Protein AF-0000000080147528 (afdb_homodimer)

pLDDT: mean 87.54, std 15.05, range [20.11, 98.21]

InterPro domains:
  IPR015813 Pyruvate/Phosphoenolpyruvate kinase-like domain superfamily [SSF51621] (19-966)
  IPR018129 Phosphoenolpyruvate carboxylase, Lys active site [PS00781] (150-161)
  IPR021135 Phosphoenolpyruvate carboxylase [PF00311] (18-966)
  IPR021135 Phosphoenolpyruvate carboxylase [PR00150] (149-162)
  IPR021135 Phosphoenolpyruvate carboxylase [PR00150] (202-218)
  IPR021135 Phosphoenolpyruvate carboxylase [PR00150] (261-276)
  IPR021135 Phosphoenolpyruvate carboxylase [PR00150] (622-642)
  IPR021135 Phosphoenolpyruvate carboxylase [PR00150] (664-693)
  IPR021135 Phosphoenolpyruvate carboxylase [PR00150] (797-823)
  IPR021135 Phosphoenolpyruvate carboxylase [PTHR30523] (3-966)
  IPR022805 Phosphoenolpyruvate carboxylase, bacterial/plant-type [MF_00595] (9-966)
  IPR033129 Phosphoenolpyruvate carboxylase, His active site [PS00393] (624-636)

Nearest PDB structures (foldseek):
  8ojf-assembly1_B-2  TM=9.393E-01  e=1.093E-69  Arabidopsis thaliana
  8qx3-assembly1_B  TM=9.311E-01  e=1.811E-69  Arabidopsis thaliana
  8oje-assembly1_A  TM=9.193E-01  e=1.277E-70  Arabidopsis thaliana
  8cj5-assembly1_A-2  TM=9.246E-01  e=1.293E-69  Arabidopsis thaliana
  8oje-assembly2_H-2  TM=9.179E-01  e=3.979E-70  Arabidopsis thaliana

Organism: Aquilegia coerulea (NCBI:txid218851)

Foldseek 3Di:
DFLADPPFFDPDDCVQLVVQLVLLVVLLLVLCCVPPNDVLSVVLVVLLVLLLVLLVCVVVVNNVVSVVSLVVSLVVLLPDDLVSLLLSLQSLLLSLQSSVLSVLLSVLVCCVPDPDDPLFLLNLLVVCVVVPDALVNLQVLLLLFEEEAEEELPLWDLFDPVLLVLSVVLSVLVVVVPDPPDDPVRVVVSSVVSSVSSSVNSPDDGFDPAFDALLRSLVVVLVLCVFAVLPQQLVLQVSNQVSSCVNNVGGHDLLRDNYAYAYARLFECALFPRNFLLSNLLSQLVLLLVLLVVLLVLLVVVLVLQQDQQWDVVLVVVLVVLLVVVVVVVVVVVVVPPPDDPPDDDDDDDPPDPPPVVVVVVVVVVVPVVDPNQDNDPRHSSSSSLSVLLSQQSVVQSVQSVCVSVVHDDPDDPVSHDDWLVVSLVSLVSRLVGCVVSPNNVSSVPSSSSSSNQCSRCPSRHHAHEHEYALVLLQVLVQLLCVVVVNDGSVPDDQVVLVVVLLVLLPDPDASHDDVDDDDPSSVRVLSNLLSCQQVECRRHAAYEYEPDQALSSQSSVVNSNSNSQVVVCVVVVHGGPYAGHAYEYEQEALNSLQCVLVRLLVNCVDVVNQVCCCVGVVLEHEYEYWQLRHLLQQFNLLSLLSNQVSLVSNQVSSVVNPGHYEYEYEAESAVSRVHRHPLLSLLLHAQPSLQSYYHYYYYDLRCCSQSVHNSSVSVNVSSNSSSSSCCNSPNFDDDPDPVLVVLSVQLSVQLRVQVCCQQPVPPCNLVLLVQLWCLVLVQSSSSHSRDQFSDPDSHSSRGGRLSVQLRCLLQLNSCSHQRSNLRSLVVSVVVPCLVVLLVCLVRNSNSVSSLLSSLLSLLSHDLVSSLLSLVQGPDPVCSVSVVVSSVSSVSSLVSSCSSPVDPDRSPSRVVSNVLLSVSSSSLSSLSSSLSSLVSVCVVPVPDVSSSSSNSSSSSSSCSNSSTSD/DFLADPPFFDPDDCVQLVVQLVLLVVLLLVLCCVPPNDVLSVVLVVLLVLLLVLLVCVVVVNNVVSVVSLVVSLVVLLPDDLVSLLLSLQSLLLSLQSSVLSVLLSVLVCCVPDPDDPLFLLNLLVVCVVVPDALVNLQVLLLLFEEEAEEELPLWDLFDPVLLVLSVVLSVLVVVVPDPPDDPVRVVVSSVVSSVSSSVNSPDDGFDPAFDALLRSLVVVLVLCVFAVLPQQLVLQVSNQVSSCVNNVGGHDLLRDNYAYAYARLFECALFPRNFLLSNLLSQLVLLLVLLVVLLVLLVVVLVLQQDQQWDVVLVVVLVVLLVVVVVVVVVVVVVPPPDDPPDDDDDDDPPDPPPVVVVVVVVVVVPVVDPDQDNDPRHSSSSSLSVLLSQQSVVQSVQSVCVSVVHDDPDDPVSHDDWLVVSLVSLVSRQVGCVVSPNNVSSVPSSSSSSNQCSRCPSRHHAHEHEYALVLLQVLVQLLCVVVVNDGSVPDDQVVLVVVLLVLLPDPDASHDDVDDDDPSSVRVLSNLLSCQQSECRRHAAYEYEPDQALSSQSSVVNSNSNSQVVVCVVVVHGGPYAGHAYEYEQEALNSLQCVLVRLLVNCVDVVNQVCCCVGVVLEHEYEYWQLRHLLQQFNLLSLLSNQVSLVSNQVSSVVNPGHYEYEYEAESAVSRVHRHPLLSLLLHAQPSQQSYYHYYYYDLRCCSQSVHNSSVSVNVSSNSSSSSCCNSPNFDDDPDPVLVVLSVQLSVQLRVQVCCQQPVPPCNLVLLVQLWCLVLVQSSSSHSRDQFSDPDSHSSRGGSLSVQLRCLLQLNSCSHQRSNLRSLVVSVVVPCLVVLLVCLVRNSNSVSSLLSSLLSLLSHDLVSSLLSLVQGPDPVCSVSVVVSSVSSVSSLVSSCSSPVDPDRSPSRVVSSVLLSVSSSSLSSLSSSLSSLVSVCVVPVPDVSSSSSNSSSSSSSCSNSSTSD

Structure (mmCIF, N/CA/C/O backbone):
data_AF-0000000080147528-model_v1
#
loop_
_entity.id
_entity.type
_entity.pdbx_description
1 polymer 'phosphoenolpyruvate carboxylase'
#
loop_
_atom_site.group_PDB
_atom_site.id
_atom_site.type_symbol
_atom_site.label_atom_id
_atom_site.label_alt_id
_atom_site.label_comp_id
_atom_site.label_asym_id
_atom_site.label_entity_id
_atom_site.label_seq_id
_atom_site.pdbx_PDB_ins_code
_atom_site.Cartn_x
_atom_site.Cartn_y
_atom_site.Cartn_z
_atom_site.occupancy
_atom_site.B_iso_or_equiv
_atom_site.auth_seq_id
_atom_site.auth_comp_id
_atom_site.auth_asym_id
_atom_site.auth_atom_id
_atom_site.pdbx_PDB_model_num
ATOM 1 N N . MET A 1 1 ? -4.901 -30.484 2.835 1 30.9 1 MET A N 1
ATOM 2 C CA . MET A 1 1 ? -3.524 -30.435 3.317 1 30.9 1 MET A CA 1
ATOM 3 C C . MET A 1 1 ? -2.538 -30.539 2.158 1 30.9 1 MET A C 1
ATOM 5 O O . MET A 1 1 ? -2.681 -31.403 1.292 1 30.9 1 MET A O 1
ATOM 9 N N . THR A 1 2 ? -2.082 -29.474 1.789 1 41.38 2 THR A N 1
ATOM 10 C CA . THR A 1 2 ? -1.388 -29.475 0.505 1 41.38 2 THR A CA 1
ATOM 11 C C . THR A 1 2 ? -0.15 -30.365 0.56 1 41.38 2 THR A C 1
ATOM 13 O O . THR A 1 2 ? 0.614 -30.316 1.527 1 41.38 2 THR A O 1
ATOM 16 N N . ASP A 1 3 ? -0.229 -31.432 0.006 1 42.44 3 ASP A N 1
ATOM 17 C CA . ASP A 1 3 ? 0.805 -32.446 -0.178 1 42.44 3 ASP A CA 1
ATOM 18 C C . ASP A 1 3 ? 2.171 -31.802 -0.402 1 42.44 3 ASP A C 1
ATOM 20 O O . ASP A 1 3 ? 3.162 -32.499 -0.626 1 42.44 3 ASP A O 1
ATOM 24 N N . THR A 1 4 ? 2.175 -30.526 -0.415 1 42.42 4 THR A N 1
ATOM 25 C CA . THR A 1 4 ? 3.385 -29.893 -0.927 1 42.42 4 THR A CA 1
ATOM 26 C C . THR A 1 4 ? 4.251 -29.374 0.217 1 42.42 4 THR A C 1
ATOM 28 O O . THR A 1 4 ? 5.247 -28.687 -0.013 1 42.42 4 THR A O 1
ATOM 31 N N . THR A 1 5 ? 3.776 -29.625 1.54 1 49.53 5 THR A N 1
ATOM 32 C CA . THR A 1 5 ? 4.523 -28.859 2.532 1 49.53 5 THR A CA 1
ATOM 33 C C . THR A 1 5 ? 5.767 -29.621 2.98 1 49.53 5 THR A C 1
ATOM 35 O O . THR A 1 5 ? 5.689 -30.805 3.313 1 49.53 5 THR A O 1
ATOM 38 N N . ASP A 1 6 ? 6.814 -29.146 2.732 1 47.8 6 ASP A N 1
ATOM 39 C CA . ASP A 1 6 ? 8.144 -29.639 3.076 1 47.8 6 ASP A CA 1
ATOM 40 C C . ASP A 1 6 ? 8.31 -29.764 4.589 1 47.8 6 ASP A C 1
ATOM 42 O O . ASP A 1 6 ? 9.312 -30.299 5.067 1 47.8 6 ASP A O 1
ATOM 46 N N . ASP A 1 7 ? 7.317 -29.273 5.506 1 47.98 7 ASP A N 1
ATOM 47 C CA . ASP A 1 7 ? 7.562 -29.291 6.945 1 47.98 7 ASP A CA 1
ATOM 48 C C . ASP A 1 7 ? 6.974 -30.546 7.586 1 47.98 7 ASP A C 1
ATOM 50 O O . ASP A 1 7 ? 5.932 -30.485 8.242 1 47.98 7 ASP A O 1
ATOM 54 N N . ILE A 1 8 ? 7.141 -31.777 7.248 1 42.49 8 ILE A N 1
ATOM 55 C CA . ILE A 1 8 ? 6.582 -33.064 7.647 1 42.49 8 ILE A CA 1
ATOM 56 C C . ILE A 1 8 ? 6.726 -33.244 9.156 1 42.49 8 ILE A C 1
ATOM 58 O O . ILE A 1 8 ? 5.797 -33.702 9.824 1 42.49 8 ILE A O 1
ATOM 62 N N . ALA A 1 9 ? 7.916 -33.252 9.867 1 43.96 9 ALA A N 1
ATOM 63 C CA . ALA A 1 9 ? 8.252 -33.932 11.115 1 43.96 9 ALA A CA 1
ATOM 64 C C . ALA A 1 9 ? 7.952 -33.046 12.32 1 43.96 9 ALA A C 1
ATOM 66 O O . ALA A 1 9 ? 8.142 -33.46 13.466 1 43.96 9 ALA A O 1
ATOM 67 N N . GLU A 1 10 ? 7.55 -31.77 12.244 1 47.94 10 GLU A N 1
ATOM 68 C CA . GLU A 1 10 ? 7.737 -31.101 13.528 1 47.94 10 GLU A CA 1
ATOM 69 C C . GLU A 1 10 ? 6.432 -31.049 14.318 1 47.94 10 GLU A C 1
ATOM 71 O O . GLU A 1 10 ? 5.356 -30.885 13.739 1 47.94 10 GLU A O 1
ATOM 76 N N . GLU A 1 11 ? 6.436 -31.607 15.649 1 48.92 11 GLU A N 1
ATOM 77 C CA . GLU A 1 11 ? 5.378 -31.647 16.654 1 48.92 11 GLU A CA 1
ATOM 78 C C . GLU A 1 11 ? 4.724 -30.279 16.821 1 48.92 11 GLU A C 1
ATOM 80 O O . GLU A 1 11 ? 5.353 -29.339 17.312 1 48.92 11 GLU A O 1
ATOM 85 N N . ILE A 1 12 ? 3.958 -29.693 16.038 1 53.7 12 ILE A N 1
ATOM 86 C CA . ILE A 1 12 ? 3.441 -28.329 16.027 1 53.7 12 ILE A CA 1
ATOM 87 C C . ILE A 1 12 ? 2.235 -28.226 16.958 1 53.7 12 ILE A C 1
ATOM 89 O O . ILE A 1 12 ? 1.34 -29.074 16.921 1 53.7 12 ILE A O 1
ATOM 93 N N . SER A 1 13 ? 2.371 -27.581 18.014 1 66.64 13 SER A N 1
ATOM 94 C CA . SER A 1 13 ? 1.197 -27.173 18.779 1 66.64 13 SER A CA 1
ATOM 95 C C . SER A 1 13 ? 0.09 -26.663 17.863 1 66.64 13 SER A C 1
ATOM 97 O O . SER A 1 13 ? 0.311 -25.753 17.061 1 66.64 13 SER A O 1
ATOM 99 N N . PHE A 1 14 ? -1.038 -27.451 17.773 1 80.38 14 PHE A N 1
ATOM 100 C CA . PHE A 1 14 ? -2.148 -27.184 16.866 1 80.38 14 PHE A CA 1
ATOM 101 C C . PHE A 1 14 ? -3.171 -26.262 17.52 1 80.38 14 PHE A C 1
ATOM 103 O O . PHE A 1 14 ? -4.256 -26.046 16.976 1 80.38 14 PHE A O 1
ATOM 110 N N . GLN A 1 15 ? -2.74 -25.699 18.675 1 83.02 15 GLN A N 1
ATOM 111 C CA . GLN A 1 15 ? -3.733 -24.904 19.39 1 83.02 15 GLN A CA 1
ATOM 112 C C . GLN A 1 15 ? -4.093 -23.643 18.611 1 83.02 15 GLN A C 1
ATOM 114 O O . GLN A 1 15 ? -5.272 -23.31 18.469 1 83.02 15 GLN A O 1
ATOM 119 N N . SER A 1 16 ? -3.099 -23.001 18.185 1 86.52 16 SER A N 1
ATOM 120 C CA . SER A 1 16 ? -3.35 -21.762 17.457 1 86.52 16 SER A CA 1
ATOM 121 C C . SER A 1 16 ? -4.137 -22.022 16.177 1 86.52 16 SER A C 1
ATOM 123 O O . SER A 1 16 ? -4.968 -21.205 15.776 1 86.52 16 SER A O 1
ATOM 125 N N . PHE A 1 17 ? -3.873 -23.169 15.579 1 89.77 17 PHE A N 1
ATOM 126 C CA . PHE A 1 17 ? -4.617 -23.568 14.39 1 89.77 17 PHE A CA 1
ATOM 127 C C . PHE A 1 17 ? -6.084 -23.807 14.724 1 89.77 17 PHE A C 1
ATOM 129 O O . PHE A 1 17 ? -6.973 -23.309 14.031 1 89.77 17 PHE A O 1
ATOM 136 N N . GLU A 1 18 ? -6.308 -24.47 15.779 1 91.75 18 GLU A N 1
ATOM 137 C CA . GLU A 1 18 ? -7.667 -24.783 16.211 1 91.75 18 GLU A CA 1
ATOM 138 C C . GLU A 1 18 ? -8.423 -23.519 16.612 1 91.75 18 GLU A C 1
ATOM 140 O O . GLU A 1 18 ? -9.625 -23.403 16.364 1 91.75 18 GLU A O 1
ATOM 145 N N . ASP A 1 19 ? -7.705 -22.605 17.184 1 92.48 19 ASP A N 1
ATOM 146 C CA . ASP A 1 19 ? -8.325 -21.343 17.575 1 92.48 19 ASP A CA 1
ATOM 147 C C . ASP A 1 19 ? -8.783 -20.554 16.351 1 92.48 19 ASP A C 1
ATOM 149 O O . ASP A 1 19 ? -9.867 -19.966 16.355 1 92.48 19 ASP A O 1
ATOM 153 N N . ASP A 1 20 ? -7.945 -20.548 15.36 1 93.82 20 ASP A N 1
ATOM 154 C CA . ASP A 1 20 ? -8.311 -19.865 14.124 1 93.82 20 ASP A CA 1
ATOM 155 C C . ASP A 1 20 ? -9.516 -20.531 13.464 1 93.82 20 ASP A C 1
ATOM 157 O O . ASP A 1 20 ? -10.407 -19.849 12.953 1 93.82 20 ASP A O 1
ATOM 161 N N . CYS A 1 21 ? -9.564 -21.888 13.46 1 94.44 21 CYS A N 1
ATOM 162 C CA . CYS A 1 21 ? -10.683 -22.626 12.886 1 94.44 21 CYS A CA 1
ATOM 163 C C . CYS A 1 21 ? -11.973 -22.341 13.647 1 94.44 21 CYS A C 1
ATOM 165 O O . CYS A 1 21 ? -13.033 -22.181 13.041 1 94.44 21 CYS A O 1
ATOM 167 N N . ARG A 1 22 ? -11.853 -22.272 14.939 1 94.18 22 ARG A N 1
ATOM 168 C CA . ARG A 1 22 ? -13.021 -21.997 15.77 1 94.18 22 ARG A CA 1
ATOM 169 C C . ARG A 1 22 ? -13.561 -20.595 15.51 1 94.18 22 ARG A C 1
ATOM 171 O O . ARG A 1 22 ? -14.775 -20.395 15.433 1 94.18 22 ARG A O 1
ATOM 178 N N . LEU A 1 23 ? -12.656 -19.68 15.441 1 95.75 23 LEU A N 1
ATOM 179 C CA . LEU A 1 23 ? -13.057 -18.3 15.191 1 95.75 23 LEU A CA 1
ATOM 180 C C . LEU A 1 23 ? -13.763 -18.174 13.845 1 95.75 23 LEU A C 1
ATOM 182 O O . LEU A 1 23 ? -14.869 -17.635 13.768 1 95.75 23 LEU A O 1
ATOM 186 N N . LEU A 1 24 ? -13.146 -18.67 12.771 1 96.45 24 LEU A N 1
ATOM 187 C CA . LEU A 1 24 ? -13.714 -18.572 11.431 1 96.45 24 LEU A CA 1
ATOM 188 C C . LEU A 1 24 ? -15.002 -19.381 11.326 1 96.45 24 LEU A C 1
ATOM 190 O O . LEU A 1 24 ? -15.96 -18.95 10.679 1 96.45 24 LEU A O 1
ATOM 194 N N . GLY A 1 25 ? -15.015 -20.578 11.993 1 95.3 25 GLY A N 1
ATOM 195 C CA . GLY A 1 25 ? -16.211 -21.405 12.013 1 95.3 25 GLY A CA 1
ATOM 196 C C . GLY A 1 25 ? -17.387 -20.737 12.701 1 95.3 25 GLY A C 1
ATOM 197 O O . GLY A 1 25 ? -18.52 -20.819 12.223 1 95.3 25 GLY A O 1
ATOM 198 N N . SER A 1 26 ? -17.069 -20.083 13.774 1 95.42 26 SER A N 1
ATOM 199 C CA . SER A 1 26 ? -18.114 -19.373 14.503 1 95.42 26 SER A CA 1
ATOM 200 C C . SER A 1 26 ? -18.684 -18.226 13.676 1 95.42 26 SER A C 1
ATOM 202 O O . SER A 1 26 ? -19.897 -18.003 13.666 1 95.42 26 SER A O 1
ATOM 204 N N . LEU A 1 27 ? -17.842 -17.536 13.045 1 95.77 27 LEU A N 1
ATOM 205 C CA . LEU A 1 27 ? -18.283 -16.422 12.212 1 95.77 27 LEU A CA 1
ATOM 206 C C . LEU A 1 27 ? -19.108 -16.921 11.03 1 95.77 27 LEU A C 1
ATOM 208 O O . LEU A 1 27 ? -20.093 -16.288 10.644 1 95.77 27 LEU A O 1
ATOM 212 N N . LEU A 1 28 ? -18.704 -18.007 10.405 1 96.37 28 LEU A N 1
ATOM 213 C CA . LEU A 1 28 ? -19.485 -18.59 9.319 1 96.37 28 LEU A CA 1
ATOM 214 C C . LEU A 1 28 ? -20.861 -19.025 9.812 1 96.37 28 LEU A C 1
ATOM 216 O O . LEU A 1 28 ? -21.865 -18.816 9.127 1 96.37 28 LEU A O 1
ATOM 220 N N . ASN A 1 29 ? -20.914 -19.648 11.004 1 95.18 29 ASN A N 1
ATOM 221 C CA . ASN A 1 29 ? -22.192 -20.043 11.588 1 95.18 29 ASN A CA 1
ATOM 222 C C . ASN A 1 29 ? -23.111 -18.842 11.79 1 95.18 29 ASN A C 1
ATOM 224 O O . ASN A 1 29 ? -24.318 -18.932 11.558 1 95.18 29 ASN A O 1
ATOM 228 N N . ASP A 1 30 ? -22.525 -17.78 12.206 1 93.72 30 ASP A N 1
ATOM 229 C CA . ASP A 1 30 ? -23.3 -16.557 12.396 1 93.72 30 ASP A CA 1
ATOM 230 C C . ASP A 1 30 ? -23.888 -16.069 11.074 1 93.72 30 ASP A C 1
ATOM 232 O O . ASP A 1 30 ? -25.038 -15.628 11.026 1 93.72 30 ASP A O 1
ATOM 236 N N . VAL A 1 31 ? -23.108 -16.151 10.056 1 92.97 31 VAL A N 1
ATOM 237 C CA . VAL A 1 31 ? -23.56 -15.727 8.735 1 92.97 31 VAL A CA 1
ATOM 238 C C . VAL A 1 31 ? -24.678 -16.648 8.251 1 92.97 31 VAL A C 1
ATOM 240 O O . VAL A 1 31 ? -25.69 -16.182 7.723 1 92.97 31 VAL A O 1
ATOM 243 N N . LEU A 1 32 ? -24.513 -17.939 8.414 1 94.38 32 LEU A N 1
ATOM 244 C CA . LEU A 1 32 ? -25.513 -18.909 7.983 1 94.38 32 LEU A CA 1
ATOM 245 C C . LEU A 1 32 ? -26.811 -18.737 8.765 1 94.38 32 LEU A C 1
ATOM 247 O O . LEU A 1 32 ? -27.901 -18.868 8.203 1 94.38 32 LEU A O 1
ATOM 251 N N . GLN A 1 33 ? -26.648 -18.437 10.008 1 93.77 33 GLN A N 1
ATOM 252 C CA . GLN A 1 33 ? -27.83 -18.199 10.831 1 93.77 33 GLN A CA 1
ATOM 253 C C . GLN A 1 33 ? -28.621 -16.998 10.322 1 93.77 33 GLN A C 1
ATOM 255 O O . GLN A 1 33 ? -29.851 -17.043 10.251 1 93.77 33 GLN A O 1
ATOM 260 N N . ARG A 1 34 ? -27.99 -15.994 9.948 1 89.07 34 ARG A N 1
ATOM 261 C CA . ARG A 1 34 ? -28.624 -14.767 9.476 1 89.07 34 ARG A CA 1
ATOM 262 C C . ARG A 1 34 ? -29.213 -14.956 8.082 1 89.07 34 ARG A C 1
ATOM 264 O O . ARG A 1 34 ? -30.296 -14.448 7.786 1 89.07 34 ARG A O 1
ATOM 271 N N . GLU A 1 35 ? -28.505 -15.724 7.245 1 87.47 35 GLU A N 1
ATOM 272 C CA . GLU A 1 35 ? -28.862 -15.809 5.832 1 87.47 35 GLU A CA 1
ATOM 273 C C . GLU A 1 35 ? -29.861 -16.934 5.581 1 87.47 35 GLU A C 1
ATOM 275 O O . GLU A 1 35 ? -30.701 -16.837 4.683 1 87.47 35 GLU A O 1
ATOM 280 N N . VAL A 1 36 ? -29.726 -18.072 6.315 1 89.93 36 VAL A N 1
ATOM 281 C CA . VAL A 1 36 ? -30.52 -19.248 5.976 1 89.93 36 VAL A CA 1
ATOM 282 C C . VAL A 1 36 ? -31.435 -19.608 7.145 1 89.93 36 VAL A C 1
ATOM 284 O O . VAL A 1 36 ? -32.478 -20.238 6.955 1 89.93 36 VAL A O 1
ATOM 287 N N . GLY A 1 37 ? -31.054 -19.323 8.444 1 90.95 37 GLY A N 1
ATOM 288 C CA . GLY A 1 37 ? -31.929 -19.55 9.584 1 90.95 37 GLY A CA 1
ATOM 289 C C . GLY A 1 37 ? -31.382 -20.576 10.56 1 90.95 37 GLY A C 1
ATOM 290 O O . GLY A 1 37 ? -30.442 -21.305 10.239 1 90.95 37 GLY A O 1
ATOM 291 N N . ASP A 1 38 ? -31.943 -20.767 11.68 1 91.57 38 ASP A N 1
ATOM 292 C CA . ASP A 1 38 ? -31.484 -21.611 12.779 1 91.57 38 ASP A CA 1
ATOM 293 C C . ASP A 1 38 ? -31.691 -23.09 12.46 1 91.57 38 ASP A C 1
ATOM 295 O O . ASP A 1 38 ? -30.882 -23.934 12.851 1 91.57 38 ASP A O 1
ATOM 299 N N . GLN A 1 39 ? -32.739 -23.326 11.852 1 92.34 39 GLN A N 1
ATOM 300 C CA . GLN A 1 39 ? -33.038 -24.714 11.517 1 92.34 39 GLN A CA 1
ATOM 301 C C . GLN A 1 39 ? -31.968 -25.302 10.602 1 92.34 39 GLN A C 1
ATOM 303 O O . GLN A 1 39 ? -31.618 -26.478 10.722 1 92.34 39 GLN A O 1
ATOM 308 N N . PHE A 1 40 ? -31.52 -24.533 9.817 1 92.87 40 PHE A N 1
ATOM 309 C CA . PHE A 1 40 ? -30.487 -24.98 8.89 1 92.87 40 PHE A CA 1
ATOM 310 C C . PHE A 1 40 ? -29.183 -25.262 9.627 1 92.87 40 PHE A C 1
ATOM 312 O O . PHE A 1 40 ? -28.495 -26.24 9.328 1 92.87 40 PHE A O 1
ATOM 319 N N . ILE A 1 41 ? -28.84 -24.494 10.567 1 93.38 41 ILE A N 1
ATOM 320 C CA . ILE A 1 41 ? -27.613 -24.686 11.331 1 93.38 41 ILE A CA 1
ATOM 321 C C . ILE A 1 41 ? -27.683 -26.005 12.097 1 93.38 41 ILE A C 1
ATOM 323 O O . ILE A 1 41 ? -26.689 -26.728 12.194 1 93.38 41 ILE A O 1
ATOM 327 N N . GLN A 1 42 ? -28.82 -26.203 12.585 1 93.1 42 GLN A N 1
ATOM 328 C CA . GLN A 1 42 ? -29.004 -27.456 13.309 1 93.1 42 GLN A CA 1
ATOM 329 C C . GLN A 1 42 ? -28.828 -28.657 12.383 1 93.1 42 GLN A C 1
ATOM 331 O O . GLN A 1 42 ? -28.26 -29.676 12.78 1 93.1 42 GLN A O 1
ATOM 336 N N . THR A 1 43 ? -29.322 -28.478 11.247 1 94.34 43 THR A N 1
ATOM 337 C CA . THR A 1 43 ? -29.176 -29.539 10.257 1 94.34 43 THR A CA 1
ATOM 338 C C . THR A 1 43 ? -27.703 -29.785 9.941 1 94.34 43 THR A C 1
ATOM 340 O O . THR A 1 43 ? -27.261 -30.934 9.876 1 94.34 43 THR A O 1
ATOM 343 N N . ILE A 1 44 ? -26.968 -28.766 9.761 1 94.8 44 ILE A N 1
ATOM 344 C CA . ILE A 1 44 ? -25.547 -28.865 9.447 1 94.8 44 ILE A CA 1
ATOM 345 C C . ILE A 1 44 ? -24.802 -29.499 10.619 1 94.8 44 ILE A C 1
ATOM 347 O O . ILE A 1 44 ? -23.954 -30.373 10.424 1 94.8 44 ILE A O 1
ATOM 351 N N . GLU A 1 45 ? -25.145 -29.089 11.846 1 94.45 45 GLU A N 1
ATOM 352 C CA . GLU A 1 45 ? -24.475 -29.608 13.034 1 94.45 45 GLU A CA 1
ATOM 353 C C . GLU A 1 45 ? -24.791 -31.086 13.244 1 94.45 45 GLU A C 1
ATOM 355 O O . GLU A 1 45 ? -23.931 -31.855 13.677 1 94.45 45 GLU A O 1
ATOM 360 N N . ARG A 1 46 ? -25.961 -31.377 12.988 1 95.2 46 ARG A N 1
ATOM 361 C CA . ARG A 1 46 ? -26.355 -32.777 13.115 1 95.2 46 ARG A CA 1
ATOM 362 C C . ARG A 1 46 ? -25.572 -33.655 12.145 1 95.2 46 ARG A C 1
ATOM 364 O O . ARG A 1 46 ? -25.047 -34.701 12.533 1 95.2 46 ARG A O 1
ATOM 371 N N . LYS A 1 47 ? -25.536 -33.241 10.913 1 96.5 47 LYS A N 1
ATOM 372 C CA . LYS A 1 47 ? -24.796 -34.003 9.911 1 96.5 47 LYS A CA 1
ATOM 373 C C . LYS A 1 47 ? -23.312 -34.071 10.258 1 96.5 47 LYS A C 1
ATOM 375 O O . LYS A 1 47 ? -22.676 -35.113 10.085 1 96.5 47 LYS A O 1
ATOM 380 N N . ARG A 1 48 ? -22.76 -32.964 10.709 1 95.91 48 ARG A N 1
ATOM 381 C CA . ARG A 1 48 ? -21.359 -32.919 11.115 1 95.91 48 ARG A CA 1
ATOM 382 C C . ARG A 1 48 ? -21.09 -33.888 12.261 1 95.91 48 ARG A C 1
ATOM 384 O O . ARG A 1 48 ? -20.099 -34.622 12.241 1 95.91 48 ARG A O 1
ATOM 391 N N . ILE A 1 49 ? -21.976 -33.944 13.271 1 95.27 49 ILE A N 1
ATOM 392 C CA . ILE A 1 49 ? -21.811 -34.785 14.452 1 95.27 49 ILE A CA 1
ATOM 393 C C . ILE A 1 49 ? -21.92 -36.256 14.057 1 95.27 49 ILE A C 1
ATOM 395 O O . ILE A 1 49 ? -21.174 -37.098 14.564 1 95.27 49 ILE A O 1
ATOM 399 N N . LEU A 1 50 ? -22.845 -36.56 13.187 1 96 50 LEU A N 1
ATOM 400 C CA . LEU A 1 50 ? -22.979 -37.931 12.707 1 96 50 LEU A CA 1
ATOM 401 C C . LEU A 1 50 ? -21.7 -38.391 12.015 1 96 50 LEU A C 1
ATOM 403 O O . LEU A 1 50 ? -21.217 -39.498 12.268 1 96 50 LEU A O 1
ATOM 407 N N . ALA A 1 51 ? -21.198 -37.522 11.197 1 96.05 51 ALA A N 1
ATOM 408 C CA . ALA A 1 51 ? -19.969 -37.847 10.478 1 96.05 51 ALA A CA 1
ATOM 409 C C . ALA A 1 51 ? -18.79 -37.98 11.438 1 96.05 51 ALA A C 1
ATOM 411 O O . ALA A 1 51 ? -17.984 -38.905 11.316 1 96.05 51 ALA A O 1
ATOM 412 N N . GLN A 1 52 ? -18.662 -37.067 12.369 1 95.13 52 GLN A N 1
ATOM 413 C CA . GLN A 1 52 ? -17.584 -37.091 13.352 1 95.13 52 GLN A CA 1
ATOM 414 C C . GLN A 1 52 ? -17.649 -38.352 14.209 1 95.13 52 GLN A C 1
ATOM 416 O O . GLN A 1 52 ? -16.621 -38.97 14.493 1 95.13 52 GLN A O 1
ATOM 421 N N . SER A 1 53 ? -18.839 -38.7 14.568 1 95.32 53 SER A N 1
ATOM 422 C CA . SER A 1 53 ? -19.033 -39.89 15.39 1 95.32 53 SER A CA 1
ATOM 423 C C . SER A 1 53 ? -18.667 -41.157 14.624 1 95.32 53 SER A C 1
ATOM 425 O O . SER A 1 53 ? -18.062 -42.074 15.184 1 95.32 53 SER A O 1
ATOM 427 N N . ALA A 1 54 ? -19.028 -41.161 13.422 1 95.23 54 ALA A N 1
ATOM 428 C CA . ALA A 1 54 ? -18.664 -42.305 12.59 1 95.23 54 ALA A CA 1
ATOM 429 C C . ALA A 1 54 ? -17.148 -42.441 12.478 1 95.23 54 ALA A C 1
ATOM 431 O O . ALA A 1 54 ? -16.61 -43.547 12.571 1 95.23 54 ALA A O 1
ATOM 432 N N . CYS A 1 55 ? -16.482 -41.354 12.285 1 92.81 55 CYS A N 1
ATOM 433 C CA . CYS A 1 55 ? -15.028 -41.349 12.178 1 92.81 55 CYS A CA 1
ATOM 434 C C . CYS A 1 55 ? -14.383 -41.8 13.483 1 92.81 55 CYS A C 1
ATOM 436 O O . CYS A 1 55 ? -13.438 -42.591 13.472 1 92.81 55 CYS A O 1
ATOM 438 N N . ASN A 1 56 ? -14.934 -41.317 14.581 1 92.04 56 ASN A N 1
ATOM 439 C CA . ASN A 1 56 ? -14.398 -41.676 15.889 1 92.04 56 ASN A CA 1
ATOM 440 C C . ASN A 1 56 ? -14.574 -43.164 16.179 1 92.04 56 ASN A C 1
ATOM 442 O O . ASN A 1 56 ? -13.675 -43.806 16.725 1 92.04 56 ASN A O 1
ATOM 446 N N . MET A 1 57 ? -15.693 -43.702 15.825 1 93.86 57 MET A N 1
ATOM 447 C CA . MET A 1 57 ? -15.976 -45.117 16.047 1 93.86 57 MET A CA 1
ATOM 448 C C . MET A 1 57 ? -15.055 -45.995 15.205 1 93.86 57 MET A C 1
ATOM 450 O O . MET A 1 57 ? -14.576 -47.028 15.674 1 93.86 57 MET A O 1
ATOM 454 N N . ARG A 1 58 ? -14.774 -45.561 14.041 1 90.17 58 ARG A N 1
ATOM 455 C CA . ARG A 1 58 ? -13.883 -46.321 13.171 1 90.17 58 ARG A CA 1
ATOM 456 C C . ARG A 1 58 ? -12.45 -46.289 13.692 1 90.17 58 ARG A C 1
ATOM 458 O O . ARG A 1 58 ? -11.739 -47.294 13.631 1 90.17 58 ARG A O 1
ATOM 465 N N . MET A 1 59 ? -12.023 -45.158 14.14 1 85.8 59 MET A N 1
ATOM 466 C CA . MET A 1 59 ? -10.677 -45.009 14.687 1 85.8 59 MET A CA 1
ATOM 467 C C . MET A 1 59 ? -10.497 -45.872 15.931 1 85.8 59 MET A C 1
ATOM 469 O O . MET A 1 59 ? -9.399 -46.361 16.199 1 85.8 59 MET A O 1
ATOM 473 N N . ALA A 1 60 ? -11.663 -46.072 16.63 1 89.1 60 ALA A N 1
ATOM 474 C CA . ALA A 1 60 ? -11.631 -46.889 17.841 1 89.1 60 ALA A CA 1
ATOM 475 C C . ALA A 1 60 ? -11.781 -48.371 17.507 1 89.1 60 ALA A C 1
ATOM 477 O O . ALA A 1 60 ? -11.736 -49.222 18.398 1 89.1 60 ALA A O 1
ATOM 478 N N . GLY A 1 61 ? -11.999 -48.714 16.253 1 87.73 61 GLY A N 1
ATOM 479 C CA . GLY A 1 61 ? -12.076 -50.1 15.819 1 87.73 61 GLY A CA 1
ATOM 480 C C . GLY A 1 61 ? -13.478 -50.673 15.897 1 87.73 61 GLY A C 1
ATOM 481 O O . GLY A 1 61 ? -13.664 -51.888 15.799 1 87.73 61 GLY A O 1
ATOM 482 N N . ILE A 1 62 ? -14.478 -49.811 16.088 1 93.68 62 ILE A N 1
ATOM 483 C CA . ILE A 1 62 ? -15.868 -50.246 16.172 1 93.68 62 ILE A CA 1
ATOM 484 C C . ILE A 1 62 ? -16.549 -50.061 14.818 1 93.68 62 ILE A C 1
ATOM 486 O O . ILE A 1 62 ? -17.39 -49.173 14.655 1 93.68 62 ILE A O 1
ATOM 490 N N . GLU A 1 63 ? -16.327 -50.917 13.921 1 92.16 63 GLU A N 1
ATOM 491 C CA . GLU A 1 63 ? -16.689 -50.778 12.513 1 92.16 63 GLU A CA 1
ATOM 492 C C . GLU A 1 63 ? -18.198 -50.882 12.318 1 92.16 63 GLU A C 1
ATOM 494 O O . GLU A 1 63 ? -18.771 -50.183 11.479 1 92.16 63 GLU A O 1
ATOM 499 N N . ASP A 1 64 ? -18.884 -51.738 13.011 1 93.15 64 ASP A N 1
ATOM 500 C CA . ASP A 1 64 ? -20.314 -51.961 12.826 1 93.15 64 ASP A CA 1
ATOM 501 C C . ASP A 1 64 ? -21.115 -50.708 13.176 1 93.15 64 ASP A C 1
ATOM 503 O O . ASP A 1 64 ? -22.034 -50.329 12.448 1 93.15 64 ASP A O 1
ATOM 507 N N . THR A 1 65 ? -20.708 -50.109 14.293 1 93.86 65 THR A N 1
ATOM 508 C CA . THR A 1 65 ? -21.39 -48.889 14.71 1 93.86 65 THR A CA 1
ATOM 509 C C . THR A 1 65 ? -21.094 -47.746 13.744 1 93.86 65 THR A C 1
ATOM 511 O O . THR A 1 65 ? -21.96 -46.91 13.478 1 93.86 65 THR A O 1
ATOM 514 N N . ALA A 1 66 ? -19.855 -47.645 13.317 1 95.63 66 ALA A N 1
ATOM 515 C CA . ALA A 1 66 ? -19.49 -46.625 12.336 1 95.63 66 ALA A CA 1
ATOM 516 C C . ALA A 1 66 ? -20.339 -46.749 11.074 1 95.63 66 ALA A C 1
ATOM 518 O O . ALA A 1 66 ? -20.822 -45.746 10.543 1 95.63 66 ALA A O 1
ATOM 519 N N . GLU A 1 67 ? -20.55 -47.915 10.624 1 94.24 67 GLU A N 1
ATOM 520 C CA . GLU A 1 67 ? -21.339 -48.159 9.42 1 94.24 67 GLU A CA 1
ATOM 521 C C . GLU A 1 67 ? -22.798 -47.761 9.626 1 94.24 67 GLU A C 1
ATOM 523 O O . GLU A 1 67 ? -23.444 -47.256 8.706 1 94.24 67 GLU A O 1
ATOM 528 N N . LEU A 1 68 ? -23.292 -48.064 10.816 1 95.05 68 LEU A N 1
ATOM 529 C CA . LEU A 1 68 ? -24.67 -47.705 11.133 1 95.05 68 LEU A CA 1
ATOM 530 C C . LEU A 1 68 ? -24.862 -46.193 11.087 1 95.05 68 LEU A C 1
ATOM 532 O O . LEU A 1 68 ? -25.86 -45.706 10.551 1 95.05 68 LEU A O 1
ATOM 536 N N . LEU A 1 69 ? -23.958 -45.523 11.662 1 95.69 69 LEU A N 1
ATOM 537 C CA . LEU A 1 69 ? -24.025 -44.066 11.688 1 95.69 69 LEU A CA 1
ATOM 538 C C . LEU A 1 69 ? -23.915 -43.492 10.28 1 95.69 69 LEU A C 1
ATOM 540 O O . LEU A 1 69 ? -24.588 -42.512 9.951 1 95.69 69 LEU A O 1
ATOM 544 N N . GLU A 1 70 ? -23.087 -44.04 9.453 1 94.9 70 GLU A N 1
ATOM 545 C CA . GLU A 1 70 ? -22.926 -43.592 8.073 1 94.9 70 GLU A CA 1
ATOM 546 C C . GLU A 1 70 ? -24.191 -43.849 7.259 1 94.9 70 GLU A C 1
ATOM 548 O O . GLU A 1 70 ? -24.572 -43.031 6.419 1 94.9 70 GLU A O 1
ATOM 553 N N . LYS A 1 71 ? -24.834 -44.953 7.481 1 94.22 71 LYS A N 1
ATOM 554 C CA . LYS A 1 71 ? -26.096 -45.25 6.81 1 94.22 71 LYS A CA 1
ATOM 555 C C . LYS A 1 71 ? -27.183 -44.26 7.22 1 94.22 71 LYS A C 1
ATOM 557 O O . LYS A 1 71 ? -28.012 -43.865 6.397 1 94.22 71 LYS A O 1
ATOM 562 N N . GLN A 1 72 ? -27.1 -43.976 8.502 1 95.43 72 GLN A N 1
ATOM 563 C CA . GLN A 1 72 ? -28.043 -42.97 8.98 1 95.43 72 GLN A CA 1
ATOM 564 C C . GLN A 1 72 ? -27.805 -41.626 8.299 1 95.43 72 GLN A C 1
ATOM 566 O O . GLN A 1 72 ? -28.755 -40.952 7.894 1 95.43 72 GLN A O 1
ATOM 571 N N . LEU A 1 73 ? -26.584 -41.228 8.248 1 96.17 73 LEU A N 1
ATOM 572 C CA . LEU A 1 73 ? -26.228 -39.987 7.57 1 96.17 73 LEU A CA 1
ATOM 573 C C . LEU A 1 73 ? -26.684 -40.012 6.116 1 96.17 73 LEU A C 1
ATOM 575 O O . LEU A 1 73 ? -27.272 -39.043 5.629 1 96.17 73 LEU A O 1
ATOM 579 N N . ALA A 1 74 ? -26.462 -41.087 5.415 1 94.97 74 ALA A N 1
ATOM 580 C CA . ALA A 1 74 ? -26.85 -41.236 4.014 1 94.97 74 ALA A CA 1
ATOM 581 C C . ALA A 1 74 ? -28.365 -41.147 3.853 1 94.97 74 ALA A C 1
ATOM 583 O O . ALA A 1 74 ? -28.859 -40.543 2.898 1 94.97 74 ALA A O 1
ATOM 584 N N . SER A 1 75 ? -29.038 -41.775 4.769 1 94.66 75 SER A N 1
ATOM 585 C CA . SER A 1 75 ? -30.496 -41.759 4.727 1 94.66 75 SER A CA 1
ATOM 586 C C . SER A 1 75 ? -31.04 -40.346 4.911 1 94.66 75 SER A C 1
ATOM 588 O O . SER A 1 75 ? -31.98 -39.943 4.224 1 94.66 75 SER A O 1
ATOM 590 N N . GLU A 1 76 ? -30.431 -39.66 5.743 1 94.37 76 GLU A N 1
ATOM 591 C CA . GLU A 1 76 ? -30.86 -38.286 5.984 1 94.37 76 GLU A CA 1
ATOM 592 C C . GLU A 1 76 ? -30.575 -37.398 4.776 1 94.37 76 GLU A C 1
ATOM 594 O O . GLU A 1 76 ? -31.355 -36.496 4.464 1 94.37 76 GLU A O 1
ATOM 599 N N . MET A 1 77 ? -29.519 -37.628 4.159 1 93.96 77 MET A N 1
ATOM 600 C CA . MET A 1 77 ? -29.161 -36.848 2.978 1 93.96 77 MET A CA 1
ATOM 601 C C . MET A 1 77 ? -30.122 -37.131 1.828 1 93.96 77 MET A C 1
ATOM 603 O O . MET A 1 77 ? -30.442 -36.234 1.045 1 93.96 77 MET A O 1
ATOM 607 N N . SER A 1 78 ? -30.595 -38.321 1.76 1 93.18 78 SER A N 1
ATOM 608 C CA . SER A 1 78 ? -31.473 -38.73 0.669 1 93.18 78 SER A CA 1
ATOM 609 C C . SER A 1 78 ? -32.85 -38.087 0.798 1 93.18 78 SER A C 1
ATOM 611 O O . SER A 1 78 ? -33.571 -37.948 -0.192 1 93.18 78 SER A O 1
ATOM 613 N N . LYS A 1 79 ? -33.138 -37.682 1.935 1 93.55 79 LYS A N 1
ATOM 614 C CA . LYS A 1 79 ? -34.461 -37.114 2.183 1 93.55 79 LYS A CA 1
ATOM 615 C C . LYS A 1 79 ? -34.459 -35.603 1.973 1 93.55 79 LYS A C 1
ATOM 617 O O . LYS A 1 79 ? -35.517 -34.97 1.97 1 93.55 79 LYS A O 1
ATOM 622 N N . MET A 1 80 ? -33.409 -35.084 1.635 1 94.12 80 MET A N 1
ATOM 623 C CA . MET A 1 80 ? -33.303 -33.634 1.507 1 94.12 80 MET A CA 1
ATOM 624 C C . MET A 1 80 ? -33.852 -33.164 0.164 1 94.12 80 MET A C 1
ATOM 626 O O . MET A 1 80 ? -33.701 -33.851 -0.848 1 94.12 80 MET A O 1
ATOM 630 N N . THR A 1 81 ? -34.44 -31.965 0.205 1 93.98 81 THR A N 1
ATOM 631 C CA . THR A 1 81 ? -34.838 -31.319 -1.041 1 93.98 81 THR A CA 1
ATOM 632 C C . THR A 1 81 ? -33.62 -30.781 -1.785 1 93.98 81 THR A C 1
ATOM 634 O O . THR A 1 81 ? -32.529 -30.692 -1.218 1 93.98 81 THR A O 1
ATOM 637 N N . LEU A 1 82 ? -33.802 -30.541 -2.987 1 93.39 82 LEU A N 1
ATOM 638 C CA . LEU A 1 82 ? -32.71 -30.029 -3.806 1 93.39 82 LEU A CA 1
ATOM 639 C C . LEU A 1 82 ? -32.171 -28.72 -3.237 1 93.39 82 LEU A C 1
ATOM 641 O O . LEU A 1 82 ? -30.957 -28.503 -3.21 1 93.39 82 LEU A O 1
ATOM 645 N N . GLN A 1 83 ? -33.035 -27.887 -2.799 1 92.24 83 GLN A N 1
ATOM 646 C CA . GLN A 1 83 ? -32.624 -26.602 -2.244 1 92.24 83 GLN A CA 1
ATOM 647 C C . GLN A 1 83 ? -31.826 -26.788 -0.957 1 92.24 83 GLN A C 1
ATOM 649 O O . GLN A 1 83 ? -30.837 -26.089 -0.727 1 92.24 83 GLN A O 1
ATOM 654 N N . GLU A 1 84 ? -32.229 -27.705 -0.154 1 93.02 84 GLU A N 1
ATOM 655 C CA . GLU A 1 84 ? -31.501 -28 1.076 1 93.02 84 GLU A CA 1
ATOM 656 C C . GLU A 1 84 ? -30.126 -28.589 0.776 1 93.02 84 GLU A C 1
ATOM 658 O O . GLU A 1 84 ? -29.134 -28.217 1.406 1 93.02 84 GLU A O 1
ATOM 663 N N . ALA A 1 85 ? -30.162 -29.471 -0.189 1 94.25 85 ALA A N 1
ATOM 664 C CA . ALA A 1 85 ? -28.909 -30.121 -0.566 1 94.25 85 ALA A CA 1
ATOM 665 C C . ALA A 1 85 ? -27.894 -29.102 -1.075 1 94.25 85 ALA A C 1
ATOM 667 O O . ALA A 1 85 ? -26.708 -29.182 -0.747 1 94.25 85 ALA A O 1
ATOM 668 N N . LEU A 1 86 ? -28.401 -28.227 -1.847 1 94.28 86 LEU A N 1
ATOM 669 C CA . LEU A 1 86 ? -27.546 -27.182 -2.4 1 94.28 86 LEU A CA 1
ATOM 670 C C . LEU A 1 86 ? -26.96 -26.316 -1.291 1 94.28 86 LEU A C 1
ATOM 672 O O . LEU A 1 86 ? -25.756 -26.047 -1.278 1 94.28 86 LEU A O 1
ATOM 676 N N . THR A 1 87 ? -27.712 -25.928 -0.399 1 94.63 87 THR A N 1
ATOM 677 C CA . THR A 1 87 ? -27.288 -25.038 0.675 1 94.63 87 THR A CA 1
ATOM 678 C C . THR A 1 87 ? -26.325 -25.751 1.62 1 94.63 87 THR A C 1
ATOM 680 O O . THR A 1 87 ? -25.351 -25.157 2.087 1 94.63 87 THR A O 1
ATOM 683 N N . VAL A 1 88 ? -26.613 -27 1.897 1 95.32 88 VAL A N 1
ATOM 684 C CA . VAL A 1 88 ? -25.746 -27.791 2.765 1 95.32 88 VAL A CA 1
ATOM 685 C C . VAL A 1 88 ? -24.389 -27.994 2.095 1 95.32 88 VAL A C 1
ATOM 687 O O . VAL A 1 88 ? -23.347 -27.894 2.747 1 95.32 88 VAL A O 1
ATOM 690 N N . ALA A 1 89 ? -24.421 -28.269 0.794 1 95.37 89 ALA A N 1
ATOM 691 C CA . ALA A 1 89 ? -23.179 -28.432 0.044 1 95.37 89 ALA A CA 1
ATOM 692 C C . ALA A 1 89 ? -22.332 -27.164 0.103 1 95.37 89 ALA A C 1
ATOM 694 O O . ALA A 1 89 ? -21.115 -27.231 0.298 1 95.37 89 ALA A O 1
ATOM 695 N N . ARG A 1 90 ? -22.921 -26.092 -0.036 1 95.32 90 ARG A N 1
ATOM 696 C CA . ARG A 1 90 ? -22.224 -24.811 0.006 1 95.32 90 ARG A CA 1
ATOM 697 C C . ARG A 1 90 ? -21.608 -24.567 1.38 1 95.32 90 ARG A C 1
ATOM 699 O O . ARG A 1 90 ? -20.459 -24.133 1.483 1 95.32 90 ARG A O 1
ATOM 706 N N . ALA A 1 91 ? -22.359 -24.847 2.381 1 96.33 91 ALA A N 1
ATOM 707 C CA . ALA A 1 91 ? -21.892 -24.608 3.744 1 96.33 91 ALA A CA 1
ATOM 708 C C . ALA A 1 91 ? -20.646 -25.434 4.05 1 96.33 91 ALA A C 1
ATOM 710 O O . ALA A 1 91 ? -19.639 -24.899 4.52 1 96.33 91 ALA A O 1
ATOM 711 N N . PHE A 1 92 ? -20.767 -26.723 3.791 1 96.39 92 PHE A N 1
ATOM 712 C CA . PHE A 1 92 ? -19.629 -27.59 4.073 1 96.39 92 PHE A CA 1
ATOM 713 C C . PHE A 1 92 ? -18.432 -27.211 3.209 1 96.39 92 PHE A C 1
ATOM 715 O O . PHE A 1 92 ? -17.285 -27.313 3.649 1 96.39 92 PHE A O 1
ATOM 722 N N . SER A 1 93 ? -18.661 -26.828 1.963 1 94.87 93 SER A N 1
ATOM 723 C CA . SER A 1 93 ? -17.584 -26.368 1.092 1 94.87 93 SER A CA 1
ATOM 724 C C . SER A 1 93 ? -16.865 -25.164 1.691 1 94.87 93 SER A C 1
ATOM 726 O O . SER A 1 93 ? -15.633 -25.113 1.701 1 94.87 93 SER A O 1
ATOM 728 N N . HIS A 1 94 ? -17.569 -24.218 2.182 1 95.18 94 HIS A N 1
ATOM 729 C CA . HIS A 1 94 ? -16.98 -23.016 2.761 1 95.18 94 HIS A CA 1
ATOM 730 C C . HIS A 1 94 ? -16.249 -23.333 4.062 1 95.18 94 HIS A C 1
ATOM 732 O O . HIS A 1 94 ? -15.22 -22.724 4.365 1 95.18 94 HIS A O 1
ATOM 738 N N . TYR A 1 95 ? -16.814 -24.299 4.883 1 95.57 95 TYR A N 1
ATOM 739 C CA . TYR A 1 95 ? -16.095 -24.726 6.078 1 95.57 95 TYR A CA 1
ATOM 740 C C . TYR A 1 95 ? -14.712 -25.259 5.721 1 95.57 95 TYR A C 1
ATOM 742 O O . TYR A 1 95 ? -13.723 -24.921 6.374 1 95.57 95 TYR A O 1
ATOM 750 N N . LEU A 1 96 ? -14.708 -26.039 4.701 1 94.85 96 LEU A N 1
ATOM 751 C CA . LEU A 1 96 ? -13.445 -26.638 4.285 1 94.85 96 LEU A CA 1
ATOM 752 C C . LEU A 1 96 ? -12.489 -25.576 3.751 1 94.85 96 LEU A C 1
ATOM 754 O O . LEU A 1 96 ? -11.284 -25.634 4.005 1 94.85 96 LEU A O 1
ATOM 758 N N . THR A 1 97 ? -12.974 -24.651 3.054 1 92.9 97 THR A N 1
ATOM 759 C CA . THR A 1 97 ? -12.154 -23.573 2.512 1 92.9 97 THR A CA 1
ATOM 760 C C . THR A 1 97 ? -11.548 -22.737 3.637 1 92.9 97 THR A C 1
ATOM 762 O O . THR A 1 97 ? -10.36 -22.41 3.603 1 92.9 97 THR A O 1
ATOM 765 N N . ILE A 1 98 ? -12.338 -22.368 4.605 1 94.42 98 ILE A N 1
ATOM 766 C CA . ILE A 1 98 ? -11.871 -21.528 5.703 1 94.42 98 ILE A CA 1
ATOM 767 C C . ILE A 1 98 ? -10.842 -22.291 6.534 1 94.42 98 ILE A C 1
ATOM 769 O O . ILE A 1 98 ? -9.886 -21.701 7.044 1 94.42 98 ILE A O 1
ATOM 773 N N . MET A 1 99 ? -11.037 -23.582 6.649 1 92.77 99 MET A N 1
ATOM 774 C CA . MET A 1 99 ? -10.036 -24.403 7.323 1 92.77 99 MET A CA 1
ATOM 775 C C . MET A 1 99 ? -8.712 -24.377 6.566 1 92.77 99 MET A C 1
ATOM 777 O O . MET A 1 99 ? -7.642 -24.355 7.178 1 92.77 99 MET A O 1
ATOM 781 N N . GLY A 1 100 ? -8.854 -24.415 5.253 1 91.36 100 GLY A N 1
ATOM 782 C CA . GLY A 1 100 ? -7.658 -24.304 4.433 1 91.36 100 GLY A CA 1
ATOM 783 C C . GLY A 1 100 ? -6.914 -22.998 4.635 1 91.36 100 GLY A C 1
ATOM 784 O O . GLY A 1 100 ? -5.682 -22.978 4.669 1 91.36 100 GLY A O 1
ATOM 785 N N . ILE A 1 101 ? -7.587 -21.902 4.811 1 92.61 101 ILE A N 1
ATOM 786 C CA . ILE A 1 101 ? -6.989 -20.592 5.046 1 92.61 101 ILE A CA 1
ATOM 787 C C . ILE A 1 101 ? -6.29 -20.58 6.404 1 92.61 101 ILE A C 1
ATOM 789 O O . ILE A 1 101 ? -5.169 -20.081 6.528 1 92.61 101 ILE A O 1
ATOM 793 N N . ALA A 1 102 ? -6.953 -21.126 7.403 1 93.3 102 ALA A N 1
ATOM 794 C CA . ALA A 1 102 ? -6.375 -21.209 8.742 1 93.3 102 ALA A CA 1
ATOM 795 C C . ALA A 1 102 ? -5.091 -22.033 8.736 1 93.3 102 ALA A C 1
ATOM 797 O O . ALA A 1 102 ? -4.135 -21.709 9.445 1 93.3 102 ALA A O 1
ATOM 798 N N . GLU A 1 103 ? -5.137 -23.076 7.971 1 90.4 103 GLU A N 1
ATOM 799 C CA . GLU A 1 103 ? -3.959 -23.931 7.86 1 90.4 103 GLU A CA 1
ATOM 800 C C . GLU A 1 103 ? -2.785 -23.176 7.244 1 90.4 103 GLU A C 1
ATOM 802 O O . GLU A 1 103 ? -1.659 -23.257 7.739 1 90.4 103 GLU A O 1
ATOM 807 N N . THR A 1 104 ? -3.006 -22.53 6.177 1 87.72 104 THR A N 1
ATOM 808 C CA . THR A 1 104 ? -1.967 -21.747 5.518 1 87.72 104 THR A CA 1
ATOM 809 C C . THR A 1 104 ? -1.405 -20.69 6.464 1 87.72 104 THR A C 1
ATOM 811 O O . THR A 1 104 ? -0.191 -20.482 6.52 1 87.72 104 THR A O 1
ATOM 814 N N . HIS A 1 105 ? -2.282 -20.021 7.183 1 89.37 105 HIS A N 1
ATOM 815 C CA . HIS A 1 105 ? -1.846 -19.015 8.145 1 89.37 105 HIS A CA 1
ATOM 816 C C . HIS A 1 105 ? -1.001 -19.639 9.251 1 89.37 105 HIS A C 1
ATOM 818 O O . HIS A 1 105 ? -0.031 -19.035 9.712 1 89.37 105 HIS A O 1
ATOM 824 N N . HIS A 1 106 ? -1.388 -20.757 9.676 1 88.27 106 HIS A N 1
ATOM 825 C CA . HIS A 1 106 ? -0.644 -21.457 10.717 1 88.27 106 HIS A CA 1
ATOM 826 C C . HIS A 1 106 ? 0.774 -21.781 10.258 1 88.27 106 HIS A C 1
ATOM 828 O O . HIS A 1 106 ? 1.723 -21.676 11.038 1 88.27 106 HIS A O 1
ATOM 834 N N . ARG A 1 107 ? 0.9 -22.14 9.049 1 83.57 107 ARG A N 1
ATOM 835 C CA . ARG A 1 107 ? 2.212 -22.444 8.486 1 83.57 107 ARG A CA 1
ATOM 836 C C . ARG A 1 107 ? 3.092 -21.2 8.446 1 83.57 107 ARG A C 1
ATOM 838 O O . ARG A 1 107 ? 4.286 -21.268 8.748 1 83.57 107 ARG A O 1
ATOM 845 N N . VAL A 1 108 ? 2.541 -20.161 8.095 1 84.2 108 VAL A N 1
ATOM 846 C CA . VAL A 1 108 ? 3.268 -18.897 8.04 1 84.2 108 VAL A CA 1
ATOM 847 C C . VA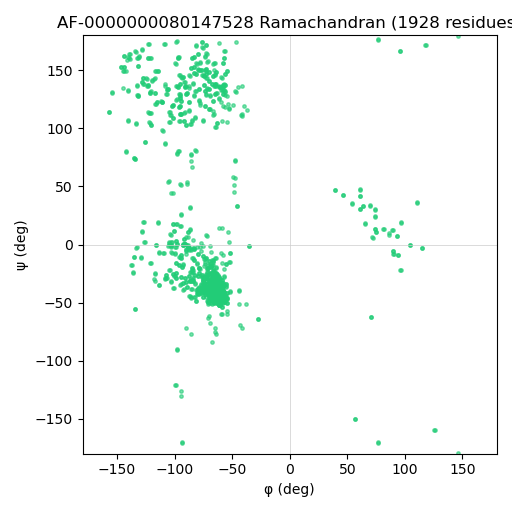L A 1 108 ? 3.71 -18.494 9.445 1 84.2 108 VAL A C 1
ATOM 849 O O . VAL A 1 108 ? 4.849 -18.064 9.644 1 84.2 108 VAL A O 1
ATOM 852 N N . ARG A 1 109 ? 2.819 -18.594 10.372 1 83.6 109 ARG A N 1
ATOM 853 C CA . ARG A 1 109 ? 3.099 -18.26 11.765 1 83.6 109 ARG A CA 1
ATOM 854 C C . ARG A 1 109 ? 4.227 -19.124 12.319 1 83.6 109 ARG A C 1
ATOM 856 O O . ARG A 1 109 ? 5.115 -18.625 13.014 1 83.6 109 ARG A O 1
ATOM 863 N N . LYS A 1 110 ? 4.229 -20.341 12.006 1 80.2 110 LYS A N 1
ATOM 864 C CA . LYS A 1 110 ? 5.248 -21.268 12.489 1 80.2 110 LYS A CA 1
ATOM 865 C C . LYS A 1 110 ? 6.619 -20.928 11.913 1 80.2 110 LYS A C 1
ATOM 867 O O . LYS A 1 110 ? 7.627 -20.981 12.621 1 80.2 110 LYS A O 1
ATOM 872 N N . ALA A 1 111 ? 6.633 -20.66 10.696 1 76.4 111 ALA A N 1
ATOM 873 C CA . ALA A 1 111 ? 7.887 -20.292 10.044 1 76.4 111 ALA A CA 1
ATOM 874 C C . ALA A 1 111 ? 8.474 -19.025 10.659 1 76.4 111 ALA A C 1
ATOM 876 O O . ALA A 1 111 ? 9.695 -18.887 10.762 1 76.4 111 ALA A O 1
ATOM 877 N N . ARG A 1 112 ? 7.674 -18.178 11.079 1 75.43 112 ARG A N 1
ATOM 878 C CA . ARG A 1 112 ? 8.102 -16.903 11.645 1 75.43 112 ARG A CA 1
ATOM 879 C C . ARG A 1 112 ? 8.648 -17.087 13.057 1 75.43 112 ARG A C 1
ATOM 881 O O . ARG A 1 112 ? 9.596 -16.406 13.456 1 75.43 112 ARG A O 1
ATOM 888 N N . ASN A 1 113 ? 8.048 -17.954 13.821 1 71.2 113 ASN A N 1
ATOM 889 C CA . ASN A 1 113 ? 8.376 -18.106 15.234 1 71.2 113 ASN A CA 1
ATOM 890 C C . ASN A 1 113 ? 9.503 -19.114 15.443 1 71.2 113 ASN A C 1
ATOM 892 O O . ASN A 1 113 ? 9.994 -19.28 16.561 1 71.2 113 ASN A O 1
ATOM 896 N N . ALA A 1 114 ? 9.907 -19.677 14.294 1 70.67 114 ALA A N 1
ATOM 897 C CA . ALA A 1 114 ? 10.949 -20.686 14.46 1 70.67 114 ALA A CA 1
ATOM 898 C C . ALA A 1 114 ? 12.316 -20.037 14.657 1 70.67 114 ALA A C 1
ATOM 900 O O . ALA A 1 114 ? 12.687 -19.12 13.921 1 70.67 114 ALA A O 1
ATOM 901 N N . ALA A 1 115 ? 12.97 -20.373 15.758 1 62.38 115 ALA A N 1
ATOM 902 C CA . ALA A 1 115 ? 14.317 -19.887 16.045 1 62.38 115 ALA A CA 1
ATOM 903 C C . ALA A 1 115 ? 15.305 -20.341 14.974 1 62.38 115 ALA A C 1
ATOM 905 O O . ALA A 1 115 ? 16.162 -19.567 14.543 1 62.38 115 ALA A O 1
ATOM 906 N N . HIS A 1 116 ? 15.127 -21.703 14.634 1 72.6 116 HIS A N 1
ATOM 907 C CA . HIS A 1 116 ? 15.916 -22.308 13.568 1 72.6 116 HIS A CA 1
ATOM 908 C C . HIS A 1 116 ? 15.019 -22.898 12.485 1 72.6 116 HIS A C 1
ATOM 910 O O . HIS A 1 116 ? 14.249 -23.824 12.748 1 72.6 116 HIS A O 1
ATOM 916 N N . LEU A 1 117 ? 15.118 -22.284 11.366 1 77.64 117 LEU A N 1
ATOM 917 C CA . LEU A 1 117 ? 14.277 -22.747 10.267 1 77.64 117 LEU A CA 1
ATOM 918 C C . LEU A 1 117 ? 15 -23.802 9.437 1 77.64 117 LEU A C 1
ATOM 920 O O . LEU A 1 117 ? 15.997 -23.503 8.776 1 77.64 117 LEU A O 1
ATOM 924 N N . SER A 1 118 ? 14.475 -24.965 9.491 1 82.51 118 SER A N 1
ATOM 925 C CA . SER A 1 118 ? 15.067 -26.065 8.737 1 82.51 118 SER A CA 1
ATOM 926 C C . SER A 1 118 ? 14.971 -25.821 7.235 1 82.51 118 SER A C 1
ATOM 928 O O . SER A 1 118 ? 13.968 -25.294 6.75 1 82.51 118 SER A O 1
ATOM 930 N N . LYS A 1 119 ? 16.14 -26.15 6.446 1 87.9 119 LYS A N 1
ATOM 931 C CA . LYS A 1 119 ? 16.217 -26.087 4.99 1 87.9 119 LYS A CA 1
ATOM 932 C C . LYS A 1 119 ? 16.298 -24.642 4.506 1 87.9 119 LYS A C 1
ATOM 934 O O . LYS A 1 119 ? 16.028 -24.357 3.337 1 87.9 119 LYS A O 1
ATOM 939 N N . SER A 1 120 ? 16.56 -23.77 5.432 1 89.6 120 SER A N 1
ATOM 940 C CA . SER A 1 120 ? 16.86 -22.401 5.024 1 89.6 120 SER A CA 1
ATOM 941 C C . SER A 1 120 ? 18.242 -22.305 4.386 1 89.6 120 SER A C 1
ATOM 943 O O . SER A 1 120 ? 19.041 -23.239 4.478 1 89.6 120 SER A O 1
ATOM 945 N N . CYS A 1 121 ? 18.506 -21.247 3.717 1 93.13 121 CYS A N 1
ATOM 946 C CA . CYS A 1 121 ? 19.822 -21.063 3.116 1 93.13 121 CYS A CA 1
ATOM 947 C C . CYS A 1 121 ? 20.915 -21.087 4.178 1 93.13 121 CYS A C 1
ATOM 949 O O . CYS A 1 121 ? 21.96 -21.711 3.986 1 93.13 121 CYS A O 1
ATOM 951 N N . ASP A 1 122 ? 20.619 -20.466 5.301 1 91.09 122 ASP A N 1
ATOM 952 C CA . ASP A 1 122 ? 21.592 -20.444 6.389 1 91.09 122 ASP A CA 1
ATOM 953 C C . ASP A 1 122 ? 21.863 -21.853 6.912 1 91.09 122 ASP A C 1
ATOM 955 O O . ASP A 1 122 ? 23.016 -22.226 7.138 1 91.09 122 ASP A O 1
ATOM 959 N N . ASP A 1 123 ? 20.82 -22.596 7.092 1 91.66 123 ASP A N 1
ATOM 960 C CA . ASP A 1 123 ? 20.905 -23.957 7.611 1 91.66 123 ASP A CA 1
ATOM 961 C C . ASP A 1 123 ? 21.694 -24.859 6.664 1 91.66 123 ASP A C 1
ATOM 963 O O . ASP A 1 123 ? 22.643 -25.525 7.081 1 91.66 123 ASP A O 1
ATOM 967 N N . ILE A 1 124 ? 21.378 -24.858 5.404 1 94.39 124 ILE A N 1
ATOM 968 C CA . ILE A 1 124 ? 21.956 -25.783 4.434 1 94.39 124 ILE A CA 1
ATOM 969 C C . ILE A 1 124 ? 23.396 -25.379 4.13 1 94.39 124 ILE A C 1
ATOM 971 O O . ILE A 1 124 ? 24.265 -26.237 3.958 1 94.39 124 ILE A O 1
ATOM 975 N N . PHE A 1 125 ? 23.692 -24.076 3.995 1 96.5 125 PHE A N 1
ATOM 976 C CA . PHE A 1 125 ? 25.061 -23.627 3.77 1 96.5 125 PHE A CA 1
ATOM 977 C C . PHE A 1 125 ? 25.972 -24.078 4.906 1 96.5 125 PHE A C 1
ATOM 979 O O . PHE A 1 125 ? 27.089 -24.541 4.666 1 96.5 125 PHE A O 1
ATOM 986 N N . ASN A 1 126 ? 25.461 -23.949 6.077 1 94.44 126 ASN A N 1
ATOM 987 C CA . ASN A 1 126 ? 26.218 -24.388 7.245 1 94.44 126 ASN A CA 1
ATOM 988 C C . ASN A 1 126 ? 26.479 -25.891 7.211 1 94.44 126 ASN A C 1
ATOM 990 O O . ASN A 1 126 ? 27.597 -26.337 7.473 1 94.44 126 ASN A O 1
ATOM 994 N N . GLN A 1 127 ? 25.46 -26.643 6.932 1 94.21 127 GLN A N 1
ATOM 995 C CA . GLN A 1 127 ? 25.583 -28.095 6.861 1 94.21 127 GLN A CA 1
ATOM 996 C C . GLN A 1 127 ? 26.599 -28.509 5.8 1 94.21 127 GLN A C 1
ATOM 998 O O . GLN A 1 127 ? 27.37 -29.449 6.004 1 94.21 127 GLN A O 1
ATOM 1003 N N . LEU A 1 128 ? 26.605 -27.835 4.677 1 96.22 128 LEU A N 1
ATOM 1004 C CA . LEU A 1 128 ? 27.506 -28.162 3.577 1 96.22 128 LEU A CA 1
ATOM 1005 C C . LEU A 1 128 ? 28.952 -27.851 3.948 1 96.22 128 LEU A C 1
ATOM 1007 O O . LEU A 1 128 ? 29.854 -28.642 3.663 1 96.22 128 LEU A O 1
ATOM 1011 N N . ILE A 1 129 ? 29.147 -26.755 4.566 1 95.9 129 ILE A N 1
ATOM 1012 C CA . ILE A 1 129 ? 30.492 -26.371 4.984 1 95.9 129 ILE A CA 1
ATOM 1013 C C . ILE A 1 129 ? 30.995 -27.337 6.054 1 95.9 129 ILE A C 1
ATOM 1015 O O . ILE A 1 129 ? 32.134 -27.805 5.991 1 95.9 129 ILE A O 1
ATOM 1019 N N . GLN A 1 130 ? 30.139 -27.682 6.986 1 94.5 130 GLN A N 1
ATOM 1020 C CA . GLN A 1 130 ? 30.499 -28.637 8.028 1 94.5 130 GLN A CA 1
ATOM 1021 C C . GLN A 1 130 ? 30.746 -30.024 7.442 1 94.5 130 GLN A C 1
ATOM 1023 O O . GLN A 1 130 ? 31.505 -30.816 8.005 1 94.5 130 GLN A O 1
ATOM 1028 N N . GLY A 1 131 ? 30.09 -30.256 6.366 1 93.63 131 GLY A N 1
ATOM 1029 C CA . GLY A 1 131 ? 30.232 -31.549 5.716 1 93.63 131 GLY A CA 1
ATOM 1030 C C . GLY A 1 131 ? 31.448 -31.633 4.813 1 93.63 131 GLY A C 1
ATOM 1031 O O . GLY A 1 131 ? 31.67 -32.652 4.156 1 93.63 131 GLY A O 1
ATOM 1032 N N . GLY A 1 132 ? 32.199 -30.514 4.656 1 93.72 132 GLY A N 1
ATOM 1033 C CA . GLY A 1 132 ? 33.463 -30.61 3.944 1 93.72 132 GLY A CA 1
ATOM 1034 C C . GLY A 1 132 ? 33.479 -29.822 2.647 1 93.72 132 GLY A C 1
ATOM 1035 O O . GLY A 1 132 ? 34.493 -29.787 1.948 1 93.72 132 GLY A O 1
ATOM 1036 N N . VAL A 1 133 ? 32.426 -29.22 2.267 1 96.48 133 VAL A N 1
ATOM 1037 C CA . VAL A 1 133 ? 32.407 -28.395 1.064 1 96.48 133 VAL A CA 1
ATOM 1038 C C . VAL A 1 133 ? 33.152 -27.088 1.322 1 96.48 133 VAL A C 1
ATOM 1040 O O . VAL A 1 133 ? 32.917 -26.421 2.332 1 96.48 133 VAL A O 1
ATOM 1043 N N . SER A 1 134 ? 33.967 -26.747 0.482 1 96.71 134 SER A N 1
ATOM 1044 C CA . SER A 1 134 ? 34.72 -25.508 0.645 1 96.71 134 SER A CA 1
ATOM 1045 C C . SER A 1 134 ? 33.838 -24.288 0.401 1 96.71 134 SER A C 1
ATOM 1047 O O . SER A 1 134 ? 32.924 -24.332 -0.425 1 96.71 134 SER A O 1
ATOM 1049 N N . PRO A 1 135 ? 34.088 -23.236 1.087 1 96.66 135 PRO A N 1
ATOM 1050 C CA . PRO A 1 135 ? 33.327 -22.004 0.869 1 96.66 135 PRO A CA 1
ATOM 1051 C C . PRO A 1 135 ? 33.37 -21.533 -0.582 1 96.66 135 PRO A C 1
ATOM 1053 O O . PRO A 1 135 ? 32.385 -20.99 -1.089 1 96.66 135 PRO A O 1
ATOM 1056 N N . GLU A 1 136 ? 34.412 -21.748 -1.201 1 96.99 136 GLU A N 1
ATOM 1057 C CA . GLU A 1 136 ? 34.556 -21.342 -2.596 1 96.99 136 GLU A CA 1
ATOM 1058 C C . GLU A 1 136 ? 33.642 -22.158 -3.505 1 96.99 136 GLU A C 1
ATOM 1060 O O . GLU A 1 136 ? 32.997 -21.608 -4.4 1 96.99 136 GLU A O 1
ATOM 1065 N N . ASP A 1 137 ? 33.66 -23.444 -3.231 1 96.49 137 ASP A N 1
ATOM 1066 C CA . ASP A 1 137 ? 32.795 -24.312 -4.025 1 96.49 137 ASP A CA 1
ATOM 1067 C C . ASP A 1 137 ? 31.323 -23.974 -3.8 1 96.49 137 ASP A C 1
ATOM 1069 O O . ASP A 1 137 ? 30.527 -23.984 -4.742 1 96.49 137 ASP A O 1
ATOM 1073 N N . LEU A 1 138 ? 31.065 -23.764 -2.555 1 97.27 138 LEU A N 1
ATOM 1074 C CA . LEU A 1 138 ? 29.698 -23.382 -2.218 1 97.27 138 LEU A CA 1
ATOM 1075 C C . LEU A 1 138 ? 29.3 -22.097 -2.935 1 97.27 138 LEU A C 1
ATOM 1077 O O . LEU A 1 138 ? 28.241 -22.033 -3.562 1 97.27 138 LEU A O 1
ATOM 1081 N N . TYR A 1 139 ? 30.154 -21.11 -2.89 1 97.51 139 TYR A N 1
ATOM 1082 C CA . TYR A 1 139 ? 29.899 -19.813 -3.505 1 97.51 139 TYR A CA 1
ATOM 1083 C C . TYR A 1 139 ? 29.704 -19.952 -5.01 1 97.51 139 TYR A C 1
ATOM 1085 O O . TYR A 1 139 ? 28.731 -19.436 -5.566 1 97.51 139 TYR A O 1
ATOM 1093 N N . ASN A 1 140 ? 30.53 -20.663 -5.609 1 96.98 140 ASN A N 1
ATOM 1094 C CA . ASN A 1 140 ? 30.498 -20.821 -7.059 1 96.98 140 ASN A CA 1
ATOM 1095 C C . ASN A 1 140 ? 29.257 -21.584 -7.513 1 96.98 140 ASN A C 1
ATOM 1097 O O . ASN A 1 140 ? 28.663 -21.256 -8.541 1 96.98 140 ASN A O 1
ATOM 1101 N N . THR A 1 141 ? 28.891 -22.571 -6.768 1 96.68 141 THR A N 1
ATOM 1102 C CA . THR A 1 141 ? 27.737 -23.383 -7.138 1 96.68 141 THR A CA 1
ATOM 1103 C C . THR A 1 141 ? 26.449 -22.572 -7.028 1 96.68 141 THR A C 1
ATOM 1105 O O . THR A 1 141 ? 25.565 -22.683 -7.88 1 96.68 141 THR A O 1
ATOM 1108 N N . VAL A 1 142 ? 26.381 -21.787 -5.97 1 96.89 142 VAL A N 1
ATOM 1109 C CA . VAL A 1 142 ? 25.19 -20.964 -5.786 1 96.89 142 VAL A CA 1
ATOM 1110 C C . VAL A 1 142 ? 25.091 -19.939 -6.914 1 96.89 142 VAL A C 1
ATOM 1112 O O . VAL A 1 142 ? 24.009 -19.712 -7.46 1 96.89 142 VAL A O 1
ATOM 1115 N N . CYS A 1 143 ? 26.173 -19.359 -7.305 1 96.35 143 CYS A N 1
ATOM 1116 C CA . CYS A 1 143 ? 26.198 -18.301 -8.308 1 96.35 143 CYS A CA 1
ATOM 1117 C C . CYS A 1 143 ? 25.904 -18.858 -9.696 1 96.35 143 CYS A C 1
ATOM 1119 O O . CYS A 1 143 ? 25.399 -18.143 -10.563 1 96.35 143 CYS A O 1
ATOM 1121 N N . LYS A 1 144 ? 26.142 -20.127 -9.882 1 94.95 144 LYS A N 1
ATOM 1122 C CA . LYS A 1 144 ? 25.963 -20.734 -11.198 1 94.95 144 LYS A CA 1
ATOM 1123 C C . LYS A 1 144 ? 24.63 -21.472 -11.285 1 94.95 144 LYS A C 1
ATOM 1125 O O . LYS A 1 144 ? 24.222 -21.901 -12.367 1 94.95 144 LYS A O 1
ATOM 1130 N N . GLN A 1 145 ? 23.964 -21.572 -10.177 1 96.15 145 GLN A N 1
ATOM 1131 C CA . GLN A 1 145 ? 22.697 -22.295 -10.131 1 96.15 145 GLN A CA 1
ATOM 1132 C C . GLN A 1 145 ? 21.633 -21.594 -10.971 1 96.15 145 GLN A C 1
ATOM 1134 O O . GLN A 1 145 ? 21.534 -20.365 -10.957 1 96.15 145 GLN A O 1
ATOM 1139 N N . GLU A 1 146 ? 20.89 -22.399 -11.734 1 94.78 146 GLU A N 1
ATOM 1140 C CA . GLU A 1 146 ? 19.787 -21.874 -12.533 1 94.78 146 GLU A CA 1
ATOM 1141 C C . GLU A 1 146 ? 18.535 -22.733 -12.377 1 94.78 146 GLU A C 1
ATOM 1143 O O . GLU A 1 146 ? 18.402 -23.771 -13.028 1 94.78 146 GLU A O 1
ATOM 1148 N N . VAL A 1 147 ? 17.603 -22.234 -11.631 1 96.55 147 VAL A N 1
ATOM 1149 C CA . VAL A 1 147 ? 16.319 -22.903 -11.447 1 96.55 147 VAL A CA 1
ATOM 1150 C C . VAL A 1 147 ? 15.213 -22.091 -12.117 1 96.55 147 VAL A C 1
ATOM 1152 O O . VAL A 1 147 ? 15.083 -20.889 -11.875 1 96.55 147 VAL A O 1
ATOM 1155 N N . GLU A 1 148 ? 14.515 -22.699 -12.988 1 96.68 148 GLU A N 1
ATOM 1156 C CA . GLU A 1 148 ? 13.412 -22.006 -13.647 1 96.68 148 GLU A CA 1
ATOM 1157 C C . GLU A 1 148 ? 12.07 -22.638 -13.289 1 96.68 148 GLU A C 1
ATOM 1159 O O . GLU A 1 148 ? 11.864 -23.834 -13.504 1 96.68 148 GLU A O 1
ATOM 1164 N N . ILE A 1 149 ? 11.187 -21.905 -12.756 1 96.06 149 ILE A N 1
ATOM 1165 C CA . ILE A 1 149 ? 9.846 -22.352 -12.394 1 96.06 149 ILE A CA 1
ATOM 1166 C C . ILE A 1 149 ? 8.843 -21.875 -13.442 1 96.06 149 ILE A C 1
ATOM 1168 O O . ILE A 1 149 ? 8.68 -20.671 -13.652 1 96.06 149 ILE A O 1
ATOM 1172 N N . VAL A 1 150 ? 8.178 -22.748 -14.059 1 95.68 150 VAL A N 1
ATOM 1173 C CA . VAL A 1 150 ? 7.24 -22.41 -15.124 1 95.68 150 VAL A CA 1
ATOM 1174 C C . VAL A 1 150 ? 5.81 -22.477 -14.594 1 95.68 150 VAL A C 1
ATOM 1176 O O . VAL A 1 150 ? 5.341 -23.543 -14.188 1 95.68 150 VAL A O 1
ATOM 1179 N N . LEU A 1 151 ? 5.13 -21.415 -14.638 1 93.19 151 LEU A N 1
ATOM 1180 C CA . LEU A 1 151 ? 3.751 -21.358 -14.166 1 93.19 151 LEU A CA 1
ATOM 1181 C C . LEU A 1 151 ? 2.781 -21.753 -15.273 1 93.19 151 LEU A C 1
ATOM 1183 O O . LEU A 1 151 ? 2.909 -21.294 -16.41 1 93.19 151 LEU A O 1
ATOM 1187 N N . THR A 1 152 ? 1.854 -22.521 -14.945 1 88.24 152 THR A N 1
ATOM 1188 C CA . THR A 1 152 ? 0.877 -22.975 -15.928 1 88.24 152 THR A CA 1
ATOM 1189 C C . THR A 1 152 ? -0.543 -22.658 -15.466 1 88.24 152 THR A C 1
ATOM 1191 O O . THR A 1 152 ? -0.774 -22.406 -14.282 1 88.24 152 THR A O 1
ATOM 1194 N N . ALA A 1 153 ? -1.491 -22.273 -16.391 1 72.74 153 ALA A N 1
ATOM 1195 C CA . ALA A 1 153 ? -2.883 -21.968 -16.072 1 72.74 153 ALA A CA 1
ATOM 1196 C C . ALA A 1 153 ? -3.644 -23.229 -15.672 1 72.74 153 ALA A C 1
ATOM 1198 O O . ALA A 1 153 ? -4.741 -23.149 -15.114 1 72.74 153 ALA A O 1
ATOM 1199 N N . HIS A 1 154 ? -3.136 -24.321 -15.658 1 59.33 154 HIS A N 1
ATOM 1200 C CA . HIS A 1 154 ? -3.869 -25.576 -15.781 1 59.33 154 HIS A CA 1
ATOM 1201 C C . HIS A 1 154 ? -5.111 -25.577 -14.896 1 59.33 154 HIS A C 1
ATOM 1203 O O . HIS A 1 154 ? -5.134 -24.924 -13.85 1 59.33 154 HIS A O 1
ATOM 1209 N N . PRO A 1 155 ? -6.246 -26.062 -15.48 1 60.95 155 PRO A N 1
ATOM 1210 C CA . PRO A 1 155 ? -7.626 -26.158 -14.999 1 60.95 155 PRO A CA 1
ATOM 1211 C C . PRO A 1 155 ? -7.718 -26.706 -13.576 1 60.95 155 PRO A C 1
ATOM 1213 O O . PRO A 1 155 ? -8.636 -27.469 -13.263 1 60.95 155 PRO A O 1
ATOM 1216 N N . THR A 1 156 ? -6.682 -26.321 -12.887 1 62.44 156 THR A N 1
ATOM 1217 C CA . THR A 1 156 ? -6.74 -26.942 -11.568 1 62.44 156 THR A CA 1
ATOM 1218 C C . THR A 1 156 ? -7.14 -25.92 -10.507 1 62.44 156 THR A C 1
ATOM 1220 O O . THR A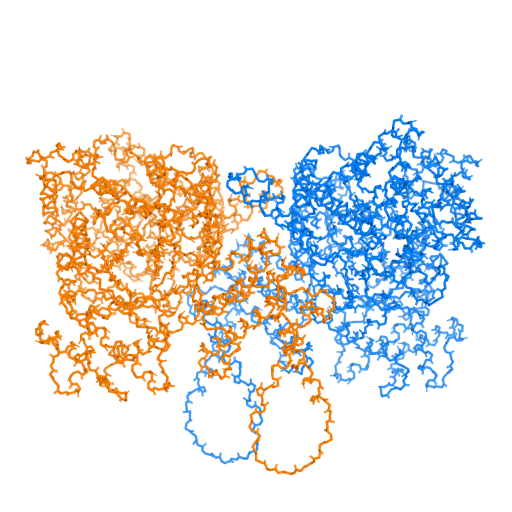 1 156 ? -7.382 -26.279 -9.353 1 62.44 156 THR A O 1
ATOM 1223 N N . GLN A 1 157 ? -7.301 -24.76 -11.008 1 68.72 157 GLN A N 1
ATOM 1224 C CA . GLN A 1 157 ? -7.766 -23.785 -10.028 1 68.72 157 GLN A CA 1
ATOM 1225 C C . GLN A 1 157 ? -9.289 -23.705 -10.011 1 68.72 157 GLN A C 1
ATOM 1227 O O . GLN A 1 157 ? -9.893 -23.073 -10.88 1 68.72 157 GLN A O 1
ATOM 1232 N N . ILE A 1 158 ? -9.824 -24.235 -9.021 1 72.23 158 ILE A N 1
ATOM 1233 C CA . ILE A 1 158 ? -11.275 -24.381 -8.975 1 72.23 158 ILE A CA 1
ATOM 1234 C C . ILE A 1 158 ? -11.909 -23.077 -8.495 1 72.23 158 ILE A C 1
ATOM 1236 O O . ILE A 1 158 ? -13.044 -22.76 -8.86 1 72.23 158 ILE A O 1
ATOM 1240 N N . ASN A 1 159 ? -11.102 -22.372 -7.74 1 77.49 159 ASN A N 1
ATOM 1241 C CA . ASN A 1 159 ? -11.685 -21.157 -7.181 1 77.49 159 ASN A CA 1
ATOM 1242 C C . ASN A 1 159 ? -11.617 -19.997 -8.17 1 77.49 159 ASN A C 1
ATOM 1244 O O . ASN A 1 159 ? -10.618 -19.833 -8.874 1 77.49 159 ASN A O 1
ATOM 1248 N N . ARG A 1 160 ? -12.638 -19.323 -8.187 1 81.54 160 ARG A N 1
ATOM 1249 C CA . ARG A 1 160 ? -12.668 -18.088 -8.963 1 81.54 160 ARG A CA 1
ATOM 1250 C C . ARG A 1 160 ? -11.705 -17.056 -8.387 1 81.54 160 ARG A C 1
ATOM 1252 O O . ARG A 1 160 ? -11.393 -17.087 -7.195 1 81.54 160 ARG A O 1
ATOM 1259 N N . ARG A 1 161 ? -11.33 -16.19 -9.252 1 79.03 161 ARG A N 1
ATOM 1260 C CA . ARG A 1 161 ? -10.402 -15.141 -8.843 1 79.03 161 ARG A CA 1
ATOM 1261 C C . ARG A 1 161 ? -10.993 -14.293 -7.721 1 79.03 161 ARG A C 1
ATOM 1263 O O . ARG A 1 161 ? -10.284 -13.9 -6.793 1 79.03 161 ARG A O 1
ATOM 1270 N N . THR A 1 162 ? -12.268 -14.053 -7.844 1 84.27 162 THR A N 1
ATOM 1271 C CA . THR A 1 162 ? -12.957 -13.232 -6.855 1 84.27 162 THR A CA 1
ATOM 1272 C C . THR A 1 162 ? -12.878 -13.872 -5.471 1 84.27 162 THR A C 1
ATOM 1274 O O . THR A 1 162 ? -12.627 -13.186 -4.478 1 84.27 162 THR A O 1
ATOM 1277 N N . LEU A 1 163 ? -13.067 -15.137 -5.401 1 88.15 163 LEU A N 1
ATOM 1278 C CA . LEU A 1 163 ? -13.017 -15.843 -4.126 1 88.15 163 LEU A CA 1
ATOM 1279 C C . LEU A 1 163 ? -11.589 -15.908 -3.595 1 88.15 163 LEU A C 1
ATOM 1281 O O . LEU A 1 163 ? -11.366 -15.803 -2.387 1 88.15 163 LEU A O 1
ATOM 1285 N N . GLN A 1 164 ? -10.678 -16.087 -4.519 1 83.58 164 GLN A N 1
ATOM 1286 C CA . GLN A 1 164 ? -9.278 -16.117 -4.109 1 83.58 164 GLN A CA 1
ATOM 1287 C C . GLN A 1 164 ? -8.877 -14.813 -3.426 1 83.58 164 GLN A C 1
ATOM 1289 O O . GLN A 1 164 ? -8.142 -14.824 -2.436 1 83.58 164 GLN A O 1
ATOM 1294 N N . PHE A 1 165 ? -9.354 -13.802 -3.988 1 83.96 165 PHE A N 1
ATOM 1295 C CA . PHE A 1 165 ? -9.066 -12.493 -3.415 1 83.96 165 PHE A CA 1
ATOM 1296 C C . PHE A 1 165 ? -9.605 -12.394 -1.993 1 83.96 165 PHE A C 1
ATOM 1298 O O . PHE A 1 165 ? -8.936 -11.862 -1.105 1 83.96 165 PHE A O 1
ATOM 1305 N N . LYS A 1 166 ? -10.757 -12.796 -1.827 1 91.25 166 LYS A N 1
ATOM 1306 C CA . LYS A 1 166 ? -11.384 -12.731 -0.51 1 91.25 166 LYS A CA 1
ATOM 1307 C C . LYS A 1 166 ? -10.68 -13.653 0.481 1 91.25 166 LYS A C 1
ATOM 1309 O O . LYS A 1 166 ? -10.613 -13.355 1.675 1 91.25 166 LYS A O 1
ATOM 1314 N N . HIS A 1 167 ? -10.203 -14.805 -0.01 1 90.95 167 HIS A N 1
ATOM 1315 C CA . HIS A 1 167 ? -9.447 -15.721 0.837 1 90.95 167 HIS A CA 1
ATOM 1316 C C . HIS A 1 167 ? -8.158 -15.076 1.334 1 90.95 167 HIS A C 1
ATOM 1318 O O . HIS A 1 167 ? -7.803 -15.211 2.507 1 90.95 167 HIS A O 1
ATOM 1324 N N . VAL A 1 168 ? -7.536 -14.429 0.45 1 87.97 168 VAL A N 1
ATOM 1325 C CA . VAL A 1 168 ? -6.291 -13.754 0.799 1 87.97 168 VAL A CA 1
ATOM 1326 C C . VAL A 1 168 ? -6.564 -12.671 1.84 1 87.97 168 VAL A C 1
ATOM 1328 O O . VAL A 1 168 ? -5.769 -12.471 2.761 1 87.97 168 VAL A O 1
ATOM 1331 N N . ARG A 1 169 ? -7.628 -12.002 1.71 1 90.96 169 ARG A N 1
ATOM 1332 C CA . ARG A 1 169 ? -7.997 -10.958 2.661 1 90.96 169 ARG A CA 1
ATOM 1333 C C . ARG A 1 169 ? -8.234 -11.541 4.05 1 90.96 169 ARG A C 1
ATOM 1335 O O . ARG A 1 169 ? -7.854 -10.937 5.055 1 90.96 169 ARG A O 1
ATOM 1342 N N . ILE A 1 170 ? -8.882 -12.634 4.11 1 94.65 170 ILE A N 1
ATOM 1343 C CA . ILE A 1 170 ? -9.107 -13.299 5.389 1 94.65 170 ILE A CA 1
ATOM 1344 C C . ILE A 1 170 ? -7.768 -13.678 6.016 1 94.65 170 ILE A C 1
ATOM 1346 O O . ILE A 1 170 ? -7.566 -13.5 7.22 1 94.65 170 ILE A O 1
ATOM 1350 N N . ALA A 1 171 ? -6.898 -14.176 5.161 1 91.95 171 ALA A N 1
ATOM 1351 C CA . ALA A 1 171 ? -5.571 -14.535 5.655 1 91.95 171 ALA A CA 1
ATOM 1352 C C . ALA A 1 171 ? -4.851 -13.318 6.23 1 91.95 171 ALA A C 1
ATOM 1354 O O . ALA A 1 171 ? -4.195 -13.411 7.27 1 91.95 171 ALA A O 1
ATOM 1355 N N . GLN A 1 172 ? -4.987 -12.235 5.633 1 89.77 172 GLN A N 1
ATOM 1356 C CA . GLN A 1 172 ? -4.365 -10.998 6.093 1 89.77 172 GLN A CA 1
ATOM 1357 C C . GLN A 1 172 ? -4.96 -10.544 7.422 1 89.77 172 GLN A C 1
ATOM 1359 O O . GLN A 1 172 ? -4.24 -10.061 8.298 1 89.77 172 GLN A O 1
ATOM 1364 N N . LEU A 1 173 ? -6.243 -10.62 7.534 1 93.85 173 LEU A N 1
ATOM 1365 C CA . LEU A 1 173 ? -6.924 -10.219 8.761 1 93.85 173 LEU A CA 1
ATOM 1366 C C . LEU A 1 173 ? -6.529 -11.125 9.923 1 93.85 173 LEU A C 1
ATOM 1368 O O . LEU A 1 173 ? -6.434 -10.67 11.065 1 93.85 173 LEU A O 1
ATOM 1372 N N . LEU A 1 174 ? -6.285 -12.413 9.591 1 93.03 174 LEU A N 1
ATOM 1373 C CA . LEU A 1 174 ? -5.807 -13.324 10.625 1 93.03 174 LEU A CA 1
ATOM 1374 C C . LEU A 1 174 ? -4.41 -12.93 11.093 1 93.03 174 LEU A C 1
ATOM 1376 O O . LEU A 1 174 ? -4.104 -13.013 12.284 1 93.03 174 LEU A O 1
ATOM 1380 N N . GLU A 1 175 ? -3.633 -12.548 10.181 1 88.17 175 GLU A N 1
ATOM 1381 C CA . GLU A 1 175 ? -2.298 -12.07 10.531 1 88.17 175 GLU A CA 1
ATOM 1382 C C . GLU A 1 175 ? -2.371 -10.838 11.428 1 88.17 175 GLU A C 1
ATOM 1384 O O . GLU A 1 175 ? -1.607 -10.716 12.388 1 88.17 175 GLU A O 1
ATOM 1389 N N . TYR A 1 176 ? -3.266 -9.983 11.088 1 86.88 176 TYR A N 1
ATOM 1390 C CA . TYR A 1 176 ? -3.477 -8.782 11.888 1 86.88 176 TYR A CA 1
ATOM 1391 C C . TYR A 1 176 ? -3.986 -9.137 13.28 1 86.88 176 TYR A C 1
ATOM 1393 O O . TYR A 1 176 ? -3.608 -8.501 14.267 1 86.88 176 TYR A O 1
ATOM 1401 N N . ASN A 1 177 ? -4.788 -10.12 13.32 1 88.7 177 ASN A N 1
ATOM 1402 C CA . ASN A 1 177 ? -5.367 -10.562 14.585 1 88.7 177 ASN A CA 1
ATOM 1403 C C . ASN A 1 177 ? -4.303 -11.131 15.519 1 88.7 177 ASN A C 1
ATOM 1405 O O . ASN A 1 177 ? -4.504 -11.188 16.734 1 88.7 177 ASN A O 1
ATOM 1409 N N . ASP A 1 178 ? -3.222 -11.533 14.952 1 84.68 178 ASP A N 1
ATOM 1410 C CA . ASP A 1 178 ? -2.132 -12.106 15.737 1 84.68 178 ASP A CA 1
ATOM 1411 C C . ASP A 1 178 ? -1.372 -11.02 16.495 1 84.68 178 ASP A C 1
ATOM 1413 O O . ASP A 1 178 ? -0.609 -11.317 17.416 1 84.68 178 ASP A O 1
ATOM 1417 N N . ARG A 1 179 ? -1.65 -9.771 16.183 1 79 179 ARG A N 1
ATOM 1418 C CA . ARG A 1 179 ? -0.924 -8.681 16.827 1 79 179 ARG A CA 1
ATOM 1419 C C . ARG A 1 179 ? -1.365 -8.51 18.277 1 79 179 ARG A C 1
ATOM 1421 O O . ARG A 1 179 ? -2.556 -8.355 18.555 1 79 179 ARG A O 1
ATOM 1428 N N . PRO A 1 180 ? -0.448 -8.484 19.09 1 73.57 180 PRO A N 1
ATOM 1429 C CA . PRO A 1 180 ? -0.812 -8.351 20.502 1 73.57 180 PRO A CA 1
ATOM 1430 C C . PRO A 1 180 ? -1.123 -6.91 20.898 1 73.57 180 PRO A C 1
ATOM 1432 O O . PRO A 1 180 ? -1.75 -6.672 21.934 1 73.57 180 PRO A O 1
ATOM 1435 N N . ASP A 1 181 ? -0.765 -5.898 20.147 1 72.78 181 ASP A N 1
ATOM 1436 C CA . ASP A 1 181 ? -0.856 -4.488 20.51 1 72.78 181 ASP A CA 1
ATOM 1437 C C . ASP A 1 181 ? -2.151 -3.869 19.989 1 72.78 181 ASP A C 1
ATOM 1439 O O . ASP A 1 181 ? -2.281 -2.645 19.929 1 72.78 181 ASP A O 1
ATOM 1443 N N . LEU A 1 182 ? -3.128 -4.674 19.605 1 78.14 182 LEU A N 1
ATOM 1444 C CA . LEU A 1 182 ? -4.397 -4.122 19.143 1 78.14 182 LEU A CA 1
ATOM 1445 C C . LEU A 1 182 ? -5.294 -3.761 20.321 1 78.14 182 LEU A C 1
ATOM 1447 O O . LEU A 1 182 ? -5.431 -4.542 21.265 1 78.14 182 LEU A O 1
ATOM 1451 N N . ASN A 1 183 ? -5.846 -2.585 20.293 1 77.8 183 ASN A N 1
ATOM 1452 C CA . ASN A 1 183 ? -6.814 -2.207 21.318 1 77.8 183 ASN A CA 1
ATOM 1453 C C . ASN A 1 183 ? -8.167 -2.873 21.085 1 77.8 183 ASN A C 1
ATOM 1455 O O . ASN A 1 183 ? -8.365 -3.547 20.072 1 77.8 183 ASN A O 1
ATOM 1459 N N . HIS A 1 184 ? -9.037 -2.792 22.019 1 79.4 184 HIS A N 1
ATOM 1460 C CA . HIS A 1 184 ? -10.329 -3.467 21.982 1 79.4 184 HIS A CA 1
ATOM 1461 C C . HIS A 1 184 ? -11.161 -2.999 20.793 1 79.4 184 HIS A C 1
ATOM 1463 O O . HIS A 1 184 ? -11.798 -3.811 20.118 1 79.4 184 HIS A O 1
ATOM 1469 N N . GLU A 1 185 ? -11.069 -1.722 20.532 1 79.34 185 GLU A N 1
ATOM 1470 C CA . GLU A 1 185 ? -11.861 -1.175 19.434 1 79.34 185 GLU A CA 1
ATOM 1471 C C . GLU A 1 185 ? -11.357 -1.679 18.085 1 79.34 185 GLU A C 1
ATOM 1473 O O . GLU A 1 185 ? -12.152 -1.993 17.197 1 79.34 185 GLU A O 1
ATOM 1478 N N . ASP A 1 186 ? -10.084 -1.776 18.021 1 82.47 186 ASP A N 1
ATOM 1479 C CA . ASP A 1 186 ? -9.495 -2.251 16.772 1 82.47 186 ASP A CA 1
ATOM 1480 C C . ASP A 1 186 ? -9.806 -3.728 16.545 1 82.47 186 ASP A C 1
ATOM 1482 O O . ASP A 1 186 ? -10 -4.16 15.406 1 82.47 186 ASP A O 1
ATOM 1486 N N . ARG A 1 187 ? -9.889 -4.458 17.593 1 86.5 187 ARG A N 1
ATOM 1487 C CA . ARG A 1 187 ? -10.203 -5.879 17.494 1 86.5 187 ARG A CA 1
ATOM 1488 C C . ARG A 1 187 ? -11.653 -6.091 17.07 1 86.5 187 ARG A C 1
ATOM 1490 O O . ARG A 1 187 ? -11.951 -7.003 16.296 1 86.5 187 ARG A O 1
ATOM 1497 N N . GLU A 1 188 ? -12.43 -5.257 17.637 1 86.02 188 GLU A N 1
ATOM 1498 C CA . GLU A 1 188 ? -13.836 -5.348 17.254 1 86.02 188 GLU A CA 1
ATOM 1499 C C . GLU A 1 188 ? -14.026 -5.028 15.774 1 86.02 188 GLU A C 1
ATOM 1501 O O . GLU A 1 188 ? -14.801 -5.693 15.084 1 86.02 188 GLU A O 1
ATOM 1506 N N . MET A 1 189 ? -13.328 -4.1 15.395 1 86.54 189 MET A N 1
ATOM 1507 C CA . MET A 1 189 ? -13.406 -3.719 13.987 1 86.54 189 MET A CA 1
ATOM 1508 C C . MET A 1 189 ? -12.85 -4.823 13.093 1 86.54 189 MET A C 1
ATOM 1510 O O . MET A 1 189 ? -13.358 -5.052 11.994 1 86.54 189 MET A O 1
ATOM 1514 N N . LEU A 1 190 ? -11.837 -5.476 13.579 1 90.75 190 LEU A N 1
ATOM 1515 C CA . LEU A 1 190 ? -11.234 -6.588 12.853 1 90.75 190 LEU A CA 1
ATOM 1516 C C . LEU A 1 190 ? -12.224 -7.738 12.698 1 90.75 190 LEU A C 1
ATOM 1518 O O . LEU A 1 190 ? -12.327 -8.333 11.623 1 90.75 190 LEU A O 1
ATOM 1522 N N . ILE A 1 191 ? -12.916 -8.025 13.736 1 91.98 191 ILE A N 1
ATOM 1523 C CA . ILE A 1 191 ? -13.887 -9.113 13.717 1 91.98 191 ILE A CA 1
ATOM 1524 C C . ILE A 1 191 ? -15.027 -8.771 12.761 1 91.98 191 ILE A C 1
ATOM 1526 O O . ILE A 1 191 ? -15.528 -9.641 12.045 1 91.98 191 ILE A O 1
ATOM 1530 N N . GLU A 1 192 ? -15.314 -7.512 12.715 1 90.62 192 GLU A N 1
ATOM 1531 C CA . GLU A 1 192 ? -16.336 -7.061 11.776 1 90.62 192 GLU A CA 1
ATOM 1532 C C . GLU A 1 192 ? -15.87 -7.225 10.332 1 90.62 192 GLU A C 1
ATOM 1534 O O . GLU A 1 192 ? -16.656 -7.598 9.459 1 90.62 192 GLU A O 1
ATOM 1539 N N . ASP A 1 193 ? -14.683 -6.986 10.167 1 92.27 193 ASP A N 1
ATOM 1540 C CA . ASP A 1 193 ? -14.122 -7.141 8.828 1 92.27 193 ASP A CA 1
ATOM 1541 C C . ASP A 1 193 ? -14.11 -8.608 8.404 1 92.27 193 ASP A C 1
ATOM 1543 O O . ASP A 1 193 ? -14.384 -8.927 7.246 1 92.27 193 ASP A O 1
ATOM 1547 N N . LEU A 1 194 ? -13.779 -9.458 9.327 1 95.03 194 LEU A N 1
ATOM 1548 C CA . LEU A 1 194 ? -13.791 -10.89 9.05 1 95.03 194 LEU A CA 1
ATOM 1549 C C . LEU A 1 194 ? -15.2 -11.366 8.713 1 95.03 194 LEU A C 1
ATOM 1551 O O . LEU A 1 194 ? -15.391 -12.126 7.761 1 95.03 194 LEU A O 1
ATOM 1555 N N . ALA A 1 195 ? -16.115 -10.903 9.523 1 94.12 195 ALA A N 1
ATOM 1556 C CA . ALA A 1 195 ? -17.509 -11.265 9.28 1 94.12 195 ALA A CA 1
ATOM 1557 C C . ALA A 1 195 ? -17.97 -10.781 7.908 1 94.12 195 ALA A C 1
ATOM 1559 O O . ALA A 1 195 ? -18.714 -11.479 7.214 1 94.12 195 ALA A O 1
ATOM 1560 N N . ARG A 1 196 ? -17.515 -9.659 7.573 1 92.76 196 ARG A N 1
ATOM 1561 C CA . ARG A 1 196 ? -17.864 -9.08 6.28 1 92.76 196 ARG A CA 1
ATOM 1562 C C . ARG A 1 196 ? -17.311 -9.922 5.135 1 92.76 196 ARG A C 1
ATOM 1564 O O . ARG A 1 196 ? -18.015 -10.191 4.16 1 92.76 196 ARG A O 1
ATOM 1571 N N . GLU A 1 197 ? -16.078 -10.306 5.242 1 93.54 197 GLU A N 1
ATOM 1572 C CA . GLU A 1 197 ? -15.458 -11.107 4.191 1 93.54 197 GLU A CA 1
ATOM 1573 C C . GLU A 1 197 ? -16.137 -12.468 4.062 1 93.54 197 GLU A C 1
ATOM 1575 O O . GLU A 1 197 ? -16.323 -12.972 2.952 1 93.54 197 GLU A O 1
ATOM 1580 N N . ILE A 1 198 ? -16.493 -13.036 5.171 1 95.16 198 ILE A N 1
ATOM 1581 C CA . ILE A 1 198 ? -17.14 -14.344 5.153 1 95.16 198 ILE A CA 1
ATOM 1582 C C . ILE A 1 198 ? -18.543 -14.217 4.565 1 95.16 198 ILE A C 1
ATOM 1584 O O . ILE A 1 198 ? -18.996 -15.097 3.829 1 95.16 198 ILE A O 1
ATOM 1588 N N . THR A 1 199 ? -19.187 -13.127 4.886 1 93.4 199 THR A N 1
ATOM 1589 C CA . THR A 1 199 ? -20.494 -12.869 4.291 1 93.4 199 THR A CA 1
ATOM 1590 C C . THR A 1 199 ? -20.378 -12.717 2.777 1 93.4 199 THR A C 1
ATOM 1592 O O . THR A 1 199 ? -21.208 -13.238 2.03 1 93.4 199 THR A O 1
ATOM 1595 N N . ALA A 1 200 ? -19.343 -12.045 2.43 1 91.77 200 ALA A N 1
ATOM 1596 C CA . ALA A 1 200 ? -19.115 -11.839 1.003 1 91.77 200 ALA A CA 1
ATOM 1597 C C . ALA A 1 200 ? -18.861 -13.164 0.291 1 91.77 200 ALA A C 1
ATOM 1599 O O . ALA A 1 200 ? -19.316 -13.368 -0.837 1 91.77 200 ALA A O 1
ATOM 1600 N N . ILE A 1 201 ? -18.142 -14.027 0.879 1 92.61 201 ILE A N 1
ATOM 1601 C CA . ILE A 1 201 ? -17.862 -15.336 0.3 1 92.61 201 ILE A CA 1
ATOM 1602 C C . ILE A 1 201 ? -19.163 -16.117 0.134 1 92.61 201 ILE A C 1
ATOM 1604 O O . ILE A 1 201 ? -19.397 -16.733 -0.908 1 92.61 201 ILE A O 1
ATOM 1608 N N . TRP A 1 202 ? -20.003 -16.069 1.119 1 92.76 202 TRP A N 1
ATOM 1609 C CA . TRP A 1 202 ? -21.262 -16.806 1.083 1 92.76 202 TRP A CA 1
ATOM 1610 C C . TRP A 1 202 ? -22.175 -16.27 -0.015 1 92.76 202 TRP A C 1
ATOM 1612 O O . TRP A 1 202 ? -22.87 -17.039 -0.682 1 92.76 202 TRP A O 1
ATOM 1622 N N . GLN A 1 203 ? -22.102 -15.004 -0.224 1 90.73 203 GLN A N 1
ATOM 1623 C CA . GLN A 1 203 ? -23.043 -14.377 -1.147 1 90.73 203 GLN A CA 1
ATOM 1624 C C . GLN A 1 203 ? -22.468 -14.313 -2.559 1 90.73 203 GLN A C 1
ATOM 1626 O O . GLN A 1 203 ? -23.103 -13.776 -3.469 1 90.73 203 GLN A O 1
ATOM 1631 N N . THR A 1 204 ? -21.309 -14.774 -2.74 1 88.78 204 THR A N 1
ATOM 1632 C CA . THR A 1 204 ? -20.687 -14.807 -4.059 1 88.78 204 THR A CA 1
ATOM 1633 C C . THR A 1 204 ? -20.905 -16.162 -4.726 1 88.78 204 THR A C 1
ATOM 1635 O O . THR A 1 204 ? -20.809 -17.203 -4.074 1 88.78 204 THR A O 1
ATOM 1638 N N . ASP A 1 205 ? -21.196 -16.024 -5.956 1 85.34 205 ASP A N 1
ATOM 1639 C CA . ASP A 1 205 ? -21.332 -17.255 -6.728 1 85.34 205 ASP A CA 1
ATOM 1640 C C . ASP A 1 205 ? -19.99 -17.973 -6.857 1 85.34 205 ASP A C 1
ATOM 1642 O O . ASP A 1 205 ? -19.014 -17.394 -7.339 1 85.34 205 ASP A O 1
ATOM 1646 N N . GLU A 1 206 ? -19.997 -19.199 -6.423 1 85.46 206 GLU A N 1
ATOM 1647 C CA . GLU A 1 206 ? -18.738 -19.937 -6.399 1 85.46 206 GLU A CA 1
ATOM 1648 C C . GLU A 1 206 ? -18.45 -20.582 -7.752 1 85.46 206 GLU A C 1
ATOM 1650 O O . GLU A 1 206 ? -17.31 -20.952 -8.039 1 85.46 206 GLU A O 1
ATOM 1655 N N . LEU A 1 207 ? -19.513 -20.745 -8.542 1 86.18 207 LEU A N 1
ATOM 1656 C CA . LEU A 1 207 ? -19.344 -21.459 -9.803 1 86.18 207 LEU A CA 1
ATOM 1657 C C . LEU A 1 207 ? -19.01 -20.493 -10.934 1 86.18 207 LEU A C 1
ATOM 1659 O O . LEU A 1 207 ? -19.548 -19.385 -10.989 1 86.18 207 LEU A O 1
ATOM 1663 N N . ARG A 1 208 ? -18.063 -20.891 -11.711 1 82.14 208 ARG A N 1
ATOM 1664 C CA . ARG A 1 208 ? -17.77 -20.142 -12.929 1 82.14 208 ARG A CA 1
ATOM 1665 C C . ARG A 1 208 ? -18.84 -20.382 -13.989 1 82.14 208 ARG A C 1
ATOM 1667 O O . ARG A 1 208 ? -19.048 -21.516 -14.424 1 82.14 208 ARG A O 1
ATOM 1674 N N . ARG A 1 209 ? -19.451 -19.372 -14.35 1 80.01 209 ARG A N 1
ATOM 1675 C CA . ARG A 1 209 ? -20.556 -19.506 -15.293 1 80.01 209 ARG A CA 1
ATOM 1676 C C . ARG A 1 209 ? -20.053 -19.485 -16.732 1 80.01 209 ARG A C 1
ATOM 1678 O O . ARG A 1 209 ? -20.733 -19.967 -17.64 1 80.01 209 ARG A O 1
ATOM 1685 N N . GLN A 1 210 ? -18.864 -18.873 -16.851 1 79.71 210 GLN A N 1
ATOM 1686 C CA . GLN A 1 210 ? -18.284 -18.813 -18.188 1 79.71 210 GLN A CA 1
ATOM 1687 C C . GLN A 1 210 ? -16.855 -19.35 -18.193 1 79.71 210 GLN A C 1
ATOM 1689 O O . GLN A 1 210 ? -16.103 -19.135 -17.24 1 79.71 210 GLN A O 1
ATOM 1694 N N . LYS A 1 211 ? -16.575 -20.012 -19.283 1 80.97 211 LYS A N 1
ATOM 1695 C CA . LYS A 1 211 ? -15.213 -20.514 -19.439 1 80.97 211 LYS A CA 1
ATOM 1696 C C . LYS A 1 211 ? -14.22 -19.368 -19.608 1 80.97 211 LYS A C 1
ATOM 1698 O O . LYS A 1 211 ? -14.491 -18.406 -20.329 1 80.97 211 LYS A O 1
ATOM 1703 N N . PRO A 1 212 ? -13.121 -19.42 -19.005 1 82.77 212 PRO A N 1
ATOM 1704 C CA . PRO A 1 212 ? -12.106 -18.382 -19.199 1 82.77 212 PRO A CA 1
ATOM 1705 C C . PRO A 1 212 ? -11.419 -18.475 -20.559 1 82.77 212 PRO A C 1
ATOM 1707 O O . PRO A 1 212 ? -11.273 -19.57 -21.108 1 82.77 212 PRO A O 1
ATOM 1710 N N . THR A 1 213 ? -11.019 -17.355 -21.035 1 85.82 213 THR A N 1
ATOM 1711 C CA . THR A 1 213 ? -10.193 -17.323 -22.237 1 85.82 213 THR A CA 1
ATOM 1712 C C . THR A 1 213 ? -8.72 -17.514 -21.887 1 85.82 213 THR A C 1
ATOM 1714 O O . THR A 1 213 ? -8.331 -17.384 -20.724 1 85.82 213 THR A O 1
ATOM 1717 N N . PRO A 1 214 ? -7.933 -17.886 -22.838 1 88.32 214 PRO A N 1
ATOM 1718 C CA . PRO A 1 214 ? -6.498 -18.003 -22.567 1 88.32 214 PRO A CA 1
ATOM 1719 C C . PRO A 1 214 ? -5.888 -16.705 -22.043 1 88.32 214 PRO A C 1
ATOM 1721 O O . PRO A 1 214 ? -4.972 -16.738 -21.217 1 88.32 214 PRO A O 1
ATOM 1724 N N . VAL A 1 215 ? -6.377 -15.603 -22.514 1 87.76 215 VAL A N 1
ATOM 1725 C CA . VAL A 1 215 ? -5.877 -14.31 -22.057 1 87.76 215 VAL A CA 1
ATOM 1726 C C . VAL A 1 215 ? -6.235 -14.109 -20.586 1 87.76 215 VAL A C 1
ATOM 1728 O O . VAL A 1 215 ? -5.443 -13.558 -19.818 1 87.76 215 VAL A O 1
ATOM 1731 N N . ASP A 1 216 ? -7.383 -14.55 -20.178 1 83.96 216 ASP A N 1
ATOM 1732 C CA . ASP A 1 216 ? -7.796 -14.461 -18.781 1 83.96 216 ASP A CA 1
ATOM 1733 C C . ASP A 1 216 ? -6.872 -15.28 -17.882 1 83.96 216 ASP A C 1
ATOM 1735 O O . ASP A 1 216 ? -6.531 -14.85 -16.778 1 83.96 216 ASP A O 1
ATOM 1739 N N . GLU A 1 217 ? -6.569 -16.419 -18.403 1 85.56 217 GLU A N 1
ATOM 1740 C CA . GLU A 1 217 ? -5.664 -17.282 -17.649 1 85.56 217 GLU A CA 1
ATOM 1741 C C . GLU A 1 217 ? -4.299 -16.626 -17.468 1 85.56 217 GLU A C 1
ATOM 1743 O O . GLU A 1 217 ? -3.716 -16.684 -16.383 1 85.56 217 GLU A O 1
ATOM 1748 N N . ALA A 1 218 ? -3.866 -16.058 -18.556 1 89.21 218 ALA A N 1
ATOM 1749 C CA . ALA A 1 218 ? -2.571 -15.385 -18.513 1 89.21 218 ALA A CA 1
ATOM 1750 C C . ALA A 1 218 ? -2.59 -14.22 -17.527 1 89.21 218 ALA A C 1
ATOM 1752 O O . ALA A 1 218 ? -1.632 -14.016 -16.778 1 89.21 218 ALA A O 1
ATOM 1753 N N . ARG A 1 219 ? -3.624 -13.528 -17.511 1 85.44 219 ARG A N 1
ATOM 1754 C CA . ARG A 1 219 ? -3.757 -12.396 -16.598 1 85.44 219 ARG A CA 1
ATOM 1755 C C . ARG A 1 219 ? -3.695 -12.855 -15.145 1 85.44 219 ARG A C 1
ATOM 1757 O O . ARG A 1 219 ? -3.079 -12.194 -14.306 1 85.44 219 ARG A O 1
ATOM 1764 N N . SER A 1 220 ? -4.339 -13.882 -14.899 1 82.05 220 SER A N 1
ATOM 1765 C CA . SER A 1 220 ? -4.331 -14.428 -13.545 1 82.05 220 SER A CA 1
ATOM 1766 C C . SER A 1 220 ? -2.923 -14.826 -13.117 1 82.05 220 SER A C 1
ATOM 1768 O O . SER A 1 220 ? -2.55 -14.656 -11.954 1 82.05 220 SER A O 1
ATOM 1770 N N . GLY A 1 221 ? -2.236 -15.409 -14.046 1 84.99 221 GLY A N 1
ATOM 1771 C CA . GLY A 1 221 ? -0.865 -15.796 -13.756 1 84.99 221 GLY A CA 1
ATOM 1772 C C . GLY A 1 221 ? 0.051 -14.611 -13.516 1 84.99 221 GLY A C 1
ATOM 1773 O O . GLY A 1 221 ? 0.909 -14.652 -12.631 1 84.99 221 GLY A O 1
ATOM 1774 N N . LEU A 1 222 ? -0.154 -13.594 -14.301 1 87.49 222 LEU A N 1
ATOM 1775 C CA . LEU A 1 222 ? 0.667 -12.396 -14.161 1 87.49 222 LEU A CA 1
ATOM 1776 C C . LEU A 1 222 ? 0.382 -11.693 -12.838 1 87.49 222 LEU A C 1
ATOM 1778 O O . LEU A 1 222 ? 1.271 -11.062 -12.262 1 87.49 222 LEU A O 1
ATOM 1782 N N . HIS A 1 223 ? -0.759 -11.838 -12.359 1 83.86 223 HIS A N 1
ATOM 1783 C CA . HIS A 1 223 ? -1.15 -11.176 -11.12 1 83.86 223 HIS A CA 1
ATOM 1784 C C . HIS A 1 223 ? -0.432 -11.785 -9.92 1 83.86 223 HIS A C 1
ATOM 1786 O O . HIS A 1 223 ? -0.286 -11.134 -8.883 1 83.86 223 HIS A O 1
ATOM 1792 N N . ILE A 1 224 ? -0.017 -13.019 -10.014 1 88.55 224 ILE A N 1
ATOM 1793 C CA . ILE A 1 224 ? 0.737 -13.66 -8.942 1 88.55 224 ILE A CA 1
ATOM 1794 C C . ILE A 1 224 ? 2.065 -12.933 -8.74 1 88.55 224 ILE A C 1
ATOM 1796 O O . ILE A 1 224 ? 2.548 -12.813 -7.611 1 88.55 224 ILE A O 1
ATOM 1800 N N . VAL A 1 225 ? 2.625 -12.438 -9.851 1 91.87 225 VAL A N 1
ATOM 1801 C CA . VAL A 1 225 ? 3.873 -11.688 -9.759 1 91.87 225 VAL A CA 1
ATOM 1802 C C . VAL A 1 225 ? 3.632 -10.37 -9.027 1 91.87 225 VAL A C 1
ATOM 1804 O O . VAL A 1 225 ? 4.392 -10.004 -8.128 1 91.87 225 VAL A O 1
ATOM 1807 N N . GLU A 1 226 ? 2.603 -9.795 -9.41 1 88.23 226 GLU A N 1
ATOM 1808 C CA . GLU A 1 226 ? 2.297 -8.493 -8.824 1 88.23 226 GLU A CA 1
ATOM 1809 C C . GLU A 1 226 ? 2.002 -8.615 -7.331 1 88.23 226 GLU A C 1
ATOM 1811 O O . GLU A 1 226 ? 2.494 -7.819 -6.529 1 88.23 226 GLU A O 1
ATOM 1816 N N . GLN A 1 227 ? 1.328 -9.587 -6.968 1 85.82 227 GLN A N 1
ATOM 1817 C CA . GLN A 1 227 ? 0.811 -9.697 -5.608 1 85.82 227 GLN A CA 1
ATOM 1818 C C . GLN A 1 227 ? 1.858 -10.285 -4.667 1 85.82 227 GLN A C 1
ATOM 1820 O O . GLN A 1 227 ? 1.843 -10.013 -3.465 1 85.82 227 GLN A O 1
ATOM 1825 N N . SER A 1 228 ? 2.695 -11.126 -5.218 1 92.3 228 SER A N 1
ATOM 1826 C CA . SER A 1 228 ? 3.524 -11.893 -4.294 1 92.3 228 SER A CA 1
ATOM 1827 C C . SER A 1 228 ? 4.981 -11.913 -4.743 1 92.3 228 SER A C 1
ATOM 1829 O O . SER A 1 228 ? 5.851 -11.35 -4.074 1 92.3 228 SER A O 1
ATOM 1831 N N . LEU A 1 229 ? 5.286 -12.331 -5.913 1 96.01 229 LEU A N 1
ATOM 1832 C CA . LEU A 1 229 ? 6.65 -12.617 -6.343 1 96.01 229 LEU A CA 1
ATOM 1833 C C . LEU A 1 229 ? 7.464 -11.333 -6.459 1 96.01 229 LEU A C 1
ATOM 1835 O O . LEU A 1 229 ? 8.678 -11.34 -6.241 1 96.01 229 LEU A O 1
ATOM 1839 N N . TRP A 1 230 ? 6.782 -10.248 -6.798 1 96.26 230 TRP A N 1
ATOM 1840 C CA . TRP A 1 230 ? 7.465 -8.967 -6.939 1 96.26 230 TRP A CA 1
ATOM 1841 C C . TRP A 1 230 ? 8.147 -8.568 -5.634 1 96.26 230 TRP A C 1
ATOM 1843 O O . TRP A 1 230 ? 9.246 -8.007 -5.647 1 96.26 230 TRP A O 1
ATOM 1853 N N . LYS A 1 231 ? 7.587 -8.894 -4.572 1 94.19 231 LYS A N 1
ATOM 1854 C CA . LYS A 1 231 ? 8.139 -8.585 -3.256 1 94.19 231 LYS A CA 1
ATOM 1855 C C . LYS A 1 231 ? 9.001 -9.733 -2.737 1 94.19 231 LYS A C 1
ATOM 1857 O O . LYS A 1 231 ? 9.993 -9.506 -2.041 1 94.19 231 LYS A O 1
ATOM 1862 N N . ALA A 1 232 ? 8.685 -10.888 -3.045 1 95.87 232 ALA A N 1
ATOM 1863 C CA . ALA A 1 232 ? 9.33 -12.077 -2.493 1 95.87 232 ALA A CA 1
ATOM 1864 C C . ALA A 1 232 ? 10.74 -12.245 -3.051 1 95.87 232 ALA A C 1
ATOM 1866 O O . ALA A 1 232 ? 11.65 -12.672 -2.337 1 95.87 232 ALA A O 1
ATOM 1867 N N . VAL A 1 233 ? 10.98 -11.877 -4.287 1 97.07 233 VAL A N 1
ATOM 1868 C CA . VAL A 1 233 ? 12.234 -12.183 -4.966 1 97.07 233 VAL A CA 1
ATOM 1869 C C . VAL A 1 233 ? 13.375 -11.396 -4.324 1 97.07 233 VAL A C 1
ATOM 1871 O O . VAL A 1 233 ? 14.4 -11.971 -3.951 1 97.07 233 VAL A O 1
ATOM 1874 N N . PRO A 1 234 ? 13.187 -10.075 -4.171 1 95.72 234 PRO A N 1
ATOM 1875 C CA . PRO A 1 234 ? 14.285 -9.36 -3.516 1 95.72 234 PRO A CA 1
ATOM 1876 C C . PRO A 1 234 ? 14.521 -9.829 -2.082 1 95.72 234 PRO A C 1
ATOM 1878 O O . PRO A 1 234 ? 15.669 -9.908 -1.636 1 95.72 234 PRO A O 1
ATOM 1881 N N . HIS A 1 235 ? 13.51 -10.116 -1.376 1 93.25 235 HIS A N 1
ATOM 1882 C CA . HIS A 1 235 ? 13.642 -10.605 -0.008 1 93.25 235 HIS A CA 1
ATOM 1883 C C . HIS A 1 235 ? 14.386 -11.935 0.032 1 93.25 235 HIS A C 1
ATOM 1885 O O . HIS A 1 235 ? 15.266 -12.133 0.873 1 93.25 235 HIS A O 1
ATOM 1891 N N . TYR A 1 236 ? 13.991 -12.761 -0.827 1 94.8 236 TYR A N 1
ATOM 1892 C CA . TYR A 1 236 ? 14.638 -14.06 -0.972 1 94.8 236 TYR A CA 1
ATOM 1893 C C . TYR A 1 236 ? 16.11 -13.9 -1.331 1 94.8 236 TYR A C 1
ATOM 1895 O O . TYR A 1 236 ? 16.975 -14.541 -0.73 1 94.8 236 TYR A O 1
ATOM 1903 N N . LEU A 1 237 ? 16.439 -13.091 -2.246 1 96.77 237 LEU A N 1
ATOM 1904 C CA . LEU A 1 237 ? 17.817 -12.918 -2.693 1 96.77 237 LEU A CA 1
ATOM 1905 C C . LEU A 1 237 ? 18.669 -12.288 -1.596 1 96.77 237 LEU A C 1
ATOM 1907 O O . LEU A 1 237 ? 19.86 -12.587 -1.481 1 96.77 237 LEU A O 1
ATOM 1911 N N . ARG A 1 238 ? 18.089 -11.429 -0.826 1 92.93 238 ARG A N 1
ATOM 1912 C CA . ARG A 1 238 ? 18.798 -10.871 0.321 1 92.93 238 ARG A CA 1
ATOM 1913 C C . ARG A 1 238 ? 19.159 -11.962 1.324 1 92.93 238 ARG A C 1
ATOM 1915 O O . ARG A 1 238 ? 20.253 -11.952 1.892 1 92.93 238 ARG A O 1
ATOM 1922 N N . ARG A 1 239 ? 18.25 -12.85 1.554 1 91.74 239 ARG A N 1
ATOM 1923 C CA . ARG A 1 239 ? 18.502 -13.957 2.471 1 91.74 239 ARG A CA 1
ATOM 1924 C C . ARG A 1 239 ? 19.645 -14.834 1.97 1 91.74 239 ARG A C 1
ATOM 1926 O O . ARG A 1 239 ? 20.507 -15.245 2.749 1 91.74 239 ARG A O 1
ATOM 1933 N N . VAL A 1 240 ? 19.589 -15.081 0.689 1 95.74 240 VAL A N 1
ATOM 1934 C CA . VAL A 1 240 ? 20.651 -15.884 0.091 1 95.74 240 VAL A CA 1
ATOM 1935 C C . VAL A 1 240 ? 21.986 -15.153 0.22 1 95.74 240 VAL A C 1
ATOM 1937 O O . VAL A 1 240 ? 22.997 -15.755 0.591 1 95.74 240 VAL A O 1
ATOM 1940 N N . SER A 1 241 ? 21.971 -13.889 -0.141 1 94.97 241 SER A N 1
ATOM 1941 C CA . SER A 1 241 ? 23.185 -13.08 -0.104 1 94.97 241 SER A CA 1
ATOM 1942 C C . SER A 1 241 ? 23.759 -13.008 1.307 1 94.97 241 SER A C 1
ATOM 1944 O O . SER A 1 241 ? 24.969 -13.146 1.498 1 94.97 241 SER A O 1
ATOM 1946 N N . ASN A 1 242 ? 22.911 -12.757 2.298 1 91.44 242 ASN A N 1
ATOM 1947 C CA . ASN A 1 242 ? 23.351 -12.656 3.685 1 91.44 242 ASN A CA 1
ATOM 1948 C C . ASN A 1 242 ? 23.934 -13.975 4.186 1 91.44 242 ASN A C 1
ATOM 1950 O O . ASN A 1 242 ? 24.954 -13.986 4.876 1 91.44 242 ASN A O 1
ATOM 1954 N N . ALA A 1 243 ? 23.265 -15.033 3.882 1 93.57 243 ALA A N 1
ATOM 1955 C CA . ALA A 1 243 ? 23.764 -16.347 4.28 1 93.57 243 ALA A CA 1
ATOM 1956 C C . ALA A 1 243 ? 25.097 -16.656 3.604 1 93.57 243 ALA A C 1
ATOM 1958 O O . ALA A 1 243 ? 25.999 -17.221 4.226 1 93.57 243 ALA A O 1
ATOM 1959 N N . LEU A 1 244 ? 25.166 -16.323 2.309 1 96.06 244 LEU A N 1
ATOM 1960 C CA . LEU A 1 244 ? 26.403 -16.548 1.569 1 96.06 244 LEU A CA 1
ATOM 1961 C C . LEU A 1 244 ? 27.555 -15.758 2.181 1 96.06 244 LEU A C 1
ATOM 1963 O O . LEU A 1 244 ? 28.665 -16.276 2.318 1 96.06 244 LEU A O 1
ATOM 1967 N N . LYS A 1 245 ? 27.292 -14.511 2.466 1 94.02 245 LYS A N 1
ATOM 1968 C CA . LYS A 1 245 ? 28.301 -13.657 3.086 1 94.02 245 LYS A CA 1
ATOM 1969 C C . LYS A 1 245 ? 28.743 -14.218 4.435 1 94.02 245 LYS A C 1
ATOM 1971 O O . LYS A 1 245 ? 29.934 -14.223 4.751 1 94.02 245 LYS A O 1
ATOM 1976 N N . LYS A 1 246 ? 27.821 -14.633 5.229 1 92.78 246 LYS A N 1
ATOM 1977 C CA . LYS A 1 246 ? 28.085 -15.185 6.554 1 92.78 246 LYS A CA 1
ATOM 1978 C C . LYS A 1 246 ? 28.992 -16.41 6.469 1 92.78 246 LYS A C 1
ATOM 1980 O O . LYS A 1 246 ? 29.921 -16.557 7.265 1 92.78 246 LYS A O 1
ATOM 1985 N N . HIS A 1 247 ? 28.828 -17.228 5.461 1 95.49 247 HIS A N 1
ATOM 1986 C CA . HIS A 1 247 ? 29.497 -18.523 5.447 1 95.49 247 HIS A CA 1
ATOM 1987 C C . HIS A 1 247 ? 30.684 -18.52 4.489 1 95.49 247 HIS A C 1
ATOM 1989 O O . HIS A 1 247 ? 31.574 -19.367 4.594 1 95.49 247 HIS A O 1
ATOM 1995 N N . THR A 1 248 ? 30.708 -17.631 3.529 1 96.27 248 THR A N 1
ATOM 1996 C CA . THR A 1 248 ? 31.784 -17.643 2.543 1 96.27 248 THR A CA 1
ATOM 1997 C C . THR A 1 248 ? 32.541 -16.318 2.554 1 96.27 248 THR A C 1
ATOM 1999 O O . THR A 1 248 ? 33.618 -16.207 1.965 1 96.27 248 THR A O 1
ATOM 2002 N N . GLY A 1 249 ? 31.988 -15.29 3.146 1 94.46 249 GLY A N 1
ATOM 2003 C CA . GLY A 1 249 ? 32.624 -13.984 3.218 1 94.46 249 GLY A CA 1
ATOM 2004 C C . GLY A 1 249 ? 32.282 -13.088 2.043 1 94.46 249 GLY A C 1
ATOM 2005 O O . GLY A 1 249 ? 32.667 -11.918 2.015 1 94.46 249 GLY A O 1
ATOM 2006 N N . ARG A 1 250 ? 31.568 -13.665 1.084 1 94.48 250 ARG A N 1
ATOM 2007 C CA . ARG A 1 250 ? 31.21 -12.883 -0.095 1 94.48 250 ARG A CA 1
ATOM 2008 C C . ARG A 1 250 ? 29.7 -12.863 -0.302 1 94.48 250 ARG A C 1
ATOM 2010 O O . ARG A 1 250 ? 29.034 -13.89 -0.152 1 94.48 250 ARG A O 1
ATOM 2017 N N . PRO A 1 251 ? 29.113 -11.762 -0.636 1 94.72 251 PRO A N 1
ATOM 2018 C CA . PRO A 1 251 ? 27.681 -11.693 -0.936 1 94.72 251 PRO A CA 1
ATOM 2019 C C . PRO A 1 251 ? 27.35 -12.173 -2.347 1 94.72 251 PRO A C 1
ATOM 2021 O O . PRO A 1 251 ? 28.25 -12.331 -3.176 1 94.72 251 PRO A O 1
ATOM 2024 N N . LEU A 1 252 ? 26.175 -12.427 -2.546 1 96.42 252 LEU A N 1
ATOM 2025 C CA . LEU A 1 252 ? 25.7 -12.799 -3.874 1 96.42 252 LEU A CA 1
ATOM 2026 C C . LEU A 1 252 ? 25.886 -11.65 -4.86 1 96.42 252 LEU A C 1
ATOM 2028 O O . LEU A 1 252 ? 25.528 -10.508 -4.563 1 96.42 252 LEU A O 1
ATOM 2032 N N . PRO A 1 253 ? 26.484 -11.965 -5.994 1 96.2 253 PRO A N 1
ATOM 2033 C CA . PRO A 1 253 ? 26.614 -10.886 -6.976 1 96.2 253 PRO A CA 1
ATOM 2034 C C . PRO A 1 253 ? 25.278 -10.225 -7.306 1 96.2 253 PRO A C 1
ATOM 2036 O O . PRO A 1 253 ? 24.246 -10.899 -7.354 1 96.2 253 PRO A O 1
ATOM 2039 N N . LEU A 1 254 ? 25.291 -9.045 -7.604 1 94.83 254 LEU A N 1
ATOM 2040 C CA . LEU A 1 254 ? 24.114 -8.19 -7.713 1 94.83 254 LEU A CA 1
ATOM 2041 C C . LEU A 1 254 ? 23.191 -8.674 -8.826 1 94.83 254 LEU A C 1
ATOM 2043 O O . LEU A 1 254 ? 21.967 -8.585 -8.707 1 94.83 254 LEU A O 1
ATOM 2047 N N . THR A 1 255 ? 23.665 -9.162 -9.929 1 94.68 255 THR A N 1
ATOM 2048 C CA . THR A 1 255 ? 22.845 -9.523 -11.08 1 94.68 255 THR A CA 1
ATOM 2049 C C . THR A 1 255 ? 22.662 -11.036 -11.161 1 94.68 255 THR A C 1
ATOM 2051 O O . THR A 1 255 ? 22.182 -11.555 -12.171 1 94.68 255 THR A O 1
ATOM 2054 N N . CYS A 1 256 ? 23.114 -11.724 -10.096 1 95.71 256 CYS A N 1
ATOM 2055 C CA . CYS A 1 256 ? 22.965 -13.175 -10.065 1 95.71 256 CYS A CA 1
ATOM 2056 C C . CYS A 1 256 ? 21.503 -13.569 -9.889 1 95.71 256 CYS A C 1
ATOM 2058 O O . CYS A 1 256 ? 20.793 -12.986 -9.067 1 95.71 256 CYS A O 1
ATOM 2060 N N . THR A 1 257 ? 21.06 -14.543 -10.707 1 94.7 257 THR A N 1
ATOM 2061 C CA . THR A 1 257 ? 19.676 -14.999 -10.644 1 94.7 257 THR A CA 1
ATOM 2062 C C . THR A 1 257 ? 19.613 -16.512 -10.451 1 94.7 257 THR A C 1
ATOM 2064 O O . THR A 1 257 ? 19.475 -17.261 -11.42 1 94.7 257 THR A O 1
ATOM 2067 N N . PRO A 1 258 ? 19.628 -16.945 -9.219 1 96.01 258 PRO A N 1
ATOM 2068 C CA . PRO A 1 258 ? 19.552 -18.388 -8.981 1 96.01 258 PRO A CA 1
ATOM 2069 C C . PRO A 1 258 ? 18.209 -18.985 -9.397 1 96.01 258 PRO A C 1
ATOM 2071 O O . PRO A 1 258 ? 18.123 -20.182 -9.681 1 96.01 258 PRO A O 1
ATOM 2074 N N . ILE A 1 259 ? 17.159 -18.151 -9.446 1 96.46 259 ILE A N 1
ATOM 2075 C CA . ILE A 1 259 ? 15.83 -18.615 -9.827 1 96.46 259 ILE A CA 1
ATOM 2076 C C . ILE A 1 259 ? 15.228 -17.666 -10.861 1 96.46 259 ILE A C 1
ATOM 2078 O O . ILE A 1 259 ? 15.381 -16.447 -10.756 1 96.46 259 ILE A O 1
ATOM 2082 N N . LYS A 1 260 ? 14.64 -18.227 -11.84 1 95.29 260 LYS A N 1
ATOM 2083 C CA . LYS A 1 260 ? 13.904 -17.496 -12.869 1 95.29 260 LYS A CA 1
ATOM 2084 C C . LYS A 1 260 ? 12.5 -18.066 -13.049 1 95.29 260 LYS A C 1
ATOM 2086 O O . LYS A 1 260 ? 12.195 -19.15 -12.548 1 95.29 260 LYS A O 1
ATOM 2091 N N . PHE A 1 261 ? 11.65 -17.316 -13.785 1 95.8 261 PHE A N 1
ATOM 2092 C CA . PHE A 1 261 ? 10.263 -17.739 -13.942 1 95.8 261 PHE A CA 1
ATOM 2093 C C . PHE A 1 261 ? 9.877 -17.792 -15.415 1 95.8 261 PHE A C 1
ATOM 2095 O O . PHE A 1 261 ? 10.316 -16.957 -16.208 1 95.8 261 PHE A O 1
ATOM 2102 N N . GLY A 1 262 ? 9.165 -18.788 -15.812 1 95.32 262 GLY A N 1
ATOM 2103 C CA . GLY A 1 262 ? 8.536 -18.92 -17.116 1 95.32 262 GLY A CA 1
ATOM 2104 C C . GLY A 1 262 ? 7.035 -19.127 -17.036 1 95.32 262 GLY A C 1
ATOM 2105 O O . GLY A 1 262 ? 6.474 -19.226 -15.942 1 95.32 262 GLY A O 1
ATOM 2106 N N . SER A 1 263 ? 6.362 -19.11 -18.166 1 94.79 263 SER A N 1
ATOM 2107 C CA . SER A 1 263 ? 4.916 -19.307 -18.199 1 94.79 263 SER A CA 1
ATOM 2108 C C . SER A 1 263 ? 4.494 -20.089 -19.439 1 94.79 263 SER A C 1
ATOM 2110 O O . SER A 1 263 ? 5.165 -20.035 -20.472 1 94.79 263 SER A O 1
ATOM 2112 N N . TRP A 1 264 ? 3.397 -20.761 -19.281 1 94.23 264 TRP A N 1
ATOM 2113 C CA . TRP A 1 264 ? 2.769 -21.436 -20.412 1 94.23 264 TRP A CA 1
ATOM 2114 C C . TRP A 1 264 ? 1.468 -20.745 -20.804 1 94.23 264 TRP A C 1
ATOM 2116 O O . TRP A 1 264 ? 0.897 -21.035 -21.858 1 94.23 264 TRP A O 1
ATOM 2126 N N . MET A 1 265 ? 1.053 -19.847 -20.079 1 92.26 265 MET A N 1
ATOM 2127 C CA . MET A 1 265 ? -0.266 -19.25 -20.267 1 92.26 265 MET A CA 1
ATOM 2128 C C . MET A 1 265 ? -0.27 -18.304 -21.463 1 92.26 265 MET A C 1
ATOM 2130 O O . MET A 1 265 ? 0.186 -17.164 -21.359 1 92.26 265 MET A O 1
ATOM 2134 N N . GLY A 1 266 ? -0.87 -18.755 -22.442 1 92.67 266 GLY A N 1
ATOM 2135 C CA . GLY A 1 266 ? -0.875 -18.025 -23.699 1 92.67 266 GLY A CA 1
ATOM 2136 C C . GLY A 1 266 ? 0.047 -18.626 -24.743 1 92.67 266 GLY A C 1
ATOM 2137 O O . GLY A 1 266 ? 0.125 -18.13 -25.869 1 92.67 266 GLY A O 1
ATOM 2138 N N . GLY A 1 267 ? 0.726 -19.713 -24.388 1 95.13 267 GLY A N 1
ATOM 2139 C CA . GLY A 1 267 ? 1.642 -20.359 -25.315 1 95.13 267 GLY A CA 1
ATOM 2140 C C . GLY A 1 267 ? 1.399 -21.85 -25.452 1 95.13 267 GLY A C 1
ATOM 2141 O O . GLY A 1 267 ? 1.9 -22.483 -26.384 1 95.13 267 GLY A O 1
ATOM 2142 N N . ASP A 1 268 ? 0.625 -22.391 -24.625 1 92.84 268 ASP A N 1
ATOM 2143 C CA . ASP A 1 268 ? 0.346 -23.823 -24.634 1 92.84 268 ASP A CA 1
ATOM 2144 C C . ASP A 1 268 ? -0.795 -24.155 -25.592 1 92.84 268 ASP A C 1
ATOM 2146 O O . ASP A 1 268 ? -1.968 -24.006 -25.243 1 92.84 268 ASP A O 1
ATOM 2150 N N . ARG A 1 269 ? -0.508 -24.664 -26.688 1 92.58 269 ARG A N 1
ATOM 2151 C CA . ARG A 1 269 ? -1.495 -24.948 -27.724 1 92.58 269 ARG A CA 1
ATOM 2152 C C . ARG A 1 269 ? -1.79 -26.442 -27.804 1 92.58 269 ARG A C 1
ATOM 2154 O O . ARG A 1 269 ? -2.626 -26.873 -28.601 1 92.58 269 ARG A O 1
ATOM 2161 N N . ASP A 1 270 ? -1.236 -27.182 -27.016 1 87.81 270 ASP A N 1
ATOM 2162 C CA . ASP A 1 270 ? -1.447 -28.625 -27.072 1 87.81 270 ASP A CA 1
ATOM 2163 C C . ASP A 1 270 ? -2.899 -28.981 -26.763 1 87.81 270 ASP A C 1
ATOM 2165 O O . ASP A 1 270 ? -3.3 -29.021 -25.598 1 87.81 270 ASP A O 1
ATOM 2169 N N . GLY A 1 271 ? -3.576 -29.24 -27.806 1 79.8 271 GLY A N 1
ATOM 2170 C CA . GLY A 1 271 ? -4.971 -29.627 -27.665 1 79.8 271 GLY A CA 1
ATOM 2171 C C . GLY A 1 271 ? -5.883 -28.462 -27.33 1 79.8 271 GLY A C 1
ATOM 2172 O O . GLY A 1 271 ? -7.006 -28.66 -26.863 1 79.8 271 GLY A O 1
ATOM 2173 N N . ASN A 1 272 ? -5.375 -27.289 -27.427 1 87.05 272 ASN A N 1
ATOM 2174 C CA . ASN A 1 272 ? -6.176 -26.103 -27.143 1 87.05 272 ASN A CA 1
ATOM 2175 C C . ASN A 1 272 ? -6.264 -25.182 -28.357 1 87.05 272 ASN A C 1
ATOM 2177 O O . ASN A 1 272 ? -5.371 -24.366 -28.588 1 87.05 272 ASN A O 1
ATOM 2181 N N . PRO A 1 273 ? -7.326 -25.174 -29.05 1 88.47 273 PRO A N 1
ATOM 2182 C CA . PRO A 1 273 ? -7.455 -24.36 -30.261 1 88.47 273 PRO A CA 1
ATOM 2183 C C . PRO A 1 273 ? -7.597 -22.87 -29.957 1 88.47 273 PRO A C 1
ATOM 2185 O O . PRO A 1 273 ? -7.465 -22.038 -30.858 1 88.47 273 PRO A O 1
ATOM 2188 N N . ASN A 1 274 ? -7.812 -22.572 -28.731 1 89.5 274 ASN A N 1
ATOM 2189 C CA . ASN A 1 274 ? -8.051 -21.182 -28.36 1 89.5 274 ASN A CA 1
ATOM 2190 C C . ASN A 1 274 ? -6.742 -20.417 -28.182 1 89.5 274 ASN A C 1
ATOM 2192 O O . ASN A 1 274 ? -6.745 -19.188 -28.084 1 89.5 274 ASN A O 1
ATOM 2196 N N . VAL A 1 275 ? -5.693 -21.127 -28.122 1 94.11 275 VAL A N 1
ATOM 2197 C CA . VAL A 1 275 ? -4.396 -20.461 -28.069 1 94.11 275 VAL A CA 1
ATOM 2198 C C . VAL A 1 275 ? -3.862 -20.255 -29.485 1 94.11 275 VAL A C 1
ATOM 2200 O O . VAL A 1 275 ? -3.321 -21.182 -30.092 1 94.11 275 VAL A O 1
ATOM 2203 N N . THR A 1 276 ? -4.021 -19.005 -29.887 1 95.45 276 THR A N 1
ATOM 2204 C CA . THR A 1 276 ? -3.639 -18.658 -31.251 1 95.45 276 THR A CA 1
ATOM 2205 C C . THR A 1 276 ? -2.366 -17.816 -31.259 1 95.45 276 THR A C 1
ATOM 2207 O O . THR A 1 276 ? -1.88 -17.406 -30.203 1 95.45 276 THR A O 1
ATOM 2210 N N . ALA A 1 277 ? -1.886 -17.604 -32.457 1 96.18 277 ALA A N 1
ATOM 2211 C CA . ALA A 1 277 ? -0.717 -16.744 -32.621 1 96.18 277 ALA A CA 1
ATOM 2212 C C . ALA A 1 277 ? -0.987 -15.342 -32.08 1 96.18 277 ALA A C 1
ATOM 2214 O O . ALA A 1 277 ? -0.117 -14.734 -31.453 1 96.18 277 ALA A O 1
ATOM 2215 N N . LYS A 1 278 ? -2.142 -14.876 -32.295 1 94.18 278 LYS A N 1
ATOM 2216 C CA . LYS A 1 278 ? -2.527 -13.555 -31.806 1 94.18 278 LYS A CA 1
ATOM 2217 C C . LYS A 1 278 ? -2.528 -13.512 -30.281 1 94.18 278 LYS A C 1
ATOM 2219 O O . LYS A 1 278 ? -2.046 -12.549 -29.681 1 94.18 278 LYS A O 1
ATOM 2224 N N . VAL A 1 279 ? -3.096 -14.564 -29.664 1 94.03 279 VAL A N 1
ATOM 2225 C CA . VAL A 1 279 ? -3.139 -14.641 -28.208 1 94.03 279 VAL A CA 1
ATOM 2226 C C . VAL A 1 279 ? -1.719 -14.62 -27.647 1 94.03 279 VAL A C 1
ATOM 2228 O O . VAL A 1 279 ? -1.441 -13.922 -26.669 1 94.03 279 VAL A O 1
ATOM 2231 N N . THR A 1 280 ? -0.89 -15.35 -28.257 1 96.2 280 THR A N 1
ATOM 2232 C CA . THR A 1 280 ? 0.5 -15.414 -27.82 1 96.2 280 THR A CA 1
ATOM 2233 C C . THR A 1 280 ? 1.156 -14.039 -27.9 1 96.2 280 THR A C 1
ATOM 2235 O O . THR A 1 280 ? 1.854 -13.623 -26.973 1 96.2 280 THR A O 1
ATOM 2238 N N . ARG A 1 281 ? 0.942 -13.366 -28.939 1 94.85 281 ARG A N 1
ATOM 2239 C CA . ARG A 1 281 ? 1.489 -12.025 -29.119 1 94.85 281 ARG A CA 1
ATOM 2240 C C . ARG A 1 281 ? 0.944 -11.066 -28.066 1 94.85 281 ARG A C 1
ATOM 2242 O O . ARG A 1 281 ? 1.706 -10.334 -27.431 1 94.85 281 ARG A O 1
ATOM 2249 N N . ASP A 1 282 ? -0.279 -11.101 -27.887 1 92.83 282 ASP A N 1
ATOM 2250 C CA . ASP A 1 282 ? -0.941 -10.199 -26.95 1 92.83 282 ASP A CA 1
ATOM 2251 C C . ASP A 1 282 ? -0.472 -10.453 -25.519 1 92.83 282 ASP A C 1
ATOM 2253 O O . ASP A 1 282 ? -0.219 -9.509 -24.767 1 92.83 282 ASP A O 1
ATOM 2257 N N . VAL A 1 283 ? -0.411 -11.706 -25.126 1 93.82 283 VAL A N 1
ATOM 2258 C CA . VAL A 1 283 ? -0.013 -12.059 -23.767 1 93.82 283 VAL A CA 1
ATOM 2259 C C . VAL A 1 283 ? 1.434 -11.635 -23.525 1 93.82 283 VAL A C 1
ATOM 2261 O O . VAL A 1 283 ? 1.771 -11.142 -22.446 1 93.82 283 VAL A O 1
ATOM 2264 N N . SER A 1 284 ? 2.253 -11.807 -24.495 1 94.79 284 SER A N 1
ATOM 2265 C CA . SER A 1 284 ? 3.652 -11.413 -24.371 1 94.79 284 SER A CA 1
ATOM 2266 C C . SER A 1 284 ? 3.788 -9.904 -24.194 1 94.79 284 SER A C 1
ATOM 2268 O O . SER A 1 284 ? 4.541 -9.44 -23.336 1 94.79 284 SER A O 1
ATOM 2270 N N . LEU A 1 285 ? 3.07 -9.156 -24.995 1 93.34 285 LEU A N 1
ATOM 2271 C CA . LEU A 1 285 ? 3.122 -7.7 -24.914 1 93.34 285 LEU A CA 1
ATOM 2272 C C . LEU A 1 285 ? 2.534 -7.207 -23.596 1 93.34 285 LEU A C 1
ATOM 2274 O O . LEU A 1 285 ? 3.039 -6.25 -23.005 1 93.34 285 LEU A O 1
ATOM 2278 N N . LEU A 1 286 ? 1.533 -7.841 -23.2 1 92.93 286 LEU A N 1
ATOM 2279 C CA . LEU A 1 286 ? 0.921 -7.492 -21.923 1 92.93 286 LEU A CA 1
ATOM 2280 C C . LEU A 1 286 ? 1.894 -7.724 -20.772 1 92.93 286 LEU A C 1
ATOM 2282 O O . LEU A 1 286 ? 1.966 -6.918 -19.842 1 92.93 286 LEU A O 1
ATOM 2286 N N . SER A 1 287 ? 2.563 -8.828 -20.804 1 93.62 287 SER A N 1
ATOM 2287 C CA . SER A 1 287 ? 3.559 -9.143 -19.785 1 93.62 287 SER A CA 1
ATOM 2288 C C . SER A 1 287 ? 4.659 -8.088 -19.743 1 93.62 287 SER A C 1
ATOM 2290 O O . SER A 1 287 ? 5.117 -7.703 -18.664 1 93.62 287 SER A O 1
ATOM 2292 N N . ARG A 1 288 ? 5.061 -7.605 -20.856 1 94.57 288 ARG A N 1
ATOM 2293 C CA . ARG A 1 288 ? 6.067 -6.551 -20.938 1 94.57 288 ARG A CA 1
ATOM 2294 C C . ARG A 1 288 ? 5.539 -5.243 -20.357 1 94.57 288 ARG A C 1
ATOM 2296 O O . ARG A 1 288 ? 6.253 -4.548 -19.631 1 94.57 288 ARG A O 1
ATOM 2303 N N . TRP A 1 289 ? 4.364 -4.963 -20.791 1 93.9 289 TRP A N 1
ATOM 2304 C CA . TRP A 1 289 ? 3.725 -3.75 -20.29 1 93.9 289 TRP A CA 1
ATOM 2305 C C . TRP A 1 289 ? 3.686 -3.744 -18.766 1 93.9 289 TRP A C 1
ATOM 2307 O O . TRP A 1 289 ? 3.99 -2.729 -18.135 1 93.9 289 TRP A O 1
ATOM 2317 N N . MET A 1 290 ? 3.315 -4.817 -18.137 1 93.83 290 MET A N 1
ATOM 2318 C CA . MET A 1 290 ? 3.218 -4.926 -16.684 1 93.83 290 MET A CA 1
ATOM 2319 C C . MET A 1 290 ? 4.588 -4.769 -16.034 1 93.83 290 MET A C 1
ATOM 2321 O O . MET A 1 290 ? 4.718 -4.112 -14.999 1 93.83 290 MET A O 1
ATOM 2325 N N . ALA A 1 291 ? 5.54 -5.353 -16.63 1 95.52 291 ALA A N 1
ATOM 2326 C CA . ALA A 1 291 ? 6.897 -5.224 -16.105 1 95.52 291 ALA A CA 1
ATOM 2327 C C . ALA A 1 291 ? 7.331 -3.762 -16.059 1 95.52 291 ALA A C 1
ATOM 2329 O O . ALA A 1 291 ? 7.871 -3.3 -15.051 1 95.52 291 ALA A O 1
ATOM 2330 N N . ILE A 1 292 ? 7.067 -3.063 -17.13 1 96.52 292 ILE A N 1
ATOM 2331 C CA . ILE A 1 292 ? 7.473 -1.666 -17.243 1 96.52 292 ILE A CA 1
ATOM 2332 C C . ILE A 1 292 ? 6.726 -0.826 -16.211 1 96.52 292 ILE A C 1
ATOM 2334 O O . ILE A 1 292 ? 7.306 0.07 -15.592 1 96.52 292 ILE A O 1
ATOM 2338 N N . ASP A 1 293 ? 5.52 -1.152 -16.058 1 94.01 293 ASP A N 1
ATOM 2339 C CA . ASP A 1 293 ? 4.719 -0.442 -15.066 1 94.01 293 ASP A CA 1
ATOM 2340 C C . ASP A 1 293 ? 5.306 -0.605 -13.666 1 94.01 293 ASP A C 1
ATOM 2342 O O . ASP A 1 293 ? 5.336 0.348 -12.884 1 94.01 293 ASP A O 1
ATOM 2346 N N . PHE A 1 294 ? 5.73 -1.789 -13.342 1 95.77 294 PHE A N 1
ATOM 2347 C CA . PHE A 1 294 ? 6.349 -2.041 -12.046 1 95.77 294 PHE A CA 1
ATOM 2348 C C . PHE A 1 294 ? 7.65 -1.261 -11.906 1 95.77 294 PHE A C 1
ATOM 2350 O O . PHE A 1 294 ? 7.93 -0.695 -10.847 1 95.77 294 PHE A O 1
ATOM 2357 N N . TYR A 1 295 ? 8.402 -1.18 -12.945 1 97.65 295 TYR A N 1
ATOM 2358 C CA . TYR A 1 295 ? 9.682 -0.482 -12.903 1 97.65 295 TYR A CA 1
ATOM 2359 C C . TYR A 1 295 ? 9.48 1.019 -12.729 1 97.65 295 TYR A C 1
ATOM 2361 O O . TYR A 1 295 ? 10.276 1.686 -12.065 1 97.65 295 TYR A O 1
ATOM 2369 N N . ILE A 1 296 ? 8.47 1.538 -13.352 1 96.15 296 ILE A N 1
ATOM 2370 C CA . ILE A 1 296 ? 8.172 2.961 -13.223 1 96.15 296 ILE A CA 1
ATOM 2371 C C . ILE A 1 296 ? 7.915 3.303 -11.757 1 96.15 296 ILE A C 1
ATOM 2373 O O . ILE A 1 296 ? 8.447 4.288 -11.241 1 96.15 296 ILE A O 1
ATOM 2377 N N . LYS A 1 297 ? 7.169 2.52 -11.104 1 93.44 297 LYS A N 1
ATOM 2378 C CA . LYS A 1 297 ? 6.845 2.749 -9.699 1 93.44 297 LYS A CA 1
ATOM 2379 C C . LYS A 1 297 ? 8.098 2.697 -8.83 1 93.44 297 LYS A C 1
ATOM 2381 O O . LYS A 1 297 ? 8.268 3.518 -7.926 1 93.44 297 LYS A O 1
ATOM 2386 N N . GLU A 1 298 ? 8.905 1.769 -9.085 1 95.62 298 GLU A N 1
ATOM 2387 C CA . GLU A 1 298 ? 10.132 1.628 -8.308 1 95.62 298 GLU A CA 1
ATOM 2388 C C . GLU A 1 298 ? 11.084 2.793 -8.562 1 95.62 298 GLU A C 1
ATOM 2390 O O . GLU A 1 298 ? 11.745 3.274 -7.639 1 95.62 298 GLU A O 1
ATOM 2395 N N . ALA A 1 299 ? 11.208 3.181 -9.817 1 95.62 299 ALA A N 1
ATOM 2396 C CA . ALA A 1 299 ? 12.072 4.308 -10.16 1 95.62 299 ALA A CA 1
ATOM 2397 C C . ALA A 1 299 ? 11.599 5.589 -9.479 1 95.62 299 ALA A C 1
ATOM 2399 O O . ALA A 1 299 ? 12.414 6.401 -9.035 1 95.62 299 ALA A O 1
ATOM 2400 N N . ASP A 1 300 ? 10.354 5.731 -9.415 1 90.22 300 ASP A N 1
ATOM 2401 C CA . ASP A 1 300 ? 9.77 6.901 -8.767 1 90.22 300 ASP A CA 1
ATOM 2402 C C . ASP A 1 300 ? 10.104 6.928 -7.278 1 90.22 300 ASP A C 1
ATOM 2404 O O . ASP A 1 300 ? 10.466 7.975 -6.737 1 90.22 300 ASP A O 1
ATOM 2408 N N . SER A 1 301 ? 10.017 5.858 -6.622 1 89.39 301 SER A N 1
ATOM 2409 C CA . SER A 1 301 ? 10.345 5.762 -5.204 1 89.39 301 SER A CA 1
ATOM 2410 C C . SER A 1 301 ? 11.831 6.003 -4.962 1 89.39 301 SER A C 1
ATOM 2412 O O . SER A 1 301 ? 12.207 6.675 -3.999 1 89.39 301 SER A O 1
ATOM 2414 N N . LEU A 1 302 ? 12.596 5.504 -5.829 1 93.41 302 LEU A N 1
ATOM 2415 C CA . LEU A 1 302 ? 14.042 5.632 -5.685 1 93.41 302 LEU A CA 1
ATOM 2416 C C . LEU A 1 302 ? 14.476 7.086 -5.839 1 93.41 302 LEU A C 1
ATOM 2418 O O . LEU A 1 302 ? 15.44 7.521 -5.204 1 93.41 302 LEU A O 1
ATOM 2422 N N . ARG A 1 303 ? 13.818 7.787 -6.668 1 88.24 303 ARG A N 1
ATOM 2423 C CA . ARG A 1 303 ? 14.123 9.199 -6.879 1 88.24 303 ARG A CA 1
ATOM 2424 C C . ARG A 1 303 ? 13.983 9.988 -5.582 1 88.24 303 ARG A C 1
ATOM 2426 O O . ARG A 1 303 ? 14.74 10.93 -5.337 1 88.24 303 ARG A O 1
ATOM 2433 N N . PHE A 1 304 ? 13.111 9.544 -4.749 1 80.28 304 PHE A N 1
ATOM 2434 C CA . PHE A 1 304 ? 12.878 10.233 -3.485 1 80.28 304 PHE A CA 1
ATOM 2435 C C . PHE A 1 304 ? 13.845 9.742 -2.415 1 80.28 304 PHE A C 1
ATOM 2437 O O . PHE A 1 304 ? 14.235 10.502 -1.526 1 80.28 304 PHE A O 1
ATOM 2444 N N . GLU A 1 305 ? 14.18 8.552 -2.568 1 87.76 305 GLU A N 1
ATOM 2445 C CA . GLU A 1 305 ? 15.027 7.943 -1.546 1 87.76 305 GLU A CA 1
ATOM 2446 C C . GLU A 1 305 ? 16.485 8.358 -1.719 1 87.76 305 GLU A C 1
ATOM 2448 O O . GLU A 1 305 ? 17.199 8.561 -0.735 1 87.76 305 GLU A O 1
ATOM 2453 N N . LEU A 1 306 ? 16.899 8.475 -2.975 1 91.26 306 LEU A N 1
ATOM 2454 C CA . LEU A 1 306 ? 18.3 8.796 -3.226 1 91.26 306 LEU A CA 1
ATOM 2455 C C . LEU A 1 306 ? 18.478 10.29 -3.474 1 91.26 306 LEU A C 1
ATOM 2457 O O . LEU A 1 306 ? 18.695 10.714 -4.612 1 91.26 306 LEU A O 1
ATOM 2461 N N . SER A 1 307 ? 18.517 11.053 -2.484 1 86.77 307 SER A N 1
ATOM 2462 C CA . SER A 1 307 ? 18.574 12.509 -2.553 1 86.77 307 SER A CA 1
ATOM 2463 C C . SER A 1 307 ? 19.992 13.019 -2.318 1 86.77 307 SER A C 1
ATOM 2465 O O . SER A 1 307 ? 20.203 14.218 -2.128 1 86.77 307 SER A O 1
ATOM 2467 N N . MET A 1 308 ? 21.001 12.131 -2.454 1 86.82 308 MET A N 1
ATOM 2468 C CA . MET A 1 308 ? 22.381 12.505 -2.16 1 86.82 308 MET A CA 1
ATOM 2469 C C . MET A 1 308 ? 22.971 13.341 -3.29 1 86.82 308 MET A C 1
ATOM 2471 O O . MET A 1 308 ? 22.642 13.133 -4.459 1 86.82 308 MET A O 1
ATOM 2475 N N . ASN A 1 309 ? 23.878 14.2 -2.895 1 83.42 309 ASN A N 1
ATOM 2476 C CA . ASN A 1 309 ? 24.513 15.066 -3.883 1 83.42 309 ASN A CA 1
ATOM 2477 C C . ASN A 1 309 ? 25.899 14.555 -4.267 1 83.42 309 ASN A C 1
ATOM 2479 O O . ASN A 1 309 ? 26.422 14.903 -5.327 1 83.42 309 ASN A O 1
ATOM 2483 N N . ARG A 1 310 ? 26.543 13.793 -3.367 1 86.95 310 ARG A N 1
ATOM 2484 C CA . ARG A 1 310 ? 27.885 13.293 -3.648 1 86.95 310 ARG A CA 1
ATOM 2485 C C . ARG A 1 310 ? 27.836 12.096 -4.591 1 86.95 310 ARG A C 1
ATOM 2487 O O . ARG A 1 310 ? 27.129 11.121 -4.33 1 86.95 310 ARG A O 1
ATOM 2494 N N . CYS A 1 311 ? 28.447 12.239 -5.688 1 91.35 311 CYS A N 1
ATOM 2495 C CA . CYS A 1 311 ? 28.493 11.151 -6.658 1 91.35 311 CYS A CA 1
ATOM 2496 C C . CYS A 1 311 ? 29.849 11.095 -7.352 1 91.35 311 CYS A C 1
ATOM 2498 O O . CYS A 1 311 ? 30.675 11.992 -7.181 1 91.35 311 CYS A O 1
ATOM 2500 N N . ASN A 1 312 ? 30.282 9.879 -7.742 1 93.51 312 ASN A N 1
ATOM 2501 C CA . ASN A 1 312 ? 31.543 9.761 -8.466 1 93.51 312 ASN A CA 1
ATOM 2502 C C . ASN A 1 312 ? 31.5 10.514 -9.793 1 93.51 312 ASN A C 1
ATOM 2504 O O . ASN A 1 312 ? 30.466 11.076 -10.16 1 93.51 312 ASN A O 1
ATOM 2508 N N . ASP A 1 313 ? 32.416 10.81 -10.754 1 93.14 313 ASP A N 1
ATOM 2509 C CA . ASP A 1 313 ? 32.552 11.637 -11.948 1 93.14 313 ASP A CA 1
ATOM 2510 C C . ASP A 1 313 ? 31.675 11.112 -13.083 1 93.14 313 ASP A C 1
ATOM 2512 O O . ASP A 1 313 ? 31.055 11.893 -13.808 1 93.14 313 ASP A O 1
ATOM 2516 N N . LYS A 1 314 ? 31.669 9.876 -13.171 1 94.42 314 LYS A N 1
ATOM 2517 C CA . LYS A 1 314 ? 30.908 9.269 -14.258 1 94.42 314 LYS A CA 1
ATOM 2518 C C . LYS A 1 314 ? 29.427 9.625 -14.159 1 94.42 314 LYS A C 1
ATOM 2520 O O . LYS A 1 314 ? 28.802 9.983 -15.159 1 94.42 314 LYS A O 1
ATOM 2525 N N . LEU A 1 315 ? 28.858 9.495 -13.004 1 94.72 315 LEU A N 1
ATOM 2526 C CA . LEU A 1 315 ? 27.447 9.804 -12.798 1 94.72 315 LEU A CA 1
ATOM 2527 C C . LEU A 1 315 ? 27.193 11.301 -12.939 1 94.72 315 LEU A C 1
ATOM 2529 O O . LEU A 1 315 ? 26.151 11.713 -13.454 1 94.72 315 LEU A O 1
ATOM 2533 N N . SER A 1 316 ? 28.192 12.091 -12.405 1 92.75 316 SER A N 1
ATOM 2534 C CA . SER A 1 316 ? 28.067 13.538 -12.539 1 92.75 316 SER A CA 1
ATOM 2535 C C . SER A 1 316 ? 27.992 13.953 -14.005 1 92.75 316 SER A C 1
ATOM 2537 O O . SER A 1 316 ? 27.177 14.8 -14.376 1 92.75 316 SER A O 1
ATOM 2539 N N . ARG A 1 317 ? 28.757 13.352 -14.832 1 92.88 317 ARG A N 1
ATOM 2540 C CA . ARG A 1 317 ? 28.762 13.645 -16.261 1 92.88 317 ARG A CA 1
ATOM 2541 C C . ARG A 1 317 ? 27.433 13.26 -16.904 1 92.88 317 ARG A C 1
ATOM 2543 O O . ARG A 1 317 ? 26.89 14.011 -17.717 1 92.88 317 ARG A O 1
ATOM 2550 N N . LEU A 1 318 ? 26.987 12.093 -16.534 1 94.1 318 LEU A N 1
ATOM 2551 C CA . LEU A 1 318 ? 25.716 11.635 -17.084 1 94.1 318 LEU A CA 1
ATOM 2552 C C . LEU A 1 318 ? 24.584 12.58 -16.694 1 94.1 318 LEU A C 1
ATOM 2554 O O . LEU A 1 318 ? 23.723 12.897 -17.518 1 94.1 318 LEU A O 1
ATOM 2558 N N . ALA A 1 319 ? 24.547 12.974 -15.464 1 92.69 319 ALA A N 1
ATOM 2559 C CA . ALA A 1 319 ? 23.516 13.885 -14.975 1 92.69 319 ALA A CA 1
ATOM 2560 C C . ALA A 1 319 ? 23.545 15.207 -15.738 1 92.69 319 ALA A C 1
ATOM 2562 O O . ALA A 1 319 ? 22.495 15.75 -16.09 1 92.69 319 ALA A O 1
ATOM 2563 N N . HIS A 1 320 ? 24.702 15.659 -15.995 1 90.13 320 HIS A N 1
ATOM 2564 C CA . HIS A 1 320 ? 24.84 16.913 -16.729 1 90.13 320 HIS A CA 1
ATOM 2565 C C . HIS A 1 320 ? 24.403 16.752 -18.181 1 90.13 320 HIS A C 1
ATOM 2567 O O . HIS A 1 320 ? 23.809 17.665 -18.759 1 90.13 320 HIS A O 1
ATOM 2573 N N . GLU A 1 321 ? 24.718 15.632 -18.684 1 91.13 321 GLU A N 1
ATOM 2574 C CA . GLU A 1 321 ? 24.291 15.354 -20.052 1 91.13 321 GLU A CA 1
ATOM 2575 C C . GLU A 1 321 ? 22.769 15.326 -20.159 1 91.13 321 GLU A C 1
ATOM 2577 O O . GLU A 1 321 ? 22.2 15.833 -21.129 1 91.13 321 GLU A O 1
ATOM 2582 N N . ILE A 1 322 ? 22.144 14.765 -19.197 1 90.5 322 ILE A N 1
ATOM 2583 C CA . ILE A 1 322 ? 20.688 14.666 -19.171 1 90.5 322 ILE A CA 1
ATOM 2584 C C . ILE A 1 322 ? 20.078 16.06 -19.043 1 90.5 322 ILE A C 1
ATOM 2586 O O . ILE A 1 322 ? 19.106 16.384 -19.728 1 90.5 322 ILE A O 1
ATOM 2590 N N . LEU A 1 323 ? 20.664 16.851 -18.182 1 85.95 323 LEU A N 1
ATOM 2591 C CA . LEU A 1 323 ? 20.156 18.2 -17.958 1 85.95 323 LEU A CA 1
ATOM 2592 C C . LEU A 1 323 ? 20.317 19.057 -19.209 1 85.95 323 LEU A C 1
ATOM 2594 O O . LEU A 1 323 ? 19.446 19.869 -19.527 1 85.95 323 LEU A O 1
ATOM 2598 N N . HIS A 1 324 ? 21.29 18.961 -19.92 1 80.86 324 HIS A N 1
ATOM 2599 C CA . HIS A 1 324 ? 21.542 19.721 -21.139 1 80.86 324 HIS A CA 1
ATOM 2600 C C . HIS A 1 324 ? 20.548 19.352 -22.234 1 80.86 324 HIS A C 1
ATOM 2602 O O . HIS A 1 324 ? 20.073 20.222 -22.967 1 80.86 324 HIS A O 1
ATOM 2608 N N . LYS A 1 325 ? 20.336 18.157 -22.26 1 77.29 325 LYS A N 1
ATOM 2609 C CA . LYS A 1 325 ? 19.386 17.69 -23.265 1 77.29 325 LYS A CA 1
ATOM 2610 C C . LYS A 1 325 ? 17.984 18.224 -22.986 1 77.29 325 LYS A C 1
ATOM 2612 O O . LYS A 1 325 ? 17.244 18.556 -23.915 1 77.29 325 LYS A O 1
ATOM 2617 N N . GLU A 1 326 ? 17.612 18.311 -21.669 1 70.69 326 GLU A N 1
ATOM 2618 C CA . GLU A 1 326 ? 16.297 18.807 -21.273 1 70.69 326 GLU A CA 1
ATOM 2619 C C . GLU A 1 326 ? 16.173 20.307 -21.524 1 70.69 326 GLU A C 1
ATOM 2621 O O . GLU A 1 326 ? 15.12 20.786 -21.947 1 70.69 326 GLU A O 1
ATOM 2626 N N . THR A 1 327 ? 17.236 21.08 -21.148 1 61.41 327 THR A N 1
ATOM 2627 C CA . THR A 1 327 ? 17.257 22.522 -21.365 1 61.41 327 THR A CA 1
ATOM 2628 C C . THR A 1 327 ? 17.191 22.846 -22.855 1 61.41 327 THR A C 1
ATOM 2630 O O . THR A 1 327 ? 16.53 23.806 -23.258 1 61.41 327 THR A O 1
ATOM 2633 N N . THR A 1 328 ? 17.833 22.109 -23.578 1 56.92 328 THR A N 1
ATOM 2634 C CA . THR A 1 328 ? 17.85 22.337 -25.018 1 56.92 328 THR A CA 1
ATOM 2635 C C . THR A 1 328 ? 16.476 22.066 -25.625 1 56.92 328 THR A C 1
ATOM 2637 O O . THR A 1 328 ? 16.036 22.784 -26.525 1 56.92 328 THR A O 1
ATOM 2640 N N . THR A 1 329 ? 15.789 21.146 -25.014 1 55.29 329 THR A N 1
ATOM 2641 C CA . THR A 1 329 ? 14.459 20.807 -25.506 1 55.29 329 THR A CA 1
ATOM 2642 C C . THR A 1 329 ? 13.437 21.852 -25.066 1 55.29 329 THR A C 1
ATOM 2644 O O . THR A 1 329 ? 12.51 22.174 -25.812 1 55.29 329 THR A O 1
ATOM 2647 N N . GLU A 1 330 ? 13.509 22.365 -23.786 1 51.67 330 GLU A N 1
ATOM 2648 C CA . GLU A 1 330 ? 12.629 23.41 -23.274 1 51.67 330 GLU A CA 1
ATOM 2649 C C . GLU A 1 330 ? 12.839 24.724 -24.021 1 51.67 330 GLU A C 1
ATOM 2651 O O . GLU A 1 330 ? 11.876 25.426 -24.337 1 51.67 330 GLU A O 1
ATOM 2656 N N . ASN A 1 331 ? 14.127 25.116 -24.205 1 46.09 331 ASN A N 1
ATOM 2657 C CA . ASN A 1 331 ? 14.441 26.32 -24.967 1 46.09 331 ASN A CA 1
ATOM 2658 C C . ASN A 1 331 ? 13.945 26.218 -26.407 1 46.09 331 ASN A C 1
ATOM 2660 O O . ASN A 1 331 ? 13.514 27.214 -26.991 1 46.09 331 ASN A O 1
ATOM 2664 N N . TRP A 1 332 ? 14.019 25.161 -26.858 1 41.87 332 TRP A N 1
ATOM 2665 C CA . TRP A 1 332 ? 13.487 24.997 -28.206 1 41.87 332 TRP A CA 1
ATOM 2666 C C . TRP A 1 332 ? 11.973 25.18 -28.22 1 41.87 332 TRP A C 1
ATOM 2668 O O . TRP A 1 332 ? 11.424 25.788 -29.142 1 41.87 332 TRP A O 1
ATOM 2678 N N . HIS A 1 333 ? 11.366 24.842 -27.147 1 39.59 333 HIS A N 1
ATOM 2679 C CA . HIS A 1 333 ? 9.918 24.99 -27.061 1 39.59 333 HIS A CA 1
ATOM 2680 C C . HIS A 1 333 ? 9.528 26.435 -26.77 1 39.59 333 HIS A C 1
ATOM 2682 O O . HIS A 1 333 ? 8.498 26.914 -27.25 1 39.59 333 HIS A O 1
ATOM 2688 N N . GLU A 1 334 ? 10.245 27.179 -25.946 1 40.26 334 GLU A N 1
ATOM 2689 C CA . GLU A 1 334 ? 9.973 28.595 -25.722 1 40.26 334 GLU A CA 1
ATOM 2690 C C . GLU A 1 334 ? 10.268 29.418 -26.972 1 40.26 334 GLU A C 1
ATOM 2692 O O . GLU A 1 334 ? 9.579 30.402 -27.252 1 40.26 334 GLU A O 1
ATOM 2697 N N . SER A 1 335 ? 11.312 29.17 -27.726 1 36.68 335 SER A N 1
ATOM 2698 C CA . SER A 1 335 ? 11.61 29.951 -28.922 1 36.68 335 SER A CA 1
ATOM 2699 C C . SER A 1 335 ? 10.537 29.761 -29.989 1 36.68 335 SER A C 1
ATOM 2701 O O . SER A 1 335 ? 10.382 30.602 -30.877 1 36.68 335 SER A O 1
ATOM 2703 N N . TRP A 1 336 ? 10.029 28.652 -30.042 1 34.04 336 TRP A N 1
ATOM 2704 C CA . TRP A 1 336 ? 9.05 28.49 -31.111 1 34.04 336 TRP A CA 1
ATOM 2705 C C . TRP A 1 336 ? 7.771 29.26 -30.8 1 34.04 336 TRP A C 1
ATOM 2707 O O . TRP A 1 336 ? 6.951 29.5 -31.689 1 34.04 336 TRP A O 1
ATOM 2717 N N . ASN A 1 337 ? 7.518 29.432 -29.485 1 32.63 337 ASN A N 1
ATOM 2718 C CA . ASN A 1 337 ? 6.279 30.164 -29.245 1 32.63 337 ASN A CA 1
ATOM 2719 C C . ASN A 1 337 ? 6.459 31.662 -29.477 1 32.63 337 ASN A C 1
ATOM 2721 O O . ASN A 1 337 ? 5.664 32.469 -28.992 1 32.63 337 ASN A O 1
ATOM 2725 N N . GLN A 1 338 ? 7.736 32.097 -29.749 1 28.98 338 GLN A N 1
ATOM 2726 C CA . GLN A 1 338 ? 7.687 33.496 -30.159 1 28.98 338 GLN A CA 1
ATOM 2727 C C . GLN A 1 338 ? 6.967 33.654 -31.495 1 28.98 338 GLN A C 1
ATOM 2729 O O . GLN A 1 338 ? 7.252 32.928 -32.449 1 28.98 338 GLN A O 1
ATOM 2734 N N . PRO A 1 339 ? 5.851 34.321 -31.454 1 31.08 339 PRO A N 1
ATOM 2735 C CA . PRO A 1 339 ? 5.069 34.603 -32.66 1 31.08 339 PRO A CA 1
ATOM 2736 C C . PRO A 1 339 ? 5.923 35.142 -33.805 1 31.08 339 PRO A C 1
ATOM 2738 O O . PRO A 1 339 ? 6.501 36.226 -33.692 1 31.08 339 PRO A O 1
ATOM 2741 N N . SER A 1 340 ? 6.996 34.416 -34.279 1 27.39 340 SER A N 1
ATOM 2742 C CA . SER A 1 340 ? 7.494 35.052 -35.495 1 27.39 340 SER A CA 1
ATOM 2743 C C . SER A 1 340 ? 6.351 35.404 -36.442 1 27.39 340 SER A C 1
ATOM 2745 O O . SER A 1 340 ? 5.316 34.735 -36.449 1 27.39 340 SER A O 1
ATOM 2747 N N . GLN A 1 341 ? 6.393 36.667 -36.917 1 26 341 GLN A N 1
ATOM 2748 C CA . GLN A 1 341 ? 5.604 37.308 -37.964 1 26 341 GLN A CA 1
ATOM 2749 C C . GLN A 1 341 ? 5.369 36.359 -39.135 1 26 341 GLN A C 1
ATOM 2751 O O . GLN A 1 341 ? 6.28 35.641 -39.552 1 26 341 GLN A O 1
ATOM 2756 N N . PRO A 1 342 ? 4.073 36.082 -39.378 1 26.24 342 PRO A N 1
ATOM 2757 C CA . PRO A 1 342 ? 3.538 35.25 -40.458 1 26.24 342 PRO A CA 1
ATOM 2758 C C . PRO A 1 342 ? 4.122 35.608 -41.823 1 26.24 342 PRO A C 1
ATOM 2760 O O . PRO A 1 342 ? 3.873 36.701 -42.338 1 26.24 342 PRO A O 1
ATOM 2763 N N . GLN A 1 343 ? 5.49 35.836 -42.058 1 24.16 343 GLN A N 1
ATOM 2764 C CA . GLN A 1 343 ? 5.541 36.082 -43.495 1 24.16 343 GLN A CA 1
ATOM 2765 C C . GLN A 1 343 ? 4.884 34.945 -44.273 1 24.16 343 GLN A C 1
ATOM 2767 O O . GLN A 1 343 ? 5.057 33.773 -43.933 1 24.16 343 GLN A O 1
ATOM 2772 N N . PHE A 1 344 ? 3.843 35.294 -45.062 1 21.14 344 PHE A N 1
ATOM 2773 C CA . PHE A 1 344 ? 2.815 34.679 -45.892 1 21.14 344 PHE A CA 1
ATOM 2774 C C . PHE A 1 344 ? 3.435 33.72 -46.901 1 21.14 344 PHE A C 1
ATOM 2776 O O . PHE A 1 344 ? 2.721 33.044 -47.644 1 21.14 344 PHE A O 1
ATOM 2783 N N . PRO A 1 345 ? 4.739 33.359 -47.081 1 25.11 345 PRO A N 1
ATOM 2784 C CA . PRO A 1 345 ? 4.659 32.873 -48.46 1 25.11 345 PRO A CA 1
ATOM 2785 C C . PRO A 1 345 ? 3.757 31.649 -48.603 1 25.11 345 PRO A C 1
ATOM 2787 O O . PRO A 1 345 ? 3.553 30.912 -47.635 1 25.11 345 PRO A O 1
ATOM 2790 N N . PHE A 1 346 ? 2.884 31.498 -49.638 1 20.17 346 PHE A N 1
ATOM 2791 C CA . PHE A 1 346 ? 1.807 30.71 -50.225 1 20.17 346 PHE A CA 1
ATOM 2792 C C . PHE A 1 346 ? 2.204 29.242 -50.326 1 20.17 346 PHE A C 1
ATOM 2794 O O . PHE A 1 346 ? 1.447 28.424 -50.854 1 20.17 346 PHE A O 1
ATOM 2801 N N . ALA A 1 347 ? 3.436 28.849 -50.206 1 21.63 347 ALA A N 1
ATOM 2802 C CA . ALA A 1 347 ? 3.515 27.631 -51.007 1 21.63 347 ALA A CA 1
ATOM 2803 C C . ALA A 1 347 ? 2.65 26.525 -50.41 1 21.63 347 ALA A C 1
ATOM 2805 O O . ALA A 1 347 ? 2.474 26.456 -49.191 1 21.63 347 ALA A O 1
ATOM 2806 N N . SER A 1 348 ? 2.06 25.548 -51.135 1 22.02 348 SER A N 1
ATOM 2807 C CA . SER A 1 348 ? 0.985 24.571 -51.279 1 22.02 348 SER A CA 1
ATOM 2808 C C . SER A 1 348 ? 1.055 23.508 -50.188 1 22.02 348 SER A C 1
ATOM 2810 O O . SER A 1 348 ? 0.05 23.209 -49.539 1 22.02 348 SER A O 1
ATOM 2812 N N . GLY A 1 349 ? 1.97 22.51 -50.252 1 20.62 349 GLY A N 1
ATOM 2813 C CA . GLY A 1 349 ? 1.567 21.113 -50.204 1 20.62 349 GLY A CA 1
ATOM 2814 C C . GLY A 1 349 ? 1.421 20.583 -48.79 1 20.62 349 GLY A C 1
ATOM 2815 O O . GLY A 1 349 ? 0.414 19.955 -48.458 1 20.62 349 GLY A O 1
ATOM 2816 N N . ILE A 1 350 ? 2.597 20.267 -48.07 1 23.16 350 ILE A N 1
ATOM 2817 C CA . ILE A 1 350 ? 2.664 19.053 -47.265 1 23.16 350 ILE A CA 1
ATOM 2818 C C . ILE A 1 350 ? 2.077 19.317 -45.881 1 23.16 350 ILE A C 1
ATOM 2820 O O . ILE A 1 350 ? 2.645 20.078 -45.094 1 23.16 350 ILE A O 1
ATOM 2824 N N . THR A 1 351 ? 0.841 19.582 -45.661 1 24.3 351 THR A N 1
ATOM 2825 C CA . THR A 1 351 ? 0.009 19.891 -44.503 1 24.3 351 THR A CA 1
ATOM 2826 C C . THR A 1 351 ? 0.104 18.784 -43.458 1 24.3 351 THR A C 1
ATOM 2828 O O . THR A 1 351 ? -0.504 18.877 -42.389 1 24.3 351 THR A O 1
ATOM 2831 N N . GLN A 1 352 ? 0.517 17.513 -43.808 1 23.51 352 GLN A N 1
ATOM 2832 C CA . GLN A 1 352 ? -0.091 16.459 -43.003 1 23.51 352 GLN A CA 1
ATOM 2833 C C . GLN A 1 352 ? 0.486 16.444 -41.59 1 23.51 352 GLN A C 1
ATOM 2835 O O . GLN A 1 352 ? -0.064 15.797 -40.696 1 23.51 352 GLN A O 1
ATOM 2840 N N . ARG A 1 353 ? 1.779 16.538 -41.346 1 24.06 353 ARG A N 1
ATOM 2841 C CA . ARG A 1 353 ? 2.429 15.883 -40.216 1 24.06 353 ARG A CA 1
ATOM 2842 C C . ARG A 1 353 ? 2.231 16.683 -38.932 1 24.06 353 ARG A C 1
ATOM 2844 O O . ARG A 1 353 ? 2.868 16.402 -37.915 1 24.06 353 ARG A O 1
ATOM 2851 N N . LYS A 1 354 ? 1.633 17.772 -38.885 1 28.4 354 LYS A N 1
ATOM 2852 C CA . LYS A 1 354 ? 1.808 18.644 -37.727 1 28.4 354 LYS A CA 1
ATOM 2853 C C . LYS A 1 354 ? 1.057 18.103 -36.513 1 28.4 354 LYS A C 1
ATOM 2855 O O . LYS A 1 354 ? 1.056 18.725 -35.45 1 28.4 354 LYS A O 1
ATOM 2860 N N . THR A 1 355 ? 0.163 17.268 -36.788 1 28.64 355 THR A N 1
ATOM 2861 C CA . THR A 1 355 ? -0.771 17.047 -35.689 1 28.64 355 THR A CA 1
ATOM 2862 C C . THR A 1 355 ? -0.087 16.315 -34.537 1 28.64 355 THR A C 1
ATOM 2864 O O . THR A 1 355 ? -0.531 16.4 -33.39 1 28.64 355 THR A O 1
ATOM 2867 N N . ILE A 1 356 ? 0.891 15.445 -34.816 1 29.68 356 ILE A N 1
ATOM 2868 C CA . ILE A 1 356 ? 1.339 14.545 -33.759 1 29.68 356 ILE A CA 1
ATOM 2869 C C . ILE A 1 356 ? 2.197 15.314 -32.756 1 29.68 356 ILE A C 1
ATOM 2871 O O . ILE A 1 356 ? 2.232 14.974 -31.571 1 29.68 356 ILE A O 1
ATOM 2875 N N . SER A 1 357 ? 2.902 16.333 -33.192 1 30.46 357 SER A N 1
ATOM 2876 C CA . SER A 1 357 ? 3.912 16.96 -32.345 1 30.46 357 SER A CA 1
ATOM 2877 C C . SER A 1 357 ? 3.268 17.772 -31.226 1 30.46 357 SER A C 1
ATOM 2879 O O . SER A 1 357 ? 3.903 18.043 -30.205 1 30.46 357 SER A O 1
ATOM 2881 N N . GLU A 1 358 ? 2.069 18.274 -31.444 1 31.72 358 GLU A N 1
ATOM 2882 C CA . GLU A 1 358 ? 1.448 19.186 -30.487 1 31.72 358 GLU A CA 1
ATOM 2883 C C . GLU A 1 358 ? 1.002 18.446 -29.229 1 31.72 358 GLU A C 1
ATOM 2885 O O . GLU A 1 358 ? 0.883 19.047 -28.159 1 31.72 358 GLU A O 1
ATOM 2890 N N . SER A 1 359 ? 0.623 17.192 -29.388 1 33.03 359 SER A N 1
ATOM 2891 C CA . SER A 1 359 ? 0.1 16.462 -28.238 1 33.03 359 SER A CA 1
ATOM 2892 C C . SER A 1 359 ? 1.187 16.218 -27.197 1 33.03 359 SER A C 1
ATOM 2894 O O . SER A 1 359 ? 0.889 15.911 -26.041 1 33.03 359 SER A O 1
ATOM 2896 N N . GLN A 1 360 ? 2.421 16.177 -27.598 1 32.85 360 GLN A N 1
ATOM 2897 C CA . GLN A 1 360 ? 3.526 15.852 -26.703 1 32.85 360 GLN A CA 1
ATOM 2898 C C . GLN A 1 360 ? 3.844 17.02 -25.774 1 32.85 360 GLN A C 1
ATOM 2900 O O . GLN A 1 360 ? 4.347 16.82 -24.666 1 32.85 360 GLN A O 1
ATOM 2905 N N . ILE A 1 361 ? 3.613 18.271 -26.126 1 33.65 361 ILE A N 1
ATOM 2906 C CA . ILE A 1 361 ? 4.028 19.482 -25.427 1 33.65 361 ILE A CA 1
ATOM 2907 C C . ILE A 1 361 ? 3.16 19.686 -24.188 1 33.65 361 ILE A C 1
ATOM 2909 O O . ILE A 1 361 ? 3.66 20.065 -23.126 1 33.65 361 ILE A O 1
ATOM 2913 N N . GLY A 1 362 ? 1.856 19.357 -24.245 1 35.85 362 GLY A N 1
ATOM 2914 C CA . GLY A 1 362 ? 0.882 19.534 -23.179 1 35.85 362 GLY A CA 1
ATOM 2915 C C . GLY A 1 362 ? 1.136 18.633 -21.984 1 35.85 362 GLY A C 1
ATOM 2916 O O . GLY A 1 362 ? 0.81 18.991 -20.851 1 35.85 362 GLY A O 1
ATOM 2917 N N . GLN A 1 363 ? 1.524 17.374 -22.189 1 40.42 363 GLN A N 1
ATOM 2918 C CA . GLN A 1 363 ? 1.742 16.347 -21.176 1 40.42 363 GLN A CA 1
ATOM 2919 C C . GLN A 1 363 ? 2.847 16.757 -20.206 1 40.42 363 GLN A C 1
ATOM 2921 O O . GLN A 1 363 ? 2.774 16.459 -19.012 1 40.42 363 GLN A O 1
ATOM 2926 N N . SER A 1 364 ? 3.774 17.58 -20.684 1 42.2 364 SER A N 1
ATOM 2927 C CA . SER A 1 364 ? 4.933 17.961 -19.883 1 42.2 364 SER A CA 1
ATOM 2928 C C . SER A 1 364 ? 4.543 18.935 -18.776 1 42.2 364 SER A C 1
ATOM 2930 O O . SER A 1 364 ? 5.048 18.843 -17.655 1 42.2 364 SER A O 1
ATOM 2932 N N . ASN A 1 365 ? 3.401 19.7 -19.028 1 46.9 365 ASN A N 1
ATOM 2933 C CA . ASN A 1 365 ? 3.094 20.733 -18.045 1 46.9 365 ASN A CA 1
ATOM 2934 C C . ASN A 1 365 ? 2.352 20.158 -16.841 1 46.9 365 ASN A C 1
ATOM 2936 O O . ASN A 1 365 ? 2.613 20.548 -15.702 1 46.9 365 ASN A O 1
ATOM 2940 N N . PHE A 1 366 ? 1.548 19.153 -17.204 1 49.24 366 PHE A N 1
ATOM 2941 C CA . PHE A 1 366 ? 0.789 18.538 -16.122 1 49.24 366 PHE A CA 1
ATOM 2942 C C . PHE A 1 366 ? 1.713 17.786 -15.172 1 49.24 366 PHE A C 1
ATOM 2944 O O . PHE A 1 366 ? 1.579 17.896 -13.951 1 49.24 366 PHE A O 1
ATOM 2951 N N . HIS A 1 367 ? 2.627 17.16 -15.7 1 52.96 367 HIS A N 1
ATOM 2952 C CA . HIS A 1 367 ? 3.533 16.383 -14.863 1 52.96 367 HIS A CA 1
ATOM 2953 C C . HIS A 1 367 ? 4.412 17.291 -14.01 1 52.96 367 HIS A C 1
ATOM 2955 O O . HIS A 1 367 ? 4.751 16.947 -12.875 1 52.96 367 HIS A O 1
ATOM 2961 N N . LYS A 1 368 ? 4.571 18.515 -14.547 1 55.39 368 LYS A N 1
ATOM 2962 C CA . LYS A 1 368 ? 5.376 19.471 -13.792 1 55.39 368 LYS A CA 1
ATOM 2963 C C . LYS A 1 368 ? 4.627 19.966 -12.558 1 55.39 368 LYS A C 1
ATOM 2965 O O . LYS A 1 368 ? 5.245 20.318 -11.551 1 55.39 368 LYS A O 1
ATOM 2970 N N . LEU A 1 369 ? 3.386 19.912 -12.798 1 55.74 369 LEU A N 1
ATOM 2971 C CA . LEU A 1 369 ? 2.563 20.377 -11.687 1 55.74 369 LEU A CA 1
ATOM 2972 C C . LEU A 1 369 ? 2.495 19.326 -10.584 1 55.74 369 LEU A C 1
ATOM 2974 O O . LEU A 1 369 ? 2.332 19.662 -9.409 1 55.74 369 LEU A O 1
ATOM 2978 N N . LEU A 1 370 ? 2.635 18.103 -11.045 1 51.79 370 LEU A N 1
ATOM 2979 C CA . LEU A 1 370 ? 2.478 17.016 -10.085 1 51.79 370 LEU A CA 1
ATOM 2980 C C . LEU A 1 370 ? 3.8 16.711 -9.389 1 51.79 370 LEU A C 1
ATOM 2982 O O . LEU A 1 370 ? 3.813 16.17 -8.281 1 51.79 370 LEU A O 1
ATOM 2986 N N . GLU A 1 371 ? 4.896 17.055 -10.183 1 58.34 371 GLU A N 1
ATOM 2987 C CA . GLU A 1 371 ? 6.209 16.691 -9.66 1 58.34 371 GLU A CA 1
ATOM 2988 C C . GLU A 1 371 ? 6.978 17.924 -9.193 1 58.34 371 GLU A C 1
ATOM 2990 O O . GLU A 1 371 ? 6.803 19.015 -9.739 1 58.34 371 GLU A O 1
ATOM 2995 N N . PRO A 1 372 ? 7.607 17.862 -8.075 1 52.44 372 PRO A N 1
ATOM 2996 C CA . PRO A 1 372 ? 8.401 19.011 -7.636 1 52.44 372 PRO A CA 1
ATOM 2997 C C . PRO A 1 372 ? 9.404 19.474 -8.69 1 52.44 372 PRO A C 1
ATOM 2999 O O . PRO A 1 372 ? 9.903 18.66 -9.472 1 52.44 372 PRO A O 1
ATOM 3002 N N . SER A 1 373 ? 9.025 21.011 -9.129 1 50.22 373 SER A N 1
ATOM 3003 C CA . SER A 1 373 ? 9.946 21.605 -10.093 1 50.22 373 SER A CA 1
ATOM 3004 C C . SER A 1 373 ? 11.385 21.184 -9.814 1 50.22 373 SER A C 1
ATOM 3006 O O . SER A 1 373 ? 11.825 21.185 -8.662 1 50.22 373 SER A O 1
ATOM 3008 N N . LEU A 1 374 ? 12.549 20.284 -10.638 1 48.65 374 LEU A N 1
ATOM 3009 C CA . LEU A 1 374 ? 13.957 19.922 -10.511 1 48.65 374 LEU A CA 1
ATOM 3010 C C . LEU A 1 374 ? 14.827 21.166 -10.368 1 48.65 374 LEU A C 1
ATOM 3012 O O . LEU A 1 374 ? 14.599 22.17 -11.047 1 48.65 374 LEU A O 1
ATOM 3016 N N . PRO A 1 375 ? 15.743 21.317 -9.336 1 45.32 375 PRO A N 1
ATOM 3017 C CA . PRO A 1 375 ? 16.616 22.476 -9.136 1 45.32 375 PRO A CA 1
ATOM 3018 C C . PRO A 1 375 ? 17.541 22.729 -10.325 1 45.32 375 PRO A C 1
ATOM 3020 O O . PRO A 1 375 ? 18.066 21.782 -10.916 1 45.32 375 PRO A O 1
ATOM 3023 N N . GLN A 1 376 ? 17.454 23.667 -11.198 1 42.13 376 GLN A N 1
ATOM 3024 C CA . GLN A 1 376 ? 18.314 24.006 -12.327 1 42.13 376 GLN A CA 1
ATOM 3025 C C . GLN A 1 376 ? 19.788 23.932 -11.937 1 42.13 376 GLN A C 1
ATOM 3027 O O . GLN A 1 376 ? 20.631 23.544 -12.748 1 42.13 376 GLN A O 1
ATOM 3032 N N . PHE A 1 377 ? 20.426 24.929 -10.988 1 41.76 377 PHE A N 1
ATOM 3033 C CA . PHE A 1 377 ? 21.86 25.175 -10.897 1 41.76 377 PHE A CA 1
ATOM 3034 C C . PHE A 1 377 ? 22.486 24.33 -9.795 1 41.76 377 PHE A C 1
ATOM 3036 O O . PHE A 1 377 ? 21.8 23.535 -9.149 1 41.76 377 PHE A O 1
ATOM 3043 N N . PRO A 1 378 ? 23.4 24.909 -8.726 1 41.81 378 PRO A N 1
ATOM 3044 C CA . PRO A 1 378 ? 24.34 24.501 -7.68 1 41.81 378 PRO A CA 1
ATOM 3045 C C . PRO A 1 378 ? 23.664 23.734 -6.545 1 41.81 378 PRO A C 1
ATOM 3047 O O . PRO A 1 378 ? 22.631 24.17 -6.03 1 41.81 378 PRO A O 1
ATOM 3050 N N . GLY A 1 379 ? 23.956 22.165 -6.283 1 53.76 379 GLY A N 1
ATOM 3051 C CA . GLY A 1 379 ? 23.418 21.212 -5.325 1 53.76 379 GLY A CA 1
ATOM 3052 C C . GLY A 1 379 ? 22.546 20.149 -5.967 1 53.76 379 GLY A C 1
ATOM 3053 O O . GLY A 1 379 ? 21.533 19.741 -5.395 1 53.76 379 GLY A O 1
ATOM 3054 N N . ILE A 1 380 ? 22.894 19.787 -7.036 1 63.15 380 ILE A N 1
ATOM 3055 C CA . ILE A 1 380 ? 22.3 18.827 -7.96 1 63.15 380 ILE A CA 1
ATOM 3056 C C . ILE A 1 380 ? 22.173 17.466 -7.279 1 63.15 380 ILE A C 1
ATOM 3058 O O . ILE A 1 380 ? 23.123 16.984 -6.658 1 63.15 380 ILE A O 1
ATOM 3062 N N . ALA A 1 381 ? 21.051 16.996 -7.152 1 82.43 381 ALA A N 1
ATOM 3063 C CA . ALA A 1 381 ? 20.818 15.609 -6.76 1 82.43 381 ALA A CA 1
ATOM 3064 C C . ALA A 1 381 ? 20.951 14.671 -7.956 1 82.43 381 ALA A C 1
ATOM 3066 O O . ALA A 1 381 ? 19.955 14.327 -8.597 1 82.43 381 ALA A O 1
ATOM 3067 N N . PRO A 1 382 ? 22.296 14.331 -8.306 1 91.17 382 PRO A N 1
ATOM 3068 C CA . PRO A 1 382 ? 22.573 13.589 -9.538 1 91.17 382 PRO A CA 1
ATOM 3069 C C . PRO A 1 382 ? 21.743 12.313 -9.658 1 91.17 382 PRO A C 1
ATOM 3071 O O . PRO A 1 382 ? 21.269 11.981 -10.747 1 91.17 382 PRO A O 1
ATOM 3074 N N . TYR A 1 383 ? 21.571 11.594 -8.585 1 93.87 383 TYR A N 1
ATOM 3075 C CA . TYR A 1 383 ? 20.82 10.344 -8.622 1 93.87 383 TYR A CA 1
ATOM 3076 C C . TYR A 1 383 ? 19.369 10.592 -9.016 1 93.87 383 TYR A C 1
ATOM 3078 O O . TYR A 1 383 ? 18.788 9.822 -9.785 1 93.87 383 TYR A O 1
ATOM 3086 N N . ARG A 1 384 ? 18.77 11.726 -8.543 1 90.52 384 ARG A N 1
ATOM 3087 C CA . ARG A 1 384 ? 17.393 12.076 -8.875 1 90.52 384 ARG A CA 1
ATOM 3088 C C . ARG A 1 384 ? 17.249 12.384 -10.362 1 90.52 384 ARG A C 1
ATOM 3090 O O . ARG A 1 384 ? 16.217 12.085 -10.967 1 90.52 384 ARG A O 1
ATOM 3097 N N . ILE A 1 385 ? 18.246 12.98 -10.867 1 92.26 385 ILE A N 1
ATOM 3098 C CA . ILE A 1 385 ? 18.216 13.364 -12.274 1 92.26 385 ILE A CA 1
ATOM 3099 C C . ILE A 1 385 ? 18.291 12.117 -13.151 1 92.26 385 ILE A C 1
ATOM 3101 O O . ILE A 1 385 ? 17.496 11.955 -14.079 1 92.26 385 ILE A O 1
ATOM 3105 N N . VAL A 1 386 ? 19.196 11.265 -12.797 1 95.05 386 VAL A N 1
ATOM 3106 C CA . VAL A 1 386 ? 19.388 10.059 -13.596 1 95.05 386 VAL A CA 1
ATOM 3107 C C . VAL A 1 386 ? 18.155 9.165 -13.488 1 95.05 386 VAL A C 1
ATOM 3109 O O . VAL A 1 386 ? 17.658 8.658 -14.497 1 95.05 386 VAL A O 1
ATOM 3112 N N . LEU A 1 387 ? 17.662 8.947 -12.299 1 95.62 387 LEU A N 1
ATOM 3113 C CA . LEU A 1 387 ? 16.497 8.094 -12.089 1 95.62 387 LEU A CA 1
ATOM 3114 C C . LEU A 1 387 ? 15.244 8.73 -12.68 1 95.62 387 LEU A C 1
ATOM 3116 O O . LEU A 1 387 ? 14.322 8.024 -13.096 1 95.62 387 LEU A O 1
ATOM 3120 N N . GLY A 1 388 ? 15.244 10.065 -12.71 1 92.92 388 GLY A N 1
ATOM 3121 C CA . GLY A 1 388 ? 14.161 10.746 -13.402 1 92.92 388 GLY A CA 1
ATOM 3122 C C . GLY A 1 388 ? 14.139 10.47 -14.894 1 92.92 388 GLY A C 1
ATOM 3123 O O . GLY A 1 388 ? 13.071 10.283 -15.481 1 92.92 388 GLY A O 1
ATOM 3124 N N . ASN A 1 389 ? 15.284 10.456 -15.422 1 93.84 389 ASN A N 1
ATOM 3125 C CA . ASN A 1 389 ? 15.409 10.129 -16.839 1 93.84 389 ASN A CA 1
ATOM 3126 C C . ASN A 1 389 ? 14.989 8.689 -17.121 1 93.84 389 ASN A C 1
ATOM 3128 O O . ASN A 1 389 ? 14.368 8.409 -18.148 1 93.84 389 ASN A O 1
ATOM 3132 N N . VAL A 1 390 ? 15.39 7.797 -16.267 1 96.03 390 VAL A N 1
ATOM 3133 C CA . VAL A 1 390 ? 15.002 6.397 -16.395 1 96.03 390 VAL A CA 1
ATOM 3134 C C . VAL A 1 390 ? 13.48 6.277 -16.356 1 96.03 390 VAL A C 1
ATOM 3136 O O . VAL A 1 390 ? 12.887 5.56 -17.164 1 96.03 390 VAL A O 1
ATOM 3139 N N . LYS A 1 391 ? 12.869 6.921 -15.431 1 94.69 391 LYS A N 1
ATOM 3140 C CA . LYS A 1 391 ? 11.416 6.89 -15.299 1 94.69 391 LYS A CA 1
ATOM 3141 C C . LYS A 1 391 ? 10.737 7.411 -16.562 1 94.69 391 LYS A C 1
ATOM 3143 O O . LYS A 1 391 ? 9.769 6.819 -17.042 1 94.69 391 LYS A O 1
ATOM 3148 N N . GLU A 1 392 ? 11.227 8.453 -17.134 1 91.84 392 GLU A N 1
ATOM 3149 C CA . GLU A 1 392 ? 10.649 9.038 -18.34 1 91.84 392 GLU A CA 1
ATOM 3150 C C . GLU A 1 392 ? 10.749 8.079 -19.522 1 91.84 392 GLU A C 1
ATOM 3152 O O . GLU A 1 392 ? 9.795 7.926 -20.287 1 91.84 392 GLU A O 1
ATOM 3157 N N . LYS A 1 393 ? 11.882 7.549 -19.62 1 94.19 393 LYS A N 1
ATOM 3158 C CA . LYS A 1 393 ? 12.081 6.591 -20.704 1 94.19 393 LYS A CA 1
ATOM 3159 C C . LYS A 1 393 ? 11.175 5.375 -20.537 1 94.19 393 LYS A C 1
ATOM 3161 O O . LYS A 1 393 ? 10.682 4.821 -21.522 1 94.19 393 LYS A O 1
ATOM 3166 N N . LEU A 1 394 ? 11.034 4.905 -19.358 1 96.23 394 LEU A N 1
ATOM 3167 C CA . LEU A 1 394 ? 10.118 3.803 -19.079 1 96.23 394 LEU A CA 1
ATOM 3168 C C . LEU A 1 394 ? 8.684 4.188 -19.423 1 96.23 394 LEU A C 1
ATOM 3170 O O . LEU A 1 394 ? 7.925 3.369 -19.947 1 96.23 394 LEU A O 1
ATOM 3174 N N . MET A 1 395 ? 8.344 5.395 -19.174 1 92.36 395 MET A N 1
ATOM 3175 C CA . MET A 1 395 ? 7.002 5.865 -19.507 1 92.36 395 MET A CA 1
ATOM 3176 C C . MET A 1 395 ? 6.785 5.866 -21.017 1 92.36 395 MET A C 1
ATOM 3178 O O . MET A 1 395 ? 5.709 5.5 -21.493 1 92.36 395 MET A O 1
ATOM 3182 N N . LYS A 1 396 ? 7.752 6.274 -21.698 1 92.36 396 LYS A N 1
ATOM 3183 C CA . LYS A 1 396 ? 7.676 6.237 -23.155 1 92.36 396 LYS A CA 1
ATOM 3184 C C . LYS A 1 396 ? 7.584 4.801 -23.664 1 92.36 396 LYS A C 1
ATOM 3186 O O . LYS A 1 396 ? 6.859 4.522 -24.621 1 92.36 396 LYS A O 1
ATOM 3191 N N . THR A 1 397 ? 8.34 3.955 -23.024 1 94.05 397 THR A N 1
ATOM 3192 C CA . THR A 1 397 ? 8.28 2.541 -23.377 1 94.05 397 THR A CA 1
ATOM 3193 C C . THR A 1 397 ? 6.877 1.986 -23.153 1 94.05 397 THR A C 1
ATOM 3195 O O . THR A 1 397 ? 6.362 1.233 -23.982 1 94.05 397 THR A O 1
ATOM 3198 N N . ARG A 1 398 ? 6.298 2.267 -22.032 1 92.51 398 ARG A N 1
ATOM 3199 C CA . ARG A 1 398 ? 4.952 1.809 -21.708 1 92.51 398 ARG A CA 1
ATOM 3200 C C . ARG A 1 398 ? 3.943 2.294 -22.743 1 92.51 398 ARG A C 1
ATOM 3202 O O . ARG A 1 398 ? 3.071 1.536 -23.171 1 92.51 398 ARG A O 1
ATOM 3209 N N . ARG A 1 399 ? 4.053 3.524 -23.192 1 87.35 399 ARG A N 1
ATOM 3210 C CA . ARG A 1 399 ? 3.154 4.094 -24.191 1 87.35 399 ARG A CA 1
ATOM 3211 C C . ARG A 1 399 ? 3.289 3.369 -25.526 1 87.35 399 ARG A C 1
ATOM 3213 O O . ARG A 1 399 ? 2.292 3.12 -26.206 1 87.35 399 ARG A O 1
ATOM 3220 N N . ARG A 1 400 ? 4.422 3.103 -25.842 1 90.33 400 ARG A N 1
ATOM 3221 C CA . ARG A 1 400 ? 4.664 2.355 -27.071 1 90.33 400 ARG A CA 1
ATOM 3222 C C . ARG A 1 400 ? 3.968 0.999 -27.033 1 90.33 400 ARG A C 1
ATOM 3224 O O . ARG A 1 400 ? 3.343 0.589 -28.014 1 90.33 400 ARG A O 1
ATOM 3231 N N . LEU A 1 401 ? 4.106 0.282 -25.994 1 91.36 401 LEU A N 1
ATOM 3232 C CA . LEU A 1 401 ? 3.498 -1.036 -25.847 1 91.36 401 LEU A CA 1
ATOM 3233 C C . LEU A 1 401 ? 1.977 -0.942 -25.905 1 91.36 401 LEU A C 1
ATOM 3235 O O . LEU A 1 401 ? 1.314 -1.844 -26.422 1 91.36 401 LEU A O 1
ATOM 3239 N N . GLU A 1 402 ? 1.458 0.156 -25.361 1 86.65 402 GLU A N 1
ATOM 3240 C CA . GLU A 1 402 ? 0.016 0.371 -25.445 1 86.65 402 GLU A CA 1
ATOM 3241 C C . GLU A 1 402 ? -0.436 0.522 -26.895 1 86.65 402 GLU A C 1
ATOM 3243 O O . GLU A 1 402 ? -1.456 -0.043 -27.294 1 86.65 402 GLU A O 1
ATOM 3248 N N . LEU A 1 403 ? 0.323 1.215 -27.649 1 85.6 403 LEU A N 1
ATOM 3249 C CA . LEU A 1 403 ? 0.009 1.399 -29.061 1 85.6 403 LEU A CA 1
ATOM 3250 C C . LEU A 1 403 ? 0.098 0.076 -29.814 1 85.6 403 LEU A C 1
ATOM 3252 O O . LEU A 1 403 ? -0.752 -0.222 -30.657 1 85.6 403 LEU A O 1
ATOM 3256 N N . LEU A 1 404 ? 1.073 -0.689 -29.453 1 87.18 404 LEU A N 1
ATOM 3257 C CA . LEU A 1 404 ? 1.244 -1.984 -30.102 1 87.18 404 LEU A CA 1
ATOM 3258 C C . LEU A 1 404 ? 0.083 -2.916 -29.771 1 87.18 404 LEU A C 1
ATOM 3260 O O . LEU A 1 404 ? -0.37 -3.678 -30.628 1 87.18 404 LEU A O 1
ATOM 3264 N N . LEU A 1 405 ? -0.329 -2.924 -28.557 1 87.21 405 LEU A N 1
ATOM 3265 C CA . LEU A 1 405 ? -1.44 -3.761 -28.117 1 87.21 405 LEU A CA 1
ATOM 3266 C C . LEU A 1 405 ? -2.739 -3.344 -28.798 1 87.21 405 LEU A C 1
ATOM 3268 O O . LEU A 1 405 ? -3.651 -4.158 -28.958 1 87.21 405 LEU A O 1
ATOM 3272 N N . GLU A 1 406 ? -2.714 -2.048 -29.191 1 80.67 406 GLU A N 1
ATOM 3273 C CA . GLU A 1 406 ? -3.88 -1.545 -29.911 1 80.67 406 GLU A CA 1
ATOM 3274 C C . GLU A 1 406 ? -3.709 -1.704 -31.419 1 80.67 406 GLU A C 1
ATOM 3276 O O . GLU A 1 406 ? -4.545 -1.238 -32.196 1 80.67 406 GLU A O 1
ATOM 3281 N N . ASP A 1 407 ? -2.647 -2.333 -31.815 1 80.22 407 ASP A N 1
ATOM 3282 C CA . ASP A 1 407 ? -2.338 -2.605 -33.216 1 80.22 407 ASP A CA 1
ATOM 3283 C C . ASP A 1 407 ? -2.131 -1.307 -33.994 1 80.22 407 ASP A C 1
ATOM 3285 O O . ASP A 1 407 ? -2.615 -1.168 -35.119 1 80.22 407 ASP A O 1
ATOM 3289 N N . HIS A 1 408 ? -1.567 -0.287 -33.254 1 75.75 408 HIS A N 1
ATOM 3290 C CA . HIS A 1 408 ? -1.202 0.957 -33.92 1 75.75 408 HIS A CA 1
ATOM 3291 C C . HIS A 1 408 ? 0.271 0.958 -34.316 1 75.75 408 HIS A C 1
ATOM 3293 O O . HIS A 1 408 ? 1.1 0.34 -33.643 1 75.75 408 HIS A O 1
ATOM 3299 N N . PRO A 1 409 ? 0.462 1.627 -35.471 1 73.64 409 PRO A N 1
ATOM 3300 C CA . PRO A 1 409 ? 1.877 1.739 -35.829 1 73.64 409 PRO A CA 1
ATOM 3301 C C . PRO A 1 409 ? 2.652 2.664 -34.893 1 73.64 409 PRO A C 1
ATOM 3303 O O . PRO A 1 409 ? 2.101 3.652 -34.401 1 73.64 409 PRO A O 1
ATOM 3306 N N . CYS A 1 410 ? 3.693 2.24 -34.37 1 68.39 410 CYS A N 1
ATOM 3307 C CA . CYS A 1 410 ? 4.483 3.04 -33.441 1 68.39 410 CYS A CA 1
ATOM 3308 C C . CYS A 1 410 ? 5.811 3.448 -34.065 1 68.39 410 CYS A C 1
ATOM 3310 O O . CYS A 1 410 ? 6.629 2.593 -34.411 1 68.39 410 CYS A O 1
ATOM 3312 N N . ASP A 1 411 ? 5.949 4.707 -34.633 1 59.65 411 ASP A N 1
ATOM 3313 C CA . ASP A 1 411 ? 7.205 5.203 -35.187 1 59.65 411 ASP A CA 1
ATOM 3314 C C . ASP A 1 411 ? 8.04 5.902 -34.116 1 59.65 411 ASP A C 1
ATOM 3316 O O . ASP A 1 411 ? 8.012 7.129 -34.002 1 59.65 411 ASP A O 1
ATOM 3320 N N . ASN A 1 412 ? 8.29 5.268 -33.067 1 61.26 412 ASN A N 1
ATOM 3321 C CA . ASN A 1 412 ? 9.096 5.981 -32.082 1 61.26 412 ASN A CA 1
ATOM 3322 C C . ASN A 1 412 ? 10.589 5.79 -32.335 1 61.26 412 ASN A C 1
ATOM 3324 O O . ASN A 1 412 ? 11.001 4.781 -32.909 1 61.26 412 ASN A O 1
ATOM 3328 N N . ASP A 1 413 ? 11.326 6.814 -32.05 1 65.42 413 ASP A N 1
ATOM 3329 C CA . ASP A 1 413 ? 12.784 6.761 -32.087 1 65.42 413 ASP A CA 1
ATOM 3330 C C . ASP A 1 413 ? 13.322 5.746 -31.08 1 65.42 413 ASP A C 1
ATOM 3332 O O . ASP A 1 413 ? 12.879 5.708 -29.931 1 65.42 413 ASP A O 1
ATOM 3336 N N . SER A 1 414 ? 14.109 4.838 -31.551 1 68.15 414 SER A N 1
ATOM 3337 C CA . SER A 1 414 ? 14.65 3.72 -30.784 1 68.15 414 SER A CA 1
ATOM 3338 C C . SER A 1 414 ? 15.384 4.207 -29.539 1 68.15 414 SER A C 1
ATOM 3340 O O . SER A 1 414 ? 15.555 3.454 -28.579 1 68.15 414 SER A O 1
ATOM 3342 N N . TRP A 1 415 ? 15.683 5.426 -29.547 1 71.11 415 TRP A N 1
ATOM 3343 C CA . TRP A 1 415 ? 16.483 5.912 -28.427 1 71.11 415 TRP A CA 1
ATOM 3344 C C . TRP A 1 415 ? 15.59 6.394 -27.288 1 71.11 415 TRP A C 1
ATOM 3346 O O . TRP A 1 415 ? 16.059 6.596 -26.166 1 71.11 415 TRP A O 1
ATOM 3356 N N . ASP A 1 416 ? 14.386 6.36 -27.563 1 82.21 416 ASP A N 1
ATOM 3357 C CA . ASP A 1 416 ? 13.501 7.003 -26.595 1 82.21 416 ASP A CA 1
ATOM 3358 C C . ASP A 1 416 ? 12.875 5.974 -25.657 1 82.21 416 ASP A C 1
ATOM 3360 O O . ASP A 1 416 ? 12.167 6.336 -24.714 1 82.21 416 ASP A O 1
ATOM 3364 N N . TYR A 1 417 ? 13.202 4.672 -25.911 1 89.17 417 TYR A N 1
ATOM 3365 C CA . TYR A 1 417 ? 12.57 3.671 -25.06 1 89.17 417 TYR A CA 1
ATOM 3366 C C . TYR A 1 417 ? 13.526 2.521 -24.768 1 89.17 417 TYR A C 1
ATOM 3368 O O . TYR A 1 417 ? 14.589 2.418 -25.384 1 89.17 417 TYR A O 1
ATOM 3376 N N . TYR A 1 418 ? 13.252 1.741 -23.763 1 92.39 418 TYR A N 1
ATOM 3377 C CA . TYR A 1 418 ? 14.052 0.569 -23.426 1 92.39 418 TYR A CA 1
ATOM 3378 C C . TYR A 1 418 ? 13.53 -0.672 -24.14 1 92.39 418 TYR A C 1
ATOM 3380 O O . TYR A 1 418 ? 12.328 -0.948 -24.118 1 92.39 418 TYR A O 1
ATOM 3388 N N . GLU A 1 419 ? 14.478 -1.438 -24.671 1 87.72 419 GLU A N 1
ATOM 3389 C CA . GLU A 1 419 ? 14.102 -2.672 -25.355 1 87.72 419 GLU A CA 1
ATOM 3390 C C . GLU A 1 419 ? 14.618 -3.897 -24.606 1 87.72 419 GLU A C 1
ATOM 3392 O O . GLU A 1 419 ? 14.02 -4.972 -24.677 1 87.72 419 GLU A O 1
ATOM 3397 N N . THR A 1 420 ? 15.781 -3.716 -24.028 1 90.58 420 THR A N 1
ATOM 3398 C CA . THR A 1 420 ? 16.419 -4.85 -23.369 1 90.58 420 THR A CA 1
ATOM 3399 C C . THR A 1 420 ? 16.654 -4.554 -21.89 1 90.58 420 THR A C 1
ATOM 3401 O O . THR A 1 420 ? 16.675 -3.392 -21.48 1 90.58 420 THR A O 1
ATOM 3404 N N . SER A 1 421 ? 16.845 -5.61 -21.146 1 93.37 421 SER A N 1
ATOM 3405 C CA . SER A 1 421 ? 17.115 -5.468 -19.719 1 93.37 421 SER A CA 1
ATOM 3406 C C . SER A 1 421 ? 18.445 -4.763 -19.475 1 93.37 421 SER A C 1
ATOM 3408 O O . SER A 1 421 ? 18.59 -4.019 -18.502 1 93.37 421 SER A O 1
ATOM 3410 N N . ASP A 1 422 ? 19.386 -4.976 -20.347 1 93.77 422 ASP A N 1
ATOM 3411 C CA . ASP A 1 422 ? 20.714 -4.391 -20.193 1 93.77 422 ASP A CA 1
ATOM 3412 C C . ASP A 1 422 ? 20.657 -2.868 -20.278 1 93.77 422 ASP A C 1
ATOM 3414 O O . ASP A 1 422 ? 21.372 -2.173 -19.552 1 93.77 422 ASP A O 1
ATOM 3418 N N . GLN A 1 423 ? 19.833 -2.414 -21.156 1 94.9 423 GLN A N 1
ATOM 3419 C CA . GLN A 1 423 ? 19.675 -0.971 -21.304 1 94.9 423 GLN A CA 1
ATOM 3420 C C . GLN A 1 423 ? 19.144 -0.34 -20.02 1 94.9 423 GLN A C 1
ATOM 3422 O O . GLN A 1 423 ? 19.528 0.776 -19.665 1 94.9 423 GLN A O 1
ATOM 3427 N N . LEU A 1 424 ? 18.261 -0.997 -19.412 1 96.06 424 LEU A N 1
ATOM 3428 C CA . LEU A 1 424 ? 17.693 -0.505 -18.161 1 96.06 424 LEU A CA 1
ATOM 3429 C C . LEU A 1 424 ? 18.679 -0.679 -17.011 1 96.06 424 LEU A C 1
ATOM 3431 O O . LEU A 1 424 ? 18.743 0.161 -16.11 1 96.06 424 LEU A O 1
ATOM 3435 N N . LEU A 1 425 ? 19.488 -1.77 -17.042 1 97.35 425 LEU A N 1
ATOM 3436 C CA . LEU A 1 425 ? 20.424 -2.074 -15.964 1 97.35 425 LEU A CA 1
ATOM 3437 C C . LEU A 1 425 ? 21.591 -1.092 -15.964 1 97.35 425 LEU A C 1
ATOM 3439 O O . LEU A 1 425 ? 22.145 -0.78 -14.907 1 97.35 425 LEU A O 1
ATOM 3443 N N . GLU A 1 426 ? 21.913 -0.574 -17.097 1 96.63 426 GLU A N 1
ATOM 3444 C CA . GLU A 1 426 ? 23.11 0.251 -17.23 1 96.63 426 GLU A CA 1
ATOM 3445 C C . GLU A 1 426 ? 23.047 1.467 -16.309 1 96.63 426 GLU A C 1
ATOM 3447 O O . GLU A 1 426 ? 23.916 1.65 -15.455 1 96.63 426 GLU A O 1
ATOM 3452 N N . PRO A 1 427 ? 22.032 2.319 -16.474 1 96.56 427 PRO A N 1
ATOM 3453 C CA . PRO A 1 427 ? 21.981 3.47 -15.571 1 96.56 427 PRO A CA 1
ATOM 3454 C C . PRO A 1 427 ? 21.823 3.065 -14.107 1 96.56 427 PRO A C 1
ATOM 3456 O O . PRO A 1 427 ? 22.333 3.748 -13.215 1 96.56 427 PRO A O 1
ATOM 3459 N N . LEU A 1 428 ? 21.153 2.008 -13.773 1 97.53 428 LEU A N 1
ATOM 3460 C CA . LEU A 1 428 ? 20.965 1.556 -12.399 1 97.53 428 LEU A CA 1
ATOM 3461 C C . LEU A 1 428 ? 22.289 1.113 -11.786 1 97.53 428 LEU A C 1
ATOM 3463 O O . LEU A 1 428 ? 22.58 1.43 -10.63 1 97.53 428 LEU A O 1
ATOM 3467 N N . LEU A 1 429 ? 23.049 0.408 -12.61 1 97.6 429 LEU A N 1
ATOM 3468 C CA . LEU A 1 429 ? 24.35 -0.05 -12.134 1 97.6 429 LEU A CA 1
ATOM 3469 C C . LEU A 1 429 ? 25.304 1.125 -11.949 1 97.6 429 LEU A C 1
ATOM 3471 O O . LEU A 1 429 ? 26.144 1.112 -11.046 1 97.6 429 LEU A O 1
ATOM 3475 N N . LEU A 1 430 ? 25.16 2.11 -12.809 1 97.35 430 LEU A N 1
ATOM 3476 C CA . LEU A 1 430 ? 25.967 3.315 -12.649 1 97.35 430 LEU A CA 1
ATOM 3477 C C . LEU A 1 430 ? 25.668 3.996 -11.317 1 97.35 430 LEU A C 1
ATOM 3479 O O . LEU A 1 430 ? 26.582 4.47 -10.639 1 97.35 430 LEU A O 1
ATOM 3483 N N . CYS A 1 431 ? 24.443 4.114 -10.975 1 96.75 431 CYS A N 1
ATOM 3484 C CA . CYS A 1 431 ? 24.057 4.68 -9.688 1 96.75 431 CYS A CA 1
ATOM 3485 C C . CYS A 1 431 ? 24.613 3.849 -8.538 1 96.75 431 CYS A C 1
ATOM 3487 O O . CYS A 1 431 ? 25.126 4.397 -7.561 1 96.75 431 CYS A O 1
ATOM 3489 N N . TYR A 1 432 ? 24.516 2.533 -8.66 1 97.07 432 TYR A N 1
ATOM 3490 C CA . TYR A 1 432 ? 24.985 1.616 -7.627 1 97.07 432 TYR A CA 1
ATOM 3491 C C . TYR A 1 432 ? 26.485 1.767 -7.404 1 97.07 432 TYR A C 1
ATOM 3493 O O . TYR A 1 432 ? 26.942 1.88 -6.264 1 97.07 432 TYR A O 1
ATOM 3501 N N . GLU A 1 433 ? 27.24 1.827 -8.449 1 96.37 433 GLU A N 1
ATOM 3502 C CA . GLU A 1 433 ? 28.692 1.961 -8.374 1 96.37 433 GLU A CA 1
ATOM 3503 C C . GLU A 1 433 ? 29.092 3.314 -7.793 1 96.37 433 GLU A C 1
ATOM 3505 O O . GLU A 1 433 ? 30.036 3.402 -7.004 1 96.37 433 GLU A O 1
ATOM 3510 N N . SER A 1 434 ? 28.38 4.325 -8.185 1 96.09 434 SER A N 1
ATOM 3511 C CA . SER A 1 434 ? 28.655 5.664 -7.673 1 96.09 434 SER A CA 1
ATOM 3512 C C . SER A 1 434 ? 28.43 5.737 -6.166 1 96.09 434 SER A C 1
ATOM 3514 O O . SER A 1 434 ? 29.244 6.308 -5.439 1 96.09 434 SER A O 1
ATOM 3516 N N . LEU A 1 435 ? 27.385 5.178 -5.694 1 94.52 435 LEU A N 1
ATOM 3517 C CA . LEU A 1 435 ? 27.078 5.201 -4.268 1 94.52 435 LEU A CA 1
ATOM 3518 C C . LEU A 1 435 ? 28.148 4.465 -3.47 1 94.52 435 LEU A C 1
ATOM 3520 O O . LEU A 1 435 ? 28.563 4.929 -2.405 1 94.52 435 LEU A O 1
ATOM 3524 N N . HIS A 1 436 ? 28.653 3.367 -3.952 1 93.18 436 HIS A N 1
ATOM 3525 C CA . HIS A 1 436 ? 29.696 2.616 -3.262 1 93.18 436 HIS A CA 1
ATOM 3526 C C . HIS A 1 436 ? 31.02 3.372 -3.278 1 93.18 436 HIS A C 1
ATOM 3528 O O . HIS A 1 436 ? 31.735 3.402 -2.274 1 93.18 436 HIS A O 1
ATOM 3534 N N . SER A 1 437 ? 31.479 3.597 -3.984 1 92.8 437 SER A N 1
ATOM 3535 C CA . SER A 1 437 ? 32.744 4.311 -4.122 1 92.8 437 SER A CA 1
ATOM 3536 C C . SER A 1 437 ? 32.792 5.532 -3.21 1 92.8 437 SER A C 1
ATOM 3538 O O . SER A 1 437 ? 33.871 5.961 -2.794 1 92.8 437 SER A O 1
ATOM 3540 N N . CYS A 1 438 ? 31.526 6.497 -3.333 1 89.29 438 CYS A N 1
ATOM 3541 C CA . CYS A 1 438 ? 31.454 7.704 -2.517 1 89.29 438 CYS A CA 1
ATOM 3542 C C . CYS A 1 438 ? 31.195 7.36 -1.056 1 89.29 438 CYS A C 1
ATOM 3544 O O . CYS A 1 438 ? 30.835 8.232 -0.263 1 89.29 438 CYS A O 1
ATOM 3546 N N . GLY A 1 439 ? 31.239 6.046 -0.777 1 84.13 439 GLY A N 1
ATOM 3547 C CA . GLY A 1 439 ? 31.117 5.63 0.611 1 84.13 439 GLY A CA 1
ATOM 3548 C C . GLY A 1 439 ? 29.678 5.473 1.064 1 84.13 439 GLY A C 1
ATOM 3549 O O . GLY A 1 439 ? 29.405 5.377 2.262 1 84.13 439 GLY A O 1
ATOM 3550 N N . SER A 1 440 ? 28.727 5.521 0.153 1 88.73 440 SER A N 1
ATOM 3551 C CA . SER A 1 440 ? 27.31 5.366 0.466 1 88.73 440 SER A CA 1
ATOM 3552 C C . SER A 1 440 ? 26.809 3.977 0.087 1 88.73 440 SER A C 1
ATOM 3554 O O . SER A 1 440 ? 25.732 3.838 -0.497 1 88.73 440 SER A O 1
ATOM 3556 N N . GLY A 1 441 ? 27.602 3.021 0.436 1 89.72 441 GLY A N 1
ATOM 3557 C CA . GLY A 1 441 ? 27.275 1.651 0.077 1 89.72 441 GLY A CA 1
ATOM 3558 C C . GLY A 1 441 ? 26.012 1.143 0.748 1 89.72 441 GLY A C 1
ATOM 3559 O O . GLY A 1 441 ? 25.26 0.364 0.159 1 89.72 441 GLY A O 1
ATOM 3560 N N . VAL A 1 442 ? 25.718 1.569 1.925 1 88.96 442 VAL A N 1
ATOM 3561 C CA . VAL A 1 442 ? 24.55 1.138 2.686 1 88.96 442 VAL A CA 1
ATOM 3562 C C . VAL A 1 442 ? 23.275 1.553 1.954 1 88.96 442 VAL A C 1
ATOM 3564 O O . VAL A 1 442 ? 22.277 0.829 1.975 1 88.96 442 VAL A O 1
ATOM 3567 N N . LEU A 1 443 ? 23.3 2.674 1.26 1 91.76 443 LEU A N 1
ATOM 3568 C CA . LEU A 1 443 ? 22.149 3.153 0.502 1 91.76 443 LEU A CA 1
ATOM 3569 C C . LEU A 1 443 ? 21.979 2.36 -0.789 1 91.76 443 LEU A C 1
ATOM 3571 O O . LEU A 1 443 ? 20.854 2.08 -1.207 1 91.76 443 LEU A O 1
ATOM 3575 N N . ALA A 1 444 ? 23.066 2.047 -1.355 1 94.04 444 ALA A N 1
ATOM 3576 C CA . ALA A 1 444 ? 23.054 1.296 -2.608 1 94.04 444 ALA A CA 1
ATOM 3577 C C . ALA A 1 444 ? 22.438 -0.086 -2.412 1 94.04 444 ALA A C 1
ATOM 3579 O O . ALA A 1 444 ? 21.752 -0.599 -3.299 1 94.04 444 ALA A O 1
ATOM 3580 N N . ASP A 1 445 ? 22.622 -0.633 -1.239 1 91.96 445 ASP A N 1
ATOM 3581 C CA . ASP A 1 445 ? 22.229 -2.013 -0.975 1 91.96 445 ASP A CA 1
ATOM 3582 C C . ASP A 1 445 ? 20.767 -2.095 -0.542 1 91.96 445 ASP A C 1
ATOM 3584 O O . ASP A 1 445 ? 20.299 -3.152 -0.113 1 91.96 445 ASP A O 1
ATOM 3588 N N . GLY A 1 446 ? 20.014 -1.086 -0.701 1 92.15 446 GLY A N 1
ATOM 3589 C CA . GLY A 1 446 ? 18.604 -1.069 -0.345 1 92.15 446 GLY A CA 1
ATOM 3590 C C . GLY A 1 446 ? 17.685 -1.271 -1.535 1 92.15 446 GLY A C 1
ATOM 3591 O O . GLY A 1 446 ? 17.794 -2.271 -2.247 1 92.15 446 GLY A O 1
ATOM 3592 N N . ARG A 1 447 ? 16.834 -0.329 -1.773 1 93.54 447 ARG A N 1
ATOM 3593 C CA . ARG A 1 447 ? 15.811 -0.431 -2.808 1 93.54 447 ARG A CA 1
ATOM 3594 C C . ARG A 1 447 ? 16.44 -0.498 -4.196 1 93.54 447 ARG A C 1
ATOM 3596 O O . ARG A 1 447 ? 15.912 -1.161 -5.091 1 93.54 447 ARG A O 1
ATOM 3603 N N . LEU A 1 448 ? 17.565 0.216 -4.347 1 96.73 448 LEU A N 1
ATOM 3604 C CA . LEU A 1 448 ? 18.24 0.186 -5.64 1 96.73 448 LEU A CA 1
ATOM 3605 C C . LEU A 1 448 ? 18.727 -1.222 -5.966 1 96.73 448 LEU A C 1
ATOM 3607 O O . LEU A 1 448 ? 18.541 -1.703 -7.087 1 96.73 448 LEU A O 1
ATOM 3611 N N . ALA A 1 449 ? 19.37 -1.848 -5.013 1 96.72 449 ALA A N 1
ATOM 3612 C CA . ALA A 1 449 ? 19.8 -3.23 -5.207 1 96.72 449 ALA A CA 1
ATOM 3613 C C . ALA A 1 449 ? 18.61 -4.139 -5.5 1 96.72 449 ALA A C 1
ATOM 3615 O O . ALA A 1 449 ? 18.701 -5.041 -6.336 1 96.72 449 ALA A O 1
ATOM 3616 N N . ASP A 1 450 ? 17.499 -3.963 -4.798 1 96.22 450 ASP A N 1
ATOM 3617 C CA . ASP A 1 450 ? 16.29 -4.748 -5.026 1 96.22 450 ASP A CA 1
ATOM 3618 C C . ASP A 1 450 ? 15.791 -4.585 -6.46 1 96.22 450 ASP A C 1
ATOM 3620 O O . ASP A 1 450 ? 15.351 -5.553 -7.083 1 96.22 450 ASP A O 1
ATOM 3624 N N . LEU A 1 451 ? 15.804 -3.333 -6.932 1 97.49 451 LEU A N 1
ATOM 3625 C CA . LEU A 1 451 ? 15.348 -3.081 -8.294 1 97.49 451 LEU A CA 1
ATOM 3626 C C . LEU A 1 451 ? 16.251 -3.777 -9.307 1 97.49 451 LEU A C 1
ATOM 3628 O O . LEU A 1 451 ? 15.768 -4.351 -10.286 1 97.49 451 LEU A O 1
ATOM 3632 N N . ILE A 1 452 ? 17.55 -3.659 -9.091 1 97.95 452 ILE A N 1
ATOM 3633 C CA . ILE A 1 452 ? 18.499 -4.307 -9.989 1 97.95 452 ILE A CA 1
ATOM 3634 C C . ILE A 1 452 ? 18.251 -5.814 -10.002 1 97.95 452 ILE A C 1
ATOM 3636 O O . ILE A 1 452 ? 18.227 -6.436 -11.067 1 97.95 452 ILE A O 1
ATOM 3640 N N . ARG A 1 453 ? 18.021 -6.396 -8.859 1 97.61 453 ARG A N 1
ATOM 3641 C CA . ARG A 1 453 ? 17.732 -7.822 -8.753 1 97.61 453 ARG A CA 1
ATOM 3642 C C . ARG A 1 453 ? 16.431 -8.173 -9.467 1 97.61 453 ARG A C 1
ATOM 3644 O O . ARG A 1 453 ? 16.33 -9.223 -10.105 1 97.61 453 ARG A O 1
ATOM 3651 N N . ARG A 1 454 ? 15.39 -7.339 -9.385 1 97.61 454 ARG A N 1
ATOM 3652 C CA . ARG A 1 454 ? 14.129 -7.559 -10.086 1 97.61 454 ARG A CA 1
ATOM 3653 C C . ARG A 1 454 ? 14.329 -7.526 -11.597 1 97.61 454 ARG A C 1
ATOM 3655 O O . ARG A 1 454 ? 13.771 -8.354 -12.321 1 97.61 454 ARG A O 1
ATOM 3662 N N . VAL A 1 455 ? 15.168 -6.578 -12.059 1 97.42 455 VAL A N 1
ATOM 3663 C CA . VAL A 1 455 ? 15.413 -6.468 -13.493 1 97.42 455 VAL A CA 1
ATOM 3664 C C . VAL A 1 455 ? 16.185 -7.692 -13.981 1 97.42 455 VAL A C 1
ATOM 3666 O O . VAL A 1 455 ? 15.928 -8.201 -15.074 1 97.42 455 VAL A O 1
ATOM 3669 N N . ALA A 1 456 ? 17.061 -8.116 -13.149 1 96.6 456 ALA A N 1
ATOM 3670 C CA . ALA A 1 456 ? 17.845 -9.292 -13.518 1 96.6 456 ALA A CA 1
ATOM 3671 C C . ALA A 1 456 ? 16.968 -10.54 -13.576 1 96.6 456 ALA A C 1
ATOM 3673 O O . ALA A 1 456 ? 17.166 -11.406 -14.431 1 96.6 456 ALA A O 1
ATOM 3674 N N . THR A 1 457 ? 16.013 -10.661 -12.714 1 96.57 457 THR A N 1
ATOM 3675 C CA . THR A 1 457 ? 15.192 -11.862 -12.604 1 96.57 457 THR A CA 1
ATOM 3676 C C . THR A 1 457 ? 14.017 -11.805 -13.577 1 96.57 457 THR A C 1
ATOM 3678 O O . THR A 1 457 ? 13.747 -12.773 -14.29 1 96.57 457 THR A O 1
ATOM 3681 N N . PHE A 1 458 ? 13.298 -10.638 -13.65 1 96.34 458 PHE A N 1
ATOM 3682 C CA . PHE A 1 458 ? 12.056 -10.536 -14.407 1 96.34 458 PHE A CA 1
ATOM 3683 C C . PHE A 1 458 ? 12.316 -9.98 -15.802 1 96.34 458 PHE A C 1
ATOM 3685 O O . PHE A 1 458 ? 11.481 -10.119 -16.697 1 96.34 458 PHE A O 1
ATOM 3692 N N . GLY A 1 459 ? 13.524 -9.314 -16.016 1 94.7 459 GLY A N 1
ATOM 3693 C CA . GLY A 1 459 ? 13.814 -8.709 -17.306 1 94.7 459 GLY A CA 1
ATOM 3694 C C . GLY A 1 459 ? 12.772 -7.693 -17.736 1 94.7 459 GLY A C 1
ATOM 3695 O O . GLY A 1 459 ? 12.146 -7.044 -16.896 1 94.7 459 GLY A O 1
ATOM 3696 N N . MET A 1 460 ? 12.58 -7.539 -18.981 1 93.79 460 MET A N 1
ATOM 3697 C CA . MET A 1 460 ? 11.603 -6.595 -19.516 1 93.79 460 MET A CA 1
ATOM 3698 C C . MET A 1 460 ? 10.258 -7.276 -19.745 1 93.79 460 MET A C 1
ATOM 3700 O O . MET A 1 460 ? 9.294 -6.632 -20.163 1 93.79 460 MET A O 1
ATOM 3704 N N . VAL A 1 461 ? 10.181 -8.602 -19.429 1 92.3 461 VAL A N 1
ATOM 3705 C CA . VAL A 1 461 ? 8.986 -9.337 -19.828 1 92.3 461 VAL A CA 1
ATOM 3706 C C . VAL A 1 461 ? 8.371 -10.024 -18.61 1 92.3 461 VAL A C 1
ATOM 3708 O O . VAL A 1 461 ? 7.355 -10.715 -18.726 1 92.3 461 VAL A O 1
ATOM 3711 N N . LEU A 1 462 ? 8.848 -9.908 -17.409 1 92.47 462 LEU A N 1
ATOM 3712 C CA . LEU A 1 462 ? 8.374 -10.512 -16.169 1 92.47 462 LEU A CA 1
ATOM 3713 C C . LEU A 1 462 ? 8.65 -12.012 -16.154 1 92.47 462 LEU A C 1
ATOM 3715 O O . LEU A 1 462 ? 9.404 -12.5 -15.31 1 92.47 462 LEU A O 1
ATOM 3719 N N . MET A 1 463 ? 7.997 -12.746 -17.159 1 94.09 463 MET A N 1
ATOM 3720 C CA . MET A 1 463 ? 8.223 -14.175 -17.36 1 94.09 463 MET A CA 1
ATOM 3721 C C . MET A 1 463 ? 8.259 -14.516 -18.845 1 94.09 463 MET A C 1
ATOM 3723 O O . MET A 1 463 ? 7.37 -14.118 -19.6 1 94.09 463 MET A O 1
ATOM 3727 N N . LYS A 1 464 ? 9.224 -15.242 -19.185 1 94.29 464 LYS A N 1
ATOM 3728 C CA . LYS A 1 464 ? 9.269 -15.679 -20.577 1 94.29 464 LYS A CA 1
ATOM 3729 C C . LYS A 1 464 ? 8.174 -16.702 -20.868 1 94.29 464 LYS A C 1
ATOM 3731 O O . LYS A 1 464 ? 7.886 -17.564 -20.036 1 94.29 464 LYS A O 1
ATOM 3736 N N . LEU A 1 465 ? 7.584 -16.603 -22.011 1 96.13 465 LEU A N 1
ATOM 3737 C CA . LEU A 1 465 ? 6.492 -17.481 -22.416 1 96.13 465 LEU A CA 1
ATOM 3738 C C . LEU A 1 465 ? 7.012 -18.648 -23.248 1 96.13 465 LEU A C 1
ATOM 3740 O O . LEU A 1 465 ? 7.729 -18.445 -24.23 1 96.13 465 LEU A O 1
ATOM 3744 N N . ASP A 1 466 ? 6.677 -19.825 -22.817 1 96.8 466 ASP A N 1
ATOM 3745 C CA . ASP A 1 466 ? 7.004 -20.993 -23.63 1 96.8 466 ASP A CA 1
ATOM 3746 C C . ASP A 1 466 ? 5.923 -21.253 -24.677 1 96.8 466 ASP A C 1
ATOM 3748 O O . ASP A 1 466 ? 4.76 -20.897 -24.478 1 96.8 466 ASP A O 1
ATOM 3752 N N . LEU A 1 467 ? 6.363 -21.829 -25.726 1 97.58 467 LEU A N 1
ATOM 3753 C CA . LEU A 1 467 ? 5.438 -22.346 -26.729 1 97.58 467 LEU A CA 1
ATOM 3754 C C . LEU A 1 467 ? 5.379 -23.869 -26.68 1 97.58 467 LEU A C 1
ATOM 3756 O O . LEU A 1 467 ? 6.401 -24.528 -26.48 1 97.58 467 LEU A O 1
ATOM 3760 N N . ARG A 1 468 ? 4.221 -24.34 -26.69 1 96.65 468 ARG A N 1
ATOM 3761 C CA . ARG A 1 468 ? 4.051 -25.789 -26.631 1 96.65 468 ARG A CA 1
ATOM 3762 C C . ARG A 1 468 ? 3.081 -26.27 -27.705 1 96.65 468 ARG A C 1
ATOM 3764 O O . ARG A 1 468 ? 2.01 -25.688 -27.888 1 96.65 468 ARG A O 1
ATOM 3771 N N . GLN A 1 469 ? 3.496 -27.262 -28.469 1 95.96 469 GLN A N 1
ATOM 3772 C CA . GLN A 1 469 ? 2.692 -27.845 -29.538 1 95.96 469 GLN A CA 1
ATOM 3773 C C . GLN A 1 469 ? 2.969 -29.339 -29.681 1 95.96 469 GLN A C 1
ATOM 3775 O O . GLN A 1 469 ? 4.048 -29.813 -29.321 1 95.96 469 GLN A O 1
ATOM 3780 N N . GLU A 1 470 ? 2.032 -30.055 -30.15 1 94.74 470 GLU A N 1
ATOM 3781 C CA . GLU A 1 470 ? 2.17 -31.499 -30.318 1 94.74 470 GLU A CA 1
ATOM 3782 C C . GLU A 1 470 ? 2.947 -31.834 -31.588 1 94.74 470 GLU A C 1
ATOM 3784 O O . GLU A 1 470 ? 2.804 -31.155 -32.607 1 94.74 470 GLU A O 1
ATOM 3789 N N . SER A 1 471 ? 3.648 -32.98 -31.528 1 95.74 471 SER A N 1
ATOM 3790 C CA . SER A 1 471 ? 4.496 -33.387 -32.643 1 95.74 471 SER A CA 1
ATOM 3791 C C . SER A 1 471 ? 3.669 -33.68 -33.89 1 95.74 471 SER A C 1
ATOM 3793 O O . SER A 1 471 ? 4.112 -33.422 -35.011 1 95.74 471 SER A O 1
ATOM 3795 N N . GLY A 1 472 ? 2.489 -34.106 -33.77 1 93.92 472 GLY A N 1
ATOM 3796 C CA . GLY A 1 472 ? 1.619 -34.398 -34.898 1 93.92 472 GLY A CA 1
ATOM 3797 C C . GLY A 1 472 ? 1.283 -33.172 -35.726 1 93.92 472 GLY A C 1
ATOM 3798 O O . GLY A 1 472 ? 1.185 -33.251 -36.952 1 93.92 472 GLY A O 1
ATOM 3799 N N . ARG A 1 473 ? 1.137 -32.081 -35.125 1 95.55 473 ARG A N 1
ATOM 3800 C CA . ARG A 1 473 ? 0.806 -30.838 -35.814 1 95.55 473 ARG A CA 1
ATOM 3801 C C . ARG A 1 473 ? 1.964 -30.371 -36.689 1 95.55 473 ARG A C 1
ATOM 3803 O O . ARG A 1 473 ? 1.75 -29.779 -37.748 1 95.55 473 ARG A O 1
ATOM 3810 N N . HIS A 1 474 ? 3.174 -30.599 -36.286 1 97.01 474 HIS A N 1
ATOM 3811 C CA . HIS A 1 474 ? 4.341 -30.257 -37.092 1 97.01 474 HIS A CA 1
ATOM 3812 C C . HIS A 1 474 ? 4.441 -31.151 -38.324 1 97.01 474 HIS A C 1
ATOM 3814 O O . HIS A 1 474 ? 4.759 -30.675 -39.416 1 97.01 474 HIS A O 1
ATOM 3820 N N . ALA A 1 475 ? 4.139 -32.343 -38.025 1 96.2 475 ALA A N 1
ATOM 3821 C CA . ALA A 1 475 ? 4.158 -33.286 -39.14 1 96.2 475 ALA A CA 1
ATOM 3822 C C . ALA A 1 475 ? 3.113 -32.918 -40.189 1 96.2 475 ALA A C 1
ATOM 3824 O O . ALA A 1 475 ? 3.38 -32.983 -41.391 1 96.2 475 ALA A O 1
ATOM 3825 N N . GLU A 1 476 ? 1.973 -32.568 -39.738 1 95.78 476 GLU A N 1
ATOM 3826 C CA . GLU A 1 476 ? 0.91 -32.139 -40.642 1 95.78 476 GLU A CA 1
ATOM 3827 C C . GLU A 1 476 ? 1.321 -30.898 -41.429 1 95.78 476 GLU A C 1
ATOM 3829 O O . GLU A 1 476 ? 0.998 -30.772 -42.612 1 95.78 476 GLU A O 1
ATOM 3834 N N . THR A 1 477 ? 1.94 -30.048 -40.784 1 96.64 477 THR A N 1
ATOM 3835 C CA . THR A 1 477 ? 2.392 -28.818 -41.425 1 96.64 477 THR A CA 1
ATOM 3836 C C . THR A 1 477 ? 3.442 -29.117 -42.491 1 96.64 477 THR A C 1
ATOM 3838 O O . THR A 1 477 ? 3.381 -28.579 -43.598 1 96.64 477 THR A O 1
ATOM 3841 N N . LEU A 1 478 ? 4.368 -29.971 -42.225 1 96.58 478 LEU A N 1
ATOM 3842 C CA . LEU A 1 478 ? 5.39 -30.35 -43.195 1 96.58 478 LEU A CA 1
ATOM 3843 C C . LEU A 1 478 ? 4.774 -31.115 -44.361 1 96.58 478 LEU A C 1
ATOM 3845 O O . LEU A 1 478 ? 5.221 -30.98 -45.503 1 96.58 478 LEU A O 1
ATOM 3849 N N . ASP A 1 479 ? 3.791 -31.921 -44.031 1 96.52 479 ASP A N 1
ATOM 3850 C CA . ASP A 1 479 ? 3.064 -32.605 -45.097 1 96.52 479 ASP A CA 1
ATOM 3851 C C . ASP A 1 479 ? 2.474 -31.605 -46.088 1 96.52 479 ASP A C 1
ATOM 3853 O O . ASP A 1 479 ? 2.601 -31.778 -47.302 1 96.52 479 ASP A O 1
ATOM 3857 N N . ALA A 1 480 ? 1.864 -30.557 -45.535 1 95.89 480 ALA A N 1
ATOM 3858 C CA . ALA A 1 480 ? 1.23 -29.545 -46.376 1 95.89 480 ALA A CA 1
ATOM 3859 C C . ALA A 1 480 ? 2.265 -28.804 -47.218 1 95.89 480 ALA A C 1
ATOM 3861 O O . ALA A 1 480 ? 2.026 -28.516 -48.394 1 95.89 480 ALA A O 1
ATOM 3862 N N . ILE A 1 481 ? 3.396 -28.482 -46.671 1 95.22 481 ILE A N 1
ATOM 3863 C CA . ILE A 1 481 ? 4.451 -27.744 -47.356 1 95.22 481 ILE A CA 1
ATOM 3864 C C . ILE A 1 481 ? 5.054 -28.61 -48.46 1 95.22 481 ILE A C 1
ATOM 3866 O O . ILE A 1 481 ? 5.204 -28.16 -49.599 1 95.22 481 ILE A O 1
ATOM 3870 N N . ILE A 1 482 ? 5.36 -29.83 -48.129 1 94.36 482 ILE A N 1
ATOM 3871 C CA . ILE A 1 482 ? 6.032 -30.735 -49.054 1 94.36 482 ILE A CA 1
ATOM 3872 C C . ILE A 1 482 ? 5.086 -31.104 -50.194 1 94.36 482 ILE A C 1
ATOM 3874 O O . ILE A 1 482 ? 5.513 -31.247 -51.342 1 94.36 482 ILE A O 1
ATOM 3878 N N . GLU A 1 483 ? 3.869 -31.262 -49.792 1 93.32 483 GLU A N 1
ATOM 3879 C CA . GLU A 1 483 ? 2.873 -31.504 -50.831 1 93.32 483 GLU A CA 1
ATOM 3880 C C . GLU A 1 483 ? 2.759 -30.311 -51.775 1 93.32 483 GLU A C 1
ATOM 3882 O O . GLU A 1 483 ? 2.676 -30.482 -52.993 1 93.32 483 GLU A O 1
ATOM 3887 N N . TYR A 1 484 ? 2.741 -29.177 -51.208 1 92.38 484 TYR A N 1
ATOM 3888 C CA . TYR A 1 484 ? 2.666 -27.96 -52.008 1 92.38 484 TYR A CA 1
ATOM 3889 C C . TYR A 1 484 ? 3.86 -27.851 -52.949 1 92.38 484 TYR A C 1
ATOM 3891 O O . TYR A 1 484 ? 3.729 -27.367 -54.076 1 92.38 484 TYR A O 1
ATOM 3899 N N . LEU A 1 485 ? 5.035 -28.335 -52.558 1 91.66 485 LEU A N 1
ATOM 3900 C CA . LEU A 1 485 ? 6.267 -28.239 -53.333 1 91.66 485 LEU A CA 1
ATOM 3901 C C . LEU A 1 485 ? 6.435 -29.454 -54.239 1 91.66 485 LEU A C 1
ATOM 3903 O O . LEU A 1 485 ? 7.458 -29.595 -54.913 1 91.66 485 LEU A O 1
ATOM 3907 N N . ASP A 1 486 ? 5.531 -30.359 -54.233 1 90.71 486 ASP A N 1
ATOM 3908 C CA . ASP A 1 486 ? 5.505 -31.561 -55.06 1 90.71 486 ASP A CA 1
ATOM 3909 C C . ASP A 1 486 ? 6.719 -32.445 -54.782 1 90.71 486 ASP A C 1
ATOM 3911 O O . ASP A 1 486 ? 7.374 -32.919 -55.713 1 90.71 486 ASP A O 1
ATOM 3915 N N . MET A 1 487 ? 6.985 -32.655 -53.537 1 91.43 487 MET A N 1
ATOM 3916 C CA . MET A 1 487 ? 8.157 -33.433 -53.145 1 91.43 487 MET A CA 1
ATOM 3917 C C . MET A 1 487 ? 7.744 -34.745 -52.486 1 91.43 487 MET A C 1
ATOM 3919 O O . MET A 1 487 ? 8.596 -35.522 -52.053 1 91.43 487 MET A O 1
ATOM 3923 N N . GLY A 1 488 ? 6.38 -34.936 -52.226 1 91.16 488 GLY A N 1
ATOM 3924 C CA . GLY A 1 488 ? 5.879 -36.161 -51.622 1 91.16 488 GLY A CA 1
ATOM 3925 C C . GLY A 1 488 ? 5.052 -35.917 -50.374 1 91.16 488 GLY A C 1
ATOM 3926 O O . GLY A 1 488 ? 4.418 -34.868 -50.239 1 91.16 488 GLY A O 1
ATOM 3927 N N . VAL A 1 489 ? 4.988 -37.044 -49.62 1 92.56 489 VAL A N 1
ATOM 3928 C CA . VAL A 1 489 ? 4.22 -36.965 -48.382 1 92.56 489 VAL A CA 1
ATOM 3929 C C . VAL A 1 489 ? 5.12 -37.295 -47.193 1 92.56 489 VAL A C 1
ATOM 3931 O O . VAL A 1 489 ? 5.533 -38.444 -47.019 1 92.56 489 VAL A O 1
ATOM 3934 N N . TYR A 1 490 ? 5.371 -36.355 -46.364 1 94.33 490 TYR A N 1
ATOM 3935 C CA . TYR A 1 490 ? 6.322 -36.43 -45.261 1 94.33 490 TYR A CA 1
ATOM 3936 C C . TYR A 1 490 ? 5.925 -37.52 -44.272 1 94.33 490 TYR A C 1
ATOM 3938 O O . TYR A 1 490 ? 6.777 -38.268 -43.788 1 94.33 490 TYR A O 1
ATOM 3946 N N . SER A 1 491 ? 4.56 -37.671 -43.92 1 91.36 491 SER A N 1
ATOM 3947 C CA . SER A 1 491 ? 4.052 -38.597 -42.913 1 91.36 491 SER A CA 1
ATOM 3948 C C . SER A 1 491 ? 4.285 -40.046 -43.328 1 91.36 491 SER A C 1
ATOM 3950 O O . SER A 1 491 ? 4.309 -40.943 -42.483 1 91.36 491 SER A O 1
ATOM 3952 N N . GLU A 1 492 ? 4.651 -40.268 -44.543 1 92.11 492 GLU A N 1
ATOM 3953 C CA . GLU A 1 492 ? 4.829 -41.624 -45.053 1 92.11 492 GLU A CA 1
ATOM 3954 C C . GLU A 1 492 ? 6.307 -42.001 -45.115 1 92.11 492 GLU A C 1
ATOM 3956 O O . GLU A 1 492 ? 6.647 -43.161 -45.354 1 92.11 492 GLU A O 1
ATOM 3961 N N . TRP A 1 493 ? 7.139 -41.135 -44.88 1 95.01 493 TRP A N 1
ATOM 3962 C CA . TRP A 1 493 ? 8.573 -41.398 -44.923 1 95.01 493 TRP A CA 1
ATOM 3963 C C . TRP A 1 493 ? 9.034 -42.115 -43.658 1 95.01 493 TRP A C 1
ATOM 3965 O O . TRP A 1 493 ? 8.426 -41.964 -42.595 1 95.01 493 TRP A O 1
ATOM 3975 N N . ASP A 1 494 ? 10.012 -42.862 -43.802 1 94.41 494 ASP A N 1
ATOM 3976 C CA . ASP A 1 494 ? 10.601 -43.471 -42.613 1 94.41 494 ASP A CA 1
ATOM 3977 C C . ASP A 1 494 ? 11.537 -42.495 -41.903 1 94.41 494 ASP A C 1
ATOM 3979 O O . ASP A 1 494 ? 11.874 -41.442 -42.447 1 94.41 494 ASP A O 1
ATOM 3983 N N . GLU A 1 495 ? 12.011 -42.8 -40.724 1 96.52 495 GLU A N 1
ATOM 3984 C CA . GLU A 1 495 ? 12.764 -41.901 -39.855 1 96.52 495 GLU A CA 1
ATOM 3985 C C . GLU A 1 495 ? 14.077 -41.476 -40.506 1 96.52 495 GLU A C 1
ATOM 3987 O O . GLU A 1 495 ? 14.453 -40.303 -40.45 1 96.52 495 GLU A O 1
ATOM 3992 N N . ASP A 1 496 ? 14.764 -42.322 -41.169 1 95.55 496 ASP A N 1
ATOM 3993 C CA . ASP A 1 496 ? 16.051 -42.002 -41.778 1 95.55 496 ASP A CA 1
ATOM 3994 C C . ASP A 1 496 ? 15.883 -41.023 -42.937 1 95.55 496 ASP A C 1
ATOM 3996 O O . ASP A 1 496 ? 16.683 -40.099 -43.098 1 95.55 496 ASP A O 1
ATOM 4000 N N . LYS A 1 497 ? 14.882 -41.253 -43.716 1 96.12 497 LYS A N 1
ATOM 4001 C CA . LYS A 1 497 ? 14.601 -40.344 -44.823 1 96.12 497 LYS A CA 1
ATOM 4002 C C . LYS A 1 497 ? 14.22 -38.957 -44.313 1 96.12 497 LYS A C 1
ATOM 4004 O O . LYS A 1 497 ? 14.618 -37.946 -44.895 1 96.12 497 LYS A O 1
ATOM 4009 N N . LYS A 1 498 ? 13.403 -38.964 -43.34 1 97.09 498 LYS A N 1
ATOM 4010 C CA . LYS A 1 498 ? 13.022 -37.691 -42.735 1 97.09 498 LYS A CA 1
ATOM 4011 C C . LYS A 1 498 ? 14.249 -36.923 -42.251 1 97.09 498 LYS A C 1
ATOM 4013 O O . LYS A 1 498 ? 14.38 -35.725 -42.51 1 97.09 498 LYS A O 1
ATOM 4018 N N . LEU A 1 499 ? 15.143 -37.648 -41.54 1 97.5 499 LEU A N 1
ATOM 4019 C CA . LEU A 1 499 ? 16.331 -37.021 -40.969 1 97.5 499 LEU A CA 1
ATOM 4020 C C . LEU A 1 499 ? 17.237 -36.472 -42.066 1 97.5 499 LEU A C 1
ATOM 4022 O O . LEU A 1 499 ? 17.805 -35.388 -41.923 1 97.5 499 LEU A O 1
ATOM 4026 N N . GLU A 1 500 ? 17.336 -37.189 -43.105 1 95.91 500 GLU A N 1
ATOM 4027 C CA . GLU A 1 500 ? 18.163 -36.744 -44.222 1 95.91 500 GLU A CA 1
ATOM 4028 C C . GLU A 1 500 ? 17.594 -35.48 -44.86 1 95.91 500 GLU A C 1
ATOM 4030 O O . GLU A 1 500 ? 18.332 -34.531 -45.137 1 95.91 500 GLU A O 1
ATOM 4035 N N . PHE A 1 501 ? 16.407 -35.543 -45.12 1 95.41 501 PHE A N 1
ATOM 4036 C CA . PHE A 1 501 ? 15.74 -34.4 -45.732 1 95.41 501 PHE A CA 1
ATOM 4037 C C . PHE A 1 501 ? 15.865 -33.164 -44.849 1 95.41 501 PHE A C 1
ATOM 4039 O O . PHE A 1 501 ? 16.244 -32.091 -45.324 1 95.41 501 PHE A O 1
ATOM 4046 N N . LEU A 1 502 ? 15.456 -33.29 -43.546 1 97.38 502 LEU A N 1
ATOM 4047 C CA . LEU A 1 502 ? 15.455 -32.168 -42.614 1 97.38 502 LEU A CA 1
ATOM 4048 C C . LEU A 1 502 ? 16.861 -31.602 -42.441 1 97.38 502 LEU A C 1
ATOM 4050 O O . LEU A 1 502 ? 17.043 -30.384 -42.396 1 97.38 502 LEU A O 1
ATOM 4054 N N . THR A 1 503 ? 17.871 -32.477 -42.366 1 96.83 503 THR A N 1
ATOM 4055 C CA . THR A 1 503 ? 19.252 -32.034 -42.204 1 96.83 503 THR A CA 1
ATOM 4056 C C . THR A 1 503 ? 19.721 -31.267 -43.437 1 96.83 503 THR A C 1
ATOM 4058 O O . THR A 1 503 ? 20.406 -30.248 -43.317 1 96.83 503 THR A O 1
ATOM 4061 N N . ARG A 1 504 ? 19.32 -31.759 -44.562 1 95.15 504 ARG A N 1
ATOM 4062 C CA . ARG A 1 504 ? 19.683 -31.091 -45.808 1 95.15 504 ARG A CA 1
ATOM 4063 C C . ARG A 1 504 ? 19.082 -29.691 -45.874 1 95.15 504 ARG A C 1
ATOM 4065 O O . ARG A 1 504 ? 19.765 -28.734 -46.243 1 95.15 504 ARG A O 1
ATOM 4072 N N . GLU A 1 505 ? 17.842 -29.628 -45.554 1 94.97 505 GLU A N 1
ATOM 4073 C CA . GLU A 1 505 ? 17.157 -28.339 -45.592 1 94.97 505 GLU A CA 1
ATOM 4074 C C . GLU A 1 505 ? 17.711 -27.389 -44.534 1 94.97 505 GLU A C 1
ATOM 4076 O O . GLU A 1 505 ? 17.758 -26.175 -44.746 1 94.97 505 GLU A O 1
ATOM 4081 N N . LEU A 1 506 ? 18.071 -27.863 -43.367 1 96.11 506 LEU A N 1
ATOM 4082 C CA . LEU A 1 506 ? 18.598 -27.046 -42.28 1 96.11 506 LEU A CA 1
ATOM 4083 C C . LEU A 1 506 ? 19.985 -26.513 -42.624 1 96.11 506 LEU A C 1
ATOM 4085 O O . LEU A 1 506 ? 20.357 -25.417 -42.198 1 96.11 506 LEU A O 1
ATOM 4089 N N . LYS A 1 507 ? 20.704 -27.237 -43.392 1 93.69 507 LYS A N 1
ATOM 4090 C CA . LYS A 1 507 ? 22.033 -26.812 -43.822 1 93.69 507 LYS A CA 1
ATOM 4091 C C . LYS A 1 507 ? 21.944 -25.796 -44.957 1 93.69 507 LYS A C 1
ATOM 4093 O O . LYS A 1 507 ? 22.85 -24.979 -45.139 1 93.69 507 LYS A O 1
ATOM 4098 N N . GLY A 1 508 ? 20.82 -25.814 -45.589 1 88.91 508 GLY A N 1
ATOM 4099 C CA . GLY A 1 508 ? 20.641 -24.933 -46.733 1 88.91 508 GLY A CA 1
ATOM 4100 C C . GLY A 1 508 ? 20.237 -23.524 -46.343 1 88.91 508 GLY A C 1
ATOM 4101 O O . GLY A 1 508 ? 19.679 -23.308 -45.265 1 88.91 508 GLY A O 1
ATOM 4102 N N . LYS A 1 509 ? 20.404 -22.602 -47.208 1 86.13 509 LYS A N 1
ATOM 4103 C CA . LYS A 1 509 ? 20.083 -21.201 -46.95 1 86.13 509 LYS A CA 1
ATOM 4104 C C . LYS A 1 509 ? 18.77 -20.806 -47.619 1 86.13 509 LYS A C 1
ATOM 4106 O O . LYS A 1 509 ? 18.272 -19.697 -47.415 1 86.13 509 LYS A O 1
ATOM 4111 N N . ARG A 1 510 ? 18.221 -21.708 -48.281 1 83.57 510 ARG A N 1
ATOM 4112 C CA . ARG A 1 510 ? 17.003 -21.426 -49.032 1 83.57 510 ARG A CA 1
ATOM 4113 C C . ARG A 1 510 ? 15.764 -21.655 -48.173 1 83.57 510 ARG A C 1
ATOM 4115 O O . ARG A 1 510 ? 15.624 -22.706 -47.544 1 83.57 510 ARG A O 1
ATOM 4122 N N . PRO A 1 511 ? 14.878 -20.695 -48.161 1 87.6 511 PRO A N 1
ATOM 4123 C CA . PRO A 1 511 ? 13.638 -20.91 -47.411 1 87.6 511 PRO A CA 1
ATOM 4124 C C . PRO A 1 511 ? 12.763 -22.005 -48.019 1 87.6 511 PRO A C 1
ATOM 4126 O O . PRO A 1 511 ? 12.689 -22.131 -49.244 1 87.6 511 PRO A O 1
ATOM 4129 N N . LEU A 1 512 ? 12.159 -22.657 -47.229 1 90.19 512 LEU A N 1
ATOM 4130 C CA . LEU A 1 512 ? 11.308 -23.76 -47.663 1 90.19 512 LEU A CA 1
ATOM 4131 C C . LEU A 1 512 ? 9.872 -23.291 -47.867 1 90.19 512 LEU A C 1
ATOM 4133 O O . LEU A 1 512 ? 9.203 -23.716 -48.811 1 90.19 512 LEU A O 1
ATOM 4137 N N . VAL A 1 513 ? 9.369 -22.388 -46.972 1 90.63 513 VAL A N 1
ATOM 4138 C CA . VAL A 1 513 ? 7.963 -22 -46.951 1 90.63 513 VAL A CA 1
ATOM 4139 C C . VAL A 1 513 ? 7.77 -20.71 -47.746 1 90.63 513 VAL A C 1
ATOM 4141 O O . VAL A 1 513 ? 8.295 -19.659 -47.372 1 90.63 513 VAL A O 1
ATOM 4144 N N . PRO A 1 514 ? 7.02 -20.719 -48.779 1 84.59 514 PRO A N 1
ATOM 4145 C CA . PRO A 1 514 ? 6.725 -19.487 -49.515 1 84.59 514 PRO A CA 1
ATOM 4146 C C . PRO A 1 514 ? 5.819 -18.536 -48.735 1 84.59 514 PRO A C 1
ATOM 4148 O O . PRO A 1 514 ? 4.914 -18.983 -48.026 1 84.59 514 PRO A O 1
ATOM 4151 N N . HIS A 1 515 ? 5.942 -17.194 -48.891 1 77.28 515 HIS A N 1
ATOM 4152 C CA . HIS A 1 515 ? 5.207 -16.175 -48.151 1 77.28 515 HIS A CA 1
ATOM 4153 C C . HIS A 1 515 ? 3.715 -16.237 -48.46 1 77.28 515 HIS A C 1
ATOM 4155 O O . HIS A 1 515 ? 2.885 -15.948 -47.595 1 77.28 515 HIS A O 1
ATOM 4161 N N . SER A 1 516 ? 3.356 -15.828 -49.616 1 79.43 516 SER A N 1
ATOM 4162 C CA . SER A 1 516 ? 1.977 -15.77 -50.09 1 79.43 516 SER A CA 1
ATOM 4163 C C . SER A 1 516 ? 1.345 -17.157 -50.122 1 79.43 516 SER A C 1
ATOM 4165 O O . SER A 1 516 ? 0.37 -17.384 -50.842 1 79.43 516 SER A O 1
ATOM 4167 N N . ILE A 1 517 ? 1.947 -18.803 -49.305 1 87.94 517 ILE A N 1
ATOM 4168 C CA . ILE A 1 517 ? 1.492 -20.188 -49.348 1 87.94 517 ILE A CA 1
ATOM 4169 C C . ILE A 1 517 ? 0.039 -20.269 -48.886 1 87.94 517 ILE A C 1
ATOM 4171 O O . ILE A 1 517 ? -0.363 -19.567 -47.955 1 87.94 517 ILE A O 1
ATOM 4175 N N . GLN A 1 518 ? -0.852 -21.106 -49.622 1 89.06 518 GLN A N 1
ATOM 4176 C CA . GLN A 1 518 ? -2.239 -21.338 -49.233 1 89.06 518 GLN A CA 1
ATOM 4177 C C . GLN A 1 518 ? -2.406 -22.707 -48.581 1 89.06 518 GLN A C 1
ATOM 4179 O O . GLN A 1 518 ? -2.198 -23.737 -49.226 1 89.06 518 GLN A O 1
ATOM 4184 N N . VAL A 1 519 ? -2.679 -22.735 -47.325 1 93.17 519 VAL A N 1
ATOM 4185 C CA . VAL A 1 519 ? -2.801 -23.968 -46.555 1 93.17 519 VAL A CA 1
ATOM 4186 C C . VAL A 1 519 ? -4.055 -23.912 -45.684 1 93.17 519 VAL A C 1
ATOM 4188 O O . VAL A 1 519 ? -4.728 -22.881 -45.621 1 93.17 519 VAL A O 1
ATOM 4191 N N . ALA A 1 520 ? -4.475 -25.036 -45.144 1 93.68 520 ALA A N 1
ATOM 4192 C CA . ALA A 1 520 ? -5.61 -25.103 -44.228 1 93.68 520 ALA A CA 1
ATOM 4193 C C . ALA A 1 520 ? -5.39 -24.205 -43.014 1 93.68 520 ALA A C 1
ATOM 4195 O O . ALA A 1 520 ? -4.249 -23.915 -42.648 1 93.68 520 ALA A O 1
ATOM 4196 N N . PRO A 1 521 ? -6.43 -23.778 -42.374 1 92.89 521 PRO A N 1
ATOM 4197 C CA . PRO A 1 521 ? -6.342 -22.825 -41.265 1 92.89 521 PRO A CA 1
ATOM 4198 C C . PRO A 1 521 ? -5.487 -23.341 -40.11 1 92.89 521 PRO A C 1
ATOM 4200 O O . PRO A 1 521 ? -4.758 -22.568 -39.483 1 92.89 521 PRO A O 1
ATOM 4203 N N . ASP A 1 522 ? -5.579 -24.602 -39.859 1 92.43 522 ASP A N 1
ATOM 4204 C CA . ASP A 1 522 ? -4.82 -25.172 -38.751 1 92.43 522 ASP A CA 1
ATOM 4205 C C . ASP A 1 522 ? -3.321 -25.14 -39.037 1 92.43 522 ASP A C 1
ATOM 4207 O O . ASP A 1 522 ? -2.515 -24.92 -38.131 1 92.43 522 ASP A O 1
ATOM 4211 N N . VAL A 1 523 ? -3.009 -25.37 -40.262 1 95.16 523 VAL A N 1
ATOM 4212 C CA . VAL A 1 523 ? -1.614 -25.314 -40.684 1 95.16 523 VAL A CA 1
ATOM 4213 C C . VAL A 1 523 ? -1.13 -23.865 -40.678 1 95.16 523 VAL A C 1
ATOM 4215 O O . VAL A 1 523 ? -0.006 -23.582 -40.255 1 95.16 523 VAL A O 1
ATOM 4218 N N . LYS A 1 524 ? -2.009 -23.031 -41.159 1 95.07 524 LYS A N 1
ATOM 4219 C CA . LYS A 1 524 ? -1.675 -21.61 -41.17 1 95.07 524 LYS A CA 1
ATOM 4220 C C . LYS A 1 524 ? -1.397 -21.098 -39.76 1 95.07 524 LYS A C 1
ATOM 4222 O O . LYS A 1 524 ? -0.498 -20.28 -39.556 1 95.07 524 LYS A O 1
ATOM 4227 N N . GLU A 1 525 ? -2.169 -21.557 -38.851 1 95.26 525 GLU A N 1
ATOM 4228 C CA . GLU A 1 525 ? -1.995 -21.152 -37.46 1 95.26 525 GLU A CA 1
ATOM 4229 C C . GLU A 1 525 ? -0.616 -21.544 -36.938 1 95.26 525 GLU A C 1
ATOM 4231 O O . GLU A 1 525 ? -0.025 -20.827 -36.129 1 95.26 525 GLU A O 1
ATOM 4236 N N . VAL A 1 526 ? -0.149 -22.692 -37.303 1 96.3 526 VAL A N 1
ATOM 4237 C CA . VAL A 1 526 ? 1.176 -23.138 -36.888 1 96.3 526 VAL A CA 1
ATOM 4238 C C . VAL A 1 526 ? 2.242 -22.239 -37.509 1 96.3 526 VAL A C 1
ATOM 4240 O O . VAL A 1 526 ? 3.177 -21.811 -36.827 1 96.3 526 VAL A O 1
ATOM 4243 N N . LEU A 1 527 ? 2.068 -21.925 -38.77 1 96.17 527 LEU A N 1
ATOM 4244 C CA . LEU A 1 527 ? 3.014 -21.059 -39.465 1 96.17 527 LEU A CA 1
ATOM 4245 C C . LEU A 1 527 ? 3.007 -19.656 -38.867 1 96.17 527 LEU A C 1
ATOM 4247 O O . LEU A 1 527 ? 4.064 -19.046 -38.691 1 96.17 527 LEU A O 1
ATOM 4251 N N . ASP A 1 528 ? 1.822 -19.209 -38.599 1 95.33 528 ASP A N 1
ATOM 4252 C CA . ASP A 1 528 ? 1.698 -17.891 -37.985 1 95.33 528 ASP A CA 1
ATOM 4253 C C . ASP A 1 528 ? 2.369 -17.858 -36.614 1 95.33 528 ASP A C 1
ATOM 4255 O O . ASP A 1 528 ? 2.93 -16.835 -36.216 1 95.33 528 ASP A O 1
ATOM 4259 N N . THR A 1 529 ? 2.248 -18.928 -35.852 1 96.65 529 THR A N 1
ATOM 4260 C CA . THR A 1 529 ? 2.88 -19.012 -34.54 1 96.65 529 THR A CA 1
ATOM 4261 C C . THR A 1 529 ? 4.396 -18.89 -34.66 1 96.65 529 THR A C 1
ATOM 4263 O O . THR A 1 529 ? 5.033 -18.191 -33.869 1 96.65 529 THR A O 1
ATOM 4266 N N . PHE A 1 530 ? 4.929 -19.545 -35.646 1 96.33 530 PHE A N 1
ATOM 4267 C CA . PHE A 1 530 ? 6.37 -19.452 -35.85 1 96.33 530 PHE A CA 1
ATOM 4268 C C . PHE A 1 530 ? 6.766 -18.044 -36.277 1 96.33 530 PHE A C 1
ATOM 4270 O O . PHE A 1 530 ? 7.845 -17.563 -35.925 1 96.33 530 PHE A O 1
ATOM 4277 N N . ARG A 1 531 ? 5.939 -17.431 -37.029 1 93.97 531 ARG A N 1
ATOM 4278 C CA . ARG A 1 531 ? 6.213 -16.051 -37.417 1 93.97 531 ARG A CA 1
ATOM 4279 C C . ARG A 1 531 ? 6.239 -15.134 -36.199 1 93.97 531 ARG A C 1
ATOM 4281 O O . ARG A 1 531 ? 7.149 -14.317 -36.05 1 93.97 531 ARG A O 1
ATOM 4288 N N . VAL A 1 532 ? 5.222 -15.283 -35.353 1 93.8 532 VAL A N 1
ATOM 4289 C CA . VAL A 1 532 ? 5.157 -14.493 -34.129 1 93.8 532 VAL A CA 1
ATOM 4290 C C . VAL A 1 532 ? 6.387 -14.772 -33.268 1 93.8 532 VAL A C 1
ATOM 4292 O O . VAL A 1 532 ? 6.946 -13.857 -32.657 1 93.8 532 VAL A O 1
ATOM 4295 N N . ALA A 1 533 ? 6.761 -16.039 -33.187 1 95.53 533 ALA A N 1
ATOM 4296 C CA . ALA A 1 533 ? 7.942 -16.417 -32.415 1 95.53 533 ALA A CA 1
ATOM 4297 C C . ALA A 1 533 ? 9.193 -15.726 -32.952 1 95.53 533 ALA A C 1
ATOM 4299 O O . ALA A 1 533 ? 10.075 -15.339 -32.182 1 95.53 533 ALA A O 1
ATOM 4300 N N . ALA A 1 534 ? 9.245 -15.582 -34.23 1 93.72 534 ALA A N 1
ATOM 4301 C CA . ALA A 1 534 ? 10.385 -14.92 -34.86 1 93.72 534 ALA A CA 1
ATOM 4302 C C . ALA A 1 534 ? 10.388 -13.425 -34.556 1 93.72 534 ALA A C 1
ATOM 4304 O O . ALA A 1 534 ? 11.449 -12.826 -34.365 1 93.72 534 ALA A O 1
ATOM 4305 N N . GLU A 1 535 ? 9.255 -12.865 -34.531 1 90.37 535 GLU A N 1
ATOM 4306 C CA . GLU A 1 535 ? 9.116 -11.436 -34.268 1 90.37 535 GLU A CA 1
ATOM 4307 C C . GLU A 1 535 ? 9.464 -11.105 -32.82 1 90.37 535 GLU A C 1
ATOM 4309 O O . GLU A 1 535 ? 10.104 -10.087 -32.547 1 90.37 535 GLU A O 1
ATOM 4314 N N . LEU A 1 536 ? 8.999 -11.885 -31.874 1 90.46 536 LEU A N 1
ATOM 4315 C CA . LEU A 1 536 ? 9.195 -11.619 -30.453 1 90.46 536 LEU A CA 1
ATOM 4316 C C . LEU A 1 536 ? 10.589 -12.046 -30.007 1 90.46 536 LEU A C 1
ATOM 4318 O O . LEU A 1 536 ? 11.246 -11.335 -29.243 1 90.46 536 LEU A O 1
ATOM 4322 N N . GLY A 1 537 ? 10.956 -13.228 -30.527 1 88.2 537 GLY A N 1
ATOM 4323 C CA . GLY A 1 537 ? 12.3 -13.717 -30.261 1 88.2 537 GLY A CA 1
ATOM 4324 C C . GLY A 1 537 ? 12.462 -14.283 -28.862 1 88.2 537 GLY A C 1
ATOM 4325 O O . GLY A 1 537 ? 11.483 -14.419 -28.125 1 88.2 537 GLY A O 1
ATOM 4326 N N . SER A 1 538 ? 13.727 -14.567 -28.456 1 88.17 538 SER A N 1
ATOM 4327 C CA . SER A 1 538 ? 14.055 -15.275 -27.223 1 88.17 538 SER A CA 1
ATOM 4328 C C . SER A 1 538 ? 14.085 -14.325 -26.03 1 88.17 538 SER A C 1
ATOM 4330 O O . SER A 1 538 ? 14.156 -14.765 -24.881 1 88.17 538 SER A O 1
ATOM 4332 N N . ASP A 1 539 ? 13.888 -13.143 -26.305 1 85.71 539 ASP A N 1
ATOM 4333 C CA . ASP A 1 539 ? 13.818 -12.187 -25.204 1 85.71 539 ASP A CA 1
ATOM 4334 C C . ASP A 1 539 ? 12.448 -12.224 -24.531 1 85.71 539 ASP A C 1
ATOM 4336 O O . ASP A 1 539 ? 12.326 -11.919 -23.343 1 85.71 539 ASP A O 1
ATOM 4340 N N . SER A 1 540 ? 11.488 -12.619 -25.325 1 91.5 540 SER A N 1
ATOM 4341 C CA . SER A 1 540 ? 10.125 -12.684 -24.807 1 91.5 540 SER A CA 1
ATOM 4342 C C . SER A 1 540 ? 9.68 -14.128 -24.604 1 91.5 540 SER A C 1
ATOM 4344 O O . SER A 1 540 ? 8.747 -14.395 -23.842 1 91.5 540 SER A O 1
ATOM 4346 N N . LEU A 1 541 ? 10.306 -14.952 -25.389 1 95.04 541 LEU A N 1
ATOM 4347 C CA . LEU A 1 541 ? 9.898 -16.352 -25.352 1 95.04 541 LEU A CA 1
ATOM 4348 C C . LEU A 1 541 ? 11.02 -17.231 -24.809 1 95.04 541 LEU A C 1
ATOM 4350 O O . LEU A 1 541 ? 12.199 -16.913 -24.976 1 95.04 541 LEU A O 1
ATOM 4354 N N . GLY A 1 542 ? 10.633 -18.318 -24.148 1 93.72 542 GLY A N 1
ATOM 4355 C CA . GLY A 1 542 ? 11.611 -19.213 -23.551 1 93.72 542 GLY A CA 1
ATOM 4356 C C . GLY A 1 542 ? 11.918 -20.422 -24.413 1 93.72 542 GLY A C 1
ATOM 4357 O O . GLY A 1 542 ? 12.768 -20.356 -25.304 1 93.72 542 GLY A O 1
ATOM 4358 N N . ALA A 1 543 ? 11.15 -21.457 -24.202 1 96.23 543 ALA A N 1
ATOM 4359 C CA . ALA A 1 543 ? 11.39 -22.717 -24.899 1 96.23 543 ALA A CA 1
ATOM 4360 C C . ALA A 1 543 ? 10.211 -23.081 -25.798 1 96.23 543 ALA A C 1
ATOM 4362 O O . ALA A 1 543 ? 9.099 -22.586 -25.603 1 96.23 543 ALA A O 1
ATOM 4363 N N . TYR A 1 544 ? 10.531 -23.751 -26.85 1 97.78 544 TYR A N 1
ATOM 4364 C CA . TYR A 1 544 ? 9.522 -24.423 -27.661 1 97.78 544 TYR A CA 1
ATOM 4365 C C . TYR A 1 544 ? 9.4 -25.892 -27.273 1 97.78 544 TYR A C 1
ATOM 4367 O O . TYR A 1 544 ? 10.268 -26.702 -27.605 1 97.78 544 TYR A O 1
ATOM 4375 N N . VAL A 1 545 ? 8.355 -26.288 -26.585 1 97.83 545 VAL A N 1
ATOM 4376 C CA . VAL A 1 545 ? 8.184 -27.629 -26.035 1 97.83 545 VAL A CA 1
ATOM 4377 C C . VAL A 1 545 ? 7.36 -28.481 -26.997 1 97.83 545 VAL A C 1
ATOM 4379 O O . VAL A 1 545 ? 6.277 -28.074 -27.426 1 97.83 545 VAL A O 1
ATOM 4382 N N . ILE A 1 546 ? 7.826 -29.645 -27.362 1 98.09 546 ILE A N 1
ATOM 4383 C CA . ILE A 1 546 ? 7.131 -30.558 -28.262 1 98.09 546 ILE A CA 1
ATOM 4384 C C . ILE A 1 546 ? 6.459 -31.666 -27.455 1 98.09 546 ILE A C 1
ATOM 4386 O O . ILE A 1 546 ? 7.128 -32.577 -26.961 1 98.09 546 ILE A O 1
ATOM 4390 N N . SER A 1 547 ? 5.236 -31.646 -27.386 1 94.23 547 SER A N 1
ATOM 4391 C CA . SER A 1 547 ? 4.514 -32.709 -26.694 1 94.23 547 SER A CA 1
ATOM 4392 C C . SER A 1 547 ? 4.464 -33.98 -27.534 1 94.23 547 SER A C 1
ATOM 4394 O O . SER A 1 547 ? 4.473 -33.918 -28.766 1 94.23 547 SER A O 1
ATOM 4396 N N . MET A 1 548 ? 4.492 -35.06 -26.978 1 91.78 548 MET A N 1
ATOM 4397 C CA . MET A 1 548 ? 4.42 -36.375 -27.608 1 91.78 548 MET A CA 1
ATOM 4398 C C . MET A 1 548 ? 5.585 -36.582 -28.57 1 91.78 548 MET A C 1
ATOM 4400 O O . MET A 1 548 ? 5.387 -37.017 -29.706 1 91.78 548 MET A O 1
ATOM 4404 N N . ALA A 1 549 ? 6.72 -36.167 -28.148 1 95.79 549 ALA A N 1
ATOM 4405 C CA . ALA A 1 549 ? 7.922 -36.415 -28.94 1 95.79 549 ALA A CA 1
ATOM 4406 C C . ALA A 1 549 ? 8.348 -37.878 -28.846 1 95.79 549 ALA A C 1
ATOM 4408 O O . ALA A 1 549 ? 8.268 -38.487 -27.777 1 95.79 549 ALA A O 1
ATOM 4409 N N . SER A 1 550 ? 8.721 -38.418 -29.963 1 94.57 550 SER A N 1
ATOM 4410 C CA . SER A 1 550 ? 9.104 -39.827 -29.972 1 94.57 550 SER A CA 1
ATOM 4411 C C . SER A 1 550 ? 10.371 -40.05 -30.791 1 94.57 550 SER A C 1
ATOM 4413 O O . SER A 1 550 ? 11.057 -41.06 -30.62 1 94.57 550 SER A O 1
ATOM 4415 N N . ASN A 1 551 ? 10.625 -39.139 -31.728 1 95.91 551 ASN A N 1
ATOM 4416 C CA . ASN A 1 551 ? 11.734 -39.333 -32.656 1 95.91 551 ASN A CA 1
ATOM 4417 C C . ASN A 1 551 ? 12.594 -38.078 -32.774 1 95.91 551 ASN A C 1
ATOM 4419 O O . ASN A 1 551 ? 12.153 -36.983 -32.419 1 95.91 551 ASN A O 1
ATOM 4423 N N . ALA A 1 552 ? 13.805 -38.283 -33.247 1 97.58 552 ALA A N 1
ATOM 4424 C CA . ALA A 1 552 ? 14.708 -37.157 -33.469 1 97.58 552 ALA A CA 1
ATOM 4425 C C . ALA A 1 552 ? 14.146 -36.201 -34.517 1 97.58 552 ALA A C 1
ATOM 4427 O O . ALA A 1 552 ? 14.354 -34.988 -34.436 1 97.58 552 ALA A O 1
ATOM 4428 N N . SER A 1 553 ? 13.396 -36.787 -35.483 1 97.83 553 SER A N 1
ATOM 4429 C CA . SER A 1 553 ? 12.811 -35.981 -36.549 1 97.83 553 SER A CA 1
ATOM 4430 C C . SER A 1 553 ? 11.839 -34.947 -35.99 1 97.83 553 SER A C 1
ATOM 4432 O O . SER A 1 553 ? 11.664 -33.874 -36.57 1 97.83 553 SER A O 1
ATOM 4434 N N . ASP A 1 554 ? 11.168 -35.192 -34.93 1 97.96 554 ASP A N 1
ATOM 4435 C CA . ASP A 1 554 ? 10.236 -34.254 -34.312 1 97.96 554 ASP A CA 1
ATOM 4436 C C . ASP A 1 554 ? 10.941 -32.958 -33.92 1 97.96 554 ASP A C 1
ATOM 4438 O O . ASP A 1 554 ? 10.369 -31.872 -34.043 1 97.96 554 ASP A O 1
ATOM 4442 N N . VAL A 1 555 ? 12.165 -33.09 -33.423 1 98.19 555 VAL A N 1
ATOM 4443 C CA . VAL A 1 555 ? 12.94 -31.938 -32.975 1 98.19 555 VAL A CA 1
ATOM 4444 C C . VAL A 1 555 ? 13.437 -31.148 -34.184 1 98.19 555 VAL A C 1
ATOM 4446 O O . VAL A 1 555 ? 13.336 -29.919 -34.215 1 98.19 555 VAL A O 1
ATOM 4449 N N . LEU A 1 556 ? 13.906 -31.82 -35.197 1 97.99 556 LEU A N 1
ATOM 4450 C CA . LEU A 1 556 ? 14.463 -31.16 -36.373 1 97.99 556 LEU A CA 1
ATOM 4451 C C . LEU A 1 556 ? 13.372 -30.449 -37.166 1 97.99 556 LEU A C 1
ATOM 4453 O O . LEU A 1 556 ? 13.625 -29.416 -37.79 1 97.99 556 LEU A O 1
ATOM 4457 N N . ALA A 1 557 ? 12.213 -31.008 -37.174 1 97.81 557 ALA A N 1
ATOM 4458 C CA . ALA A 1 557 ? 11.092 -30.359 -37.847 1 97.81 557 ALA A CA 1
ATOM 4459 C C . ALA A 1 557 ? 10.847 -28.962 -37.283 1 97.81 557 ALA A C 1
ATOM 4461 O O . ALA A 1 557 ? 10.635 -28.01 -38.037 1 97.81 557 ALA A O 1
ATOM 4462 N N . VAL A 1 558 ? 10.849 -28.869 -35.965 1 98.02 558 VAL A N 1
ATOM 4463 C CA . VAL A 1 558 ? 10.621 -27.589 -35.303 1 98.02 558 VAL A CA 1
ATOM 4464 C C . VAL A 1 558 ? 11.78 -26.639 -35.601 1 98.02 558 VAL A C 1
ATOM 4466 O O . VAL A 1 558 ? 11.569 -25.447 -35.833 1 98.02 558 VAL A O 1
ATOM 4469 N N . GLU A 1 559 ? 13 -27.161 -35.579 1 97.26 559 GLU A N 1
ATOM 4470 C CA . GLU A 1 559 ? 14.165 -26.348 -35.913 1 97.26 559 GLU A CA 1
ATOM 4471 C C . GLU A 1 559 ? 14.047 -25.766 -37.318 1 97.26 559 GLU A C 1
ATOM 4473 O O . GLU A 1 559 ? 14.398 -24.606 -37.547 1 97.26 559 GLU A O 1
ATOM 4478 N N . LEU A 1 560 ? 13.568 -26.566 -38.236 1 96.8 560 LEU A N 1
ATOM 4479 C CA . LEU A 1 560 ? 13.435 -26.122 -39.619 1 96.8 560 LEU A CA 1
ATOM 4480 C C . LEU A 1 560 ? 12.378 -25.031 -39.742 1 96.8 560 LEU A C 1
ATOM 4482 O O . LEU A 1 560 ? 12.595 -24.023 -40.419 1 96.8 560 LEU A O 1
ATOM 4486 N N . LEU A 1 561 ? 11.249 -25.25 -39.161 1 96.46 561 LEU A N 1
ATOM 4487 C CA . LEU A 1 561 ? 10.169 -24.271 -39.225 1 96.46 561 LEU A CA 1
ATOM 4488 C C . LEU A 1 561 ? 10.591 -22.953 -38.585 1 96.46 561 LEU A C 1
ATOM 4490 O O . LEU A 1 561 ? 10.216 -21.879 -39.061 1 96.46 561 LEU A O 1
ATOM 4494 N N . GLN A 1 562 ? 11.329 -23.047 -37.438 1 95.6 562 GLN A N 1
ATOM 4495 C CA . GLN A 1 562 ? 11.845 -21.84 -36.801 1 95.6 562 GLN A CA 1
ATOM 4496 C C . GLN A 1 562 ? 12.791 -21.088 -37.733 1 95.6 562 GLN A C 1
ATOM 4498 O O . GLN A 1 562 ? 12.712 -19.864 -37.851 1 95.6 562 GLN A O 1
ATOM 4503 N N . LYS A 1 563 ? 13.654 -21.832 -38.328 1 93.82 563 LYS A N 1
ATOM 4504 C CA . LYS A 1 563 ? 14.613 -21.23 -39.25 1 93.82 563 LYS A CA 1
ATOM 4505 C C . LYS A 1 563 ? 13.901 -20.52 -40.398 1 93.82 563 LYS A C 1
ATOM 4507 O O . LYS A 1 563 ? 14.244 -19.386 -40.741 1 93.82 563 LYS A O 1
ATOM 4512 N N . ASP A 1 564 ? 12.953 -21.137 -40.957 1 93.39 564 ASP A N 1
ATOM 4513 C CA . ASP A 1 564 ? 12.224 -20.584 -42.094 1 93.39 564 ASP A CA 1
ATOM 4514 C C . ASP A 1 564 ? 11.486 -19.305 -41.705 1 93.39 564 ASP A C 1
ATOM 4516 O O . ASP A 1 564 ? 11.46 -18.339 -42.471 1 93.39 564 ASP A O 1
ATOM 4520 N N . ALA A 1 565 ? 10.822 -19.349 -40.63 1 93.4 565 ALA A N 1
ATOM 4521 C CA . ALA A 1 565 ? 10.09 -18.176 -40.161 1 93.4 565 ALA A CA 1
ATOM 4522 C C . ALA A 1 565 ? 11.035 -17.005 -39.905 1 93.4 565 ALA A C 1
ATOM 4524 O O . ALA A 1 565 ? 10.709 -15.857 -40.212 1 93.4 565 ALA A O 1
ATOM 4525 N N . ARG A 1 566 ? 12.188 -17.256 -39.266 1 92.4 566 ARG A N 1
ATOM 4526 C CA . ARG A 1 566 ? 13.153 -16.203 -38.968 1 92.4 566 ARG A CA 1
ATOM 4527 C C . ARG A 1 566 ? 13.711 -15.593 -40.25 1 92.4 566 ARG A C 1
ATOM 4529 O O . ARG A 1 566 ? 13.926 -14.381 -40.324 1 92.4 566 ARG A O 1
ATOM 4536 N N . LEU A 1 567 ? 13.931 -16.402 -41.233 1 88.65 567 LEU A N 1
ATOM 4537 C CA . LEU A 1 567 ? 14.393 -15.911 -42.527 1 88.65 567 LEU A CA 1
ATOM 4538 C C . LEU A 1 567 ? 13.349 -15.002 -43.168 1 88.65 567 LEU A C 1
ATOM 4540 O O . LEU A 1 567 ? 13.691 -13.967 -43.745 1 88.65 567 LEU A O 1
ATOM 4544 N N . ALA A 1 568 ? 12.177 -15.392 -43.032 1 87.78 568 ALA A N 1
ATOM 4545 C CA . ALA A 1 568 ? 11.087 -14.6 -43.597 1 87.78 568 ALA A CA 1
ATOM 4546 C C . ALA A 1 568 ? 10.984 -13.241 -42.91 1 87.78 568 ALA A C 1
ATOM 4548 O O . ALA A 1 568 ? 10.873 -12.209 -43.576 1 87.78 568 ALA A O 1
ATOM 4549 N N . VAL A 1 569 ? 11.044 -13.219 -41.629 1 88.66 569 VAL A N 1
ATOM 4550 C CA . VAL A 1 569 ? 10.899 -11.991 -40.855 1 88.66 569 VAL A CA 1
ATOM 4551 C C . VAL A 1 569 ? 12.12 -11.099 -41.066 1 88.66 569 VAL A C 1
ATOM 4553 O O . VAL A 1 569 ? 11.994 -9.876 -41.169 1 88.66 569 VAL A O 1
ATOM 4556 N N . SER A 1 570 ? 13.408 -11.709 -41.073 1 85.52 570 SER A N 1
ATOM 4557 C CA . SER A 1 570 ? 14.634 -10.97 -41.355 1 85.52 570 SER A CA 1
ATOM 4558 C C . SER A 1 570 ? 14.574 -10.303 -42.726 1 85.52 570 SER A C 1
ATOM 4560 O O . SER A 1 570 ? 15.052 -9.18 -42.896 1 85.52 570 SER A O 1
ATOM 4562 N N . GLY A 1 571 ? 13.929 -10.908 -43.633 1 81.37 571 GLY A N 1
ATOM 4563 C CA . GLY A 1 571 ? 13.753 -10.349 -44.963 1 81.37 571 GLY A CA 1
ATOM 4564 C C . GLY A 1 571 ? 12.811 -9.159 -44.99 1 81.37 571 GLY A C 1
ATOM 4565 O O . GLY A 1 571 ? 13.065 -8.176 -45.689 1 81.37 571 GLY A O 1
ATOM 4566 N N . GLU A 1 572 ? 11.833 -9.242 -44.234 1 83.08 572 GLU A N 1
ATOM 4567 C CA . GLU A 1 572 ? 10.846 -8.167 -44.17 1 83.08 572 GLU A CA 1
ATOM 4568 C C . GLU A 1 572 ? 11.397 -6.956 -43.423 1 83.08 572 GLU A C 1
ATOM 4570 O O . GLU A 1 572 ? 11.109 -5.813 -43.786 1 83.08 572 GLU A O 1
ATOM 4575 N N . LEU A 1 573 ? 12.112 -7.266 -42.369 1 80.39 573 LEU A N 1
ATOM 4576 C CA . LEU A 1 573 ? 12.659 -6.189 -41.551 1 80.39 573 LEU A CA 1
ATOM 4577 C C . LEU A 1 573 ? 13.905 -5.594 -42.198 1 80.39 573 LEU A C 1
ATOM 4579 O O . LEU A 1 573 ? 14.288 -4.462 -41.893 1 80.39 573 LEU A O 1
ATOM 4583 N N . GLY A 1 574 ? 14.548 -6.283 -43.088 1 77 574 GLY A N 1
ATOM 4584 C CA . GLY A 1 574 ? 15.795 -5.853 -43.7 1 77 574 GLY A CA 1
ATOM 4585 C C . GLY A 1 574 ? 16.978 -5.915 -42.752 1 77 574 GLY A C 1
ATOM 4586 O O . GLY A 1 574 ? 17.995 -5.255 -42.976 1 77 574 GLY A O 1
ATOM 4587 N N . ARG A 1 575 ? 16.695 -6.469 -41.597 1 79.38 575 ARG A N 1
ATOM 4588 C CA . ARG A 1 575 ? 17.705 -6.689 -40.568 1 79.38 575 ARG A CA 1
ATOM 4589 C C . ARG A 1 575 ? 17.514 -8.043 -39.893 1 79.38 575 ARG A C 1
ATOM 4591 O O . ARG A 1 575 ? 16.479 -8.689 -40.067 1 79.38 575 ARG A O 1
ATOM 4598 N N . PRO A 1 576 ? 18.558 -8.466 -39.2 1 78.54 576 PRO A N 1
ATOM 4599 C CA . PRO A 1 576 ? 18.389 -9.746 -38.507 1 78.54 576 PRO A CA 1
ATOM 4600 C C . PRO A 1 576 ? 17.241 -9.724 -37.5 1 78.54 576 PRO A C 1
ATOM 4602 O O . PRO A 1 576 ? 16.965 -8.685 -36.895 1 78.54 576 PRO A O 1
ATOM 4605 N N . CYS A 1 577 ? 16.583 -10.856 -37.423 1 79.97 577 CYS A N 1
ATOM 4606 C CA . CYS A 1 577 ? 15.465 -11.01 -36.499 1 79.97 577 CYS A CA 1
ATOM 4607 C C . CYS A 1 577 ? 15.896 -10.714 -35.067 1 79.97 577 CYS A C 1
ATOM 4609 O O . CYS A 1 577 ? 17.025 -11.019 -34.679 1 79.97 577 CYS A O 1
ATOM 4611 N N . PRO A 1 578 ? 14.99 -9.995 -34.411 1 73.82 578 PRO A N 1
ATOM 4612 C CA . PRO A 1 578 ? 15.314 -9.749 -33.004 1 73.82 578 PRO A CA 1
ATOM 4613 C C . PRO A 1 578 ? 15.415 -11.036 -32.188 1 73.82 578 PRO A C 1
ATOM 4615 O O . PRO A 1 578 ? 14.674 -11.99 -32.439 1 73.82 578 PRO A O 1
ATOM 4618 N N . GLY A 1 579 ? 16.325 -11.137 -31.43 1 70.67 579 GLY A N 1
ATOM 4619 C CA . GLY A 1 579 ? 16.512 -12.245 -30.507 1 70.67 579 GLY A CA 1
ATOM 4620 C C . GLY A 1 579 ? 17.02 -13.505 -31.183 1 70.67 579 GLY A C 1
ATOM 4621 O O . GLY A 1 579 ? 17.255 -13.515 -32.393 1 70.67 579 GLY A O 1
ATOM 4622 N N . GLY A 1 580 ? 17.309 -14.549 -30.484 1 80.77 580 GLY A N 1
ATOM 4623 C CA . GLY A 1 580 ? 17.813 -15.822 -30.975 1 80.77 580 GLY A CA 1
ATOM 4624 C C . GLY A 1 580 ? 16.726 -16.866 -31.15 1 80.77 580 GLY A C 1
ATOM 4625 O O . GLY A 1 580 ? 15.539 -16.563 -31.014 1 80.77 580 GLY A O 1
ATOM 4626 N N . THR A 1 581 ? 17.018 -17.983 -31.663 1 89.59 581 THR A N 1
ATOM 4627 C CA . THR A 1 581 ? 16.123 -19.126 -31.808 1 89.59 581 THR A CA 1
ATOM 4628 C C . THR A 1 581 ? 15.716 -19.671 -30.442 1 89.59 581 THR A C 1
ATOM 4630 O O . THR A 1 581 ? 16.475 -19.569 -29.476 1 89.59 581 THR A O 1
ATOM 4633 N N . LEU A 1 582 ? 14.503 -20.163 -30.366 1 95.29 582 LEU A N 1
ATOM 4634 C CA . LEU A 1 582 ? 14.026 -20.751 -29.119 1 95.29 582 LEU A CA 1
ATOM 4635 C C . LEU A 1 582 ? 14.653 -22.122 -28.889 1 95.29 582 LEU A C 1
ATOM 4637 O O . LEU A 1 582 ? 14.932 -22.85 -29.844 1 95.29 582 LEU A O 1
ATOM 4641 N N . ARG A 1 583 ? 14.91 -22.423 -27.648 1 95.64 583 ARG A N 1
ATOM 4642 C CA . ARG A 1 583 ? 15.336 -23.779 -27.317 1 95.64 583 ARG A CA 1
ATOM 4643 C C . ARG A 1 583 ? 14.23 -24.787 -27.608 1 95.64 583 ARG A C 1
ATOM 4645 O O . ARG A 1 583 ? 13.077 -24.58 -27.223 1 95.64 583 ARG A O 1
ATOM 4652 N N . VAL A 1 584 ? 14.543 -25.812 -28.299 1 97.6 584 VAL A N 1
ATOM 4653 C CA . VAL A 1 584 ? 13.559 -26.842 -28.615 1 97.6 584 VAL A CA 1
ATOM 4654 C C . VAL A 1 584 ? 13.645 -27.97 -27.59 1 97.6 584 VAL A C 1
ATOM 4656 O O . VAL A 1 584 ? 14.7 -28.586 -27.422 1 97.6 584 VAL A O 1
ATOM 4659 N N . VAL A 1 585 ? 12.599 -28.282 -26.944 1 98.13 585 VAL A N 1
ATOM 4660 C CA . VAL A 1 585 ? 12.579 -29.212 -25.82 1 98.13 585 VAL A CA 1
ATOM 4661 C C . VAL A 1 585 ? 11.62 -30.363 -26.119 1 98.13 585 VAL A C 1
ATOM 4663 O O . VAL A 1 585 ? 10.402 -30.207 -26.011 1 98.13 585 VAL A O 1
ATOM 4666 N N . PRO A 1 586 ? 12.092 -31.504 -26.422 1 98.14 586 PRO A N 1
ATOM 4667 C CA . PRO A 1 586 ? 11.202 -32.655 -26.594 1 98.14 586 PRO A CA 1
ATOM 4668 C C . PRO A 1 586 ? 10.631 -33.162 -25.272 1 98.14 586 PRO A C 1
ATOM 4670 O O . PRO A 1 586 ? 11.363 -33.289 -24.288 1 98.14 586 PRO A O 1
ATOM 4673 N N . LEU A 1 587 ? 9.43 -33.423 -25.222 1 97.28 587 LEU A N 1
ATOM 4674 C CA . LEU A 1 587 ? 8.759 -33.984 -24.053 1 97.28 587 LEU A CA 1
ATOM 4675 C C . LEU A 1 587 ? 8.457 -35.464 -24.258 1 97.28 587 LEU A C 1
ATOM 4677 O O . LEU A 1 587 ? 7.689 -35.828 -25.152 1 97.28 587 LEU A O 1
ATOM 4681 N N . PHE A 1 588 ? 9.096 -36.25 -23.482 1 96 588 PHE A N 1
ATOM 4682 C CA . PHE A 1 588 ? 8.821 -37.682 -23.476 1 96 588 PHE A CA 1
ATOM 4683 C C . PHE A 1 588 ? 7.828 -38.038 -22.377 1 96 588 PHE A C 1
ATOM 4685 O O . PHE A 1 588 ? 8.107 -37.84 -21.192 1 96 588 PHE A O 1
ATOM 4692 N N . GLU A 1 589 ? 6.685 -38.588 -22.696 1 89.45 589 GLU A N 1
ATOM 4693 C CA . GLU A 1 589 ? 5.668 -38.675 -21.652 1 89.45 589 GLU A CA 1
ATOM 4694 C C . GLU A 1 589 ? 5.005 -40.05 -21.641 1 89.45 589 GLU A C 1
ATOM 4696 O O . GLU A 1 589 ? 4.226 -40.362 -20.737 1 89.45 589 GLU A O 1
ATOM 4701 N N . THR A 1 590 ? 5.216 -40.889 -22.631 1 87.98 590 THR A N 1
ATOM 4702 C CA . THR A 1 590 ? 4.752 -42.271 -22.574 1 87.98 590 THR A CA 1
ATOM 4703 C C . THR A 1 590 ? 5.875 -43.199 -22.12 1 87.98 590 THR A C 1
ATOM 4705 O O . THR A 1 590 ? 7.054 -42.853 -22.223 1 87.98 590 THR A O 1
ATOM 4708 N N . VAL A 1 591 ? 5.489 -44.394 -21.639 1 89.86 591 VAL A N 1
ATOM 4709 C CA . VAL A 1 591 ? 6.49 -45.343 -21.162 1 89.86 591 VAL A CA 1
ATOM 4710 C C . VAL A 1 591 ? 7.454 -45.691 -22.295 1 89.86 591 VAL A C 1
ATOM 4712 O O . VAL A 1 591 ? 8.669 -45.736 -22.092 1 89.86 591 VAL A O 1
ATOM 4715 N N . LYS A 1 592 ? 6.88 -45.888 -23.424 1 91.17 592 LYS A N 1
ATOM 4716 C CA . LYS A 1 592 ? 7.707 -46.208 -24.584 1 91.17 592 LYS A CA 1
ATOM 4717 C C . LYS A 1 592 ? 8.675 -45.071 -24.899 1 91.17 592 LYS A C 1
ATOM 4719 O O . LYS A 1 592 ? 9.864 -45.305 -25.125 1 91.17 592 LYS A O 1
ATOM 4724 N N . ASP A 1 593 ? 8.195 -43.932 -24.934 1 94.36 593 ASP A N 1
ATOM 4725 C CA . ASP A 1 593 ? 9.013 -42.766 -25.253 1 94.36 593 ASP A CA 1
ATOM 4726 C C . ASP A 1 593 ? 10.084 -42.538 -24.188 1 94.36 593 ASP A C 1
ATOM 4728 O O . ASP A 1 593 ? 11.196 -42.108 -24.5 1 94.36 593 ASP A O 1
ATOM 4732 N N . LEU A 1 594 ? 9.723 -42.772 -22.916 1 95.01 594 LEU A N 1
ATOM 4733 C CA . LEU A 1 594 ? 10.679 -42.604 -21.826 1 95.01 594 LEU A CA 1
ATOM 4734 C C . LEU A 1 594 ? 11.831 -43.594 -21.955 1 95.01 594 LEU A C 1
ATOM 4736 O O . LEU A 1 594 ? 12.991 -43.235 -21.74 1 95.01 594 LEU A O 1
ATOM 4740 N N . ARG A 1 595 ? 11.522 -44.765 -22.321 1 94.24 595 ARG A N 1
ATOM 4741 C CA . ARG A 1 595 ? 12.531 -45.809 -22.468 1 94.24 595 ARG A CA 1
ATOM 4742 C C . ARG A 1 595 ? 13.486 -45.489 -23.614 1 94.24 595 ARG A C 1
ATOM 4744 O O . ARG A 1 595 ? 14.66 -45.862 -23.572 1 94.24 595 ARG A O 1
ATOM 4751 N N . GLU A 1 596 ? 12.944 -44.817 -24.576 1 95.93 596 GLU A N 1
ATOM 4752 C CA . GLU A 1 596 ? 13.733 -44.533 -25.771 1 95.93 596 GLU A CA 1
ATOM 4753 C C . GLU A 1 596 ? 14.329 -43.129 -25.717 1 95.93 596 GLU A C 1
ATOM 4755 O O . GLU A 1 596 ? 15.023 -42.708 -26.645 1 95.93 596 GLU A O 1
ATOM 4760 N N . ALA A 1 597 ? 14.091 -42.446 -24.708 1 97.09 597 ALA A N 1
ATOM 4761 C CA . ALA A 1 597 ? 14.481 -41.041 -24.625 1 97.09 597 ALA A CA 1
ATOM 4762 C C . ALA A 1 597 ? 15.985 -40.877 -24.824 1 97.09 597 ALA A C 1
ATOM 4764 O O . ALA A 1 597 ? 16.426 -40.017 -25.591 1 97.09 597 ALA A O 1
ATOM 4765 N N . GLY A 1 598 ? 16.785 -41.672 -24.081 1 97.01 598 GLY A N 1
ATOM 4766 C CA . GLY A 1 598 ? 18.231 -41.604 -24.216 1 97.01 598 GLY A CA 1
ATOM 4767 C C . GLY A 1 598 ? 18.711 -41.855 -25.634 1 97.01 598 GLY A C 1
ATOM 4768 O O . GLY A 1 598 ? 19.594 -41.152 -26.13 1 97.01 598 GLY A O 1
ATOM 4769 N N . SER A 1 599 ? 18.121 -42.784 -26.293 1 96.91 599 SER A N 1
ATOM 4770 C CA . SER A 1 599 ? 18.505 -43.147 -27.653 1 96.91 599 SER A CA 1
ATOM 4771 C C . SER A 1 599 ? 18.161 -42.036 -28.64 1 96.91 599 SER A C 1
ATOM 4773 O O . SER A 1 599 ? 18.916 -41.778 -29.58 1 96.91 599 SER A O 1
ATOM 4775 N N . VAL A 1 600 ? 17.024 -41.477 -28.466 1 97.58 600 VAL A N 1
ATOM 4776 C CA . VAL A 1 600 ? 16.588 -40.399 -29.347 1 97.58 600 VAL A CA 1
ATOM 4777 C C . VAL A 1 600 ? 17.547 -39.217 -29.233 1 97.58 600 VAL A C 1
ATOM 4779 O O . VAL A 1 600 ? 17.946 -38.633 -30.244 1 97.58 600 VAL A O 1
ATOM 4782 N N . ILE A 1 601 ? 17.927 -38.911 -28.02 1 97.74 601 ILE A N 1
ATOM 4783 C CA . ILE A 1 601 ? 18.823 -37.785 -27.783 1 97.74 601 ILE A CA 1
ATOM 4784 C C . ILE A 1 601 ? 20.204 -38.095 -28.357 1 97.74 601 ILE A C 1
ATOM 4786 O O . ILE A 1 601 ? 20.853 -37.222 -28.937 1 97.74 601 ILE A O 1
ATOM 4790 N N . LYS A 1 602 ? 20.609 -39.308 -28.148 1 97.15 602 LYS A N 1
ATOM 4791 C CA . LYS A 1 602 ? 21.887 -39.725 -28.717 1 97.15 602 LYS A CA 1
ATOM 4792 C C . LYS A 1 602 ? 21.881 -39.593 -30.237 1 97.15 602 LYS A C 1
ATOM 4794 O O . LYS A 1 602 ? 22.856 -39.126 -30.829 1 97.15 602 LYS A O 1
ATOM 4799 N N . LYS A 1 603 ? 20.793 -40.016 -30.841 1 97.18 603 LYS A N 1
ATOM 4800 C CA . LYS A 1 603 ? 20.647 -39.905 -32.289 1 97.18 603 LYS A CA 1
ATOM 4801 C C . LYS A 1 603 ? 20.686 -38.445 -32.735 1 97.18 603 LYS A C 1
ATOM 4803 O O . LYS A 1 603 ? 21.323 -38.113 -33.736 1 97.18 603 LYS A O 1
ATOM 4808 N N . LEU A 1 604 ? 20.034 -37.575 -32.078 1 97.37 604 LEU A N 1
ATOM 4809 C CA . LEU A 1 604 ? 20.006 -36.148 -32.376 1 97.37 604 LEU A CA 1
ATOM 4810 C C . LEU A 1 604 ? 21.406 -35.549 -32.299 1 97.37 604 LEU A C 1
ATOM 4812 O O . LEU A 1 604 ? 21.824 -34.817 -33.199 1 97.37 604 LEU A O 1
ATOM 4816 N N . LEU A 1 605 ? 22.136 -35.967 -31.178 1 97.09 605 LEU A N 1
ATOM 4817 C CA . LEU A 1 605 ? 23.449 -35.381 -30.932 1 97.09 605 LEU A CA 1
ATOM 4818 C C . LEU A 1 605 ? 24.501 -36.002 -31.845 1 97.09 605 LEU A C 1
ATOM 4820 O O . LEU A 1 605 ? 25.594 -35.453 -32.003 1 97.09 605 LEU A O 1
ATOM 4824 N N . SER A 1 606 ? 24.201 -37.723 -31.971 1 96.72 606 SER A N 1
ATOM 4825 C CA . SER A 1 606 ? 25.088 -38.349 -32.946 1 96.72 606 SER A CA 1
ATOM 4826 C C . SER A 1 606 ? 25.046 -37.617 -34.283 1 96.72 606 SER A C 1
ATOM 4828 O O . SER A 1 606 ? 25.925 -37.804 -35.127 1 96.72 606 SER A O 1
ATOM 4830 N N . ILE A 1 607 ? 23.981 -36.231 -34.94 1 96.86 607 ILE A N 1
ATOM 4831 C CA . ILE A 1 607 ? 23.879 -35.403 -36.136 1 96.86 607 ILE A CA 1
ATOM 4832 C C . ILE A 1 607 ? 24.726 -34.144 -35.966 1 96.86 607 ILE A C 1
ATOM 4834 O O . ILE A 1 607 ? 24.474 -33.335 -35.071 1 96.86 607 ILE A O 1
ATOM 4838 N N . ASP A 1 608 ? 25.588 -33.797 -36.912 1 95.33 608 ASP A N 1
ATOM 4839 C CA . ASP A 1 608 ? 26.576 -32.73 -36.78 1 95.33 608 ASP A CA 1
ATOM 4840 C C . ASP A 1 608 ? 25.902 -31.361 -36.739 1 95.33 608 ASP A C 1
ATOM 4842 O O . ASP A 1 608 ? 26.275 -30.504 -35.935 1 95.33 608 ASP A O 1
ATOM 4846 N N . TRP A 1 609 ? 25.027 -31.182 -37.59 1 95.91 609 TRP A N 1
ATOM 4847 C CA . TRP A 1 609 ? 24.362 -29.883 -37.627 1 95.91 609 TRP A CA 1
ATOM 4848 C C . TRP A 1 609 ? 23.73 -29.556 -36.278 1 95.91 609 TRP A C 1
ATOM 4850 O O . TRP A 1 609 ? 23.829 -28.425 -35.798 1 95.91 609 TRP A O 1
ATOM 4860 N N . TYR A 1 610 ? 23.005 -30.468 -35.755 1 97.05 610 TYR A N 1
ATOM 4861 C CA . TYR A 1 610 ? 22.274 -30.24 -34.514 1 97.05 610 TYR A CA 1
ATOM 4862 C C . TYR A 1 610 ? 23.231 -29.978 -33.357 1 97.05 610 TYR A C 1
ATOM 4864 O O . TYR A 1 610 ? 23.006 -29.073 -32.55 1 97.05 610 TYR A O 1
ATOM 4872 N N . ARG A 1 611 ? 24.23 -30.765 -33.199 1 96.57 611 ARG A N 1
ATOM 4873 C CA . ARG A 1 611 ? 25.224 -30.599 -32.144 1 96.57 611 ARG A CA 1
ATOM 4874 C C . ARG A 1 611 ? 25.86 -29.214 -32.204 1 96.57 611 ARG A C 1
ATOM 4876 O O . ARG A 1 611 ? 25.993 -28.542 -31.179 1 96.57 611 ARG A O 1
ATOM 4883 N N . GLU A 1 612 ? 26.219 -28.811 -33.404 1 95.75 612 GLU A N 1
ATOM 4884 C CA . GLU A 1 612 ? 26.813 -27.489 -33.576 1 95.75 612 GLU A CA 1
ATOM 4885 C C . GLU A 1 612 ? 25.816 -26.386 -33.232 1 95.75 612 GLU A C 1
ATOM 4887 O O . GLU A 1 612 ? 26.187 -25.366 -32.648 1 95.75 612 GLU A O 1
ATOM 4892 N N . HIS A 1 613 ? 24.665 -26.668 -33.7 1 94.9 613 HIS A N 1
ATOM 4893 C CA . HIS A 1 613 ? 23.598 -25.717 -33.408 1 94.9 613 HIS A CA 1
ATOM 4894 C C . HIS A 1 613 ? 23.428 -25.525 -31.905 1 94.9 613 HIS A C 1
ATOM 4896 O O . HIS A 1 613 ? 23.309 -24.393 -31.429 1 94.9 613 HIS A O 1
ATOM 4902 N N . VAL A 1 614 ? 23.388 -26.547 -31.061 1 95.68 614 VAL A N 1
ATOM 4903 C CA . VAL A 1 614 ? 23.213 -26.505 -29.613 1 95.68 614 VAL A CA 1
ATOM 4904 C C . VAL A 1 614 ? 24.396 -25.786 -28.969 1 95.68 614 VAL A C 1
ATOM 4906 O O . VAL A 1 614 ? 24.219 -24.997 -28.038 1 95.68 614 VAL A O 1
ATOM 4909 N N . ILE A 1 615 ? 25.567 -26.01 -29.45 1 95.46 615 ILE A N 1
ATOM 4910 C CA . ILE A 1 615 ? 26.774 -25.404 -28.9 1 95.46 615 ILE A CA 1
ATOM 4911 C C . ILE A 1 615 ? 26.791 -23.91 -29.216 1 95.46 615 ILE A C 1
ATOM 4913 O O . ILE A 1 615 ? 27.04 -23.085 -28.334 1 95.46 615 ILE A O 1
ATOM 4917 N N . ARG A 1 616 ? 26.405 -23.561 -30.394 1 92.74 616 ARG A N 1
ATOM 4918 C CA . ARG A 1 616 ? 26.544 -22.186 -30.862 1 92.74 616 ARG A CA 1
ATOM 4919 C C . ARG A 1 616 ? 25.411 -21.311 -30.335 1 92.74 616 ARG A C 1
ATOM 4921 O O . ARG A 1 616 ? 25.638 -20.168 -29.933 1 92.74 616 ARG A O 1
ATOM 4928 N N . ASN A 1 617 ? 24.243 -21.869 -30.373 1 91.8 617 ASN A N 1
ATOM 4929 C CA . ASN A 1 617 ? 23.082 -21.027 -30.106 1 91.8 617 ASN A CA 1
ATOM 4930 C C . ASN A 1 617 ? 22.602 -21.174 -28.665 1 91.8 617 ASN A C 1
ATOM 4932 O O . ASN A 1 617 ? 21.879 -20.316 -28.156 1 91.8 617 ASN A O 1
ATOM 4936 N N . HIS A 1 618 ? 22.9 -22.288 -28.052 1 93.29 618 HIS A N 1
ATOM 4937 C CA . HIS A 1 618 ? 22.374 -22.524 -26.712 1 93.29 618 HIS A CA 1
ATOM 4938 C C . HIS A 1 618 ? 23.491 -22.878 -25.736 1 93.29 618 HIS A C 1
ATOM 4940 O O . HIS A 1 618 ? 23.266 -23.601 -24.764 1 93.29 618 HIS A O 1
ATOM 4946 N N . ASP A 1 619 ? 24.769 -22.563 -26.058 1 91.06 619 ASP A N 1
ATOM 4947 C CA . ASP A 1 619 ? 25.937 -22.701 -25.194 1 91.06 619 ASP A CA 1
ATOM 4948 C C . ASP A 1 619 ? 26.157 -24.159 -24.797 1 91.06 619 ASP A C 1
ATOM 4950 O O . ASP A 1 619 ? 26.519 -24.45 -23.655 1 91.06 619 ASP A O 1
ATOM 4954 N N . GLY A 1 620 ? 25.771 -25.059 -25.681 1 93.57 620 GLY A N 1
ATOM 4955 C CA . GLY A 1 620 ? 25.99 -26.475 -25.434 1 93.57 620 GLY A CA 1
ATOM 4956 C C . GLY A 1 620 ? 25.049 -27.052 -24.394 1 93.57 620 GLY A C 1
ATOM 4957 O O . GLY A 1 620 ? 25.423 -27.956 -23.643 1 93.57 620 GLY A O 1
ATOM 4958 N N . HIS A 1 621 ? 23.948 -26.551 -24.304 1 93.72 621 HIS A N 1
ATOM 4959 C CA . HIS A 1 621 ? 22.959 -26.965 -23.314 1 93.72 621 HIS A CA 1
ATOM 4960 C C . HIS A 1 621 ? 21.716 -27.538 -23.985 1 93.72 621 HIS A C 1
ATOM 4962 O O . HIS A 1 621 ? 21.066 -26.858 -24.783 1 93.72 621 HIS A O 1
ATOM 4968 N N . GLN A 1 622 ? 21.409 -28.764 -23.663 1 95.52 622 GLN A N 1
ATOM 4969 C CA . GLN A 1 622 ? 20.213 -29.435 -24.162 1 95.52 622 GLN A CA 1
ATOM 4970 C C . GLN A 1 622 ? 19.167 -29.585 -23.061 1 95.52 622 GLN A C 1
ATOM 4972 O O . GLN A 1 622 ? 19.486 -30.005 -21.947 1 95.52 622 GLN A O 1
ATOM 4977 N N . GLU A 1 623 ? 17.971 -29.191 -23.343 1 96.95 623 GLU A N 1
ATOM 4978 C CA . GLU A 1 623 ? 16.874 -29.361 -22.396 1 96.95 623 GLU A CA 1
ATOM 4979 C C . GLU A 1 623 ? 15.941 -30.489 -22.828 1 96.95 623 GLU A C 1
ATOM 4981 O O . GLU A 1 623 ? 15.631 -30.625 -24.013 1 96.95 623 GLU A O 1
ATOM 4986 N N . VAL A 1 624 ? 15.583 -31.326 -21.93 1 97.75 624 VAL A N 1
ATOM 4987 C CA . VAL A 1 624 ? 14.686 -32.448 -22.187 1 97.75 624 VAL A CA 1
ATOM 4988 C C . VAL A 1 624 ? 13.594 -32.491 -21.121 1 97.75 624 VAL A C 1
ATOM 4990 O O . VAL A 1 624 ? 13.883 -32.418 -19.924 1 97.75 624 VAL A O 1
ATOM 4993 N N . MET A 1 625 ? 12.427 -32.542 -21.572 1 97.39 625 MET A N 1
ATOM 4994 C CA . MET A 1 625 ? 11.312 -32.576 -20.63 1 97.39 625 MET A CA 1
ATOM 4995 C C . MET A 1 625 ? 10.813 -34.002 -20.429 1 97.39 625 MET A C 1
ATOM 4997 O O . MET A 1 625 ? 10.742 -34.78 -21.382 1 97.39 625 MET A O 1
ATOM 5001 N N . VAL A 1 626 ? 10.563 -34.317 -19.224 1 94.89 626 VAL A N 1
ATOM 5002 C CA . VAL A 1 626 ? 9.986 -35.612 -18.88 1 94.89 626 VAL A CA 1
ATOM 5003 C C . VAL A 1 626 ? 8.613 -35.413 -18.242 1 94.89 626 VAL A C 1
ATOM 5005 O O . VAL A 1 626 ? 8.444 -34.555 -17.372 1 94.89 626 VAL A O 1
ATOM 5008 N N . GLY A 1 627 ? 7.663 -36.129 -18.732 1 91.4 627 GLY A N 1
ATOM 5009 C CA . GLY A 1 627 ? 6.29 -35.958 -18.286 1 91.4 627 GLY A CA 1
ATOM 5010 C C . GLY A 1 627 ? 5.881 -36.952 -17.216 1 91.4 627 GLY A C 1
ATOM 5011 O O . GLY A 1 627 ? 6.128 -38.153 -17.35 1 91.4 627 GLY A O 1
ATOM 5012 N N . TYR A 1 628 ? 5.239 -36.536 -16.232 1 87.83 628 TYR A N 1
ATOM 5013 C CA . TYR A 1 628 ? 4.852 -37.36 -15.093 1 87.83 628 TYR A CA 1
ATOM 5014 C C . TYR A 1 628 ? 3.39 -37.777 -15.192 1 87.83 628 TYR A C 1
ATOM 5016 O O . TYR A 1 628 ? 3.046 -38.929 -14.916 1 87.83 628 TYR A O 1
ATOM 5024 N N . SER A 1 629 ? 2.546 -36.958 -15.651 1 84.56 629 SER A N 1
ATOM 5025 C CA . SER A 1 629 ? 1.102 -37.168 -15.626 1 84.56 629 SER A CA 1
ATOM 5026 C C . SER A 1 629 ? 0.686 -38.265 -16.601 1 84.56 629 SER A C 1
ATOM 5028 O O . SER A 1 629 ? -0.02 -39.203 -16.225 1 84.56 629 SER A O 1
ATOM 5030 N N . ASP A 1 630 ? 1.111 -38.215 -17.748 1 82.16 630 ASP A N 1
ATOM 5031 C CA . ASP A 1 630 ? 0.668 -39.145 -18.783 1 82.16 630 ASP A CA 1
ATOM 5032 C C . ASP A 1 630 ? 1.3 -40.521 -18.591 1 82.16 630 ASP A C 1
ATOM 5034 O O . ASP A 1 630 ? 0.69 -41.541 -18.917 1 82.16 630 ASP A O 1
ATOM 5038 N N . SER A 1 631 ? 2.462 -40.552 -18.067 1 85.85 631 SER A N 1
ATOM 5039 C CA . SER A 1 631 ? 3.081 -41.843 -17.782 1 85.85 631 SER A CA 1
ATOM 5040 C C . SER A 1 631 ? 2.336 -42.581 -16.675 1 85.85 631 SER A C 1
ATOM 5042 O O . SER A 1 631 ? 2.204 -43.806 -16.719 1 85.85 631 SER A O 1
ATOM 5044 N N . GLY A 1 632 ? 1.883 -41.882 -15.762 1 86.51 632 GLY A N 1
ATOM 5045 C CA . GLY A 1 632 ? 1.088 -42.483 -14.704 1 86.51 632 GLY A CA 1
ATOM 5046 C C . GLY A 1 632 ? -0.227 -43.057 -15.198 1 86.51 632 GLY A C 1
ATOM 5047 O O . GLY A 1 632 ? -0.65 -44.126 -14.753 1 86.51 632 GLY A O 1
ATOM 5048 N N . LYS A 1 633 ? -0.86 -42.351 -16.054 1 86.65 633 LYS A N 1
ATOM 5049 C CA . LYS A 1 633 ? -2.116 -42.824 -16.63 1 86.65 633 LYS A CA 1
ATOM 5050 C C . LYS A 1 633 ? -1.892 -44.058 -17.498 1 86.65 633 LYS A C 1
ATOM 5052 O O . LYS A 1 633 ? -2.734 -44.958 -17.537 1 86.65 633 LYS A O 1
ATOM 5057 N N . ASP A 1 634 ? -0.748 -44.114 -18.131 1 84.47 634 ASP A N 1
ATOM 5058 C CA . ASP A 1 634 ? -0.419 -45.17 -19.084 1 84.47 634 ASP A CA 1
ATOM 5059 C C . ASP A 1 634 ? -0.047 -46.464 -18.363 1 84.47 634 ASP A C 1
ATOM 5061 O O . ASP A 1 634 ? -0.426 -47.553 -18.797 1 84.47 634 ASP A O 1
ATOM 5065 N N . ALA A 1 635 ? 0.747 -46.337 -17.267 1 90.77 635 ALA A N 1
ATOM 5066 C CA . ALA A 1 635 ? 1.358 -47.552 -16.735 1 90.77 635 ALA A CA 1
ATOM 5067 C C . ALA A 1 635 ? 1.188 -47.634 -15.221 1 90.77 635 ALA A C 1
ATOM 5069 O O . ALA A 1 635 ? 1.583 -48.622 -14.598 1 90.77 635 ALA A O 1
ATOM 5070 N N . GLY A 1 636 ? 0.606 -46.66 -14.641 1 91.18 636 GLY A N 1
ATOM 5071 C CA . GLY A 1 636 ? 0.496 -46.632 -13.191 1 91.18 636 GLY A CA 1
ATOM 5072 C C . GLY A 1 636 ? 1.593 -45.825 -12.524 1 91.18 636 GLY A C 1
ATOM 5073 O O . GLY A 1 636 ? 2.669 -45.638 -13.097 1 91.18 636 GLY A O 1
ATOM 5074 N N . ARG A 1 637 ? 1.412 -45.544 -11.299 1 92.04 637 ARG A N 1
ATOM 5075 C CA . ARG A 1 637 ? 2.266 -44.594 -10.593 1 92.04 637 ARG A CA 1
ATOM 5076 C C . ARG A 1 637 ? 3.65 -45.184 -10.344 1 92.04 637 ARG A C 1
ATOM 5078 O O . ARG A 1 637 ? 4.663 -44.504 -10.528 1 92.04 637 ARG A O 1
ATOM 5085 N N . PHE A 1 638 ? 3.732 -46.383 -9.843 1 94.71 638 PHE A N 1
ATOM 5086 C CA . PHE A 1 638 ? 5.009 -46.985 -9.478 1 94.71 638 PHE A CA 1
ATOM 5087 C C . PHE A 1 638 ? 5.898 -47.152 -10.704 1 94.71 638 PHE A C 1
ATOM 5089 O O . PHE A 1 638 ? 7.072 -46.778 -10.682 1 94.71 638 PHE A O 1
ATOM 5096 N N . THR A 1 639 ? 5.348 -47.749 -11.761 1 94.48 639 THR A N 1
ATOM 5097 C CA . THR A 1 639 ? 6.093 -47.961 -12.996 1 94.48 639 THR A CA 1
ATOM 5098 C C . THR A 1 639 ? 6.503 -46.628 -13.616 1 94.48 639 THR A C 1
ATOM 5100 O O . THR A 1 639 ? 7.614 -46.494 -14.134 1 94.48 639 THR A O 1
ATOM 5103 N N . ALA A 1 640 ? 5.598 -45.723 -13.626 1 93.23 640 ALA A N 1
ATOM 5104 C CA . ALA A 1 640 ? 5.92 -44.4 -14.154 1 93.23 640 ALA A CA 1
ATOM 5105 C C . ALA A 1 640 ? 7.124 -43.8 -13.433 1 93.23 640 ALA A C 1
ATOM 5107 O O . ALA A 1 640 ? 8.014 -43.23 -14.068 1 93.23 640 ALA A O 1
ATOM 5108 N N . ALA A 1 641 ? 7.166 -43.879 -12.086 1 93.26 641 ALA A N 1
ATOM 5109 C CA . ALA A 1 641 ? 8.271 -43.336 -11.301 1 93.26 641 ALA A CA 1
ATOM 5110 C C . ALA A 1 641 ? 9.588 -44.014 -11.665 1 93.26 641 ALA A C 1
ATOM 5112 O O . ALA A 1 641 ? 10.622 -43.353 -11.785 1 93.26 641 ALA A O 1
ATOM 5113 N N . TRP A 1 642 ? 9.527 -45.272 -11.803 1 95.74 642 TRP A N 1
ATOM 5114 C CA . TRP A 1 642 ? 10.731 -46.034 -12.115 1 95.74 642 TRP A CA 1
ATOM 5115 C C . TRP A 1 642 ? 11.214 -45.734 -13.53 1 95.74 642 TRP A C 1
ATOM 5117 O O . TRP A 1 642 ? 12.415 -45.58 -13.763 1 95.74 642 TRP A O 1
ATOM 5127 N N . GLU A 1 643 ? 10.27 -45.721 -14.501 1 95.4 643 GLU A N 1
ATOM 5128 C CA . GLU A 1 643 ? 10.629 -45.404 -15.88 1 95.4 643 GLU A CA 1
ATOM 5129 C C . GLU A 1 643 ? 11.207 -43.996 -15.99 1 95.4 643 GLU A C 1
ATOM 5131 O O . GLU A 1 643 ? 12.11 -43.751 -16.793 1 95.4 643 GLU A O 1
ATOM 5136 N N . LEU A 1 644 ? 10.683 -43.119 -15.269 1 94.88 644 LEU A N 1
ATOM 5137 C CA . LEU A 1 644 ? 11.198 -41.754 -15.251 1 94.88 644 LEU A CA 1
ATOM 5138 C C . LEU A 1 644 ? 12.621 -41.717 -14.705 1 94.88 644 LEU A C 1
ATOM 5140 O O . LEU A 1 644 ? 13.472 -40.993 -15.226 1 94.88 644 LEU A O 1
ATOM 5144 N N . TYR A 1 645 ? 12.839 -42.439 -13.583 1 95.46 645 TYR A N 1
ATOM 5145 C CA . TYR A 1 645 ? 14.172 -42.527 -12.996 1 95.46 645 TYR A CA 1
ATOM 5146 C C . TYR A 1 645 ? 15.187 -43.019 -14.02 1 95.46 645 TYR A C 1
ATOM 5148 O O . TYR A 1 645 ? 16.242 -42.407 -14.201 1 95.46 645 TYR A O 1
ATOM 5156 N N . LYS A 1 646 ? 14.895 -44.044 -14.747 1 95.91 646 LYS A N 1
ATOM 5157 C CA . LYS A 1 646 ? 15.783 -44.629 -15.747 1 95.91 646 LYS A CA 1
ATOM 5158 C C . LYS A 1 646 ? 15.987 -43.681 -16.925 1 95.91 646 LYS A C 1
ATOM 5160 O O . LYS A 1 646 ? 17.102 -43.545 -17.434 1 95.91 646 LYS A O 1
ATOM 5165 N N . ALA A 1 647 ? 14.862 -43.125 -17.345 1 96.5 647 ALA A N 1
ATOM 5166 C CA . ALA A 1 647 ? 14.943 -42.197 -18.47 1 96.5 647 ALA A CA 1
ATOM 5167 C C . ALA A 1 647 ? 15.907 -41.053 -18.17 1 96.5 647 ALA A C 1
ATOM 5169 O O . ALA A 1 647 ? 16.674 -40.633 -19.04 1 96.5 647 ALA A O 1
ATOM 5170 N N . GLN A 1 648 ? 15.816 -40.521 -17.007 1 96.47 648 GLN A N 1
ATOM 5171 C CA . GLN A 1 648 ? 16.701 -39.432 -16.605 1 96.47 648 GLN A CA 1
ATOM 5172 C C . GLN A 1 648 ? 18.162 -39.872 -16.633 1 96.47 648 GLN A C 1
ATOM 5174 O O . GLN A 1 648 ? 19.025 -39.144 -17.128 1 96.47 648 GLN A O 1
ATOM 5179 N N . GLU A 1 649 ? 18.427 -41.043 -16.105 1 95.75 649 GLU A N 1
ATOM 5180 C CA . GLU A 1 649 ? 19.781 -41.587 -16.143 1 95.75 649 GLU A CA 1
ATOM 5181 C C . GLU A 1 649 ? 20.284 -41.715 -17.578 1 95.75 649 GLU A C 1
ATOM 5183 O O . GLU A 1 649 ? 21.421 -41.346 -17.878 1 95.75 649 GLU A O 1
ATOM 5188 N N . ASP A 1 650 ? 19.425 -42.181 -18.416 1 96.73 650 ASP A N 1
ATOM 5189 C CA . ASP A 1 650 ? 19.793 -42.451 -19.803 1 96.73 650 ASP A CA 1
ATOM 5190 C C . ASP A 1 650 ? 20.057 -41.153 -20.564 1 96.73 650 ASP A C 1
ATOM 5192 O O . ASP A 1 650 ? 20.984 -41.081 -21.374 1 96.73 650 ASP A O 1
ATOM 5196 N N . VAL A 1 651 ? 19.207 -40.204 -20.401 1 97.13 651 VAL A N 1
ATOM 5197 C CA . VAL A 1 651 ? 19.357 -38.923 -21.084 1 97.13 651 VAL A CA 1
ATOM 5198 C C . VAL A 1 651 ? 20.664 -38.26 -20.657 1 97.13 651 VAL A C 1
ATOM 5200 O O . VAL A 1 651 ? 21.392 -37.716 -21.491 1 97.13 651 VAL A O 1
ATOM 5203 N N . VAL A 1 652 ? 20.956 -38.272 -19.329 1 96.02 652 VAL A N 1
ATOM 5204 C CA . VAL A 1 652 ? 22.185 -37.687 -18.805 1 96.02 652 VAL A CA 1
ATOM 5205 C C . VAL A 1 652 ? 23.394 -38.396 -19.412 1 96.02 652 VAL A C 1
ATOM 5207 O O . VAL A 1 652 ? 24.356 -37.748 -19.83 1 96.02 652 VAL A O 1
ATOM 5210 N N . ALA A 1 653 ? 23.36 -39.688 -19.461 1 95.96 653 ALA A N 1
ATOM 5211 C CA . ALA A 1 653 ? 24.451 -40.479 -20.024 1 95.96 653 ALA A CA 1
ATOM 5212 C C . ALA A 1 653 ? 24.666 -40.147 -21.498 1 95.96 653 ALA A C 1
ATOM 5214 O O . ALA A 1 653 ? 25.805 -40.044 -21.958 1 95.96 653 ALA A O 1
ATOM 5215 N N . ALA A 1 654 ? 23.559 -40.027 -22.189 1 96.62 654 ALA A N 1
ATOM 5216 C CA . ALA A 1 654 ? 23.629 -39.713 -23.614 1 96.62 654 ALA A CA 1
ATOM 5217 C C . ALA A 1 654 ? 24.292 -38.358 -23.845 1 96.62 654 ALA A C 1
ATOM 5219 O O . ALA A 1 654 ? 25.113 -38.209 -24.753 1 96.62 654 ALA A O 1
ATOM 5220 N N . CYS A 1 655 ? 23.923 -37.38 -23.148 1 96.24 655 CYS A N 1
ATOM 5221 C CA . CYS A 1 655 ? 24.482 -36.04 -23.294 1 96.24 655 CYS A CA 1
ATOM 5222 C C . CYS A 1 655 ? 25.954 -36.017 -22.903 1 96.24 655 CYS A C 1
ATOM 5224 O O . CYS A 1 655 ? 26.757 -35.324 -23.53 1 96.24 655 CYS A O 1
ATOM 5226 N N . ASN A 1 656 ? 26.311 -36.792 -21.848 1 95 656 ASN A N 1
ATOM 5227 C CA . ASN A 1 656 ? 27.69 -36.841 -21.375 1 95 656 ASN A CA 1
ATOM 5228 C C . ASN A 1 656 ? 28.633 -37.371 -22.452 1 95 656 ASN A C 1
ATOM 5230 O O . ASN A 1 656 ? 29.788 -36.949 -22.534 1 95 656 ASN A O 1
ATOM 5234 N N . VAL A 1 657 ? 28.16 -38.238 -23.218 1 95.76 657 VAL A N 1
ATOM 5235 C CA . VAL A 1 657 ? 28.961 -38.835 -24.282 1 95.76 657 VAL A CA 1
ATOM 5236 C C . VAL A 1 657 ? 29.466 -37.744 -25.223 1 95.76 657 VAL A C 1
ATOM 5238 O O . VAL A 1 657 ? 30.581 -37.831 -25.743 1 95.76 657 VAL A O 1
ATOM 5241 N N . PHE A 1 658 ? 28.668 -36.762 -25.432 1 95.79 658 PHE A N 1
ATOM 5242 C CA . PHE A 1 658 ? 29.004 -35.723 -26.398 1 95.79 658 PHE A CA 1
ATOM 5243 C C . PHE A 1 658 ? 29.478 -34.459 -25.691 1 95.79 658 PHE A C 1
ATOM 5245 O O . PHE A 1 658 ? 29.676 -33.422 -26.328 1 95.79 658 PHE A O 1
ATOM 5252 N N . GLY A 1 659 ? 29.516 -34.459 -24.374 1 94.11 659 GLY A N 1
ATOM 5253 C CA . GLY A 1 659 ? 29.953 -33.302 -23.609 1 94.11 659 GLY A CA 1
ATOM 5254 C C . GLY A 1 659 ? 28.934 -32.178 -23.592 1 94.11 659 GLY A C 1
ATOM 5255 O O . GLY A 1 659 ? 29.3 -31.002 -23.551 1 94.11 659 GLY A O 1
ATOM 5256 N N . ILE A 1 660 ? 27.719 -32.459 -23.787 1 95.55 660 ILE A N 1
ATOM 5257 C CA . ILE A 1 660 ? 26.629 -31.489 -23.78 1 95.55 660 ILE A CA 1
ATOM 5258 C C . ILE A 1 660 ? 25.983 -31.449 -22.397 1 95.55 660 ILE A C 1
ATOM 5260 O O . ILE A 1 660 ? 25.691 -32.494 -21.811 1 95.55 660 ILE A O 1
ATOM 5264 N N . LYS A 1 661 ? 25.812 -30.304 -21.81 1 94.01 661 LYS A N 1
ATOM 5265 C CA . LYS A 1 661 ? 25.111 -30.143 -20.539 1 94.01 661 LYS A CA 1
ATOM 5266 C C . LYS A 1 661 ? 23.608 -30.343 -20.71 1 94.01 661 LYS A C 1
ATOM 5268 O O . LYS A 1 661 ? 23.037 -29.953 -21.731 1 94.01 661 LYS A O 1
ATOM 5273 N N . VAL A 1 662 ? 22.986 -30.94 -19.741 1 95.28 662 VAL A N 1
ATOM 5274 C CA . VAL A 1 662 ? 21.559 -31.214 -19.878 1 95.28 662 VAL A CA 1
ATOM 5275 C C . VAL A 1 662 ? 20.798 -30.587 -18.711 1 95.28 662 VAL A C 1
ATOM 5277 O O . VAL A 1 662 ? 21.282 -30.583 -17.577 1 95.28 662 VAL A O 1
ATOM 5280 N N . THR A 1 663 ? 19.732 -29.992 -18.998 1 96.22 663 THR A N 1
ATOM 5281 C CA . THR A 1 663 ? 18.74 -29.601 -18.003 1 96.22 663 THR A CA 1
ATOM 5282 C C . THR A 1 663 ? 17.465 -30.427 -18.158 1 96.22 663 THR A C 1
ATOM 5284 O O . THR A 1 663 ? 16.86 -30.448 -19.231 1 96.22 663 THR A O 1
ATOM 5287 N N . LEU A 1 664 ? 17.137 -31.053 -17.134 1 96.58 664 LEU A N 1
ATOM 5288 C CA . LEU A 1 664 ? 15.881 -31.795 -17.155 1 96.58 664 LEU A CA 1
ATOM 5289 C C . LEU A 1 664 ? 14.717 -30.905 -16.734 1 96.58 664 LEU A C 1
ATOM 5291 O O . LEU A 1 664 ? 14.789 -30.225 -15.708 1 96.58 664 LEU A O 1
ATOM 5295 N N . PHE A 1 665 ? 13.765 -30.829 -17.628 1 96.52 665 PHE A N 1
ATOM 5296 C CA . PHE A 1 665 ? 12.528 -30.093 -17.395 1 96.52 665 PHE A CA 1
ATOM 5297 C C . PHE A 1 665 ? 11.434 -31.021 -16.88 1 96.52 665 PHE A C 1
ATOM 5299 O O . PHE A 1 665 ? 10.962 -31.896 -17.608 1 96.52 665 PHE A O 1
ATOM 5306 N N . HIS A 1 666 ? 11.04 -30.836 -15.63 1 94.3 666 HIS A N 1
ATOM 5307 C CA . HIS A 1 666 ? 10.1 -31.742 -14.98 1 94.3 666 HIS A CA 1
ATOM 5308 C C . HIS A 1 666 ? 8.672 -31.215 -15.076 1 94.3 666 HIS A C 1
ATOM 5310 O O . HIS A 1 666 ? 8.341 -30.192 -14.473 1 94.3 666 HIS A O 1
ATOM 5316 N N . GLY A 1 667 ? 7.866 -31.899 -15.813 1 91.24 667 GLY A N 1
ATOM 5317 C CA . GLY A 1 667 ? 6.457 -31.554 -15.918 1 91.24 667 GLY A CA 1
ATOM 5318 C C . GLY A 1 667 ? 5.609 -32.171 -14.822 1 91.24 667 GLY A C 1
ATOM 5319 O O . GLY A 1 667 ? 4.817 -33.08 -15.08 1 91.24 667 GLY A O 1
ATOM 5320 N N . ARG A 1 668 ? 5.673 -31.628 -13.688 1 85.43 668 ARG A N 1
ATOM 5321 C CA . ARG A 1 668 ? 4.985 -32.185 -12.527 1 85.43 668 ARG A CA 1
ATOM 5322 C C . ARG A 1 668 ? 3.609 -31.552 -12.35 1 85.43 668 ARG A C 1
ATOM 5324 O O . ARG A 1 668 ? 3.428 -30.363 -12.619 1 85.43 668 ARG A O 1
ATOM 5331 N N . GLY A 1 669 ? 2.756 -32.377 -11.936 1 79.09 669 GLY A N 1
ATOM 5332 C CA . GLY A 1 669 ? 1.443 -31.865 -11.58 1 79.09 669 GLY A CA 1
ATOM 5333 C C . GLY A 1 669 ? 1.315 -31.52 -10.108 1 79.09 669 GLY A C 1
ATOM 5334 O O . GLY A 1 669 ? 2.306 -31.53 -9.375 1 79.09 669 GLY A O 1
ATOM 5335 N N . GLY A 1 670 ? 0.146 -31.249 -9.732 1 75.46 670 GLY A N 1
ATOM 5336 C CA . GLY A 1 670 ? -0.097 -30.836 -8.359 1 75.46 670 GLY A CA 1
ATOM 5337 C C . GLY A 1 670 ? -0.3 -32.004 -7.412 1 75.46 670 GLY A C 1
ATOM 5338 O O . GLY A 1 670 ? 0.105 -31.945 -6.249 1 75.46 670 GLY A O 1
ATOM 5339 N N . SER A 1 671 ? -0.853 -33.065 -7.911 1 77.73 671 SER A N 1
ATOM 5340 C CA . SER A 1 671 ? -1.153 -34.231 -7.087 1 77.73 671 SER A CA 1
ATOM 5341 C C . SER A 1 671 ? -0.05 -35.279 -7.188 1 77.73 671 SER A C 1
ATOM 5343 O O . SER A 1 671 ? 0.716 -35.29 -8.154 1 77.73 671 SER A O 1
ATOM 5345 N N . ILE A 1 672 ? -0.003 -36.135 -6.288 1 74.9 672 ILE A N 1
ATOM 5346 C CA . ILE A 1 672 ? 0.989 -37.205 -6.251 1 74.9 672 ILE A CA 1
ATOM 5347 C C . ILE A 1 672 ? 0.796 -38.13 -7.451 1 74.9 672 ILE A C 1
ATOM 5349 O O . ILE A 1 672 ? 1.769 -38.633 -8.017 1 74.9 672 ILE A O 1
ATOM 5353 N N . GLY A 1 673 ? -0.416 -38.239 -7.837 1 75.34 673 GLY A N 1
ATOM 5354 C CA . GLY A 1 673 ? -0.693 -39.076 -8.994 1 75.34 673 GLY A CA 1
ATOM 5355 C C . GLY A 1 673 ? -0.148 -38.503 -10.289 1 75.34 673 GLY A C 1
ATOM 5356 O O . GLY A 1 673 ? 0.044 -39.233 -11.264 1 75.34 673 GLY A O 1
ATOM 5357 N N . ARG A 1 674 ? 0.111 -37.302 -10.254 1 78.31 674 ARG A N 1
ATOM 5358 C CA . ARG A 1 674 ? 0.642 -36.639 -11.44 1 78.31 674 ARG A CA 1
ATOM 5359 C C . ARG A 1 674 ? 2.069 -36.154 -11.204 1 78.31 674 ARG A C 1
ATOM 5361 O O . ARG A 1 674 ? 2.522 -35.205 -11.847 1 78.31 674 ARG A O 1
ATOM 5368 N N . GLY A 1 675 ? 2.689 -36.748 -10.167 1 74.86 675 GLY A N 1
ATOM 5369 C CA . GLY A 1 675 ? 4.085 -36.437 -9.904 1 74.86 675 GLY A CA 1
ATOM 5370 C C . GLY A 1 675 ? 4.267 -35.317 -8.897 1 74.86 675 GLY A C 1
ATOM 5371 O O . GLY A 1 675 ? 5.379 -34.819 -8.709 1 74.86 675 GLY A O 1
ATOM 5372 N N . GLY A 1 676 ? 3.22 -34.94 -8.343 1 78.41 676 GLY A N 1
ATOM 5373 C CA . GLY A 1 676 ? 3.309 -33.869 -7.363 1 78.41 676 GLY A CA 1
ATOM 5374 C C . GLY A 1 676 ? 3.866 -34.328 -6.028 1 78.41 676 GLY A C 1
ATOM 5375 O O . GLY A 1 676 ? 4.206 -35.501 -5.861 1 78.41 676 GLY A O 1
ATOM 5376 N N . GLY A 1 677 ? 4.107 -33.35 -5.074 1 78.82 677 GLY A N 1
ATOM 5377 C CA . GLY A 1 677 ? 4.674 -33.607 -3.76 1 78.82 677 GLY A CA 1
ATOM 5378 C C . GLY A 1 677 ? 5.563 -32.483 -3.263 1 78.82 677 GLY A C 1
ATOM 5379 O O . GLY A 1 677 ? 5.713 -31.46 -3.934 1 78.82 677 GLY A O 1
ATOM 5380 N N . PRO A 1 678 ? 6.055 -32.726 -2.138 1 84.89 678 PRO A N 1
ATOM 5381 C CA . PRO A 1 678 ? 6.955 -31.7 -1.608 1 84.89 678 PRO A CA 1
ATOM 5382 C C . PRO A 1 678 ? 8.175 -31.469 -2.496 1 84.89 678 PRO A C 1
ATOM 5384 O O . PRO A 1 678 ? 8.799 -32.429 -2.957 1 84.89 678 PRO A O 1
ATOM 5387 N N . THR A 1 679 ? 8.496 -30.272 -2.72 1 86.81 679 THR A N 1
ATOM 5388 C CA . THR A 1 679 ? 9.549 -29.872 -3.647 1 86.81 679 THR A CA 1
ATOM 5389 C C . THR A 1 679 ? 10.894 -30.456 -3.223 1 86.81 679 THR A C 1
ATOM 5391 O O . THR A 1 679 ? 11.633 -30.991 -4.051 1 86.81 679 THR A O 1
ATOM 5394 N N . TYR A 1 680 ? 11.179 -30.393 -1.962 1 87.6 680 TYR A N 1
ATOM 5395 C CA . TYR A 1 680 ? 12.456 -30.865 -1.439 1 87.6 680 TYR A CA 1
ATOM 5396 C C . TYR A 1 680 ? 12.633 -32.356 -1.696 1 87.6 680 TYR A C 1
ATOM 5398 O O . TYR A 1 680 ? 13.677 -32.787 -2.192 1 87.6 680 TYR A O 1
ATOM 5406 N N . LEU A 1 681 ? 11.607 -33.097 -1.447 1 85.51 681 LEU A N 1
ATOM 5407 C CA . LEU A 1 681 ? 11.643 -34.546 -1.612 1 85.51 681 LEU A CA 1
ATOM 5408 C C . LEU A 1 681 ? 11.739 -34.923 -3.087 1 85.51 681 LEU A C 1
ATOM 5410 O O . LEU A 1 681 ? 12.447 -35.867 -3.446 1 85.51 681 LEU A O 1
ATOM 5414 N N . ALA A 1 682 ? 11.046 -34.212 -3.84 1 86.93 682 ALA A N 1
ATOM 5415 C CA . ALA A 1 682 ? 11.03 -34.486 -5.275 1 86.93 682 ALA A CA 1
ATOM 5416 C C . ALA A 1 682 ? 12.416 -34.293 -5.885 1 86.93 682 ALA A C 1
ATOM 5418 O O . ALA A 1 682 ? 12.838 -35.074 -6.741 1 86.93 682 ALA A O 1
ATOM 5419 N N . ILE A 1 683 ? 13.098 -33.31 -5.472 1 90.3 683 ILE A N 1
ATOM 5420 C CA . ILE A 1 683 ? 14.407 -32.992 -6.032 1 90.3 683 ILE A CA 1
ATOM 5421 C C . ILE A 1 683 ? 15.453 -33.958 -5.478 1 90.3 683 ILE A C 1
ATOM 5423 O O . ILE A 1 683 ? 16.326 -34.426 -6.214 1 90.3 683 ILE A O 1
ATOM 5427 N N . GLN A 1 684 ? 15.282 -34.354 -4.246 1 87.23 684 GLN A N 1
ATOM 5428 C CA . GLN A 1 684 ? 16.254 -35.225 -3.594 1 87.23 684 GLN A CA 1
ATOM 5429 C C . GLN A 1 684 ? 16.064 -36.678 -4.019 1 87.23 684 GLN A C 1
ATOM 5431 O O . GLN A 1 684 ? 16.934 -37.518 -3.784 1 87.23 684 GLN A O 1
ATOM 5436 N N . SER A 1 685 ? 14.993 -36.953 -4.748 1 88.88 685 SER A N 1
ATOM 5437 C CA . SER A 1 685 ? 14.721 -38.321 -5.175 1 88.88 685 SER A CA 1
ATOM 5438 C C . SER A 1 685 ? 15.171 -38.551 -6.615 1 88.88 685 SER A C 1
ATOM 5440 O O . SER A 1 685 ? 14.982 -39.638 -7.163 1 88.88 685 SER A O 1
ATOM 5442 N N . GLN A 1 686 ? 15.752 -37.573 -7.186 1 91.16 686 GLN A N 1
ATOM 5443 C CA . GLN A 1 686 ? 16.229 -37.693 -8.56 1 91.16 686 GLN A CA 1
ATOM 5444 C C . GLN A 1 686 ? 17.538 -38.475 -8.621 1 91.16 686 GLN A C 1
ATOM 5446 O O . GLN A 1 686 ? 18.262 -38.562 -7.628 1 91.16 686 GLN A O 1
ATOM 5451 N N . PRO A 1 687 ? 17.839 -39.057 -9.748 1 93.86 687 PRO A N 1
ATOM 5452 C CA . PRO A 1 687 ? 19.096 -39.801 -9.862 1 93.86 687 PRO A CA 1
ATOM 5453 C C . PRO A 1 687 ? 20.325 -38.908 -9.714 1 93.86 687 PRO A C 1
ATOM 5455 O O . PRO A 1 687 ? 20.285 -37.73 -10.079 1 93.86 687 PRO A O 1
ATOM 5458 N N . PRO A 1 688 ? 21.331 -39.532 -9.171 1 91.52 688 PRO A N 1
ATOM 5459 C CA . PRO A 1 688 ? 22.561 -38.748 -9.041 1 91.52 688 PRO A CA 1
ATOM 5460 C C . PRO A 1 688 ? 23.044 -38.182 -10.375 1 91.52 688 PRO A C 1
ATOM 5462 O O . PRO A 1 688 ? 23.02 -38.881 -11.391 1 91.52 688 PRO A O 1
ATOM 5465 N N . GLY A 1 689 ? 23.351 -36.936 -10.367 1 88.71 689 GLY A N 1
ATOM 5466 C CA . GLY A 1 689 ? 23.919 -36.305 -11.548 1 88.71 689 GLY A CA 1
ATOM 5467 C C . GLY A 1 689 ? 22.876 -35.648 -12.433 1 88.71 689 GLY A C 1
ATOM 5468 O O . GLY A 1 689 ? 23.217 -34.927 -13.372 1 88.71 689 GLY A O 1
ATOM 5469 N N . SER A 1 690 ? 21.679 -35.891 -12.12 1 91.66 690 SER A N 1
ATOM 5470 C CA . SER A 1 690 ? 20.612 -35.353 -12.956 1 91.66 690 SER A CA 1
ATOM 5471 C C . SER A 1 690 ? 20.365 -33.878 -12.657 1 91.66 690 SER A C 1
ATOM 5473 O O . SER A 1 690 ? 19.803 -33.157 -13.483 1 91.66 690 SER A O 1
ATOM 5475 N N . VAL A 1 691 ? 20.731 -33.511 -11.455 1 92.33 691 VAL A N 1
ATOM 5476 C CA . VAL A 1 691 ? 20.6 -32.111 -11.063 1 92.33 691 VAL A CA 1
ATOM 5477 C C . VAL A 1 691 ? 21.982 -31.469 -10.97 1 92.33 691 VAL A C 1
ATOM 5479 O O . VAL A 1 691 ? 22.681 -31.626 -9.966 1 92.33 691 VAL A O 1
ATOM 5482 N N . MET A 1 692 ? 22.545 -30.99 -11.899 1 88.73 692 MET A N 1
ATOM 5483 C CA . MET A 1 692 ? 23.882 -30.405 -11.921 1 88.73 692 MET A CA 1
ATOM 5484 C C . MET A 1 692 ? 23.81 -28.883 -11.982 1 88.73 692 MET A C 1
ATOM 5486 O O . MET A 1 692 ? 24.39 -28.265 -12.877 1 88.73 692 MET A O 1
ATOM 5490 N N . GLY A 1 693 ? 23.071 -28.401 -10.992 1 92.32 693 GLY A N 1
ATOM 5491 C CA . GLY A 1 693 ? 22.998 -26.956 -10.851 1 92.32 693 GLY A CA 1
ATOM 5492 C C . GLY A 1 693 ? 21.861 -26.335 -11.64 1 92.32 693 GLY A C 1
ATOM 5493 O O . GLY A 1 693 ? 21.598 -25.137 -11.522 1 92.32 693 GLY A O 1
ATOM 5494 N N . THR A 1 694 ? 21.208 -27.158 -12.464 1 94.61 694 THR A N 1
ATOM 5495 C CA . THR A 1 694 ? 20.116 -26.628 -13.273 1 94.61 694 THR A CA 1
ATOM 5496 C C . THR A 1 694 ? 18.859 -27.477 -13.106 1 94.61 694 THR A C 1
ATOM 5498 O O . THR A 1 694 ? 18.942 -28.699 -12.968 1 94.61 694 THR A O 1
ATOM 5501 N N . LEU A 1 695 ? 17.764 -26.801 -13.046 1 96.01 695 LEU A N 1
ATOM 5502 C CA . LEU A 1 695 ? 16.476 -27.469 -12.897 1 96.01 695 LEU A CA 1
ATOM 5503 C C . LEU A 1 695 ? 15.349 -26.609 -13.459 1 96.01 695 LEU A C 1
ATOM 5505 O O . LEU A 1 695 ? 15.333 -25.392 -13.261 1 96.01 695 LEU A O 1
ATOM 5509 N N . ARG A 1 696 ? 14.552 -27.164 -14.233 1 96.56 696 ARG A N 1
ATOM 5510 C CA . ARG A 1 696 ? 13.325 -26.522 -14.693 1 96.56 696 ARG A CA 1
ATOM 5511 C C . ARG A 1 696 ? 12.099 -27.343 -14.306 1 96.56 696 ARG A C 1
ATOM 5513 O O . ARG A 1 696 ? 12.107 -28.571 -14.418 1 96.56 696 ARG A O 1
ATOM 5520 N N . SER A 1 697 ? 11.103 -26.734 -13.742 1 94.11 697 SER A N 1
ATOM 5521 C CA . SER A 1 697 ? 9.928 -27.465 -13.277 1 94.11 697 SER A CA 1
ATOM 5522 C C . SER A 1 697 ? 8.654 -26.653 -13.485 1 94.11 697 SER A C 1
ATOM 5524 O O . SER A 1 697 ? 8.684 -25.421 -13.446 1 94.11 697 SER A O 1
ATOM 5526 N N . THR A 1 698 ? 7.57 -27.336 -13.709 1 92.49 698 THR A N 1
ATOM 5527 C CA . THR A 1 698 ? 6.282 -26.664 -13.837 1 92.49 698 THR A CA 1
ATOM 5528 C C . THR A 1 698 ? 5.567 -26.605 -12.491 1 92.49 698 THR A C 1
ATOM 5530 O O . THR A 1 698 ? 5.729 -27.497 -11.656 1 92.49 698 THR A O 1
ATOM 5533 N N . GLU A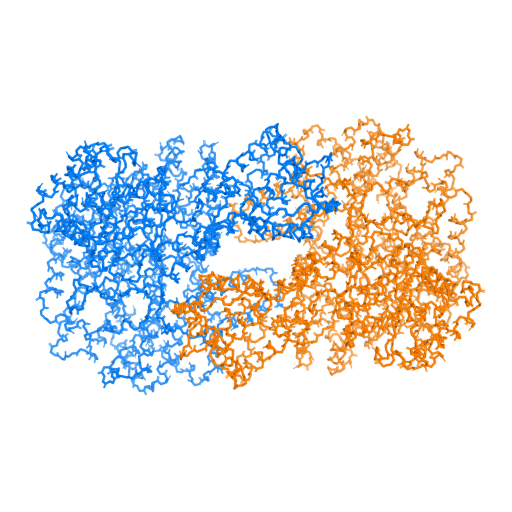 1 699 ? 4.886 -25.566 -12.263 1 89.83 699 GLU A N 1
ATOM 5534 C CA . GLU A 1 699 ? 3.946 -25.441 -11.153 1 89.83 699 GLU A CA 1
ATOM 5535 C C . GLU A 1 699 ? 2.537 -25.138 -11.654 1 89.83 699 GLU A C 1
ATOM 5537 O O . GLU A 1 699 ? 2.348 -24.258 -12.496 1 89.83 699 GLU A O 1
ATOM 5542 N N . GLN A 1 700 ? 1.586 -25.89 -11.162 1 82.57 700 GLN A N 1
ATOM 5543 C CA . GLN A 1 700 ? 0.235 -25.791 -11.703 1 82.57 700 GLN A CA 1
ATOM 5544 C C . GLN A 1 700 ? -0.65 -24.92 -10.815 1 82.57 700 GLN A C 1
ATOM 5546 O O . GLN A 1 700 ? -0.495 -24.911 -9.593 1 82.57 700 GLN A O 1
ATOM 5551 N N . GLY A 1 701 ? -1.693 -24.343 -11.373 1 75.83 701 GLY A N 1
ATOM 5552 C CA . GLY A 1 701 ? -2.631 -23.358 -10.86 1 75.83 701 GLY A CA 1
ATOM 5553 C C . GLY A 1 701 ? -2.791 -23.414 -9.352 1 75.83 701 GLY A C 1
ATOM 5554 O O . GLY A 1 701 ? -2.389 -22.488 -8.645 1 75.83 701 GLY A O 1
ATOM 5555 N N . GLU A 1 702 ? -3.324 -24.565 -8.812 1 77.41 702 GLU A N 1
ATOM 5556 C CA . GLU A 1 702 ? -3.57 -24.668 -7.377 1 77.41 702 GLU A CA 1
ATOM 5557 C C . GLU A 1 702 ? -2.266 -24.595 -6.587 1 77.41 702 GLU A C 1
ATOM 5559 O O . GLU A 1 702 ? -2.209 -23.963 -5.53 1 77.41 702 GLU A O 1
ATOM 5564 N N . MET A 1 703 ? -1.284 -25.184 -7.168 1 82.78 703 MET A N 1
ATOM 5565 C CA . MET A 1 703 ? 0.012 -25.185 -6.496 1 82.78 703 MET A CA 1
ATOM 5566 C C . MET A 1 703 ? 0.661 -23.807 -6.563 1 82.78 703 MET A C 1
ATOM 5568 O O . MET A 1 703 ? 1.379 -23.409 -5.644 1 82.78 703 MET A O 1
ATOM 5572 N N . VAL A 1 704 ? 0.381 -23.174 -7.674 1 87.19 704 VAL A N 1
ATOM 5573 C CA . VAL A 1 704 ? 0.919 -21.825 -7.806 1 87.19 704 VAL A CA 1
ATOM 5574 C C . VAL A 1 704 ? 0.375 -20.939 -6.688 1 87.19 704 VAL A C 1
ATOM 5576 O O . VAL A 1 704 ? 1.125 -20.184 -6.065 1 87.19 704 VAL A O 1
ATOM 5579 N N . GLN A 1 705 ? -0.885 -21.047 -6.424 1 82.84 705 GLN A N 1
ATOM 5580 C CA . GLN A 1 705 ? -1.52 -20.25 -5.38 1 82.84 705 GLN A CA 1
ATOM 5581 C C . GLN A 1 705 ? -1.02 -20.657 -3.997 1 82.84 705 GLN A C 1
ATOM 5583 O O . GLN A 1 705 ? -0.809 -19.804 -3.131 1 82.84 705 GLN A O 1
ATOM 5588 N N . ALA A 1 706 ? -0.85 -21.893 -3.82 1 83.2 706 ALA A N 1
ATOM 5589 C CA . ALA A 1 706 ? -0.438 -22.403 -2.516 1 83.2 706 ALA A CA 1
ATOM 5590 C C . ALA A 1 706 ? 1.006 -22.017 -2.206 1 83.2 706 ALA A C 1
ATOM 5592 O O . ALA A 1 706 ? 1.336 -21.688 -1.064 1 83.2 706 ALA A O 1
ATOM 5593 N N . LYS A 1 707 ? 1.836 -22.088 -3.227 1 88.79 707 LYS A N 1
ATOM 5594 C CA . LYS A 1 707 ? 3.265 -21.885 -3.011 1 88.79 707 LYS A CA 1
ATOM 5595 C C . LYS A 1 707 ? 3.641 -20.414 -3.167 1 88.79 707 LYS A C 1
ATOM 5597 O O . LYS A 1 707 ? 4.553 -19.926 -2.497 1 88.79 707 LYS A O 1
ATOM 5602 N N . PHE A 1 708 ? 2.917 -19.704 -4.063 1 91.1 708 PHE A N 1
ATOM 5603 C CA . PHE A 1 708 ? 3.392 -18.376 -4.432 1 91.1 708 PHE A CA 1
ATOM 5604 C C . PHE A 1 708 ? 2.286 -17.341 -4.269 1 91.1 708 PHE A C 1
ATOM 5606 O O . PHE A 1 708 ? 2.425 -16.2 -4.715 1 91.1 708 PHE A O 1
ATOM 5613 N N . GLY A 1 709 ? 1.24 -17.741 -3.642 1 85.82 709 GLY A N 1
ATOM 5614 C CA . GLY A 1 709 ? 0.115 -16.832 -3.491 1 85.82 709 GLY A CA 1
ATOM 5615 C C . GLY A 1 709 ? 0.366 -15.736 -2.472 1 85.82 709 GLY A C 1
ATOM 5616 O O . GLY A 1 709 ? -0.225 -14.657 -2.555 1 85.82 709 GLY A O 1
ATOM 5617 N N . LEU A 1 710 ? 1.22 -16.027 -1.492 1 88.31 710 LEU A N 1
ATOM 5618 C CA . LEU A 1 710 ? 1.607 -15.07 -0.461 1 88.31 710 LEU A CA 1
ATOM 5619 C C . LEU A 1 710 ? 3.111 -14.821 -0.487 1 88.31 710 LEU A C 1
ATOM 5621 O O . LEU A 1 710 ? 3.896 -15.754 -0.672 1 88.31 710 LEU A O 1
ATOM 5625 N N . PRO A 1 711 ? 3.473 -13.618 -0.284 1 90.06 711 PRO A N 1
ATOM 5626 C CA . PRO A 1 711 ? 4.903 -13.309 -0.354 1 90.06 711 PRO A CA 1
ATOM 5627 C C . PRO A 1 711 ? 5.733 -14.129 0.632 1 90.06 711 PRO A C 1
ATOM 5629 O O . PRO A 1 711 ? 6.806 -14.624 0.279 1 90.06 711 PRO A O 1
ATOM 5632 N N . GLN A 1 712 ? 5.244 -14.338 1.838 1 88.25 712 GLN A N 1
ATOM 5633 C CA . GLN A 1 712 ? 6.002 -15.054 2.858 1 88.25 712 GLN A CA 1
ATOM 5634 C C . GLN A 1 712 ? 6.185 -16.521 2.479 1 88.25 712 GLN A C 1
ATOM 5636 O O . GLN A 1 712 ? 7.271 -17.081 2.649 1 88.25 712 GLN A O 1
ATOM 5641 N N . THR A 1 713 ? 5.137 -17.094 1.967 1 90.37 713 THR A N 1
ATOM 5642 C CA . THR A 1 713 ? 5.21 -18.486 1.536 1 90.37 713 THR A CA 1
ATOM 5643 C C . THR A 1 713 ? 6.11 -18.626 0.311 1 90.37 713 THR A C 1
ATOM 5645 O O . THR A 1 713 ? 6.827 -19.618 0.171 1 90.37 713 THR A O 1
ATOM 5648 N N . ALA A 1 714 ? 6.03 -17.624 -0.558 1 94.17 714 ALA A N 1
ATOM 5649 C CA . ALA A 1 714 ? 6.853 -17.652 -1.764 1 94.17 714 ALA A CA 1
ATOM 5650 C C . ALA A 1 714 ? 8.338 -17.617 -1.417 1 94.17 714 ALA A C 1
ATOM 5652 O O . ALA A 1 714 ? 9.138 -18.345 -2.009 1 94.17 714 ALA A O 1
ATOM 5653 N N . VAL A 1 715 ? 8.738 -16.768 -0.448 1 93.5 715 VAL A N 1
ATOM 5654 C CA . VAL A 1 715 ? 10.133 -16.677 -0.03 1 93.5 715 VAL A CA 1
ATOM 5655 C C . VAL A 1 715 ? 10.614 -18.039 0.464 1 93.5 715 VAL A C 1
ATOM 5657 O O . VAL A 1 715 ? 11.702 -18.49 0.098 1 93.5 715 VAL A O 1
ATOM 5660 N N . ARG A 1 716 ? 9.777 -18.646 1.239 1 91.7 716 ARG A N 1
ATOM 5661 C CA . ARG A 1 716 ? 10.124 -19.953 1.787 1 91.7 716 ARG A CA 1
ATOM 5662 C C . ARG A 1 716 ? 10.275 -20.99 0.679 1 91.7 716 ARG A C 1
ATOM 5664 O O . ARG A 1 716 ? 11.217 -21.784 0.688 1 91.7 716 ARG A O 1
ATOM 5671 N N . GLN A 1 717 ? 9.373 -20.975 -0.232 1 93.36 717 GLN A N 1
ATOM 5672 C CA . GLN A 1 717 ? 9.409 -21.937 -1.329 1 93.36 717 GLN A CA 1
ATOM 5673 C C . GLN A 1 717 ? 10.638 -21.724 -2.208 1 93.36 717 GLN A C 1
ATOM 5675 O O . GLN A 1 717 ? 11.258 -22.688 -2.661 1 93.36 717 GLN A O 1
ATOM 5680 N N . LEU A 1 718 ? 10.989 -20.507 -2.477 1 96.19 718 LEU A N 1
ATOM 5681 C CA . LEU A 1 718 ? 12.161 -20.209 -3.293 1 96.19 718 LEU A CA 1
ATOM 5682 C C . LEU A 1 718 ? 13.438 -20.668 -2.599 1 96.19 718 LEU A C 1
ATOM 5684 O O . LEU A 1 718 ? 14.358 -21.17 -3.25 1 96.19 718 LEU A O 1
ATOM 5688 N N . GLU A 1 719 ? 13.474 -20.526 -1.3 1 93.95 719 GLU A N 1
ATOM 5689 C CA . GLU A 1 719 ? 14.613 -21.025 -0.536 1 93.95 719 GLU A CA 1
ATOM 5690 C C . GLU A 1 719 ? 14.725 -22.543 -0.638 1 93.95 719 GLU A C 1
ATOM 5692 O O . GLU A 1 719 ? 15.823 -23.081 -0.791 1 93.95 719 GLU A O 1
ATOM 5697 N N . ILE A 1 720 ? 13.588 -23.185 -0.566 1 93.69 720 ILE A N 1
ATOM 5698 C CA . ILE A 1 720 ? 13.572 -24.642 -0.629 1 93.69 720 ILE A CA 1
ATOM 5699 C C . ILE A 1 720 ? 14.072 -25.106 -1.994 1 93.69 720 ILE A C 1
ATOM 5701 O O . ILE A 1 720 ? 14.875 -26.038 -2.085 1 93.69 720 ILE A O 1
ATOM 5705 N N . TYR A 1 721 ? 13.65 -24.462 -3.061 1 95.2 721 TYR A N 1
ATOM 5706 C CA . TYR A 1 721 ? 14.145 -24.788 -4.393 1 95.2 721 TYR A CA 1
ATOM 5707 C C . TYR A 1 721 ? 15.659 -24.637 -4.465 1 95.2 721 TYR A C 1
ATOM 5709 O O . TYR A 1 721 ? 16.354 -25.519 -4.973 1 95.2 721 TYR A O 1
ATOM 5717 N N . THR A 1 722 ? 16.129 -23.561 -3.948 1 96.11 722 THR A N 1
ATOM 5718 C CA . THR A 1 722 ? 17.549 -23.235 -4.013 1 96.11 722 THR A CA 1
ATOM 5719 C C . THR A 1 722 ? 18.374 -24.253 -3.231 1 96.11 722 THR A C 1
ATOM 5721 O O . THR A 1 722 ? 19.366 -24.779 -3.74 1 96.11 722 THR A O 1
ATOM 5724 N N . THR A 1 723 ? 17.948 -24.526 -2.009 1 95.44 723 THR A N 1
ATOM 5725 C CA . THR A 1 723 ? 18.726 -25.407 -1.145 1 95.44 723 THR A CA 1
ATOM 5726 C C . THR A 1 723 ? 18.629 -26.854 -1.62 1 95.44 723 THR A C 1
ATOM 5728 O O . THR A 1 723 ? 19.606 -27.603 -1.547 1 95.44 723 THR A O 1
ATOM 5731 N N . ALA A 1 724 ? 17.433 -27.247 -2.109 1 94.71 724 ALA A N 1
ATOM 5732 C CA . ALA A 1 724 ? 17.268 -28.61 -2.607 1 94.71 724 ALA A CA 1
ATOM 5733 C C . ALA A 1 724 ? 18.157 -28.861 -3.822 1 94.71 724 ALA A C 1
ATOM 5735 O O . ALA A 1 724 ? 18.789 -29.914 -3.929 1 94.71 724 ALA A O 1
ATOM 5736 N N . VAL A 1 725 ? 18.238 -27.924 -4.744 1 96.11 725 VAL A N 1
ATOM 5737 C CA . VAL A 1 725 ? 19.054 -28.057 -5.946 1 96.11 725 VAL A CA 1
ATOM 5738 C C . VAL A 1 725 ? 20.534 -28.028 -5.572 1 96.11 725 VAL A C 1
ATOM 5740 O O . VAL A 1 725 ? 21.333 -28.794 -6.114 1 96.11 725 VAL A O 1
ATOM 5743 N N . LEU A 1 726 ? 20.882 -27.165 -4.675 1 96.15 726 LEU A N 1
ATOM 5744 C CA . LEU A 1 726 ? 22.263 -27.051 -4.219 1 96.15 726 LEU A CA 1
ATOM 5745 C C . LEU A 1 726 ? 22.742 -28.362 -3.604 1 96.15 726 LEU A C 1
ATOM 5747 O O . LEU A 1 726 ? 23.837 -28.836 -3.917 1 96.15 726 LEU A O 1
ATOM 5751 N N . LEU A 1 727 ? 21.915 -28.951 -2.762 1 94.16 727 LEU A N 1
ATOM 5752 C CA . LEU A 1 727 ? 22.256 -30.213 -2.115 1 94.16 727 LEU A CA 1
ATOM 5753 C C . LEU A 1 727 ? 22.39 -31.332 -3.142 1 94.16 727 LEU A C 1
ATOM 5755 O O . LEU A 1 727 ? 23.316 -32.144 -3.064 1 94.16 727 LEU A O 1
ATOM 5759 N N . ALA A 1 728 ? 21.455 -31.373 -4.059 1 93.8 728 ALA A N 1
ATOM 5760 C CA . ALA A 1 728 ? 21.482 -32.409 -5.088 1 93.8 728 ALA A CA 1
ATOM 5761 C C . ALA A 1 728 ? 22.719 -32.271 -5.972 1 93.8 728 ALA A C 1
ATOM 5763 O O . ALA A 1 728 ? 23.205 -33.259 -6.528 1 93.8 728 ALA A O 1
ATOM 5764 N N . THR A 1 729 ? 23.253 -31.052 -6.092 1 94.92 729 THR A N 1
ATOM 5765 C CA . THR A 1 729 ? 24.405 -30.777 -6.943 1 94.92 729 THR A CA 1
ATOM 5766 C C . THR A 1 729 ? 25.705 -31.114 -6.218 1 94.92 729 THR A C 1
ATOM 5768 O O . THR A 1 729 ? 26.571 -31.795 -6.771 1 94.92 729 THR A O 1
ATOM 5771 N N . LEU A 1 730 ? 25.85 -30.717 -4.944 1 95.19 730 LEU A N 1
ATOM 5772 C CA . LEU A 1 730 ? 27.105 -30.839 -4.21 1 95.19 730 LEU A CA 1
ATOM 5773 C C . LEU A 1 730 ? 27.177 -32.173 -3.475 1 95.19 730 LEU A C 1
ATOM 5775 O O . LEU A 1 730 ? 28.268 -32.689 -3.221 1 95.19 730 LEU A O 1
ATOM 5779 N N . ARG A 1 731 ? 25.993 -32.643 -3.142 1 91.97 731 ARG A N 1
ATOM 5780 C CA . ARG A 1 731 ? 25.867 -33.946 -2.497 1 91.97 731 ARG A CA 1
ATOM 5781 C C . ARG A 1 731 ? 24.753 -34.768 -3.138 1 91.97 731 ARG A C 1
ATOM 5783 O O . ARG A 1 731 ? 23.706 -34.987 -2.526 1 91.97 731 ARG A O 1
ATOM 5790 N N . PRO A 1 732 ? 25.039 -35.237 -4.299 1 91.22 732 PRO A N 1
ATOM 5791 C CA . PRO A 1 732 ? 23.993 -35.974 -5.012 1 91.22 732 PRO A CA 1
ATOM 5792 C C . PRO A 1 732 ? 23.446 -37.15 -4.207 1 91.22 732 PRO A C 1
ATOM 5794 O O . PRO A 1 732 ? 24.175 -37.755 -3.417 1 91.22 732 PRO A O 1
ATOM 5797 N N . PRO A 1 733 ? 22.211 -37.438 -4.369 1 90.35 733 PRO A N 1
ATOM 5798 C CA . PRO A 1 733 ? 21.612 -38.577 -3.671 1 90.35 733 PRO A CA 1
ATOM 5799 C C . PRO A 1 733 ? 22.323 -39.895 -3.973 1 90.35 733 PRO A C 1
ATOM 5801 O O . PRO A 1 733 ? 22.902 -40.055 -5.05 1 90.35 733 PRO A O 1
ATOM 5804 N N . LEU A 1 734 ? 22.13 -40.824 -3.142 1 89.61 734 LEU A N 1
ATOM 5805 C CA . LEU A 1 734 ? 22.809 -42.108 -3.276 1 89.61 734 LEU A CA 1
ATOM 5806 C C . LEU A 1 734 ? 22.13 -42.974 -4.332 1 89.61 734 LEU A C 1
ATOM 5808 O O . LEU A 1 734 ? 20.9 -42.996 -4.426 1 89.61 734 LEU A O 1
ATOM 5812 N N . PRO A 1 735 ? 22.919 -43.575 -5.201 1 91.14 735 PRO A N 1
ATOM 5813 C CA . PRO A 1 735 ? 22.352 -44.583 -6.099 1 91.14 735 PRO A CA 1
ATOM 5814 C C . PRO A 1 735 ? 22.01 -45.888 -5.383 1 91.14 735 PRO A C 1
ATOM 5816 O O . PRO A 1 735 ? 22.342 -46.055 -4.206 1 91.14 735 PRO A O 1
ATOM 5819 N N . PRO A 1 736 ? 21.352 -46.778 -6.06 1 92.39 736 PRO A N 1
ATOM 5820 C CA . PRO A 1 736 ? 21.108 -48.07 -5.415 1 92.39 736 PRO A CA 1
ATOM 5821 C C . PRO A 1 736 ? 22.397 -48.772 -4.993 1 92.39 736 PRO A C 1
ATOM 5823 O O . PRO A 1 736 ? 23.377 -48.772 -5.742 1 92.39 736 PRO A O 1
ATOM 5826 N N . ARG A 1 737 ? 22.394 -49.321 -3.828 1 89.14 737 ARG A N 1
ATOM 5827 C CA . ARG A 1 737 ? 23.577 -49.938 -3.237 1 89.14 737 ARG A CA 1
ATOM 5828 C C . ARG A 1 737 ? 24.104 -51.066 -4.117 1 89.14 737 ARG A C 1
ATOM 5830 O O . ARG A 1 737 ? 25.317 -51.244 -4.247 1 89.14 737 ARG A O 1
ATOM 5837 N N . GLU A 1 738 ? 23.173 -51.899 -4.637 1 92.49 738 GLU A N 1
ATOM 5838 C CA . GLU A 1 738 ? 23.562 -53.047 -5.452 1 92.49 738 GLU A CA 1
ATOM 5839 C C . GLU A 1 738 ? 22.63 -53.214 -6.65 1 92.49 738 GLU A C 1
ATOM 5841 O O . GLU A 1 738 ? 21.514 -52.691 -6.653 1 92.49 738 GLU A O 1
ATOM 5846 N N . GLU A 1 739 ? 23.124 -53.91 -7.597 1 92.66 739 GLU A N 1
ATOM 5847 C CA . GLU A 1 739 ? 22.372 -54.151 -8.825 1 92.66 739 GLU A CA 1
ATOM 5848 C C . GLU A 1 739 ? 21.105 -54.956 -8.548 1 92.66 739 GLU A C 1
ATOM 5850 O O . GLU A 1 739 ? 20.103 -54.808 -9.251 1 92.66 739 GLU A O 1
ATOM 5855 N N . LYS A 1 740 ? 21.157 -55.677 -7.517 1 94.95 740 LYS A N 1
ATOM 5856 C CA . LYS A 1 740 ? 20 -56.469 -7.11 1 94.95 740 LYS A CA 1
ATOM 5857 C C . LYS A 1 740 ? 18.785 -55.579 -6.861 1 94.95 740 LYS A C 1
ATOM 5859 O O . LYS A 1 740 ? 17.655 -55.962 -7.171 1 94.95 740 LYS A O 1
ATOM 5864 N N . TRP A 1 741 ? 19.031 -54.427 -6.31 1 96.47 741 TRP A N 1
ATOM 5865 C CA . TRP A 1 741 ? 17.947 -53.498 -6.013 1 96.47 741 TRP A CA 1
ATOM 5866 C C . TRP A 1 741 ? 17.255 -53.042 -7.294 1 96.47 741 TRP A C 1
ATOM 5868 O O . TRP A 1 741 ? 16.031 -52.892 -7.326 1 96.47 741 TRP A O 1
ATOM 5878 N N . ARG A 1 742 ? 17.956 -52.845 -8.355 1 96.1 742 ARG A N 1
ATOM 5879 C CA . ARG A 1 742 ? 17.386 -52.461 -9.642 1 96.1 742 ARG A CA 1
ATOM 5880 C C . ARG A 1 742 ? 16.532 -53.585 -10.219 1 96.1 742 ARG A C 1
ATOM 5882 O O . ARG A 1 742 ? 15.47 -53.333 -10.792 1 96.1 742 ARG A O 1
ATOM 5889 N N . ASN A 1 743 ? 17.029 -54.773 -10.037 1 95.97 743 ASN A N 1
ATOM 5890 C CA . ASN A 1 743 ? 16.279 -55.926 -10.524 1 95.97 743 ASN A CA 1
ATOM 5891 C C . ASN A 1 743 ? 14.956 -56.089 -9.781 1 95.97 743 ASN A C 1
ATOM 5893 O O . ASN A 1 743 ? 13.941 -56.441 -10.383 1 95.97 743 ASN A O 1
ATOM 5897 N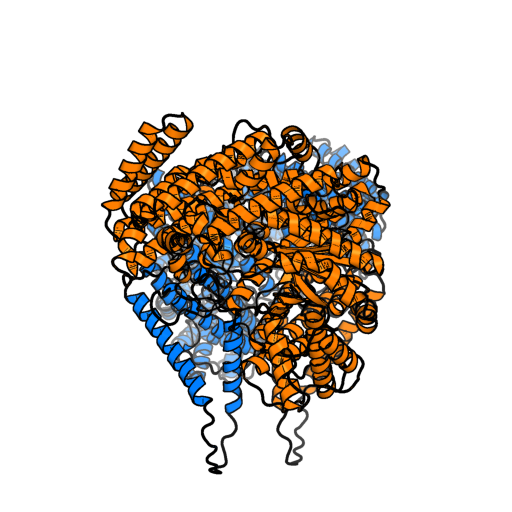 N . VAL A 1 744 ? 15.091 -55.876 -8.503 1 96.84 744 VAL A N 1
ATOM 5898 C CA . VAL A 1 744 ? 13.878 -55.945 -7.695 1 96.84 744 VAL A CA 1
ATOM 5899 C C . VAL A 1 744 ? 12.89 -54.876 -8.155 1 96.84 744 VAL A C 1
ATOM 5901 O O . VAL A 1 744 ? 11.688 -55.136 -8.259 1 96.84 744 VAL A O 1
ATOM 5904 N N . MET A 1 745 ? 13.395 -53.704 -8.445 1 97.33 745 MET A N 1
ATOM 5905 C CA . MET A 1 745 ? 12.549 -52.616 -8.926 1 97.33 745 MET A CA 1
ATOM 5906 C C . MET A 1 745 ? 11.905 -52.977 -10.261 1 97.33 745 MET A C 1
ATOM 5908 O O . MET A 1 745 ? 10.739 -52.658 -10.499 1 97.33 745 MET A O 1
ATOM 5912 N N . GLU A 1 746 ? 12.666 -53.621 -11.111 1 96.13 746 GLU A N 1
ATOM 5913 C CA . GLU A 1 746 ? 12.14 -54.06 -12.4 1 96.13 746 GLU A CA 1
ATOM 5914 C C . GLU A 1 746 ? 10.998 -55.055 -12.22 1 96.13 746 GLU A C 1
ATOM 5916 O O . GLU A 1 746 ? 10.005 -55.007 -12.949 1 96.13 746 GLU A O 1
ATOM 5921 N N . GLU A 1 747 ? 11.182 -55.904 -11.309 1 95.87 747 GLU A N 1
ATOM 5922 C CA . GLU A 1 747 ? 10.169 -56.919 -11.035 1 95.87 747 GLU A CA 1
ATOM 5923 C C . GLU A 1 747 ? 8.887 -56.289 -10.499 1 95.87 747 GLU A C 1
ATOM 5925 O O . GLU A 1 747 ? 7.791 -56.609 -10.964 1 95.87 747 GLU A O 1
ATOM 5930 N N . ILE A 1 748 ? 9.077 -55.489 -9.52 1 97.64 748 ILE A N 1
ATOM 5931 C CA . ILE A 1 748 ? 7.921 -54.813 -8.943 1 97.64 748 ILE A CA 1
ATOM 5932 C C . ILE A 1 748 ? 7.208 -54 -10.021 1 97.64 748 ILE A C 1
ATOM 5934 O O . ILE A 1 748 ? 5.978 -54.02 -10.112 1 97.64 748 ILE A O 1
ATOM 5938 N N . SER A 1 749 ? 7.983 -53.244 -10.799 1 96.93 749 SER A N 1
ATOM 5939 C CA . SER A 1 749 ? 7.447 -52.399 -11.862 1 96.93 749 SER A CA 1
ATOM 5940 C C . SER A 1 749 ? 6.656 -53.221 -12.874 1 96.93 749 SER A C 1
ATOM 5942 O O . SER A 1 749 ? 5.556 -52.831 -13.273 1 96.93 749 SER A O 1
ATOM 5944 N N . SER A 1 750 ? 7.142 -54.314 -13.277 1 96.23 750 SER A N 1
ATOM 5945 C CA . SER A 1 750 ? 6.489 -55.166 -14.266 1 96.23 750 SER A CA 1
ATOM 5946 C C . SER A 1 750 ? 5.152 -55.687 -13.749 1 96.23 750 SER A C 1
ATOM 5948 O O . SER A 1 750 ? 4.14 -55.617 -14.449 1 96.23 750 SER A O 1
ATOM 5950 N N . ILE A 1 751 ? 5.148 -56.184 -12.559 1 97.22 751 ILE A N 1
ATOM 5951 C CA . ILE A 1 751 ? 3.937 -56.734 -11.96 1 97.22 751 ILE A CA 1
ATOM 5952 C C . ILE A 1 751 ? 2.912 -55.621 -11.753 1 97.22 751 ILE A C 1
ATOM 5954 O O . ILE A 1 751 ? 1.723 -55.806 -12.023 1 97.22 751 ILE A O 1
ATOM 5958 N N . SER A 1 752 ? 3.411 -54.537 -11.206 1 97.17 752 SER A N 1
ATOM 5959 C CA . SER A 1 752 ? 2.528 -53.4 -10.967 1 97.17 752 SER A CA 1
ATOM 5960 C C . SER A 1 752 ? 1.885 -52.917 -12.263 1 97.17 752 SER A C 1
ATOM 5962 O O . SER A 1 752 ? 0.686 -52.634 -12.299 1 97.17 752 SER A O 1
ATOM 5964 N N . CYS A 1 753 ? 2.671 -52.75 -13.314 1 96.23 753 CYS A N 1
ATOM 5965 C CA . CYS A 1 753 ? 2.183 -52.288 -14.608 1 96.23 753 CYS A CA 1
ATOM 5966 C C . CYS A 1 753 ? 1.146 -53.25 -15.176 1 96.23 753 CYS A C 1
ATOM 5968 O O . CYS A 1 753 ? 0.102 -52.823 -15.672 1 96.23 753 CYS A O 1
ATOM 5970 N N . GLN A 1 754 ? 1.428 -54.478 -15.094 1 96.13 754 GLN A N 1
ATOM 5971 C CA . GLN A 1 754 ? 0.514 -55.489 -15.614 1 96.13 754 GLN A CA 1
ATOM 5972 C C . GLN A 1 754 ? -0.825 -55.449 -14.884 1 96.13 754 GLN A C 1
ATOM 5974 O O . GLN A 1 754 ? -1.884 -55.504 -15.513 1 96.13 754 GLN A O 1
ATOM 5979 N N . ASN A 1 755 ? -0.733 -55.43 -13.612 1 96.39 755 ASN A N 1
ATOM 5980 C CA . ASN A 1 755 ? -1.957 -55.359 -12.822 1 96.39 755 ASN A CA 1
ATOM 5981 C C . ASN A 1 755 ? -2.766 -54.108 -13.154 1 96.39 755 ASN A C 1
ATOM 5983 O O . ASN A 1 755 ? -3.99 -54.17 -13.279 1 96.39 755 ASN A O 1
ATOM 5987 N N . TYR A 1 756 ? -2.131 -53.021 -13.244 1 95.85 756 TYR A N 1
ATOM 5988 C CA . TYR A 1 756 ? -2.783 -51.761 -13.583 1 95.85 756 TYR A CA 1
ATOM 5989 C C . TYR A 1 756 ? -3.441 -51.84 -14.955 1 95.85 756 TYR A C 1
ATOM 5991 O O . TYR A 1 756 ? -4.62 -51.51 -15.104 1 95.85 756 TYR A O 1
ATOM 5999 N N . ARG A 1 757 ? -2.723 -52.256 -15.989 1 94.78 757 ARG A N 1
ATOM 6000 C CA . ARG A 1 757 ? -3.217 -52.286 -17.362 1 94.78 757 ARG A CA 1
ATOM 6001 C C . ARG A 1 757 ? -4.329 -53.317 -17.522 1 94.78 757 ARG A C 1
ATOM 6003 O O . ARG A 1 757 ? -5.296 -53.086 -18.251 1 94.78 757 ARG A O 1
ATOM 6010 N N . THR A 1 758 ? -4.183 -54.448 -16.851 1 95.2 758 THR A N 1
ATOM 6011 C CA . THR A 1 758 ? -5.215 -55.477 -16.908 1 95.2 758 THR A CA 1
ATOM 6012 C C . THR A 1 758 ? -6.536 -54.951 -16.354 1 95.2 758 THR A C 1
ATOM 6014 O O . THR A 1 758 ? -7.607 -55.287 -16.864 1 95.2 758 THR A O 1
ATOM 6017 N N . THR A 1 759 ? -6.432 -54.119 -15.381 1 95.39 759 THR A N 1
ATOM 6018 C CA . THR A 1 759 ? -7.631 -53.582 -14.747 1 95.39 759 THR A CA 1
ATOM 6019 C C . THR A 1 759 ? -8.196 -52.419 -15.557 1 95.39 759 THR A C 1
ATOM 6021 O O . THR A 1 759 ? -9.382 -52.409 -15.894 1 95.39 759 THR A O 1
ATOM 6024 N N . VAL A 1 760 ? -7.395 -51.471 -15.944 1 93.99 760 VAL A N 1
ATOM 6025 C CA . VAL A 1 760 ? -7.839 -50.19 -16.482 1 93.99 760 VAL A CA 1
ATOM 6026 C C . VAL A 1 760 ? -8.096 -50.32 -17.982 1 93.99 760 VAL A C 1
ATOM 6028 O O . VAL A 1 760 ? -9.055 -49.748 -18.506 1 93.99 760 VAL A O 1
ATOM 6031 N N . TYR A 1 761 ? -7.27 -51.082 -18.743 1 91.77 761 TYR A N 1
ATOM 6032 C CA . TYR A 1 761 ? -7.358 -51.07 -20.199 1 91.77 761 TYR A CA 1
ATOM 6033 C C . TYR A 1 761 ? -7.946 -52.375 -20.721 1 91.77 761 TYR A C 1
ATOM 6035 O O . TYR A 1 761 ? -8.63 -52.389 -21.747 1 91.77 761 TYR A O 1
ATOM 6043 N N . GLU A 1 762 ? -7.735 -53.463 -20.011 1 92.77 762 GLU A N 1
ATOM 6044 C CA . GLU A 1 762 ? -8.106 -54.76 -20.57 1 92.77 762 GLU A CA 1
ATOM 6045 C C . GLU A 1 762 ? -9.442 -55.239 -20.011 1 92.77 762 GLU A C 1
ATOM 6047 O O . GLU A 1 762 ? -10.115 -56.071 -20.625 1 92.77 762 GLU A O 1
ATOM 6052 N N . ASN A 1 763 ? -9.755 -54.807 -18.848 1 93.66 763 ASN A N 1
ATOM 6053 C CA . ASN A 1 763 ? -11.053 -55.176 -18.296 1 93.66 763 ASN A CA 1
ATOM 6054 C C . ASN A 1 763 ? -12.194 -54.477 -19.029 1 93.66 763 ASN A C 1
ATOM 6056 O O . ASN A 1 763 ? -12.318 -53.253 -18.97 1 93.66 763 ASN A O 1
ATOM 6060 N N . PRO A 1 764 ? -13.057 -55.131 -19.67 1 91.92 764 PRO A N 1
ATOM 6061 C CA . PRO A 1 764 ? -14.106 -54.523 -20.492 1 91.92 764 PRO A CA 1
ATOM 6062 C C . PRO A 1 764 ? -15.145 -53.773 -19.662 1 91.92 764 PRO A C 1
ATOM 6064 O O . PRO A 1 764 ? -15.837 -52.893 -20.18 1 91.92 764 PRO A O 1
ATOM 6067 N N . GLU A 1 765 ? -15.172 -54.099 -18.444 1 93.75 765 GLU A N 1
ATOM 6068 C CA . GLU A 1 765 ? -16.202 -53.489 -17.609 1 93.75 765 GLU A CA 1
ATOM 6069 C C . GLU A 1 765 ? -15.674 -52.245 -16.901 1 93.75 765 GLU A C 1
ATOM 6071 O O . GLU A 1 765 ? -16.45 -51.465 -16.345 1 93.75 765 GLU A O 1
ATOM 6076 N N . PHE A 1 766 ? -14.5 -52.046 -16.976 1 94.65 766 PHE A N 1
ATOM 6077 C CA . PHE A 1 766 ? -13.884 -51.017 -16.148 1 94.65 766 PHE A CA 1
ATOM 6078 C C . PHE A 1 766 ? -14.352 -49.629 -16.571 1 94.65 766 PHE A C 1
ATOM 6080 O O . PHE A 1 766 ? -14.635 -48.779 -15.725 1 94.65 766 PHE A O 1
ATOM 6087 N N . LEU A 1 767 ? -14.32 -49.37 -17.817 1 92.62 767 LEU A N 1
ATOM 6088 C CA . LEU A 1 767 ? -14.702 -48.05 -18.308 1 92.62 767 LEU A CA 1
ATOM 6089 C C . LEU A 1 767 ? -16.12 -47.698 -17.869 1 92.62 767 LEU A C 1
ATOM 6091 O O . LEU A 1 767 ? -16.386 -46.562 -17.47 1 92.62 767 LEU A O 1
ATOM 6095 N N . THR A 1 768 ? -17.002 -48.622 -18.063 1 93.9 768 THR A N 1
ATOM 6096 C CA . THR A 1 768 ? -18.377 -48.392 -17.634 1 93.9 768 THR A CA 1
ATOM 6097 C C . THR A 1 768 ? -18.447 -48.194 -16.123 1 93.9 768 THR A C 1
ATOM 6099 O O . THR A 1 768 ? -19.204 -47.351 -15.636 1 93.9 768 THR A O 1
ATOM 6102 N N . TYR A 1 769 ? -17.72 -49.009 -15.45 1 95.47 769 TYR A N 1
ATOM 6103 C CA . TYR A 1 769 ? -17.639 -48.851 -14.003 1 95.47 769 TYR A CA 1
ATOM 6104 C C . TYR A 1 769 ? -17.165 -47.45 -13.632 1 95.47 769 TYR A C 1
ATOM 6106 O O . TYR A 1 769 ? -17.73 -46.812 -12.741 1 95.47 769 TYR A O 1
ATOM 6114 N N . PHE A 1 770 ? -16.132 -47.005 -14.266 1 94.38 770 PHE A N 1
ATOM 6115 C CA . PHE A 1 770 ? -15.561 -45.683 -14.037 1 94.38 770 PHE A CA 1
ATOM 6116 C C . PHE A 1 770 ? -16.606 -44.596 -14.26 1 94.38 770 PHE A C 1
ATOM 6118 O O . PHE A 1 770 ? -16.727 -43.669 -13.456 1 94.38 770 PHE A O 1
ATOM 6125 N N . HIS A 1 771 ? -17.354 -44.695 -15.257 1 92.4 771 HIS A N 1
ATOM 6126 C CA . HIS A 1 771 ? -18.371 -43.706 -15.597 1 92.4 771 HIS A CA 1
ATOM 6127 C C . HIS A 1 771 ? -19.497 -43.699 -14.569 1 92.4 771 HIS A C 1
ATOM 6129 O O . HIS A 1 771 ? -20.052 -42.642 -14.257 1 92.4 771 HIS A O 1
ATOM 6135 N N . GLU A 1 772 ? -19.752 -44.867 -14.115 1 94.81 772 GLU A N 1
ATOM 6136 C CA . GLU A 1 772 ? -20.854 -44.984 -13.165 1 94.81 772 GLU A CA 1
ATOM 6137 C C . GLU A 1 772 ? -20.424 -44.557 -11.765 1 94.81 772 GLU A C 1
ATOM 6139 O O . GLU A 1 772 ? -21.172 -43.877 -11.06 1 94.81 772 GLU A O 1
ATOM 6144 N N . ALA A 1 773 ? -19.239 -44.905 -11.445 1 95.6 773 ALA A N 1
ATOM 6145 C CA . ALA A 1 773 ? -18.799 -44.78 -10.058 1 95.6 773 ALA A CA 1
ATOM 6146 C C . ALA A 1 773 ? -18.297 -43.369 -9.767 1 95.6 773 ALA A C 1
ATOM 6148 O O . ALA A 1 773 ? -18.183 -42.972 -8.605 1 95.6 773 ALA A O 1
ATOM 6149 N N . THR A 1 774 ? -17.886 -42.585 -10.77 1 95.18 774 THR A N 1
ATOM 6150 C CA . THR A 1 774 ? -17.256 -41.287 -10.556 1 95.18 774 THR A CA 1
ATOM 6151 C C . THR A 1 774 ? -18.03 -40.185 -11.274 1 95.18 774 THR A C 1
ATOM 6153 O O . THR A 1 774 ? -18.807 -40.46 -12.19 1 95.18 774 THR A O 1
ATOM 6156 N N . PRO A 1 775 ? -17.819 -38.92 -10.851 1 93.78 775 PRO A N 1
ATOM 6157 C CA . PRO A 1 775 ? -18.479 -37.803 -11.531 1 93.78 775 PRO A CA 1
ATOM 6158 C C . PRO A 1 775 ? -17.688 -37.293 -12.733 1 93.78 775 PRO A C 1
ATOM 6160 O O . PRO A 1 775 ? -17.654 -36.086 -12.987 1 93.78 775 PRO A O 1
ATOM 6163 N N . GLN A 1 776 ? -16.994 -38.101 -13.421 1 89.7 776 GLN A N 1
ATOM 6164 C CA . GLN A 1 776 ? -16.122 -37.715 -14.526 1 89.7 776 GLN A CA 1
ATOM 6165 C C . GLN A 1 776 ? -16.902 -36.972 -15.608 1 89.7 776 GLN A C 1
ATOM 6167 O O . GLN A 1 776 ? -16.431 -35.963 -16.137 1 89.7 776 GLN A O 1
ATOM 6172 N N . ALA A 1 777 ? -18.07 -37.352 -15.945 1 85.53 777 ALA A N 1
ATOM 6173 C CA . ALA A 1 777 ? -18.868 -36.758 -17.015 1 85.53 777 ALA A CA 1
ATOM 6174 C C . ALA A 1 777 ? -19.279 -35.331 -16.666 1 85.53 777 ALA A C 1
ATOM 6176 O O . ALA A 1 777 ? -19.42 -34.485 -17.552 1 85.53 777 ALA A O 1
ATOM 6177 N N . GLU A 1 778 ? -19.321 -35.178 -15.422 1 87.58 778 GLU A N 1
ATOM 6178 C CA . GLU A 1 778 ? -19.841 -33.893 -14.963 1 87.58 778 GLU A CA 1
ATOM 6179 C C . GLU A 1 778 ? -18.712 -32.897 -14.715 1 87.58 778 GLU A C 1
ATOM 6181 O O . GLU A 1 778 ? -18.955 -31.695 -14.585 1 87.58 778 GLU A O 1
ATOM 6186 N N . LEU A 1 779 ? -17.495 -33.343 -14.709 1 85.91 779 LEU A N 1
ATOM 6187 C CA . LEU A 1 779 ? -16.356 -32.472 -14.438 1 85.91 779 LEU A CA 1
ATOM 6188 C C . LEU A 1 779 ? -16.218 -31.406 -15.52 1 85.91 779 LEU A C 1
ATOM 6190 O O . LEU A 1 779 ? -15.679 -30.326 -15.268 1 85.91 779 LEU A O 1
ATOM 6194 N N . GLY A 1 780 ? -16.715 -31.652 -16.691 1 78.3 780 GLY A N 1
ATOM 6195 C CA . GLY A 1 780 ? -16.608 -30.716 -17.799 1 78.3 780 GLY A CA 1
ATOM 6196 C C . GLY A 1 780 ? -17.399 -29.44 -17.581 1 78.3 780 GLY A C 1
ATOM 6197 O O . GLY A 1 780 ? -17.074 -28.397 -18.152 1 78.3 780 GLY A O 1
ATOM 6198 N N . PHE A 1 781 ? -18.301 -29.533 -16.645 1 78.93 781 PHE A N 1
ATOM 6199 C CA . PHE A 1 781 ? -19.186 -28.395 -16.428 1 78.93 781 PHE A CA 1
ATOM 6200 C C . PHE A 1 781 ? -18.565 -27.404 -15.451 1 78.93 781 PHE A C 1
ATOM 6202 O O . PHE A 1 781 ? -19.11 -26.321 -15.226 1 78.93 781 PHE A O 1
ATOM 6209 N N . LEU A 1 782 ? -17.406 -27.675 -14.872 1 78.78 782 LEU A N 1
ATOM 6210 C CA . LEU A 1 782 ? -16.766 -26.806 -13.89 1 78.78 782 LEU A CA 1
ATOM 6211 C C . LEU A 1 782 ? -16.157 -25.581 -14.565 1 78.78 782 LEU A C 1
ATOM 6213 O O . LEU A 1 782 ? -15.903 -24.568 -13.91 1 78.78 782 LEU A O 1
ATOM 6217 N N . ASN A 1 783 ? -16.005 -25.482 -15.845 1 74.58 783 ASN A N 1
ATOM 6218 C CA . ASN A 1 783 ? -15.454 -24.358 -16.593 1 74.58 783 ASN A CA 1
ATOM 6219 C C . ASN A 1 783 ? -14.161 -23.846 -15.965 1 74.58 783 ASN A C 1
ATOM 6221 O O . ASN A 1 783 ? -14.004 -22.642 -15.752 1 74.58 783 ASN A O 1
ATOM 6225 N N . ILE A 1 784 ? -13.238 -24.635 -15.528 1 71.4 784 ILE A N 1
ATOM 6226 C CA . ILE A 1 784 ? -12.038 -24.267 -14.784 1 71.4 784 ILE A CA 1
ATOM 6227 C C . ILE A 1 784 ? -10.932 -23.863 -15.757 1 71.4 784 ILE A C 1
ATOM 6229 O O . ILE A 1 784 ? -10.012 -23.129 -15.39 1 71.4 784 ILE A O 1
ATOM 6233 N N . GLY A 1 785 ? -10.943 -24.285 -16.968 1 71.49 785 GLY A N 1
ATOM 6234 C CA . GLY A 1 785 ? -9.888 -23.961 -17.916 1 71.49 785 GLY A CA 1
ATOM 6235 C C . GLY A 1 785 ? -10.407 -23.684 -19.314 1 71.49 785 GLY A C 1
ATOM 6236 O O . GLY A 1 785 ? -11.549 -24.019 -19.636 1 71.49 785 GLY A O 1
ATOM 6237 N N . SER A 1 786 ? -9.608 -23.041 -20.07 1 71.45 786 SER A N 1
ATOM 6238 C CA . SER A 1 786 ? -9.957 -22.73 -21.452 1 71.45 786 SER A CA 1
ATOM 6239 C C . SER A 1 786 ? -9.89 -23.974 -22.332 1 71.45 786 SER A C 1
ATOM 6241 O O . SER A 1 786 ? -10.434 -23.989 -23.438 1 71.45 786 SER A O 1
ATOM 6243 N N . ARG A 1 787 ? -9.178 -24.975 -21.731 1 74.68 787 ARG A N 1
ATOM 6244 C CA . ARG A 1 787 ? -8.958 -26.195 -22.501 1 74.68 787 ARG A CA 1
ATOM 6245 C C . ARG A 1 787 ? -10.157 -27.132 -22.399 1 74.68 787 ARG A C 1
ATOM 6247 O O . ARG A 1 787 ? -10.767 -27.252 -21.335 1 74.68 787 ARG A O 1
ATOM 6254 N N . PRO A 1 788 ? -9.947 -27.037 -23.712 1 69.08 788 PRO A N 1
ATOM 6255 C CA . PRO A 1 788 ? -10.938 -28.108 -23.588 1 69.08 788 PRO A CA 1
ATOM 6256 C C . PRO A 1 788 ? -10.465 -29.249 -22.69 1 69.08 788 PRO A C 1
ATOM 6258 O O . PRO A 1 788 ? -9.259 -29.442 -22.515 1 69.08 788 PRO A O 1
ATOM 6261 N N . THR A 1 789 ? -11.813 -30.765 -21.96 1 71.44 789 THR A N 1
ATOM 6262 C CA . THR A 1 789 ? -11.52 -31.873 -21.058 1 71.44 789 THR A CA 1
ATOM 6263 C C . THR A 1 789 ? -10.947 -33.06 -21.828 1 71.44 789 THR A C 1
ATOM 6265 O O . THR A 1 789 ? -10.293 -33.928 -21.245 1 71.44 789 THR A O 1
ATOM 6268 N N . ARG A 1 790 ? -11.284 -33.205 -23.031 1 72.71 790 ARG A N 1
ATOM 6269 C CA . ARG A 1 790 ? -10.779 -34.27 -23.893 1 72.71 790 ARG A CA 1
ATOM 6270 C C . ARG A 1 790 ? -10.01 -33.696 -25.078 1 72.71 790 ARG A C 1
ATOM 6272 O O . ARG A 1 790 ? -10.381 -32.652 -25.619 1 72.71 790 ARG A O 1
ATOM 6279 N N . ARG A 1 791 ? -8.997 -34.541 -25.248 1 64.41 791 ARG A N 1
ATOM 6280 C CA . ARG A 1 791 ? -8.215 -34.117 -26.405 1 64.41 791 ARG A CA 1
ATOM 6281 C C . ARG A 1 791 ? -8.957 -34.409 -27.705 1 64.41 791 ARG A C 1
ATOM 6283 O O . ARG A 1 791 ? -8.884 -33.629 -28.656 1 64.41 791 ARG A O 1
ATOM 6290 N N . LYS A 1 792 ? -9.678 -35.671 -27.737 1 57.1 792 LYS A N 1
ATOM 6291 C CA . LYS A 1 792 ? -10.473 -36.097 -28.885 1 57.1 792 LYS A CA 1
ATOM 6292 C C . LYS A 1 792 ? -11.863 -36.553 -28.452 1 57.1 792 LYS A C 1
ATOM 6294 O O . LYS A 1 792 ? -12.071 -36.911 -27.291 1 57.1 792 LYS A O 1
ATOM 6299 N N . SER A 1 793 ? -12.794 -36.626 -29.292 1 61.04 793 SER A N 1
ATOM 6300 C CA . SER A 1 793 ? -14.192 -36.918 -28.989 1 61.04 793 SER A CA 1
ATOM 6301 C C . SER A 1 793 ? -14.395 -38.4 -28.692 1 61.04 793 SER A C 1
ATOM 6303 O O . SER A 1 793 ? -15.436 -38.796 -28.164 1 61.04 793 SER A O 1
ATOM 6305 N N . SER A 1 794 ? -13.434 -39.212 -28.743 1 60.36 794 SER A N 1
ATOM 6306 C CA . SER A 1 794 ? -13.655 -40.636 -28.513 1 60.36 794 SER A CA 1
ATOM 6307 C C . SER A 1 794 ? -13.746 -40.947 -27.023 1 60.36 794 SER A C 1
ATOM 6309 O O . SER A 1 794 ? -13.269 -40.173 -26.191 1 60.36 794 SER A O 1
ATOM 6311 N N . THR A 1 795 ? -14.446 -42.071 -26.592 1 65.74 795 THR A N 1
ATOM 6312 C CA . THR A 1 795 ? -14.818 -42.402 -25.221 1 65.74 795 THR A CA 1
ATOM 6313 C C . THR A 1 795 ? -13.713 -43.203 -24.539 1 65.74 795 THR A C 1
ATOM 6315 O O . THR A 1 795 ? -13.817 -43.531 -23.355 1 65.74 795 THR A O 1
ATOM 6318 N N . GLY A 1 796 ? -12.617 -43.361 -25.164 1 71.5 796 GLY A N 1
ATOM 6319 C CA . GLY A 1 796 ? -11.579 -44.178 -24.557 1 71.5 796 GLY A CA 1
ATOM 6320 C C . GLY A 1 796 ? -10.738 -43.421 -23.546 1 71.5 796 GLY A C 1
ATOM 6321 O O . GLY A 1 796 ? -10.646 -42.193 -23.604 1 71.5 796 GLY A O 1
ATOM 6322 N N . ILE A 1 797 ? -10.147 -44.087 -22.54 1 77.9 797 ILE A N 1
ATOM 6323 C CA . ILE A 1 797 ? -9.338 -43.525 -21.464 1 77.9 797 ILE A CA 1
ATOM 6324 C C . ILE A 1 797 ? -8.118 -42.819 -22.05 1 77.9 797 ILE A C 1
ATOM 6326 O O . ILE A 1 797 ? -7.645 -41.823 -21.498 1 77.9 797 ILE A O 1
ATOM 6330 N N . GLY A 1 798 ? -6.987 -42.795 -23.37 1 71.99 798 GLY A N 1
ATOM 6331 C CA . GLY A 1 798 ? -5.804 -42.214 -23.983 1 71.99 798 GLY A CA 1
ATOM 6332 C C . GLY A 1 798 ? -5.998 -40.77 -24.406 1 71.99 798 GLY A C 1
ATOM 6333 O O . GLY A 1 798 ? -5.04 -39.996 -24.449 1 71.99 798 GLY A O 1
ATOM 6334 N N . HIS A 1 799 ? -7.173 -40.367 -24.64 1 71.35 799 HIS A N 1
ATOM 6335 C CA . HIS A 1 799 ? -7.46 -39.026 -25.137 1 71.35 799 HIS A CA 1
ATOM 6336 C C . HIS A 1 799 ? -7.879 -38.096 -24.003 1 71.35 799 HIS A C 1
ATOM 6338 O O . HIS A 1 799 ? -8.018 -36.888 -24.205 1 71.35 799 HIS A O 1
ATOM 6344 N N . LEU A 1 800 ? -8.703 -39.215 -22.664 1 78.78 800 LEU A N 1
ATOM 6345 C CA . LEU A 1 800 ? -9.005 -38.423 -21.477 1 78.78 800 LEU A CA 1
ATOM 6346 C C . LEU A 1 800 ? -7.74 -37.78 -20.917 1 78.78 800 LEU A C 1
ATOM 6348 O O . LEU A 1 800 ? -6.706 -38.439 -20.792 1 78.78 800 LEU A O 1
ATOM 6352 N N . ARG A 1 801 ? -7.867 -36.637 -20.609 1 77.79 801 ARG A N 1
ATOM 6353 C CA . ARG A 1 801 ? -6.712 -35.944 -20.047 1 77.79 801 ARG A CA 1
ATOM 6354 C C . ARG A 1 801 ? -6.41 -36.438 -18.636 1 77.79 801 ARG A C 1
ATOM 6356 O O . ARG A 1 801 ? -7.297 -36.945 -17.947 1 77.79 801 ARG A O 1
ATOM 6363 N N . ALA A 1 802 ? -5.276 -36.28 -18.192 1 78.06 802 ALA A N 1
ATOM 6364 C CA . ALA A 1 802 ? -4.795 -36.795 -16.912 1 78.06 802 ALA A CA 1
ATOM 6365 C C . ALA A 1 802 ? -5.498 -36.108 -15.746 1 78.06 802 ALA A C 1
ATOM 6367 O O . ALA A 1 802 ? -5.771 -36.736 -14.72 1 78.06 802 ALA A O 1
ATOM 6368 N N . ILE A 1 803 ? -5.83 -34.926 -15.871 1 81.18 803 ILE A N 1
ATOM 6369 C CA . ILE A 1 803 ? -6.358 -34.163 -14.746 1 81.18 803 ILE A CA 1
ATOM 6370 C C . ILE A 1 803 ? -7.757 -34.662 -14.393 1 81.18 803 ILE A C 1
ATOM 6372 O O . ILE A 1 803 ? -8.016 -35.046 -13.25 1 81.18 803 ILE A O 1
ATOM 6376 N N . PRO A 1 804 ? -8.683 -34.771 -15.365 1 84.07 804 PRO A N 1
ATOM 6377 C CA . PRO A 1 804 ? -10.006 -35.301 -15.023 1 84.07 804 PRO A CA 1
ATOM 6378 C C . PRO A 1 804 ? -9.953 -36.745 -14.53 1 84.07 804 PRO A C 1
ATOM 6380 O O . PRO A 1 804 ? -10.764 -37.145 -13.69 1 84.07 804 PRO A O 1
ATOM 6383 N N . TRP A 1 805 ? -8.986 -37.499 -15.084 1 88.53 805 TRP A N 1
ATOM 6384 C CA . TRP A 1 805 ? -8.816 -38.887 -14.665 1 88.53 805 TRP A CA 1
ATOM 6385 C C . TRP A 1 805 ? -8.488 -38.97 -13.178 1 88.53 805 TRP A C 1
ATOM 6387 O O . TRP A 1 805 ? -9.151 -39.692 -12.43 1 88.53 805 TRP A O 1
ATOM 6397 N N . VAL A 1 806 ? -7.539 -38.26 -12.736 1 88.65 806 VAL A N 1
ATOM 6398 C CA . VAL A 1 806 ? -7.116 -38.277 -11.34 1 88.65 806 VAL A CA 1
ATOM 6399 C C . VAL A 1 806 ? -8.157 -37.571 -10.475 1 88.65 806 VAL A C 1
ATOM 6401 O O . VAL A 1 806 ? -8.469 -38.027 -9.372 1 88.65 806 VAL A O 1
ATOM 6404 N N . PHE A 1 807 ? -8.722 -36.535 -11.017 1 89.08 807 PHE A N 1
ATOM 6405 C CA . PHE A 1 807 ? -9.666 -35.718 -10.264 1 89.08 807 PHE A CA 1
ATOM 6406 C C . PHE A 1 807 ? -10.927 -36.51 -9.939 1 89.08 807 PHE A C 1
ATOM 6408 O O . PHE A 1 807 ? -11.458 -36.415 -8.83 1 89.08 807 PHE A O 1
ATOM 6415 N N . ALA A 1 808 ? -11.382 -37.25 -10.855 1 92.15 808 ALA A N 1
ATOM 6416 C CA . ALA A 1 808 ? -12.599 -38.036 -10.668 1 92.15 808 ALA A CA 1
ATOM 6417 C C . ALA A 1 808 ? -12.43 -39.048 -9.538 1 92.15 808 ALA A C 1
ATOM 6419 O O . ALA A 1 808 ? -13.327 -39.218 -8.71 1 92.15 808 ALA A O 1
ATOM 6420 N N . TRP A 1 809 ? -11.295 -39.662 -9.51 1 93.61 809 TRP A N 1
ATOM 6421 C CA . TRP A 1 809 ? -11.04 -40.668 -8.484 1 93.61 809 TRP A CA 1
ATOM 6422 C C . TRP A 1 809 ? -10.783 -40.012 -7.131 1 93.61 809 TRP A C 1
ATOM 6424 O O . TRP A 1 809 ? -11.034 -40.615 -6.085 1 93.61 809 TRP A O 1
ATOM 6434 N N . THR A 1 810 ? -10.251 -38.824 -7.176 1 91.61 810 THR A N 1
ATOM 6435 C CA . THR A 1 810 ? -10.057 -38.08 -5.936 1 91.61 810 THR A CA 1
ATOM 6436 C C . THR A 1 810 ? -11.4 -37.713 -5.31 1 91.61 810 THR A C 1
ATOM 6438 O O . THR A 1 810 ? -11.546 -37.731 -4.086 1 91.61 810 THR A O 1
ATOM 6441 N N . GLN A 1 811 ? -12.341 -37.437 -6.153 1 93.65 811 GLN A N 1
ATOM 6442 C CA . GLN A 1 811 ? -13.676 -37.084 -5.681 1 93.65 811 GLN A CA 1
ATOM 6443 C C . GLN A 1 811 ? -14.297 -38.227 -4.882 1 93.65 811 GLN A C 1
ATOM 6445 O O . GLN A 1 811 ? -15.018 -37.992 -3.91 1 93.65 811 GLN A O 1
ATOM 6450 N N . THR A 1 812 ? -13.986 -39.445 -5.267 1 95.85 812 THR A N 1
ATOM 6451 C CA . THR A 1 812 ? -14.59 -40.605 -4.622 1 95.85 812 THR A CA 1
ATOM 6452 C C . THR A 1 812 ? -13.729 -41.086 -3.457 1 95.85 812 THR A C 1
ATOM 6454 O O . THR A 1 812 ? -14.015 -42.121 -2.852 1 95.85 812 THR A O 1
ATOM 6457 N N . ARG A 1 813 ? -12.669 -40.465 -3.184 1 95.08 813 ARG A N 1
ATOM 6458 C CA . ARG A 1 813 ? -11.721 -40.797 -2.125 1 95.08 813 ARG A CA 1
ATOM 6459 C C . ARG A 1 813 ? -11.049 -42.139 -2.392 1 95.08 813 ARG A C 1
ATOM 6461 O O . ARG A 1 813 ? -10.604 -42.813 -1.461 1 95.08 813 ARG A O 1
ATOM 6468 N N . PHE A 1 814 ? -11.123 -42.533 -3.61 1 94.98 814 PHE A N 1
ATOM 6469 C CA . PHE A 1 814 ? -10.516 -43.805 -3.984 1 94.98 814 PHE A CA 1
ATOM 6470 C C . PHE A 1 814 ? -9.107 -43.594 -4.525 1 94.98 814 PHE A C 1
ATOM 6472 O O . PHE A 1 814 ? -8.267 -44.493 -4.452 1 94.98 814 PHE A O 1
ATOM 6479 N N . VAL A 1 815 ? -8.759 -42.524 -5.094 1 92.87 815 VAL A N 1
ATOM 6480 C CA . VAL A 1 815 ? -7.48 -42.079 -5.637 1 92.87 815 VAL A CA 1
ATOM 6481 C C . VAL A 1 815 ? -6.785 -43.242 -6.343 1 92.87 815 VAL A C 1
ATOM 6483 O O . VAL A 1 815 ? -5.605 -43.507 -6.102 1 92.87 815 VAL A O 1
ATOM 6486 N N . LEU A 1 816 ? -7.483 -43.899 -7.107 1 94 816 LEU A N 1
ATOM 6487 C CA . LEU A 1 816 ? -7.143 -45.186 -7.703 1 94 816 LEU A CA 1
ATOM 6488 C C . LEU A 1 816 ? -5.855 -45.087 -8.514 1 94 816 LEU A C 1
ATOM 6490 O O . LEU A 1 816 ? -4.964 -45.929 -8.378 1 94 816 LEU A O 1
ATOM 6494 N N . PRO A 1 817 ? -5.668 -44.068 -9.27 1 90.84 817 PRO A N 1
ATOM 6495 C CA . PRO A 1 817 ? -4.496 -44.027 -10.148 1 90.84 817 PRO A CA 1
ATOM 6496 C C . PRO A 1 817 ? -3.182 -43.947 -9.374 1 90.84 817 PRO A C 1
ATOM 6498 O O . PRO A 1 817 ? -2.121 -44.27 -9.916 1 90.84 817 PRO A O 1
ATOM 6501 N N . ALA A 1 818 ? -3.217 -43.643 -8.143 1 91.21 818 ALA A N 1
ATOM 6502 C CA . ALA A 1 818 ? -1.998 -43.348 -7.395 1 91.21 818 ALA A CA 1
ATOM 6503 C C . ALA A 1 818 ? -1.489 -44.587 -6.665 1 91.21 818 ALA A C 1
ATOM 6505 O O . ALA A 1 818 ? -0.344 -44.619 -6.208 1 91.21 818 ALA A O 1
ATOM 6506 N N . TRP A 1 819 ? -2.303 -45.642 -6.621 1 95.09 819 TRP A N 1
ATOM 6507 C CA . TRP A 1 819 ? -1.833 -46.761 -5.811 1 95.09 819 TRP A CA 1
ATOM 6508 C C . TRP A 1 819 ? -2.082 -48.089 -6.519 1 95.09 819 TRP A C 1
ATOM 6510 O O . TRP A 1 819 ? -1.535 -49.122 -6.126 1 95.09 819 TRP A O 1
ATOM 6520 N N . LEU A 1 820 ? -2.986 -48.116 -7.549 1 96.29 820 LEU A N 1
ATOM 6521 C CA . LEU A 1 820 ? -3.348 -49.374 -8.191 1 96.29 820 LEU A CA 1
ATOM 6522 C C . LEU A 1 820 ? -2.115 -50.066 -8.765 1 96.29 820 LEU A C 1
ATOM 6524 O O . LEU A 1 820 ? -1.329 -49.446 -9.485 1 96.29 820 LEU A O 1
ATOM 6528 N N . GLY A 1 821 ? -1.94 -51.27 -8.469 1 96.21 821 GLY A N 1
ATOM 6529 C CA . GLY A 1 821 ? -0.833 -52.074 -8.963 1 96.21 821 GLY A CA 1
ATOM 6530 C C . GLY A 1 821 ? 0.336 -52.137 -7.999 1 96.21 821 GLY A C 1
ATOM 6531 O O . GLY A 1 821 ? 1.145 -53.065 -8.056 1 96.21 821 GLY A O 1
ATOM 6532 N N . VAL A 1 822 ? 0.482 -51.215 -7.096 1 97.04 822 VAL A N 1
ATOM 6533 C CA . VAL A 1 822 ? 1.614 -51.125 -6.179 1 97.04 822 VAL A CA 1
ATOM 6534 C C . VAL A 1 822 ? 1.599 -52.314 -5.221 1 97.04 822 VAL A C 1
ATOM 6536 O O . VAL A 1 822 ? 2.636 -52.934 -4.975 1 97.04 822 VAL A O 1
ATOM 6539 N N . GLY A 1 823 ? 0.422 -52.582 -4.656 1 96.93 823 GLY A N 1
ATOM 6540 C CA . GLY A 1 823 ? 0.289 -53.706 -3.744 1 96.93 823 GLY A CA 1
ATOM 6541 C C . GLY A 1 823 ? 0.675 -55.032 -4.371 1 96.93 823 GLY A C 1
ATOM 6542 O O . GLY A 1 823 ? 1.359 -55.845 -3.745 1 96.93 823 GLY A O 1
ATOM 6543 N N . ALA A 1 824 ? 0.209 -55.256 -5.6 1 97.1 824 ALA A N 1
ATOM 6544 C CA . ALA A 1 824 ? 0.546 -56.475 -6.331 1 97.1 824 ALA A CA 1
ATOM 6545 C C . ALA A 1 824 ? 2.053 -56.585 -6.549 1 97.1 824 ALA A C 1
ATOM 6547 O O . ALA A 1 824 ? 2.629 -57.667 -6.409 1 97.1 824 ALA A O 1
ATOM 6548 N N . GLY A 1 825 ? 2.648 -55.482 -6.903 1 97.68 825 GLY A N 1
ATOM 6549 C CA . GLY A 1 825 ? 4.086 -55.472 -7.115 1 97.68 825 GLY A CA 1
ATOM 6550 C C . GLY A 1 825 ? 4.877 -55.77 -5.855 1 97.68 825 GLY A C 1
ATOM 6551 O O . GLY A 1 825 ? 5.811 -56.574 -5.877 1 97.68 825 GLY A O 1
ATOM 6552 N N . LEU A 1 826 ? 4.555 -55.159 -4.769 1 97.93 826 LEU A N 1
ATOM 6553 C CA . LEU A 1 826 ? 5.259 -55.354 -3.506 1 97.93 826 LEU A CA 1
ATOM 6554 C C . LEU A 1 826 ? 5.058 -56.773 -2.985 1 97.93 826 LEU A C 1
ATOM 6556 O O . LEU A 1 826 ? 5.995 -57.389 -2.472 1 97.93 826 LEU A O 1
ATOM 6560 N N . ARG A 1 827 ? 3.818 -57.277 -3.082 1 97.17 827 ARG A N 1
ATOM 6561 C CA . ARG A 1 827 ? 3.534 -58.65 -2.679 1 97.17 827 ARG A CA 1
ATOM 6562 C C . ARG A 1 827 ? 4.375 -59.64 -3.478 1 97.17 827 ARG A C 1
ATOM 6564 O O . ARG A 1 827 ? 4.955 -60.569 -2.911 1 97.17 827 ARG A O 1
ATOM 6571 N N . GLY A 1 828 ? 4.37 -59.417 -4.802 1 96.48 828 GLY A N 1
ATOM 6572 C CA . GLY A 1 828 ? 5.185 -60.274 -5.648 1 96.48 828 GLY A CA 1
ATOM 6573 C C . GLY A 1 828 ? 6.641 -60.318 -5.226 1 96.48 828 GLY A C 1
ATOM 6574 O O . GLY A 1 828 ? 7.262 -61.383 -5.226 1 96.48 828 GLY A O 1
ATOM 6575 N N . ALA A 1 829 ? 7.232 -59.203 -4.865 1 97.04 829 ALA A N 1
ATOM 6576 C CA . ALA A 1 829 ? 8.624 -59.127 -4.428 1 97.04 829 ALA A CA 1
ATOM 6577 C C . ALA A 1 829 ? 8.807 -59.787 -3.065 1 97.04 829 ALA A C 1
ATOM 6579 O O . ALA A 1 829 ? 9.801 -60.478 -2.831 1 97.04 829 ALA A O 1
ATOM 6580 N N . CYS A 1 830 ? 7.842 -59.573 -2.188 1 95.97 830 CYS A N 1
ATOM 6581 C CA . CYS A 1 830 ? 7.913 -60.19 -0.868 1 95.97 830 CYS A CA 1
ATOM 6582 C C . CYS A 1 830 ? 7.822 -61.708 -0.97 1 95.97 830 CYS A C 1
ATOM 6584 O O . CYS A 1 830 ? 8.539 -62.426 -0.271 1 95.97 830 CYS A O 1
ATOM 6586 N N . ASP A 1 831 ? 6.949 -62.225 -1.806 1 95.71 831 ASP A N 1
ATOM 6587 C CA . ASP A 1 831 ? 6.762 -63.66 -1.997 1 95.71 831 ASP A CA 1
ATOM 6588 C C . ASP A 1 831 ? 8.034 -64.312 -2.536 1 95.71 831 ASP A C 1
ATOM 6590 O O . ASP A 1 831 ? 8.277 -65.497 -2.301 1 95.71 831 ASP A O 1
ATOM 6594 N N . LYS A 1 832 ? 8.792 -63.54 -3.21 1 95.76 832 LYS A N 1
ATOM 6595 C CA . LYS A 1 832 ? 10.037 -64.055 -3.773 1 95.76 832 LYS A CA 1
ATOM 6596 C C . LYS A 1 832 ? 11.189 -63.913 -2.783 1 95.76 832 LYS A C 1
ATOM 6598 O O . LYS A 1 832 ? 12.345 -64.167 -3.126 1 95.76 832 LYS A O 1
ATOM 6603 N N . GLY A 1 833 ? 10.998 -63.379 -1.594 1 93.72 833 GLY A N 1
ATOM 6604 C CA . GLY A 1 833 ? 11.976 -63.342 -0.519 1 93.72 833 GLY A CA 1
ATOM 6605 C C . GLY A 1 833 ? 12.743 -62.035 -0.455 1 93.72 833 GLY A C 1
ATOM 6606 O O . GLY A 1 833 ? 13.794 -61.956 0.185 1 93.72 833 GLY A O 1
ATOM 6607 N N . TYR A 1 834 ? 12.221 -60.974 -1.074 1 95.68 834 TYR A N 1
ATOM 6608 C CA . TYR A 1 834 ? 12.979 -59.73 -1.144 1 95.68 834 TYR A CA 1
ATOM 6609 C C . TYR A 1 834 ? 12.53 -58.756 -0.061 1 95.68 834 TYR A C 1
ATOM 6611 O O . TYR A 1 834 ? 12.782 -57.552 -0.157 1 95.68 834 TYR A O 1
ATOM 6619 N N . THR A 1 835 ? 11.849 -59.12 0.99 1 96.36 835 THR A N 1
ATOM 6620 C CA . THR A 1 835 ? 11.298 -58.25 2.023 1 96.36 835 THR A CA 1
ATOM 6621 C C . THR A 1 835 ? 12.407 -57.459 2.711 1 96.36 835 THR A C 1
ATOM 6623 O O . THR A 1 835 ? 12.272 -56.253 2.929 1 96.36 835 THR A O 1
ATOM 6626 N N . GLU A 1 836 ? 13.479 -58.131 3.064 1 95.11 836 GLU A N 1
ATOM 6627 C CA . GLU A 1 836 ? 14.58 -57.457 3.746 1 95.11 836 GLU A CA 1
ATOM 6628 C C . GLU A 1 836 ? 15.277 -56.464 2.821 1 95.11 836 GLU A C 1
ATOM 6630 O O . GLU A 1 836 ? 15.751 -55.417 3.268 1 95.11 836 GLU A O 1
ATOM 6635 N N . ASP A 1 837 ? 15.317 -56.786 1.584 1 95.84 837 ASP A N 1
ATOM 6636 C CA . ASP A 1 837 ? 15.878 -55.858 0.607 1 95.84 837 ASP A CA 1
ATOM 6637 C C . ASP A 1 837 ? 15.03 -54.593 0.5 1 95.84 837 ASP A C 1
ATOM 6639 O O . ASP A 1 837 ? 15.565 -53.485 0.427 1 95.84 837 ASP A O 1
ATOM 6643 N N . LEU A 1 838 ? 13.757 -54.809 0.492 1 97.45 838 LEU A N 1
ATOM 6644 C CA . LEU A 1 838 ? 12.844 -53.676 0.381 1 97.45 838 LEU A CA 1
ATOM 6645 C C . LEU A 1 838 ? 12.973 -52.754 1.589 1 97.45 838 LEU A C 1
ATOM 6647 O O . LEU A 1 838 ? 12.943 -51.53 1.446 1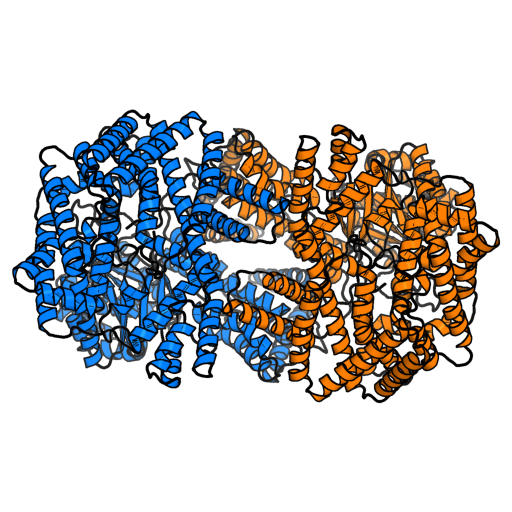 97.45 838 LEU A O 1
ATOM 6651 N N . ARG A 1 839 ? 13.109 -53.27 2.707 1 96.64 839 ARG A N 1
ATOM 6652 C CA . ARG A 1 839 ? 13.291 -52.478 3.919 1 96.64 839 ARG A CA 1
ATOM 6653 C C . ARG A 1 839 ? 14.617 -51.725 3.886 1 96.64 839 ARG A C 1
ATOM 6655 O O . ARG A 1 839 ? 14.697 -50.579 4.334 1 96.64 839 ARG A O 1
ATOM 6662 N N . ALA A 1 840 ? 15.632 -52.395 3.423 1 96.11 840 ALA A N 1
ATOM 6663 C CA . ALA A 1 840 ? 16.932 -51.744 3.279 1 96.11 840 ALA A CA 1
ATOM 6664 C C . ALA A 1 840 ? 16.87 -50.617 2.252 1 96.11 840 ALA A C 1
ATOM 6666 O O . ALA A 1 840 ? 17.483 -49.563 2.44 1 96.11 840 ALA A O 1
ATOM 6667 N N . MET A 1 841 ? 16.173 -50.86 1.14 1 96.62 841 MET A N 1
ATOM 6668 C CA . MET A 1 841 ? 15.991 -49.834 0.117 1 96.62 841 MET A CA 1
ATOM 6669 C C . MET A 1 841 ? 15.294 -48.607 0.694 1 96.62 841 MET A C 1
ATOM 6671 O O . MET A 1 841 ? 15.676 -47.473 0.398 1 96.62 841 MET A O 1
ATOM 6675 N N . TYR A 1 842 ? 14.295 -48.802 1.504 1 95.54 842 TYR A N 1
ATOM 6676 C CA . TYR A 1 842 ? 13.545 -47.708 2.111 1 95.54 842 TYR A CA 1
ATOM 6677 C C . TYR A 1 842 ? 14.432 -46.889 3.041 1 95.54 842 TYR A C 1
ATOM 6679 O O . TYR A 1 842 ? 14.301 -45.665 3.115 1 95.54 842 TYR A O 1
ATOM 6687 N N . LYS A 1 843 ? 15.336 -47.431 3.647 1 93.71 843 LYS A N 1
ATOM 6688 C CA . LYS A 1 843 ? 16.19 -46.761 4.624 1 93.71 843 LYS A CA 1
ATOM 6689 C C . LYS A 1 843 ? 17.348 -46.041 3.939 1 93.71 843 LYS A C 1
ATOM 6691 O O . LYS A 1 843 ? 17.787 -44.984 4.398 1 93.71 843 LYS A O 1
ATOM 6696 N N . GLU A 1 844 ? 17.77 -46.601 2.838 1 93.59 844 GLU A N 1
ATOM 6697 C CA . GLU A 1 844 ? 19.074 -46.151 2.36 1 93.59 844 GLU A CA 1
ATOM 6698 C C . GLU A 1 844 ? 18.959 -45.479 0.995 1 93.59 844 GLU A C 1
ATOM 6700 O O . GLU A 1 844 ? 19.863 -44.753 0.577 1 93.59 844 GLU A O 1
ATOM 6705 N N . TRP A 1 845 ? 17.963 -45.815 0.26 1 94.99 845 TRP A N 1
ATOM 6706 C CA . TRP A 1 845 ? 17.837 -45.312 -1.104 1 94.99 845 TRP A CA 1
ATOM 6707 C C . TRP A 1 845 ? 16.786 -44.21 -1.184 1 94.99 845 TRP A C 1
ATOM 6709 O O . TRP A 1 845 ? 15.585 -44.491 -1.221 1 94.99 845 TRP A O 1
ATOM 6719 N N . PRO A 1 846 ? 17.214 -42.929 -1.316 1 92.55 846 PRO A N 1
ATOM 6720 C CA . PRO A 1 846 ? 16.3 -41.786 -1.255 1 92.55 846 PRO A CA 1
ATOM 6721 C C . PRO A 1 846 ? 15.157 -41.889 -2.263 1 92.55 846 PRO A C 1
ATOM 6723 O O . PRO A 1 846 ? 14.026 -41.503 -1.96 1 92.55 846 PRO A O 1
ATOM 6726 N N . PHE A 1 847 ? 15.42 -42.426 -3.449 1 94.35 847 PHE A N 1
ATOM 6727 C CA . PHE A 1 847 ? 14.378 -42.558 -4.461 1 94.35 847 PHE A CA 1
ATOM 6728 C C . PHE A 1 847 ? 13.261 -43.472 -3.971 1 94.35 847 PHE A C 1
ATOM 6730 O O . PHE A 1 847 ? 12.082 -43.12 -4.053 1 94.35 847 PHE A O 1
ATOM 6737 N N . PHE A 1 848 ? 13.622 -44.604 -3.497 1 96.03 848 PHE A N 1
ATOM 6738 C CA . PHE A 1 848 ? 12.636 -45.577 -3.04 1 96.03 848 PHE A CA 1
ATOM 6739 C C . PHE A 1 848 ? 11.901 -45.064 -1.808 1 96.03 848 PHE A C 1
ATOM 6741 O O . PHE A 1 848 ? 10.687 -45.241 -1.684 1 96.03 848 PHE A O 1
ATOM 6748 N N . GLN A 1 849 ? 12.625 -44.509 -0.919 1 93.21 849 GLN A N 1
ATOM 6749 C CA . GLN A 1 849 ? 12.013 -43.925 0.27 1 93.21 849 GLN A CA 1
ATOM 6750 C C . GLN A 1 849 ? 10.936 -42.912 -0.106 1 93.21 849 GLN A C 1
ATOM 6752 O O . GLN A 1 849 ? 9.821 -42.961 0.417 1 93.21 849 GLN A O 1
ATOM 6757 N N . SER A 1 850 ? 11.297 -41.999 -0.998 1 91.19 850 SER A N 1
ATOM 6758 C CA . SER A 1 850 ? 10.363 -40.954 -1.405 1 91.19 850 SER A CA 1
ATOM 6759 C C . SER A 1 850 ? 9.139 -41.546 -2.095 1 91.19 850 SER A C 1
ATOM 6761 O O . SER A 1 850 ? 8.019 -41.068 -1.9 1 91.19 850 SER A O 1
ATOM 6763 N N . THR A 1 851 ? 9.319 -42.456 -2.942 1 92.95 851 THR A N 1
ATOM 6764 C CA . THR A 1 851 ? 8.214 -43.094 -3.651 1 92.95 851 THR A CA 1
ATOM 6765 C C . THR A 1 851 ? 7.239 -43.734 -2.667 1 92.95 851 THR A C 1
ATOM 6767 O O . THR A 1 851 ? 6.025 -43.555 -2.783 1 92.95 851 THR A O 1
ATOM 6770 N N . MET A 1 852 ? 7.814 -44.412 -1.692 1 93.25 852 MET A N 1
ATOM 6771 C CA . MET A 1 852 ? 6.982 -45.075 -0.691 1 93.25 852 MET A CA 1
ATOM 6772 C C . MET A 1 852 ? 6.251 -44.052 0.172 1 93.25 852 MET A C 1
ATOM 6774 O O . MET A 1 852 ? 5.073 -44.229 0.488 1 93.25 852 MET A O 1
ATOM 6778 N N . ASP A 1 853 ? 6.946 -43.068 0.536 1 90.38 853 ASP A N 1
ATOM 6779 C CA . ASP A 1 853 ? 6.342 -42.029 1.365 1 90.38 853 ASP A CA 1
ATOM 6780 C C . ASP A 1 853 ? 5.177 -41.358 0.641 1 90.38 853 ASP A C 1
ATOM 6782 O O . ASP A 1 853 ? 4.154 -41.047 1.255 1 90.38 853 ASP A O 1
ATOM 6786 N N . LEU A 1 854 ? 5.334 -41.067 -0.594 1 90.14 854 LEU A N 1
ATOM 6787 C CA . LEU A 1 854 ? 4.284 -40.417 -1.372 1 90.14 854 LEU A CA 1
ATOM 6788 C C . LEU A 1 854 ? 3.068 -41.327 -1.511 1 90.14 854 LEU A C 1
ATOM 6790 O O . LEU A 1 854 ? 1.928 -40.866 -1.418 1 90.14 854 LEU A O 1
ATOM 6794 N N . ILE A 1 855 ? 3.299 -42.568 -1.744 1 92.32 855 ILE A N 1
ATOM 6795 C CA . ILE A 1 855 ? 2.203 -43.525 -1.85 1 92.32 855 ILE A CA 1
ATOM 6796 C C . ILE A 1 855 ? 1.476 -43.627 -0.512 1 92.32 855 ILE A C 1
ATOM 6798 O O . ILE A 1 855 ? 0.245 -43.694 -0.47 1 92.32 855 ILE A O 1
ATOM 6802 N N . GLU A 1 856 ? 2.262 -43.682 0.533 1 91.94 856 GLU A N 1
ATOM 6803 C CA . GLU A 1 856 ? 1.666 -43.742 1.864 1 91.94 856 GLU A CA 1
ATOM 6804 C C . GLU A 1 856 ? 0.779 -42.529 2.127 1 91.94 856 GLU A C 1
ATOM 6806 O O . GLU A 1 856 ? -0.272 -42.647 2.76 1 91.94 856 GLU A O 1
ATOM 6811 N N . MET A 1 857 ? 1.196 -41.426 1.674 1 88.6 857 MET A N 1
ATOM 6812 C CA . MET A 1 857 ? 0.408 -40.206 1.828 1 88.6 857 MET A CA 1
ATOM 6813 C C . MET A 1 857 ? -0.93 -40.328 1.107 1 88.6 857 MET A C 1
ATOM 6815 O O . MET A 1 857 ? -1.952 -39.844 1.599 1 88.6 857 MET A O 1
ATOM 6819 N N . VAL A 1 858 ? -0.922 -40.88 -0.057 1 90.13 858 VAL A N 1
ATOM 6820 C CA . VAL A 1 858 ? -2.138 -41.077 -0.838 1 90.13 858 VAL A CA 1
ATOM 6821 C C . VAL A 1 858 ? -3.069 -42.044 -0.11 1 90.13 858 VAL A C 1
ATOM 6823 O O . VAL A 1 858 ? -4.284 -41.837 -0.073 1 90.13 858 VAL A O 1
ATOM 6826 N N . LEU A 1 859 ? -2.463 -43.073 0.445 1 92.4 859 LEU A N 1
ATOM 6827 C CA . LEU A 1 859 ? -3.249 -44.063 1.173 1 92.4 859 LEU A CA 1
ATOM 6828 C C . LEU A 1 859 ? -3.908 -43.439 2.399 1 92.4 859 LEU A C 1
ATOM 6830 O O . LEU A 1 859 ? -5.009 -43.837 2.787 1 92.4 859 LEU A O 1
ATOM 6834 N N . GLY A 1 860 ? -3.252 -42.509 2.957 1 88.39 860 GLY A N 1
ATOM 6835 C CA . GLY A 1 860 ? -3.825 -41.794 4.086 1 88.39 860 GLY A CA 1
ATOM 6836 C C . GLY A 1 860 ? -5.041 -40.967 3.714 1 88.39 860 GLY A C 1
ATOM 6837 O O . GLY A 1 860 ? -5.911 -40.72 4.552 1 88.39 860 GLY A O 1
ATOM 6838 N N . LYS A 1 861 ? -5.168 -40.574 2.453 1 89.14 861 LYS A N 1
ATOM 6839 C CA . LYS A 1 861 ? -6.272 -39.74 1.986 1 89.14 861 LYS A CA 1
ATOM 6840 C C . LYS A 1 861 ? -7.412 -40.593 1.437 1 89.14 861 LYS A C 1
ATOM 6842 O O . LYS A 1 861 ? -8.535 -40.11 1.28 1 89.14 861 LYS A O 1
ATOM 6847 N N . ALA A 1 862 ? -7.103 -41.802 1.108 1 92.95 862 ALA A N 1
ATOM 6848 C CA . ALA A 1 862 ? -8.126 -42.709 0.594 1 92.95 862 ALA A CA 1
ATOM 6849 C C . ALA A 1 862 ? -9.076 -43.151 1.704 1 92.95 862 ALA A C 1
ATOM 6851 O O . ALA A 1 862 ? -8.692 -43.199 2.875 1 92.95 862 ALA A O 1
ATOM 6852 N N . ASP A 1 863 ? -10.334 -43.455 1.357 1 94.32 863 ASP A N 1
ATOM 6853 C CA . ASP A 1 863 ? -11.372 -43.85 2.305 1 94.32 863 ASP A CA 1
ATOM 6854 C C . ASP A 1 863 ? -12.245 -44.963 1.73 1 94.32 863 ASP A C 1
ATOM 6856 O O . ASP A 1 863 ? -13.143 -44.703 0.927 1 94.32 863 ASP A O 1
ATOM 6860 N N . ILE A 1 864 ? -12.101 -46.119 2.189 1 94.25 864 ILE A N 1
ATOM 6861 C CA . ILE A 1 864 ? -12.745 -47.306 1.636 1 94.25 864 ILE A CA 1
ATOM 6862 C C . ILE A 1 864 ? -14.253 -47.228 1.863 1 94.25 864 ILE A C 1
ATOM 6864 O O . ILE A 1 864 ? -15.038 -47.45 0.938 1 94.25 864 ILE A O 1
ATOM 6868 N N . PRO A 1 865 ? -14.699 -46.828 3.077 1 93.96 865 PRO A N 1
ATOM 6869 C CA . PRO A 1 865 ? -16.146 -46.742 3.288 1 93.96 865 PRO A CA 1
ATOM 6870 C C . PRO A 1 865 ? -16.822 -45.75 2.344 1 93.96 865 PRO A C 1
ATOM 6872 O O . PRO A 1 865 ? -17.924 -46.012 1.854 1 93.96 865 PRO A O 1
ATOM 6875 N N . ILE A 1 866 ? -16.251 -44.657 2.1 1 95.5 866 ILE A N 1
ATOM 6876 C CA . ILE A 1 866 ? -16.832 -43.657 1.21 1 95.5 866 ILE A CA 1
ATOM 6877 C C . ILE A 1 866 ? -16.872 -44.198 -0.217 1 95.5 866 ILE A C 1
ATOM 6879 O O . ILE A 1 866 ? -17.874 -44.042 -0.919 1 95.5 866 ILE A O 1
ATOM 6883 N N . ALA A 1 867 ? -15.769 -44.805 -0.672 1 96.3 867 ALA A N 1
ATOM 6884 C CA . ALA A 1 867 ? -15.732 -45.4 -2.006 1 96.3 867 ALA A CA 1
ATOM 6885 C C . ALA A 1 867 ? -16.805 -46.474 -2.157 1 96.3 867 ALA A C 1
ATOM 6887 O O . ALA A 1 867 ? -17.416 -46.605 -3.22 1 96.3 867 ALA A O 1
ATOM 6888 N N . LYS A 1 868 ? -16.97 -47.231 -1.117 1 95.95 868 LYS A N 1
ATOM 6889 C CA . LYS A 1 868 ? -17.995 -48.27 -1.117 1 95.95 868 LYS A CA 1
ATOM 6890 C C . LYS A 1 868 ? -19.387 -47.669 -1.287 1 95.95 868 LYS A C 1
ATOM 6892 O O . LYS A 1 868 ? -20.219 -48.213 -2.017 1 95.95 868 LYS A O 1
ATOM 6897 N N . HIS A 1 869 ? -19.615 -46.612 -0.629 1 95.41 869 HIS A N 1
ATOM 6898 C CA . HIS A 1 869 ? -20.911 -45.949 -0.727 1 95.41 869 HIS A CA 1
ATOM 6899 C C . HIS A 1 869 ? -21.184 -45.48 -2.152 1 95.41 869 HIS A C 1
ATOM 6901 O O . HIS A 1 869 ? -22.305 -45.611 -2.649 1 95.41 869 HIS A O 1
ATOM 6907 N N . TYR A 1 870 ? -20.23 -44.925 -2.861 1 97.18 870 TYR A N 1
ATOM 6908 C CA . TYR A 1 870 ? -20.378 -44.544 -4.261 1 97.18 870 TYR A CA 1
ATOM 6909 C C . TYR A 1 870 ? -20.781 -45.741 -5.113 1 97.18 870 TYR A C 1
ATOM 6911 O O . TYR A 1 870 ? -21.677 -45.639 -5.954 1 97.18 870 TYR A O 1
ATOM 6919 N N . ASP A 1 871 ? -20.194 -46.844 -4.854 1 95.47 871 ASP A N 1
ATOM 6920 C CA . ASP A 1 871 ? -20.433 -48.07 -5.61 1 95.47 871 ASP A CA 1
ATOM 6921 C C . ASP A 1 871 ? -21.851 -48.589 -5.38 1 95.47 871 ASP A C 1
ATOM 6923 O O . ASP A 1 871 ? -22.566 -48.898 -6.335 1 95.47 871 ASP A O 1
ATOM 6927 N N . GLU A 1 872 ? -22.203 -48.644 -4.231 1 94.43 872 GLU A N 1
ATOM 6928 C CA . GLU A 1 872 ? -23.475 -49.25 -3.848 1 94.43 872 GLU A CA 1
ATOM 6929 C C . GLU A 1 872 ? -24.654 -48.451 -4.396 1 94.43 872 GLU A C 1
ATOM 6931 O O . GLU A 1 872 ? -25.691 -49.023 -4.741 1 94.43 872 GLU A O 1
ATOM 6936 N N . VAL A 1 873 ? -24.476 -47.198 -4.473 1 95.21 873 VAL A N 1
ATOM 6937 C CA . VAL A 1 873 ? -25.61 -46.351 -4.827 1 95.21 873 VAL A CA 1
ATOM 6938 C C . VAL A 1 873 ? -25.608 -46.087 -6.331 1 95.21 873 VAL A C 1
ATOM 6940 O O . VAL A 1 873 ? -26.667 -46.057 -6.964 1 95.21 873 VAL A O 1
ATOM 6943 N N . LEU A 1 874 ? -24.507 -45.963 -7.025 1 96.44 874 LEU A N 1
ATOM 6944 C CA . LEU A 1 874 ? -24.466 -45.426 -8.38 1 96.44 874 LEU A CA 1
ATOM 6945 C C . LEU A 1 874 ? -24.211 -46.535 -9.397 1 96.44 874 LEU A C 1
ATOM 6947 O O . LEU A 1 874 ? -24.565 -46.4 -10.57 1 96.44 874 LEU A O 1
ATOM 6951 N N . VAL A 1 875 ? -23.548 -47.589 -9.074 1 96.56 875 VAL A N 1
ATOM 6952 C CA . VAL A 1 875 ? -23.101 -48.602 -10.024 1 96.56 875 VAL A CA 1
ATOM 6953 C C . VAL A 1 875 ? -24.159 -49.697 -10.148 1 96.56 875 VAL A C 1
ATOM 6955 O O . VAL A 1 875 ? -24.748 -50.115 -9.149 1 96.56 875 VAL A O 1
ATOM 6958 N N . SER A 1 876 ? -24.249 -50.118 -11.783 1 93.65 876 SER A N 1
ATOM 6959 C CA . SER A 1 876 ? -25.177 -51.203 -12.085 1 93.65 876 SER A CA 1
ATOM 6960 C C . SER A 1 876 ? -24.799 -52.478 -11.338 1 93.65 876 SER A C 1
ATOM 6962 O O . SER A 1 876 ? -23.617 -52.743 -11.109 1 93.65 876 SER A O 1
ATOM 6964 N N . GLU A 1 877 ? -25.734 -53.359 -10.575 1 92.92 877 GLU A N 1
ATOM 6965 C CA . GLU A 1 877 ? -25.506 -54.533 -9.738 1 92.92 877 GLU A CA 1
ATOM 6966 C C . GLU A 1 877 ? -24.509 -55.488 -10.387 1 92.92 877 GLU A C 1
ATOM 6968 O O . GLU A 1 877 ? -23.684 -56.094 -9.7 1 92.92 877 GLU A O 1
ATOM 6973 N N . ASN A 1 878 ? -24.532 -55.673 -11.561 1 92 878 ASN A N 1
ATOM 6974 C CA . ASN A 1 878 ? -23.684 -56.612 -12.287 1 92 878 ASN A CA 1
ATOM 6975 C C . ASN A 1 878 ? -22.222 -56.177 -12.268 1 92 878 ASN A C 1
ATOM 6977 O O . ASN A 1 878 ? -21.326 -56.986 -12.515 1 92 878 ASN A O 1
ATOM 6981 N N . ARG A 1 879 ? -21.91 -54.958 -11.889 1 94.31 879 ARG A N 1
ATOM 6982 C CA . ARG A 1 879 ? -20.542 -54.455 -11.971 1 94.31 879 ARG A CA 1
ATOM 6983 C C . ARG A 1 879 ? -19.993 -54.134 -10.585 1 94.31 879 ARG A C 1
ATOM 6985 O O . ARG A 1 879 ? -18.824 -53.769 -10.444 1 94.31 879 ARG A O 1
ATOM 6992 N N . ARG A 1 880 ? -20.671 -54.29 -9.509 1 95 880 ARG A N 1
ATOM 6993 C CA . ARG A 1 880 ? -20.267 -53.954 -8.147 1 95 880 ARG A CA 1
ATOM 6994 C C . ARG A 1 880 ? -19.131 -54.856 -7.675 1 95 880 ARG A C 1
ATOM 6996 O O . ARG A 1 880 ? -18.35 -54.473 -6.801 1 95 880 ARG A O 1
ATOM 7003 N N . GLN A 1 881 ? -19.086 -56.009 -8.268 1 94.65 881 GLN A N 1
ATOM 7004 C CA . GLN A 1 881 ? -18.024 -56.942 -7.91 1 94.65 881 GLN A CA 1
ATOM 7005 C C . GLN A 1 881 ? -16.65 -56.363 -8.234 1 94.65 881 GLN A C 1
ATOM 7007 O O . GLN A 1 881 ? -15.685 -56.591 -7.5 1 94.65 881 GLN A O 1
ATOM 7012 N N . LEU A 1 882 ? -16.634 -55.706 -9.286 1 95.93 882 LEU A N 1
ATOM 7013 C CA . LEU A 1 882 ? -15.379 -55.057 -9.647 1 95.93 882 LEU A CA 1
ATOM 7014 C C . LEU A 1 882 ? -14.948 -54.069 -8.569 1 95.93 882 LEU A C 1
ATOM 7016 O O . LEU A 1 882 ? -13.77 -54.012 -8.208 1 95.93 882 LEU A O 1
ATOM 7020 N N . GLY A 1 883 ? -15.865 -53.295 -8.067 1 96.53 883 GLY A N 1
ATOM 7021 C CA . GLY A 1 883 ? -15.572 -52.363 -6.99 1 96.53 883 GLY A CA 1
ATOM 7022 C C . GLY A 1 883 ? -15.077 -53.045 -5.728 1 96.53 883 GLY A C 1
ATOM 7023 O O . GLY A 1 883 ? -14.168 -52.545 -5.062 1 96.53 883 GLY A O 1
ATOM 7024 N N . ASN A 1 884 ? -15.647 -54.121 -5.43 1 96.28 884 ASN A N 1
ATOM 7025 C CA . ASN A 1 884 ? -15.231 -54.893 -4.264 1 96.28 884 ASN A CA 1
ATOM 7026 C C . ASN A 1 884 ? -13.796 -55.393 -4.406 1 96.28 884 ASN A C 1
ATOM 7028 O O . ASN A 1 884 ? -13.021 -55.349 -3.449 1 96.28 884 ASN A O 1
ATOM 7032 N N . GLU A 1 885 ? -13.492 -55.864 -5.537 1 96.02 885 GLU A N 1
ATOM 7033 C CA . GLU A 1 885 ? -12.143 -56.354 -5.799 1 96.02 885 GLU A CA 1
ATOM 7034 C C . GLU A 1 885 ? -11.115 -55.232 -5.683 1 96.02 885 GLU A C 1
ATOM 7036 O O . GLU A 1 885 ? -10.029 -55.432 -5.136 1 96.02 885 GLU A O 1
ATOM 7041 N N . LEU A 1 886 ? -11.525 -54.118 -6.211 1 97.08 886 LEU A N 1
ATOM 7042 C CA . LEU A 1 886 ? -10.618 -52.977 -6.171 1 97.08 886 LEU A CA 1
ATOM 7043 C C . LEU A 1 886 ? -10.409 -52.499 -4.738 1 97.08 886 LEU A C 1
ATOM 7045 O O . LEU A 1 886 ? -9.299 -52.113 -4.363 1 97.08 886 LEU A O 1
ATOM 7049 N N . ARG A 1 887 ? -11.418 -52.45 -3.889 1 97.13 887 ARG A N 1
ATOM 7050 C CA . ARG A 1 887 ? -11.292 -52.044 -2.493 1 97.13 887 ARG A CA 1
ATOM 7051 C C . ARG A 1 887 ? -10.443 -53.038 -1.708 1 97.13 887 ARG A C 1
ATOM 7053 O O . ARG A 1 887 ? -9.69 -52.649 -0.813 1 97.13 887 ARG A O 1
ATOM 7060 N N . MET A 1 888 ? -10.536 -54.27 -2.045 1 96.44 888 MET A N 1
ATOM 7061 C CA . MET A 1 888 ? -9.679 -55.281 -1.432 1 96.44 888 MET A CA 1
ATOM 7062 C C . MET A 1 888 ? -8.219 -55.063 -1.815 1 96.44 888 MET A C 1
ATOM 7064 O O . MET A 1 888 ? -7.326 -55.207 -0.979 1 96.44 888 MET A O 1
ATOM 7068 N N . GLU A 1 889 ? -8.061 -54.775 -3.076 1 96.58 889 GLU A N 1
ATOM 7069 C CA . GLU A 1 889 ? -6.706 -54.485 -3.537 1 96.58 889 GLU A CA 1
ATOM 7070 C C . GLU A 1 889 ? -6.123 -53.277 -2.809 1 96.58 889 GLU A C 1
ATOM 7072 O O . GLU A 1 889 ? -4.92 -53.226 -2.546 1 96.58 889 GLU A O 1
ATOM 7077 N N . LEU A 1 890 ? -6.956 -52.268 -2.552 1 97.01 890 LEU A N 1
ATOM 7078 C CA . LEU A 1 890 ? -6.517 -51.098 -1.799 1 97.01 890 LEU A CA 1
ATOM 7079 C C . LEU A 1 890 ? -6.055 -51.494 -0.401 1 97.01 890 LEU A C 1
ATOM 7081 O O . LEU A 1 890 ? -5.014 -51.028 0.068 1 97.01 890 LEU A O 1
ATOM 7085 N N . SER A 1 891 ? -6.756 -52.335 0.255 1 95.95 891 SER A N 1
ATOM 7086 C CA . SER A 1 891 ? -6.399 -52.815 1.586 1 95.95 891 SER A CA 1
ATOM 7087 C C . SER A 1 891 ? -5.095 -53.605 1.557 1 95.95 891 SER A C 1
ATOM 7089 O O . SER A 1 891 ? -4.27 -53.485 2.465 1 95.95 891 SER A O 1
ATOM 7091 N N . ARG A 1 892 ? -4.944 -54.384 0.529 1 95.98 892 ARG A N 1
ATOM 7092 C CA . ARG A 1 892 ? -3.716 -55.156 0.367 1 95.98 892 ARG A CA 1
ATOM 7093 C C . ARG A 1 892 ? -2.518 -54.239 0.142 1 95.98 892 ARG A C 1
ATOM 7095 O O . ARG A 1 892 ? -1.431 -54.489 0.667 1 95.98 892 ARG A O 1
ATOM 7102 N N . THR A 1 893 ? -2.737 -53.262 -0.672 1 97.07 893 THR A N 1
ATOM 7103 C CA . THR A 1 893 ? -1.672 -52.299 -0.927 1 97.07 893 THR A CA 1
ATOM 7104 C C . THR A 1 893 ? -1.22 -51.635 0.371 1 97.07 893 THR A C 1
ATOM 7106 O O . THR A 1 893 ? -0.02 -51.484 0.611 1 97.07 893 THR A O 1
ATOM 7109 N N . GLU A 1 894 ? -2.156 -51.199 1.22 1 96.06 894 GLU A N 1
ATOM 7110 C CA . GLU A 1 894 ? -1.833 -50.587 2.506 1 96.06 894 GLU A CA 1
ATOM 7111 C C . GLU A 1 894 ? -1.016 -51.535 3.378 1 96.06 894 GLU A C 1
ATOM 7113 O O . GLU A 1 894 ? -0.035 -51.123 4.002 1 96.06 894 GLU A O 1
ATOM 7118 N N . LYS A 1 895 ? -1.377 -52.727 3.408 1 95.74 895 LYS A N 1
ATOM 7119 C CA . LYS A 1 895 ? -0.696 -53.733 4.218 1 95.74 895 LYS A CA 1
ATOM 7120 C C . LYS A 1 895 ? 0.763 -53.88 3.798 1 95.74 895 LYS A C 1
ATOM 7122 O O . LYS A 1 895 ? 1.663 -53.859 4.641 1 95.74 895 LYS A O 1
ATOM 7127 N N . TYR A 1 896 ? 0.977 -53.98 2.531 1 96.5 896 TYR A N 1
ATOM 7128 C CA . TYR A 1 896 ? 2.33 -54.246 2.055 1 96.5 896 TYR A CA 1
ATOM 7129 C C . TYR A 1 896 ? 3.196 -52.995 2.146 1 96.5 896 TYR A C 1
ATOM 7131 O O . TYR A 1 896 ? 4.411 -53.086 2.332 1 96.5 896 TYR A O 1
ATOM 7139 N N . VAL A 1 897 ? 2.602 -51.79 1.94 1 96.38 897 VAL A N 1
ATOM 7140 C CA . VAL A 1 897 ? 3.353 -50.557 2.152 1 96.38 897 VAL A CA 1
ATOM 7141 C C . VAL A 1 897 ? 3.833 -50.486 3.6 1 96.38 897 VAL A C 1
ATOM 7143 O O . VAL A 1 897 ? 4.967 -50.082 3.866 1 96.38 897 VAL A O 1
ATOM 7146 N N . LEU A 1 898 ? 3.03 -50.906 4.588 1 95.96 898 LEU A N 1
ATOM 7147 C CA . LEU A 1 898 ? 3.398 -50.9 5.999 1 95.96 898 LEU A CA 1
ATOM 7148 C C . LEU A 1 898 ? 4.482 -51.935 6.282 1 95.96 898 LEU A C 1
ATOM 7150 O O . LEU A 1 898 ? 5.362 -51.706 7.115 1 95.96 898 LEU A O 1
ATOM 7154 N N . VAL A 1 899 ? 4.424 -53.005 5.562 1 95.43 899 VAL A N 1
ATOM 7155 C CA . VAL A 1 899 ? 5.435 -54.046 5.722 1 95.43 899 VAL A CA 1
ATOM 7156 C C . VAL A 1 899 ? 6.797 -53.515 5.281 1 95.43 899 VAL A C 1
ATOM 7158 O O . VAL A 1 899 ? 7.81 -53.764 5.938 1 95.43 899 VAL A O 1
ATOM 7161 N N . VAL A 1 900 ? 6.788 -52.816 4.238 1 95.73 900 VAL A N 1
ATOM 7162 C CA . VAL A 1 900 ? 8.033 -52.322 3.658 1 95.73 900 VAL A CA 1
ATOM 7163 C C . VAL A 1 900 ? 8.566 -51.158 4.49 1 95.73 900 VAL A C 1
ATOM 7165 O O . VAL A 1 900 ? 9.769 -51.068 4.744 1 95.73 900 VAL A O 1
ATOM 7168 N N . THR A 1 901 ? 7.727 -50.222 4.872 1 94.42 901 THR A N 1
ATOM 7169 C CA . THR A 1 901 ? 8.149 -49.029 5.597 1 94.42 901 THR A CA 1
ATOM 7170 C C . THR A 1 901 ? 8.429 -49.357 7.061 1 94.42 901 THR A C 1
ATOM 7172 O O . THR A 1 901 ? 9.182 -48.645 7.729 1 94.42 901 THR A O 1
ATOM 7175 N N . GLY A 1 902 ? 7.818 -50.362 7.586 1 92.09 902 GLY A N 1
ATOM 7176 C CA . GLY A 1 902 ? 7.944 -50.723 8.989 1 92.09 902 GLY A CA 1
ATOM 7177 C C . GLY A 1 902 ? 7.052 -49.901 9.899 1 92.09 902 GLY A C 1
ATOM 7178 O O . GLY A 1 902 ? 7.196 -49.944 11.123 1 92.09 902 GLY A O 1
ATOM 7179 N N . HIS A 1 903 ? 6.124 -49.203 9.355 1 91.86 903 HIS A N 1
ATOM 7180 C CA . HIS A 1 903 ? 5.225 -48.36 10.135 1 91.86 903 HIS A CA 1
ATOM 7181 C C . HIS A 1 903 ? 4.067 -49.17 10.707 1 91.86 903 HIS A C 1
ATOM 7183 O O . HIS A 1 903 ? 3.611 -50.133 10.087 1 91.86 903 HIS A O 1
ATOM 7189 N N . GLU A 1 904 ? 3.609 -48.767 11.886 1 87.43 904 GLU A N 1
ATOM 7190 C CA . GLU A 1 904 ? 2.457 -49.426 12.493 1 87.43 904 GLU A CA 1
ATOM 7191 C C . GLU A 1 904 ? 1.149 -48.911 11.898 1 87.43 904 GLU A C 1
ATOM 7193 O O . GLU A 1 904 ? 0.188 -49.668 11.751 1 87.43 904 GLU A O 1
ATOM 7198 N N . LYS A 1 905 ? 1.2 -47.569 11.678 1 86.28 905 LYS A N 1
ATOM 7199 C CA . LYS A 1 905 ? 0.032 -46.937 11.071 1 86.28 905 LYS A CA 1
ATOM 7200 C C . LYS A 1 905 ? 0.438 -46.037 9.907 1 86.28 905 LYS A C 1
ATOM 7202 O O . LYS A 1 905 ? 1.579 -45.577 9.84 1 86.28 905 LYS A O 1
ATOM 7207 N N . ALA A 1 906 ? -0.552 -45.935 9.071 1 84.61 906 ALA A N 1
ATOM 7208 C CA . ALA A 1 906 ? -0.293 -45.065 7.927 1 84.61 906 ALA A CA 1
ATOM 7209 C C . ALA A 1 906 ? 0.081 -43.657 8.382 1 84.61 906 ALA A C 1
ATOM 7211 O O . ALA A 1 906 ? -0.527 -43.116 9.309 1 84.61 906 ALA A O 1
ATOM 7212 N N . LEU A 1 907 ? 1.12 -43.032 7.861 1 85.84 907 LEU A N 1
ATOM 7213 C CA . LEU A 1 907 ? 1.596 -41.673 8.094 1 85.84 907 LEU A CA 1
ATOM 7214 C C . LEU A 1 907 ? 2.176 -41.532 9.497 1 85.84 907 LEU A C 1
ATOM 7216 O O . LEU A 1 907 ? 2.002 -40.497 10.145 1 85.84 907 LEU A O 1
ATOM 7220 N N . GLU A 1 908 ? 2.752 -42.51 9.977 1 81.48 908 GLU A N 1
ATOM 7221 C CA . GLU A 1 908 ? 3.386 -42.479 11.292 1 81.48 908 GLU A CA 1
ATOM 7222 C C . GLU A 1 908 ? 4.504 -41.442 11.342 1 81.48 908 GLU A C 1
ATOM 7224 O O . GLU A 1 908 ? 4.729 -40.814 12.379 1 81.48 908 GLU A O 1
ATOM 7229 N N . ASN A 1 909 ? 5.129 -41.261 10.251 1 78.77 909 ASN A N 1
ATOM 7230 C CA . ASN A 1 909 ? 6.248 -40.326 10.199 1 78.77 909 ASN A CA 1
ATOM 7231 C C . ASN A 1 909 ? 5.778 -38.906 9.895 1 78.77 909 ASN A C 1
ATOM 7233 O O . ASN A 1 909 ? 6.592 -37.987 9.794 1 78.77 909 ASN A O 1
ATOM 7237 N N . ASN A 1 910 ? 4.523 -38.729 9.688 1 82.57 910 ASN A N 1
ATOM 7238 C CA . ASN A 1 910 ? 3.938 -37.423 9.408 1 82.57 910 ASN A CA 1
ATOM 7239 C C . ASN A 1 910 ? 2.662 -37.196 10.213 1 82.57 910 ASN A C 1
ATOM 7241 O O . ASN A 1 910 ? 1.574 -37.086 9.643 1 82.57 910 ASN A O 1
ATOM 7245 N N . ARG A 1 911 ? 2.847 -36.954 11.418 1 82.3 911 ARG A N 1
ATOM 7246 C CA . ARG A 1 911 ? 1.736 -36.83 12.357 1 82.3 911 ARG A CA 1
ATOM 7247 C C . ARG A 1 911 ? 0.917 -35.575 12.072 1 82.3 911 ARG A C 1
ATOM 7249 O O . ARG A 1 911 ? -0.3 -35.565 12.267 1 82.3 911 ARG A O 1
ATOM 7256 N N . SER A 1 912 ? 1.619 -34.562 11.621 1 83.09 912 SER A N 1
ATOM 7257 C CA . SER A 1 912 ? 0.929 -33.31 11.325 1 83.09 912 SER A CA 1
ATOM 7258 C C . SER A 1 912 ? -0.075 -33.488 10.191 1 83.09 912 SER A C 1
ATOM 7260 O O . SER A 1 912 ? -1.205 -33.001 10.274 1 83.09 912 SER A O 1
ATOM 7262 N N . LEU A 1 913 ? 0.323 -34.206 9.186 1 84.48 913 LEU A N 1
ATOM 7263 C CA . LEU A 1 913 ? -0.573 -34.435 8.058 1 84.48 913 LEU A CA 1
ATOM 7264 C C . LEU A 1 913 ? -1.762 -35.295 8.474 1 84.48 913 LEU A C 1
ATOM 7266 O O . LEU A 1 913 ? -2.891 -35.051 8.042 1 84.48 913 LEU A O 1
ATOM 7270 N N . ARG A 1 914 ? -1.51 -36.267 9.282 1 86.59 914 ARG A N 1
ATOM 7271 C CA . ARG A 1 914 ? -2.58 -37.134 9.764 1 86.59 914 ARG A CA 1
ATOM 7272 C C . ARG A 1 914 ? -3.627 -36.335 10.534 1 86.59 914 ARG A C 1
ATOM 7274 O O . ARG A 1 914 ? -4.829 -36.51 10.321 1 86.59 914 ARG A O 1
ATOM 7281 N N . ARG A 1 915 ? -3.18 -35.434 11.362 1 86 915 ARG A N 1
ATOM 7282 C CA . ARG A 1 915 ? -4.089 -34.616 12.159 1 86 915 ARG A CA 1
ATOM 7283 C C . ARG A 1 915 ? -4.896 -33.673 11.273 1 86 915 ARG A C 1
ATOM 7285 O O . ARG A 1 915 ? -6.069 -33.407 11.545 1 86 915 ARG A O 1
ATOM 7292 N N . LEU A 1 916 ? -4.259 -33.169 10.285 1 88.14 916 LEU A N 1
ATOM 7293 C CA . LEU A 1 916 ? -4.94 -32.259 9.37 1 88.14 916 LEU A CA 1
ATOM 7294 C C . LEU A 1 916 ? -6.032 -32.986 8.593 1 88.14 916 LEU A C 1
ATOM 7296 O O . LEU A 1 916 ? -7.125 -32.449 8.399 1 88.14 916 LEU A O 1
ATOM 7300 N N . ILE A 1 917 ? -5.755 -34.184 8.152 1 88.47 917 ILE A N 1
ATOM 7301 C CA . ILE A 1 917 ? -6.737 -34.979 7.422 1 88.47 917 ILE A CA 1
ATOM 7302 C C . ILE A 1 917 ? -7.919 -35.302 8.333 1 88.47 917 ILE A C 1
ATOM 7304 O O . ILE A 1 917 ? -9.076 -35.136 7.94 1 88.47 917 ILE A O 1
ATOM 7308 N N . GLU A 1 918 ? -7.619 -35.675 9.548 1 88.33 918 GLU A N 1
ATOM 7309 C CA . GLU A 1 918 ? -8.65 -36.069 10.503 1 88.33 918 GLU A CA 1
ATOM 7310 C C . GLU A 1 918 ? -9.558 -34.894 10.852 1 88.33 918 GLU A C 1
ATOM 7312 O O . GLU A 1 918 ? -10.762 -35.07 11.054 1 88.33 918 GLU A O 1
ATOM 7317 N N . SER A 1 919 ? -8.994 -33.773 10.917 1 89.36 919 SER A N 1
ATOM 7318 C CA . SER A 1 919 ? -9.757 -32.594 11.315 1 89.36 919 SER A CA 1
ATOM 7319 C C . SER A 1 919 ? -10.764 -32.198 10.239 1 89.36 919 SER A C 1
ATOM 7321 O O . SER A 1 919 ? -11.748 -31.513 10.525 1 89.36 919 SER A O 1
ATOM 7323 N N . ARG A 1 920 ? -10.615 -32.678 8.997 1 93.11 920 ARG A N 1
ATOM 7324 C CA . ARG A 1 920 ? -11.47 -32.262 7.89 1 93.11 920 ARG A CA 1
ATOM 7325 C C . ARG A 1 920 ? -12.579 -33.28 7.643 1 93.11 920 ARG A C 1
ATOM 7327 O O . ARG A 1 920 ? -13.59 -32.963 7.012 1 93.11 920 ARG A O 1
ATOM 7334 N N . LEU A 1 921 ? -12.442 -34.463 8.176 1 94.33 921 LEU A N 1
ATOM 7335 C CA . LEU A 1 921 ? -13.301 -35.592 7.835 1 94.33 921 LEU A CA 1
ATOM 7336 C C . LEU A 1 921 ? -14.751 -35.305 8.21 1 94.33 921 LEU A C 1
ATOM 7338 O O . LEU A 1 921 ? -15.669 -35.628 7.453 1 94.33 921 LEU A O 1
ATOM 7342 N N . PRO A 1 922 ? -14.991 -34.621 9.33 1 94.43 922 PRO A N 1
ATOM 7343 C CA . PRO A 1 922 ? -16.381 -34.353 9.706 1 94.43 922 PRO A CA 1
ATOM 7344 C C . PRO A 1 922 ? -17.102 -33.457 8.701 1 94.43 922 PRO A C 1
ATOM 7346 O O . PRO A 1 922 ? -18.335 -33.419 8.676 1 94.43 922 PRO A O 1
ATOM 7349 N N . TYR A 1 923 ? -16.391 -32.761 7.925 1 95.6 923 TYR A N 1
ATOM 7350 C CA . TYR A 1 923 ? -16.977 -31.868 6.932 1 95.6 923 TYR A CA 1
ATOM 7351 C C . TYR A 1 923 ? -16.9 -32.478 5.537 1 95.6 923 TYR A C 1
ATOM 7353 O O . TYR A 1 923 ? -17.791 -32.268 4.711 1 95.6 923 TYR A O 1
ATOM 7361 N N . LEU A 1 924 ? -15.881 -33.248 5.295 1 95.82 924 LEU A N 1
ATOM 7362 C CA . LEU A 1 924 ? -15.62 -33.834 3.984 1 95.82 924 LEU A CA 1
ATOM 7363 C C . LEU A 1 924 ? -16.56 -35.004 3.715 1 95.82 924 LEU A C 1
ATOM 7365 O O . LEU A 1 924 ? -17.092 -35.138 2.611 1 95.82 924 LEU A O 1
ATOM 7369 N N . ASN A 1 925 ? -16.843 -35.828 4.7 1 96.43 925 ASN A N 1
ATOM 7370 C CA . ASN A 1 925 ? -17.658 -37.025 4.522 1 96.43 925 ASN A CA 1
ATOM 7371 C C . ASN A 1 925 ? -19.101 -36.673 4.171 1 96.43 925 ASN A C 1
ATOM 7373 O O . ASN A 1 925 ? -19.685 -37.264 3.261 1 96.43 925 ASN A O 1
ATOM 7377 N N . PRO A 1 926 ? -19.629 -35.684 4.856 1 96.54 926 PRO A N 1
ATOM 7378 C CA . PRO A 1 926 ? -20.994 -35.304 4.485 1 96.54 926 PRO A CA 1
ATOM 7379 C C . PRO A 1 926 ? -21.098 -34.813 3.043 1 96.54 926 PRO A C 1
ATOM 7381 O O . PRO A 1 926 ? -22.09 -35.088 2.363 1 96.54 926 PRO A O 1
ATOM 7384 N N . ILE A 1 927 ? -20.16 -34.154 2.581 1 96.52 927 ILE A N 1
ATOM 7385 C CA . ILE A 1 927 ? -20.21 -33.644 1.215 1 96.52 927 ILE A CA 1
ATOM 7386 C C . ILE A 1 927 ? -20.09 -34.802 0.227 1 96.52 927 ILE A C 1
ATOM 7388 O O . ILE A 1 927 ? -20.705 -34.78 -0.842 1 96.52 927 ILE A O 1
ATOM 7392 N N . ASN A 1 928 ? -19.321 -35.755 0.549 1 96.75 928 ASN A N 1
ATOM 7393 C CA . ASN A 1 928 ? -19.24 -36.937 -0.302 1 96.75 928 ASN A CA 1
ATOM 7394 C C . ASN A 1 928 ? -20.579 -37.664 -0.382 1 96.75 928 ASN A C 1
ATOM 7396 O O . ASN A 1 928 ? -21.004 -38.076 -1.463 1 96.75 928 ASN A O 1
ATOM 7400 N N . MET A 1 929 ? -21.185 -37.815 0.785 1 96.3 929 MET A N 1
ATOM 7401 C CA . MET A 1 929 ? -22.482 -38.485 0.818 1 96.3 929 MET A CA 1
ATOM 7402 C C . MET A 1 929 ? -23.518 -37.706 0.015 1 96.3 929 MET A C 1
ATOM 7404 O O . MET A 1 929 ? -24.354 -38.299 -0.669 1 96.3 929 MET A O 1
ATOM 7408 N N . LEU A 1 930 ? -23.398 -36.476 0.144 1 96.65 930 LEU A N 1
ATOM 7409 C CA . LEU A 1 930 ? -24.314 -35.616 -0.597 1 96.65 930 LEU A CA 1
ATOM 7410 C C . LEU A 1 930 ? -24.053 -35.709 -2.096 1 96.65 930 LEU A C 1
ATOM 7412 O O . LEU A 1 930 ? -24.991 -35.681 -2.897 1 96.65 930 LEU A O 1
ATOM 7416 N N . GLN A 1 931 ? -22.808 -35.724 -2.493 1 97.21 931 GLN A N 1
ATOM 7417 C CA . GLN A 1 931 ? -22.46 -35.827 -3.907 1 97.21 931 GLN A CA 1
ATOM 7418 C C . GLN A 1 931 ? -23.047 -37.092 -4.527 1 97.21 931 GLN A C 1
ATOM 7420 O O . GLN A 1 931 ? -23.537 -37.066 -5.657 1 97.21 931 GLN A O 1
ATOM 7425 N N . VAL A 1 932 ? -23.037 -38.223 -3.779 1 96.99 932 VAL A N 1
ATOM 7426 C CA . VAL A 1 932 ? -23.585 -39.488 -4.257 1 96.99 932 VAL A CA 1
ATOM 7427 C C . VAL A 1 932 ? -25.085 -39.341 -4.503 1 96.99 932 VAL A C 1
ATOM 7429 O O . VAL A 1 932 ? -25.596 -39.776 -5.538 1 96.99 932 VAL A O 1
ATOM 7432 N N . GLU A 1 933 ? -25.729 -38.711 -3.587 1 96.12 933 GLU A N 1
ATOM 7433 C CA . GLU A 1 933 ? -27.171 -38.516 -3.702 1 96.12 933 GLU A CA 1
ATOM 7434 C C . GLU A 1 933 ? -27.513 -37.613 -4.884 1 96.12 933 GLU A C 1
ATOM 7436 O O . GLU A 1 933 ? -28.442 -37.899 -5.642 1 96.12 933 GLU A O 1
ATOM 7441 N N . ILE A 1 934 ? -26.8 -36.586 -5.038 1 96.4 934 ILE A N 1
ATOM 7442 C CA . ILE A 1 934 ? -27.057 -35.635 -6.114 1 96.4 934 ILE A CA 1
ATOM 7443 C C . ILE A 1 934 ? -26.785 -36.297 -7.463 1 96.4 934 ILE A C 1
ATOM 7445 O O . ILE A 1 934 ? -27.52 -36.079 -8.429 1 96.4 934 ILE A O 1
ATOM 7449 N N . LEU A 1 935 ? -25.752 -37.071 -7.547 1 96.2 935 LEU A N 1
ATOM 7450 C CA . LEU A 1 935 ? -25.432 -37.786 -8.777 1 96.2 935 LEU A CA 1
ATOM 7451 C C . LEU A 1 935 ? -26.539 -38.771 -9.136 1 96.2 935 LEU A C 1
ATOM 7453 O O . LEU A 1 935 ? -26.915 -38.89 -10.305 1 96.2 935 LEU A O 1
ATOM 7457 N N . ARG A 1 936 ? -27.161 -39.675 -7.977 1 95.53 936 ARG A N 1
ATOM 7458 C CA . ARG A 1 936 ? -28.251 -40.622 -8.194 1 95.53 936 ARG A CA 1
ATOM 7459 C C . ARG A 1 936 ? -29.477 -39.923 -8.773 1 95.53 936 ARG A C 1
ATOM 7461 O O . ARG A 1 936 ? -30.078 -40.408 -9.733 1 95.53 936 ARG A O 1
ATOM 7468 N N . ARG A 1 937 ? -29.621 -38.601 -8.443 1 95.42 937 ARG A N 1
ATOM 7469 C CA . ARG A 1 937 ? -30.77 -37.826 -8.9 1 95.42 937 ARG A CA 1
ATOM 7470 C C . ARG A 1 937 ? -30.517 -37.235 -10.283 1 95.42 937 ARG A C 1
ATOM 7472 O O . ARG A 1 937 ? -31.408 -37.231 -11.134 1 95.42 937 ARG A O 1
ATOM 7479 N N . LEU A 1 938 ? -29.361 -36.699 -10.477 1 95.06 938 LEU A N 1
ATOM 7480 C CA . LEU A 1 938 ? -29.029 -36.028 -11.729 1 95.06 938 LEU A CA 1
ATOM 7481 C C . LEU A 1 938 ? -29.043 -37.013 -12.894 1 95.06 938 LEU A C 1
ATOM 7483 O O . LEU A 1 938 ? -29.475 -36.67 -13.997 1 95.06 938 LEU A O 1
ATOM 7487 N N . ARG A 1 939 ? -28.57 -38.168 -12.722 1 93.02 939 ARG A N 1
ATOM 7488 C CA . ARG A 1 939 ? -28.497 -39.173 -13.778 1 93.02 939 ARG A CA 1
ATOM 7489 C C . ARG A 1 939 ? -29.886 -39.681 -14.148 1 93.02 939 ARG A C 1
ATOM 7491 O O . ARG A 1 939 ? -30.08 -40.243 -15.228 1 93.02 939 ARG A O 1
ATOM 7498 N N . CYS A 1 940 ? -30.877 -39.384 -13.302 1 91.5 940 CYS A N 1
ATOM 7499 C CA . CYS A 1 940 ? -32.27 -39.684 -13.615 1 91.5 940 CYS A CA 1
ATOM 7500 C C . CYS A 1 940 ? -32.947 -38.495 -14.285 1 91.5 940 CYS A C 1
ATOM 7502 O O . CYS A 1 940 ? -34.008 -38.642 -14.895 1 91.5 940 CYS A O 1
ATOM 7504 N N . ASP A 1 941 ? -32.313 -37.288 -14.155 1 91.16 941 ASP A N 1
ATOM 7505 C CA . ASP A 1 941 ? -32.811 -36.035 -14.712 1 91.16 941 ASP A CA 1
ATOM 7506 C C . ASP A 1 941 ? -31.666 -35.174 -15.241 1 91.16 941 ASP A C 1
ATOM 7508 O O . ASP A 1 941 ? -31.321 -34.154 -14.641 1 91.16 941 ASP A O 1
ATOM 7512 N N . ASP A 1 942 ? -31.192 -35.431 -16.346 1 83.45 942 ASP A N 1
ATOM 7513 C CA . ASP A 1 942 ? -29.927 -34.914 -16.86 1 83.45 942 ASP A CA 1
ATOM 7514 C C . ASP A 1 942 ? -30.034 -33.426 -17.185 1 83.45 942 ASP A C 1
ATOM 7516 O O . ASP A 1 942 ? -29.025 -32.718 -17.216 1 83.45 942 ASP A O 1
ATOM 7520 N N . ASP A 1 943 ? -31.157 -32.915 -17.366 1 85.71 943 ASP A N 1
ATOM 7521 C CA . ASP A 1 943 ? -31.304 -31.543 -17.843 1 85.71 943 ASP A CA 1
ATOM 7522 C C . ASP A 1 943 ? -31.628 -30.593 -16.692 1 85.71 943 ASP A C 1
ATOM 7524 O O . ASP A 1 943 ? -31.927 -29.418 -16.915 1 85.71 943 ASP A O 1
ATOM 7528 N N . ASN A 1 944 ? -31.454 -31.159 -15.497 1 91.39 944 ASN A N 1
ATOM 7529 C CA . ASN A 1 944 ? -31.744 -30.314 -14.343 1 91.39 944 ASN A CA 1
ATOM 7530 C C . ASN A 1 944 ? -30.543 -29.452 -13.964 1 91.39 944 ASN A C 1
ATOM 7532 O O . ASN A 1 944 ? -29.62 -29.924 -13.298 1 91.39 944 ASN A O 1
ATOM 7536 N N . ASN A 1 945 ? -30.567 -28.209 -14.221 1 89.03 945 ASN A N 1
ATOM 7537 C CA . ASN A 1 945 ? -29.454 -27.288 -14.015 1 89.03 945 ASN A CA 1
ATOM 7538 C C . ASN A 1 945 ? -29.18 -27.064 -12.53 1 89.03 945 ASN A C 1
ATOM 7540 O O . ASN A 1 945 ? -28.035 -26.846 -12.132 1 89.03 945 ASN A O 1
ATOM 7544 N N . GLU A 1 946 ? -30.141 -27.117 -11.745 1 90.92 946 GLU A N 1
ATOM 7545 C CA . GLU A 1 946 ? -29.963 -26.902 -10.312 1 90.92 946 GLU A CA 1
ATOM 7546 C C . GLU A 1 946 ? -29.207 -28.062 -9.669 1 90.92 946 GLU A C 1
ATOM 7548 O O . GLU A 1 946 ? -28.383 -27.854 -8.777 1 90.92 946 GLU A O 1
ATOM 7553 N N . LEU A 1 947 ? -29.597 -29.242 -10.153 1 93.54 947 LEU A N 1
ATOM 7554 C CA . LEU A 1 947 ? -28.867 -30.415 -9.682 1 93.54 947 LEU A CA 1
ATOM 7555 C C . LEU A 1 947 ? -27.407 -30.359 -10.12 1 93.54 947 LEU A C 1
ATOM 7557 O O . LEU A 1 947 ? -26.513 -30.752 -9.367 1 93.54 947 LEU A O 1
ATOM 7561 N N . ARG A 1 948 ? -27.241 -29.867 -11.239 1 93.14 948 ARG A N 1
ATOM 7562 C CA . ARG A 1 948 ? -25.878 -29.729 -11.743 1 93.14 948 ARG A CA 1
ATOM 7563 C C . ARG A 1 948 ? -25.084 -28.73 -10.908 1 93.14 948 ARG A C 1
ATOM 7565 O O . ARG A 1 948 ? -23.913 -28.963 -10.6 1 93.14 948 ARG A O 1
ATOM 7572 N N . ASP A 1 949 ? -25.695 -27.719 -10.609 1 91.67 949 ASP A N 1
ATOM 7573 C CA . ASP A 1 949 ? -25.035 -26.725 -9.768 1 91.67 949 ASP A CA 1
ATOM 7574 C C . ASP A 1 949 ? -24.641 -27.322 -8.418 1 91.67 949 ASP A C 1
ATOM 7576 O O . ASP A 1 949 ? -23.53 -27.094 -7.934 1 91.67 949 ASP A O 1
ATOM 7580 N N . ALA A 1 950 ? -25.541 -28.022 -7.859 1 94.36 950 ALA A N 1
ATOM 7581 C CA . ALA A 1 950 ? -25.268 -28.656 -6.572 1 94.36 950 ALA A CA 1
ATOM 7582 C C . ALA A 1 950 ? -24.093 -29.623 -6.674 1 94.36 950 ALA A C 1
ATOM 7584 O O . ALA A 1 950 ? -23.256 -29.691 -5.771 1 94.36 950 ALA A O 1
ATOM 7585 N N . LEU A 1 951 ? -24.128 -30.323 -7.768 1 95.38 951 LEU A N 1
ATOM 7586 C CA . LEU A 1 951 ? -23.043 -31.273 -7.986 1 95.38 951 LEU A CA 1
ATOM 7587 C C . LEU A 1 951 ? -21.704 -30.552 -8.098 1 95.38 951 LEU A C 1
ATOM 7589 O O . LEU A 1 951 ? -20.715 -30.973 -7.493 1 95.38 951 LEU A O 1
ATOM 7593 N N . LEU A 1 952 ? -21.696 -29.498 -8.828 1 93.3 952 LEU A N 1
ATOM 7594 C CA . LEU A 1 952 ? -20.46 -28.75 -9.028 1 93.3 952 LEU A CA 1
ATOM 7595 C C . LEU A 1 952 ? -19.958 -28.167 -7.711 1 93.3 952 LEU A C 1
ATOM 7597 O O . LEU A 1 952 ? -18.749 -28.109 -7.474 1 93.3 952 LEU A O 1
ATOM 7601 N N . ILE A 1 953 ? -20.778 -27.808 -6.88 1 94.19 953 ILE A N 1
ATOM 7602 C CA . ILE A 1 953 ? -20.409 -27.263 -5.578 1 94.19 953 ILE A CA 1
ATOM 7603 C C . ILE A 1 953 ? -19.796 -28.362 -4.714 1 94.19 953 ILE A C 1
ATOM 7605 O O . ILE A 1 953 ? -18.822 -28.126 -3.996 1 94.19 953 ILE A O 1
ATOM 7609 N N . THR A 1 954 ? -20.382 -29.52 -4.78 1 95.48 954 THR A N 1
ATOM 7610 C CA . THR A 1 954 ? -19.816 -30.633 -4.026 1 95.48 954 THR A CA 1
ATOM 7611 C C . THR A 1 954 ? -18.424 -30.985 -4.545 1 95.48 954 THR A C 1
ATOM 7613 O O . THR A 1 954 ? -17.533 -31.326 -3.765 1 95.48 954 THR A O 1
ATOM 7616 N N . ILE A 1 955 ? -18.278 -30.889 -5.835 1 93.82 955 ILE A N 1
ATOM 7617 C CA . ILE A 1 955 ? -16.971 -31.161 -6.422 1 93.82 955 ILE A CA 1
ATOM 7618 C C . ILE A 1 955 ? -15.949 -30.157 -5.895 1 93.82 955 ILE A C 1
ATOM 7620 O O . ILE A 1 955 ? -14.845 -30.536 -5.497 1 93.82 955 ILE A O 1
ATOM 7624 N N . ASN A 1 956 ? -16.328 -28.965 -5.824 1 91.01 956 ASN A N 1
ATOM 7625 C CA . ASN A 1 956 ? -15.45 -27.916 -5.317 1 91.01 956 ASN A CA 1
ATOM 7626 C C . ASN A 1 956 ? -15.126 -28.121 -3.84 1 91.01 956 ASN A C 1
ATOM 7628 O O . ASN A 1 956 ? -13.995 -27.89 -3.41 1 91.01 956 ASN A O 1
ATOM 7632 N N . GLY A 1 957 ? -16.109 -28.468 -3.156 1 93.15 957 GLY A N 1
ATOM 7633 C CA . GLY A 1 957 ? -15.923 -28.676 -1.729 1 93.15 957 GLY A CA 1
ATOM 7634 C C . GLY A 1 957 ? -14.968 -29.811 -1.41 1 93.15 957 GLY A C 1
ATOM 7635 O O . GLY A 1 957 ? -14.111 -29.681 -0.534 1 93.15 957 GLY A O 1
ATOM 7636 N N . ILE A 1 958 ? -15.172 -30.885 -2.113 1 94.5 958 ILE A N 1
ATOM 7637 C CA . ILE A 1 958 ? -14.307 -32.039 -1.894 1 94.5 958 ILE A CA 1
ATOM 7638 C C . ILE A 1 958 ? -12.877 -31.698 -2.309 1 94.5 958 ILE A C 1
ATOM 7640 O O . ILE A 1 958 ? -11.92 -32.083 -1.634 1 94.5 958 ILE A O 1
ATOM 7644 N N . ALA A 1 959 ? -12.77 -31.003 -3.38 1 89.96 959 ALA A N 1
ATOM 7645 C CA . ALA A 1 959 ? -11.447 -30.566 -3.818 1 89.96 959 ALA A CA 1
ATOM 7646 C C . ALA A 1 959 ? -10.783 -29.686 -2.763 1 89.96 959 ALA A C 1
ATOM 7648 O O . ALA A 1 959 ? -9.582 -29.806 -2.511 1 89.96 959 ALA A O 1
ATOM 7649 N N . ALA A 1 960 ? -11.525 -28.813 -2.211 1 88.79 960 ALA A N 1
ATOM 7650 C CA . ALA A 1 960 ? -11.01 -27.932 -1.167 1 88.79 960 ALA A CA 1
ATOM 7651 C C . ALA A 1 960 ? -10.568 -28.731 0.056 1 88.79 960 ALA A C 1
ATOM 7653 O O . ALA A 1 960 ? -9.561 -28.404 0.688 1 88.79 960 ALA A O 1
ATOM 7654 N N . GLY A 1 961 ? -11.364 -29.713 0.357 1 89.74 961 GLY A N 1
ATOM 7655 C CA . GLY A 1 961 ? -11.046 -30.551 1.502 1 89.74 961 GLY A CA 1
ATOM 7656 C C . GLY A 1 961 ? -9.813 -31.41 1.289 1 89.74 961 GLY A C 1
ATOM 7657 O O . GLY A 1 961 ? -9.014 -31.598 2.208 1 89.74 961 GLY A O 1
ATOM 7658 N N . MET A 1 962 ? -9.749 -31.851 0.081 1 87.79 962 MET A N 1
ATOM 7659 C CA . MET A 1 962 ? -8.621 -32.715 -0.254 1 87.79 962 MET A CA 1
ATOM 7660 C C . MET A 1 962 ? -7.395 -31.888 -0.627 1 87.79 962 MET A C 1
ATOM 7662 O O . MET A 1 962 ? -6.28 -32.41 -0.673 1 87.79 962 MET A O 1
ATOM 7666 N N . ARG A 1 963 ? -7.586 -30.578 -0.824 1 77.26 963 ARG A N 1
ATOM 7667 C CA . ARG A 1 963 ? -6.558 -29.624 -1.226 1 77.26 963 ARG A CA 1
ATOM 7668 C C . ARG A 1 963 ? -5.847 -30.086 -2.494 1 77.26 963 ARG A C 1
ATOM 7670 O O . ARG A 1 963 ? -4.621 -30.007 -2.588 1 77.26 963 ARG A O 1
ATOM 7677 N N . ASN A 1 964 ? -6.653 -30.706 -3.335 1 74.72 964 ASN A N 1
ATOM 7678 C CA . ASN A 1 964 ? -6.056 -31.238 -4.556 1 74.72 964 ASN A CA 1
ATOM 7679 C C . ASN A 1 964 ? -7.097 -31.41 -5.659 1 74.72 964 ASN A C 1
ATOM 7681 O O . ASN A 1 964 ? -8.126 -32.055 -5.452 1 74.72 964 ASN A O 1
ATOM 7685 N N . THR A 1 965 ? -6.988 -30.678 -6.707 1 63.6 965 THR A N 1
ATOM 7686 C CA . THR A 1 965 ? -7.884 -30.84 -7.846 1 63.6 965 THR A CA 1
ATOM 7687 C C . THR A 1 965 ? -7.265 -31.761 -8.894 1 63.6 965 THR A C 1
ATOM 7689 O O . THR A 1 965 ? -7.723 -31.806 -10.038 1 63.6 965 THR A O 1
ATOM 7692 N N . GLY A 1 966 ? -6.369 -32.66 -8.403 1 66.52 966 GLY A N 1
ATOM 7693 C CA . GLY A 1 966 ? -5.768 -33.593 -9.343 1 66.52 966 GLY A CA 1
ATOM 7694 C C . GLY A 1 966 ? -4.471 -33.083 -9.943 1 66.52 966 GLY A C 1
ATOM 7695 O O . GLY A 1 966 ? -4.153 -31.897 -9.831 1 66.52 966 GLY A O 1
ATOM 7696 N N . MET B 1 1 ? 9.146 18.888 21.963 1 30.74 1 MET B N 1
ATOM 7697 C CA . MET B 1 1 ? 7.948 18.362 22.609 1 30.74 1 MET B CA 1
ATOM 7698 C C . MET B 1 1 ? 6.711 19.146 22.184 1 30.74 1 MET B C 1
ATOM 7700 O O . MET B 1 1 ? 6.705 20.377 22.229 1 30.74 1 MET B O 1
ATOM 7704 N N . THR B 1 2 ? 6.053 18.626 21.295 1 41.11 2 THR B N 1
ATOM 7705 C CA . THR B 1 2 ? 5.049 19.455 20.637 1 41.11 2 THR B CA 1
ATOM 7706 C C . THR B 1 2 ? 3.971 19.886 21.626 1 41.11 2 THR B C 1
ATOM 7708 O O . THR B 1 2 ? 3.487 19.075 22.418 1 41.11 2 THR B O 1
ATOM 7711 N N . ASP B 1 3 ? 4.029 21.028 22.008 1 41.93 3 ASP B N 1
ATOM 7712 C CA . ASP B 1 3 ? 3.095 21.739 22.875 1 41.93 3 ASP B CA 1
ATOM 7713 C C . ASP B 1 3 ? 1.658 21.29 22.62 1 41.93 3 ASP B C 1
ATOM 7715 O O . ASP B 1 3 ? 0.721 21.814 23.226 1 41.93 3 ASP B O 1
ATOM 7719 N N . THR B 1 4 ? 1.508 20.409 21.704 1 42.07 4 THR B N 1
ATOM 7720 C CA . THR B 1 4 ? 0.146 20.196 21.226 1 42.07 4 THR B CA 1
ATOM 7721 C C . THR B 1 4 ? -0.441 18.918 21.818 1 42.07 4 THR B C 1
ATOM 7723 O O . THR B 1 4 ? -1.529 18.49 21.427 1 42.07 4 THR B O 1
ATOM 7726 N N . THR B 1 5 ? 0.377 18.205 22.733 1 49.26 5 THR B N 1
ATOM 7727 C CA . THR B 1 5 ? -0.171 16.881 23.007 1 49.26 5 THR B CA 1
ATOM 7728 C C . THR B 1 5 ? -1.168 16.938 24.161 1 49.26 5 THR B C 1
ATOM 7730 O O . THR B 1 5 ? -0.875 17.509 25.214 1 49.26 5 THR B O 1
ATOM 7733 N N . ASP B 1 6 ? -2.286 16.688 23.922 1 46.99 6 ASP B N 1
ATOM 7734 C CA . ASP B 1 6 ? -3.425 16.628 24.834 1 46.99 6 ASP B CA 1
ATOM 7735 C C . ASP B 1 6 ? -3.182 15.614 25.95 1 46.99 6 ASP B C 1
ATOM 7737 O O . ASP B 1 6 ? -3.958 15.537 26.905 1 46.99 6 ASP B O 1
ATOM 7741 N N . ASP B 1 7 ? -2.059 14.717 25.928 1 47.59 7 ASP B N 1
ATOM 7742 C CA . ASP B 1 7 ? -1.934 13.679 26.946 1 47.59 7 ASP B CA 1
ATOM 7743 C C . ASP B 1 7 ? -1.061 14.15 28.107 1 47.59 7 ASP B C 1
ATOM 7745 O O . ASP B 1 7 ? 0.105 13.764 28.21 1 47.59 7 ASP B O 1
ATOM 7749 N N . ILE B 1 8 ? -1.154 15.225 28.794 1 42.39 8 ILE B N 1
ATOM 7750 C CA . ILE B 1 8 ? -0.368 15.893 29.826 1 42.39 8 ILE B CA 1
ATOM 7751 C C . ILE B 1 8 ? -0.123 14.934 30.989 1 42.39 8 ILE B C 1
ATOM 7753 O O . ILE B 1 8 ? 0.99 14.858 31.515 1 42.39 8 ILE B O 1
ATOM 7757 N N . ALA B 1 9 ? -1.113 14.295 31.734 1 43.54 9 ALA B N 1
ATOM 7758 C CA . ALA B 1 9 ? -1.05 13.843 33.122 1 43.54 9 ALA B CA 1
ATOM 7759 C C . ALA B 1 9 ? -0.541 12.407 33.209 1 43.54 9 ALA B C 1
ATOM 7761 O O . ALA B 1 9 ? -0.367 11.869 34.305 1 43.54 9 ALA B O 1
ATOM 7762 N N . GLU B 1 10 ? -0.341 11.615 32.149 1 47.77 10 GLU B N 1
ATOM 7763 C CA . GLU B 1 10 ? -0.272 10.218 32.569 1 47.77 10 GLU B CA 1
ATOM 7764 C C . GLU B 1 10 ? 1.175 9.757 32.718 1 47.77 10 GLU B C 1
ATOM 7766 O O . GLU B 1 10 ? 2.047 10.177 31.956 1 47.77 10 GLU B O 1
ATOM 7771 N N . GLU B 1 11 ? 1.556 9.186 34.005 1 48.5 11 GLU B N 1
ATOM 7772 C CA . GLU B 1 11 ? 2.827 8.605 34.427 1 48.5 11 GLU B CA 1
ATOM 7773 C C . GLU B 1 11 ? 3.351 7.612 33.394 1 48.5 11 GLU B C 1
ATOM 7775 O O . GLU B 1 11 ? 2.758 6.551 33.189 1 48.5 11 GLU B O 1
ATOM 7780 N N . ILE B 1 12 ? 3.836 7.86 32.273 1 53.36 12 ILE B N 1
ATOM 7781 C CA . ILE B 1 12 ? 4.185 6.989 31.157 1 53.36 12 ILE B CA 1
ATOM 7782 C C . ILE B 1 12 ? 5.56 6.368 31.397 1 53.36 12 ILE B C 1
ATOM 7784 O O . ILE B 1 12 ? 6.507 7.066 31.766 1 53.36 12 ILE B O 1
ATOM 7788 N N . SER B 1 13 ? 5.613 5.162 31.661 1 66.22 13 SER B N 1
ATOM 7789 C CA . SER B 1 13 ? 6.884 4.45 31.582 1 66.22 13 SER B CA 1
ATOM 7790 C C . SER B 1 13 ? 7.678 4.871 30.35 1 66.22 13 SER B C 1
ATOM 7792 O O . SER B 1 13 ? 7.179 4.788 29.225 1 66.22 13 SER B O 1
ATOM 7794 N N . PHE B 1 14 ? 8.819 5.6 30.579 1 80.07 14 PHE B N 1
ATOM 7795 C CA . PHE B 1 14 ? 9.642 6.19 29.53 1 80.07 14 PHE B CA 1
ATOM 7796 C C . PHE B 1 14 ? 10.694 5.199 29.047 1 80.07 14 PHE B C 1
ATOM 7798 O O . PHE B 1 14 ? 11.58 5.557 28.267 1 80.07 14 PHE B O 1
ATOM 7805 N N . GLN B 1 15 ? 10.506 3.939 29.496 1 82.81 15 GLN B N 1
ATOM 7806 C CA . GLN B 1 15 ? 11.559 2.991 29.148 1 82.81 15 GLN B CA 1
ATOM 7807 C C . GLN B 1 15 ? 11.577 2.717 27.646 1 82.81 15 GLN B C 1
ATOM 7809 O O . GLN B 1 15 ? 12.64 2.72 27.022 1 82.81 15 GLN B O 1
ATOM 7814 N N . SER B 1 16 ? 10.447 2.465 27.159 1 86.43 16 SER B N 1
ATOM 7815 C CA . SER B 1 16 ? 10.374 2.158 25.734 1 86.43 16 SER B CA 1
ATOM 7816 C C . SER B 1 16 ? 10.84 3.34 24.89 1 86.43 16 SER B C 1
ATOM 7818 O O . SER B 1 16 ? 11.453 3.154 23.837 1 86.43 16 SER B O 1
ATOM 7820 N N . PHE B 1 17 ? 10.558 4.535 25.385 1 89.64 17 PHE B N 1
ATOM 7821 C CA . PHE B 1 17 ? 11.018 5.743 24.71 1 89.64 17 PHE B CA 1
ATOM 7822 C C . PHE B 1 17 ? 12.54 5.83 24.734 1 89.64 17 PHE B C 1
ATOM 7824 O O . PHE B 1 17 ? 13.168 6.084 23.704 1 89.64 17 PHE B O 1
ATOM 7831 N N . GLU B 1 18 ? 13.084 5.561 25.834 1 91.5 18 GLU B N 1
ATOM 7832 C CA . GLU B 1 18 ? 14.534 5.619 26.001 1 91.5 18 GLU B CA 1
ATOM 7833 C C . GLU B 1 18 ? 15.228 4.543 25.171 1 91.5 18 GLU B C 1
ATOM 7835 O O . GLU B 1 18 ? 16.309 4.773 24.626 1 91.5 18 GLU B O 1
ATOM 7840 N N . ASP B 1 19 ? 14.58 3.427 25.077 1 92.37 19 ASP B N 1
ATOM 7841 C CA . ASP B 1 19 ? 15.142 2.344 24.276 1 92.37 19 ASP B CA 1
ATOM 7842 C C . ASP B 1 19 ? 15.192 2.723 22.798 1 92.37 19 ASP B C 1
ATOM 7844 O O . ASP B 1 19 ? 16.171 2.431 22.109 1 92.37 19 ASP B O 1
ATOM 7848 N N . ASP B 1 20 ? 14.138 3.334 22.352 1 93.76 20 ASP B N 1
ATOM 7849 C CA . ASP B 1 20 ? 14.107 3.785 20.964 1 93.76 20 ASP B CA 1
ATOM 7850 C C . ASP B 1 20 ? 15.171 4.85 20.709 1 93.76 20 ASP B C 1
ATOM 7852 O O . ASP B 1 20 ? 15.825 4.844 19.664 1 93.76 20 ASP B O 1
ATOM 7856 N N . CYS B 1 21 ? 15.361 5.797 21.665 1 94.4 21 CYS B N 1
ATOM 7857 C CA . CYS B 1 21 ? 16.373 6.841 21.54 1 94.4 21 CYS B CA 1
ATOM 7858 C C . CYS B 1 21 ? 17.774 6.242 21.511 1 94.4 21 CYS B C 1
ATOM 7860 O O . CYS B 1 21 ? 18.625 6.68 20.735 1 94.4 21 CYS B O 1
ATOM 7862 N N . ARG B 1 22 ? 17.977 5.253 22.334 1 94.15 22 ARG B N 1
ATOM 7863 C CA . ARG B 1 22 ? 19.28 4.598 22.39 1 94.15 22 ARG B CA 1
ATOM 7864 C C . ARG B 1 22 ? 19.584 3.872 21.083 1 94.15 22 ARG B C 1
ATOM 7866 O O . ARG B 1 22 ? 20.712 3.92 20.589 1 94.15 22 ARG B O 1
ATOM 7873 N N . LEU B 1 23 ? 18.598 3.193 20.606 1 95.74 23 LEU B N 1
ATOM 7874 C CA . LEU B 1 23 ? 18.773 2.46 19.357 1 95.74 23 LEU B CA 1
ATOM 7875 C C . LEU B 1 23 ? 19.102 3.411 18.211 1 95.74 23 LEU B C 1
ATOM 7877 O O . LEU B 1 23 ? 20.088 3.212 17.497 1 95.74 23 LEU B O 1
ATOM 7881 N N . LEU B 1 24 ? 18.288 4.459 18.021 1 96.44 24 LEU B N 1
ATOM 7882 C CA . LEU B 1 24 ? 18.488 5.41 16.933 1 96.44 24 LEU B CA 1
ATOM 7883 C C . LEU B 1 24 ? 19.787 6.186 17.121 1 96.44 24 LEU B C 1
ATOM 7885 O O . LEU B 1 24 ? 20.5 6.456 16.152 1 96.44 24 LEU B O 1
ATOM 7889 N N . GLY B 1 25 ? 20.093 6.535 18.407 1 95.35 25 GLY B N 1
ATOM 7890 C CA . GLY B 1 25 ? 21.337 7.223 18.713 1 95.35 25 GLY B CA 1
ATOM 7891 C C . GLY B 1 25 ? 22.569 6.398 18.393 1 95.35 25 GLY B C 1
ATOM 7892 O O . GLY B 1 25 ? 23.55 6.92 17.858 1 95.35 25 GLY B O 1
ATOM 7893 N N . SER B 1 26 ? 22.47 5.146 18.704 1 95.45 26 SER B N 1
ATOM 7894 C CA . SER B 1 26 ? 23.582 4.248 18.413 1 95.45 26 SER B CA 1
ATOM 7895 C C . SER B 1 26 ? 23.801 4.107 16.911 1 95.45 26 SER B C 1
ATOM 7897 O O . SER B 1 26 ? 24.942 4.088 16.444 1 95.45 26 SER B O 1
ATOM 7899 N N . LEU B 1 27 ? 22.757 3.994 16.22 1 95.74 27 LEU B N 1
ATOM 7900 C CA . LEU B 1 27 ? 22.853 3.867 14.77 1 95.74 27 LEU B CA 1
ATOM 7901 C C . LEU B 1 27 ? 23.405 5.145 14.148 1 95.74 27 LEU B C 1
ATOM 7903 O O . LEU B 1 27 ? 24.188 5.09 13.197 1 95.74 27 LEU B O 1
ATOM 7907 N N . LEU B 1 28 ? 22.973 6.306 14.612 1 96.39 28 LEU B N 1
ATOM 7908 C CA . LEU B 1 28 ? 23.516 7.569 14.124 1 96.39 28 LEU B CA 1
ATOM 7909 C C . LEU B 1 28 ? 25.01 7.667 14.412 1 96.39 28 LEU B C 1
ATOM 7911 O O . LEU B 1 28 ? 25.781 8.124 13.565 1 96.39 28 LEU B O 1
ATOM 7915 N N . ASN B 1 29 ? 25.429 7.243 15.625 1 95.21 29 ASN B N 1
ATOM 7916 C CA . ASN B 1 29 ? 26.847 7.238 15.97 1 95.21 29 ASN B CA 1
ATOM 7917 C C . ASN B 1 29 ? 27.653 6.363 15.015 1 95.21 29 ASN B C 1
ATOM 7919 O O . ASN B 1 29 ? 28.767 6.721 14.628 1 95.21 29 ASN B O 1
ATOM 7923 N N . ASP B 1 30 ? 27.077 5.272 14.678 1 93.73 30 ASP B N 1
ATOM 7924 C CA . ASP B 1 30 ? 27.738 4.374 13.735 1 93.73 30 ASP B CA 1
ATOM 7925 C C . ASP B 1 30 ? 27.921 5.044 12.375 1 93.73 30 ASP B C 1
ATOM 7927 O O . ASP B 1 30 ? 28.967 4.895 11.74 1 93.73 30 ASP B O 1
ATOM 7931 N N . VAL B 1 31 ? 26.916 5.741 11.962 1 92.91 31 VAL B N 1
ATOM 7932 C CA . VAL B 1 31 ? 26.974 6.439 10.682 1 92.91 31 VAL B CA 1
ATOM 7933 C C . VAL B 1 31 ? 28.027 7.543 10.742 1 92.91 31 VAL B C 1
ATOM 7935 O O . VAL B 1 31 ? 28.817 7.707 9.809 1 92.91 31 VAL B O 1
ATOM 7938 N N . LEU B 1 32 ? 28.05 8.309 11.808 1 94.37 32 LEU B N 1
ATOM 7939 C CA . LEU B 1 32 ? 29.008 9.398 11.966 1 94.37 32 LEU B CA 1
ATOM 7940 C C . LEU B 1 32 ? 30.434 8.862 12.033 1 94.37 32 LEU B C 1
ATOM 7942 O O . LEU B 1 32 ? 31.357 9.472 11.488 1 94.37 32 LEU B O 1
ATOM 7946 N N . GLN B 1 33 ? 30.56 7.743 12.674 1 93.78 33 GLN B N 1
ATOM 7947 C CA . GLN B 1 33 ? 31.878 7.121 12.749 1 93.78 33 GLN B CA 1
ATOM 7948 C C . GLN B 1 33 ? 32.384 6.737 11.362 1 93.78 33 GLN B C 1
ATOM 7950 O O . GLN B 1 33 ? 33.554 6.955 11.04 1 93.78 33 GLN B O 1
ATOM 7955 N N . ARG B 1 34 ? 31.578 6.247 10.559 1 89.09 34 ARG B N 1
ATOM 7956 C CA . ARG B 1 34 ? 31.938 5.802 9.216 1 89.09 34 ARG B CA 1
ATOM 7957 C C . ARG B 1 34 ? 32.175 6.991 8.291 1 89.09 34 ARG B C 1
ATOM 7959 O O . ARG B 1 34 ? 33.087 6.967 7.462 1 89.09 34 ARG B O 1
ATOM 7966 N N . GLU B 1 35 ? 31.361 8.043 8.463 1 87.41 35 GLU B N 1
ATOM 7967 C CA . GLU B 1 35 ? 31.358 9.148 7.509 1 87.41 35 GLU B CA 1
ATOM 7968 C C . GLU B 1 35 ? 32.378 10.215 7.897 1 87.41 35 GLU B C 1
ATOM 7970 O O . GLU B 1 35 ? 32.948 10.881 7.03 1 87.41 35 GLU B O 1
ATOM 7975 N N . VAL B 1 36 ? 32.556 10.463 9.219 1 89.88 36 VAL B N 1
ATOM 7976 C CA . VAL B 1 36 ? 33.364 11.603 9.641 1 89.88 36 VAL B CA 1
ATOM 7977 C C . VAL B 1 36 ? 34.58 11.113 10.423 1 89.88 36 VAL B C 1
ATOM 7979 O O . VAL B 1 36 ? 35.609 11.793 10.472 1 89.88 36 VAL B O 1
ATOM 7982 N N . GLY B 1 37 ? 34.5 9.96 11.185 1 91 37 GLY B N 1
ATOM 7983 C CA . GLY B 1 37 ? 35.653 9.396 11.868 1 91 37 GLY B CA 1
ATOM 7984 C C . GLY B 1 37 ? 35.489 9.348 13.376 1 91 37 GLY B C 1
ATOM 7985 O O . GLY B 1 37 ? 34.584 9.978 13.927 1 91 37 GLY B O 1
ATOM 7986 N N . ASP B 1 38 ? 36.329 8.745 14.1 1 91.71 38 ASP B N 1
ATOM 7987 C CA . ASP B 1 38 ? 36.261 8.491 15.536 1 91.71 38 ASP B CA 1
ATOM 7988 C C . ASP B 1 38 ? 36.534 9.765 16.332 1 91.71 38 ASP B C 1
ATOM 7990 O O . ASP B 1 38 ? 35.949 9.976 17.396 1 91.71 38 ASP B O 1
ATOM 7994 N N . GLN B 1 39 ? 37.412 10.482 15.844 1 92.45 39 GLN B N 1
ATOM 7995 C CA . GLN B 1 39 ? 37.762 11.714 16.543 1 92.45 39 GLN B CA 1
ATOM 7996 C C . GLN B 1 39 ? 36.563 12.653 16.635 1 92.45 39 GLN B C 1
ATOM 7998 O O . GLN B 1 39 ? 36.383 13.342 17.642 1 92.45 39 GLN B O 1
ATOM 8003 N N . PHE B 1 40 ? 35.842 12.628 15.675 1 93.22 40 PHE B N 1
ATOM 8004 C CA . PHE B 1 40 ? 34.66 13.482 15.651 1 93.22 40 PHE B CA 1
ATOM 8005 C C . PHE B 1 40 ? 33.627 13.007 16.665 1 93.22 40 PHE B C 1
ATOM 8007 O O . PHE B 1 40 ? 32.994 13.819 17.343 1 93.22 40 PHE B O 1
ATOM 8014 N N . ILE B 1 41 ? 33.463 11.772 16.829 1 93.56 41 ILE B N 1
ATOM 8015 C CA . ILE B 1 41 ? 32.5 11.221 17.776 1 93.56 41 ILE B CA 1
ATOM 8016 C C . ILE B 1 41 ? 32.906 11.595 19.2 1 93.56 41 ILE B C 1
ATOM 8018 O O . ILE B 1 41 ? 32.053 11.912 20.032 1 93.56 41 ILE B O 1
ATOM 8022 N N . GLN B 1 42 ? 34.137 11.509 19.376 1 93.16 42 GLN B N 1
ATOM 8023 C CA . GLN B 1 42 ? 34.635 11.882 20.696 1 93.16 42 GLN B CA 1
ATOM 8024 C C . GLN B 1 42 ? 34.358 13.353 20.992 1 93.16 42 GLN B C 1
ATOM 8026 O O . GLN B 1 42 ? 34.022 13.712 22.123 1 93.16 42 GLN B O 1
ATOM 8031 N N . THR B 1 43 ? 34.525 14.093 19.994 1 94.46 43 THR B N 1
ATOM 8032 C CA . THR B 1 43 ? 34.246 15.518 20.142 1 94.46 43 THR B CA 1
ATOM 8033 C C . THR B 1 43 ? 32.777 15.749 20.483 1 94.46 43 THR B C 1
ATOM 8035 O O . THR B 1 43 ? 32.458 16.542 21.371 1 94.46 43 THR B O 1
ATOM 8038 N N . ILE B 1 44 ? 31.913 15.089 19.822 1 94.92 44 ILE B N 1
ATOM 8039 C CA . ILE B 1 44 ? 30.477 15.223 20.045 1 94.92 44 ILE B CA 1
ATOM 8040 C C . ILE B 1 44 ? 30.126 14.743 21.451 1 94.92 44 ILE B C 1
ATOM 8042 O O . ILE B 1 44 ? 29.353 15.391 22.16 1 94.92 44 ILE B O 1
ATOM 8046 N N . GLU B 1 45 ? 30.722 13.625 21.875 1 94.55 45 GLU B N 1
ATOM 8047 C CA . GLU B 1 45 ? 30.432 13.062 23.19 1 94.55 45 GLU B CA 1
ATOM 8048 C C . GLU B 1 45 ? 30.946 13.969 24.304 1 94.55 45 GLU B C 1
ATOM 8050 O O . GLU B 1 45 ? 30.316 14.086 25.357 1 94.55 45 GLU B O 1
ATOM 8055 N N . ARG B 1 46 ? 32.045 14.479 24.053 1 95.26 46 ARG B N 1
ATOM 8056 C CA . ARG B 1 46 ? 32.604 15.4 25.037 1 95.26 46 ARG B CA 1
ATOM 8057 C C . ARG B 1 46 ? 31.699 16.614 25.226 1 95.26 46 ARG B C 1
ATOM 8059 O O . ARG B 1 46 ? 31.401 17.002 26.357 1 95.26 46 ARG B O 1
ATOM 8066 N N . LYS B 1 47 ? 31.308 17.205 24.13 1 96.6 47 LYS B N 1
ATOM 8067 C CA . LYS B 1 47 ? 30.427 18.367 24.205 1 96.6 47 LYS B CA 1
ATOM 8068 C C . LYS B 1 47 ? 29.093 18.004 24.852 1 96.6 47 LYS B C 1
ATOM 8070 O O . LYS B 1 47 ? 28.549 18.78 25.641 1 96.6 47 LYS B O 1
ATOM 8075 N N . ARG B 1 48 ? 28.564 16.856 24.492 1 95.99 48 ARG B N 1
ATOM 8076 C CA . ARG B 1 48 ? 27.313 16.382 25.075 1 95.99 48 ARG B CA 1
ATOM 8077 C C . ARG B 1 48 ? 27.445 16.204 26.584 1 95.99 48 ARG B C 1
ATOM 8079 O O . ARG B 1 48 ? 26.564 16.615 27.342 1 95.99 48 ARG B O 1
ATOM 8086 N N . ILE B 1 49 ? 28.549 15.621 27.067 1 95.34 49 ILE B N 1
ATOM 8087 C CA . ILE B 1 49 ? 28.778 15.342 28.481 1 95.34 49 ILE B CA 1
ATOM 8088 C C . ILE B 1 49 ? 28.941 16.653 29.246 1 95.34 49 ILE B C 1
ATOM 8090 O O . ILE B 1 49 ? 28.444 16.792 30.366 1 95.34 49 ILE B O 1
ATOM 8094 N N . LEU B 1 50 ? 29.649 17.587 28.662 1 96.09 50 LEU B N 1
ATOM 8095 C CA . LEU B 1 50 ? 29.804 18.893 29.292 1 96.09 50 LEU B CA 1
ATOM 8096 C C . LEU B 1 50 ? 28.45 19.566 29.49 1 96.09 50 LEU B C 1
ATOM 8098 O O . LEU B 1 50 ? 28.167 20.096 30.567 1 96.09 50 LEU B O 1
ATOM 8102 N N . ALA B 1 51 ? 27.669 19.492 28.467 1 96.14 51 ALA B N 1
ATOM 8103 C CA . ALA B 1 51 ? 26.34 20.095 28.537 1 96.14 51 ALA B CA 1
ATOM 8104 C C . ALA B 1 51 ? 25.463 19.372 29.555 1 96.14 51 ALA B C 1
ATOM 8106 O O . ALA B 1 51 ? 24.753 20.01 30.336 1 96.14 51 ALA B O 1
ATOM 8107 N N . GLN B 1 52 ? 25.475 18.062 29.545 1 95.19 52 GLN B N 1
ATOM 8108 C CA . GLN B 1 52 ? 24.688 17.258 30.475 1 95.19 52 GLN B CA 1
ATOM 8109 C C . GLN B 1 52 ? 25.102 17.525 31.919 1 95.19 52 GLN B C 1
ATOM 8111 O O . GLN B 1 52 ? 24.251 17.638 32.803 1 95.19 52 GLN B O 1
ATOM 8116 N N . SER B 1 53 ? 26.37 17.638 32.107 1 95.48 53 SER B N 1
ATOM 8117 C CA . SER B 1 53 ? 26.893 17.896 33.445 1 95.48 53 SER B CA 1
ATOM 8118 C C . SER B 1 53 ? 26.484 19.279 33.941 1 95.48 53 SER B C 1
ATOM 8120 O O . SER B 1 53 ? 26.145 19.448 35.115 1 95.48 53 SER B O 1
ATOM 8122 N N . ALA B 1 54 ? 26.532 20.179 33.067 1 95.35 54 ALA B N 1
ATOM 8123 C CA . ALA B 1 54 ? 26.094 21.524 33.432 1 95.35 54 ALA B CA 1
ATOM 8124 C C . ALA B 1 54 ? 24.623 21.531 33.837 1 95.35 54 ALA B C 1
ATOM 8126 O O . ALA B 1 54 ? 24.247 22.173 34.821 1 95.35 54 ALA B O 1
ATOM 8127 N N . CYS B 1 55 ? 23.813 20.847 33.101 1 92.91 55 CYS B N 1
ATOM 8128 C CA . CYS B 1 55 ? 22.387 20.761 33.393 1 92.91 55 CYS B CA 1
ATOM 8129 C C . CYS B 1 55 ? 22.144 20.069 34.729 1 92.91 55 CYS B C 1
ATOM 8131 O O . CYS B 1 55 ? 21.315 20.517 35.524 1 92.91 55 CYS B O 1
ATOM 8133 N N . ASN B 1 56 ? 22.896 19.009 34.962 1 92.11 56 ASN B N 1
ATOM 8134 C CA . ASN B 1 56 ? 22.747 18.263 36.207 1 92.11 56 ASN B CA 1
ATOM 8135 C C . ASN B 1 56 ? 23.151 19.103 37.416 1 92.11 56 ASN B C 1
ATOM 8137 O O . ASN B 1 56 ? 22.495 19.054 38.458 1 92.11 56 ASN B O 1
ATOM 8141 N N . MET B 1 57 ? 24.203 19.853 37.291 1 93.94 57 MET B N 1
ATOM 8142 C CA . MET B 1 57 ? 24.682 20.703 38.377 1 93.94 57 MET B CA 1
ATOM 8143 C C . MET B 1 57 ? 23.677 21.807 38.688 1 93.94 57 MET B C 1
ATOM 8145 O O . MET B 1 57 ? 23.444 22.131 39.854 1 93.94 57 MET B O 1
ATOM 8149 N N . ARG B 1 58 ? 23.071 22.303 37.687 1 90.3 58 ARG B N 1
ATOM 8150 C CA . ARG B 1 58 ? 22.076 23.351 37.887 1 90.3 58 ARG B CA 1
ATOM 8151 C C . ARG B 1 58 ? 20.825 22.798 38.562 1 90.3 58 ARG B C 1
ATOM 8153 O O . ARG B 1 58 ? 20.225 23.463 39.409 1 90.3 58 ARG B O 1
ATOM 8160 N N . MET B 1 59 ? 20.405 21.656 38.157 1 86 59 MET B N 1
ATOM 8161 C CA . MET B 1 59 ? 19.233 21.014 38.745 1 86 59 MET B CA 1
ATOM 8162 C C . MET B 1 59 ? 19.466 20.702 40.22 1 86 59 MET B C 1
ATOM 8164 O O . MET B 1 59 ? 18.529 20.729 41.02 1 86 59 MET B O 1
ATOM 8168 N N . ALA B 1 60 ? 20.786 20.473 40.523 1 89.28 60 ALA B N 1
ATOM 8169 C CA . ALA B 1 60 ? 21.147 20.171 41.906 1 89.28 60 ALA B CA 1
ATOM 8170 C C . ALA B 1 60 ? 21.368 21.45 42.708 1 89.28 60 ALA B C 1
ATOM 8172 O O . ALA B 1 60 ? 21.628 21.399 43.912 1 89.28 60 ALA B O 1
ATOM 8173 N N . GLY B 1 61 ? 21.304 22.604 42.083 1 87.91 61 GLY B N 1
ATOM 8174 C CA . GLY B 1 61 ? 21.418 23.88 42.769 1 87.91 61 GLY B CA 1
ATOM 8175 C C . GLY B 1 61 ? 22.849 24.374 42.878 1 87.91 61 GLY B C 1
ATOM 8176 O O . GLY B 1 61 ? 23.134 25.306 43.632 1 87.91 61 GLY B O 1
ATOM 8177 N N . ILE B 1 62 ? 23.753 23.749 42.138 1 93.83 62 ILE B N 1
ATOM 8178 C CA . ILE B 1 62 ? 25.159 24.141 42.156 1 93.83 62 ILE B CA 1
ATOM 8179 C C . ILE B 1 62 ? 25.454 25.057 40.97 1 93.83 62 ILE B C 1
ATOM 8181 O O . ILE B 1 62 ? 26.116 24.649 40.013 1 93.83 62 ILE B O 1
ATOM 8185 N N . GLU B 1 63 ? 25.097 26.269 41.048 1 92.23 63 GLU B N 1
ATOM 8186 C CA . GLU B 1 63 ? 25.077 27.221 39.941 1 92.23 63 GLU B CA 1
ATOM 8187 C C . GLU B 1 63 ? 26.492 27.597 39.511 1 92.23 63 GLU B C 1
ATOM 8189 O O . GLU B 1 63 ? 26.75 27.806 38.324 1 92.23 63 GLU B O 1
ATOM 8194 N N . ASP B 1 64 ? 27.429 27.758 40.409 1 93.28 64 ASP B N 1
ATOM 8195 C CA . ASP B 1 64 ? 28.783 28.198 40.09 1 93.28 64 ASP B CA 1
ATOM 8196 C C . ASP B 1 64 ? 29.504 27.171 39.22 1 93.28 64 ASP B C 1
ATOM 8198 O O . ASP B 1 64 ? 30.169 27.531 38.247 1 93.28 64 ASP B O 1
ATOM 8202 N N . THR B 1 65 ? 29.318 25.921 39.616 1 93.95 65 THR B N 1
ATOM 8203 C CA . THR B 1 65 ? 29.946 24.855 38.844 1 93.95 65 THR B CA 1
ATOM 8204 C C . THR B 1 65 ? 29.295 24.727 37.469 1 93.95 65 THR B C 1
ATOM 8206 O O . THR B 1 65 ? 29.972 24.434 36.481 1 93.95 65 THR B O 1
ATOM 8209 N N . ALA B 1 66 ? 27.988 24.824 37.433 1 95.7 66 ALA B N 1
ATOM 8210 C CA . ALA B 1 66 ? 27.282 24.784 36.155 1 95.7 66 ALA B CA 1
ATOM 8211 C C . ALA B 1 66 ? 27.798 25.864 35.209 1 95.7 66 ALA B C 1
ATOM 8213 O O . ALA B 1 66 ? 28.019 25.606 34.024 1 95.7 66 ALA B O 1
ATOM 8214 N N . GLU B 1 67 ? 28.006 27.027 35.693 1 94.31 67 GLU B N 1
ATOM 8215 C CA . GLU B 1 67 ? 28.49 28.143 34.886 1 94.31 67 GLU B CA 1
ATOM 8216 C C . GLU B 1 67 ? 29.902 27.879 34.37 1 94.31 67 GLU B C 1
ATOM 8218 O O . GLU B 1 67 ? 30.24 28.261 33.247 1 94.31 67 GLU B O 1
ATOM 8223 N N . LEU B 1 68 ? 30.71 27.281 35.247 1 95.16 68 LEU B N 1
ATOM 8224 C CA . LEU B 1 68 ? 32.076 26.957 34.852 1 95.16 68 LEU B CA 1
ATOM 8225 C C . LEU B 1 68 ? 32.087 25.968 33.691 1 95.16 68 LEU B C 1
ATOM 8227 O O . LEU B 1 68 ? 32.862 26.125 32.745 1 95.16 68 LEU B O 1
ATOM 8231 N N . LEU B 1 69 ? 31.288 24.986 33.801 1 95.78 69 LEU B N 1
ATOM 8232 C CA . LEU B 1 69 ? 31.204 23.97 32.758 1 95.78 69 LEU B CA 1
ATOM 8233 C C . LEU B 1 69 ? 30.682 24.568 31.456 1 95.78 69 LEU B C 1
ATOM 8235 O O . LEU B 1 69 ? 31.138 24.198 30.372 1 95.78 69 LEU B O 1
ATOM 8239 N N . GLU B 1 70 ? 29.739 25.454 31.512 1 94.98 70 GLU B N 1
ATOM 8240 C CA . GLU B 1 70 ? 29.19 26.114 30.331 1 94.98 70 GLU B CA 1
ATOM 8241 C C . GLU B 1 70 ? 30.229 27.013 29.668 1 94.98 70 GLU B C 1
ATOM 8243 O O . GLU B 1 70 ? 30.295 27.093 28.439 1 94.98 70 GLU B O 1
ATOM 8248 N N . LYS B 1 71 ? 31.023 27.689 30.447 1 94.32 71 LYS B N 1
ATOM 8249 C CA . LYS B 1 71 ? 32.1 28.512 29.906 1 94.32 71 LYS B CA 1
ATOM 8250 C C . LYS B 1 71 ? 33.143 27.656 29.192 1 94.32 71 LYS B C 1
ATOM 8252 O O . LYS B 1 71 ? 33.691 28.062 28.166 1 94.32 71 LYS B O 1
ATOM 8257 N N . GLN B 1 72 ? 33.348 26.53 29.844 1 95.54 72 GLN B N 1
ATOM 8258 C CA . GLN B 1 72 ? 34.267 25.597 29.2 1 95.54 72 GLN B CA 1
ATOM 8259 C C . GLN B 1 72 ? 33.723 25.129 27.854 1 95.54 72 GLN B C 1
ATOM 8261 O O . GLN B 1 72 ? 34.462 25.058 26.87 1 95.54 72 GLN B O 1
ATOM 8266 N N . LEU B 1 73 ? 32.5 24.753 27.842 1 96.24 73 LEU B N 1
ATOM 8267 C CA . LEU B 1 73 ? 31.853 24.34 26.601 1 96.24 73 LEU B CA 1
ATOM 8268 C C . LEU B 1 73 ? 31.928 25.448 25.555 1 96.24 73 LEU B C 1
ATOM 8270 O O . LEU B 1 73 ? 32.264 25.191 24.396 1 96.24 73 LEU B O 1
ATOM 8274 N N . ALA B 1 74 ? 31.647 26.674 25.924 1 95.06 74 ALA B N 1
ATOM 8275 C CA . ALA B 1 74 ? 31.684 27.819 25.019 1 95.06 74 ALA B CA 1
ATOM 8276 C C . ALA B 1 74 ? 33.091 28.04 24.47 1 95.06 74 ALA B C 1
ATOM 8278 O O . ALA B 1 74 ? 33.261 28.362 23.292 1 95.06 74 ALA B O 1
ATOM 8279 N N . SER B 1 75 ? 34.048 27.892 25.349 1 94.8 75 SER B N 1
ATOM 8280 C CA . SER B 1 75 ? 35.438 28.073 24.946 1 94.8 75 SER B CA 1
ATOM 8281 C C . SER B 1 75 ? 35.857 27.024 23.921 1 94.8 75 SER B C 1
ATOM 8283 O O . SER B 1 75 ? 36.549 27.339 22.95 1 94.8 75 SER B O 1
ATOM 8285 N N . GLU B 1 76 ? 35.399 25.898 24.118 1 94.46 76 GLU B N 1
ATOM 8286 C CA . GLU B 1 76 ? 35.727 24.823 23.186 1 94.46 76 GLU B CA 1
ATOM 8287 C C . GLU B 1 76 ? 35.054 25.041 21.833 1 94.46 76 GLU B C 1
ATOM 8289 O O . GLU B 1 76 ? 35.631 24.728 20.79 1 94.46 76 GLU B O 1
ATOM 8294 N N . MET B 1 77 ? 33.91 25.507 21.863 1 94 77 MET B N 1
ATOM 8295 C CA . MET B 1 77 ? 33.185 25.773 20.623 1 94 77 MET B CA 1
ATOM 8296 C C . MET B 1 77 ? 33.848 26.897 19.835 1 94 77 MET B C 1
ATOM 8298 O O . MET B 1 77 ? 33.863 26.872 18.603 1 94 77 MET B O 1
ATOM 8302 N N . SER B 1 78 ? 34.408 27.832 20.527 1 93.2 78 SER B N 1
ATOM 8303 C CA . SER B 1 78 ? 35.021 28.992 19.888 1 93.2 78 SER B CA 1
ATOM 8304 C C . SER B 1 78 ? 36.31 28.609 19.168 1 93.2 78 SER B C 1
ATOM 8306 O O . SER B 1 78 ? 36.737 29.299 18.24 1 93.2 78 SER B O 1
ATOM 8308 N N . LYS B 1 79 ? 36.839 27.542 19.548 1 93.58 79 LYS B N 1
ATOM 8309 C CA . LYS B 1 79 ? 38.114 27.121 18.973 1 93.58 79 LYS B CA 1
ATOM 8310 C C . LYS B 1 79 ? 37.899 26.223 17.758 1 93.58 79 LYS B C 1
ATOM 8312 O O . LYS B 1 79 ? 38.85 25.9 17.043 1 93.58 79 LYS B O 1
ATOM 8317 N N . MET B 1 80 ? 36.741 25.987 17.424 1 94.13 80 MET B N 1
ATOM 8318 C CA . MET B 1 80 ? 36.453 25.063 16.33 1 94.13 80 MET B CA 1
ATOM 8319 C C . MET B 1 80 ? 36.59 25.759 14.98 1 94.13 80 MET B C 1
ATOM 8321 O O . MET B 1 80 ? 36.262 26.939 14.849 1 94.13 80 MET B O 1
ATOM 8325 N N . THR B 1 81 ? 37.038 24.967 14.005 1 94.1 81 THR B N 1
ATOM 8326 C CA . THR B 1 81 ? 37.038 25.454 12.629 1 94.1 81 THR B CA 1
ATOM 8327 C C . THR B 1 81 ? 35.621 25.477 12.064 1 94.1 81 THR B C 1
ATOM 8329 O O . THR B 1 81 ? 34.706 24.886 12.642 1 94.1 81 THR B O 1
ATOM 8332 N N . LEU B 1 82 ? 35.465 26.18 11.059 1 93.5 82 LEU B N 1
ATOM 8333 C CA . LEU B 1 82 ? 34.152 26.289 10.431 1 93.5 82 LEU B CA 1
ATOM 8334 C C . LEU B 1 82 ? 33.639 24.919 10.003 1 93.5 82 LEU B C 1
ATOM 8336 O O . LEU B 1 82 ? 32.456 24.614 10.17 1 93.5 82 LEU B O 1
ATOM 8340 N N . GLN B 1 83 ? 34.492 24.13 9.477 1 92.34 83 GLN B N 1
ATOM 8341 C CA . GLN B 1 83 ? 34.1 22.8 9.023 1 92.34 83 GLN B CA 1
ATOM 8342 C C . GLN B 1 83 ? 33.675 21.921 10.196 1 92.34 83 GLN B C 1
ATOM 8344 O O . GLN B 1 83 ? 32.71 21.161 10.091 1 92.34 83 GLN B O 1
ATOM 8349 N N . GLU B 1 84 ? 34.374 22.033 11.271 1 93.13 84 GLU B N 1
ATOM 8350 C CA . GLU B 1 84 ? 34.014 21.276 12.466 1 93.13 84 GLU B CA 1
ATOM 8351 C C . GLU B 1 84 ? 32.679 21.746 13.036 1 93.13 84 GLU B C 1
ATOM 8353 O O . GLU B 1 84 ? 31.845 20.929 13.433 1 93.13 84 GLU B O 1
ATOM 8358 N N . ALA B 1 85 ? 32.559 23.049 13.03 1 94.34 85 ALA B N 1
ATOM 8359 C CA . ALA B 1 85 ? 31.329 23.629 13.563 1 94.34 85 ALA B CA 1
ATOM 8360 C C . ALA B 1 85 ? 30.115 23.175 12.758 1 94.34 85 ALA B C 1
ATOM 8362 O O . ALA B 1 85 ? 29.065 22.867 13.326 1 94.34 85 ALA B O 1
ATOM 8363 N N . LEU B 1 86 ? 30.317 23.177 11.496 1 94.33 86 LEU B N 1
ATOM 8364 C CA . LEU B 1 86 ? 29.243 22.757 10.602 1 94.33 86 LEU B CA 1
ATOM 8365 C C . LEU B 1 86 ? 28.864 21.301 10.854 1 94.33 86 LEU B C 1
ATOM 8367 O O . LEU B 1 86 ? 27.681 20.975 10.972 1 94.33 86 LEU B O 1
ATOM 8371 N N . THR B 1 87 ? 29.778 20.482 10.971 1 94.67 87 THR B N 1
ATOM 8372 C CA . THR B 1 87 ? 29.543 19.053 11.143 1 94.67 87 THR B CA 1
ATOM 8373 C C . THR B 1 87 ? 28.932 18.765 12.511 1 94.67 87 THR B C 1
ATOM 8375 O O . THR B 1 87 ? 28.049 17.913 12.636 1 94.67 87 THR B O 1
ATOM 8378 N N . VAL B 1 88 ? 29.412 19.461 13.513 1 95.37 88 VAL B N 1
ATOM 8379 C CA . VAL B 1 88 ? 28.882 19.293 14.862 1 95.37 88 VAL B CA 1
ATOM 8380 C C . VAL B 1 88 ? 27.43 19.762 14.909 1 95.37 88 VAL B C 1
ATOM 8382 O O . VAL B 1 88 ? 26.582 19.115 15.527 1 95.37 88 VAL B O 1
ATOM 8385 N N . ALA B 1 89 ? 27.157 20.883 14.254 1 95.43 89 ALA B N 1
ATOM 8386 C CA . ALA B 1 89 ? 25.791 21.397 14.193 1 95.43 89 ALA B CA 1
ATOM 8387 C C . ALA B 1 89 ? 24.854 20.387 13.537 1 95.43 89 ALA B C 1
ATOM 8389 O O . ALA B 1 89 ? 23.739 20.164 14.014 1 95.43 89 ALA B O 1
ATOM 8390 N N . ARG B 1 90 ? 25.271 19.808 12.526 1 95.36 90 ARG B N 1
ATOM 8391 C CA . ARG B 1 90 ? 24.471 18.818 11.813 1 95.36 90 ARG B CA 1
ATOM 8392 C C . ARG B 1 90 ? 24.2 17.599 12.688 1 95.36 90 ARG B C 1
ATOM 8394 O O . ARG B 1 90 ? 23.074 17.1 12.735 1 95.36 90 ARG B O 1
ATOM 8401 N N . ALA B 1 91 ? 25.206 17.155 13.351 1 96.35 91 ALA B N 1
ATOM 8402 C CA . ALA B 1 91 ? 25.073 15.963 14.186 1 96.35 91 ALA B CA 1
ATOM 8403 C C . ALA B 1 91 ? 24.041 16.178 15.289 1 96.35 91 ALA B C 1
ATOM 8405 O O . ALA B 1 91 ? 23.135 15.361 15.467 1 96.35 91 ALA B O 1
ATOM 8406 N N . PHE B 1 92 ? 24.238 17.266 16.012 1 96.46 92 PHE B N 1
ATOM 8407 C CA . PHE B 1 92 ? 23.308 17.538 17.102 1 96.46 92 PHE B CA 1
ATOM 8408 C C . PHE B 1 92 ? 21.899 17.765 16.568 1 96.46 92 PHE B C 1
ATOM 8410 O O . PHE B 1 92 ? 20.917 17.399 17.216 1 96.46 92 PHE B O 1
ATOM 8417 N N . SER B 1 93 ? 21.765 18.418 15.424 1 94.92 93 SER B N 1
ATOM 8418 C CA . SER B 1 93 ? 20.461 18.606 14.798 1 94.92 93 SER B CA 1
ATOM 8419 C C . SER B 1 93 ? 19.789 17.269 14.507 1 94.92 93 SER B C 1
ATOM 8421 O O . SER B 1 93 ? 18.601 17.091 14.785 1 94.92 93 SER B O 1
ATOM 8423 N N . HIS B 1 94 ? 20.485 16.341 13.971 1 95.21 94 HIS B N 1
ATOM 8424 C CA . HIS B 1 94 ? 19.932 15.034 13.636 1 95.21 94 HIS B CA 1
ATOM 8425 C C . HIS B 1 94 ? 19.59 14.241 14.893 1 95.21 94 HIS B C 1
ATOM 8427 O O . HIS B 1 94 ? 18.61 13.494 14.913 1 95.21 94 HIS B O 1
ATOM 8433 N N . TYR B 1 95 ? 20.449 14.38 15.976 1 95.64 95 TYR B N 1
ATOM 8434 C CA . TYR B 1 95 ? 20.103 13.741 17.241 1 95.64 95 TYR B CA 1
ATOM 8435 C C . TYR B 1 95 ? 18.741 14.213 17.735 1 95.64 95 TYR B C 1
ATOM 8437 O O . TYR B 1 95 ? 17.915 13.404 18.166 1 95.64 95 TYR B O 1
ATOM 8445 N N . LEU B 1 96 ? 18.558 15.484 17.632 1 94.92 96 LEU B N 1
ATOM 8446 C CA . LEU B 1 96 ? 17.303 16.057 18.105 1 94.92 96 LEU B CA 1
ATOM 8447 C C . LEU B 1 96 ? 16.135 15.601 17.236 1 94.92 96 LEU B C 1
ATOM 8449 O O . LEU B 1 96 ? 15.045 15.331 17.745 1 94.92 96 LEU B O 1
ATOM 8453 N N . THR B 1 97 ? 16.33 15.515 16.003 1 93 97 THR B N 1
ATOM 8454 C CA . THR B 1 97 ? 15.288 15.069 15.084 1 93 97 THR B CA 1
ATOM 8455 C C . THR B 1 97 ? 14.897 13.622 15.371 1 93 97 THR B C 1
ATOM 8457 O O . THR B 1 97 ? 13.711 13.291 15.415 1 93 97 THR B O 1
ATOM 8460 N N . ILE B 1 98 ? 15.862 12.762 15.535 1 94.43 98 ILE B N 1
ATOM 8461 C CA . ILE B 1 98 ? 15.599 11.346 15.767 1 94.43 98 ILE B CA 1
ATOM 8462 C C . ILE B 1 98 ? 14.899 11.166 17.112 1 94.43 98 ILE B C 1
ATOM 8464 O O . ILE B 1 98 ? 14.045 10.288 17.262 1 94.43 98 ILE B O 1
ATOM 8468 N N . MET B 1 99 ? 15.26 11.996 18.063 1 92.79 99 MET B N 1
ATOM 8469 C CA . MET B 1 99 ? 14.554 11.971 19.34 1 92.79 99 MET B CA 1
ATOM 8470 C C . MET B 1 99 ? 13.088 12.35 19.159 1 92.79 99 MET B C 1
ATOM 8472 O O . MET B 1 99 ? 12.209 11.778 19.807 1 92.79 99 MET B O 1
ATOM 8476 N N . GLY B 1 100 ? 12.897 13.329 18.287 1 91.39 100 GLY B N 1
ATOM 8477 C CA . GLY B 1 100 ? 11.529 13.71 17.972 1 91.39 100 GLY B CA 1
ATOM 8478 C C . GLY B 1 100 ? 10.723 12.582 17.355 1 91.39 100 GLY B C 1
ATOM 8479 O O . GLY B 1 100 ? 9.544 12.411 17.67 1 91.39 100 GLY B O 1
ATOM 8480 N N . ILE B 1 101 ? 11.292 11.775 16.522 1 92.6 101 ILE B N 1
ATOM 8481 C CA . ILE B 1 101 ? 10.633 10.639 15.886 1 92.6 101 ILE B CA 1
ATOM 8482 C C . ILE B 1 101 ? 10.299 9.583 16.937 1 92.6 101 ILE B C 1
ATOM 8484 O O . ILE B 1 101 ? 9.199 9.025 16.938 1 92.6 101 ILE B O 1
ATOM 8488 N N . ALA B 1 102 ? 11.256 9.316 17.81 1 93.31 102 ALA B N 1
ATOM 8489 C CA . ALA B 1 102 ? 11.043 8.351 18.886 1 93.31 102 ALA B CA 1
ATOM 8490 C C . ALA B 1 102 ? 9.895 8.785 19.793 1 93.31 102 ALA B C 1
ATOM 8492 O O . ALA B 1 102 ? 9.118 7.95 20.263 1 93.31 102 ALA B O 1
ATOM 8493 N N . GLU B 1 103 ? 9.862 10.056 20.033 1 90.32 103 GLU B N 1
ATOM 8494 C CA . GLU B 1 103 ? 8.794 10.597 20.868 1 90.32 103 GLU B CA 1
ATOM 8495 C C . GLU B 1 103 ? 7.428 10.389 20.22 1 90.32 103 GLU B C 1
ATOM 8497 O O . GLU B 1 103 ? 6.478 9.967 20.883 1 90.32 103 GLU B O 1
ATOM 8502 N N . THR B 1 104 ? 7.303 10.724 19.007 1 87.63 104 THR B N 1
ATOM 8503 C CA . THR B 1 104 ? 6.053 10.541 18.278 1 87.63 104 THR B CA 1
ATOM 8504 C C . THR B 1 104 ? 5.636 9.073 18.28 1 87.63 104 THR B C 1
ATOM 8506 O O . THR B 1 104 ? 4.46 8.757 18.473 1 87.63 104 THR B O 1
ATOM 8509 N N . HIS B 1 105 ? 6.589 8.203 18.043 1 89.35 105 HIS B N 1
ATOM 8510 C CA . HIS B 1 105 ? 6.302 6.773 18.06 1 89.35 105 HIS B CA 1
ATOM 8511 C C . HIS B 1 105 ? 5.833 6.32 19.438 1 89.35 105 HIS B C 1
ATOM 8513 O O . HIS B 1 105 ? 4.951 5.466 19.549 1 89.35 105 HIS B O 1
ATOM 8519 N N . HIS B 1 106 ? 6.438 6.825 20.423 1 88.23 106 HIS B N 1
ATOM 8520 C CA . HIS B 1 106 ? 6.057 6.481 21.789 1 88.23 106 HIS B CA 1
ATOM 8521 C C . HIS B 1 106 ? 4.613 6.878 22.075 1 88.23 106 HIS B C 1
ATOM 8523 O O . HIS B 1 106 ? 3.883 6.143 22.743 1 88.23 106 HIS B O 1
ATOM 8529 N N . ARG B 1 107 ? 4.226 7.976 21.577 1 83.51 107 ARG B N 1
ATOM 8530 C CA . ARG B 1 107 ? 2.855 8.446 21.754 1 83.51 107 ARG B CA 1
ATOM 8531 C C . ARG B 1 107 ? 1.864 7.518 21.058 1 83.51 107 ARG B C 1
ATOM 8533 O O . ARG B 1 107 ? 0.801 7.217 21.604 1 83.51 107 ARG B O 1
ATOM 8540 N N . VAL B 1 108 ? 2.19 7.112 19.948 1 84.25 108 VAL B N 1
ATOM 8541 C CA . VAL B 1 108 ? 1.34 6.2 19.191 1 84.25 108 VAL B CA 1
ATOM 8542 C C . VAL B 1 108 ? 1.222 4.869 19.93 1 84.25 108 VAL B C 1
ATOM 8544 O O . VAL B 1 108 ? 0.13 4.306 20.038 1 84.25 108 VAL B O 1
ATOM 8547 N N . ARG B 1 109 ? 2.327 4.37 20.382 1 83.62 109 ARG B N 1
ATOM 8548 C CA . ARG B 1 109 ? 2.369 3.112 21.121 1 83.62 109 ARG B CA 1
ATOM 8549 C C . ARG B 1 109 ? 1.519 3.192 22.385 1 83.62 109 ARG B C 1
ATOM 8551 O O . ARG B 1 109 ? 0.784 2.255 22.704 1 83.62 109 ARG B O 1
ATOM 8558 N N . LYS B 1 110 ? 1.577 4.257 23.053 1 80.16 110 LYS B N 1
ATOM 8559 C CA . LYS B 1 110 ? 0.821 4.442 24.288 1 80.16 110 LYS B CA 1
ATOM 8560 C C . LYS B 1 110 ? -0.68 4.468 24.016 1 80.16 110 LYS B C 1
ATOM 8562 O O . LYS B 1 110 ? -1.464 3.887 24.769 1 80.16 110 LYS B O 1
ATOM 8567 N N . ALA B 1 111 ? -1.033 5.151 23.036 1 76.45 111 ALA B N 1
ATOM 8568 C CA . ALA B 1 111 ? -2.444 5.227 22.665 1 76.45 111 ALA B CA 1
ATOM 8569 C C . ALA B 1 111 ? -2.991 3.848 22.308 1 76.45 111 ALA B C 1
ATOM 8571 O O . ALA B 1 111 ? -4.154 3.544 22.586 1 76.45 111 ALA B O 1
ATOM 8572 N N . ARG B 1 112 ? -2.209 3.054 21.76 1 75.41 112 ARG B N 1
ATOM 8573 C CA . ARG B 1 112 ? -2.617 1.722 21.324 1 75.41 112 ARG B CA 1
ATOM 8574 C C . ARG B 1 112 ? -2.765 0.778 22.512 1 75.41 112 ARG B C 1
ATOM 8576 O O . ARG B 1 112 ? -3.65 -0.08 22.523 1 75.41 112 ARG B O 1
ATOM 8583 N N . ASN B 1 113 ? -1.896 0.891 23.478 1 71.3 113 ASN B N 1
ATOM 8584 C CA . ASN B 1 113 ? -1.839 -0.051 24.591 1 71.3 113 ASN B CA 1
ATOM 8585 C C . ASN B 1 113 ? -2.757 0.374 25.733 1 71.3 113 ASN B C 1
ATOM 8587 O O . ASN B 1 113 ? -2.925 -0.362 26.707 1 71.3 113 ASN B O 1
ATOM 8591 N N . ALA B 1 114 ? -3.377 1.535 25.494 1 70.97 114 ALA B N 1
ATOM 8592 C CA . ALA B 1 114 ? -4.225 2.002 26.589 1 70.97 114 ALA B CA 1
ATOM 8593 C C . ALA B 1 114 ? -5.559 1.261 26.604 1 70.97 114 ALA B C 1
ATOM 8595 O O . ALA B 1 114 ? -6.199 1.102 25.562 1 70.97 114 ALA B O 1
ATOM 8596 N N . ALA B 1 115 ? -5.884 0.644 27.73 1 62.19 115 ALA B N 1
ATOM 8597 C CA . ALA B 1 115 ? -7.157 -0.048 27.915 1 62.19 115 ALA B CA 1
ATOM 8598 C C . ALA B 1 115 ? -8.33 0.919 27.784 1 62.19 115 ALA B C 1
ATOM 8600 O O . ALA B 1 115 ? -9.35 0.588 27.175 1 62.19 115 ALA B O 1
ATOM 8601 N N . HIS B 1 116 ? -8.091 2.127 28.481 1 73 116 HIS B N 1
ATOM 8602 C CA . HIS B 1 116 ? -9.054 3.22 28.412 1 73 116 HIS B CA 1
ATOM 8603 C C . HIS B 1 116 ? -8.401 4.498 27.898 1 73 116 HIS B C 1
ATOM 8605 O O . HIS B 1 116 ? -7.492 5.036 28.535 1 73 116 HIS B O 1
ATOM 8611 N N . LEU B 1 117 ? -8.856 4.863 26.757 1 77.94 117 LEU B N 1
ATOM 8612 C CA . LEU B 1 117 ? -8.276 6.059 26.155 1 77.94 117 LEU B CA 1
ATOM 8613 C C . LEU B 1 117 ? -9.068 7.302 26.544 1 77.94 117 LEU B C 1
ATOM 8615 O O . LEU B 1 117 ? -10.221 7.461 26.139 1 77.94 117 LEU B O 1
ATOM 8619 N N . SER B 1 118 ? -8.428 8.128 27.286 1 82.62 118 SER B N 1
ATOM 8620 C CA . SER B 1 118 ? -9.07 9.362 27.726 1 82.62 118 SER B CA 1
ATOM 8621 C C . SER B 1 118 ? -9.378 10.276 26.545 1 82.62 118 SER B C 1
ATOM 8623 O O . SER B 1 118 ? -8.589 10.368 25.602 1 82.62 118 SER B O 1
ATOM 8625 N N . LYS B 1 119 ? -10.667 10.942 26.558 1 88.02 119 LYS B N 1
ATOM 8626 C CA . LYS B 1 119 ? -11.109 11.931 25.579 1 88.02 119 LYS B CA 1
ATOM 8627 C C . LYS B 1 119 ? -11.461 11.27 24.25 1 88.02 119 LYS B C 1
ATOM 8629 O O . LYS B 1 119 ? -11.525 11.938 23.216 1 88.02 119 LYS B O 1
ATOM 8634 N N . SER B 1 120 ? -11.57 9.978 24.295 1 89.72 120 SER B N 1
ATOM 8635 C CA . SER B 1 120 ? -12.109 9.291 23.126 1 89.72 120 SER B CA 1
ATOM 8636 C C . SER B 1 120 ? -13.608 9.534 22.984 1 89.72 120 SER B C 1
ATOM 8638 O O . SER B 1 120 ? -14.253 10.026 23.912 1 89.72 120 SER B O 1
ATOM 8640 N N . CYS B 1 121 ? -14.145 9.26 21.856 1 93.23 121 CYS B N 1
ATOM 8641 C CA . CYS B 1 121 ? -15.582 9.422 21.66 1 93.23 121 CYS B CA 1
ATOM 8642 C C . CYS B 1 121 ? -16.367 8.562 22.643 1 93.23 121 CYS B C 1
ATOM 8644 O O . CYS B 1 121 ? -17.352 9.02 23.226 1 93.23 121 CYS B O 1
ATOM 8646 N N . ASP B 1 122 ? -15.877 7.362 22.864 1 91.19 122 ASP B N 1
ATOM 8647 C CA . ASP B 1 122 ? -16.546 6.465 23.802 1 91.19 122 ASP B CA 1
ATOM 8648 C C . ASP B 1 122 ? -16.522 7.034 25.219 1 91.19 122 ASP B C 1
ATOM 8650 O O . ASP B 1 122 ? -17.534 7.005 25.922 1 91.19 122 ASP B O 1
ATOM 8654 N N . ASP B 1 123 ? -15.387 7.53 25.603 1 91.78 123 ASP B N 1
ATOM 8655 C CA . ASP B 1 123 ? -15.189 8.089 26.937 1 91.78 123 ASP B CA 1
ATOM 8656 C C . ASP B 1 123 ? -16.087 9.303 27.162 1 91.78 123 ASP B C 1
ATOM 8658 O O . ASP B 1 123 ? -16.819 9.365 28.152 1 91.78 123 ASP B O 1
ATOM 8662 N N . ILE B 1 124 ? -16.094 10.238 26.262 1 94.46 124 ILE B N 1
ATOM 8663 C CA . ILE B 1 124 ? -16.792 11.508 26.436 1 94.46 124 ILE B CA 1
ATOM 8664 C C . ILE B 1 124 ? -18.298 11.29 26.309 1 94.46 124 ILE B C 1
ATOM 8666 O O . ILE B 1 124 ? -19.084 11.912 27.027 1 94.46 124 ILE B O 1
ATOM 8670 N N . PHE B 1 125 ? -18.761 10.453 25.36 1 96.53 125 PHE B N 1
ATOM 8671 C CA . PHE B 1 125 ? -20.183 10.156 25.233 1 96.53 125 PHE B CA 1
ATOM 8672 C C . PHE B 1 125 ? -20.728 9.556 26.524 1 96.53 125 PHE B C 1
ATOM 8674 O O . PHE B 1 125 ? -21.813 9.927 26.977 1 96.53 125 PHE B O 1
ATOM 8681 N N . ASN B 1 126 ? -19.964 8.688 27.075 1 94.5 126 ASN B N 1
ATOM 8682 C CA . ASN B 1 126 ? -20.353 8.073 28.339 1 94.5 126 ASN B CA 1
ATOM 8683 C C . ASN B 1 126 ? -20.451 9.105 29.459 1 94.5 126 ASN B C 1
ATOM 8685 O O . ASN B 1 126 ? -21.412 9.103 30.23 1 94.5 126 ASN B O 1
ATOM 8689 N N . GLN B 1 127 ? -19.457 9.928 29.552 1 94.25 127 GLN B N 1
ATOM 8690 C CA . GLN B 1 127 ? -19.437 10.967 30.576 1 94.25 127 GLN B CA 1
ATOM 8691 C C . GLN B 1 127 ? -20.635 11.903 30.433 1 94.25 127 GLN B C 1
ATOM 8693 O O . GLN B 1 127 ? -21.224 12.322 31.431 1 94.25 127 GLN B O 1
ATOM 8698 N N . LEU B 1 128 ? -20.994 12.24 29.22 1 96.24 128 LEU B N 1
ATOM 8699 C CA . LEU B 1 128 ? -22.101 13.154 28.96 1 96.24 128 LEU B CA 1
ATOM 8700 C C . LEU B 1 128 ? -23.433 12.516 29.341 1 96.24 128 LEU B C 1
ATOM 8702 O O . LEU B 1 128 ? -24.288 13.169 29.943 1 96.24 128 LEU B O 1
ATOM 8706 N N . ILE B 1 129 ? -23.579 11.303 29.015 1 95.93 129 ILE B N 1
ATOM 8707 C CA . ILE B 1 129 ? -24.808 10.592 29.351 1 95.93 129 ILE B CA 1
ATOM 8708 C C . ILE B 1 129 ? -24.919 10.441 30.866 1 95.93 129 ILE B C 1
ATOM 8710 O O . ILE B 1 129 ? -25.98 10.687 31.444 1 95.93 129 ILE B O 1
ATOM 8714 N N . GLN B 1 130 ? -23.831 10.098 31.5 1 94.56 130 GLN B N 1
ATOM 8715 C CA . GLN B 1 130 ? -23.812 9.974 32.954 1 94.56 130 GLN B CA 1
ATOM 8716 C C . GLN B 1 130 ? -24.047 11.324 33.624 1 94.56 130 GLN B C 1
ATOM 8718 O O . GLN B 1 130 ? -24.553 11.387 34.746 1 94.56 130 GLN B O 1
ATOM 8723 N N . GLY B 1 131 ? -23.66 12.328 32.932 1 93.68 131 GLY B N 1
ATOM 8724 C CA . GLY B 1 131 ? -23.818 13.67 33.468 1 93.68 131 GLY B CA 1
ATOM 8725 C C . GLY B 1 131 ? -25.205 14.243 33.242 1 93.68 131 GLY B C 1
ATOM 8726 O O . GLY B 1 131 ? -25.474 15.391 33.603 1 93.68 131 GLY B O 1
ATOM 8727 N N . GLY B 1 132 ? -26.09 13.502 32.529 1 93.74 132 GLY B N 1
ATOM 8728 C CA . GLY B 1 132 ? -27.474 13.942 32.449 1 93.74 132 GLY B CA 1
ATOM 8729 C C . GLY B 1 132 ? -27.9 14.321 31.043 1 93.74 132 GLY B C 1
ATOM 8730 O O . GLY B 1 132 ? -29.055 14.686 30.815 1 93.74 132 GLY B O 1
ATOM 8731 N N . VAL B 1 133 ? -27.052 14.286 30.092 1 96.54 133 VAL B N 1
ATOM 8732 C CA . VAL B 1 133 ? -27.425 14.577 28.712 1 96.54 133 VAL B CA 1
ATOM 8733 C C . VAL B 1 133 ? -28.218 13.407 28.133 1 96.54 133 VAL B C 1
ATOM 8735 O O . VAL B 1 133 ? -27.811 12.25 28.261 1 96.54 133 VAL B O 1
ATOM 8738 N N . SER B 1 134 ? -29.254 13.687 27.555 1 96.73 134 SER B N 1
ATOM 8739 C CA . SER B 1 134 ? -30.07 12.631 26.965 1 96.73 134 SER B CA 1
ATOM 8740 C C . SER B 1 134 ? -29.414 12.059 25.713 1 96.73 134 SER B C 1
ATOM 8742 O O . SER B 1 134 ? -28.741 12.78 24.974 1 96.73 134 SER B O 1
ATOM 8744 N N . PRO B 1 135 ? -29.591 10.809 25.461 1 96.69 135 PRO B N 1
ATOM 8745 C CA . PRO B 1 135 ? -29.046 10.197 24.247 1 96.69 135 PRO B CA 1
ATOM 8746 C C . PRO B 1 135 ? -29.503 10.904 22.973 1 96.69 135 PRO B C 1
ATOM 8748 O O . PRO B 1 135 ? -28.741 10.999 22.008 1 96.69 135 PRO B O 1
ATOM 8751 N N . GLU B 1 136 ? -30.64 11.383 22.99 1 96.99 136 GLU B N 1
ATOM 8752 C CA . GLU B 1 136 ? -31.172 12.084 21.825 1 96.99 136 GLU B CA 1
ATOM 8753 C C . GLU B 1 136 ? -30.432 13.397 21.586 1 96.99 136 GLU B C 1
ATOM 8755 O O . GLU B 1 136 ? -30.094 13.727 20.447 1 96.99 136 GLU B O 1
ATOM 8760 N N . ASP B 1 137 ? -30.241 14.086 22.683 1 96.5 137 ASP B N 1
ATOM 8761 C CA . ASP B 1 137 ? -29.515 15.348 22.569 1 96.5 137 ASP B CA 1
ATOM 8762 C C . ASP B 1 137 ? -28.079 15.115 22.107 1 96.5 137 ASP B C 1
ATOM 8764 O O . ASP B 1 137 ? -27.548 15.884 21.303 1 96.5 137 ASP B O 1
ATOM 8768 N N . LEU B 1 138 ? -27.538 14.107 22.713 1 97.3 138 LEU B N 1
ATOM 8769 C CA . LEU B 1 138 ? -26.179 13.753 22.318 1 97.3 138 LEU B CA 1
ATOM 8770 C C . LEU B 1 138 ? -26.114 13.421 20.831 1 97.3 138 LEU B C 1
ATOM 8772 O O . LEU B 1 138 ? -25.258 13.941 20.111 1 97.3 138 LEU B O 1
ATOM 8776 N N . TYR B 1 139 ? -27.033 12.615 20.372 1 97.53 139 TYR B N 1
ATOM 8777 C CA . TYR B 1 139 ? -27.082 12.187 18.978 1 97.53 139 TYR B CA 1
ATOM 8778 C C . TYR B 1 139 ? -27.255 13.381 18.047 1 97.53 139 TYR B C 1
ATOM 8780 O O . TYR B 1 139 ? -26.513 13.53 17.073 1 97.53 139 TYR B O 1
ATOM 8788 N N . ASN B 1 140 ? -28.128 14.209 18.367 1 97 140 ASN B N 1
ATOM 8789 C CA . ASN B 1 140 ? -28.443 15.36 17.527 1 97 140 ASN B CA 1
ATOM 8790 C C . ASN B 1 140 ? -27.28 16.345 17.465 1 97 140 ASN B C 1
ATOM 8792 O O . ASN B 1 140 ? -27.003 16.92 16.411 1 97 140 ASN B O 1
ATOM 8796 N N . THR B 1 141 ? -26.634 16.537 18.567 1 96.73 141 THR B N 1
ATOM 8797 C CA . THR B 1 141 ? -25.529 17.487 18.618 1 96.73 141 THR B CA 1
ATOM 8798 C C . THR B 1 141 ? -24.349 16.989 17.786 1 96.73 141 THR B C 1
ATOM 8800 O O . THR B 1 141 ? -23.7 17.772 17.09 1 96.73 141 THR B O 1
ATOM 8803 N N . VAL B 1 142 ? -24.102 15.695 17.895 1 96.95 142 VAL B N 1
ATOM 8804 C CA . VAL B 1 142 ? -23 15.124 17.127 1 96.95 142 VAL B CA 1
ATOM 8805 C C . VAL B 1 142 ? -23.297 15.239 15.634 1 96.95 142 VAL B C 1
ATOM 8807 O O . VAL B 1 142 ? -22.417 15.592 14.844 1 96.95 142 VAL B O 1
ATOM 8810 N N . CYS B 1 143 ? -24.498 15 15.237 1 96.38 143 CYS B N 1
ATOM 8811 C CA . CYS B 1 143 ? -24.888 14.988 13.832 1 96.38 143 CYS B CA 1
ATOM 8812 C C . CYS B 1 143 ? -24.89 16.398 13.254 1 96.38 143 CYS B C 1
ATOM 8814 O O . CYS B 1 143 ? -24.692 16.581 12.052 1 96.38 143 CYS B O 1
ATOM 8816 N N . LYS B 1 144 ? -25.036 17.381 14.098 1 95 144 LYS B N 1
ATOM 8817 C CA . LYS B 1 144 ? -25.127 18.761 13.631 1 95 144 LYS B CA 1
ATOM 8818 C C . LYS B 1 144 ? -23.786 19.477 13.768 1 95 144 LYS B C 1
ATOM 8820 O O . LYS B 1 144 ? -23.616 20.59 13.266 1 95 144 LYS B O 1
ATOM 8825 N N . GLN B 1 145 ? -22.857 18.827 14.402 1 96.18 145 GLN B N 1
ATOM 8826 C CA . GLN B 1 145 ? -21.548 19.429 14.633 1 96.18 145 GLN B CA 1
ATOM 8827 C C . GLN B 1 145 ? -20.811 19.666 13.318 1 96.18 145 GLN B C 1
ATOM 8829 O O . GLN B 1 145 ? -20.846 18.822 12.42 1 96.18 145 GLN B O 1
ATOM 8834 N N . GLU B 1 146 ? -20.2 20.854 13.212 1 94.81 146 GLU B N 1
ATOM 8835 C CA . GLU B 1 146 ? -19.396 21.189 12.041 1 94.81 146 GLU B CA 1
ATOM 8836 C C . GLU B 1 146 ? -18.058 21.8 12.447 1 94.81 146 GLU B C 1
ATOM 8838 O O . GLU B 1 146 ? -17.975 22.997 12.727 1 94.81 146 GLU B O 1
ATOM 8843 N N . VAL B 1 147 ? -17.032 21.017 12.349 1 96.6 147 VAL B N 1
ATOM 8844 C CA . VAL B 1 147 ? -15.677 21.479 12.629 1 96.6 147 VAL B CA 1
ATOM 8845 C C . VAL B 1 147 ? -14.866 21.517 11.335 1 96.6 147 VAL B C 1
ATOM 8847 O O . VAL B 1 147 ? -14.812 20.528 10.6 1 96.6 147 VAL B O 1
ATOM 8850 N N . GLU B 1 148 ? -14.347 22.632 11.019 1 96.72 148 GLU B N 1
ATOM 8851 C CA . GLU B 1 148 ? -13.526 22.743 9.817 1 96.72 148 GLU B CA 1
ATOM 8852 C C . GLU B 1 148 ? -12.078 23.074 10.167 1 96.72 148 GLU B C 1
ATOM 8854 O O . GLU B 1 148 ? -11.807 24.079 10.827 1 96.72 148 GLU B O 1
ATOM 8859 N N . ILE B 1 149 ? -11.172 22.285 9.776 1 96.1 149 ILE B N 1
ATOM 8860 C CA . ILE B 1 149 ? -9.743 22.483 9.996 1 96.1 149 ILE B CA 1
ATOM 8861 C C . ILE B 1 149 ? -9.093 23.014 8.72 1 96.1 149 ILE B C 1
ATOM 8863 O O . ILE B 1 149 ? -9.118 22.35 7.681 1 96.1 149 ILE B O 1
ATOM 8867 N N . VAL B 1 150 ? -8.519 24.13 8.776 1 95.73 150 VAL B N 1
ATOM 8868 C CA . VAL B 1 150 ? -7.92 24.761 7.605 1 95.73 150 VAL B CA 1
ATOM 8869 C C . VAL B 1 150 ? -6.404 24.583 7.64 1 95.73 150 VAL B C 1
ATOM 8871 O O . VAL B 1 150 ? -5.736 25.078 8.551 1 95.73 150 VAL B O 1
ATOM 8874 N N . LEU B 1 151 ? -5.876 23.956 6.677 1 93.25 151 LEU B N 1
ATOM 8875 C CA . LEU B 1 151 ? -4.437 23.725 6.598 1 93.25 151 LEU B CA 1
ATOM 8876 C C . LEU B 1 151 ? -3.735 24.894 5.916 1 93.25 151 LEU B C 1
ATOM 8878 O O . LEU B 1 151 ? -4.192 25.378 4.878 1 93.25 151 LEU B O 1
ATOM 8882 N N . THR B 1 152 ? -2.688 25.305 6.46 1 88.36 152 THR B N 1
ATOM 8883 C CA . THR B 1 152 ? -1.943 26.426 5.898 1 88.36 152 THR B CA 1
ATOM 8884 C C . THR B 1 152 ? -0.494 26.031 5.626 1 88.36 152 THR B C 1
ATOM 8886 O O . THR B 1 152 ? -0.003 25.039 6.17 1 88.36 152 THR B O 1
ATOM 8889 N N . ALA B 1 153 ? 0.146 26.509 4.522 1 72.86 153 ALA B N 1
ATOM 8890 C CA . ALA B 1 153 ? 1.535 26.222 4.174 1 72.86 153 ALA B CA 1
ATOM 8891 C C . ALA B 1 153 ? 2.496 26.889 5.154 1 72.86 153 ALA B C 1
ATOM 8893 O O . ALA B 1 153 ? 3.674 26.532 5.219 1 72.86 153 ALA B O 1
ATOM 8894 N N . HIS B 1 154 ? 2.09 27.659 6.025 1 59.45 154 HIS B N 1
ATOM 8895 C CA . HIS B 1 154 ? 2.926 28.689 6.631 1 59.45 154 HIS B CA 1
ATOM 8896 C C . HIS B 1 154 ? 4.327 28.162 6.922 1 59.45 154 HIS B C 1
ATOM 8898 O O . HIS B 1 154 ? 4.506 26.968 7.172 1 59.45 154 HIS B O 1
ATOM 8904 N N . PRO B 1 155 ? 5.336 29 6.588 1 60.78 155 PRO B N 1
ATOM 8905 C CA . PRO B 1 155 ? 6.792 28.847 6.606 1 60.78 155 PRO B CA 1
ATOM 8906 C C . PRO B 1 155 ? 7.303 28.218 7.9 1 60.78 155 PRO B C 1
ATOM 8908 O O . PRO B 1 155 ? 8.341 28.631 8.424 1 60.78 155 PRO B O 1
ATOM 8911 N N . THR B 1 156 ? 6.434 27.375 8.342 1 62.91 156 THR B N 1
ATOM 8912 C CA . THR B 1 156 ? 6.904 26.878 9.63 1 62.91 156 THR B CA 1
ATOM 8913 C C . THR B 1 156 ? 7.445 25.458 9.497 1 62.91 156 THR B C 1
ATOM 8915 O O . THR B 1 156 ? 7.997 24.906 10.451 1 62.91 156 THR B O 1
ATOM 8918 N N . GLN B 1 157 ? 7.356 25.037 8.297 1 68.92 157 GLN B N 1
ATOM 8919 C CA . GLN B 1 157 ? 7.948 23.714 8.129 1 68.92 157 GLN B CA 1
ATOM 8920 C C . GLN B 1 157 ? 9.411 23.816 7.707 1 68.92 157 GLN B C 1
ATOM 8922 O O . GLN B 1 157 ? 9.708 24.061 6.536 1 68.92 157 GLN B O 1
ATOM 8927 N N . ILE B 1 158 ? 10.224 23.533 8.598 1 72.51 158 ILE B N 1
ATOM 8928 C CA . ILE B 1 158 ? 11.647 23.76 8.372 1 72.51 158 ILE B CA 1
ATOM 8929 C C . ILE B 1 158 ? 12.24 22.588 7.593 1 72.51 158 ILE B C 1
ATOM 8931 O O . ILE B 1 158 ? 13.207 22.756 6.847 1 72.51 158 ILE B O 1
ATOM 8935 N N . ASN B 1 159 ? 11.581 21.466 7.777 1 77.62 159 ASN B N 1
ATOM 8936 C CA . ASN B 1 159 ? 12.149 20.291 7.124 1 77.62 159 ASN B CA 1
ATOM 8937 C C . ASN B 1 159 ? 11.708 20.193 5.666 1 77.62 159 ASN B C 1
ATOM 8939 O O . ASN B 1 159 ? 10.555 20.479 5.341 1 77.62 159 ASN B O 1
ATOM 8943 N N . ARG B 1 160 ? 12.616 19.854 4.917 1 81.63 160 ARG B N 1
ATOM 8944 C CA . ARG B 1 160 ? 12.315 19.556 3.52 1 81.63 160 ARG B CA 1
ATOM 8945 C C . ARG B 1 160 ? 11.421 18.327 3.403 1 81.63 160 ARG B C 1
ATOM 8947 O O . ARG B 1 160 ? 11.42 17.466 4.285 1 81.63 160 ARG B O 1
ATOM 8954 N N . ARG B 1 161 ? 10.74 18.3 2.309 1 79.08 161 ARG B N 1
ATOM 8955 C CA . ARG B 1 161 ? 9.837 17.181 2.058 1 79.08 161 ARG B CA 1
ATOM 8956 C C . ARG B 1 161 ? 10.596 15.859 2.039 1 79.08 161 ARG B C 1
ATOM 8958 O O . ARG B 1 161 ? 10.103 14.846 2.54 1 79.08 161 ARG B O 1
ATOM 8965 N N . THR B 1 162 ? 11.771 15.916 1.473 1 84.31 162 THR B N 1
ATOM 8966 C CA . THR B 1 162 ? 12.593 14.716 1.362 1 84.31 162 THR B CA 1
ATOM 8967 C C . THR B 1 162 ? 12.931 14.161 2.743 1 84.31 162 THR B C 1
ATOM 8969 O O . THR B 1 162 ? 12.858 12.951 2.966 1 84.31 162 THR B O 1
ATOM 8972 N N . LEU B 1 163 ? 13.275 15.009 3.643 1 88.14 163 LEU B N 1
ATOM 8973 C CA . LEU B 1 163 ? 13.623 14.581 4.994 1 88.14 163 LEU B CA 1
ATOM 8974 C C . LEU B 1 163 ? 12.388 14.09 5.743 1 88.14 163 LEU B C 1
ATOM 8976 O O . LEU B 1 163 ? 12.464 13.129 6.511 1 88.14 163 LEU B O 1
ATOM 8980 N N . GLN B 1 164 ? 11.299 14.78 5.5 1 83.63 164 GLN B N 1
ATOM 8981 C CA . GLN B 1 164 ? 10.058 14.354 6.138 1 83.63 164 GLN B CA 1
ATOM 8982 C C . GLN B 1 164 ? 9.703 12.921 5.751 1 83.63 164 GLN B C 1
ATOM 8984 O O . GLN B 1 164 ? 9.244 12.141 6.588 1 83.63 164 GLN B O 1
ATOM 8989 N N . PHE B 1 165 ? 9.91 12.677 4.54 1 83.99 165 PHE B N 1
ATOM 8990 C CA . PHE B 1 165 ? 9.636 11.331 4.05 1 83.99 165 PHE B CA 1
ATOM 8991 C C . PHE B 1 165 ? 10.501 10.305 4.773 1 83.99 165 PHE B C 1
ATOM 8993 O O . PHE B 1 165 ? 10.022 9.23 5.139 1 83.99 165 PHE B O 1
ATOM 9000 N N . LYS B 1 166 ? 11.699 10.579 4.878 1 91.24 166 LYS B N 1
ATOM 9001 C CA . LYS B 1 166 ? 12.625 9.661 5.535 1 91.24 166 LYS B CA 1
ATOM 9002 C C . LYS B 1 166 ? 12.294 9.513 7.017 1 91.24 166 LYS B C 1
ATOM 9004 O O . LYS B 1 166 ? 12.491 8.445 7.599 1 91.24 166 LYS B O 1
ATOM 9009 N N . HIS B 1 167 ? 11.835 10.615 7.645 1 90.97 167 HIS B N 1
ATOM 9010 C CA . HIS B 1 167 ? 11.417 10.559 9.041 1 90.97 167 HIS B CA 1
ATOM 9011 C C . HIS B 1 167 ? 10.233 9.616 9.224 1 90.97 167 HIS B C 1
ATOM 9013 O O . HIS B 1 167 ? 10.2 8.831 10.174 1 90.97 167 HIS B O 1
ATOM 9019 N N . VAL B 1 168 ? 9.341 9.735 8.34 1 87.97 168 VAL B N 1
ATOM 9020 C CA . VAL B 1 168 ? 8.158 8.882 8.396 1 87.97 168 VAL B CA 1
ATOM 9021 C C . VAL B 1 168 ? 8.568 7.42 8.231 1 87.97 168 VAL B C 1
ATOM 9023 O O . VAL B 1 168 ? 8.012 6.535 8.886 1 87.97 168 VAL B O 1
ATOM 9026 N N . ARG B 1 169 ? 9.493 7.167 7.401 1 90.93 169 ARG B N 1
ATOM 9027 C CA . ARG B 1 169 ? 9.973 5.807 7.183 1 90.93 169 ARG B CA 1
ATOM 9028 C C . ARG B 1 169 ? 10.609 5.241 8.448 1 90.93 169 ARG B C 1
ATOM 9030 O O . ARG B 1 169 ? 10.428 4.064 8.768 1 90.93 169 ARG B O 1
ATOM 9037 N N . ILE B 1 170 ? 11.372 6.025 9.106 1 94.65 170 ILE B N 1
ATOM 9038 C CA . ILE B 1 170 ? 11.979 5.591 10.36 1 94.65 170 ILE B CA 1
ATOM 9039 C C . ILE B 1 170 ? 10.887 5.257 11.373 1 94.65 170 ILE B C 1
ATOM 9041 O O . ILE B 1 170 ? 10.976 4.252 12.082 1 94.65 170 ILE B O 1
ATOM 9045 N N . ALA B 1 171 ? 9.889 6.121 11.392 1 91.9 171 ALA B N 1
ATOM 9046 C CA . ALA B 1 171 ? 8.774 5.87 12.301 1 91.9 171 ALA B CA 1
ATOM 9047 C C . ALA B 1 171 ? 8.096 4.541 11.984 1 91.9 171 ALA B C 1
ATOM 9049 O O . ALA B 1 171 ? 7.733 3.789 12.892 1 91.9 171 ALA B O 1
ATOM 9050 N N . GLN B 1 172 ? 7.956 4.236 10.788 1 89.78 172 GLN B N 1
ATOM 9051 C CA . GLN B 1 172 ? 7.339 2.985 10.359 1 89.78 172 GLN B CA 1
ATOM 9052 C C . GLN B 1 172 ? 8.198 1.786 10.752 1 89.78 172 GLN B C 1
ATOM 9054 O O . GLN B 1 172 ? 7.674 0.747 11.159 1 89.78 172 GLN B O 1
ATOM 9059 N N . LEU B 1 173 ? 9.476 1.893 10.552 1 93.87 173 LEU B N 1
ATOM 9060 C CA . LEU B 1 173 ? 10.393 0.811 10.896 1 93.87 173 LEU B CA 1
ATOM 9061 C C . LEU B 1 173 ? 10.4 0.562 12.4 1 93.87 173 LEU B C 1
ATOM 9063 O O . LEU B 1 173 ? 10.54 -0.58 12.844 1 93.87 173 LEU B O 1
ATOM 9067 N N . LEU B 1 174 ?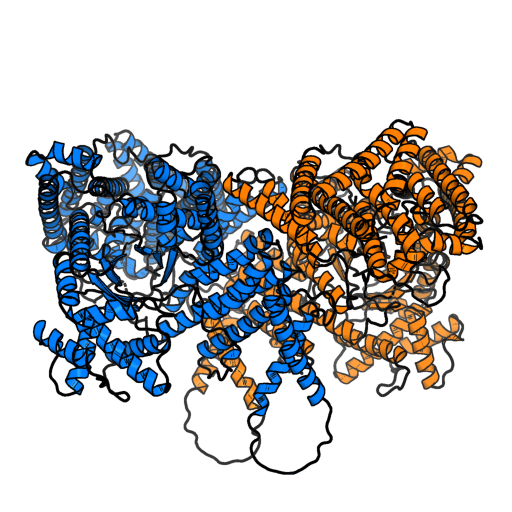 10.224 1.663 13.174 1 93.03 174 LEU B N 1
ATOM 9068 C CA . LEU B 1 174 ? 10.122 1.499 14.62 1 93.03 174 LEU B CA 1
ATOM 9069 C C . LEU B 1 174 ? 8.852 0.74 14.992 1 93.03 174 LEU B C 1
ATOM 9071 O O . LEU B 1 174 ? 8.864 -0.088 15.905 1 93.03 174 LEU B O 1
ATOM 9075 N N . GLU B 1 175 ? 7.833 1.047 14.322 1 88.12 175 GLU B N 1
ATOM 9076 C CA . GLU B 1 175 ? 6.585 0.322 14.543 1 88.12 175 GLU B CA 1
ATOM 9077 C C . GLU B 1 175 ? 6.745 -1.162 14.228 1 88.12 175 GLU B C 1
ATOM 9079 O O . GLU B 1 175 ? 6.234 -2.015 14.956 1 88.12 175 GLU B O 1
ATOM 9084 N N . TYR B 1 176 ? 7.425 -1.415 13.163 1 86.83 176 TYR B N 1
ATOM 9085 C CA . TYR B 1 176 ? 7.698 -2.793 12.773 1 86.83 176 TYR B CA 1
ATOM 9086 C C . TYR B 1 176 ? 8.572 -3.491 13.809 1 86.83 176 TYR B C 1
ATOM 9088 O O . TYR B 1 176 ? 8.383 -4.676 14.093 1 86.83 176 TYR B O 1
ATOM 9096 N N . ASN B 1 177 ? 9.468 -2.759 14.34 1 88.58 177 ASN B N 1
ATOM 9097 C CA . ASN B 1 177 ? 10.387 -3.299 15.337 1 88.58 177 ASN B CA 1
ATOM 9098 C C . ASN B 1 177 ? 9.657 -3.693 16.617 1 88.58 177 ASN B C 1
ATOM 9100 O O . ASN B 1 177 ? 10.157 -4.504 17.398 1 88.58 177 ASN B O 1
ATOM 9104 N N . ASP B 1 178 ? 8.516 -3.127 16.809 1 84.56 178 ASP B N 1
ATOM 9105 C CA . ASP B 1 178 ? 7.725 -3.414 18.002 1 84.56 178 ASP B CA 1
ATOM 9106 C C . ASP B 1 178 ? 7.063 -4.787 17.905 1 84.56 178 ASP B C 1
ATOM 9108 O O . ASP B 1 178 ? 6.59 -5.325 18.908 1 84.56 178 ASP B O 1
ATOM 9112 N N . ARG B 1 179 ? 7.116 -5.395 16.737 1 79 179 ARG B N 1
ATOM 9113 C CA . ARG B 1 179 ? 6.46 -6.686 16.557 1 79 179 ARG B CA 1
ATOM 9114 C C . ARG B 1 179 ? 7.226 -7.794 17.272 1 79 179 ARG B C 1
ATOM 9116 O O . ARG B 1 179 ? 8.428 -7.965 17.054 1 79 179 ARG B O 1
ATOM 9123 N N . PRO B 1 180 ? 6.543 -8.501 18.001 1 73.52 180 PRO B N 1
ATOM 9124 C CA . PRO B 1 180 ? 7.229 -9.566 18.737 1 73.52 180 PRO B CA 1
ATOM 9125 C C . PRO B 1 180 ? 7.476 -10.808 17.884 1 73.52 180 PRO B C 1
ATOM 9127 O O . PRO B 1 180 ? 8.309 -11.647 18.235 1 73.52 180 PRO B O 1
ATOM 9130 N N . ASP B 1 181 ? 6.837 -11 16.766 1 72.73 181 ASP B N 1
ATOM 9131 C CA . ASP B 1 181 ? 6.867 -12.221 15.967 1 72.73 181 ASP B CA 1
ATOM 9132 C C . ASP B 1 181 ? 7.923 -12.131 14.867 1 72.73 181 ASP B C 1
ATOM 9134 O O . ASP B 1 181 ? 7.907 -12.919 13.919 1 72.73 181 ASP B O 1
ATOM 9138 N N . LEU B 1 182 ? 8.847 -11.2 14.951 1 78.09 182 LEU B N 1
ATOM 9139 C CA . LEU B 1 182 ? 9.897 -11.109 13.942 1 78.09 182 LEU B CA 1
ATOM 9140 C C . LEU B 1 182 ? 11.016 -12.105 14.231 1 78.09 182 LEU B C 1
ATOM 9142 O O . LEU B 1 182 ? 11.465 -12.226 15.373 1 78.09 182 LEU B O 1
ATOM 9146 N N . ASN B 1 183 ? 11.417 -12.828 13.239 1 77.93 183 ASN B N 1
ATOM 9147 C CA . ASN B 1 183 ? 12.562 -13.718 13.398 1 77.93 183 ASN B CA 1
ATOM 9148 C C . ASN B 1 183 ? 13.878 -12.946 13.386 1 77.93 183 ASN B C 1
ATOM 9150 O O . ASN B 1 183 ? 13.889 -11.734 13.166 1 77.93 183 ASN B O 1
ATOM 9154 N N . HIS B 1 184 ? 14.937 -13.584 13.71 1 79.34 184 HIS B N 1
ATOM 9155 C CA . HIS B 1 184 ? 16.245 -12.952 13.846 1 79.34 184 HIS B CA 1
ATOM 9156 C C . HIS B 1 184 ? 16.697 -12.333 12.528 1 79.34 184 HIS B C 1
ATOM 9158 O O . HIS B 1 184 ? 17.229 -11.221 12.51 1 79.34 184 HIS B O 1
ATOM 9164 N N . GLU B 1 185 ? 16.406 -13.027 11.473 1 79.37 185 GLU B N 1
ATOM 9165 C CA . GLU B 1 185 ? 16.833 -12.532 10.168 1 79.37 185 GLU B CA 1
ATOM 9166 C C . GLU B 1 185 ? 16.065 -11.273 9.776 1 79.37 185 GLU B C 1
ATOM 9168 O O . GLU B 1 185 ? 16.641 -10.336 9.221 1 79.37 185 GLU B O 1
ATOM 9173 N N . ASP B 1 186 ? 14.839 -11.3 10.124 1 82.46 186 ASP B N 1
ATOM 9174 C CA . ASP B 1 186 ? 14.011 -10.143 9.799 1 82.46 186 ASP B CA 1
ATOM 9175 C C . ASP B 1 186 ? 14.416 -8.927 10.63 1 82.46 186 ASP B C 1
ATOM 9177 O O . ASP B 1 186 ? 14.366 -7.794 10.147 1 82.46 186 ASP B O 1
ATOM 9181 N N . ARG B 1 187 ? 14.84 -9.155 11.815 1 86.58 187 ARG B N 1
ATOM 9182 C CA . ARG B 1 187 ? 15.275 -8.07 12.688 1 86.58 187 ARG B CA 1
ATOM 9183 C C . ARG B 1 187 ? 16.586 -7.464 12.198 1 86.58 187 ARG B C 1
ATOM 9185 O O . ARG B 1 187 ? 16.779 -6.249 12.27 1 86.58 187 ARG B O 1
ATOM 9192 N N . GLU B 1 188 ? 17.38 -8.366 11.767 1 86 188 GLU B N 1
ATOM 9193 C CA . GLU B 1 188 ? 18.646 -7.878 11.228 1 86 188 GLU B CA 1
ATOM 9194 C C . GLU B 1 188 ? 18.422 -7.018 9.987 1 86 188 GLU B C 1
ATOM 9196 O O . GLU B 1 188 ? 19.067 -5.981 9.819 1 86 188 GLU B O 1
ATOM 9201 N N . MET B 1 189 ? 17.553 -7.462 9.254 1 86.6 189 MET B N 1
ATOM 9202 C CA . MET B 1 189 ? 17.232 -6.709 8.045 1 86.6 189 MET B CA 1
ATOM 9203 C C . MET B 1 189 ? 16.594 -5.368 8.393 1 86.6 189 MET B C 1
ATOM 9205 O O . MET B 1 189 ? 16.83 -4.368 7.712 1 86.6 189 MET B O 1
ATOM 9209 N N . LEU B 1 190 ? 15.813 -5.371 9.43 1 90.78 190 LEU B N 1
ATOM 9210 C CA . LEU B 1 190 ? 15.17 -4.151 9.906 1 90.78 190 LEU B CA 1
ATOM 9211 C C . LEU B 1 190 ? 16.209 -3.139 10.379 1 90.78 190 LEU B C 1
ATOM 9213 O O . LEU B 1 190 ? 16.101 -1.947 10.08 1 90.78 190 LEU B O 1
ATOM 9217 N N . ILE B 1 191 ? 17.175 -3.604 11.089 1 92 191 ILE B N 1
ATOM 9218 C CA . ILE B 1 191 ? 18.224 -2.735 11.611 1 92 191 ILE B CA 1
ATOM 9219 C C . ILE B 1 191 ? 19.042 -2.162 10.455 1 92 191 ILE B C 1
ATOM 9221 O O . ILE B 1 191 ? 19.438 -0.995 10.486 1 92 191 ILE B O 1
ATOM 9225 N N . GLU B 1 192 ? 19.169 -2.97 9.453 1 90.56 192 GLU B N 1
ATOM 9226 C CA . GLU B 1 192 ? 19.868 -2.499 8.261 1 90.56 192 GLU B CA 1
ATOM 9227 C C . GLU B 1 192 ? 19.076 -1.403 7.554 1 90.56 192 GLU B C 1
ATOM 9229 O O . GLU B 1 192 ? 19.654 -0.435 7.055 1 90.56 192 GLU B O 1
ATOM 9234 N N . ASP B 1 193 ? 17.866 -1.58 7.572 1 92.12 193 ASP B N 1
ATOM 9235 C CA . ASP B 1 193 ? 17.006 -0.578 6.95 1 92.12 193 ASP B CA 1
ATOM 9236 C C . ASP B 1 193 ? 17.045 0.737 7.726 1 92.12 193 ASP B C 1
ATOM 9238 O O . ASP B 1 193 ? 17.05 1.815 7.129 1 92.12 193 ASP B O 1
ATOM 9242 N N . LEU B 1 194 ? 17.049 0.634 9.022 1 95.06 194 LEU B N 1
ATOM 9243 C CA . LEU B 1 194 ? 17.146 1.821 9.864 1 95.06 194 LEU B CA 1
ATOM 9244 C C . LEU B 1 194 ? 18.468 2.546 9.632 1 95.06 194 LEU B C 1
ATOM 9246 O O . LEU B 1 194 ? 18.494 3.772 9.505 1 95.06 194 LEU B O 1
ATOM 9250 N N . ALA B 1 195 ? 19.499 1.749 9.592 1 94.09 195 ALA B N 1
ATOM 9251 C CA . ALA B 1 195 ? 20.818 2.325 9.343 1 94.09 195 ALA B CA 1
ATOM 9252 C C . ALA B 1 195 ? 20.865 3.022 7.986 1 94.09 195 ALA B C 1
ATOM 9254 O O . ALA B 1 195 ? 21.481 4.081 7.847 1 94.09 195 ALA B O 1
ATOM 9255 N N . ARG B 1 196 ? 20.221 2.435 7.083 1 92.63 196 ARG B N 1
ATOM 9256 C CA . ARG B 1 196 ? 20.172 2.996 5.737 1 92.63 196 ARG B CA 1
ATOM 9257 C C . ARG B 1 196 ? 19.444 4.336 5.728 1 92.63 196 ARG B C 1
ATOM 9259 O O . ARG B 1 196 ? 19.903 5.294 5.103 1 92.63 196 ARG B O 1
ATOM 9266 N N . GLU B 1 197 ? 18.323 4.382 6.38 1 93.4 197 GLU B N 1
ATOM 9267 C CA . GLU B 1 197 ? 17.548 5.618 6.421 1 93.4 197 GLU B CA 1
ATOM 9268 C C . GLU B 1 197 ? 18.314 6.726 7.139 1 93.4 197 GLU B C 1
ATOM 9270 O O . GLU B 1 197 ? 18.266 7.887 6.727 1 93.4 197 GLU B O 1
ATOM 9275 N N . ILE B 1 198 ? 19.001 6.378 8.191 1 95.09 198 ILE B N 1
ATOM 9276 C CA . ILE B 1 198 ? 19.76 7.362 8.954 1 95.09 198 ILE B CA 1
ATOM 9277 C C . ILE B 1 198 ? 20.95 7.849 8.129 1 95.09 198 ILE B C 1
ATOM 9279 O O . ILE B 1 198 ? 21.296 9.032 8.166 1 95.09 198 ILE B O 1
ATOM 9283 N N . THR B 1 199 ? 21.531 6.937 7.395 1 93.37 199 THR B N 1
ATOM 9284 C CA . THR B 1 199 ? 22.613 7.324 6.496 1 93.37 199 THR B CA 1
ATOM 9285 C C . THR B 1 199 ? 22.109 8.288 5.426 1 93.37 199 THR B C 1
ATOM 9287 O O . THR B 1 199 ? 22.78 9.27 5.102 1 93.37 199 THR B O 1
ATOM 9290 N N . ALA B 1 200 ? 20.953 7.961 4.976 1 91.69 200 ALA B N 1
ATOM 9291 C CA . ALA B 1 200 ? 20.355 8.814 3.953 1 91.69 200 ALA B CA 1
ATOM 9292 C C . ALA B 1 200 ? 20.074 10.211 4.5 1 91.69 200 ALA B C 1
ATOM 9294 O O . ALA B 1 200 ? 20.252 11.208 3.796 1 91.69 200 ALA B O 1
ATOM 9295 N N . ILE B 1 201 ? 19.619 10.303 5.681 1 92.59 201 ILE B N 1
ATOM 9296 C CA . ILE B 1 201 ? 19.343 11.589 6.312 1 92.59 201 ILE B CA 1
ATOM 9297 C C . ILE B 1 201 ? 20.638 12.389 6.439 1 92.59 201 ILE B C 1
ATOM 9299 O O . ILE B 1 201 ? 20.667 13.585 6.14 1 92.59 201 ILE B O 1
ATOM 9303 N N . TRP B 1 202 ? 21.689 11.745 6.836 1 92.75 202 TRP B N 1
ATOM 9304 C CA . TRP B 1 202 ? 22.971 12.415 7.027 1 92.75 202 TRP B CA 1
ATOM 9305 C C . TRP B 1 202 ? 23.518 12.931 5.7 1 92.75 202 TRP B C 1
ATOM 9307 O O . TRP B 1 202 ? 24.104 14.014 5.643 1 92.75 202 TRP B O 1
ATOM 9317 N N . GLN B 1 203 ? 23.259 12.206 4.673 1 90.69 203 GLN B N 1
ATOM 9318 C CA . GLN B 1 203 ? 23.866 12.536 3.388 1 90.69 203 GLN B CA 1
ATOM 9319 C C . GLN B 1 203 ? 22.951 13.436 2.563 1 90.69 203 GLN B C 1
ATOM 9321 O O . GLN B 1 203 ? 23.274 13.782 1.425 1 90.69 203 GLN B O 1
ATOM 9326 N N . THR B 1 204 ? 21.844 13.756 3.064 1 88.77 204 THR B N 1
ATOM 9327 C CA . THR B 1 204 ? 20.918 14.653 2.382 1 88.77 204 THR B CA 1
ATOM 9328 C C . THR B 1 204 ? 21.104 16.09 2.86 1 88.77 204 THR B C 1
ATOM 9330 O O . THR B 1 204 ? 21.291 16.333 4.054 1 88.77 204 THR B O 1
ATOM 9333 N N . ASP B 1 205 ? 21.064 16.908 1.888 1 85.48 205 ASP B N 1
ATOM 9334 C CA . ASP B 1 205 ? 21.131 18.325 2.231 1 85.48 205 ASP B CA 1
ATOM 9335 C C . ASP B 1 205 ? 19.885 18.764 2.996 1 85.48 205 ASP B C 1
ATOM 9337 O O . ASP B 1 205 ? 18.763 18.6 2.512 1 85.48 205 ASP B O 1
ATOM 9341 N N . GLU B 1 206 ? 20.122 19.289 4.153 1 85.48 206 GLU B N 1
ATOM 9342 C CA . GLU B 1 206 ? 18.993 19.64 5.01 1 85.48 206 GLU B CA 1
ATOM 9343 C C . GLU B 1 206 ? 18.45 21.024 4.666 1 85.48 206 GLU B C 1
ATOM 9345 O O . GLU B 1 206 ? 17.321 21.361 5.029 1 85.48 206 GLU B O 1
ATOM 9350 N N . LEU B 1 207 ? 19.299 21.828 4.003 1 86.25 207 LEU B N 1
ATOM 9351 C CA . LEU B 1 207 ? 18.897 23.205 3.734 1 86.25 207 LEU B CA 1
ATOM 9352 C C . LEU B 1 207 ? 18.187 23.31 2.389 1 86.25 207 LEU B C 1
ATOM 9354 O O . LEU B 1 207 ? 18.571 22.643 1.426 1 86.25 207 LEU B O 1
ATOM 9358 N N . ARG B 1 208 ? 17.115 24.036 2.399 1 82.3 208 ARG B N 1
ATOM 9359 C CA . ARG B 1 208 ? 16.447 24.359 1.142 1 82.3 208 ARG B CA 1
ATOM 9360 C C . ARG B 1 208 ? 17.235 25.401 0.355 1 82.3 208 ARG B C 1
ATOM 9362 O O . ARG B 1 208 ? 17.447 26.518 0.831 1 82.3 208 ARG B O 1
ATOM 9369 N N . ARG B 1 209 ? 17.629 25.028 -0.749 1 80.07 209 ARG B N 1
ATOM 9370 C CA . ARG B 1 209 ? 18.471 25.917 -1.544 1 80.07 209 ARG B CA 1
ATOM 9371 C C . ARG B 1 209 ? 17.624 26.881 -2.368 1 80.07 209 ARG B C 1
ATOM 9373 O O . ARG B 1 209 ? 18.101 27.941 -2.777 1 80.07 209 ARG B O 1
ATOM 9380 N N . GLN B 1 210 ? 16.384 26.411 -2.583 1 80.09 210 GLN B N 1
ATOM 9381 C CA . GLN B 1 210 ? 15.485 27.266 -3.35 1 80.09 210 GLN B CA 1
ATOM 9382 C C . GLN B 1 210 ? 14.166 27.481 -2.611 1 80.09 210 GLN B C 1
ATOM 9384 O O . GLN B 1 210 ? 13.659 26.567 -1.958 1 80.09 210 GLN B O 1
ATOM 9389 N N . LYS B 1 211 ? 13.698 28.683 -2.781 1 81.32 211 LYS B N 1
ATOM 9390 C CA . LYS B 1 211 ? 12.401 28.988 -2.184 1 81.32 211 LYS B CA 1
ATOM 9391 C C . LYS B 1 211 ? 11.284 28.205 -2.868 1 81.32 211 LYS B C 1
ATOM 9393 O O . LYS B 1 211 ? 11.263 28.085 -4.095 1 81.32 211 LYS B O 1
ATOM 9398 N N . PRO B 1 212 ? 10.38 27.693 -2.16 1 83.06 212 PRO B N 1
ATOM 9399 C CA . PRO B 1 212 ? 9.245 27.003 -2.778 1 83.06 212 PRO B CA 1
ATOM 9400 C C . PRO B 1 212 ? 8.254 27.965 -3.429 1 83.06 212 PRO B C 1
ATOM 9402 O O . PRO B 1 212 ? 8.096 29.099 -2.97 1 83.06 212 PRO B O 1
ATOM 9405 N N . THR B 1 213 ? 7.63 27.49 -4.438 1 86.12 213 THR B N 1
ATOM 9406 C CA . THR B 1 213 ? 6.531 28.236 -5.04 1 86.12 213 THR B CA 1
ATOM 9407 C C . THR B 1 213 ? 5.222 27.957 -4.307 1 86.12 213 THR B C 1
ATOM 9409 O O . THR B 1 213 ? 5.125 26.992 -3.546 1 86.12 213 THR B O 1
ATOM 9412 N N . PRO B 1 214 ? 4.269 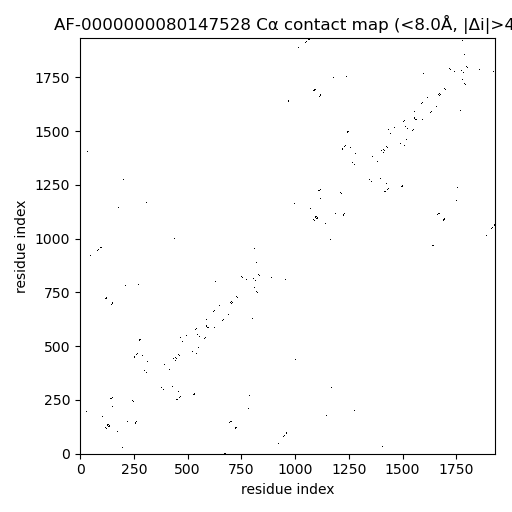28.807 -4.462 1 88.56 214 PRO B N 1
ATOM 9413 C CA . PRO B 1 214 ? 2.97 28.538 -3.842 1 88.56 214 PRO B CA 1
ATOM 9414 C C . PRO B 1 214 ? 2.374 27.201 -4.277 1 88.56 214 PRO B C 1
ATOM 9416 O O . PRO B 1 214 ? 1.702 26.535 -3.486 1 88.56 214 PRO B O 1
ATOM 9419 N N . VAL B 1 215 ? 2.603 26.83 -5.495 1 88.08 215 VAL B N 1
ATOM 9420 C CA . VAL B 1 215 ? 2.098 25.555 -5.995 1 88.08 215 VAL B CA 1
ATOM 9421 C C . VAL B 1 215 ? 2.787 24.404 -5.267 1 88.08 215 VAL B C 1
ATOM 9423 O O . VAL B 1 215 ? 2.157 23.389 -4.961 1 88.08 215 VAL B O 1
ATOM 9426 N N . ASP B 1 216 ? 4.042 24.533 -4.978 1 84.34 216 ASP B N 1
ATOM 9427 C CA . ASP B 1 216 ? 4.779 23.518 -4.231 1 84.34 216 ASP B CA 1
ATOM 9428 C C . ASP B 1 216 ? 4.203 23.342 -2.828 1 84.34 216 ASP B C 1
ATOM 9430 O O . ASP B 1 216 ? 4.105 22.22 -2.328 1 84.34 216 ASP B O 1
ATOM 9434 N N . GLU B 1 217 ? 3.904 24.47 -2.276 1 85.87 217 GLU B N 1
ATOM 9435 C CA . GLU B 1 217 ? 3.315 24.43 -0.941 1 85.87 217 GLU B CA 1
ATOM 9436 C C . GLU B 1 217 ? 1.976 23.699 -0.95 1 85.87 217 GLU B C 1
ATOM 9438 O O . GLU B 1 217 ? 1.694 22.898 -0.056 1 85.87 217 GLU B O 1
ATOM 9443 N N . ALA B 1 218 ? 1.224 24.049 -1.957 1 89.41 218 ALA B N 1
ATOM 9444 C CA . ALA B 1 218 ? -0.085 23.413 -2.085 1 89.41 218 ALA B CA 1
ATOM 9445 C C . ALA B 1 218 ? 0.054 21.906 -2.282 1 89.41 218 ALA B C 1
ATOM 9447 O O . ALA B 1 218 ? -0.705 21.125 -1.703 1 89.41 218 ALA B O 1
ATOM 9448 N N . ARG B 1 219 ? 0.973 21.524 -3.025 1 85.7 219 ARG B N 1
ATOM 9449 C CA . ARG B 1 219 ? 1.207 20.105 -3.271 1 85.7 219 ARG B CA 1
ATOM 9450 C C . ARG B 1 219 ? 1.56 19.376 -1.979 1 85.7 219 ARG B C 1
ATOM 9452 O O . ARG B 1 219 ? 1.107 18.252 -1.75 1 85.7 219 ARG B O 1
ATOM 9459 N N . SER B 1 220 ? 2.356 19.975 -1.243 1 82.37 220 SER B N 1
ATOM 9460 C CA . SER B 1 220 ? 2.745 19.383 0.033 1 82.37 220 SER B CA 1
ATOM 9461 C C . SER B 1 220 ? 1.539 19.198 0.947 1 82.37 220 SER B C 1
ATOM 9463 O O . SER B 1 220 ? 1.45 18.206 1.674 1 82.37 220 SER B O 1
ATOM 9465 N N . GLY B 1 221 ? 0.703 20.193 0.926 1 85.21 221 GLY B N 1
ATOM 9466 C CA . GLY B 1 221 ? -0.505 20.101 1.731 1 85.21 221 GLY B CA 1
ATOM 9467 C C . GLY B 1 221 ? -1.449 19.008 1.267 1 85.21 221 GLY B C 1
ATOM 9468 O O . GLY B 1 221 ? -2.046 18.307 2.087 1 85.21 221 GLY B O 1
ATOM 9469 N N . LEU B 1 222 ? -1.56 18.89 -0.025 1 87.65 222 LEU B N 1
ATOM 9470 C CA . LEU B 1 222 ? -2.439 17.87 -0.588 1 87.65 222 LEU B CA 1
ATOM 9471 C C . LEU B 1 222 ? -1.905 16.472 -0.295 1 87.65 222 LEU B C 1
ATOM 9473 O O . LEU B 1 222 ? -2.681 15.525 -0.149 1 87.65 222 LEU B O 1
ATOM 9477 N N . HIS B 1 223 ? -0.676 16.354 -0.167 1 84.07 223 HIS B N 1
ATOM 9478 C CA . HIS B 1 223 ? -0.058 15.055 0.073 1 84.07 223 HIS B CA 1
ATOM 9479 C C . HIS B 1 223 ? -0.383 14.54 1.471 1 84.07 223 HIS B C 1
ATOM 9481 O O . HIS B 1 223 ? -0.331 13.333 1.72 1 84.07 223 HIS B O 1
ATOM 9487 N N . ILE B 1 224 ? -0.672 15.418 2.402 1 88.64 224 ILE B N 1
ATOM 9488 C CA . ILE B 1 224 ? -1.061 15.011 3.747 1 88.64 224 ILE B CA 1
ATOM 9489 C C . ILE B 1 224 ? -2.365 14.219 3.691 1 88.64 224 ILE B C 1
ATOM 9491 O O . ILE B 1 224 ? -2.561 13.276 4.461 1 88.64 224 ILE B O 1
ATOM 9495 N N . VAL B 1 225 ? -3.237 14.612 2.752 1 92 225 VAL B N 1
ATOM 9496 C CA . VAL B 1 225 ? -4.494 13.891 2.587 1 92 225 VAL B CA 1
ATOM 9497 C C . VAL B 1 225 ? -4.218 12.484 2.061 1 92 225 VAL B C 1
ATOM 9499 O O . VAL B 1 225 ? -4.759 11.504 2.578 1 92 225 VAL B O 1
ATOM 9502 N N . GLU B 1 226 ? -3.392 12.479 1.132 1 88.35 226 GLU B N 1
ATOM 9503 C CA . GLU B 1 226 ? -3.09 11.196 0.506 1 88.35 226 GLU B CA 1
ATOM 9504 C C . GLU B 1 226 ? -2.421 10.243 1.493 1 88.35 226 GLU B C 1
ATOM 9506 O O . GLU B 1 226 ? -2.782 9.067 1.571 1 88.35 226 GLU B O 1
ATOM 9511 N N . GLN B 1 227 ? -1.571 10.72 2.257 1 85.91 227 GLN B N 1
ATOM 9512 C CA . GLN B 1 227 ? -0.722 9.877 3.091 1 85.91 227 GLN B CA 1
ATOM 9513 C C . GLN B 1 227 ? -1.43 9.494 4.387 1 85.91 227 GLN B C 1
ATOM 9515 O O . GLN B 1 227 ? -1.146 8.446 4.971 1 85.91 227 GLN B O 1
ATOM 9520 N N . SER B 1 228 ? -2.28 10.383 4.844 1 92.32 228 SER B N 1
ATOM 9521 C CA . SER B 1 228 ? -2.762 10.159 6.202 1 92.32 228 SER B CA 1
ATOM 9522 C C . SER B 1 228 ? -4.275 10.337 6.288 1 92.32 228 SER B C 1
ATOM 9524 O O . SER B 1 228 ? -5.004 9.376 6.54 1 92.32 228 SER B O 1
ATOM 9526 N N . LEU B 1 229 ? -4.807 11.432 5.9 1 96.07 229 LEU B N 1
ATOM 9527 C CA . LEU B 1 229 ? -6.196 11.788 6.167 1 96.07 229 LEU B CA 1
ATOM 9528 C C . LEU B 1 229 ? -7.148 10.898 5.375 1 96.07 229 LEU B C 1
ATOM 9530 O O . LEU B 1 229 ? -8.261 10.618 5.824 1 96.07 229 LEU B O 1
ATOM 9534 N N . TRP B 1 230 ? -6.699 10.468 4.205 1 96.31 230 TRP B N 1
ATOM 9535 C CA . TRP B 1 230 ? -7.531 9.609 3.369 1 96.31 230 TRP B CA 1
ATOM 9536 C C . TRP B 1 230 ? -7.904 8.327 4.106 1 96.31 230 TRP B C 1
ATOM 9538 O O . TRP B 1 230 ? -9.025 7.83 3.972 1 96.31 230 TRP B O 1
ATOM 9548 N N . LYS B 1 231 ? -7.059 7.849 4.889 1 94.17 231 LYS B N 1
ATOM 9549 C CA . LYS B 1 231 ? -7.294 6.634 5.665 1 94.17 231 LYS B CA 1
ATOM 9550 C C . LYS B 1 231 ? -7.87 6.964 7.04 1 94.17 231 LYS B C 1
ATOM 9552 O O . LYS B 1 231 ? -8.673 6.201 7.581 1 94.17 231 LYS B O 1
ATOM 9557 N N . ALA B 1 232 ? -7.522 8.014 7.588 1 95.93 232 ALA B N 1
ATOM 9558 C CA . ALA B 1 232 ? -7.874 8.369 8.96 1 95.93 232 ALA B CA 1
ATOM 9559 C C . ALA B 1 232 ? -9.352 8.731 9.071 1 95.93 232 ALA B C 1
ATOM 9561 O O . ALA B 1 232 ? -10.002 8.415 10.071 1 95.93 232 ALA B O 1
ATOM 9562 N N . VAL B 1 233 ? -9.922 9.335 8.06 1 97.08 233 VAL B N 1
ATOM 9563 C CA . VAL B 1 233 ? -11.264 9.9 8.151 1 97.08 233 VAL B CA 1
ATOM 9564 C C . VAL B 1 233 ? -12.289 8.777 8.295 1 97.08 233 VAL B C 1
ATOM 9566 O O . VAL B 1 233 ? -13.118 8.798 9.208 1 97.08 233 VAL B O 1
ATOM 9569 N N . PRO B 1 234 ? -12.214 7.78 7.403 1 95.77 234 PRO B N 1
ATOM 9570 C CA . PRO B 1 234 ? -13.184 6.7 7.597 1 95.77 234 PRO B CA 1
ATOM 9571 C C . PRO B 1 234 ? -13 5.973 8.927 1 95.77 234 PRO B C 1
ATOM 9573 O O . PRO B 1 234 ? -13.983 5.581 9.562 1 95.77 234 PRO B O 1
ATOM 9576 N N . HIS B 1 235 ? -11.826 5.77 9.33 1 93.2 235 HIS B N 1
ATOM 9577 C CA . HIS B 1 235 ? -11.555 5.114 10.605 1 93.2 235 HIS B CA 1
ATOM 9578 C C . HIS B 1 235 ? -12.115 5.922 11.77 1 93.2 235 HIS B C 1
ATOM 9580 O O . HIS B 1 235 ? -12.727 5.362 12.683 1 93.2 235 HIS B O 1
ATOM 9586 N N . TYR B 1 236 ? -11.867 7.15 11.704 1 94.85 236 TYR B N 1
ATOM 9587 C CA . TYR B 1 236 ? -12.385 8.08 12.7 1 94.85 236 TYR B CA 1
ATOM 9588 C C . TYR B 1 236 ? -13.909 8.065 12.721 1 94.85 236 TYR B C 1
ATOM 9590 O O . TYR B 1 236 ? -14.521 7.983 13.788 1 94.85 236 TYR B O 1
ATOM 9598 N N . LEU B 1 237 ? -14.537 8.125 11.628 1 96.77 237 LEU B N 1
ATOM 9599 C CA . LEU B 1 237 ? -15.993 8.176 11.558 1 96.77 237 LEU B CA 1
ATOM 9600 C C . LEU B 1 237 ? -16.605 6.863 12.036 1 96.77 237 LEU B C 1
ATOM 9602 O O . LEU B 1 237 ? -17.69 6.857 12.622 1 96.77 237 LEU B O 1
ATOM 9606 N N . ARG B 1 238 ? -15.945 5.783 11.778 1 92.92 238 ARG B N 1
ATOM 9607 C CA . ARG B 1 238 ? -16.399 4.501 12.307 1 92.92 238 ARG B CA 1
ATOM 9608 C C . ARG B 1 238 ? -16.378 4.5 13.832 1 92.92 238 ARG B C 1
ATOM 9610 O O . ARG B 1 238 ? -17.29 3.97 14.47 1 92.92 238 ARG B O 1
ATOM 9617 N N . ARG B 1 239 ? -15.353 5.048 14.39 1 91.71 239 ARG B N 1
ATOM 9618 C CA . ARG B 1 239 ? -15.247 5.13 15.843 1 91.71 239 ARG B CA 1
ATOM 9619 C C . ARG B 1 239 ? -16.379 5.969 16.427 1 91.71 239 ARG B C 1
ATOM 9621 O O . ARG B 1 239 ? -16.964 5.606 17.45 1 91.71 239 ARG B O 1
ATOM 9628 N N . VAL B 1 240 ? -16.617 7.065 15.751 1 95.77 240 VAL B N 1
ATOM 9629 C CA . VAL B 1 240 ? -17.704 7.931 16.198 1 95.77 240 VAL B CA 1
ATOM 9630 C C . VAL B 1 240 ? -19.033 7.187 16.095 1 95.77 240 VAL B C 1
ATOM 9632 O O . VAL B 1 240 ? -19.848 7.227 17.019 1 95.77 240 VAL B O 1
ATOM 9635 N N . SER B 1 241 ? -19.246 6.568 14.955 1 94.98 241 SER B N 1
ATOM 9636 C CA . SER B 1 241 ? -20.491 5.85 14.704 1 94.98 241 SER B CA 1
ATOM 9637 C C . SER B 1 241 ? -20.696 4.728 15.717 1 94.98 241 SER B C 1
ATOM 9639 O O . SER B 1 241 ? -21.797 4.553 16.244 1 94.98 241 SER B O 1
ATOM 9641 N N . ASN B 1 242 ? -19.662 3.94 15.966 1 91.45 242 ASN B N 1
ATOM 9642 C CA . ASN B 1 242 ? -19.75 2.829 16.908 1 91.45 242 ASN B CA 1
ATOM 9643 C C . ASN B 1 242 ? -20.04 3.318 18.324 1 91.45 242 ASN B C 1
ATOM 9645 O O . ASN B 1 242 ? -20.845 2.718 19.039 1 91.45 242 ASN B O 1
ATOM 9649 N N . ALA B 1 243 ? -19.36 4.338 18.716 1 93.63 243 ALA B N 1
ATOM 9650 C CA . ALA B 1 243 ? -19.598 4.904 20.041 1 93.63 243 ALA B CA 1
ATOM 9651 C C . ALA B 1 243 ? -21.017 5.455 20.155 1 93.63 243 ALA B C 1
ATOM 9653 O O . ALA B 1 243 ? -21.668 5.302 21.191 1 93.63 243 ALA B O 1
ATOM 9654 N N . LEU B 1 244 ? -21.443 6.147 19.089 1 96.08 244 LEU B N 1
ATOM 9655 C CA . LEU B 1 244 ? -22.794 6.697 19.078 1 96.08 244 LEU B CA 1
ATOM 9656 C C . LEU B 1 244 ? -23.833 5.587 19.199 1 96.08 244 LEU B C 1
ATOM 9658 O O . LEU B 1 244 ? -24.811 5.724 19.937 1 96.08 244 LEU B O 1
ATOM 9662 N N . LYS B 1 245 ? -23.643 4.549 18.428 1 94.01 245 LYS B N 1
ATOM 9663 C CA . LYS B 1 245 ? -24.55 3.406 18.472 1 94.01 245 LYS B CA 1
ATOM 9664 C C . LYS B 1 245 ? -24.577 2.779 19.863 1 94.01 245 LYS B C 1
ATOM 9666 O O . LYS B 1 245 ? -25.644 2.426 20.37 1 94.01 245 LYS B O 1
ATOM 9671 N N . LYS B 1 246 ? -23.455 2.6 20.445 1 92.76 246 LYS B N 1
ATOM 9672 C CA . LYS B 1 246 ? -23.318 2.004 21.77 1 92.76 246 LYS B CA 1
ATOM 9673 C C . LYS B 1 246 ? -24.081 2.811 22.817 1 92.76 246 LYS B C 1
ATOM 9675 O O . LYS B 1 246 ? -24.76 2.241 23.674 1 92.76 246 LYS B O 1
ATOM 9680 N N . HIS B 1 247 ? -24.085 4.118 22.709 1 95.51 247 HIS B N 1
ATOM 9681 C CA . HIS B 1 247 ? -24.595 4.949 23.793 1 95.51 247 HIS B CA 1
ATOM 9682 C C . HIS B 1 247 ? -25.979 5.499 23.462 1 95.51 247 HIS B C 1
ATOM 9684 O O . HIS B 1 247 ? -26.718 5.913 24.358 1 95.51 247 HIS B O 1
ATOM 9690 N N . THR B 1 248 ? -26.345 5.565 22.205 1 96.29 248 THR B N 1
ATOM 9691 C CA . THR B 1 248 ? -27.626 6.158 21.84 1 96.29 248 THR B CA 1
ATOM 9692 C C . THR B 1 248 ? -28.492 5.152 21.086 1 96.29 248 THR B C 1
ATOM 9694 O O . THR B 1 248 ? -29.688 5.378 20.891 1 96.29 248 THR B O 1
ATOM 9697 N N . GLY B 1 249 ? -27.916 4.081 20.594 1 94.44 249 GLY B N 1
ATOM 9698 C CA . GLY B 1 249 ? -28.647 3.06 19.861 1 94.44 249 GLY B CA 1
ATOM 9699 C C . GLY B 1 249 ? -28.706 3.323 18.368 1 94.44 249 GLY B C 1
ATOM 9700 O O . GLY B 1 249 ? -29.202 2.492 17.605 1 94.44 249 GLY B O 1
ATOM 9701 N N . ARG B 1 250 ? -28.202 4.477 17.983 1 94.53 250 ARG B N 1
ATOM 9702 C CA . ARG B 1 250 ? -28.238 4.824 16.566 1 94.53 250 ARG B CA 1
ATOM 9703 C C . ARG B 1 250 ? -26.838 5.123 16.041 1 94.53 250 ARG B C 1
ATOM 9705 O O . ARG B 1 250 ? -26.05 5.798 16.706 1 94.53 250 ARG B O 1
ATOM 9712 N N . PRO B 1 251 ? -26.478 4.667 14.888 1 94.76 251 PRO B N 1
ATOM 9713 C CA . PRO B 1 251 ? -25.182 4.989 14.285 1 94.76 251 PRO B CA 1
ATOM 9714 C C . PRO B 1 251 ? -25.166 6.365 13.623 1 94.76 251 PRO B C 1
ATOM 9716 O O . PRO B 1 251 ? -26.222 6.968 13.419 1 94.76 251 PRO B O 1
ATOM 9719 N N . LEU B 1 252 ? -24.058 6.817 13.383 1 96.42 252 LEU B N 1
ATOM 9720 C CA . LEU B 1 252 ? -23.893 8.076 12.665 1 96.42 252 LEU B CA 1
ATOM 9721 C C . LEU B 1 252 ? -24.442 7.968 11.246 1 96.42 252 LEU B C 1
ATOM 9723 O O . LEU B 1 252 ? -24.147 7.006 10.533 1 96.42 252 LEU B O 1
ATOM 9727 N N . PRO B 1 253 ? -25.264 8.941 10.882 1 96.15 253 PRO B N 1
ATOM 9728 C CA . PRO B 1 253 ? -25.751 8.885 9.502 1 96.15 253 PRO B CA 1
ATOM 9729 C C . PRO B 1 253 ? -24.618 8.807 8.48 1 96.15 253 PRO B C 1
ATOM 9731 O O . PRO B 1 253 ? -23.562 9.412 8.677 1 96.15 253 PRO B O 1
ATOM 9734 N N . LEU B 1 254 ? -24.834 8.206 7.44 1 94.78 254 LEU B N 1
ATOM 9735 C CA . LEU B 1 254 ? -23.822 7.825 6.461 1 94.78 254 LEU B CA 1
ATOM 9736 C C . LEU B 1 254 ? -23.161 9.058 5.854 1 94.78 254 LEU B C 1
ATOM 9738 O O . LEU B 1 254 ? -21.963 9.045 5.563 1 94.78 254 LEU B O 1
ATOM 9742 N N . THR B 1 255 ? -23.846 10.141 5.611 1 94.62 255 THR B N 1
ATOM 9743 C CA . THR B 1 255 ? -23.306 11.305 4.918 1 94.62 255 THR B CA 1
ATOM 9744 C C . THR B 1 255 ? -22.992 12.425 5.905 1 94.62 255 THR B C 1
ATOM 9746 O O . THR B 1 255 ? -22.733 13.561 5.501 1 94.62 255 THR B O 1
ATOM 9749 N N . CYS B 1 256 ? -23.089 12.077 7.203 1 95.71 256 CYS B N 1
ATOM 9750 C CA . CYS B 1 256 ? -22.782 13.072 8.225 1 95.71 256 CYS B CA 1
ATOM 9751 C C . CYS B 1 256 ? -21.29 13.376 8.26 1 95.71 256 CYS B C 1
ATOM 9753 O O . CYS B 1 256 ? -20.464 12.462 8.203 1 95.71 256 CYS B O 1
ATOM 9755 N N . THR B 1 257 ? -20.958 14.674 8.306 1 94.76 257 THR B N 1
ATOM 9756 C CA . THR B 1 257 ? -19.56 15.091 8.331 1 94.76 257 THR B CA 1
ATOM 9757 C C . THR B 1 257 ? -19.289 16.004 9.524 1 94.76 257 THR B C 1
ATOM 9759 O O . THR B 1 257 ? -19.312 17.229 9.392 1 94.76 257 THR B O 1
ATOM 9762 N N . PRO B 1 258 ? -18.954 15.419 10.645 1 96.02 258 PRO B N 1
ATOM 9763 C CA . PRO B 1 258 ? -18.665 16.251 11.815 1 96.02 258 PRO B CA 1
ATOM 9764 C C . PRO B 1 258 ? -17.411 17.105 11.637 1 96.02 258 PRO B C 1
ATOM 9766 O O . PRO B 1 258 ? -17.266 18.14 12.291 1 96.02 258 PRO B O 1
ATOM 9769 N N . ILE B 1 259 ? -16.508 16.678 10.739 1 96.46 259 ILE B N 1
ATOM 9770 C CA . ILE B 1 259 ? -15.273 17.413 10.49 1 96.46 259 ILE B CA 1
ATOM 9771 C C . ILE B 1 259 ? -15.055 17.562 8.986 1 96.46 259 ILE B C 1
ATOM 9773 O O . ILE B 1 259 ? -15.31 16.63 8.22 1 96.46 259 ILE B O 1
ATOM 9777 N N . LYS B 1 260 ? -14.666 18.709 8.599 1 95.31 260 LYS B N 1
ATOM 9778 C CA . LYS B 1 260 ? -14.293 19.021 7.223 1 95.31 260 LYS B CA 1
ATOM 9779 C C . LYS B 1 260 ? -12.925 19.695 7.163 1 95.31 260 LYS B C 1
ATOM 9781 O O . LYS B 1 260 ? -12.39 20.118 8.19 1 95.31 260 LYS B O 1
ATOM 9786 N N . PHE B 1 261 ? -12.365 19.788 5.934 1 95.88 261 PHE B N 1
ATOM 9787 C CA . PHE B 1 261 ? -11.026 20.345 5.787 1 95.88 261 PHE B CA 1
ATOM 9788 C C . PHE B 1 261 ? -11.02 21.479 4.768 1 95.88 261 PHE B C 1
ATOM 9790 O O . PHE B 1 261 ? -11.729 21.418 3.761 1 95.88 261 PHE B O 1
ATOM 9797 N N . GLY B 1 262 ? -10.334 22.538 5.047 1 95.44 262 GLY B N 1
ATOM 9798 C CA . GLY B 1 262 ? -10.042 23.632 4.134 1 95.44 262 GLY B CA 1
ATOM 9799 C C . GLY B 1 262 ? -8.556 23.881 3.958 1 95.44 262 GLY B C 1
ATOM 9800 O O . GLY B 1 262 ? -7.731 23.225 4.598 1 95.44 262 GLY B O 1
ATOM 9801 N N . SER B 1 263 ? -8.191 24.751 3.039 1 94.89 263 SER B N 1
ATOM 9802 C CA . SER B 1 263 ? -6.788 25.067 2.796 1 94.89 263 SER B CA 1
ATOM 9803 C C . SER B 1 263 ? -6.606 26.539 2.44 1 94.89 263 SER B C 1
ATOM 9805 O O . SER B 1 263 ? -7.515 27.168 1.893 1 94.89 263 SER B O 1
ATOM 9807 N N . TRP B 1 264 ? -5.438 27.017 2.76 1 94.35 264 TRP B N 1
ATOM 9808 C CA . TRP B 1 264 ? -5.043 28.359 2.347 1 94.35 264 TRP B CA 1
ATOM 9809 C C . TRP B 1 264 ? -3.965 28.302 1.269 1 94.35 264 TRP B C 1
ATOM 9811 O O . TRP B 1 264 ? -3.649 29.316 0.643 1 94.35 264 TRP B O 1
ATOM 9821 N N . MET B 1 265 ? -3.474 27.209 0.992 1 92.36 265 MET B N 1
ATOM 9822 C CA . MET B 1 265 ? -2.315 27.073 0.114 1 92.36 265 MET B CA 1
ATOM 9823 C C . MET B 1 265 ? -2.713 27.27 -1.345 1 92.36 265 MET B C 1
ATOM 9825 O O . MET B 1 265 ? -3.246 26.356 -1.977 1 92.36 265 MET B O 1
ATOM 9829 N N . GLY B 1 266 ? -2.34 28.35 -1.812 1 92.79 266 GLY B N 1
ATOM 9830 C CA . GLY B 1 266 ? -2.729 28.741 -3.157 1 92.79 266 GLY B CA 1
ATOM 9831 C C . GLY B 1 266 ? -3.813 29.802 -3.18 1 92.79 266 GLY B C 1
ATOM 9832 O O . GLY B 1 266 ? -4.22 30.257 -4.251 1 92.79 266 GLY B O 1
ATOM 9833 N N . GLY B 1 267 ? -4.264 30.227 -2.006 1 95.21 267 GLY B N 1
ATOM 9834 C CA . GLY B 1 267 ? -5.307 31.237 -1.922 1 95.21 267 GLY B CA 1
ATOM 9835 C C . GLY B 1 267 ? -4.948 32.392 -1.006 1 95.21 267 GLY B C 1
ATOM 9836 O O . GLY B 1 267 ? -5.596 33.44 -1.036 1 95.21 267 GLY B O 1
ATOM 9837 N N . ASP B 1 268 ? -3.926 32.256 -0.273 1 92.95 268 ASP B N 1
ATOM 9838 C CA . ASP B 1 268 ? -3.505 33.282 0.677 1 92.95 268 ASP B CA 1
ATOM 9839 C C . ASP B 1 268 ? -2.613 34.322 0.004 1 92.95 268 ASP B C 1
ATOM 9841 O O . ASP B 1 268 ? -1.413 34.097 -0.172 1 92.95 268 ASP B O 1
ATOM 9845 N N . ARG B 1 269 ? -3.111 35.425 -0.275 1 92.66 269 ARG B N 1
ATOM 9846 C CA . ARG B 1 269 ? -2.394 36.473 -0.995 1 92.66 269 ARG B CA 1
ATOM 9847 C C . ARG B 1 269 ? -1.969 37.593 -0.051 1 92.66 269 ARG B C 1
ATOM 9849 O O . ARG B 1 269 ? -1.32 38.553 -0.472 1 92.66 269 ARG B O 1
ATOM 9856 N N . ASP B 1 270 ? -2.23 37.477 1.13 1 87.98 270 ASP B N 1
ATOM 9857 C CA . ASP B 1 270 ? -1.886 38.536 2.074 1 87.98 270 ASP B CA 1
ATOM 9858 C C . ASP B 1 270 ? -0.373 38.717 2.169 1 87.98 270 ASP B C 1
ATOM 9860 O O . ASP B 1 270 ? 0.309 37.947 2.848 1 87.98 270 ASP B O 1
ATOM 9864 N N . GLY B 1 271 ? 0.044 39.714 1.503 1 79.97 271 GLY B N 1
ATOM 9865 C CA . GLY B 1 271 ? 1.463 40.032 1.526 1 79.97 271 GLY B CA 1
ATOM 9866 C C . GLY B 1 271 ? 2.299 39.088 0.684 1 79.97 271 GLY B C 1
ATOM 9867 O O . GLY B 1 271 ? 3.52 39.019 0.846 1 79.97 271 GLY B O 1
ATOM 9868 N N . ASN B 1 272 ? 1.662 38.296 -0.095 1 87.16 272 ASN B N 1
ATOM 9869 C CA . ASN B 1 272 ? 2.377 37.361 -0.957 1 87.16 272 ASN B CA 1
ATOM 9870 C C . ASN B 1 272 ? 2.062 37.604 -2.43 1 87.16 272 ASN B C 1
ATOM 9872 O O . ASN B 1 272 ? 1.05 37.12 -2.941 1 87.16 272 ASN B O 1
ATOM 9876 N N . PRO B 1 273 ? 2.913 38.215 -3.151 1 88.53 273 PRO B N 1
ATOM 9877 C CA . PRO B 1 273 ? 2.648 38.534 -4.556 1 88.53 273 PRO B CA 1
ATOM 9878 C C . PRO B 1 273 ? 2.7 37.304 -5.46 1 88.53 273 PRO B C 1
ATOM 9880 O O . PRO B 1 273 ? 2.26 37.36 -6.611 1 88.53 273 PRO B O 1
ATOM 9883 N N . ASN B 1 274 ? 3.182 36.243 -4.929 1 89.58 274 ASN B N 1
ATOM 9884 C CA . ASN B 1 274 ? 3.356 35.044 -5.742 1 89.58 274 ASN B CA 1
ATOM 9885 C C . ASN B 1 274 ? 2.059 34.246 -5.849 1 89.58 274 ASN B C 1
ATOM 9887 O O . ASN B 1 274 ? 1.954 33.33 -6.666 1 89.58 274 ASN B O 1
ATOM 9891 N N . VAL B 1 275 ? 1.14 34.572 -5.035 1 94.2 275 VAL B N 1
ATOM 9892 C CA . VAL B 1 275 ? -0.166 33.933 -5.154 1 94.2 275 VAL B CA 1
ATOM 9893 C C . VAL B 1 275 ? -1.056 34.748 -6.09 1 94.2 275 VAL B C 1
ATOM 9895 O O . VAL B 1 275 ? -1.622 35.767 -5.688 1 94.2 275 VAL B O 1
ATOM 9898 N N . THR B 1 276 ? -1.153 34.191 -7.28 1 95.56 276 THR B N 1
ATOM 9899 C CA . THR B 1 276 ? -1.9 34.887 -8.323 1 95.56 276 THR B CA 1
ATOM 9900 C C . THR B 1 276 ? -3.215 34.171 -8.615 1 95.56 276 THR B C 1
ATOM 9902 O O . THR B 1 276 ? -3.461 33.078 -8.099 1 95.56 276 THR B O 1
ATOM 9905 N N . ALA B 1 277 ? -4 34.825 -9.43 1 96.22 277 ALA B N 1
ATOM 9906 C CA . ALA B 1 277 ? -5.257 34.219 -9.862 1 96.22 277 ALA B CA 1
ATOM 9907 C C . ALA B 1 277 ? -5.009 32.894 -10.577 1 96.22 277 ALA B C 1
ATOM 9909 O O . ALA B 1 277 ? -5.754 31.93 -10.387 1 96.22 277 ALA B O 1
ATOM 9910 N N . LYS B 1 278 ? -4.003 32.846 -11.338 1 94.27 278 LYS B N 1
ATOM 9911 C CA . LYS B 1 278 ? -3.649 31.626 -12.058 1 94.27 278 LYS B CA 1
ATOM 9912 C C . LYS B 1 278 ? -3.27 30.508 -11.092 1 94.27 278 LYS B C 1
ATOM 9914 O O . LYS B 1 278 ? -3.685 29.36 -11.268 1 94.27 278 LYS B O 1
ATOM 9919 N N . VAL B 1 279 ? -2.447 30.85 -10.087 1 94.14 279 VAL B N 1
ATOM 9920 C CA . VAL B 1 279 ? -2.031 29.867 -9.092 1 94.14 279 VAL B CA 1
ATOM 9921 C C . VAL B 1 279 ? -3.257 29.295 -8.386 1 94.14 279 VAL B C 1
ATOM 9923 O O . VAL B 1 279 ? -3.352 28.083 -8.176 1 94.14 279 VAL B O 1
ATOM 9926 N N . THR B 1 280 ? -4.139 30.151 -8.052 1 96.27 280 THR B N 1
ATOM 9927 C CA . THR B 1 280 ? -5.359 29.728 -7.372 1 96.27 280 THR B CA 1
ATOM 9928 C C . THR B 1 280 ? -6.157 28.764 -8.244 1 96.27 280 THR B C 1
ATOM 9930 O O . THR B 1 280 ? -6.639 27.736 -7.762 1 96.27 280 THR B O 1
ATOM 9933 N N . ARG B 1 281 ? -6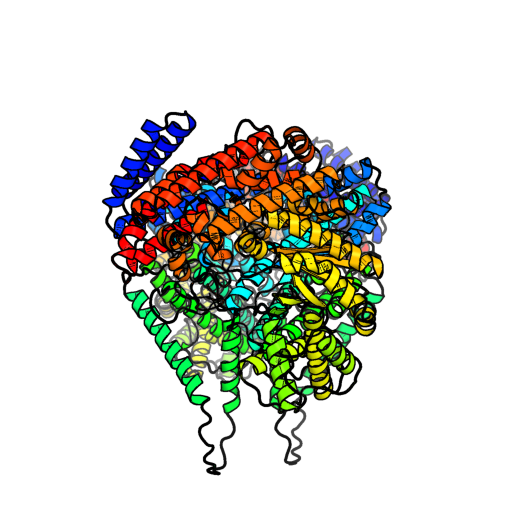.286 29.071 -9.457 1 94.91 281 ARG B N 1
ATOM 9934 C CA . ARG B 1 281 ? -7 28.214 -10.397 1 94.91 281 ARG B CA 1
ATOM 9935 C C . ARG B 1 281 ? -6.314 26.858 -10.532 1 94.91 281 ARG B C 1
ATOM 9937 O O . ARG B 1 281 ? -6.967 25.816 -10.456 1 94.91 281 ARG B O 1
ATOM 9944 N N . ASP B 1 282 ? -5.089 26.887 -10.706 1 92.98 282 ASP B N 1
ATOM 9945 C CA . ASP B 1 282 ? -4.313 25.666 -10.903 1 92.98 282 ASP B CA 1
ATOM 9946 C C . ASP B 1 282 ? -4.381 24.767 -9.67 1 92.98 282 ASP B C 1
ATOM 9948 O O . ASP B 1 282 ? -4.54 23.551 -9.79 1 92.98 282 ASP B O 1
ATOM 9952 N N . VAL B 1 283 ? -4.208 25.344 -8.497 1 94 283 VAL B N 1
ATOM 9953 C CA . VAL B 1 283 ? -4.212 24.573 -7.258 1 94 283 VAL B CA 1
ATOM 9954 C C . VAL B 1 283 ? -5.589 23.948 -7.043 1 94 283 VAL B C 1
ATOM 9956 O O . VAL B 1 283 ? -5.695 22.8 -6.605 1 94 283 VAL B O 1
ATOM 9959 N N . SER B 1 284 ? -6.611 24.669 -7.353 1 94.87 284 SER B N 1
ATOM 9960 C CA . SER B 1 284 ? -7.969 24.154 -7.205 1 94.87 284 SER B CA 1
ATOM 9961 C C . SER B 1 284 ? -8.216 22.971 -8.135 1 94.87 284 SER B C 1
ATOM 9963 O O . SER B 1 284 ? -8.773 21.953 -7.718 1 94.87 284 SER B O 1
ATOM 9965 N N . LEU B 1 285 ? -7.803 23.116 -9.375 1 93.47 285 LEU B N 1
ATOM 9966 C CA . LEU B 1 285 ? -7.991 22.046 -10.349 1 93.47 285 LEU B CA 1
ATOM 9967 C C . LEU B 1 285 ? -7.146 20.828 -9.989 1 93.47 285 LEU B C 1
ATOM 9969 O O . LEU B 1 285 ? -7.587 19.689 -10.161 1 93.47 285 LEU B O 1
ATOM 9973 N N . LEU B 1 286 ? -6.018 21.091 -9.541 1 93.11 286 LEU B N 1
ATOM 9974 C CA . LEU B 1 286 ? -5.145 20.004 -9.11 1 93.11 286 LEU B CA 1
ATOM 9975 C C . LEU B 1 286 ? -5.768 19.232 -7.952 1 93.11 286 LEU B C 1
ATOM 9977 O O . LEU B 1 286 ? -5.688 18.002 -7.906 1 93.11 286 LEU B O 1
ATOM 9981 N N . SER B 1 287 ? -6.294 19.949 -7.023 1 94 287 SER B N 1
ATOM 9982 C CA . SER B 1 287 ? -6.957 19.323 -5.884 1 94 287 SER B CA 1
ATOM 9983 C C . SER B 1 287 ? -8.116 18.441 -6.335 1 94 287 SER B C 1
ATOM 9985 O O . SER B 1 287 ? -8.318 17.35 -5.798 1 94 287 SER B O 1
ATOM 9987 N N . ARG B 1 288 ? -8.85 18.869 -7.304 1 94.71 288 ARG B N 1
ATOM 9988 C CA . ARG B 1 288 ? -9.95 18.087 -7.858 1 94.71 288 ARG B CA 1
ATOM 9989 C C . ARG B 1 288 ? -9.435 16.826 -8.543 1 94.71 288 ARG B C 1
ATOM 9991 O O . ARG B 1 288 ? -10.014 15.748 -8.388 1 94.71 288 ARG B O 1
ATOM 9998 N N . TRP B 1 289 ? -8.443 17.073 -9.322 1 94.01 289 TRP B N 1
ATOM 9999 C CA . TRP B 1 289 ? -7.832 15.946 -10.02 1 94.01 289 TRP B CA 1
ATOM 10000 C C . TRP B 1 289 ? -7.414 14.859 -9.035 1 94.01 289 TRP B C 1
ATOM 10002 O O . TRP B 1 289 ? -7.658 13.673 -9.27 1 94.01 289 TRP B O 1
ATOM 10012 N N . MET B 1 290 ? -6.78 15.189 -7.95 1 93.95 290 MET B N 1
ATOM 10013 C CA . MET B 1 290 ? -6.312 14.236 -6.947 1 93.95 290 MET B CA 1
ATOM 10014 C C . MET B 1 290 ? -7.485 13.517 -6.291 1 93.95 290 MET B C 1
ATOM 10016 O O . MET B 1 290 ? -7.423 12.31 -6.05 1 93.95 290 MET B O 1
ATOM 10020 N N . ALA B 1 291 ? -8.486 14.249 -6.014 1 95.58 291 ALA B N 1
ATOM 10021 C CA . ALA B 1 291 ? -9.675 13.64 -5.423 1 95.58 291 ALA B CA 1
ATOM 10022 C C . ALA B 1 291 ? -10.24 12.549 -6.328 1 95.58 291 ALA B C 1
ATOM 10024 O O . ALA B 1 291 ? -10.556 11.451 -5.864 1 95.58 291 ALA B O 1
ATOM 10025 N N . ILE B 1 292 ? -10.336 12.862 -7.596 1 96.55 292 ILE B N 1
ATOM 10026 C CA . ILE B 1 292 ? -10.906 11.933 -8.565 1 96.55 292 ILE B CA 1
ATOM 10027 C C . ILE B 1 292 ? -10.019 10.696 -8.678 1 96.55 292 ILE B C 1
ATOM 10029 O O . ILE B 1 292 ? -10.518 9.572 -8.768 1 96.55 292 ILE B O 1
ATOM 10033 N N . ASP B 1 293 ? -8.783 10.941 -8.655 1 94.09 293 ASP B N 1
ATOM 10034 C CA . ASP B 1 293 ? -7.841 9.827 -8.716 1 94.09 293 ASP B CA 1
ATOM 10035 C C . ASP B 1 293 ? -8.037 8.877 -7.537 1 94.09 293 ASP B C 1
ATOM 10037 O O . ASP B 1 293 ? -7.974 7.656 -7.7 1 94.09 293 ASP B O 1
ATOM 10041 N N . PHE B 1 294 ? -8.232 9.414 -6.369 1 95.84 294 PHE B N 1
ATOM 10042 C CA . PHE B 1 294 ? -8.474 8.593 -5.188 1 95.84 294 PHE B CA 1
ATOM 10043 C C . PHE B 1 294 ? -9.776 7.814 -5.328 1 95.84 294 PHE B C 1
ATOM 10045 O O . PHE B 1 294 ? -9.841 6.636 -4.97 1 95.84 294 PHE B O 1
ATOM 10052 N N . TYR B 1 295 ? -10.768 8.425 -5.872 1 97.67 295 TYR B N 1
ATOM 10053 C CA . TYR B 1 295 ? -12.064 7.773 -6.021 1 97.67 295 TYR B CA 1
ATOM 10054 C C . TYR B 1 295 ? -11.989 6.634 -7.03 1 97.67 295 TYR B C 1
ATOM 10056 O O . TYR B 1 295 ? -12.66 5.611 -6.873 1 97.67 295 TYR B O 1
ATOM 10064 N N . ILE B 1 296 ? -11.231 6.834 -8.064 1 96.14 296 ILE B N 1
ATOM 10065 C CA . ILE B 1 296 ? -11.066 5.79 -9.07 1 96.14 296 ILE B CA 1
ATOM 10066 C C . ILE B 1 296 ? -10.49 4.534 -8.42 1 96.14 296 ILE B C 1
ATOM 10068 O O . ILE B 1 296 ? -10.979 3.426 -8.653 1 96.14 296 ILE B O 1
ATOM 10072 N N . LYS B 1 297 ? -9.526 4.687 -7.628 1 93.46 297 LYS B N 1
ATOM 10073 C CA . LYS B 1 297 ? -8.89 3.559 -6.953 1 93.46 297 LYS B CA 1
ATOM 10074 C C . LYS B 1 297 ? -9.874 2.84 -6.036 1 93.46 297 LYS B C 1
ATOM 10076 O O . LYS B 1 297 ? -9.903 1.608 -5.991 1 93.46 297 LYS B O 1
ATOM 10081 N N . GLU B 1 298 ? -10.606 3.578 -5.325 1 95.71 298 GLU B N 1
ATOM 10082 C CA . GLU B 1 298 ? -11.578 2.986 -4.411 1 95.71 298 GLU B CA 1
ATOM 10083 C C . GLU B 1 298 ? -12.682 2.259 -5.173 1 95.71 298 GLU B C 1
ATOM 10085 O O . GLU B 1 298 ? -13.136 1.194 -4.751 1 95.71 298 GLU B O 1
ATOM 10090 N N . ALA B 1 299 ? -13.163 2.883 -6.241 1 95.63 299 ALA B N 1
ATOM 10091 C CA . ALA B 1 299 ? -14.201 2.255 -7.053 1 95.63 299 ALA B CA 1
ATOM 10092 C C . ALA B 1 299 ? -13.714 0.934 -7.641 1 95.63 299 ALA B C 1
ATOM 10094 O O . ALA B 1 299 ? -14.474 -0.034 -7.724 1 95.63 299 ALA B O 1
ATOM 10095 N N . ASP B 1 300 ? -12.51 0.92 -8.017 1 90.23 300 ASP B N 1
ATOM 10096 C CA . ASP B 1 300 ? -11.916 -0.289 -8.577 1 90.23 300 ASP B CA 1
ATOM 10097 C C . ASP B 1 300 ? -11.867 -1.409 -7.54 1 90.23 300 ASP B C 1
ATOM 10099 O O . ASP B 1 300 ? -12.195 -2.558 -7.844 1 90.23 300 ASP B O 1
ATOM 10103 N N . SER B 1 301 ? -11.503 -1.13 -6.365 1 89.56 301 SER B N 1
ATOM 10104 C CA . SER B 1 301 ? -11.453 -2.115 -5.29 1 89.56 301 SER B CA 1
ATOM 10105 C C . SER B 1 301 ? -12.849 -2.616 -4.933 1 89.56 301 SER B C 1
ATOM 10107 O O . SER B 1 301 ? -13.044 -3.809 -4.695 1 89.56 301 SER B O 1
ATOM 10109 N N . LEU B 1 302 ? -13.74 -1.73 -4.952 1 93.48 302 LEU B N 1
ATOM 10110 C CA . LEU B 1 302 ? -15.109 -2.081 -4.588 1 93.48 302 LEU B CA 1
ATOM 10111 C C . LEU B 1 302 ? -15.722 -3.019 -5.622 1 93.48 302 LEU B C 1
ATOM 10113 O O . LEU B 1 302 ? -16.533 -3.883 -5.279 1 93.48 302 LEU B O 1
ATOM 10117 N N . ARG B 1 303 ? -15.385 -2.828 -6.832 1 88.26 303 ARG B N 1
ATOM 10118 C CA . ARG B 1 303 ? -15.884 -3.684 -7.904 1 88.26 303 ARG B CA 1
ATOM 10119 C C . ARG B 1 303 ? -15.508 -5.142 -7.661 1 88.26 303 ARG B C 1
ATOM 10121 O O . ARG B 1 303 ? -16.278 -6.049 -7.983 1 88.26 303 ARG B O 1
ATOM 10128 N N . PHE B 1 304 ? -14.404 -5.335 -7.023 1 80.14 304 PHE B N 1
ATOM 10129 C CA . PHE B 1 304 ? -13.936 -6.689 -6.753 1 80.14 304 PHE B CA 1
ATOM 10130 C C . PHE B 1 304 ? -14.545 -7.225 -5.463 1 80.14 304 PHE B C 1
ATOM 10132 O O . PHE B 1 304 ? -14.777 -8.429 -5.334 1 80.14 304 PHE B O 1
ATOM 10139 N N . GLU B 1 305 ? -14.772 -6.338 -4.624 1 87.86 305 GLU B N 1
ATOM 10140 C CA . GLU B 1 305 ? -15.26 -6.745 -3.31 1 87.86 305 GLU B CA 1
ATOM 10141 C C . GLU B 1 305 ? -16.751 -7.068 -3.351 1 87.86 305 GLU B C 1
ATOM 10143 O O . GLU B 1 305 ? -17.208 -8.001 -2.688 1 87.86 305 GLU B O 1
ATOM 10148 N N . LEU B 1 306 ? -17.485 -6.285 -4.137 1 91.36 306 LEU B N 1
ATOM 10149 C CA . LEU B 1 306 ? -18.93 -6.481 -4.178 1 91.36 306 LEU B CA 1
ATOM 10150 C C . LEU B 1 306 ? -19.327 -7.356 -5.362 1 91.36 306 LEU B C 1
ATOM 10152 O O . LEU B 1 306 ? -19.861 -6.858 -6.356 1 91.36 306 LEU B O 1
ATOM 10156 N N . SER B 1 307 ? -19.205 -8.584 -5.252 1 86.82 307 SER B N 1
ATOM 10157 C CA . SER B 1 307 ? -19.435 -9.547 -6.325 1 86.82 307 SER B CA 1
ATOM 10158 C C . SER B 1 307 ? -20.794 -10.224 -6.178 1 86.82 307 SER B C 1
ATOM 10160 O O . SER B 1 307 ? -21.08 -11.209 -6.863 1 86.82 307 SER B O 1
ATOM 10162 N N . MET B 1 308 ? -21.702 -9.636 -5.376 1 86.83 308 MET B N 1
ATOM 10163 C CA . MET B 1 308 ? -22.996 -10.257 -5.106 1 86.83 308 MET B CA 1
ATOM 10164 C C . MET B 1 308 ? -23.938 -10.089 -6.294 1 86.83 308 MET B C 1
ATOM 10166 O O . MET B 1 308 ? -23.889 -9.074 -6.991 1 86.83 308 MET B O 1
ATOM 10170 N N . ASN B 1 309 ? -24.811 -11.055 -6.418 1 83.41 309 ASN B N 1
ATOM 10171 C CA . ASN B 1 309 ? -25.767 -11.013 -7.519 1 83.41 309 ASN B CA 1
ATOM 10172 C C . ASN B 1 309 ? -27.139 -10.533 -7.052 1 83.41 309 ASN B C 1
ATOM 10174 O O . ASN B 1 309 ? -27.947 -10.07 -7.859 1 83.41 309 ASN B O 1
ATOM 10178 N N . ARG B 1 310 ? -27.438 -10.72 -5.752 1 87.04 310 ARG B N 1
ATOM 10179 C CA . ARG B 1 310 ? -28.74 -10.316 -5.233 1 87.04 310 ARG B CA 1
ATOM 10180 C C . ARG B 1 310 ? -28.797 -8.808 -5.01 1 87.04 310 ARG B C 1
ATOM 10182 O O . ARG B 1 310 ? -27.938 -8.244 -4.33 1 87.04 310 ARG B O 1
ATOM 10189 N N . CYS B 1 311 ? -29.695 -8.192 -5.626 1 91.46 311 CYS B N 1
ATOM 10190 C CA . CYS B 1 311 ? -29.859 -6.751 -5.471 1 91.46 311 CYS B CA 1
ATOM 10191 C C . CYS B 1 311 ? -31.33 -6.36 -5.536 1 91.46 311 CYS B C 1
ATOM 10193 O O . CYS B 1 311 ? -32.184 -7.189 -5.857 1 91.46 311 CYS B O 1
ATOM 10195 N N . ASN B 1 312 ? -31.717 -5.37 -4.419 1 93.79 312 ASN B N 1
ATOM 10196 C CA . ASN B 1 312 ? -33.099 -4.908 -4.485 1 93.79 312 ASN B CA 1
ATOM 10197 C C . ASN B 1 312 ? -33.486 -4.495 -5.903 1 93.79 312 ASN B C 1
ATOM 10199 O O . ASN B 1 312 ? -32.652 -4.518 -6.809 1 93.79 312 ASN B O 1
ATOM 10203 N N . ASP B 1 313 ? -34.627 -4.006 -6.917 1 93.35 313 ASP B N 1
ATOM 10204 C CA . ASP B 1 313 ? -35.147 -3.747 -8.256 1 93.35 313 ASP B CA 1
ATOM 10205 C C . ASP B 1 313 ? -34.534 -2.479 -8.847 1 93.35 313 ASP B C 1
ATOM 10207 O O . ASP B 1 313 ? -34.209 -2.436 -10.035 1 93.35 313 ASP B O 1
ATOM 10211 N N . LYS B 1 314 ? -34.417 -1.548 -8.057 1 94.53 314 LYS B N 1
ATOM 10212 C CA . LYS B 1 314 ? -33.891 -0.269 -8.528 1 94.53 314 LYS B CA 1
ATOM 10213 C C . LYS B 1 314 ? -32.481 -0.427 -9.088 1 94.53 314 LYS B C 1
ATOM 10215 O O . LYS B 1 314 ? -32.167 0.107 -10.154 1 94.53 314 LYS B O 1
ATOM 10220 N N . LEU B 1 315 ? -31.627 -1.105 -8.385 1 94.77 315 LEU B N 1
ATOM 10221 C CA . LEU B 1 315 ? -30.252 -1.316 -8.824 1 94.77 315 LEU B CA 1
ATOM 10222 C C . LEU B 1 315 ? -30.205 -2.225 -10.048 1 94.77 315 LEU B C 1
ATOM 10224 O O . LEU B 1 315 ? -29.378 -2.029 -10.941 1 94.77 315 LEU B O 1
ATOM 10228 N N . SER B 1 316 ? -31.107 -3.248 -10.02 1 92.85 316 SER B N 1
ATOM 10229 C CA . SER B 1 316 ? -31.179 -4.141 -11.172 1 92.85 316 SER B CA 1
ATOM 10230 C C . SER B 1 316 ? -31.519 -3.374 -12.445 1 92.85 316 SER B C 1
ATOM 10232 O O . SER B 1 316 ? -30.919 -3.607 -13.496 1 92.85 316 SER B O 1
ATOM 10234 N N . ARG B 1 317 ? -32.408 -2.462 -12.363 1 92.93 317 ARG B N 1
ATOM 10235 C CA . ARG B 1 317 ? -32.805 -1.644 -13.505 1 92.93 317 ARG B CA 1
ATOM 10236 C C . ARG B 1 317 ? -31.647 -0.774 -13.984 1 92.93 317 ARG B C 1
ATOM 10238 O O . ARG B 1 317 ? -31.412 -0.654 -15.188 1 92.93 317 ARG B O 1
ATOM 10245 N N . LEU B 1 318 ? -30.998 -0.173 -13.015 1 94.06 318 LEU B N 1
ATOM 10246 C CA . LEU B 1 318 ? -29.864 0.674 -13.369 1 94.06 318 LEU B CA 1
ATOM 10247 C C . LEU B 1 318 ? -28.78 -0.134 -14.073 1 94.06 318 LEU B C 1
ATOM 10249 O O . LEU B 1 318 ? -28.195 0.326 -15.057 1 94.06 318 LEU B O 1
ATOM 10253 N N . ALA B 1 319 ? -28.475 -1.286 -13.567 1 92.71 319 ALA B N 1
ATOM 10254 C CA . ALA B 1 319 ? -27.46 -2.154 -14.158 1 92.71 319 ALA B CA 1
ATOM 10255 C C . ALA B 1 319 ? -27.824 -2.527 -15.592 1 92.71 319 ALA B C 1
ATOM 10257 O O . ALA B 1 319 ? -26.963 -2.539 -16.475 1 92.71 319 ALA B O 1
ATOM 10258 N N . HIS B 1 320 ? -29.051 -2.786 -15.787 1 90.21 320 HIS B N 1
ATOM 10259 C CA . HIS B 1 320 ? -29.507 -3.147 -17.125 1 90.21 320 HIS B CA 1
ATOM 10260 C C . HIS B 1 320 ? -29.437 -1.953 -18.072 1 90.21 320 HIS B C 1
ATOM 10262 O O . HIS B 1 320 ? -29.113 -2.11 -19.251 1 90.21 320 HIS B O 1
ATOM 10268 N N . GLU B 1 321 ? -29.742 -0.846 -17.529 1 91.12 321 GLU B N 1
ATOM 10269 C CA . GLU B 1 321 ? -29.644 0.368 -18.334 1 91.12 321 GLU B CA 1
ATOM 10270 C C . GLU B 1 321 ? -28.205 0.627 -18.769 1 91.12 321 GLU B C 1
ATOM 10272 O O . GLU B 1 321 ? -27.958 1.028 -19.909 1 91.12 321 GLU B O 1
ATOM 10277 N N . ILE B 1 322 ? -27.295 0.395 -17.892 1 90.28 322 ILE B N 1
ATOM 10278 C CA . ILE B 1 322 ? -25.878 0.602 -18.172 1 90.28 322 ILE B CA 1
ATOM 10279 C C . ILE B 1 322 ? -25.412 -0.391 -19.234 1 90.28 322 ILE B C 1
ATOM 10281 O O . ILE B 1 322 ? -24.686 -0.022 -20.161 1 90.28 322 ILE B O 1
ATOM 10285 N N . LEU B 1 323 ? -25.841 -1.618 -19.095 1 85.85 323 LEU B N 1
ATOM 10286 C CA . LEU B 1 323 ? -25.444 -2.658 -20.037 1 85.85 323 LEU B CA 1
ATOM 10287 C C . LEU B 1 323 ? -26.005 -2.376 -21.427 1 85.85 323 LEU B C 1
ATOM 10289 O O . LEU B 1 323 ? -25.333 -2.616 -22.432 1 85.85 323 LEU B O 1
ATOM 10293 N N . HIS B 1 324 ? -27.077 -1.889 -21.652 1 80.38 324 HIS B N 1
ATOM 10294 C CA . HIS B 1 324 ? -27.707 -1.575 -22.929 1 80.38 324 HIS B CA 1
ATOM 10295 C C . HIS B 1 324 ? -26.985 -0.431 -23.633 1 80.38 324 HIS B C 1
ATOM 10297 O O . HIS B 1 324 ? -26.807 -0.461 -24.853 1 80.38 324 HIS B O 1
ATOM 10303 N N . LYS B 1 325 ? -26.695 0.414 -22.772 1 77.28 325 LYS B N 1
ATOM 10304 C CA . LYS B 1 325 ? -25.984 1.558 -23.337 1 77.28 325 LYS B CA 1
ATOM 10305 C C . LYS B 1 325 ? -24.623 1.142 -23.888 1 77.28 325 LYS B C 1
ATOM 10307 O O . LYS B 1 325 ? -24.184 1.651 -24.92 1 77.28 325 LYS B O 1
ATOM 10312 N N . GLU B 1 326 ? -23.944 0.175 -23.168 1 70.89 326 GLU B N 1
ATOM 10313 C CA . GLU B 1 326 ? -22.631 -0.305 -23.591 1 70.89 326 GLU B CA 1
ATOM 10314 C C . GLU B 1 326 ? -22.735 -1.154 -24.854 1 70.89 326 GLU B C 1
ATOM 10316 O O . GLU B 1 326 ? -21.88 -1.069 -25.738 1 70.89 326 GLU B O 1
ATOM 10321 N N . THR B 1 327 ? -23.757 -2.074 -24.896 1 61.69 327 THR B N 1
ATOM 10322 C CA . THR B 1 327 ? -23.984 -2.924 -26.06 1 61.69 327 THR B CA 1
ATOM 10323 C C . THR B 1 327 ? -24.33 -2.083 -27.285 1 61.69 327 THR B C 1
ATOM 10325 O O . THR B 1 327 ? -23.898 -2.389 -28.398 1 61.69 327 THR B O 1
ATOM 10328 N N . THR B 1 328 ? -25.066 -1.134 -27.065 1 57.17 328 THR B N 1
ATOM 10329 C CA . THR B 1 328 ? -25.478 -0.271 -28.167 1 57.17 328 THR B CA 1
ATOM 10330 C C . THR B 1 328 ? -24.284 0.498 -28.727 1 57.17 328 THR B C 1
ATOM 10332 O O . THR B 1 328 ? -24.175 0.688 -29.94 1 57.17 328 THR B O 1
ATOM 10335 N N . THR B 1 329 ? -23.335 0.77 -27.846 1 55.43 329 THR B N 1
ATOM 10336 C CA . THR B 1 329 ? -22.143 1.5 -28.263 1 55.43 329 THR B CA 1
ATOM 10337 C C . THR B 1 329 ? -21.161 0.572 -28.972 1 55.43 329 THR B C 1
ATOM 10339 O O . THR B 1 329 ? -20.493 0.978 -29.926 1 55.43 329 THR B O 1
ATOM 10342 N N . GLU B 1 330 ? -20.963 -0.691 -28.488 1 51.63 330 GLU B N 1
ATOM 10343 C CA . GLU B 1 330 ? -20.098 -1.686 -29.115 1 51.63 330 GLU B CA 1
ATOM 10344 C C . GLU B 1 330 ? -20.628 -2.092 -30.488 1 51.63 330 GLU B C 1
ATOM 10346 O O . GLU B 1 330 ? -19.856 -2.251 -31.435 1 51.63 330 GLU B O 1
ATOM 10351 N N . ASN B 1 331 ? -21.943 -2.363 -30.574 1 46.45 331 ASN B N 1
ATOM 10352 C CA . ASN B 1 331 ? -22.566 -2.69 -31.852 1 46.45 331 ASN B CA 1
ATOM 10353 C C . ASN B 1 331 ? -22.434 -1.544 -32.85 1 46.45 331 ASN B C 1
ATOM 10355 O O . ASN B 1 331 ? -22.273 -1.775 -34.05 1 46.45 331 ASN B O 1
ATOM 10359 N N . TRP B 1 332 ? -22.495 -0.492 -32.38 1 41.82 332 TRP B N 1
ATOM 10360 C CA . TRP B 1 332 ? -22.302 0.64 -33.282 1 41.82 332 TRP B CA 1
ATOM 10361 C C . TRP B 1 332 ? -20.867 0.686 -33.797 1 41.82 332 TRP B C 1
ATOM 10363 O O . TRP B 1 332 ? -20.633 0.975 -34.973 1 41.82 332 TRP B O 1
ATOM 10373 N N . HIS B 1 333 ? -19.986 0.221 -33.016 1 39.4 333 HIS B N 1
ATOM 10374 C CA . HIS B 1 333 ? -18.585 0.215 -33.422 1 39.4 333 HIS B CA 1
ATOM 10375 C C . HIS B 1 333 ? -18.287 -0.951 -34.359 1 39.4 333 HIS B C 1
ATOM 10377 O O . HIS B 1 333 ? -17.462 -0.829 -35.267 1 39.4 333 HIS B O 1
ATOM 10383 N N . GLU B 1 334 ? -18.856 -2.119 -34.192 1 40.12 334 GLU B N 1
ATOM 10384 C CA . GLU B 1 334 ? -18.683 -3.23 -35.123 1 40.12 334 GLU B CA 1
ATOM 10385 C C . GLU B 1 334 ? -19.359 -2.941 -36.46 1 40.12 334 GLU B C 1
ATOM 10387 O O . GLU B 1 334 ? -18.864 -3.35 -37.513 1 40.12 334 GLU B O 1
ATOM 10392 N N . SER B 1 335 ? -20.51 -2.339 -36.538 1 36.7 335 SER B N 1
ATOM 10393 C CA . SER B 1 335 ? -21.174 -2.066 -37.809 1 36.7 335 SER B CA 1
ATOM 10394 C C . SER B 1 335 ? -20.383 -1.062 -38.641 1 36.7 335 SER B C 1
ATOM 10396 O O . SER B 1 335 ? -20.537 -1.002 -39.862 1 36.7 335 SER B O 1
ATOM 10398 N N . TRP B 1 336 ? -19.793 -0.186 -38.041 1 33.85 336 TRP B N 1
ATOM 10399 C CA . TRP B 1 336 ? -19.098 0.793 -38.871 1 33.85 336 TRP B CA 1
ATOM 10400 C C . TRP B 1 336 ? -17.863 0.178 -39.52 1 33.85 336 TRP B C 1
ATOM 10402 O O . TRP B 1 336 ? -17.324 0.724 -40.486 1 33.85 336 TRP B O 1
ATOM 10412 N N . ASN B 1 337 ? -17.303 -0.837 -38.859 1 32.69 337 ASN B N 1
ATOM 10413 C CA . ASN B 1 337 ? -16.117 -1.375 -39.517 1 32.69 337 ASN B CA 1
ATOM 10414 C C . ASN B 1 337 ? -16.488 -2.271 -40.695 1 32.69 337 ASN B C 1
ATOM 10416 O O . ASN B 1 337 ? -15.681 -3.092 -41.135 1 32.69 337 ASN B O 1
ATOM 10420 N N . GLN B 1 338 ? -17.834 -2.461 -40.911 1 28.76 338 GLN B N 1
ATOM 10421 C CA . GLN B 1 338 ? -18.02 -3.142 -42.188 1 28.76 338 GLN B CA 1
ATOM 10422 C C . GLN B 1 338 ? -17.655 -2.231 -43.356 1 28.76 338 GLN B C 1
ATOM 10424 O O . GLN B 1 338 ? -18.08 -1.075 -43.404 1 28.76 338 GLN B O 1
ATOM 10429 N N . PRO B 1 339 ? -16.666 -2.597 -44.093 1 30.8 339 PRO B N 1
ATOM 10430 C CA . PRO B 1 339 ? -16.215 -1.857 -45.275 1 30.8 339 PRO B CA 1
ATOM 10431 C C . PRO B 1 339 ? -17.36 -1.503 -46.221 1 30.8 339 PRO B C 1
ATOM 10433 O O . PRO B 1 339 ? -18.002 -2.395 -46.781 1 30.8 339 PRO B O 1
ATOM 10436 N N . SER B 1 340 ? -18.441 -0.749 -45.793 1 27.48 340 SER B N 1
ATOM 10437 C CA . SER B 1 340 ? -19.26 -0.383 -46.944 1 27.48 340 SER B CA 1
ATOM 10438 C C . SER B 1 340 ? -18.403 0.154 -48.084 1 27.48 340 SER B C 1
ATOM 10440 O O . SER B 1 340 ? -17.35 0.75 -47.849 1 27.48 340 SER B O 1
ATOM 10442 N N . GLN B 1 341 ? -18.671 -0.377 -49.291 1 26.09 341 GLN B N 1
ATOM 10443 C CA . GLN B 1 341 ? -18.206 -0.004 -50.623 1 26.09 341 GLN B CA 1
ATOM 10444 C C . GLN B 1 341 ? -18.187 1.512 -50.794 1 26.09 341 GLN B C 1
ATOM 10446 O O . GLN B 1 341 ? -19.137 2.197 -50.409 1 26.09 341 GLN B O 1
ATOM 10451 N N . PRO B 1 342 ? -16.962 2.062 -50.921 1 26.39 342 PRO B N 1
ATOM 10452 C CA . PRO B 1 342 ? -16.682 3.48 -51.161 1 26.39 342 PRO B CA 1
ATOM 10453 C C . PRO B 1 342 ? -17.519 4.062 -52.297 1 26.39 342 PRO B C 1
ATOM 10455 O O . PRO B 1 342 ? -17.405 3.619 -53.443 1 26.39 342 PRO B O 1
ATOM 10458 N N . GLN B 1 343 ? -18.917 3.922 -52.349 1 24.29 343 GLN B N 1
ATOM 10459 C CA . GLN B 1 343 ? -19.285 4.732 -53.506 1 24.29 343 GLN B CA 1
ATOM 10460 C C . GLN B 1 343 ? -18.71 6.141 -53.396 1 24.29 343 GLN B C 1
ATOM 10462 O O . GLN B 1 343 ? -18.754 6.754 -52.327 1 24.29 343 GLN B O 1
ATOM 10467 N N . PHE B 1 344 ? -17.824 6.488 -54.346 1 21.38 344 PHE B N 1
ATOM 10468 C CA . PHE B 1 344 ? -16.921 7.582 -54.685 1 21.38 344 PHE B CA 1
ATOM 10469 C C . PHE B 1 344 ? -17.666 8.911 -54.707 1 21.38 344 PHE B C 1
ATOM 10471 O O . PHE B 1 344 ? -17.075 9.955 -54.991 1 21.38 344 PHE B O 1
ATOM 10478 N N . PRO B 1 345 ? -18.931 9.192 -54.276 1 25.15 345 PRO B N 1
ATOM 10479 C CA . PRO B 1 345 ? -19.102 10.497 -54.921 1 25.15 345 PRO B CA 1
ATOM 10480 C C . PRO B 1 345 ? -18.132 11.549 -54.389 1 25.15 345 PRO B C 1
ATOM 10482 O O . PRO B 1 345 ? -17.656 11.439 -53.257 1 25.15 345 PRO B O 1
ATOM 10485 N N . PHE B 1 346 ? -17.461 12.41 -55.189 1 20.11 346 PHE B N 1
ATOM 10486 C CA . PHE B 1 346 ? -16.449 13.455 -55.289 1 20.11 346 PHE B CA 1
ATOM 10487 C C . PHE B 1 346 ? -16.722 14.57 -54.286 1 20.11 346 PHE B C 1
ATOM 10489 O O . PHE B 1 346 ? -15.977 15.55 -54.222 1 20.11 346 PHE B O 1
ATOM 10496 N N . ALA B 1 347 ? -17.856 14.712 -53.672 1 21.85 347 ALA B N 1
ATOM 10497 C CA . ALA B 1 347 ? -17.951 16.145 -53.406 1 21.85 347 ALA B CA 1
ATOM 10498 C C . ALA B 1 347 ? -16.883 16.591 -52.411 1 21.85 347 ALA B C 1
ATOM 10500 O O . ALA B 1 347 ? -16.447 15.805 -51.566 1 21.85 347 ALA B O 1
ATOM 10501 N N . SER B 1 348 ? -16.381 17.841 -52.308 1 21.6 348 SER B N 1
ATOM 10502 C CA . SER B 1 348 ? -15.276 18.734 -51.973 1 21.6 348 SER B CA 1
ATOM 10503 C C . SER B 1 348 ? -14.978 18.708 -50.478 1 21.6 348 SER B C 1
ATOM 10505 O O . SER B 1 348 ? -13.829 18.525 -50.072 1 21.6 348 SER B O 1
ATOM 10507 N N . GLY B 1 349 ? -15.658 19.463 -49.575 1 20.38 349 GLY B N 1
ATOM 10508 C CA . GLY B 1 349 ? -15.04 20.44 -48.692 1 20.38 349 GLY B CA 1
ATOM 10509 C C . GLY B 1 349 ? -14.605 19.852 -47.363 1 20.38 349 GLY B C 1
ATOM 10510 O O . GLY B 1 349 ? -13.485 20.094 -46.908 1 20.38 349 GLY B O 1
ATOM 10511 N N . ILE B 1 350 ? -15.575 19.489 -46.398 1 22.56 350 ILE B N 1
ATOM 10512 C CA . ILE B 1 350 ? -15.356 19.803 -44.99 1 22.56 350 ILE B CA 1
ATOM 10513 C C . ILE B 1 350 ? -14.535 18.694 -44.336 1 22.56 350 ILE B C 1
ATOM 10515 O O . ILE B 1 350 ? -15.001 17.56 -44.209 1 22.56 350 ILE B O 1
ATOM 10519 N N . THR B 1 351 ? -13.273 18.456 -44.536 1 24.45 351 THR B N 1
ATOM 10520 C CA . THR B 1 351 ? -12.229 17.529 -44.112 1 24.45 351 THR B CA 1
ATOM 10521 C C . THR B 1 351 ? -12.042 17.581 -42.599 1 24.45 351 THR B C 1
ATOM 10523 O O . THR B 1 351 ? -11.165 16.907 -42.053 1 24.45 351 THR B O 1
ATOM 10526 N N . GLN B 1 352 ? -12.53 18.595 -41.821 1 22.68 352 GLN B N 1
ATOM 10527 C CA . GLN B 1 352 ? -11.714 18.872 -40.643 1 22.68 352 GLN B CA 1
ATOM 10528 C C . GLN B 1 352 ? -11.829 17.748 -39.618 1 22.68 352 GLN B C 1
ATOM 10530 O O . GLN B 1 352 ? -10.883 17.481 -38.873 1 22.68 352 GLN B O 1
ATOM 10535 N N . ARG B 1 353 ? -12.999 17.429 -38.991 1 23.77 353 ARG B N 1
ATOM 10536 C CA . ARG B 1 353 ? -13.176 17.092 -37.582 1 23.77 353 ARG B CA 1
ATOM 10537 C C . ARG B 1 353 ? -12.889 15.615 -37.331 1 23.77 353 ARG B C 1
ATOM 10539 O O . ARG B 1 353 ? -13.301 15.062 -36.31 1 23.77 353 ARG B O 1
ATOM 10546 N N . LYS B 1 354 ? -12.487 14.812 -38.185 1 28.39 354 LYS B N 1
ATOM 10547 C CA . LYS B 1 354 ? -12.547 13.369 -37.969 1 28.39 354 LYS B CA 1
ATOM 10548 C C . LYS B 1 354 ? -11.49 12.919 -36.965 1 28.39 354 LYS B C 1
ATOM 10550 O O . LYS B 1 354 ? -11.337 11.722 -36.713 1 28.39 354 LYS B O 1
ATOM 10555 N N . THR B 1 355 ? -10.581 13.744 -36.723 1 28.84 355 THR B N 1
ATOM 10556 C CA . THR B 1 355 ? -9.41 13.178 -36.062 1 28.84 355 THR B CA 1
ATOM 10557 C C . THR B 1 355 ? -9.746 12.759 -34.633 1 28.84 355 THR B C 1
ATOM 10559 O O . THR B 1 355 ? -9.056 11.922 -34.048 1 28.84 355 THR B O 1
ATOM 10562 N N . ILE B 1 356 ? -10.676 13.43 -33.951 1 29.79 356 ILE B N 1
ATOM 10563 C CA . ILE B 1 356 ? -10.778 13.238 -32.508 1 29.79 356 ILE B CA 1
ATOM 10564 C C . ILE B 1 356 ? -11.433 11.891 -32.212 1 29.79 356 ILE B C 1
ATOM 10566 O O . ILE B 1 356 ? -11.146 11.266 -31.188 1 29.79 356 ILE B O 1
ATOM 10570 N N . SER B 1 357 ? -12.323 11.421 -33.06 1 30.57 357 SER B N 1
ATOM 10571 C CA . SER B 1 357 ? -13.159 10.275 -32.719 1 30.57 357 SER B CA 1
ATOM 10572 C C . SER B 1 357 ? -12.352 8.981 -32.721 1 30.57 357 SER B C 1
ATOM 10574 O O . SER B 1 357 ? -12.747 7.996 -32.095 1 30.57 357 SER B O 1
ATOM 10576 N N . GLU B 1 358 ? -11.303 8.914 -33.503 1 31.82 358 GLU B N 1
ATOM 10577 C CA . GLU B 1 358 ? -10.573 7.663 -33.684 1 31.82 358 GLU B CA 1
ATOM 10578 C C . GLU B 1 358 ? -9.764 7.31 -32.44 1 31.82 358 GLU B C 1
ATOM 10580 O O . GLU B 1 358 ? -9.465 6.139 -32.199 1 31.82 358 GLU B O 1
ATOM 10585 N N . SER B 1 359 ? -9.307 8.329 -31.729 1 33.19 359 SER B N 1
ATOM 10586 C CA . SER B 1 359 ? -8.454 8.06 -30.576 1 33.19 359 SER B CA 1
ATOM 10587 C C . SER B 1 359 ? -9.232 7.363 -29.464 1 33.19 359 SER B C 1
ATOM 10589 O O . SER B 1 359 ? -8.637 6.773 -28.56 1 33.19 359 SER B O 1
ATOM 10591 N N . GLN B 1 360 ? -10.526 7.54 -29.393 1 33.04 360 GLN B N 1
ATOM 10592 C CA . GLN B 1 360 ? -11.346 7.006 -28.31 1 33.04 360 GLN B CA 1
ATOM 10593 C C . GLN B 1 360 ? -11.544 5.5 -28.461 1 33.04 360 GLN B C 1
ATOM 10595 O O . GLN B 1 360 ? -11.725 4.79 -27.47 1 33.04 360 GLN B O 1
ATOM 10600 N N . ILE B 1 361 ? -11.542 4.924 -29.652 1 33.78 361 ILE B N 1
ATOM 10601 C CA . ILE B 1 361 ? -11.895 3.543 -29.96 1 33.78 361 ILE B CA 1
ATOM 10602 C C . ILE B 1 361 ? -10.773 2.61 -29.51 1 33.78 361 ILE B C 1
ATOM 10604 O O . ILE B 1 361 ? -11.033 1.532 -28.969 1 33.78 361 ILE B O 1
ATOM 10608 N N . GLY B 1 362 ? -9.5 3.004 -29.622 1 36.05 362 GLY B N 1
ATOM 10609 C CA . GLY B 1 362 ? -8.316 2.226 -29.294 1 36.05 362 GLY B CA 1
ATOM 10610 C C . GLY B 1 362 ? -8.164 1.97 -27.806 1 36.05 362 GLY B C 1
ATOM 10611 O O . GLY B 1 362 ? -7.604 0.949 -27.401 1 36.05 362 GLY B O 1
ATOM 10612 N N . GLN B 1 363 ? -8.457 2.929 -26.95 1 40.34 363 GLN B N 1
ATOM 10613 C CA . GLN B 1 363 ? -8.312 2.893 -25.499 1 40.34 363 GLN B CA 1
ATOM 10614 C C . GLN B 1 363 ? -9.177 1.796 -24.886 1 40.34 363 GLN B C 1
ATOM 10616 O O . GLN B 1 363 ? -8.779 1.155 -23.912 1 40.34 363 GLN B O 1
ATOM 10621 N N . SER B 1 364 ? -10.28 1.475 -25.556 1 42.28 364 SER B N 1
ATOM 10622 C CA . SER B 1 364 ? -11.236 0.513 -25.017 1 42.28 364 SER B CA 1
ATOM 10623 C C . SER B 1 364 ? -10.684 -0.908 -25.078 1 42.28 364 SER B C 1
ATOM 10625 O O . SER B 1 364 ? -10.881 -1.696 -24.151 1 42.28 364 SER B O 1
ATOM 10627 N N . ASN B 1 365 ? -9.737 -1.142 -26.066 1 47.12 365 ASN B N 1
ATOM 10628 C CA . ASN B 1 365 ? -9.305 -2.527 -26.228 1 47.12 365 ASN B CA 1
ATOM 10629 C C . ASN B 1 365 ? -8.232 -2.902 -25.21 1 47.12 365 ASN B C 1
ATOM 10631 O O . ASN B 1 365 ? -8.242 -4.009 -24.67 1 47.12 365 ASN B O 1
ATOM 10635 N N . PHE B 1 366 ? -7.451 -1.847 -24.938 1 48.89 366 PHE B N 1
ATOM 10636 C CA . PHE B 1 366 ? -6.384 -2.109 -23.979 1 48.89 366 PHE B CA 1
ATOM 10637 C C . PHE B 1 366 ? -6.954 -2.361 -22.589 1 48.89 366 PHE B C 1
ATOM 10639 O O . PHE B 1 366 ? -6.533 -3.292 -21.899 1 48.89 366 PHE B O 1
ATOM 10646 N N . HIS B 1 367 ? -7.895 -1.637 -22.255 1 52.92 367 HIS B N 1
ATOM 10647 C CA . HIS B 1 367 ? -8.47 -1.787 -20.923 1 52.92 367 HIS B CA 1
ATOM 10648 C C . HIS B 1 367 ? -9.203 -3.118 -20.786 1 52.92 367 HIS B C 1
ATOM 10650 O O . HIS B 1 367 ? -9.21 -3.719 -19.71 1 52.92 367 HIS B O 1
ATOM 10656 N N . LYS B 1 368 ? -9.619 -3.611 -21.97 1 55.42 368 LYS B N 1
ATOM 10657 C CA . LYS B 1 368 ? -10.314 -4.895 -21.95 1 55.42 368 LYS B CA 1
ATOM 10658 C C . LYS B 1 368 ? -9.345 -6.041 -21.677 1 55.42 368 LYS B C 1
ATOM 10660 O O . LYS B 1 368 ? -9.731 -7.066 -21.112 1 55.42 368 LYS B O 1
ATOM 10665 N N . LEU B 1 369 ? -8.205 -5.704 -22.105 1 55.49 369 LEU B N 1
ATOM 10666 C CA . LEU B 1 369 ? -7.19 -6.734 -21.911 1 55.49 369 LEU B CA 1
ATOM 10667 C C . LEU B 1 369 ? -6.738 -6.783 -20.455 1 55.49 369 LEU B C 1
ATOM 10669 O O . LEU B 1 369 ? -6.329 -7.838 -19.964 1 55.49 369 LEU B O 1
ATOM 10673 N N . LEU B 1 370 ? -6.852 -5.625 -19.847 1 51.7 370 LEU B N 1
ATOM 10674 C CA . LEU B 1 370 ? -6.348 -5.542 -18.48 1 51.7 370 LEU B CA 1
ATOM 10675 C C . LEU B 1 370 ? -7.418 -5.964 -17.479 1 51.7 370 LEU B C 1
ATOM 10677 O O . LEU B 1 370 ? -7.101 -6.38 -16.363 1 51.7 370 LEU B O 1
ATOM 10681 N N . GLU B 1 371 ? -8.727 -5.743 -17.958 1 57.84 371 GLU B N 1
ATOM 10682 C CA . GLU B 1 371 ? -9.821 -5.997 -17.026 1 57.84 371 GLU B CA 1
ATOM 10683 C C . GLU B 1 371 ? -10.591 -7.257 -17.409 1 57.84 371 GLU B C 1
ATOM 10685 O O . GLU B 1 371 ? -10.685 -7.599 -18.589 1 57.84 371 GLU B O 1
ATOM 10690 N N . PRO B 1 372 ? -10.953 -8.061 -16.43 1 51.98 372 PRO B N 1
ATOM 10691 C CA . PRO B 1 372 ? -11.745 -9.247 -16.762 1 51.98 372 PRO B CA 1
ATOM 10692 C C . PRO B 1 372 ? -13.03 -8.906 -17.514 1 51.98 372 PRO B C 1
ATOM 10694 O O . PRO B 1 372 ? -13.604 -7.834 -17.308 1 51.98 372 PRO B O 1
ATOM 10697 N N . SER B 1 373 ? -13.36 -9.537 -18.691 1 50.05 373 SER B N 1
ATOM 10698 C CA . SER B 1 373 ? -14.568 -9.348 -19.487 1 50.05 373 SER B CA 1
ATOM 10699 C C . SER B 1 373 ? -15.82 -9.43 -18.62 1 50.05 373 SER B C 1
ATOM 10701 O O . SER B 1 373 ? -15.926 -10.303 -17.755 1 50.05 373 SER B O 1
ATOM 10703 N N . LEU B 1 374 ? -16.659 -8.362 -18.56 1 48.18 374 LEU B N 1
ATOM 10704 C CA . LEU B 1 374 ? -17.945 -8.367 -17.871 1 48.18 374 LEU B CA 1
ATOM 10705 C C . LEU B 1 374 ? -18.869 -9.432 -18.453 1 48.18 374 LEU B C 1
ATOM 10707 O O . LEU B 1 374 ? -18.937 -9.602 -19.673 1 48.18 374 LEU B O 1
ATOM 10711 N N . PRO B 1 375 ? -19.424 -10.426 -17.704 1 45.27 375 PRO B N 1
ATOM 10712 C CA . PRO B 1 375 ? -20.331 -11.47 -18.188 1 45.27 375 PRO B CA 1
ATOM 10713 C C . PRO B 1 375 ? -21.549 -10.904 -18.913 1 45.27 375 PRO B C 1
ATOM 10715 O O . PRO B 1 375 ? -22.11 -9.891 -18.487 1 45.27 375 PRO B O 1
ATOM 10718 N N . GLN B 1 376 ? -21.752 -10.903 -20.199 1 42.06 376 GLN B N 1
ATOM 10719 C CA . GLN B 1 376 ? -22.901 -10.424 -20.961 1 42.06 376 GLN B CA 1
ATOM 10720 C C . GLN B 1 376 ? -24.211 -10.802 -20.277 1 42.06 376 GLN B C 1
ATOM 10722 O O . GLN B 1 376 ? -25.175 -10.033 -20.301 1 42.06 376 GLN B O 1
ATOM 10727 N N . PHE B 1 377 ? -24.722 -12.236 -20.251 1 41.76 377 PHE B N 1
ATOM 10728 C CA . PHE B 1 377 ? -26.107 -12.604 -19.987 1 41.76 377 PHE B CA 1
ATOM 10729 C C . PHE B 1 377 ? -26.309 -12.933 -18.513 1 41.76 377 PHE B C 1
ATOM 10731 O O . PHE B 1 377 ? -25.386 -12.791 -17.708 1 41.76 377 PHE B O 1
ATOM 10738 N N . PRO B 1 378 ? -26.909 -14.242 -18.048 1 41.75 378 PRO B N 1
ATOM 10739 C CA . PRO B 1 378 ? -27.487 -14.853 -16.849 1 41.75 378 PRO B CA 1
ATOM 10740 C C . PRO B 1 378 ? -26.465 -15.039 -15.73 1 41.75 378 PRO B C 1
ATOM 10742 O O . PRO B 1 378 ? -25.37 -15.556 -15.969 1 41.75 378 PRO B O 1
ATOM 10745 N N . GLY B 1 379 ? -26.541 -14.173 -14.338 1 53.84 379 GLY B N 1
ATOM 10746 C CA . GLY B 1 379 ? -25.714 -14.123 -13.142 1 53.84 379 GLY B CA 1
ATOM 10747 C C . GLY B 1 379 ? -24.944 -12.824 -13.003 1 53.84 379 GLY B C 1
ATOM 10748 O O . GLY B 1 379 ? -23.781 -12.826 -12.596 1 53.84 379 GLY B O 1
ATOM 10749 N N . ILE B 1 380 ? -25.497 -11.841 -13.364 1 63.38 380 ILE B N 1
ATOM 10750 C CA . ILE B 1 380 ? -25.077 -10.444 -13.413 1 63.38 380 ILE B CA 1
ATOM 10751 C C . ILE B 1 380 ? -24.636 -9.989 -12.024 1 63.38 380 ILE B C 1
ATOM 10753 O O . ILE B 1 380 ? -25.336 -10.223 -11.036 1 63.38 380 ILE B O 1
ATOM 10757 N N . ALA B 1 381 ? -23.471 -9.628 -11.903 1 82.56 381 ALA B N 1
ATOM 10758 C CA . ALA B 1 381 ? -23.008 -8.927 -10.708 1 82.56 381 ALA B CA 1
ATOM 10759 C C . ALA B 1 381 ? -23.331 -7.437 -10.786 1 82.56 381 ALA B C 1
ATOM 10761 O O . ALA B 1 381 ? -22.494 -6.635 -11.207 1 82.56 381 ALA B O 1
ATOM 10762 N N . PRO B 1 382 ? -24.659 -7.094 -10.439 1 91.21 382 PRO B N 1
ATOM 10763 C CA . PRO B 1 382 ? -25.153 -5.731 -10.646 1 91.21 382 PRO B CA 1
ATOM 10764 C C . PRO B 1 382 ? -24.245 -4.673 -10.022 1 91.21 382 PRO B C 1
ATOM 10766 O O . PRO B 1 382 ? -24.028 -3.614 -10.615 1 91.21 382 PRO B O 1
ATOM 10769 N N . TYR B 1 383 ? -23.732 -4.939 -8.848 1 93.87 383 TYR B N 1
ATOM 10770 C CA . TYR B 1 383 ? -22.882 -3.968 -8.168 1 93.87 383 TYR B CA 1
ATOM 10771 C C . TYR B 1 383 ? -21.612 -3.702 -8.968 1 93.87 383 TYR B C 1
ATOM 10773 O O . TYR B 1 383 ? -21.159 -2.558 -9.064 1 93.87 383 TYR B O 1
ATOM 10781 N N . ARG B 1 384 ? -21.037 -4.75 -9.629 1 90.49 384 ARG B N 1
ATOM 10782 C CA . ARG B 1 384 ? -19.835 -4.606 -10.443 1 90.49 384 ARG B CA 1
ATOM 10783 C C . ARG B 1 384 ? -20.104 -3.74 -11.669 1 90.49 384 ARG B C 1
ATOM 10785 O O . ARG B 1 384 ? -19.23 -2.99 -12.11 1 90.49 384 ARG B O 1
ATOM 10792 N N . ILE B 1 385 ? -21.25 -3.895 -12.172 1 92.26 385 ILE B N 1
ATOM 10793 C CA . ILE B 1 385 ? -21.619 -3.151 -13.371 1 92.26 385 ILE B CA 1
ATOM 10794 C C . ILE B 1 385 ? -21.772 -1.67 -13.032 1 92.26 385 ILE B C 1
ATOM 10796 O O . ILE B 1 385 ? -21.224 -0.808 -13.723 1 92.26 385 ILE B O 1
ATOM 10800 N N . VAL B 1 386 ? -22.466 -1.434 -11.964 1 95.03 386 VAL B N 1
ATOM 10801 C CA . VAL B 1 386 ? -22.719 -0.051 -11.574 1 95.03 386 VAL B CA 1
ATOM 10802 C C . VAL B 1 386 ? -21.407 0.622 -11.177 1 95.03 386 VAL B C 1
ATOM 10804 O O . VAL B 1 386 ? -21.127 1.747 -11.598 1 95.03 386 VAL B O 1
ATOM 10807 N N . LEU B 1 387 ? -20.61 -0.029 -10.367 1 95.57 387 LEU B N 1
ATOM 10808 C CA . LEU B 1 387 ? -19.343 0.534 -9.913 1 95.57 387 LEU B CA 1
ATOM 10809 C C . LEU B 1 387 ? -18.356 0.653 -11.069 1 95.57 387 LEU B C 1
ATOM 10811 O O . LEU B 1 387 ? -17.497 1.538 -11.069 1 95.57 387 LEU B O 1
ATOM 10815 N N . GLY B 1 388 ? -18.515 -0.239 -12.049 1 92.73 388 GLY B N 1
ATOM 10816 C CA . GLY B 1 388 ? -17.724 -0.099 -13.261 1 92.73 388 GLY B CA 1
ATOM 10817 C C . GLY B 1 388 ? -18.047 1.161 -14.041 1 92.73 388 GLY B C 1
ATOM 10818 O O . GLY B 1 388 ? -17.146 1.823 -14.561 1 92.73 388 GLY B O 1
ATOM 10819 N N . ASN B 1 389 ? -19.271 1.425 -14.084 1 93.76 389 ASN B N 1
ATOM 10820 C CA . ASN B 1 389 ? -19.712 2.65 -14.743 1 93.76 389 ASN B CA 1
ATOM 10821 C C . ASN B 1 389 ? -19.221 3.891 -14.004 1 93.76 389 ASN B C 1
ATOM 10823 O O . ASN B 1 389 ? -18.851 4.886 -14.631 1 93.76 389 ASN B O 1
ATOM 10827 N N . VAL B 1 390 ? -19.298 3.848 -12.713 1 95.99 390 VAL B N 1
ATOM 10828 C CA . VAL B 1 390 ? -18.804 4.95 -11.892 1 95.99 390 VAL B CA 1
ATOM 10829 C C . VAL B 1 390 ? -17.318 5.169 -12.162 1 95.99 390 VAL B C 1
ATOM 10831 O O . VAL B 1 390 ? -16.872 6.307 -12.326 1 95.99 390 VAL B O 1
ATOM 10834 N N . LYS B 1 391 ? -16.568 4.131 -12.174 1 94.65 391 LYS B N 1
ATOM 10835 C CA . LYS B 1 391 ? -15.133 4.213 -12.43 1 94.65 391 LYS B CA 1
ATOM 10836 C C . LYS B 1 391 ? -14.853 4.829 -13.798 1 94.65 391 LYS B C 1
ATOM 10838 O O . LYS B 1 391 ? -13.976 5.685 -13.931 1 94.65 391 LYS B O 1
ATOM 10843 N N . GLU B 1 392 ? -15.58 4.471 -14.797 1 91.77 392 GLU B N 1
ATOM 10844 C CA . GLU B 1 392 ? -15.39 4.991 -16.147 1 91.77 392 GLU B CA 1
ATOM 10845 C C . GLU B 1 392 ? -15.677 6.489 -16.208 1 91.77 392 GLU B C 1
ATOM 10847 O O . GLU B 1 392 ? -14.934 7.244 -16.838 1 91.77 392 GLU B O 1
ATOM 10852 N N . LYS B 1 393 ? -16.74 6.805 -15.599 1 94.11 393 LYS B N 1
ATOM 10853 C CA . LYS B 1 393 ? -17.099 8.22 -15.572 1 94.11 393 LYS B CA 1
ATOM 10854 C C . LYS B 1 393 ? -16.052 9.038 -14.82 1 94.11 393 LYS B C 1
ATOM 10856 O O . LYS B 1 393 ? -15.765 10.178 -15.189 1 94.11 393 LYS B O 1
ATOM 10861 N N . LEU B 1 394 ? -15.565 8.521 -13.746 1 96.2 394 LEU B N 1
ATOM 10862 C CA . LEU B 1 394 ? -14.495 9.179 -13.005 1 96.2 394 LEU B CA 1
ATOM 10863 C C . LEU B 1 394 ? -13.243 9.315 -13.865 1 96.2 394 LEU B C 1
ATOM 10865 O O . LEU B 1 394 ? -12.555 10.337 -13.811 1 96.2 394 LEU B O 1
ATOM 10869 N N . MET B 1 395 ? -12.983 8.353 -14.655 1 92.3 395 MET B N 1
ATOM 10870 C CA . MET B 1 395 ? -11.828 8.409 -15.546 1 92.3 395 MET B CA 1
ATOM 10871 C C . MET B 1 395 ? -11.996 9.511 -16.587 1 92.3 395 MET B C 1
ATOM 10873 O O . MET B 1 395 ? -11.04 10.22 -16.907 1 92.3 395 MET B O 1
ATOM 10877 N N . LYS B 1 396 ? -13.144 9.609 -17.079 1 92.2 396 LYS B N 1
ATOM 10878 C CA . LYS B 1 396 ? -13.433 10.685 -18.022 1 92.2 396 LYS B CA 1
ATOM 10879 C C . LYS B 1 396 ? -13.314 12.05 -17.351 1 92.2 396 LYS B C 1
ATOM 10881 O O . LYS B 1 396 ? -12.825 13.005 -17.959 1 92.2 396 LYS B O 1
ATOM 10886 N N . THR B 1 397 ? -13.786 12.096 -16.138 1 94.01 397 THR B N 1
ATOM 10887 C CA . THR B 1 397 ? -13.662 13.331 -15.372 1 94.01 397 THR B CA 1
ATOM 10888 C C . THR B 1 397 ? -12.194 13.703 -15.179 1 94.01 397 THR B C 1
ATOM 10890 O O . THR B 1 397 ? -11.823 14.871 -15.31 1 94.01 397 THR B O 1
ATOM 10893 N N . ARG B 1 398 ? -11.398 12.76 -14.794 1 92.47 398 ARG B N 1
ATOM 10894 C CA . ARG B 1 398 ? -9.971 12.987 -14.592 1 92.47 398 ARG B CA 1
ATOM 10895 C C . ARG B 1 398 ? -9.311 13.5 -15.868 1 92.47 398 ARG B C 1
ATOM 10897 O O . ARG B 1 398 ? -8.493 14.42 -15.823 1 92.47 398 ARG B O 1
ATOM 10904 N N . ARG B 1 399 ? -9.659 12.97 -17.008 1 87.35 399 ARG B N 1
ATOM 10905 C CA . ARG B 1 399 ? -9.105 13.387 -18.292 1 87.35 399 ARG B CA 1
ATOM 10906 C C . ARG B 1 399 ? -9.488 14.828 -18.613 1 87.35 399 ARG B C 1
ATOM 10908 O O . ARG B 1 399 ? -8.675 15.59 -19.139 1 87.35 399 ARG B O 1
ATOM 10915 N N . ARG B 1 400 ? -10.635 15.118 -18.351 1 90.26 400 ARG B N 1
ATOM 10916 C CA . ARG B 1 400 ? -11.095 16.487 -18.558 1 90.26 400 ARG B CA 1
ATOM 10917 C C . ARG B 1 400 ? -10.269 17.473 -17.738 1 90.26 400 ARG B C 1
ATOM 10919 O O . ARG B 1 400 ? -9.867 18.524 -18.242 1 90.26 400 ARG B O 1
ATOM 10926 N N . LEU B 1 401 ? -10.059 17.195 -16.512 1 91.36 401 LEU B N 1
ATOM 10927 C CA . LEU B 1 401 ? -9.293 18.065 -15.626 1 91.36 401 LEU B CA 1
ATOM 10928 C C . LEU B 1 401 ? -7.855 18.205 -16.112 1 91.36 401 LEU B C 1
ATOM 10930 O O . LEU B 1 401 ? -7.248 19.27 -15.969 1 91.36 401 LEU B O 1
ATOM 10934 N N . GLU B 1 402 ? -7.338 17.12 -16.675 1 86.68 402 GLU B N 1
ATOM 10935 C CA . GLU B 1 402 ? -5.996 17.185 -17.245 1 86.68 402 GLU B CA 1
ATOM 10936 C C . GLU B 1 402 ? -5.939 18.167 -18.412 1 86.68 402 GLU B C 1
ATOM 10938 O O . GLU B 1 402 ? -4.997 18.954 -18.522 1 86.68 402 GLU B O 1
ATOM 10943 N N . LEU B 1 403 ? -6.918 18.152 -19.204 1 85.51 403 LEU B N 1
ATOM 10944 C CA . LEU B 1 403 ? -6.989 19.07 -20.335 1 85.51 403 LEU B CA 1
ATOM 10945 C C . LEU B 1 403 ? -7.121 20.513 -19.857 1 85.51 403 LEU B C 1
ATOM 10947 O O . LEU B 1 403 ? -6.481 21.413 -20.405 1 85.51 403 LEU B O 1
ATOM 10951 N N . LEU B 1 404 ? -7.891 20.677 -18.835 1 87.24 404 LEU B N 1
ATOM 10952 C CA . LEU B 1 404 ? -8.08 22.016 -18.288 1 87.24 404 LEU B CA 1
ATOM 10953 C C . LEU B 1 404 ? -6.781 22.549 -17.694 1 87.24 404 LEU B C 1
ATOM 10955 O O . LEU B 1 404 ? -6.479 23.739 -17.816 1 87.24 404 LEU B O 1
ATOM 10959 N N . LEU B 1 405 ? -6.085 21.727 -17.004 1 87.27 405 LEU B N 1
ATOM 10960 C CA . LEU B 1 405 ? -4.816 22.111 -16.395 1 87.27 405 LEU B CA 1
ATOM 10961 C C . LEU B 1 405 ? -3.782 22.452 -17.463 1 87.27 405 LEU B C 1
ATOM 10963 O O . LEU B 1 405 ? -2.856 23.226 -17.211 1 87.27 405 LEU B O 1
ATOM 10967 N N . GLU B 1 406 ? -4.041 21.842 -18.636 1 80.82 406 GLU B N 1
ATOM 10968 C CA . GLU B 1 406 ? -3.154 22.136 -19.757 1 80.82 406 GLU B CA 1
ATOM 10969 C C . GLU B 1 406 ? -3.681 23.303 -20.587 1 80.82 406 GLU B C 1
ATOM 10971 O O . GLU B 1 406 ? -3.125 23.626 -21.638 1 80.82 406 GLU B O 1
ATOM 10976 N N . ASP B 1 407 ? -4.735 23.901 -20.132 1 80.16 407 ASP B N 1
ATOM 10977 C CA . ASP B 1 407 ? -5.356 25.055 -20.775 1 80.16 407 ASP B CA 1
ATOM 10978 C C . ASP B 1 407 ? -5.892 24.691 -22.158 1 80.16 407 ASP B C 1
ATOM 10980 O O . ASP B 1 407 ? -5.729 25.453 -23.113 1 80.16 407 ASP B O 1
ATOM 10984 N N . HIS B 1 408 ? -6.357 23.405 -22.255 1 75.78 408 HIS B N 1
ATOM 10985 C CA . HIS B 1 408 ? -7.013 22.981 -23.487 1 75.78 408 HIS B CA 1
ATOM 10986 C C . HIS B 1 408 ? -8.529 23.1 -23.373 1 75.78 408 HIS B C 1
ATOM 10988 O O . HIS B 1 408 ? -9.088 22.948 -22.285 1 75.78 408 HIS B O 1
ATOM 10994 N N . PRO B 1 409 ? -9.074 23.439 -24.564 1 73.44 409 PRO B N 1
ATOM 10995 C CA . PRO B 1 409 ? -10.538 23.464 -24.518 1 73.44 409 PRO B CA 1
ATOM 10996 C C . PRO B 1 409 ? -11.148 22.072 -24.373 1 73.44 409 PRO B C 1
ATOM 10998 O O . PRO B 1 409 ? -10.599 21.096 -24.891 1 73.44 409 PRO B O 1
ATOM 11001 N N . CYS B 1 410 ? -11.99 21.884 -23.472 1 68.35 410 CYS B N 1
ATOM 11002 C CA . CYS B 1 410 ? -12.603 20.582 -23.24 1 68.35 410 CYS B CA 1
ATOM 11003 C C . CYS B 1 410 ? -14.081 20.6 -23.615 1 68.35 410 CYS B C 1
ATOM 11005 O O . CYS B 1 410 ? -14.864 21.351 -23.031 1 68.35 410 CYS B O 1
ATOM 11007 N N . ASP B 1 411 ? -14.488 20.117 -24.842 1 59.57 411 ASP B N 1
ATOM 11008 C CA . ASP B 1 411 ? -15.887 20.035 -25.252 1 59.57 411 ASP B CA 1
ATOM 11009 C C . ASP B 1 411 ? -16.503 18.701 -24.839 1 59.57 411 ASP B C 1
ATOM 11011 O O . ASP B 1 411 ? -16.603 17.779 -25.651 1 59.57 411 ASP B O 1
ATOM 11015 N N . ASN B 1 412 ? -16.393 18.362 -23.642 1 61.13 412 ASN B N 1
ATOM 11016 C CA . ASN B 1 412 ? -16.996 17.077 -23.306 1 61.13 412 ASN B CA 1
ATOM 11017 C C . ASN B 1 412 ? -18.473 17.226 -22.954 1 61.13 412 ASN B C 1
ATOM 11019 O O . ASN B 1 412 ? -18.902 18.284 -22.492 1 61.13 412 ASN B O 1
ATOM 11023 N N . ASP B 1 413 ? -19.222 16.242 -23.315 1 65.23 413 ASP B N 1
ATOM 11024 C CA . ASP B 1 413 ? -20.628 16.148 -22.937 1 65.23 413 ASP B CA 1
ATOM 11025 C C . ASP B 1 413 ? -20.785 16.066 -21.42 1 65.23 413 ASP B C 1
ATOM 11027 O O . ASP B 1 413 ? -20.077 15.306 -20.757 1 65.23 413 ASP B O 1
ATOM 11031 N N . SER B 1 414 ? -21.563 16.941 -20.889 1 67.52 414 SER B N 1
ATOM 11032 C CA . SER B 1 414 ? -21.772 17.106 -19.455 1 67.52 414 SER B CA 1
ATOM 11033 C C . SER B 1 414 ? -22.224 15.801 -18.808 1 67.52 414 SER B C 1
ATOM 11035 O O . SER B 1 414 ? -22.069 15.614 -17.599 1 67.52 414 SER B O 1
ATOM 11037 N N . TRP B 1 415 ? -22.649 14.945 -19.612 1 70.6 415 TRP B N 1
ATOM 11038 C CA . TRP B 1 415 ? -23.194 13.725 -19.027 1 70.6 415 TRP B CA 1
ATOM 11039 C C . TRP B 1 415 ? -22.104 12.671 -18.853 1 70.6 415 TRP B C 1
ATOM 11041 O O . TRP B 1 415 ? -22.3 11.677 -18.151 1 70.6 415 TRP B O 1
ATOM 11051 N N . ASP B 1 416 ? -21.011 13.022 -19.303 1 81.88 416 ASP B N 1
ATOM 11052 C CA . ASP B 1 416 ? -19.991 11.979 -19.354 1 81.88 416 ASP B CA 1
ATOM 11053 C C . ASP B 1 416 ? -19.035 12.087 -18.167 1 81.88 416 ASP B C 1
ATOM 11055 O O . ASP B 1 416 ? -18.152 11.244 -17.996 1 81.88 416 ASP B O 1
ATOM 11059 N N . TYR B 1 417 ? -19.277 13.132 -17.32 1 88.98 417 TYR B N 1
ATOM 11060 C CA . TYR B 1 417 ? -18.346 13.283 -16.207 1 88.98 417 TYR B CA 1
ATOM 11061 C C . TYR B 1 417 ? -19.067 13.768 -14.955 1 88.98 417 TYR B C 1
ATOM 11063 O O . TYR B 1 417 ? -20.234 14.163 -15.016 1 88.98 417 TYR B O 1
ATOM 11071 N N . TYR B 1 418 ? -18.466 13.625 -13.811 1 92.22 418 TYR B N 1
ATOM 11072 C CA . TYR B 1 418 ? -19.026 14.105 -12.553 1 92.22 418 TYR B CA 1
ATOM 11073 C C . TYR B 1 418 ? -18.569 15.53 -12.261 1 92.22 418 TYR B C 1
ATOM 11075 O O . TYR B 1 418 ? -17.379 15.838 -12.352 1 92.22 418 TYR B O 1
ATOM 11083 N N . GLU B 1 419 ? -19.531 16.337 -11.827 1 87.53 419 GLU B N 1
ATOM 11084 C CA . GLU B 1 419 ? -19.208 17.719 -11.485 1 87.53 419 GLU B CA 1
ATOM 11085 C C . GLU B 1 419 ? -19.381 17.973 -9.99 1 87.53 419 GLU B C 1
ATOM 11087 O O . GLU B 1 419 ? -18.704 18.83 -9.418 1 87.53 419 GLU B O 1
ATOM 11092 N N . THR B 1 420 ? -20.375 17.3 -9.444 1 90.55 420 THR B N 1
ATOM 11093 C CA . THR B 1 420 ? -20.696 17.542 -8.042 1 90.55 420 THR B CA 1
ATOM 11094 C C . THR B 1 420 ? -20.583 16.255 -7.23 1 90.55 420 THR B C 1
ATOM 11096 O O . THR B 1 420 ? -20.631 15.157 -7.789 1 90.55 420 THR B O 1
ATOM 11099 N N . SER B 1 421 ? -20.461 16.43 -5.953 1 93.3 421 SER B N 1
ATOM 11100 C CA . SER B 1 421 ? -20.377 15.281 -5.058 1 93.3 421 SER B CA 1
ATOM 11101 C C . SER B 1 421 ? -21.673 14.478 -5.064 1 93.3 421 SER B C 1
ATOM 11103 O O . SER B 1 421 ? -21.653 13.254 -4.926 1 93.3 421 SER B O 1
ATOM 11105 N N . ASP B 1 422 ? -22.774 15.153 -5.234 1 93.73 422 ASP B N 1
ATOM 11106 C CA . ASP B 1 422 ? -24.078 14.498 -5.217 1 93.73 422 ASP B CA 1
ATOM 11107 C C . ASP B 1 422 ? -24.212 13.511 -6.375 1 93.73 422 ASP B C 1
ATOM 11109 O O . ASP B 1 422 ? -24.791 12.435 -6.217 1 93.73 422 ASP B O 1
ATOM 11113 N N . GLN B 1 423 ? -23.694 13.915 -7.483 1 94.85 423 GLN B N 1
ATOM 11114 C CA . GLN B 1 423 ? -23.738 13.04 -8.65 1 94.85 423 GLN B CA 1
ATOM 11115 C C . GLN B 1 423 ? -22.972 11.745 -8.396 1 94.85 423 GLN B C 1
ATOM 11117 O O . GLN B 1 423 ? -23.374 10.678 -8.864 1 94.85 423 GLN B O 1
ATOM 11122 N N . LEU B 1 424 ? -21.895 11.854 -7.76 1 96.06 424 LEU B N 1
ATOM 11123 C CA . LEU B 1 424 ? -21.088 10.682 -7.437 1 96.06 424 LEU B CA 1
ATOM 11124 C C . LEU B 1 424 ? -21.729 9.874 -6.314 1 96.06 424 LEU B C 1
ATOM 11126 O O . LEU B 1 424 ? -21.657 8.643 -6.311 1 96.06 424 LEU B O 1
ATOM 11130 N N . LEU B 1 425 ? -22.4 10.565 -5.347 1 97.38 425 LEU B N 1
ATOM 11131 C CA . LEU B 1 425 ? -22.995 9.904 -4.191 1 97.38 425 LEU B CA 1
ATOM 11132 C C . LEU B 1 425 ? -24.225 9.099 -4.599 1 97.38 425 LEU B C 1
ATOM 11134 O O . LEU B 1 425 ? -24.526 8.068 -3.994 1 97.38 425 LEU B O 1
ATOM 11138 N N . GLU B 1 426 ? -24.877 9.519 -5.621 1 96.63 426 GLU B N 1
ATOM 11139 C CA . GLU B 1 426 ? -26.152 8.914 -5.996 1 96.63 426 GLU B CA 1
ATOM 11140 C C . GLU B 1 426 ? -25.993 7.423 -6.28 1 96.63 426 GLU B C 1
ATOM 11142 O O . GLU B 1 426 ? -26.635 6.591 -5.636 1 96.63 426 GLU B O 1
ATOM 11147 N N . PRO B 1 427 ? -25.15 7.062 -7.253 1 96.54 427 PRO B N 1
ATOM 11148 C CA . PRO B 1 427 ? -25.001 5.625 -7.499 1 96.54 427 PRO B CA 1
ATOM 11149 C C . PRO B 1 427 ? -24.437 4.876 -6.294 1 96.54 427 PRO B C 1
ATOM 11151 O O . PRO B 1 427 ? -24.778 3.711 -6.071 1 96.54 427 PRO B O 1
ATOM 11154 N N . LEU B 1 428 ? -23.592 5.44 -5.492 1 97.52 428 LEU B N 1
ATOM 11155 C CA . LEU B 1 428 ? -23.016 4.791 -4.32 1 97.52 428 LEU B CA 1
ATOM 11156 C C . LEU B 1 428 ? -24.088 4.515 -3.27 1 97.52 428 LEU B C 1
ATOM 11158 O O . LEU B 1 428 ? -24.112 3.438 -2.67 1 97.52 428 LEU B O 1
ATOM 11162 N N . LEU B 1 429 ? -24.951 5.511 -3.11 1 97.6 429 LEU B N 1
ATOM 11163 C CA . LEU B 1 429 ? -26.033 5.345 -2.145 1 97.6 429 LEU B CA 1
ATOM 11164 C C . LEU B 1 429 ? -27.033 4.298 -2.625 1 97.6 429 LEU B C 1
ATOM 11166 O O . LEU B 1 429 ? -27.613 3.571 -1.816 1 97.6 429 LEU B O 1
ATOM 11170 N N . LEU B 1 430 ? -27.219 4.252 -3.92 1 97.37 430 LEU B N 1
ATOM 11171 C CA . LEU B 1 430 ? -28.086 3.218 -4.474 1 97.37 430 LEU B CA 1
ATOM 11172 C C . LEU B 1 430 ? -27.54 1.828 -4.166 1 97.37 430 LEU B C 1
ATOM 11174 O O . LEU B 1 430 ? -28.302 0.917 -3.833 1 97.37 430 LEU B O 1
ATOM 11178 N N . CYS B 1 431 ? -26.297 1.63 -4.337 1 96.77 431 CYS B N 1
ATOM 11179 C CA . CYS B 1 431 ? -25.666 0.359 -3.997 1 96.77 431 CYS B CA 1
ATOM 11180 C C . CYS B 1 431 ? -25.824 0.052 -2.513 1 96.77 431 CYS B C 1
ATOM 11182 O O . CYS B 1 431 ? -26.134 -1.08 -2.138 1 96.77 431 CYS B O 1
ATOM 11184 N N . TYR B 1 432 ? -25.612 1.064 -1.678 1 97.11 432 TYR B N 1
ATOM 11185 C CA . TYR B 1 432 ? -25.707 0.907 -0.231 1 97.11 432 TYR B CA 1
ATOM 11186 C C . TYR B 1 432 ? -27.112 0.483 0.181 1 97.11 432 TYR B C 1
ATOM 11188 O O . TYR B 1 432 ? -27.28 -0.459 0.958 1 97.11 432 TYR B O 1
ATOM 11196 N N . GLU B 1 433 ? -28.099 1.119 -0.354 1 96.39 433 GLU B N 1
ATOM 11197 C CA . GLU B 1 433 ? -29.492 0.817 -0.039 1 96.39 433 GLU B CA 1
ATOM 11198 C C . GLU B 1 433 ? -29.879 -0.576 -0.526 1 96.39 433 GLU B C 1
ATOM 11200 O O . GLU B 1 433 ? -30.6 -1.302 0.161 1 96.39 433 GLU B O 1
ATOM 11205 N N . SER B 1 434 ? -29.397 -0.915 -1.671 1 96.1 434 SER B N 1
ATOM 11206 C CA . SER B 1 434 ? -29.679 -2.237 -2.222 1 96.1 434 SER B CA 1
ATOM 11207 C C . SER B 1 434 ? -29.093 -3.338 -1.345 1 96.1 434 SER B C 1
ATOM 11209 O O . SER B 1 434 ? -29.757 -4.34 -1.071 1 96.1 434 SER B O 1
ATOM 11211 N N . LEU B 1 435 ? -27.908 -3.186 -0.905 1 94.58 435 LEU B N 1
ATOM 11212 C CA . LEU B 1 435 ? -27.259 -4.187 -0.066 1 94.58 435 LEU B CA 1
ATOM 11213 C C . LEU B 1 435 ? -28.008 -4.361 1.251 1 94.58 435 LEU B C 1
ATOM 11215 O O . LEU B 1 435 ? -28.191 -5.486 1.722 1 94.58 435 LEU B O 1
ATOM 11219 N N . HIS B 1 436 ? -28.49 -3.302 1.87 1 93.28 436 HIS B N 1
ATOM 11220 C CA . HIS B 1 436 ? -29.234 -3.386 3.122 1 93.28 436 HIS B CA 1
ATOM 11221 C C . HIS B 1 436 ? -30.599 -4.033 2.909 1 93.28 436 HIS B C 1
ATOM 11223 O O . HIS B 1 436 ? -31.037 -4.85 3.722 1 93.28 436 HIS B O 1
ATOM 11229 N N . SER B 1 437 ? -31.239 -3.706 2.483 1 93.07 437 SER B N 1
ATOM 11230 C CA . SER B 1 437 ? -32.57 -4.235 2.205 1 93.07 437 SER B CA 1
ATOM 11231 C C . SER B 1 437 ? -32.525 -5.736 1.941 1 93.07 437 SER B C 1
ATOM 11233 O O . SER B 1 437 ? -33.508 -6.443 2.176 1 93.07 437 SER B O 1
ATOM 11235 N N . CYS B 1 438 ? -31.417 -6.153 0.833 1 89.21 438 CYS B N 1
ATOM 11236 C CA . CYS B 1 438 ? -31.286 -7.561 0.474 1 89.21 438 CYS B CA 1
ATOM 11237 C C . CYS B 1 438 ? -30.623 -8.351 1.596 1 89.21 438 CYS B C 1
ATOM 11239 O O . CYS B 1 438 ? -30.179 -9.481 1.387 1 89.21 438 CYS B O 1
ATOM 11241 N N . GLY B 1 439 ? -30.464 -7.681 2.668 1 84.47 439 GLY B N 1
ATOM 11242 C CA . GLY B 1 439 ? -29.958 -8.384 3.836 1 84.47 439 GLY B CA 1
ATOM 11243 C C . GLY B 1 439 ? -28.443 -8.454 3.88 1 84.47 439 GLY B C 1
ATOM 11244 O O . GLY B 1 439 ? -27.874 -9.22 4.66 1 84.47 439 GLY B O 1
ATOM 11245 N N . SER B 1 440 ? -27.775 -7.755 2.984 1 88.9 440 SER B N 1
ATOM 11246 C CA . SER B 1 440 ? -26.316 -7.725 2.94 1 88.9 440 SER B CA 1
ATOM 11247 C C . SER B 1 440 ? -25.771 -6.443 3.561 1 88.9 440 SER B C 1
ATOM 11249 O O . SER B 1 440 ? -24.858 -5.821 3.012 1 88.9 440 SER B O 1
ATOM 11251 N N . GLY B 1 441 ? -26.343 -6.112 4.665 1 89.78 441 GLY B N 1
ATOM 11252 C CA . GLY B 1 441 ? -25.968 -4.873 5.328 1 89.78 441 GLY B CA 1
ATOM 11253 C C . GLY B 1 441 ? -24.531 -4.869 5.815 1 89.78 441 GLY B C 1
ATOM 11254 O O . GLY B 1 441 ? -23.869 -3.829 5.801 1 89.78 441 GLY B O 1
ATOM 11255 N N . VAL B 1 442 ? -24.002 -5.971 6.207 1 89.03 442 VAL B N 1
ATOM 11256 C CA . VAL B 1 442 ? -22.642 -6.093 6.721 1 89.03 442 VAL B CA 1
ATOM 11257 C C . VAL B 1 442 ? -21.641 -5.717 5.631 1 89.03 442 VAL B C 1
ATOM 11259 O O . VAL B 1 442 ? -20.597 -5.126 5.914 1 89.03 442 VAL B O 1
ATOM 11262 N N . LEU B 1 443 ? -21.953 -5.996 4.379 1 91.88 443 LEU B N 1
ATOM 11263 C CA . LEU B 1 443 ? -21.087 -5.659 3.254 1 91.88 443 LEU B CA 1
ATOM 11264 C C . LEU B 1 443 ? -21.162 -4.169 2.938 1 91.88 443 LEU B C 1
ATOM 11266 O O . LEU B 1 443 ? -20.153 -3.554 2.585 1 91.88 443 LEU B O 1
ATOM 11270 N N . ALA B 1 444 ? -22.32 -3.663 3.064 1 94.14 444 ALA B N 1
ATOM 11271 C CA . ALA B 1 444 ? -22.543 -2.247 2.783 1 94.14 444 ALA B CA 1
ATOM 11272 C C . ALA B 1 444 ? -21.752 -1.366 3.745 1 94.14 444 ALA B C 1
ATOM 11274 O O . ALA B 1 444 ? -21.26 -0.302 3.361 1 94.14 444 ALA B O 1
ATOM 11275 N N . ASP B 1 445 ? -21.574 -1.849 4.946 1 92.1 445 ASP B N 1
ATOM 11276 C CA . ASP B 1 445 ? -20.982 -1.043 6.009 1 92.1 445 ASP B CA 1
ATOM 11277 C C . ASP B 1 445 ? -19.458 -1.133 5.983 1 92.1 445 ASP B C 1
ATOM 11279 O O . ASP B 1 445 ? -18.786 -0.643 6.893 1 92.1 445 ASP B O 1
ATOM 11283 N N . GLY B 1 446 ? -18.885 -1.655 4.964 1 92.2 446 GLY B N 1
ATOM 11284 C CA . GLY B 1 446 ? -17.441 -1.767 4.83 1 92.2 446 GLY B CA 1
ATOM 11285 C C . GLY B 1 446 ? -16.835 -0.675 3.968 1 92.2 446 GLY B C 1
ATOM 11286 O O . GLY B 1 446 ? -17.011 0.513 4.247 1 92.2 446 GLY B O 1
ATOM 11287 N N . ARG B 1 447 ? -16.18 -1.059 2.928 1 93.61 447 ARG B N 1
ATOM 11288 C CA . ARG B 1 447 ? -15.443 -0.136 2.07 1 93.61 447 ARG B CA 1
ATOM 11289 C C . ARG B 1 447 ? -16.389 0.833 1.369 1 93.61 447 ARG B C 1
ATOM 11291 O O . ARG B 1 447 ? -16.033 1.987 1.123 1 93.61 447 ARG B O 1
ATOM 11298 N N . LEU B 1 448 ? -17.585 0.329 1.041 1 96.75 448 LEU B N 1
ATOM 11299 C CA . LEU B 1 448 ? -18.557 1.2 0.388 1 96.75 448 LEU B CA 1
ATOM 11300 C C . LEU B 1 448 ? -18.953 2.354 1.302 1 96.75 448 LEU B C 1
ATOM 11302 O O . LEU B 1 448 ? -19.003 3.507 0.867 1 96.75 448 LEU B O 1
ATOM 11306 N N . ALA B 1 449 ? -19.26 2.034 2.531 1 96.72 449 ALA B N 1
ATOM 11307 C CA . ALA B 1 449 ? -19.572 3.081 3.501 1 96.72 449 ALA B CA 1
ATOM 11308 C C . ALA B 1 449 ? -18.401 4.047 3.66 1 96.72 449 ALA B C 1
ATOM 11310 O O . ALA B 1 449 ? -18.601 5.258 3.783 1 96.72 449 ALA B O 1
ATOM 11311 N N . ASP B 1 450 ? -17.178 3.536 3.713 1 96.22 450 ASP B N 1
ATOM 11312 C CA . ASP B 1 450 ? -15.985 4.371 3.821 1 96.22 450 ASP B CA 1
ATOM 11313 C C . ASP B 1 450 ? -15.882 5.337 2.644 1 96.22 450 ASP B C 1
ATOM 11315 O O . ASP B 1 450 ? -15.507 6.499 2.818 1 96.22 450 ASP B O 1
ATOM 11319 N N . LEU B 1 451 ? -16.151 4.816 1.442 1 97.5 451 LEU B N 1
ATOM 11320 C CA . LEU B 1 451 ? -16.083 5.664 0.256 1 97.5 451 LEU B CA 1
ATOM 11321 C C . LEU B 1 451 ? -17.13 6.771 0.319 1 97.5 451 LEU B C 1
ATOM 11323 O O . LEU B 1 451 ? -16.847 7.919 -0.033 1 97.5 451 LEU B O 1
ATOM 11327 N N . ILE B 1 452 ? -18.335 6.393 0.706 1 97.95 452 ILE B N 1
ATOM 11328 C CA . ILE B 1 452 ? -19.404 7.379 0.822 1 97.95 452 ILE B CA 1
ATOM 11329 C C . ILE B 1 452 ? -19.006 8.457 1.826 1 97.95 452 ILE B C 1
ATOM 11331 O O . ILE B 1 452 ? -19.183 9.65 1.569 1 97.95 452 ILE B O 1
ATOM 11335 N N . ARG B 1 453 ? -18.437 8.065 2.934 1 97.6 453 ARG B N 1
ATOM 11336 C CA . ARG B 1 453 ? -17.979 9.005 3.952 1 97.6 453 ARG B CA 1
ATOM 11337 C C . ARG B 1 453 ? -16.866 9.897 3.412 1 97.6 453 ARG B C 1
ATOM 11339 O O . ARG B 1 453 ? -16.814 11.089 3.722 1 97.6 453 ARG B O 1
ATOM 11346 N N . ARG B 1 454 ? -15.938 9.37 2.607 1 97.63 454 ARG B N 1
ATOM 11347 C CA . ARG B 1 454 ? -14.875 10.157 1.991 1 97.63 454 ARG B CA 1
ATOM 11348 C C . ARG B 1 454 ? -15.447 11.193 1.029 1 97.63 454 ARG B C 1
ATOM 11350 O O . ARG B 1 454 ? -15.001 12.342 1.009 1 97.63 454 ARG B O 1
ATOM 11357 N N . VAL B 1 455 ? -16.467 10.786 0.259 1 97.43 455 VAL B N 1
ATOM 11358 C CA . VAL B 1 455 ? -17.075 11.707 -0.695 1 97.43 455 VAL B CA 1
ATOM 11359 C C . VAL B 1 455 ? -17.808 12.818 0.053 1 97.43 455 VAL B C 1
ATOM 11361 O O . VAL B 1 455 ? -17.779 13.979 -0.362 1 97.43 455 VAL B O 1
ATOM 11364 N N . ALA B 1 456 ? -18.398 12.426 1.119 1 96.63 456 ALA B N 1
ATOM 11365 C CA . ALA B 1 456 ? -19.119 13.416 1.915 1 96.63 456 ALA B CA 1
ATOM 11366 C C . ALA B 1 456 ? -18.156 14.414 2.553 1 96.63 456 ALA B C 1
ATOM 11368 O O . ALA B 1 456 ? -18.467 15.602 2.664 1 96.63 456 ALA B O 1
ATOM 11369 N N . THR B 1 457 ? -17.001 13.978 2.966 1 96.57 457 THR B N 1
ATOM 11370 C CA . THR B 1 457 ? -16.054 14.817 3.692 1 96.57 457 THR B CA 1
ATOM 11371 C C . THR B 1 457 ? -15.173 15.601 2.723 1 96.57 457 THR B C 1
ATOM 11373 O O . THR B 1 457 ? -14.984 16.809 2.885 1 96.57 457 THR B O 1
ATOM 11376 N N . PHE B 1 458 ? -14.636 14.922 1.655 1 96.36 458 PHE B N 1
ATOM 11377 C CA . PHE B 1 458 ? -13.642 15.529 0.778 1 96.36 458 PHE B CA 1
ATOM 11378 C C . PHE B 1 458 ? -14.303 16.114 -0.465 1 96.36 458 PHE B C 1
ATOM 11380 O O . PHE B 1 458 ? -13.709 16.942 -1.158 1 96.36 458 PHE B O 1
ATOM 11387 N N . GLY B 1 459 ? -15.583 15.682 -0.776 1 94.71 459 GLY B N 1
ATOM 11388 C CA . GLY B 1 459 ? -16.25 16.155 -1.978 1 94.71 459 GLY B CA 1
ATOM 11389 C C . GLY B 1 459 ? -15.465 15.876 -3.246 1 94.71 459 GLY B C 1
ATOM 11390 O O . GLY B 1 459 ? -14.726 14.893 -3.32 1 94.71 459 GLY B O 1
ATOM 11391 N N . MET B 1 460 ? -15.603 16.68 -4.216 1 93.78 460 MET B N 1
ATOM 11392 C CA . MET B 1 460 ? -14.9 16.517 -5.485 1 93.78 460 MET B CA 1
ATOM 11393 C C . MET B 1 460 ? -13.587 17.293 -5.483 1 93.78 460 MET B C 1
ATOM 11395 O O . MET B 1 460 ? -12.841 17.262 -6.463 1 93.78 460 MET B O 1
ATOM 11399 N N . VAL B 1 461 ? -13.282 17.986 -4.341 1 92.3 461 VAL B N 1
ATOM 11400 C CA . VAL B 1 461 ? -12.149 18.904 -4.374 1 92.3 461 VAL B CA 1
ATOM 11401 C C . VAL B 1 461 ? -11.186 18.577 -3.235 1 92.3 461 VAL B C 1
ATOM 11403 O O . VAL B 1 461 ? -10.164 19.247 -3.066 1 92.3 461 VAL B O 1
ATOM 11406 N N . LEU B 1 462 ? -11.364 17.583 -2.41 1 92.51 462 LEU B N 1
ATOM 11407 C CA . LEU B 1 462 ? -10.541 17.167 -1.279 1 92.51 462 LEU B CA 1
ATOM 11408 C C . LEU B 1 462 ? -10.652 18.164 -0.13 1 92.51 462 LEU B C 1
ATOM 11410 O O . LEU B 1 462 ? -11.128 17.818 0.953 1 92.51 462 LEU B O 1
ATOM 11414 N N . MET B 1 463 ? -10.19 19.463 -0.433 1 94.18 463 MET B N 1
ATOM 11415 C CA . MET B 1 463 ? -10.311 20.569 0.513 1 94.18 463 MET B CA 1
ATOM 11416 C C . MET B 1 463 ? -10.681 21.862 -0.205 1 94.18 463 MET B C 1
ATOM 11418 O O . MET B 1 463 ? -10.051 22.227 -1.199 1 94.18 463 MET B O 1
ATOM 11422 N N . LYS B 1 464 ? -11.617 22.489 0.325 1 94.32 464 LYS B N 1
ATOM 11423 C CA . LYS B 1 464 ? -11.963 23.779 -0.263 1 94.32 464 LYS B CA 1
ATOM 11424 C C . LYS B 1 464 ? -10.875 24.815 0.004 1 94.32 464 LYS B C 1
ATOM 11426 O O . LYS B 1 464 ? -10.3 24.852 1.094 1 94.32 464 LYS B O 1
ATOM 11431 N N . LEU B 1 465 ? -10.598 25.62 -0.958 1 96.18 465 LEU B N 1
ATOM 11432 C CA . LEU B 1 465 ? -9.554 26.635 -0.869 1 96.18 465 LEU B CA 1
ATOM 11433 C C . LEU B 1 465 ? -10.139 27.979 -0.448 1 96.18 465 LEU B C 1
ATOM 11435 O O . LEU B 1 465 ? -11.101 28.459 -1.052 1 96.18 465 LEU B O 1
ATOM 11439 N N . ASP B 1 466 ? -9.585 28.53 0.592 1 96.85 466 ASP B N 1
ATOM 11440 C CA . ASP B 1 466 ? -9.978 29.882 0.976 1 96.85 466 ASP B CA 1
ATOM 11441 C C . ASP B 1 466 ? -9.174 30.928 0.207 1 96.85 466 ASP B C 1
ATOM 11443 O O . ASP B 1 466 ? -8.042 30.667 -0.207 1 96.85 466 ASP B O 1
ATOM 11447 N N . LEU B 1 467 ? -9.787 32.021 0.044 1 97.6 467 LEU B N 1
ATOM 11448 C CA . LEU B 1 467 ? -9.094 33.197 -0.471 1 97.6 467 LEU B CA 1
ATOM 11449 C C . LEU B 1 467 ? -8.86 34.218 0.637 1 97.6 467 LEU B C 1
ATOM 11451 O O . LEU B 1 467 ? -9.722 34.416 1.497 1 97.6 467 LEU B O 1
ATOM 11455 N N . ARG B 1 468 ? -7.706 34.687 0.673 1 96.7 468 ARG B N 1
ATOM 11456 C CA . ARG B 1 468 ? -7.373 35.663 1.707 1 96.7 468 ARG B CA 1
ATOM 11457 C C . ARG B 1 468 ? -6.653 36.868 1.11 1 96.7 468 ARG B C 1
ATOM 11459 O O . ARG B 1 468 ? -5.729 36.712 0.31 1 96.7 468 ARG B O 1
ATOM 11466 N N . GLN B 1 469 ? -7.135 38.05 1.417 1 96.05 469 GLN B N 1
ATOM 11467 C CA . GLN B 1 469 ? -6.563 39.305 0.939 1 96.05 469 GLN B CA 1
ATOM 11468 C C . GLN B 1 469 ? -6.706 40.407 1.984 1 96.05 469 GLN B C 1
ATOM 11470 O O . GLN B 1 469 ? -7.603 40.358 2.828 1 96.05 469 GLN B O 1
ATOM 11475 N N . GLU B 1 470 ? -5.845 41.343 1.969 1 94.78 470 GLU B N 1
ATOM 11476 C CA . GLU B 1 470 ? -5.867 42.445 2.926 1 94.78 470 GLU B CA 1
ATOM 11477 C C . GLU B 1 470 ? -6.898 43.499 2.532 1 94.78 470 GLU B C 1
ATOM 11479 O O . GLU B 1 470 ? -7.089 43.774 1.346 1 94.78 470 GLU B O 1
ATOM 11484 N N . SER B 1 471 ? -7.41 44.179 3.595 1 95.79 471 SER B N 1
ATOM 11485 C CA . SER B 1 471 ? -8.465 45.163 3.37 1 95.79 471 SER B CA 1
ATOM 11486 C C . SER B 1 471 ? -7.952 46.347 2.557 1 95.79 471 SER B C 1
ATOM 11488 O O . SER B 1 471 ? -8.689 46.918 1.75 1 95.79 471 SER B O 1
ATOM 11490 N N . GLY B 1 472 ? -6.758 46.68 2.609 1 93.93 472 GLY B N 1
ATOM 11491 C CA . GLY B 1 472 ? -6.176 47.784 1.862 1 93.93 472 GLY B CA 1
ATOM 11492 C C . GLY B 1 472 ? -6.192 47.562 0.361 1 93.93 472 GLY B C 1
ATOM 11493 O O . GLY B 1 472 ? -6.388 48.505 -0.409 1 93.93 472 GLY B O 1
ATOM 11494 N N . ARG B 1 473 ? -6.02 46.391 -0.059 1 95.55 473 ARG B N 1
ATOM 11495 C CA . ARG B 1 473 ? -6.007 46.059 -1.48 1 95.55 473 ARG B CA 1
ATOM 11496 C C . ARG B 1 473 ? -7.392 46.232 -2.095 1 95.55 473 ARG B C 1
ATOM 11498 O O . ARG B 1 473 ? -7.516 46.606 -3.264 1 95.55 473 ARG B O 1
ATOM 11505 N N . HIS B 1 474 ? -8.429 45.968 -1.369 1 97.01 474 HIS B N 1
ATOM 11506 C CA . HIS B 1 474 ? -9.791 46.179 -1.846 1 97.01 474 HIS B CA 1
ATOM 11507 C C . HIS B 1 474 ? -10.102 47.666 -1.989 1 97.01 474 HIS B C 1
ATOM 11509 O O . HIS B 1 474 ? -10.734 48.081 -2.962 1 97.01 474 HIS B O 1
ATOM 11515 N N . ALA B 1 475 ? -9.612 48.313 -1.016 1 96.18 475 ALA B N 1
ATOM 11516 C CA . ALA B 1 475 ? -9.812 49.759 -1.064 1 96.18 475 ALA B CA 1
ATOM 11517 C C . ALA B 1 475 ? -9.109 50.37 -2.273 1 96.18 475 ALA B C 1
ATOM 11519 O O . ALA B 1 475 ? -9.66 51.248 -2.941 1 96.18 475 ALA B O 1
ATOM 11520 N N . GLU B 1 476 ? -7.945 49.933 -2.519 1 95.78 476 GLU B N 1
ATOM 11521 C CA . GLU B 1 476 ? -7.196 50.402 -3.682 1 95.78 476 GLU B CA 1
ATOM 11522 C C . GLU B 1 476 ? -7.922 50.061 -4.98 1 95.78 476 GLU B C 1
ATOM 11524 O O . GLU B 1 476 ? -7.925 50.855 -5.923 1 95.78 476 GLU B O 1
ATOM 11529 N N . THR B 1 477 ? -8.442 48.943 -5.009 1 96.58 477 THR B N 1
ATOM 11530 C CA . THR B 1 477 ? -9.17 48.501 -6.193 1 96.58 477 THR B CA 1
ATOM 11531 C C . THR B 1 477 ? -10.417 49.353 -6.412 1 96.58 477 THR B C 1
ATOM 11533 O O . THR B 1 477 ? -10.695 49.779 -7.535 1 96.58 477 THR B O 1
ATOM 11536 N N . LEU B 1 478 ? -11.147 49.651 -5.397 1 96.56 478 LEU B N 1
ATOM 11537 C CA . LEU B 1 478 ? -12.332 50.495 -5.503 1 96.56 478 LEU B CA 1
ATOM 11538 C C . LEU B 1 478 ? -11.95 51.925 -5.869 1 96.56 478 LEU B C 1
ATOM 11540 O O . LEU B 1 478 ? -12.68 52.6 -6.599 1 96.56 478 LEU B O 1
ATOM 11544 N N . ASP B 1 479 ? -10.835 52.35 -5.31 1 96.47 479 ASP B N 1
ATOM 11545 C CA . ASP B 1 479 ? -10.327 53.664 -5.693 1 96.47 479 ASP B CA 1
ATOM 11546 C C . ASP B 1 479 ? -10.112 53.752 -7.202 1 96.47 479 ASP B C 1
ATOM 11548 O O . ASP B 1 479 ? -10.511 54.73 -7.836 1 96.47 479 ASP B O 1
ATOM 11552 N N . ALA B 1 480 ? -9.511 52.701 -7.764 1 95.9 480 ALA B N 1
ATOM 11553 C CA . ALA B 1 480 ? -9.218 52.674 -9.194 1 95.9 480 ALA B CA 1
ATOM 11554 C C . ALA B 1 480 ? -10.503 52.651 -10.017 1 95.9 480 ALA B C 1
ATOM 11556 O O . ALA B 1 480 ? -10.599 53.318 -11.05 1 95.9 480 ALA B O 1
ATOM 11557 N N . ILE B 1 481 ? -11.483 51.916 -9.614 1 95.24 481 ILE B N 1
ATOM 11558 C CA . ILE B 1 481 ? -12.747 51.779 -10.328 1 95.24 481 ILE B CA 1
ATOM 11559 C C . ILE B 1 481 ? -13.512 53.099 -10.281 1 95.24 481 ILE B C 1
ATOM 11561 O O . ILE B 1 481 ? -13.99 53.584 -11.31 1 95.24 481 ILE B O 1
ATOM 11565 N N . ILE B 1 482 ? -13.601 53.67 -9.117 1 94.32 482 ILE B N 1
ATOM 11566 C CA . ILE B 1 482 ? -14.385 54.882 -8.905 1 94.32 482 ILE B CA 1
ATOM 11567 C C . ILE B 1 482 ? -13.723 56.056 -9.623 1 94.32 482 ILE B C 1
ATOM 11569 O O . ILE B 1 482 ? -14.409 56.927 -10.165 1 94.32 482 ILE B O 1
ATOM 11573 N N . GLU B 1 483 ? -12.436 56.014 -9.549 1 93.3 483 GLU B N 1
ATOM 11574 C CA . GLU B 1 483 ? -11.713 57.035 -10.301 1 93.3 483 GLU B CA 1
ATOM 11575 C C . GLU B 1 483 ? -11.964 56.897 -11.8 1 93.3 483 GLU B C 1
ATOM 11577 O O . GLU B 1 483 ? -12.171 57.894 -12.495 1 93.3 483 GLU B O 1
ATOM 11582 N N . TYR B 1 484 ? -11.912 55.705 -12.246 1 92.42 484 TYR B N 1
ATOM 11583 C CA . TYR B 1 484 ? -12.165 55.443 -13.658 1 92.42 484 TYR B CA 1
ATOM 11584 C C . TYR B 1 484 ? -13.562 55.903 -14.056 1 92.42 484 TYR B C 1
ATOM 11586 O O . TYR B 1 484 ? -13.769 56.386 -15.173 1 92.42 484 TYR B O 1
ATOM 11594 N N . LEU B 1 485 ? -14.537 55.823 -13.163 1 91.65 485 LEU B N 1
ATOM 11595 C CA . LEU B 1 485 ? -15.928 56.17 -13.435 1 91.65 485 LEU B CA 1
ATOM 11596 C C . LEU B 1 485 ? -16.194 57.637 -13.118 1 91.65 485 LEU B C 1
ATOM 11598 O O . LEU B 1 485 ? -17.334 58.099 -13.209 1 91.65 485 LEU B O 1
ATOM 11602 N N . ASP B 1 486 ? -15.246 58.367 -12.688 1 90.74 486 ASP B N 1
ATOM 11603 C CA . ASP B 1 486 ? -15.309 59.791 -12.377 1 90.74 486 ASP B CA 1
ATOM 11604 C C . ASP B 1 486 ? -16.319 60.066 -11.264 1 90.74 486 ASP B C 1
ATOM 11606 O O . ASP B 1 486 ? -17.135 60.983 -11.373 1 90.74 486 ASP B O 1
ATOM 11610 N N . MET B 1 487 ? -16.239 59.3 -10.229 1 91.35 487 MET B N 1
ATOM 11611 C CA . MET B 1 487 ? -17.189 59.425 -9.127 1 91.35 487 MET B CA 1
ATOM 11612 C C . MET B 1 487 ? -16.493 59.914 -7.862 1 91.35 487 MET B C 1
ATOM 11614 O O . MET B 1 487 ? -17.127 60.052 -6.814 1 91.35 487 MET B O 1
ATOM 11618 N N . GLY B 1 488 ? -15.097 60.015 -7.892 1 91.16 488 GLY B N 1
ATOM 11619 C CA . GLY B 1 488 ? -14.34 60.492 -6.746 1 91.16 488 GLY B CA 1
ATOM 11620 C C . GLY B 1 488 ? -13.246 59.534 -6.312 1 91.16 488 GLY B C 1
ATOM 11621 O O . GLY B 1 488 ? -12.712 58.783 -7.131 1 91.16 488 GLY B O 1
ATOM 11622 N N . VAL B 1 489 ? -12.874 59.783 -5.021 1 92.45 489 VAL B N 1
ATOM 11623 C CA . VAL B 1 489 ? -11.825 58.937 -4.462 1 92.45 489 VAL B CA 1
ATOM 11624 C C . VAL B 1 489 ? -12.349 58.212 -3.224 1 92.45 489 VAL B C 1
ATOM 11626 O O . VAL B 1 489 ? -12.587 58.835 -2.187 1 92.45 489 VAL B O 1
ATOM 11629 N N . TYR B 1 490 ? -12.476 56.944 -3.295 1 94.23 490 TYR B N 1
ATOM 11630 C CA . TYR B 1 490 ? -13.098 56.1 -2.282 1 94.23 490 TYR B CA 1
ATOM 11631 C C . TYR B 1 490 ? -12.349 56.194 -0.958 1 94.23 490 TYR B C 1
ATOM 11633 O O . TYR B 1 490 ? -12.965 56.267 0.107 1 94.23 490 TYR B O 1
ATOM 11641 N N . SER B 1 491 ? -10.933 56.192 -0.994 1 90.86 491 SER B N 1
ATOM 11642 C CA . SER B 1 491 ? -10.085 56.173 0.194 1 90.86 491 SER B CA 1
ATOM 11643 C C . SER B 1 491 ? -10.26 57.444 1.019 1 90.86 491 SER B C 1
ATOM 11645 O O . SER B 1 491 ? -9.967 57.458 2.216 1 90.86 491 SER B O 1
ATOM 11647 N N . GLU B 1 492 ? -10.9 58.423 0.505 1 91.8 492 GLU B N 1
ATOM 11648 C CA . GLU B 1 492 ? -11.06 59.703 1.189 1 91.8 492 GLU B CA 1
ATOM 11649 C C . GLU B 1 492 ? -12.458 59.837 1.788 1 91.8 492 GLU B C 1
ATOM 11651 O O . GLU B 1 492 ? -12.726 60.772 2.545 1 91.8 492 GLU B O 1
ATOM 11656 N N . TRP B 1 493 ? -13.289 58.986 1.545 1 94.94 493 TRP B N 1
ATOM 11657 C CA . TRP B 1 493 ? -14.652 59.035 2.064 1 94.94 493 TRP B CA 1
ATOM 11658 C C . TRP B 1 493 ? -14.697 58.578 3.518 1 94.94 493 TRP B C 1
ATOM 11660 O O . TRP B 1 493 ? -13.858 57.784 3.952 1 94.94 493 TRP B O 1
ATOM 11670 N N . ASP B 1 494 ? -15.593 59.083 4.202 1 94.39 494 ASP B N 1
ATOM 11671 C CA . ASP B 1 494 ? -15.794 58.589 5.561 1 94.39 494 ASP B CA 1
ATOM 11672 C C . ASP B 1 494 ? -16.618 57.303 5.562 1 94.39 494 ASP B C 1
ATOM 11674 O O . ASP B 1 494 ? -17.194 56.928 4.539 1 94.39 494 ASP B O 1
ATOM 11678 N N . GLU B 1 495 ? -16.757 56.619 6.672 1 96.5 495 GLU B N 1
ATOM 11679 C CA . GLU B 1 495 ? -17.356 55.293 6.787 1 96.5 495 GLU B CA 1
ATOM 11680 C C . GLU B 1 495 ? -18.828 55.316 6.383 1 96.5 495 GLU B C 1
ATOM 11682 O O . GLU B 1 495 ? -19.297 54.42 5.677 1 96.5 495 GLU B O 1
ATOM 11687 N N . ASP B 1 496 ? -19.562 56.298 6.715 1 95.59 496 ASP B N 1
ATOM 11688 C CA . ASP B 1 496 ? -20.988 56.365 6.408 1 95.59 496 ASP B CA 1
ATOM 11689 C C . ASP B 1 496 ? -21.22 56.537 4.909 1 95.59 496 ASP B C 1
ATOM 11691 O O . ASP B 1 496 ? -22.129 55.926 4.342 1 95.59 496 ASP B O 1
ATOM 11695 N N . LYS B 1 497 ? -20.431 57.36 4.318 1 96.12 497 LYS B N 1
ATOM 11696 C CA . LYS B 1 497 ? -20.534 57.554 2.874 1 96.12 497 LYS B CA 1
ATOM 11697 C C . LYS B 1 497 ? -20.184 56.274 2.121 1 96.12 497 LYS B C 1
ATOM 11699 O O . LYS B 1 497 ? -20.815 55.948 1.114 1 96.12 497 LYS B O 1
ATOM 11704 N N . LYS B 1 498 ? -19.159 55.682 2.56 1 97.07 498 LYS B N 1
ATOM 11705 C CA . LYS B 1 498 ? -18.774 54.413 1.95 1 97.07 498 LYS B CA 1
ATOM 11706 C C . LYS B 1 498 ? -19.913 53.4 2.023 1 97.07 498 LYS B C 1
ATOM 11708 O O . LYS B 1 498 ? -20.228 52.74 1.031 1 97.07 498 LYS B O 1
ATOM 11713 N N . LEU B 1 499 ? -20.518 53.288 3.222 1 97.52 499 LEU B N 1
ATOM 11714 C CA . LEU B 1 499 ? -21.582 52.315 3.442 1 97.52 499 LEU B CA 1
ATOM 11715 C C . LEU B 1 499 ? -22.788 52.62 2.56 1 97.52 499 LEU B C 1
ATOM 11717 O O . LEU B 1 499 ? -23.416 51.704 2.022 1 97.52 499 LEU B O 1
ATOM 11721 N N . GLU B 1 500 ? -23.067 53.85 2.423 1 95.91 500 GLU B N 1
ATOM 11722 C CA . GLU B 1 500 ? -24.191 54.248 1.581 1 95.91 500 GLU B CA 1
ATOM 11723 C C . GLU B 1 500 ? -23.939 53.893 0.119 1 95.91 500 GLU B C 1
ATOM 11725 O O . GLU B 1 500 ? -24.82 53.358 -0.557 1 95.91 500 GLU B O 1
ATOM 11730 N N . PHE B 1 501 ? -22.856 54.252 -0.3 1 95.38 501 PHE B N 1
ATOM 11731 C CA . PHE B 1 501 ? -22.49 53.972 -1.683 1 95.38 501 PHE B CA 1
ATOM 11732 C C . PHE B 1 501 ? -22.519 52.474 -1.958 1 95.38 501 PHE B C 1
ATOM 11734 O O . PHE B 1 501 ? -23.116 52.029 -2.941 1 95.38 501 PHE B O 1
ATOM 11741 N N . LEU B 1 502 ? -21.784 51.677 -1.123 1 97.39 502 LEU B N 1
ATOM 11742 C CA . LEU B 1 502 ? -21.668 50.236 -1.316 1 97.39 502 LEU B CA 1
ATOM 11743 C C . LEU B 1 502 ? -23.038 49.568 -1.257 1 97.39 502 LEU B C 1
ATOM 11745 O O . LEU B 1 502 ? -23.331 48.671 -2.051 1 97.39 502 LEU B O 1
ATOM 11749 N N . THR B 1 503 ? -23.896 50.009 -0.329 1 96.88 503 THR B N 1
ATOM 11750 C CA . THR B 1 503 ? -25.231 49.436 -0.196 1 96.88 503 THR B CA 1
ATOM 11751 C C . THR B 1 503 ? -26.073 49.734 -1.433 1 96.88 503 THR B C 1
ATOM 11753 O O . THR B 1 503 ? -26.81 48.869 -1.911 1 96.88 503 THR B O 1
ATOM 11756 N N . ARG B 1 504 ? -25.92 50.917 -1.921 1 95.2 504 ARG B N 1
ATOM 11757 C CA . ARG B 1 504 ? -26.653 51.306 -3.121 1 95.2 504 ARG B CA 1
ATOM 11758 C C . ARG B 1 504 ? -26.239 50.453 -4.316 1 95.2 504 ARG B C 1
ATOM 11760 O O . ARG B 1 504 ? -27.09 49.982 -5.073 1 95.2 504 ARG B O 1
ATOM 11767 N N . GLU B 1 505 ? -24.976 50.325 -4.462 1 95 505 GLU B N 1
ATOM 11768 C CA . GLU B 1 505 ? -24.464 49.536 -5.578 1 95 505 GLU B CA 1
ATOM 11769 C C . GLU B 1 505 ? -24.834 48.063 -5.429 1 95 505 GLU B C 1
ATOM 11771 O O . GLU B 1 505 ? -25.061 47.371 -6.424 1 95 505 GLU B O 1
ATOM 11776 N N . LEU B 1 506 ? -24.838 47.516 -4.245 1 96.12 506 LEU B N 1
ATOM 11777 C CA . LEU B 1 506 ? -25.161 46.117 -3.988 1 96.12 506 LEU B CA 1
ATOM 11778 C C . LEU B 1 506 ? -26.639 45.845 -4.247 1 96.12 506 LEU B C 1
ATOM 11780 O O . LEU B 1 506 ? -27.008 44.743 -4.662 1 96.12 506 LEU B O 1
ATOM 11784 N N . LYS B 1 507 ? -27.441 46.811 -4.042 1 93.76 507 LYS B N 1
ATOM 11785 C CA . LYS B 1 507 ? -28.872 46.68 -4.295 1 93.76 507 LYS B CA 1
ATOM 11786 C C . LYS B 1 507 ? -29.181 46.801 -5.784 1 93.76 507 LYS B C 1
ATOM 11788 O O . LYS B 1 507 ? -30.183 46.265 -6.262 1 93.76 507 LYS B O 1
ATOM 11793 N N . GLY B 1 508 ? -28.259 47.385 -6.471 1 88.9 508 GLY B N 1
ATOM 11794 C CA . GLY B 1 508 ? -28.467 47.615 -7.892 1 88.9 508 GLY B CA 1
ATOM 11795 C C . GLY B 1 508 ? -28.132 46.407 -8.747 1 88.9 508 GLY B C 1
ATOM 11796 O O . GLY B 1 508 ? -27.347 45.549 -8.338 1 88.9 508 GLY B O 1
ATOM 11797 N N . LYS B 1 509 ? -28.605 46.376 -9.923 1 86.12 509 LYS B N 1
ATOM 11798 C CA . LYS B 1 509 ? -28.383 45.258 -10.836 1 86.12 509 LYS B CA 1
ATOM 11799 C C . LYS B 1 509 ? -27.327 45.605 -11.882 1 86.12 509 LYS B C 1
ATOM 11801 O O . LYS B 1 509 ? -26.903 44.741 -12.653 1 86.12 509 LYS B O 1
ATOM 11806 N N . ARG B 1 510 ? -26.873 46.758 -11.817 1 83.41 510 ARG B N 1
ATOM 11807 C CA . ARG B 1 510 ? -25.919 47.229 -12.815 1 83.41 510 ARG B CA 1
ATOM 11808 C C . ARG B 1 510 ? -24.487 46.912 -12.396 1 83.41 510 ARG B C 1
ATOM 11810 O O . ARG B 1 510 ? -24.087 47.201 -11.267 1 83.41 510 ARG B O 1
ATOM 11817 N N . PRO B 1 511 ? -23.729 46.332 -13.296 1 87.49 511 PRO B N 1
ATOM 11818 C CA . PRO B 1 511 ? -22.326 46.082 -12.958 1 87.49 511 PRO B CA 1
ATOM 11819 C C . PRO B 1 511 ? -21.521 47.37 -12.792 1 87.49 511 PRO B C 1
ATOM 11821 O O . PRO B 1 511 ? -21.739 48.337 -13.526 1 87.49 511 PRO B O 1
ATOM 11824 N N . LEU B 1 512 ? -20.683 47.328 -11.953 1 90.31 512 LEU B N 1
ATOM 11825 C CA . LEU B 1 512 ? -19.855 48.493 -11.663 1 90.31 512 LEU B CA 1
ATOM 11826 C C . LEU B 1 512 ? -18.573 48.468 -12.488 1 90.31 512 LEU B C 1
ATOM 11828 O O . LEU B 1 512 ? -18.117 49.509 -12.967 1 90.31 512 LEU B O 1
ATOM 11832 N N . VAL B 1 513 ? -17.967 47.252 -12.681 1 90.75 513 VAL B N 1
ATOM 11833 C CA . VAL B 1 513 ? -16.65 47.121 -13.294 1 90.75 513 VAL B CA 1
ATOM 11834 C C . VAL B 1 513 ? -16.8 46.818 -14.783 1 90.75 513 VAL B C 1
ATOM 11836 O O . VAL B 1 513 ? -17.331 45.77 -15.159 1 90.75 513 VAL B O 1
ATOM 11839 N N . PRO B 1 514 ? -16.328 47.638 -15.64 1 84.58 514 PRO B N 1
ATOM 11840 C CA . PRO B 1 514 ? -16.36 47.344 -17.075 1 84.58 514 PRO B CA 1
ATOM 11841 C C . PRO B 1 514 ? -15.399 46.224 -17.469 1 84.58 514 PRO B C 1
ATOM 11843 O O . PRO B 1 514 ? -14.305 46.119 -16.911 1 84.58 514 PRO B O 1
ATOM 11846 N N . HIS B 1 515 ? -15.704 45.4 -18.505 1 77.3 515 HIS B N 1
ATOM 11847 C CA . HIS B 1 515 ? -14.926 44.243 -18.934 1 77.3 515 HIS B CA 1
ATOM 11848 C C . HIS B 1 515 ? -13.555 44.662 -19.452 1 77.3 515 HIS B C 1
ATOM 11850 O O . HIS B 1 515 ? -12.576 43.928 -19.295 1 77.3 515 HIS B O 1
ATOM 11856 N N . SER B 1 516 ? -13.539 45.188 -20.613 1 79.96 516 SER B N 1
ATOM 11857 C CA . SER B 1 516 ? -12.328 45.627 -21.297 1 79.96 516 SER B CA 1
ATOM 11858 C C . SER B 1 516 ? -11.586 46.684 -20.486 1 79.96 516 SER B C 1
ATOM 11860 O O . SER B 1 516 ? -10.811 47.467 -21.038 1 79.96 516 SER B O 1
ATOM 11862 N N . ILE B 1 517 ? -11.792 47.223 -18.61 1 88.12 517 ILE B N 1
ATOM 11863 C CA . ILE B 1 517 ? -11.218 48.267 -17.768 1 88.12 517 ILE B CA 1
ATOM 11864 C C . ILE B 1 517 ? -9.694 48.159 -17.78 1 88.12 517 ILE B C 1
ATOM 11866 O O . ILE B 1 517 ? -9.143 47.056 -17.774 1 88.12 517 ILE B O 1
ATOM 11870 N N . GLN B 1 518 ? -8.94 49.373 -17.88 1 89.17 518 GLN B N 1
ATOM 11871 C CA . GLN B 1 518 ? -7.483 49.415 -17.813 1 89.17 518 GLN B CA 1
ATOM 11872 C C . GLN B 1 518 ? -7.01 49.918 -16.453 1 89.17 518 GLN B C 1
ATOM 11874 O O . GLN B 1 518 ? -7.273 51.065 -16.083 1 89.17 518 GLN B O 1
ATOM 11879 N N . VAL B 1 519 ? -6.421 49.073 -15.686 1 93.28 519 VAL B N 1
ATOM 11880 C CA . VAL B 1 519 ? -5.975 49.397 -14.335 1 93.28 519 VAL B CA 1
ATOM 11881 C C . VAL B 1 519 ? -4.558 48.871 -14.118 1 93.28 519 VAL B C 1
ATOM 11883 O O . VAL B 1 519 ? -4.005 48.184 -14.98 1 93.28 519 VAL B O 1
ATOM 11886 N N . ALA B 1 520 ? -3.895 49.306 -13.064 1 93.66 520 ALA B N 1
ATOM 11887 C CA . ALA B 1 520 ? -2.565 48.824 -12.701 1 93.66 520 ALA B CA 1
ATOM 11888 C C . ALA B 1 520 ? -2.566 47.312 -12.492 1 93.66 520 ALA B C 1
ATOM 11890 O O . ALA B 1 520 ? -3.602 46.725 -12.17 1 93.66 520 ALA B O 1
ATOM 11891 N N . PRO B 1 521 ? -1.456 46.678 -12.633 1 93.03 521 PRO B N 1
ATOM 11892 C CA . PRO B 1 521 ? -1.361 45.218 -12.567 1 93.03 521 PRO B CA 1
ATOM 11893 C C . PRO B 1 521 ? -1.835 44.655 -11.229 1 93.03 521 PRO B C 1
ATOM 11895 O O . PRO B 1 521 ? -2.459 43.592 -11.189 1 93.03 521 PRO B O 1
ATOM 11898 N N . ASP B 1 522 ? -1.544 45.356 -10.191 1 92.48 522 ASP B N 1
ATOM 11899 C CA . ASP B 1 522 ? -1.933 44.875 -8.869 1 92.48 522 ASP B CA 1
ATOM 11900 C C . ASP B 1 522 ? -3.451 44.89 -8.703 1 92.48 522 ASP B C 1
ATOM 11902 O O . ASP B 1 522 ? -4.02 44.001 -8.067 1 92.48 522 ASP B O 1
ATOM 11906 N N . VAL B 1 523 ? -4.045 45.889 -9.256 1 95.19 523 VAL B N 1
ATOM 11907 C CA . VAL B 1 523 ? -5.5 45.997 -9.222 1 95.19 523 VAL B CA 1
ATOM 11908 C C . VAL B 1 523 ? -6.117 44.937 -10.131 1 95.19 523 VAL B C 1
ATOM 11910 O O . VAL B 1 523 ? -7.122 44.316 -9.778 1 95.19 523 VAL B O 1
ATOM 11913 N N . LYS B 1 524 ? -5.483 44.805 -11.265 1 95.13 524 LYS B N 1
ATOM 11914 C CA . LYS B 1 524 ? -5.959 43.794 -12.205 1 95.13 524 LYS B CA 1
ATOM 11915 C C . LYS B 1 524 ? -5.924 42.402 -11.58 1 95.13 524 LYS B C 1
ATOM 11917 O O . LYS B 1 524 ? -6.821 41.589 -11.812 1 95.13 524 LYS B O 1
ATOM 11922 N N . GLU B 1 525 ? -4.896 42.154 -10.858 1 95.31 525 GLU B N 1
ATOM 11923 C CA . GLU B 1 525 ? -4.755 40.86 -10.197 1 95.31 525 GLU B CA 1
ATOM 11924 C C . GLU B 1 525 ? -5.908 40.607 -9.23 1 95.31 525 GLU B C 1
ATOM 11926 O O . GLU B 1 525 ? -6.345 39.466 -9.062 1 95.31 525 GLU B O 1
ATOM 11931 N N . VAL B 1 526 ? -6.33 41.609 -8.524 1 96.32 526 VAL B N 1
ATOM 11932 C CA . VAL B 1 526 ? -7.453 41.474 -7.602 1 96.32 526 VAL B CA 1
ATOM 11933 C C . VAL B 1 526 ? -8.731 41.176 -8.383 1 96.32 526 VAL B C 1
ATOM 11935 O O . VAL B 1 526 ? -9.502 40.289 -8.009 1 96.32 526 VAL B O 1
ATOM 11938 N N . LEU B 1 527 ? -8.919 41.881 -9.475 1 96.24 527 LEU B N 1
ATOM 11939 C CA . LEU B 1 527 ? -10.097 41.674 -10.309 1 96.24 527 LEU B CA 1
ATOM 11940 C C . LEU B 1 527 ? -10.089 40.278 -10.924 1 96.24 527 LEU B C 1
ATOM 11942 O O . LEU B 1 527 ? -11.127 39.615 -10.983 1 96.24 527 LEU B O 1
ATOM 11946 N N . ASP B 1 528 ? -8.93 39.904 -11.371 1 95.41 528 ASP B N 1
ATOM 11947 C CA . ASP B 1 528 ? -8.797 38.569 -11.945 1 95.41 528 ASP B CA 1
ATOM 11948 C C . ASP B 1 528 ? -9.099 37.492 -10.906 1 95.41 528 ASP B C 1
ATOM 11950 O O . ASP B 1 528 ? -9.645 36.437 -11.237 1 95.41 528 ASP B O 1
ATOM 11954 N N . THR B 1 529 ? -8.674 37.705 -9.668 1 96.69 529 THR B N 1
ATOM 11955 C CA . THR B 1 529 ? -8.943 36.756 -8.594 1 96.69 529 THR B CA 1
ATOM 11956 C C . THR B 1 529 ? -10.445 36.59 -8.381 1 96.69 529 THR B C 1
ATOM 11958 O O . THR B 1 529 ? -10.933 35.472 -8.206 1 96.69 529 THR B O 1
ATOM 11961 N N . PHE B 1 530 ? -11.135 37.686 -8.421 1 96.33 530 PHE B N 1
ATOM 11962 C CA . PHE B 1 530 ? -12.582 37.608 -8.26 1 96.33 530 PHE B CA 1
ATOM 11963 C C . PHE B 1 530 ? -13.221 36.897 -9.447 1 96.33 530 PHE B C 1
ATOM 11965 O O . PHE B 1 530 ? -14.222 36.194 -9.291 1 96.33 530 PHE B O 1
ATOM 11972 N N . ARG B 1 531 ? -12.679 37.108 -10.582 1 93.99 531 ARG B N 1
ATOM 11973 C CA . ARG B 1 531 ? -13.188 36.403 -11.755 1 93.99 531 ARG B CA 1
ATOM 11974 C C . ARG B 1 531 ? -13.004 34.896 -11.61 1 93.99 531 ARG B C 1
ATOM 11976 O O . ARG B 1 531 ? -13.93 34.124 -11.869 1 93.99 531 ARG B O 1
ATOM 11983 N N . VAL B 1 532 ? -11.799 34.51 -11.211 1 93.8 532 VAL B N 1
ATOM 11984 C CA . VAL B 1 532 ? -11.513 33.095 -10.995 1 93.8 532 VAL B CA 1
ATOM 11985 C C . VAL B 1 532 ? -12.449 32.537 -9.925 1 93.8 532 VAL B C 1
ATOM 11987 O O . VAL B 1 532 ? -12.928 31.406 -10.039 1 93.8 532 VAL B O 1
ATOM 11990 N N . ALA B 1 533 ? -12.654 33.309 -8.866 1 95.56 533 ALA B N 1
ATOM 11991 C CA . ALA B 1 533 ? -13.555 32.887 -7.796 1 95.56 533 ALA B CA 1
ATOM 11992 C C . ALA B 1 533 ? -14.966 32.654 -8.327 1 95.56 533 ALA B C 1
ATOM 11994 O O . ALA B 1 533 ? -15.661 31.739 -7.88 1 95.56 533 ALA B O 1
ATOM 11995 N N . ALA B 1 534 ? -15.358 33.463 -9.252 1 93.73 534 ALA B N 1
ATOM 11996 C CA . ALA B 1 534 ? -16.683 33.329 -9.85 1 93.73 534 ALA B CA 1
ATOM 11997 C C . ALA B 1 534 ? -16.769 32.079 -10.72 1 93.73 534 ALA B C 1
ATOM 11999 O O . ALA B 1 534 ? -17.804 31.41 -10.757 1 93.73 534 ALA B O 1
ATOM 12000 N N . GLU B 1 535 ? -15.731 31.799 -11.388 1 90.36 535 GLU B N 1
ATOM 12001 C CA . GLU B 1 535 ? -15.683 30.639 -12.274 1 90.36 535 GLU B CA 1
ATOM 12002 C C . GLU B 1 535 ? -15.687 29.337 -11.479 1 90.36 535 GLU B C 1
ATOM 12004 O O . GLU B 1 535 ? -16.34 28.367 -11.869 1 90.36 535 GLU B O 1
ATOM 12009 N N . LEU B 1 536 ? -14.918 29.252 -10.419 1 90.45 536 LEU B N 1
ATOM 12010 C CA . LEU B 1 536 ? -14.779 28.033 -9.631 1 90.45 536 LEU B CA 1
ATOM 12011 C C . LEU B 1 536 ? -15.969 27.852 -8.694 1 90.45 536 LEU B C 1
ATOM 12013 O O . LEU B 1 536 ? -16.48 26.74 -8.541 1 90.45 536 LEU B O 1
ATOM 12017 N N . GLY B 1 537 ? -16.334 29.001 -8.097 1 88.13 537 GLY B N 1
ATOM 12018 C CA . GLY B 1 537 ? -17.512 28.995 -7.244 1 88.13 537 GLY B CA 1
ATOM 12019 C C . GLY B 1 537 ? -17.259 28.379 -5.881 1 88.13 537 GLY B C 1
ATOM 12020 O O . GLY B 1 537 ? -16.122 28.036 -5.55 1 88.13 537 GLY B O 1
ATOM 12021 N N . SER B 1 538 ? -18.349 28.162 -5.099 1 87.99 538 SER B N 1
ATOM 12022 C CA . SER B 1 538 ? -18.281 27.737 -3.705 1 87.99 538 SER B CA 1
ATOM 12023 C C . SER B 1 538 ? -18.12 26.225 -3.594 1 87.99 538 SER B C 1
ATOM 12025 O O . SER B 1 538 ? -17.858 25.701 -2.51 1 87.99 538 SER B O 1
ATOM 12027 N N . ASP B 1 539 ? -18.127 25.62 -4.667 1 85.58 539 ASP B N 1
ATOM 12028 C CA . ASP B 1 539 ? -17.888 24.181 -4.646 1 85.58 539 ASP B CA 1
ATOM 12029 C C . ASP B 1 539 ? -16.398 23.873 -4.521 1 85.58 539 ASP B C 1
ATOM 12031 O O . ASP B 1 539 ? -16.017 22.825 -3.995 1 85.58 539 ASP B O 1
ATOM 12035 N N . SER B 1 540 ? -15.627 24.81 -5.002 1 91.39 540 SER B N 1
ATOM 12036 C CA . SER B 1 540 ? -14.179 24.632 -4.958 1 91.39 540 SER B CA 1
ATOM 12037 C C . SER B 1 540 ? -13.543 25.532 -3.905 1 91.39 540 SER B C 1
ATOM 12039 O O . SER B 1 540 ? -12.422 25.277 -3.458 1 91.39 540 SER B O 1
ATOM 12041 N N . LEU B 1 541 ? -14.253 26.597 -3.667 1 95.03 541 LEU B N 1
ATOM 12042 C CA . LEU B 1 541 ? -13.7 27.581 -2.743 1 95.03 541 LEU B CA 1
ATOM 12043 C C . LEU B 1 541 ? -14.546 27.673 -1.477 1 95.03 541 LEU B C 1
ATOM 12045 O O . LEU B 1 541 ? -15.752 27.42 -1.512 1 95.03 541 LEU B O 1
ATOM 12049 N N . GLY B 1 542 ? -13.894 28 -0.368 1 93.77 542 GLY B N 1
ATOM 12050 C CA . GLY B 1 542 ? -14.586 28.089 0.908 1 93.77 542 GLY B CA 1
ATOM 12051 C C . GLY B 1 542 ? -14.963 29.509 1.285 1 93.77 542 GLY B C 1
ATOM 12052 O O . GLY B 1 542 ? -16.004 30.014 0.859 1 93.77 542 GLY B O 1
ATOM 12053 N N . ALA B 1 543 ? -14.061 30.153 1.988 1 96.28 543 ALA B N 1
ATOM 12054 C CA . ALA B 1 543 ? -14.331 31.497 2.494 1 96.28 543 ALA B CA 1
ATOM 12055 C C . ALA B 1 543 ? -13.386 32.519 1.869 1 96.28 543 ALA B C 1
ATOM 12057 O O . ALA B 1 543 ? -12.318 32.16 1.368 1 96.28 543 ALA B O 1
ATOM 12058 N N . TYR B 1 544 ? -13.876 33.695 1.73 1 97.79 544 TYR B N 1
ATOM 12059 C CA . TYR B 1 544 ? -13.037 34.85 1.428 1 97.79 544 TYR B CA 1
ATOM 12060 C C . TYR B 1 544 ? -12.665 35.602 2.7 1 97.79 544 TYR B C 1
ATOM 12062 O O . TYR B 1 544 ? -13.496 36.308 3.277 1 97.79 544 TYR B O 1
ATOM 12070 N N . VAL B 1 545 ? -11.449 35.501 3.169 1 97.89 545 VAL B N 1
ATOM 12071 C CA . VAL B 1 545 ? -11.004 36.054 4.444 1 97.89 545 VAL B CA 1
ATOM 12072 C C . VAL B 1 545 ? -10.362 37.421 4.218 1 97.89 545 VAL B C 1
ATOM 12074 O O . VAL B 1 545 ? -9.477 37.566 3.371 1 97.89 545 VAL B O 1
ATOM 12077 N N . ILE B 1 546 ? -10.773 38.434 4.934 1 98.12 546 ILE B N 1
ATOM 12078 C CA . ILE B 1 546 ? -10.232 39.785 4.827 1 98.12 546 ILE B CA 1
ATOM 12079 C C . ILE B 1 546 ? -9.266 40.047 5.98 1 98.12 546 ILE B C 1
ATOM 12081 O O . ILE B 1 546 ? -9.691 40.252 7.119 1 98.12 546 ILE B O 1
ATOM 12085 N N . SER B 1 547 ? -8.078 40.111 5.707 1 94.42 547 SER B N 1
ATOM 12086 C CA . SER B 1 547 ? -7.099 40.43 6.74 1 94.42 547 SER B CA 1
ATOM 12087 C C . SER B 1 547 ? -7.125 41.915 7.087 1 94.42 547 SER B C 1
ATOM 12089 O O . SER B 1 547 ? -7.45 42.75 6.24 1 94.42 547 SER B O 1
ATOM 12091 N N . MET B 1 548 ? -6.899 42.261 8.226 1 92.03 548 MET B N 1
ATOM 12092 C CA . MET B 1 548 ? -6.846 43.628 8.736 1 92.03 548 MET B CA 1
ATOM 12093 C C . MET B 1 548 ? -8.185 44.332 8.547 1 92.03 548 MET B C 1
ATOM 12095 O O . MET B 1 548 ? -8.233 45.465 8.066 1 92.03 548 MET B O 1
ATOM 12099 N N . ALA B 1 549 ? -9.22 43.607 8.817 1 95.93 549 ALA B N 1
ATOM 12100 C CA . ALA B 1 549 ? -10.548 44.214 8.778 1 95.93 549 ALA B CA 1
ATOM 12101 C C . ALA B 1 549 ? -10.775 45.113 9.99 1 95.93 549 ALA B C 1
ATOM 12103 O O . ALA B 1 549 ? -10.364 44.78 11.104 1 95.93 549 ALA B O 1
ATOM 12104 N N . SER B 1 550 ? -11.348 46.254 9.742 1 94.72 550 SER B N 1
ATOM 12105 C CA . SER B 1 550 ? -11.563 47.194 10.837 1 94.72 550 SER B CA 1
ATOM 12106 C C . SER B 1 550 ? -12.962 47.8 10.778 1 94.72 550 SER B C 1
ATOM 12108 O O . SER B 1 550 ? -13.467 48.307 11.782 1 94.72 550 SER B O 1
ATOM 12110 N N . ASN B 1 551 ? -13.548 47.809 9.585 1 95.97 551 ASN B N 1
ATOM 12111 C CA . ASN B 1 551 ? -14.826 48.486 9.395 1 95.97 551 ASN B CA 1
ATOM 12112 C C . ASN B 1 551 ? -15.817 47.61 8.634 1 95.97 551 ASN B C 1
ATOM 12114 O O . ASN B 1 551 ? -15.421 46.65 7.971 1 95.97 551 ASN B O 1
ATOM 12118 N N . ALA B 1 552 ? -17.082 47.954 8.767 1 97.59 552 ALA B N 1
ATOM 12119 C CA . ALA B 1 552 ? -18.127 47.237 8.042 1 97.59 552 ALA B CA 1
ATOM 12120 C C . ALA B 1 552 ? -17.95 47.387 6.534 1 97.59 552 ALA B C 1
ATOM 12122 O O . ALA B 1 552 ? -18.258 46.468 5.772 1 97.59 552 ALA B O 1
ATOM 12123 N N . SER B 1 553 ? -17.404 48.563 6.149 1 97.82 553 SER B N 1
ATOM 12124 C CA . SER B 1 553 ? -17.195 48.832 4.73 1 97.82 553 SER B CA 1
ATOM 12125 C C . SER B 1 553 ? -16.231 47.824 4.113 1 97.82 553 SER B C 1
ATOM 12127 O O . SER B 1 553 ? -16.326 47.514 2.923 1 97.82 553 SER B O 1
ATOM 12129 N N . ASP B 1 554 ? -15.29 47.305 4.795 1 97.97 554 ASP B N 1
ATOM 12130 C CA . ASP B 1 554 ? -14.34 46.317 4.295 1 97.97 554 ASP B CA 1
ATOM 12131 C C . ASP B 1 554 ? -15.059 45.065 3.799 1 97.97 554 ASP B C 1
ATOM 12133 O O . ASP B 1 554 ? -14.657 44.466 2.799 1 97.97 554 ASP B O 1
ATOM 12137 N N . VAL B 1 555 ? -16.096 44.667 4.523 1 98.21 555 VAL B N 1
ATOM 12138 C CA . VAL B 1 555 ? -16.852 43.466 4.186 1 98.21 555 VAL B CA 1
ATOM 12139 C C . VAL B 1 555 ? -17.717 43.729 2.955 1 98.21 555 VAL B C 1
ATOM 12141 O O . VAL B 1 555 ? -17.761 42.911 2.033 1 98.21 555 VAL B O 1
ATOM 12144 N N . LEU B 1 556 ? -18.361 44.875 2.894 1 98.03 556 LEU B N 1
ATOM 12145 C CA . LEU B 1 556 ? -19.262 45.197 1.793 1 98.03 556 LEU B CA 1
ATOM 12146 C C . LEU B 1 556 ? -18.486 45.391 0.495 1 98.03 556 LEU B C 1
ATOM 12148 O O . LEU B 1 556 ? -18.995 45.091 -0.588 1 98.03 556 LEU B O 1
ATOM 12152 N N . ALA B 1 557 ? -17.309 45.911 0.594 1 97.81 557 ALA B N 1
ATOM 12153 C CA . ALA B 1 557 ? -16.468 46.064 -0.59 1 97.81 557 ALA B CA 1
ATOM 12154 C C . ALA B 1 557 ? -16.242 44.722 -1.28 1 97.81 557 ALA B C 1
ATOM 12156 O O . ALA B 1 557 ? -16.328 44.626 -2.507 1 97.81 557 ALA B O 1
ATOM 12157 N N . VAL B 1 558 ? -15.926 43.709 -0.486 1 98.03 558 VAL B N 1
ATOM 12158 C CA . VAL B 1 558 ? -15.677 42.375 -1.024 1 98.03 558 VAL B CA 1
ATOM 12159 C C . VAL B 1 558 ? -16.968 41.805 -1.608 1 98.03 558 VAL B C 1
ATOM 12161 O O . VAL B 1 558 ? -16.95 41.166 -2.663 1 98.03 558 VAL B O 1
ATOM 12164 N N . GLU B 1 559 ? -18.081 42.022 -0.915 1 97.28 559 GLU B N 1
ATOM 12165 C CA . GLU B 1 559 ? -19.373 41.571 -1.424 1 97.28 559 GLU B CA 1
ATOM 12166 C C . GLU B 1 559 ? -19.672 42.183 -2.79 1 97.28 559 GLU B C 1
ATOM 12168 O O . GLU B 1 559 ? -20.191 41.505 -3.679 1 97.28 559 GLU B O 1
ATOM 12173 N N . LEU B 1 560 ? -19.356 43.449 -2.943 1 96.81 560 LEU B N 1
ATOM 12174 C CA . LEU B 1 560 ? -19.621 44.144 -4.198 1 96.81 560 LEU B CA 1
ATOM 12175 C C . LEU B 1 560 ? -18.75 43.59 -5.32 1 96.81 560 LEU B C 1
ATOM 12177 O O . LEU B 1 560 ? -19.235 43.352 -6.429 1 96.81 560 LEU B O 1
ATOM 12181 N N . LEU B 1 561 ? -17.496 43.448 -5.069 1 96.46 561 LEU B N 1
ATOM 12182 C CA . LEU B 1 561 ? -16.576 42.934 -6.078 1 96.46 561 LEU B CA 1
ATOM 12183 C C . LEU B 1 561 ? -16.964 41.519 -6.496 1 96.46 561 LEU B C 1
ATOM 12185 O O . LEU B 1 561 ? -16.836 41.158 -7.668 1 96.46 561 LEU B O 1
ATOM 12189 N N . GLN B 1 562 ? -17.374 40.683 -5.487 1 95.61 562 GLN B N 1
ATOM 12190 C CA . GLN B 1 562 ? -17.84 39.336 -5.803 1 95.61 562 GLN B CA 1
ATOM 12191 C C . GLN B 1 562 ? -19.065 39.377 -6.712 1 95.61 562 GLN B C 1
ATOM 12193 O O . GLN B 1 562 ? -19.151 38.621 -7.682 1 95.61 562 GLN B O 1
ATOM 12198 N N . LYS B 1 563 ? -19.965 40.225 -6.356 1 93.84 563 LYS B N 1
ATOM 12199 C CA . LYS B 1 563 ? -21.184 40.362 -7.149 1 93.84 563 LYS B CA 1
ATOM 12200 C C . LYS B 1 563 ? -20.863 40.768 -8.584 1 93.84 563 LYS B C 1
ATOM 12202 O O . LYS B 1 563 ? -21.401 40.192 -9.532 1 93.84 563 LYS B O 1
ATOM 12207 N N . ASP B 1 564 ? -20.019 41.701 -8.751 1 93.32 564 ASP B N 1
ATOM 12208 C CA . ASP B 1 564 ? -19.663 42.21 -10.071 1 93.32 564 ASP B CA 1
ATOM 12209 C C . ASP B 1 564 ? -18.991 41.128 -10.914 1 93.32 564 ASP B C 1
ATOM 12211 O O . ASP B 1 564 ? -19.26 41.01 -12.112 1 93.32 564 ASP B O 1
ATOM 12215 N N . ALA B 1 565 ? -18.083 40.467 -10.35 1 93.41 565 ALA B N 1
ATOM 12216 C CA . ALA B 1 565 ? -17.386 39.4 -11.063 1 93.41 565 ALA B CA 1
ATOM 12217 C C . ALA B 1 565 ? -18.357 38.304 -11.496 1 93.41 565 ALA B C 1
ATOM 12219 O O . ALA B 1 565 ? -18.241 37.763 -12.598 1 93.41 565 ALA B O 1
ATOM 12220 N N . ARG B 1 566 ? -19.271 37.892 -10.604 1 92.41 566 ARG B N 1
ATOM 12221 C CA . ARG B 1 566 ? -20.238 36.845 -10.92 1 92.41 566 ARG B CA 1
ATOM 12222 C C . ARG B 1 566 ? -21.162 37.278 -12.053 1 92.41 566 ARG B C 1
ATOM 12224 O O . ARG B 1 566 ? -21.518 36.469 -12.913 1 92.41 566 ARG B O 1
ATOM 12231 N N . LEU B 1 567 ? -21.531 38.515 -12.06 1 88.61 567 LEU B N 1
ATOM 12232 C CA . LEU B 1 567 ? -22.353 39.049 -13.14 1 88.61 567 LEU B CA 1
ATOM 12233 C C . LEU B 1 567 ? -21.607 38.992 -14.469 1 88.61 567 LEU B C 1
ATOM 12235 O O . LEU B 1 567 ? -22.192 38.652 -15.5 1 88.61 567 LEU B O 1
ATOM 12239 N N . ALA B 1 568 ? -20.402 39.297 -14.399 1 87.66 568 ALA B N 1
ATOM 12240 C CA . ALA B 1 568 ? -19.581 39.275 -15.607 1 87.66 568 ALA B CA 1
ATOM 12241 C C . ALA B 1 568 ? -19.451 37.857 -16.155 1 87.66 568 ALA B C 1
ATOM 12243 O O . ALA B 1 568 ? -19.618 37.631 -17.356 1 87.66 568 ALA B O 1
ATOM 12244 N N . VAL B 1 569 ? -19.196 36.925 -15.322 1 88.51 569 VAL B N 1
ATOM 12245 C CA . VAL B 1 569 ? -18.994 35.539 -15.731 1 88.51 569 VAL B CA 1
ATOM 12246 C C . VAL B 1 569 ? -20.316 34.941 -16.206 1 88.51 569 VAL B C 1
ATOM 12248 O O . VAL B 1 569 ? -20.349 34.183 -17.178 1 88.51 569 VAL B O 1
ATOM 12251 N N . SER B 1 570 ? -21.499 35.235 -15.454 1 85.11 570 SER B N 1
ATOM 12252 C CA . SER B 1 570 ? -22.828 34.793 -15.863 1 85.11 570 SER B CA 1
ATOM 12253 C C . SER B 1 570 ? -23.182 35.317 -17.25 1 85.11 570 SER B C 1
ATOM 12255 O O . SER B 1 570 ? -23.815 34.615 -18.042 1 85.11 570 SER B O 1
ATOM 12257 N N . GLY B 1 571 ? -22.726 36.46 -17.593 1 80.98 571 GLY B N 1
ATOM 12258 C CA . GLY B 1 571 ? -22.949 37.044 -18.906 1 80.98 571 GLY B CA 1
ATOM 12259 C C . GLY B 1 571 ? -22.175 36.347 -20.008 1 80.98 571 GLY B C 1
ATOM 12260 O O . GLY B 1 571 ? -22.694 36.15 -21.109 1 80.98 571 GLY B O 1
ATOM 12261 N N . GLU B 1 572 ? -21.042 35.955 -19.691 1 82.98 572 GLU B N 1
ATOM 12262 C CA . GLU B 1 572 ? -20.188 35.278 -20.663 1 82.98 572 GLU B CA 1
ATOM 12263 C C . GLU B 1 572 ? -20.657 33.846 -20.905 1 82.98 572 GLU B C 1
ATOM 12265 O O . GLU B 1 572 ? -20.586 33.346 -22.03 1 82.98 572 GLU B O 1
ATOM 12270 N N . LEU B 1 573 ? -21.037 33.226 -19.816 1 79.92 573 LEU B N 1
ATOM 12271 C CA . LEU B 1 573 ? -21.473 31.838 -19.916 1 79.92 573 LEU B CA 1
ATOM 12272 C C . LEU B 1 573 ? -22.899 31.754 -20.452 1 79.92 573 LEU B C 1
ATOM 12274 O O . LEU B 1 573 ? -23.313 30.712 -20.965 1 79.92 573 LEU B O 1
ATOM 12278 N N . GLY B 1 574 ? -23.669 32.8 -20.362 1 76.55 574 GLY B N 1
ATOM 12279 C CA . GLY B 1 574 ? -25.068 32.805 -20.76 1 76.55 574 GLY B CA 1
ATOM 12280 C C . GLY B 1 574 ? -25.963 32.039 -19.804 1 76.55 574 GLY B C 1
ATOM 12281 O O . GLY B 1 574 ? -27.068 31.634 -20.169 1 76.55 574 GLY B O 1
ATOM 12282 N N . ARG B 1 575 ? -25.353 31.611 -18.729 1 78.27 575 ARG B N 1
ATOM 12283 C CA . ARG B 1 575 ? -26.044 30.916 -17.648 1 78.27 575 ARG B CA 1
ATOM 12284 C C . ARG B 1 575 ? -25.55 31.393 -16.286 1 78.27 575 ARG B C 1
ATOM 12286 O O . ARG B 1 575 ? -24.531 32.081 -16.196 1 78.27 575 ARG B O 1
ATOM 12293 N N . PRO B 1 576 ? -26.338 31.085 -15.249 1 78.42 576 PRO B N 1
ATOM 12294 C CA . PRO B 1 576 ? -25.869 31.493 -13.923 1 78.42 576 PRO B CA 1
ATOM 12295 C C . PRO B 1 576 ? -24.511 30.891 -13.566 1 78.42 576 PRO B C 1
ATOM 12297 O O . PRO B 1 576 ? -24.2 29.772 -13.981 1 78.42 576 PRO B O 1
ATOM 12300 N N . CYS B 1 577 ? -23.739 31.701 -12.881 1 79.39 577 CYS B N 1
ATOM 12301 C CA . CYS B 1 577 ? -22.413 31.277 -12.445 1 79.39 577 CYS B CA 1
ATOM 12302 C C . CYS B 1 577 ? -22.494 29.999 -11.618 1 79.39 577 CYS B C 1
ATOM 12304 O O . CYS B 1 577 ? -23.45 29.8 -10.867 1 79.39 577 CYS B O 1
ATOM 12306 N N . PRO B 1 578 ? -21.532 29.123 -11.93 1 73.59 578 PRO B N 1
ATOM 12307 C CA . PRO B 1 578 ? -21.511 27.909 -11.111 1 73.59 578 PRO B CA 1
ATOM 12308 C C . PRO B 1 578 ? -21.272 28.201 -9.631 1 73.59 578 PRO B C 1
ATOM 12310 O O . PRO B 1 578 ? -20.514 29.113 -9.292 1 73.59 578 PRO B O 1
ATOM 12313 N N . GLY B 1 579 ? -21.951 27.638 -8.836 1 70.72 579 GLY B N 1
ATOM 12314 C CA . GLY B 1 579 ? -21.788 27.716 -7.393 1 70.72 579 GLY B CA 1
ATOM 12315 C C . GLY B 1 579 ? -22.313 29.011 -6.802 1 70.72 579 GLY B C 1
ATOM 12316 O O . GLY B 1 579 ? -22.847 29.857 -7.523 1 70.72 579 GLY B O 1
ATOM 12317 N N . GLY B 1 580 ? -22.288 29.203 -5.528 1 80.6 580 GLY B N 1
ATOM 12318 C CA . GLY B 1 580 ? -22.765 30.372 -4.806 1 80.6 580 GLY B CA 1
ATOM 12319 C C . GLY B 1 580 ? -21.657 31.343 -4.443 1 80.6 580 GLY B C 1
ATOM 12320 O O . GLY B 1 580 ? -20.512 31.174 -4.869 1 80.6 580 GLY B O 1
ATOM 12321 N N . THR B 1 581 ? -21.951 32.449 -3.908 1 89.61 581 THR B N 1
ATOM 12322 C CA . THR B 1 581 ? -21.011 33.446 -3.407 1 89.61 581 THR B CA 1
ATOM 12323 C C . THR B 1 581 ? -20.214 32.894 -2.229 1 89.61 581 THR B C 1
ATOM 12325 O O . THR B 1 581 ? -20.707 32.046 -1.482 1 89.61 581 THR B O 1
ATOM 12328 N N . LEU B 1 582 ? -18.982 33.307 -2.133 1 95.26 582 LEU B N 1
ATOM 12329 C CA . LEU B 1 582 ? -18.143 32.875 -1.021 1 95.26 582 LEU B CA 1
ATOM 12330 C C . LEU B 1 582 ? -18.54 33.588 0.268 1 95.26 582 LEU B C 1
ATOM 12332 O O . LEU B 1 582 ? -18.965 34.745 0.236 1 95.26 582 LEU B O 1
ATOM 12336 N N . ARG B 1 583 ? -18.443 32.886 1.367 1 95.69 583 ARG B N 1
ATOM 12337 C CA . ARG B 1 583 ? -18.623 33.537 2.661 1 95.69 583 ARG B CA 1
ATOM 12338 C C . ARG B 1 583 ? -17.523 34.562 2.915 1 95.69 583 ARG B C 1
ATOM 12340 O O . ARG B 1 583 ? -16.34 34.269 2.731 1 95.69 583 ARG B O 1
ATOM 12347 N N . VAL B 1 584 ? -17.884 35.725 3.267 1 97.64 584 VAL B N 1
ATOM 12348 C CA . VAL B 1 584 ? -16.906 36.769 3.552 1 97.64 584 VAL B CA 1
ATOM 12349 C C . VAL B 1 584 ? -16.61 36.805 5.05 1 97.64 584 VAL B C 1
ATOM 12351 O O . VAL B 1 584 ? -17.517 36.991 5.864 1 97.64 584 VAL B O 1
ATOM 12354 N N . VAL B 1 585 ? -15.409 36.667 5.428 1 98.18 585 VAL B N 1
ATOM 12355 C CA . VAL B 1 585 ? -15.006 36.509 6.821 1 98.18 585 VAL B CA 1
ATOM 12356 C C . VAL B 1 585 ? -14.036 37.622 7.209 1 98.18 585 VAL B C 1
ATOM 12358 O O . VAL B 1 585 ? -12.854 37.574 6.859 1 98.18 585 VAL B O 1
ATOM 12361 N N . PRO B 1 586 ? -14.446 38.581 7.941 1 98.19 586 PRO B N 1
ATOM 12362 C CA . PRO B 1 586 ? -13.512 39.598 8.428 1 98.19 586 PRO B CA 1
ATOM 12363 C C . PRO B 1 586 ? -12.574 39.069 9.511 1 98.19 586 PRO B C 1
ATOM 12365 O O . PRO B 1 586 ? -13.016 38.372 10.428 1 98.19 586 PRO B O 1
ATOM 12368 N N . LEU B 1 587 ? -11.374 39.335 9.43 1 97.39 587 LEU B N 1
ATOM 12369 C CA . LEU B 1 587 ? -10.375 38.962 10.425 1 97.39 587 LEU B CA 1
ATOM 12370 C C . LEU B 1 587 ? -9.978 40.164 11.275 1 97.39 587 LEU B C 1
ATOM 12372 O O . LEU B 1 587 ? -9.429 41.141 10.758 1 97.39 587 LEU B O 1
ATOM 12376 N N . PHE B 1 588 ? -10.318 40.087 12.503 1 96.22 588 PHE B N 1
ATOM 12377 C CA . PHE B 1 588 ? -9.899 41.101 13.462 1 96.22 588 PHE B CA 1
ATOM 12378 C C . PHE B 1 588 ? -8.629 40.67 14.187 1 96.22 588 PHE B C 1
ATOM 12380 O O . PHE B 1 588 ? -8.621 39.652 14.883 1 96.22 588 PHE B O 1
ATOM 12387 N N . GLU B 1 589 ? -7.549 41.395 14.084 1 89.66 589 GLU B N 1
ATOM 12388 C CA . GLU B 1 589 ? -6.3 40.818 14.572 1 89.66 589 GLU B CA 1
ATOM 12389 C C . GLU B 1 589 ? -5.506 41.832 15.391 1 89.66 589 GLU B C 1
ATOM 12391 O O . GLU B 1 589 ? -4.489 41.489 15.997 1 89.66 589 GLU B O 1
ATOM 12396 N N . THR B 1 590 ? -5.863 43.099 15.409 1 88.3 590 THR B N 1
ATOM 12397 C CA . THR B 1 590 ? -5.254 44.063 16.319 1 88.3 590 THR B CA 1
ATOM 12398 C C . THR B 1 590 ? -6.121 44.258 17.56 1 88.3 590 THR B C 1
ATOM 12400 O O . THR B 1 590 ? -7.317 43.959 17.541 1 88.3 590 THR B O 1
ATOM 12403 N N . VAL B 1 591 ? -5.506 44.779 18.632 1 90.18 591 VAL B N 1
ATOM 12404 C CA . VAL B 1 591 ? -6.249 44.986 19.871 1 90.18 591 VAL B CA 1
ATOM 12405 C C . VAL B 1 591 ? -7.423 45.929 19.62 1 90.18 591 VAL B C 1
ATOM 12407 O O . VAL B 1 591 ? -8.536 45.683 20.089 1 90.18 591 VAL B O 1
ATOM 12410 N N . LYS B 1 592 ? -7.13 46.93 18.882 1 91.47 592 LYS B N 1
ATOM 12411 C CA . LYS B 1 592 ? -8.182 47.89 18.56 1 91.47 592 LYS B CA 1
ATOM 12412 C C . LYS B 1 592 ? -9.315 47.224 17.783 1 91.47 592 LYS B C 1
ATOM 12414 O O . LYS B 1 592 ? -10.49 47.419 18.1 1 91.47 592 LYS B O 1
ATOM 12419 N N . ASP B 1 593 ? -8.986 46.513 16.823 1 94.59 593 ASP B N 1
ATOM 12420 C CA . ASP B 1 593 ? -9.979 45.848 15.985 1 94.59 593 ASP B CA 1
ATOM 12421 C C . ASP B 1 593 ? -10.767 44.812 16.784 1 94.59 593 ASP B C 1
ATOM 12423 O O . ASP B 1 593 ? -11.96 44.615 16.548 1 94.59 593 ASP B O 1
ATOM 12427 N N . LEU B 1 594 ? -10.076 44.105 17.694 1 95.21 594 LEU B N 1
ATOM 12428 C CA . LEU B 1 594 ? -10.74 43.105 18.523 1 95.21 594 LEU B CA 1
ATOM 12429 C C . LEU B 1 594 ? -11.774 43.756 19.435 1 95.21 594 LEU B C 1
ATOM 12431 O O . LEU B 1 594 ? -12.874 43.227 19.612 1 95.21 594 LEU B O 1
ATOM 12435 N N . ARG B 1 595 ? -11.442 44.862 19.962 1 94.45 595 ARG B N 1
ATOM 12436 C CA . ARG B 1 595 ? -12.337 45.579 20.863 1 94.45 595 ARG B CA 1
ATOM 12437 C C . ARG B 1 595 ? -13.576 46.074 20.125 1 94.45 595 ARG B C 1
ATOM 12439 O O . ARG B 1 595 ? -14.656 46.176 20.712 1 94.45 595 ARG B O 1
ATOM 12446 N N . GLU B 1 596 ? -13.373 46.358 18.875 1 96.1 596 GLU B N 1
ATOM 12447 C CA . GLU B 1 596 ? -14.463 46.93 18.089 1 96.1 596 GLU B CA 1
ATOM 12448 C C . GLU B 1 596 ? -15.174 45.858 17.268 1 96.1 596 GLU B C 1
ATOM 12450 O O . GLU B 1 596 ? -16.121 46.154 16.537 1 96.1 596 GLU B O 1
ATOM 12455 N N . ALA B 1 597 ? -14.767 44.692 17.38 1 97.22 597 ALA B N 1
ATOM 12456 C CA . ALA B 1 597 ? -15.272 43.619 16.527 1 97.22 597 ALA B CA 1
ATOM 12457 C C . ALA B 1 597 ? -16.787 43.483 16.654 1 97.22 597 ALA B C 1
ATOM 12459 O O . ALA B 1 597 ? -17.494 43.386 15.649 1 97.22 597 ALA B O 1
ATOM 12460 N N . GLY B 1 598 ? -17.284 43.409 17.914 1 97.13 598 GLY B N 1
ATOM 12461 C CA . GLY B 1 598 ? -18.717 43.299 18.138 1 97.13 598 GLY B CA 1
ATOM 12462 C C . GLY B 1 598 ? -19.508 44.432 17.51 1 97.13 598 GLY B C 1
ATOM 12463 O O . GLY B 1 598 ? -20.557 44.202 16.905 1 97.13 598 GLY B O 1
ATOM 12464 N N . SER B 1 599 ? -19.009 45.609 17.597 1 96.99 599 SER B N 1
ATOM 12465 C CA . SER B 1 599 ? -19.682 46.79 17.065 1 96.99 599 SER B CA 1
ATOM 12466 C C . SER B 1 599 ? -19.716 46.766 15.54 1 96.99 599 SER B C 1
ATOM 12468 O O . SER B 1 599 ? -20.706 47.176 14.93 1 96.99 599 SER B O 1
ATOM 12470 N N . VAL B 1 600 ? -18.633 46.381 14.97 1 97.66 600 VAL B N 1
ATOM 12471 C CA . VAL B 1 600 ? -18.549 46.316 13.515 1 97.66 600 VAL B CA 1
ATOM 12472 C C . VAL B 1 600 ? -19.569 45.312 12.982 1 97.66 600 VAL B C 1
ATOM 12474 O O . VAL B 1 600 ? -20.266 45.587 12.002 1 97.66 600 VAL B O 1
ATOM 12477 N N . ILE B 1 601 ? -19.662 44.188 13.645 1 97.81 601 ILE B N 1
ATOM 12478 C CA . ILE B 1 601 ? -20.586 43.144 13.216 1 97.81 601 ILE B CA 1
ATOM 12479 C C . ILE B 1 601 ? -22.025 43.618 13.408 1 97.81 601 ILE B C 1
ATOM 12481 O O . ILE B 1 601 ? -22.889 43.356 12.568 1 97.81 601 ILE B O 1
ATOM 12485 N N . LYS B 1 602 ? -22.236 44.264 14.518 1 97.24 602 LYS B N 1
ATOM 12486 C CA . LYS B 1 602 ? -23.564 44.818 14.764 1 97.24 602 LYS B CA 1
ATOM 12487 C C . LYS B 1 602 ? -23.954 45.815 13.676 1 97.24 602 LYS B C 1
ATOM 12489 O O . LYS B 1 602 ? -25.091 45.809 13.2 1 97.24 602 LYS B O 1
ATOM 12494 N N . LYS B 1 603 ? -23.008 46.662 13.318 1 97.22 603 LYS B N 1
ATOM 12495 C CA . LYS B 1 603 ? -23.242 47.635 12.255 1 97.22 603 LYS B CA 1
ATOM 12496 C C . LYS B 1 603 ? -23.547 46.941 10.931 1 97.22 603 LYS B C 1
ATOM 12498 O O . LYS B 1 603 ? -24.448 47.357 10.2 1 97.22 603 LYS B O 1
ATOM 12503 N N . LEU B 1 604 ? -22.854 45.944 10.571 1 97.41 604 LEU B N 1
ATOM 12504 C CA . LEU B 1 604 ? -23.054 45.173 9.349 1 97.41 604 LEU B CA 1
ATOM 12505 C C . LEU B 1 604 ? -24.446 44.552 9.32 1 97.41 604 LEU B C 1
ATOM 12507 O O . LEU B 1 604 ? -25.152 44.644 8.313 1 97.41 604 LEU B O 1
ATOM 12511 N N . LEU B 1 605 ? -24.822 43.953 10.534 1 97.15 605 LEU B N 1
ATOM 12512 C CA . LEU B 1 605 ? -26.086 43.227 10.602 1 97.15 605 LEU B CA 1
ATOM 12513 C C . LEU B 1 605 ? -27.261 44.193 10.713 1 97.15 605 LEU B C 1
ATOM 12515 O O . LEU B 1 605 ? -28.41 43.807 10.488 1 97.15 605 LEU B O 1
ATOM 12519 N N . SER B 1 606 ? -26.82 45.506 11.783 1 96.79 606 SER B N 1
ATOM 12520 C CA . SER B 1 606 ? -27.851 46.538 11.818 1 96.79 606 SER B CA 1
ATOM 12521 C C . SER B 1 606 ? -28.229 46.99 10.411 1 96.79 606 SER B C 1
ATOM 12523 O O . SER B 1 606 ? -29.269 47.621 10.215 1 96.79 606 SER B O 1
ATOM 12525 N N . ILE B 1 607 ? -27.521 46.622 8.723 1 96.92 607 ILE B N 1
ATOM 12526 C CA . ILE B 1 607 ? -27.812 46.918 7.324 1 96.92 607 ILE B CA 1
ATOM 12527 C C . ILE B 1 607 ? -28.719 45.834 6.746 1 96.92 607 ILE B C 1
ATOM 12529 O O . ILE B 1 607 ? -28.338 44.662 6.69 1 96.92 607 ILE B O 1
ATOM 12533 N N . ASP B 1 608 ? -29.821 46.178 6.096 1 95.4 608 ASP B N 1
ATOM 12534 C CA . ASP B 1 608 ? -30.851 45.238 5.665 1 95.4 608 ASP B CA 1
ATOM 12535 C C . ASP B 1 608 ? -30.337 44.335 4.546 1 95.4 608 ASP B C 1
ATOM 12537 O O . ASP B 1 608 ? -30.585 43.128 4.552 1 95.4 608 ASP B O 1
ATOM 12541 N N . TRP B 1 609 ? -29.732 44.916 3.642 1 95.98 609 TRP B N 1
ATOM 12542 C CA . TRP B 1 609 ? -29.239 44.119 2.524 1 95.98 609 TRP B CA 1
ATOM 12543 C C . TRP B 1 609 ? -28.327 42.999 3.013 1 95.98 609 TRP B C 1
ATOM 12545 O O . TRP B 1 609 ? -28.422 41.862 2.545 1 95.98 609 TRP B O 1
ATOM 12555 N N . TYR B 1 610 ? -27.398 43.331 3.828 1 97.12 610 TYR B N 1
ATOM 12556 C CA . TYR B 1 610 ? -26.407 42.367 4.294 1 97.12 610 TYR B CA 1
ATOM 12557 C C . TYR B 1 610 ? -27.065 41.255 5.1 1 97.12 610 TYR B C 1
ATOM 12559 O O . TYR B 1 610 ? -26.74 40.078 4.927 1 97.12 610 TYR B O 1
ATOM 12567 N N . ARG B 1 611 ? -27.9 41.58 6.013 1 96.62 611 ARG B N 1
ATOM 12568 C CA . ARG B 1 611 ? -28.61 40.602 6.832 1 96.62 611 ARG B CA 1
ATOM 12569 C C . ARG B 1 611 ? -29.382 39.617 5.961 1 96.62 611 ARG B C 1
ATOM 12571 O O . ARG B 1 611 ? -29.326 38.406 6.186 1 96.62 611 ARG B O 1
ATOM 12578 N N . GLU B 1 612 ? -30.073 40.153 4.978 1 95.79 612 GLU B N 1
ATOM 12579 C CA . GLU B 1 612 ? -30.827 39.296 4.068 1 95.79 612 GLU B CA 1
ATOM 12580 C C . GLU B 1 612 ? -29.897 38.398 3.258 1 95.79 612 GLU B C 1
ATOM 12582 O O . GLU B 1 612 ? -30.215 37.235 3.003 1 95.79 612 GLU B O 1
ATOM 12587 N N . HIS B 1 613 ? -28.884 39.052 2.858 1 94.92 613 HIS B N 1
ATOM 12588 C CA . HIS B 1 613 ? -27.884 38.304 2.105 1 94.92 613 HIS B CA 1
ATOM 12589 C C . HIS B 1 613 ? -27.363 37.117 2.909 1 94.92 613 HIS B C 1
ATOM 12591 O O . HIS B 1 613 ? -27.245 36.009 2.382 1 94.92 613 HIS B O 1
ATOM 12597 N N . VAL B 1 614 ? -27.003 37.225 4.189 1 95.74 614 VAL B N 1
ATOM 12598 C CA . VAL B 1 614 ? -26.477 36.182 5.062 1 95.74 614 VAL B CA 1
ATOM 12599 C C . VAL B 1 614 ? -27.529 35.093 5.26 1 95.74 614 VAL B C 1
ATOM 12601 O O . VAL B 1 614 ? -27.207 33.903 5.263 1 95.74 614 VAL B O 1
ATOM 12604 N N . ILE B 1 615 ? -28.75 35.465 5.393 1 95.54 615 ILE B N 1
ATOM 12605 C CA . ILE B 1 615 ? -29.838 34.519 5.619 1 95.54 615 ILE B CA 1
ATOM 12606 C C . ILE B 1 615 ? -30.089 33.708 4.35 1 95.54 615 ILE B C 1
ATOM 12608 O O . ILE B 1 615 ? -30.195 32.481 4.4 1 95.54 615 ILE B O 1
ATOM 12612 N N . ARG B 1 616 ? -30.057 34.353 3.234 1 92.74 616 ARG B N 1
ATOM 12613 C CA . ARG B 1 616 ? -30.454 33.721 1.98 1 92.74 616 ARG B CA 1
ATOM 12614 C C . ARG B 1 616 ? -29.324 32.865 1.417 1 92.74 616 ARG B C 1
ATOM 12616 O O . ARG B 1 616 ? -29.561 31.761 0.924 1 92.74 616 ARG B O 1
ATOM 12623 N N . ASN B 1 617 ? -28.151 33.413 1.5 1 91.76 617 ASN B N 1
ATOM 12624 C CA . ASN B 1 617 ? -27.056 32.769 0.782 1 91.76 617 ASN B CA 1
ATOM 12625 C C . ASN B 1 617 ? -26.217 31.894 1.709 1 91.76 617 ASN B C 1
ATOM 12627 O O . ASN B 1 617 ? -25.483 31.019 1.247 1 91.76 617 ASN B O 1
ATOM 12631 N N . HIS B 1 618 ? -26.235 32.187 2.987 1 93.32 618 HIS B N 1
ATOM 12632 C CA . HIS B 1 618 ? -25.368 31.451 3.901 1 93.32 618 HIS B CA 1
ATOM 12633 C C . HIS B 1 618 ? -26.16 30.876 5.07 1 93.32 618 HIS B C 1
ATOM 12635 O O . HIS B 1 618 ? -25.622 30.707 6.166 1 93.32 618 HIS B O 1
ATOM 12641 N N . ASP B 1 619 ? -27.499 30.749 4.952 1 91.08 619 ASP B N 1
ATOM 12642 C CA . ASP B 1 619 ? -28.391 30.098 5.906 1 91.08 619 ASP B CA 1
ATOM 12643 C C . ASP B 1 619 ? -28.348 30.797 7.263 1 91.08 619 ASP B C 1
ATOM 12645 O O . ASP B 1 619 ? -28.382 30.142 8.307 1 91.08 619 ASP B O 1
ATOM 12649 N N . GLY B 1 620 ? -28.1 32.093 7.224 1 93.67 620 GLY B N 1
ATOM 12650 C CA . GLY B 1 620 ? -28.1 32.87 8.453 1 93.67 620 GLY B CA 1
ATOM 12651 C C . GLY B 1 620 ? -26.872 32.63 9.31 1 93.67 620 GLY B C 1
ATOM 12652 O O . GLY B 1 620 ? -26.945 32.687 10.54 1 93.67 620 GLY B O 1
ATOM 12653 N N . HIS B 1 621 ? -25.844 32.334 8.737 1 93.8 621 HIS B N 1
ATOM 12654 C CA . HIS B 1 621 ? -24.601 32.025 9.434 1 93.8 621 HIS B CA 1
ATOM 12655 C C . HIS B 1 621 ? -23.513 33.038 9.096 1 93.8 621 HIS B C 1
ATOM 12657 O O . HIS B 1 621 ? -23.156 33.205 7.927 1 93.8 621 HIS B O 1
ATOM 12663 N N . GLN B 1 622 ? -23.013 33.699 10.103 1 95.63 622 GLN B N 1
ATOM 12664 C CA . GLN B 1 622 ? -21.916 34.65 9.959 1 95.63 622 GLN B CA 1
ATOM 12665 C C . GLN B 1 622 ? -20.617 34.08 10.522 1 95.63 622 GLN B C 1
ATOM 12667 O O . GLN B 1 622 ? -20.599 33.538 11.629 1 95.63 622 GLN B O 1
ATOM 12672 N N . GLU B 1 623 ? -19.577 34.139 9.762 1 97.06 623 GLU B N 1
ATOM 12673 C CA . GLU B 1 623 ? -18.266 33.699 10.229 1 97.06 623 GLU B CA 1
ATOM 12674 C C . GLU B 1 623 ? -17.357 34.889 10.52 1 97.06 623 GLU B C 1
ATOM 12676 O O . GLU B 1 623 ? -17.341 35.864 9.766 1 97.06 623 GLU B O 1
ATOM 12681 N N . VAL B 1 624 ? -16.694 34.866 11.619 1 97.83 624 VAL B N 1
ATOM 12682 C CA . VAL B 1 624 ? -15.775 35.923 12.028 1 97.83 624 VAL B CA 1
ATOM 12683 C C . VAL B 1 624 ? -14.453 35.311 12.484 1 97.83 624 VAL B C 1
ATOM 12685 O O . VAL B 1 624 ? -14.439 34.371 13.283 1 97.83 624 VAL B O 1
ATOM 12688 N N . MET B 1 625 ? -13.438 35.788 11.929 1 97.49 625 MET B N 1
ATOM 12689 C CA . MET B 1 625 ? -12.125 35.26 12.29 1 97.49 625 MET B CA 1
ATOM 12690 C C . MET B 1 625 ? -11.441 36.157 13.316 1 97.49 625 MET B C 1
ATOM 12692 O O . MET B 1 625 ? -11.53 37.383 13.232 1 97.49 625 MET B O 1
ATOM 12696 N N . VAL B 1 626 ? -10.866 35.541 14.268 1 95.02 626 VAL B N 1
ATOM 12697 C CA . VAL B 1 626 ? -10.083 36.254 15.272 1 95.02 626 VAL B CA 1
ATOM 12698 C C . VAL B 1 626 ? -8.624 35.808 15.203 1 95.02 626 VAL B C 1
ATOM 12700 O O . VAL B 1 626 ? -8.338 34.611 15.114 1 95.02 626 VAL B O 1
ATOM 12703 N N . GLY B 1 627 ? -7.749 36.754 15.161 1 91.6 627 GLY B N 1
ATOM 12704 C CA . GLY B 1 627 ? -6.335 36.465 14.984 1 91.6 627 GLY B CA 1
ATOM 12705 C C . GLY B 1 627 ? -5.564 36.435 16.29 1 91.6 627 GLY B C 1
ATOM 12706 O O . GLY B 1 627 ? -5.705 37.334 17.121 1 91.6 627 GLY B O 1
ATOM 12707 N N . TYR B 1 628 ? -4.746 35.511 16.472 1 88.16 628 TYR B N 1
ATOM 12708 C CA . TYR B 1 628 ? -3.999 35.31 17.708 1 88.16 628 TYR B CA 1
ATOM 12709 C C . TYR B 1 628 ? -2.574 35.833 17.575 1 88.16 628 TYR B C 1
ATOM 12711 O O . TYR B 1 628 ? -2.049 36.465 18.494 1 88.16 628 TYR B O 1
ATOM 12719 N N . SER B 1 629 ? -1.978 35.691 16.48 1 84.83 629 SER B N 1
ATOM 12720 C CA . SER B 1 629 ? -0.561 35.978 16.285 1 84.83 629 SER B CA 1
ATOM 12721 C C . SER B 1 629 ? -0.29 37.479 16.328 1 84.83 629 SER B C 1
ATOM 12723 O O . SER B 1 629 ? 0.582 37.936 17.069 1 84.83 629 SER B O 1
ATOM 12725 N N . ASP B 1 630 ? -0.996 38.217 15.648 1 82.53 630 ASP B N 1
ATOM 12726 C CA . ASP B 1 630 ? -0.732 39.648 15.527 1 82.53 630 ASP B CA 1
ATOM 12727 C C . ASP B 1 630 ? -1.143 40.391 16.796 1 82.53 630 ASP B C 1
ATOM 12729 O O . ASP B 1 630 ? -0.526 41.393 17.162 1 82.53 630 ASP B O 1
ATOM 12733 N N . SER B 1 631 ? -2.122 39.913 17.453 1 86.29 631 SER B N 1
ATOM 12734 C CA . SER B 1 631 ? -2.508 40.532 18.717 1 86.29 631 SER B CA 1
ATOM 12735 C C . SER B 1 631 ? -1.433 40.333 19.78 1 86.29 631 SER B C 1
ATOM 12737 O O . SER B 1 631 ? -1.184 41.225 20.593 1 86.29 631 SER B O 1
ATOM 12739 N N . GLY B 1 632 ? -0.847 39.242 19.758 1 86.78 632 GLY B N 1
ATOM 12740 C CA . GLY B 1 632 ? 0.248 38.986 20.679 1 86.78 632 GLY B CA 1
ATOM 12741 C C . GLY B 1 632 ? 1.452 39.877 20.437 1 86.78 632 GLY B C 1
ATOM 12742 O O . GLY B 1 632 ? 2.089 40.34 21.386 1 86.78 632 GLY B O 1
ATOM 12743 N N . LYS B 1 633 ? 1.767 40.067 19.217 1 86.83 633 LYS B N 1
ATOM 12744 C CA . LYS B 1 633 ? 2.883 40.94 18.863 1 86.83 633 LYS B CA 1
ATOM 12745 C C . LYS B 1 633 ? 2.585 42.39 19.234 1 86.83 633 LYS B C 1
ATOM 12747 O O . LYS B 1 633 ? 3.484 43.13 19.64 1 86.83 633 LYS B O 1
ATOM 12752 N N . ASP B 1 634 ? 1.332 42.766 19.145 1 84.81 634 ASP B N 1
ATOM 12753 C CA . ASP B 1 634 ? 0.892 44.142 19.359 1 84.81 634 ASP B CA 1
ATOM 12754 C C . ASP B 1 634 ? 0.855 44.48 20.848 1 84.81 634 ASP B C 1
ATOM 12756 O O . ASP B 1 634 ? 1.236 45.582 21.249 1 84.81 634 ASP B O 1
ATOM 12760 N N . ALA B 1 635 ? 0.359 43.524 21.675 1 90.98 635 ALA B N 1
ATOM 12761 C CA . ALA B 1 635 ? 0.033 43.918 23.043 1 90.98 635 ALA B CA 1
ATOM 12762 C C . ALA B 1 635 ? 0.585 42.913 24.05 1 90.98 635 ALA B C 1
ATOM 12764 O O . ALA B 1 635 ? 0.475 43.114 25.262 1 90.98 635 ALA B O 1
ATOM 12765 N N . GLY B 1 636 ? 1.18 41.884 23.594 1 91.33 636 GLY B N 1
ATOM 12766 C CA . GLY B 1 636 ? 1.644 40.842 24.495 1 91.33 636 GLY B CA 1
ATOM 12767 C C . GLY B 1 636 ? 0.668 39.689 24.627 1 91.33 636 GLY B C 1
ATOM 12768 O O . GLY B 1 636 ? -0.531 39.853 24.391 1 91.33 636 GLY B O 1
ATOM 12769 N N . ARG B 1 637 ? 1.124 38.632 25.173 1 92.15 637 ARG B N 1
ATOM 12770 C CA . ARG B 1 637 ? 0.378 37.378 25.169 1 92.15 637 ARG B CA 1
ATOM 12771 C C . ARG B 1 637 ? -0.828 37.456 26.099 1 92.15 637 ARG B C 1
ATOM 12773 O O . ARG B 1 637 ? -1.92 37.005 25.747 1 92.15 637 ARG B O 1
ATOM 12780 N N . PHE B 1 638 ? -0.654 37.921 27.309 1 94.81 638 PHE B N 1
ATOM 12781 C CA . PHE B 1 638 ? -1.726 37.935 28.296 1 94.81 638 PHE B CA 1
ATOM 12782 C C . PHE B 1 638 ? -2.872 38.829 27.838 1 94.81 638 PHE B C 1
ATOM 12784 O O . PHE B 1 638 ? -4.037 38.427 27.883 1 94.81 638 PHE B O 1
ATOM 12791 N N . THR B 1 639 ? -2.543 40.061 27.433 1 94.61 639 THR B N 1
ATOM 12792 C CA . THR B 1 639 ? -3.549 41.008 26.964 1 94.61 639 THR B CA 1
ATOM 12793 C C . THR B 1 639 ? -4.241 40.483 25.709 1 94.61 639 THR B C 1
ATOM 12795 O O . THR B 1 639 ? -5.453 40.641 25.55 1 94.61 639 THR B O 1
ATOM 12798 N N . ALA B 1 640 ? -3.471 39.959 24.832 1 93.36 640 ALA B N 1
ATOM 12799 C CA . ALA B 1 640 ? -4.055 39.386 23.623 1 93.36 640 ALA B CA 1
ATOM 12800 C C . ALA B 1 640 ? -5.097 38.325 23.967 1 93.36 640 ALA B C 1
ATOM 12802 O O . ALA B 1 640 ? -6.173 38.284 23.366 1 93.36 640 ALA B O 1
ATOM 12803 N N . ALA B 1 641 ? -4.791 37.409 24.91 1 93.41 641 ALA B N 1
ATOM 12804 C CA . ALA B 1 641 ? -5.715 36.352 25.312 1 93.41 641 ALA B CA 1
ATOM 12805 C C . ALA B 1 641 ? -7.002 36.938 25.886 1 93.41 641 ALA B C 1
ATOM 12807 O O . ALA B 1 641 ? -8.097 36.45 25.595 1 93.41 641 ALA B O 1
ATOM 12808 N N . TRP B 1 642 ? -6.843 37.92 26.682 1 95.81 642 TRP B N 1
ATOM 12809 C CA . TRP B 1 642 ? -7.998 38.539 27.322 1 95.81 642 TRP B CA 1
ATOM 12810 C C . TRP B 1 642 ? -8.849 39.289 26.302 1 95.81 642 TRP B C 1
ATOM 12812 O O . TRP B 1 642 ? -10.08 39.22 26.34 1 95.81 642 TRP B O 1
ATOM 12822 N N . GLU B 1 643 ? -8.182 40.076 25.42 1 95.53 643 GLU B N 1
ATOM 12823 C CA . GLU B 1 643 ? -8.907 40.803 24.382 1 95.53 643 GLU B CA 1
ATOM 12824 C C . GLU B 1 643 ? -9.641 39.846 23.448 1 95.53 643 GLU B C 1
ATOM 12826 O O . GLU B 1 643 ? -10.735 40.153 22.971 1 95.53 643 GLU B O 1
ATOM 12831 N N . LEU B 1 644 ? -9.051 38.772 23.164 1 95.01 644 LEU B N 1
ATOM 12832 C CA . LEU B 1 644 ? -9.689 37.76 22.329 1 95.01 644 LEU B CA 1
ATOM 12833 C C . LEU B 1 644 ? -10.925 37.189 23.015 1 95.01 644 LEU B C 1
ATOM 12835 O O . LEU B 1 644 ? -11.951 36.965 22.369 1 95.01 644 LEU B O 1
ATOM 12839 N N . TYR B 1 645 ? -10.778 36.874 24.328 1 95.58 645 TYR B N 1
ATOM 12840 C CA . TYR B 1 645 ? -11.904 36.371 25.108 1 95.58 645 TYR B CA 1
ATOM 12841 C C . TYR B 1 645 ? -13.085 37.332 25.042 1 95.58 645 TYR B C 1
ATOM 12843 O O . TYR B 1 645 ? -14.211 36.922 24.751 1 95.58 645 TYR B O 1
ATOM 12851 N N . LYS B 1 646 ? -12.88 38.587 25.224 1 96.03 646 LYS B N 1
ATOM 12852 C CA . LYS B 1 646 ? -13.923 39.609 25.212 1 96.03 646 LYS B CA 1
ATOM 12853 C C . LYS B 1 646 ? -14.514 39.775 23.815 1 96.03 646 LYS B C 1
ATOM 12855 O O . LYS B 1 646 ? -15.728 39.927 23.663 1 96.03 646 LYS B O 1
ATOM 12860 N N . ALA B 1 647 ? -13.592 39.812 22.856 1 96.59 647 ALA B N 1
ATOM 12861 C CA . ALA B 1 647 ? -14.052 39.966 21.478 1 96.59 647 ALA B CA 1
ATOM 12862 C C . ALA B 1 647 ? -15.026 38.856 21.097 1 96.59 647 ALA B C 1
ATOM 12864 O O . ALA B 1 647 ? -16.025 39.104 20.418 1 96.59 647 ALA B O 1
ATOM 12865 N N . GLN B 1 648 ? -14.703 37.665 21.452 1 96.6 648 GLN B N 1
ATOM 12866 C CA . GLN B 1 648 ? -15.57 36.529 21.155 1 96.6 648 GLN B CA 1
ATOM 12867 C C . GLN B 1 648 ? -16.937 36.693 21.815 1 96.6 648 GLN B C 1
ATOM 12869 O O . GLN B 1 648 ? -17.969 36.45 21.187 1 96.6 648 GLN B O 1
ATOM 12874 N N . GLU B 1 649 ? -16.935 37.093 23.071 1 95.88 649 GLU B N 1
ATOM 12875 C CA . GLU B 1 649 ? -18.19 37.347 23.772 1 95.88 649 GLU B CA 1
ATOM 12876 C C . GLU B 1 649 ? -19.02 38.406 23.053 1 95.88 649 GLU B C 1
ATOM 12878 O O . GLU B 1 649 ? -20.229 38.242 22.878 1 95.88 649 GLU B O 1
ATOM 12883 N N . ASP B 1 650 ? -18.35 39.428 22.622 1 96.87 650 ASP B N 1
ATOM 12884 C CA . ASP B 1 650 ? -19.022 40.566 22.001 1 96.87 650 ASP B CA 1
ATOM 12885 C C . ASP B 1 650 ? -19.606 40.184 20.642 1 96.87 650 ASP B C 1
ATOM 12887 O O . ASP B 1 650 ? -20.707 40.613 20.292 1 96.87 650 ASP B O 1
ATOM 12891 N N . VAL B 1 651 ? -18.852 39.499 19.859 1 97.26 651 VAL B N 1
ATOM 12892 C CA . VAL B 1 651 ? -19.305 39.085 18.535 1 97.26 651 VAL B CA 1
ATOM 12893 C C . VAL B 1 651 ? -20.527 38.18 18.666 1 97.26 651 VAL B C 1
ATOM 12895 O O . VAL B 1 651 ? -21.494 38.319 17.913 1 97.26 651 VAL B O 1
ATOM 12898 N N . VAL B 1 652 ? -20.47 37.213 19.613 1 96.11 652 VAL B N 1
ATOM 12899 C CA . VAL B 1 652 ? -21.586 36.302 19.846 1 96.11 652 VAL B CA 1
ATOM 12900 C C . VAL B 1 652 ? -22.824 37.096 20.256 1 96.11 652 VAL B C 1
ATOM 12902 O O . VAL B 1 652 ? -23.925 36.841 19.762 1 96.11 652 VAL B O 1
ATOM 12905 N N . ALA B 1 653 ? -22.669 38.019 21.143 1 96.09 653 ALA B N 1
ATOM 12906 C CA . ALA B 1 653 ? -23.774 38.85 21.612 1 96.09 653 ALA B CA 1
ATOM 12907 C C . ALA B 1 653 ? -24.384 39.65 20.464 1 96.09 653 ALA B C 1
ATOM 12909 O O . ALA B 1 653 ? -25.607 39.784 20.374 1 96.09 653 ALA B O 1
ATOM 12910 N N . ALA B 1 654 ? -23.504 40.193 19.647 1 96.72 654 ALA B N 1
ATOM 12911 C CA . ALA B 1 654 ? -23.961 40.984 18.508 1 96.72 654 ALA B CA 1
ATOM 12912 C C . ALA B 1 654 ? -24.801 40.139 17.555 1 96.72 654 ALA B C 1
ATOM 12914 O O . ALA B 1 654 ? -25.835 40.593 17.06 1 96.72 654 ALA B O 1
ATOM 12915 N N . CYS B 1 655 ? -24.381 39.005 17.22 1 96.34 655 CYS B N 1
ATOM 12916 C CA . CYS B 1 655 ? -25.097 38.12 16.307 1 96.34 655 CYS B CA 1
ATOM 12917 C C . CYS B 1 655 ? -26.419 37.664 16.914 1 96.34 655 CYS B C 1
ATOM 12919 O O . CYS B 1 655 ? -27.422 37.544 16.209 1 96.34 655 CYS B O 1
ATOM 12921 N N . ASN B 1 656 ? -26.412 37.407 18.25 1 95.11 656 ASN B N 1
ATOM 12922 C CA . ASN B 1 656 ? -27.616 36.953 18.938 1 95.11 656 ASN B CA 1
ATOM 12923 C C . ASN B 1 656 ? -28.736 37.985 18.848 1 95.11 656 ASN B C 1
ATOM 12925 O O . ASN B 1 656 ? -29.913 37.626 18.782 1 95.11 656 ASN B O 1
ATOM 12929 N N . VAL B 1 657 ? -28.385 39.187 18.858 1 95.84 657 VAL B N 1
ATOM 12930 C CA . VAL B 1 657 ? -29.358 40.272 18.789 1 95.84 657 VAL B CA 1
ATOM 12931 C C . VAL B 1 657 ? -30.198 40.135 17.522 1 95.84 657 VAL B C 1
ATOM 12933 O O . VAL B 1 657 ? -31.391 40.447 17.523 1 95.84 657 VAL B O 1
ATOM 12936 N N . PHE B 1 658 ? -29.588 39.689 16.479 1 95.87 658 PHE B N 1
ATOM 12937 C CA . PHE B 1 658 ? -30.266 39.626 15.19 1 95.87 658 PHE B CA 1
ATOM 12938 C C . PHE B 1 658 ? -30.681 38.196 14.866 1 95.87 658 PHE B C 1
ATOM 12940 O O . PHE B 1 658 ? -31.144 37.914 13.758 1 95.87 658 PHE B O 1
ATOM 12947 N N . GLY B 1 659 ? -30.392 37.25 15.725 1 94.21 659 GLY B N 1
ATOM 12948 C CA . GLY B 1 659 ? -30.745 35.857 15.504 1 94.21 659 GLY B CA 1
ATOM 12949 C C . GLY B 1 659 ? -29.881 35.18 14.457 1 94.21 659 GLY B C 1
ATOM 12950 O O . GLY B 1 659 ? -30.348 34.299 13.734 1 94.21 659 GLY B O 1
ATOM 12951 N N . ILE B 1 660 ? -28.724 35.638 14.236 1 95.61 660 ILE B N 1
ATOM 12952 C CA . ILE B 1 660 ? -27.775 35.082 13.277 1 95.61 660 ILE B CA 1
ATOM 12953 C C . ILE B 1 660 ? -26.812 34.138 13.993 1 95.61 660 ILE B C 1
ATOM 12955 O O . ILE B 1 660 ? -26.277 34.472 15.052 1 95.61 660 ILE B O 1
ATOM 12959 N N . LYS B 1 661 ? -26.62 32.952 13.51 1 94.11 661 LYS B N 1
ATOM 12960 C CA . LYS B 1 661 ? -25.644 32.012 14.053 1 94.11 661 LYS B CA 1
ATOM 12961 C C . LYS B 1 661 ? -24.22 32.438 13.708 1 94.11 661 LYS B C 1
ATOM 12963 O O . LYS B 1 661 ? -23.97 32.965 12.622 1 94.11 661 LYS B O 1
ATOM 12968 N N . VAL B 1 662 ? -23.317 32.229 14.619 1 95.39 662 VAL B N 1
ATOM 12969 C CA . VAL B 1 662 ? -21.949 32.671 14.368 1 95.39 662 VAL B CA 1
ATOM 12970 C C . VAL B 1 662 ? -20.992 31.487 14.492 1 95.39 662 VAL B C 1
ATOM 12972 O O . VAL B 1 662 ? -21.168 30.627 15.358 1 95.39 662 VAL B O 1
ATOM 12975 N N . THR B 1 663 ? -20.099 31.389 13.603 1 96.32 663 THR B N 1
ATOM 12976 C CA . THR B 1 663 ? -18.936 30.518 13.724 1 96.32 663 THR B CA 1
ATOM 12977 C C . THR B 1 663 ? -17.661 31.338 13.896 1 96.32 663 THR B C 1
ATOM 12979 O O . THR B 1 663 ? -17.345 32.187 13.059 1 96.32 663 THR B O 1
ATOM 12982 N N . LEU B 1 664 ? -17.021 31.081 14.934 1 96.72 664 LEU B N 1
ATOM 12983 C CA . LEU B 1 664 ? -15.739 31.746 15.138 1 96.72 664 LEU B CA 1
ATOM 12984 C C . LEU B 1 664 ? -14.608 30.958 14.487 1 96.72 664 LEU B C 1
ATOM 12986 O O . LEU B 1 664 ? -14.494 29.746 14.688 1 96.72 664 LEU B O 1
ATOM 12990 N N . PHE B 1 665 ? -13.924 31.645 13.61 1 96.61 665 PHE B N 1
ATOM 12991 C CA . PHE B 1 665 ? -12.754 31.106 12.926 1 96.61 665 PHE B CA 1
ATOM 12992 C C . PHE B 1 665 ? -11.473 31.5 13.652 1 96.61 665 PHE B C 1
ATOM 12994 O O . PHE B 1 665 ? -11.113 32.678 13.69 1 96.61 665 PHE B O 1
ATOM 13001 N N . HIS B 1 666 ? -10.795 30.532 14.241 1 94.46 666 HIS B N 1
ATOM 13002 C CA . HIS B 1 666 ? -9.63 30.797 15.077 1 94.46 666 HIS B CA 1
ATOM 13003 C C . HIS B 1 666 ? -8.337 30.659 14.28 1 94.46 666 HIS B C 1
ATOM 13005 O O . HIS B 1 666 ? -7.974 29.556 13.865 1 94.46 666 HIS B O 1
ATOM 13011 N N . GLY B 1 667 ? -7.673 31.742 14.08 1 91.48 667 GLY B N 1
ATOM 13012 C CA . GLY B 1 667 ? -6.38 31.733 13.415 1 91.48 667 GLY B CA 1
ATOM 13013 C C . GLY B 1 667 ? -5.224 31.469 14.36 1 91.48 667 GLY B C 1
ATOM 13014 O O . GLY B 1 667 ? -4.442 32.373 14.661 1 91.48 667 GLY B O 1
ATOM 13015 N N . ARG B 1 668 ? -5.046 30.276 14.716 1 85.72 668 ARG B N 1
ATOM 13016 C CA . ARG B 1 668 ? -4.035 29.905 15.701 1 85.72 668 ARG B CA 1
ATOM 13017 C C . ARG B 1 668 ? -2.735 29.49 15.022 1 85.72 668 ARG B C 1
ATOM 13019 O O . ARG B 1 668 ? -2.755 28.883 13.949 1 85.72 668 ARG B O 1
ATOM 13026 N N . GLY B 1 669 ? -1.722 29.849 15.672 1 79.31 669 GLY B N 1
ATOM 13027 C CA . GLY B 1 669 ? -0.425 29.382 15.209 1 79.31 669 GLY B CA 1
ATOM 13028 C C . GLY B 1 669 ? 0.029 28.106 15.893 1 79.31 669 GLY B C 1
ATOM 13029 O O . GLY B 1 669 ? -0.737 27.485 16.632 1 79.31 669 GLY B O 1
ATOM 13030 N N . GLY B 1 670 ? 1.22 27.777 15.661 1 75.75 670 GLY B N 1
ATOM 13031 C CA . GLY B 1 670 ? 1.752 26.536 16.202 1 75.75 670 GLY B CA 1
ATOM 13032 C C . GLY B 1 670 ? 2.309 26.687 17.605 1 75.75 670 GLY B C 1
ATOM 13033 O O . GLY B 1 670 ? 2.209 25.768 18.42 1 75.75 670 GLY B O 1
ATOM 13034 N N . SER B 1 671 ? 2.833 27.846 17.909 1 77.62 671 SER B N 1
ATOM 13035 C CA . SER B 1 671 ? 3.451 28.096 19.207 1 77.62 671 SER B CA 1
ATOM 13036 C C . SER B 1 671 ? 2.476 28.777 20.162 1 77.62 671 SER B C 1
ATOM 13038 O O . SER B 1 671 ? 1.502 29.394 19.727 1 77.62 671 SER B O 1
ATOM 13040 N N . ILE B 1 672 ? 2.744 28.721 21.365 1 74.8 672 ILE B N 1
ATOM 13041 C CA . ILE B 1 672 ? 1.916 29.331 22.398 1 74.8 672 ILE B CA 1
ATOM 13042 C C . ILE B 1 672 ? 1.902 30.848 22.22 1 74.8 672 ILE B C 1
ATOM 13044 O O . ILE B 1 672 ? 0.879 31.497 22.45 1 74.8 672 ILE B O 1
ATOM 13048 N N . GLY B 1 673 ? 2.977 31.322 21.748 1 75 673 GLY B N 1
ATOM 13049 C CA . GLY B 1 673 ? 3.045 32.755 21.513 1 75 673 GLY B CA 1
ATOM 13050 C C . GLY B 1 673 ? 2.137 33.219 20.389 1 75 673 GLY B C 1
ATOM 13051 O O . GLY B 1 673 ? 1.788 34.398 20.313 1 75 673 GLY B O 1
ATOM 13052 N N . ARG B 1 674 ? 1.772 32.337 19.626 1 77.89 674 ARG B N 1
ATOM 13053 C CA . ARG B 1 674 ? 0.892 32.662 18.508 1 77.89 674 ARG B CA 1
ATOM 13054 C C . ARG B 1 674 ? -0.471 31.998 18.673 1 77.89 674 ARG B C 1
ATOM 13056 O O . ARG B 1 674 ? -1.163 31.735 17.687 1 77.89 674 ARG B O 1
ATOM 13063 N N . GLY B 1 675 ? -0.753 31.607 19.933 1 74.84 675 GLY B N 1
ATOM 13064 C CA . GLY B 1 675 ? -2.065 31.056 20.232 1 74.84 675 GLY B CA 1
ATOM 13065 C C . GLY B 1 675 ? -2.112 29.543 20.138 1 74.84 675 GLY B C 1
ATOM 13066 O O . GLY B 1 675 ? -3.189 28.946 20.188 1 74.84 675 GLY B O 1
ATOM 13067 N N . GLY B 1 676 ? -1.004 28.996 19.97 1 78.6 676 GLY B N 1
ATOM 13068 C CA . GLY B 1 676 ? -0.963 27.546 19.871 1 78.6 676 GLY B CA 1
ATOM 13069 C C . GLY B 1 676 ? -1.121 26.852 21.21 1 78.6 676 GLY B C 1
ATOM 13070 O O . GLY B 1 676 ? -1.279 27.509 22.241 1 78.6 676 GLY B O 1
ATOM 13071 N N . GLY B 1 677 ? -1.22 25.483 21.205 1 78.94 677 GLY B N 1
ATOM 13072 C CA . GLY B 1 677 ? -1.414 24.663 22.39 1 78.94 677 GLY B CA 1
ATOM 13073 C C . GLY B 1 677 ? -2.261 23.431 22.132 1 78.94 677 GLY B C 1
ATOM 13074 O O . GLY B 1 677 ? -2.683 23.188 20.999 1 78.94 677 GLY B O 1
ATOM 13075 N N . PRO B 1 678 ? -2.417 22.735 23.153 1 84.97 678 PRO B N 1
ATOM 13076 C CA . PRO B 1 678 ? -3.258 21.547 22.989 1 84.97 678 PRO B CA 1
ATOM 13077 C C . PRO B 1 678 ? -4.681 21.887 22.55 1 84.97 678 PRO B C 1
ATOM 13079 O O . PRO B 1 678 ? -5.295 22.808 23.094 1 84.97 678 PRO B O 1
ATOM 13082 N N . THR B 1 679 ? -5.169 21.182 21.63 1 86.89 679 THR B N 1
ATOM 13083 C CA . THR B 1 679 ? -6.458 21.451 21.001 1 86.89 679 THR B CA 1
ATOM 13084 C C . THR B 1 679 ? -7.582 21.405 22.031 1 86.89 679 THR B C 1
ATOM 13086 O O . THR B 1 679 ? -8.444 22.286 22.058 1 86.89 679 THR B O 1
ATOM 13089 N N . TYR B 1 680 ? -7.552 20.432 22.885 1 87.6 680 TYR B N 1
ATOM 13090 C CA . TYR B 1 680 ? -8.6 20.242 23.881 1 87.6 680 TYR B CA 1
ATOM 13091 C C . TYR B 1 680 ? -8.677 21.436 24.826 1 87.6 680 TYR B C 1
ATOM 13093 O O . TYR B 1 680 ? -9.761 21.971 25.072 1 87.6 680 TYR B O 1
ATOM 13101 N N . LEU B 1 681 ? -7.548 21.887 25.262 1 85.54 681 LEU B N 1
ATOM 13102 C CA . LEU B 1 681 ? -7.47 23.001 26.201 1 85.54 681 LEU B CA 1
ATOM 13103 C C . LEU B 1 681 ? -7.888 24.306 25.532 1 85.54 681 LEU B C 1
ATOM 13105 O O . LEU B 1 681 ? -8.555 25.139 26.149 1 85.54 681 LEU B O 1
ATOM 13109 N N . ALA B 1 682 ? -7.481 24.422 24.353 1 87.05 682 ALA B N 1
ATOM 13110 C CA . ALA B 1 682 ? -7.793 25.639 23.607 1 87.05 682 ALA B CA 1
ATOM 13111 C C . ALA B 1 682 ? -9.299 25.792 23.414 1 87.05 682 ALA B C 1
ATOM 13113 O O . ALA B 1 682 ? -9.835 26.898 23.514 1 87.05 682 ALA B O 1
ATOM 13114 N N . ILE B 1 683 ? -9.957 24.745 23.154 1 90.42 683 ILE B N 1
ATOM 13115 C CA . ILE B 1 683 ? -11.391 24.784 22.887 1 90.42 683 ILE B CA 1
ATOM 13116 C C . ILE B 1 683 ? -12.156 24.941 24.199 1 90.42 683 ILE B C 1
ATOM 13118 O O . ILE B 1 683 ? -13.13 25.694 24.27 1 90.42 683 ILE B O 1
ATOM 13122 N N . GLN B 1 684 ? -11.645 24.354 25.245 1 87.18 684 GLN B N 1
ATOM 13123 C CA . GLN B 1 684 ? -12.322 24.385 26.537 1 87.18 684 GLN B CA 1
ATOM 13124 C C . GLN B 1 684 ? -12.091 25.715 27.248 1 87.18 684 GLN B C 1
ATOM 13126 O O . GLN B 1 684 ? -12.785 26.037 28.215 1 87.18 684 GLN B O 1
ATOM 13131 N N . SER B 1 685 ? -11.215 26.54 26.705 1 88.89 685 SER B N 1
ATOM 13132 C CA . SER B 1 685 ? -10.913 27.821 27.335 1 88.89 685 SER B CA 1
ATOM 13133 C C . SER B 1 685 ? -11.681 28.959 26.671 1 88.89 685 SER B C 1
ATOM 13135 O O . SER B 1 685 ? -11.517 30.124 27.039 1 88.89 685 SER B O 1
ATOM 13137 N N . GLN B 1 686 ? -12.487 28.624 25.747 1 91.3 686 GLN B N 1
ATOM 13138 C CA . GLN B 1 686 ? -13.279 29.636 25.056 1 91.3 686 GLN B CA 1
ATOM 13139 C C . GLN B 1 686 ? -14.467 30.08 25.904 1 91.3 686 GLN B C 1
ATOM 13141 O O . GLN B 1 686 ? -14.905 29.352 26.798 1 91.3 686 GLN B O 1
ATOM 13146 N N . PRO B 1 687 ? -14.975 31.264 25.667 1 93.96 687 PRO B N 1
ATOM 13147 C CA . PRO B 1 687 ? -16.131 31.722 26.442 1 93.96 687 PRO B CA 1
ATOM 13148 C C . PRO B 1 687 ? -17.375 30.867 26.207 1 93.96 687 PRO B C 1
ATOM 13150 O O . PRO B 1 687 ? -17.554 30.318 25.117 1 93.96 687 PRO B O 1
ATOM 13153 N N . PRO B 1 688 ? -18.14 30.79 27.255 1 91.67 688 PRO B N 1
ATOM 13154 C CA . PRO B 1 688 ? -19.376 30.021 27.089 1 91.67 688 PRO B CA 1
ATOM 13155 C C . PRO B 1 688 ? -20.236 30.53 25.934 1 91.67 688 PRO B C 1
ATOM 13157 O O . PRO B 1 688 ? -20.396 31.741 25.765 1 91.67 688 PRO B O 1
ATOM 13160 N N . GLY B 1 689 ? -20.66 29.63 25.122 1 88.96 689 GLY B N 1
ATOM 13161 C CA . GLY B 1 689 ? -21.569 29.975 24.04 1 88.96 689 GLY B CA 1
ATOM 13162 C C . GLY B 1 689 ? -20.858 30.267 22.733 1 88.96 689 GLY B C 1
ATOM 13163 O O . GLY B 1 689 ? -21.498 30.399 21.688 1 88.96 689 GLY B O 1
ATOM 13164 N N . SER B 1 690 ? -19.603 30.344 22.812 1 91.79 690 SER B N 1
ATOM 13165 C CA . SER B 1 690 ? -18.843 30.686 21.614 1 91.79 690 SER B CA 1
ATOM 13166 C C . SER B 1 690 ? -18.693 29.48 20.692 1 91.79 690 SER B C 1
ATOM 13168 O O . SER B 1 690 ? -18.434 29.635 19.497 1 91.79 690 SER B O 1
ATOM 13170 N N . VAL B 1 691 ? -18.787 28.323 21.31 1 92.5 691 VAL B N 1
ATOM 13171 C CA . VAL B 1 691 ? -18.719 27.091 20.532 1 92.5 691 VAL B CA 1
ATOM 13172 C C . VAL B 1 691 ? -20.098 26.437 20.478 1 92.5 691 VAL B C 1
ATOM 13174 O O . VAL B 1 691 ? -20.514 25.772 21.429 1 92.5 691 VAL B O 1
ATOM 13177 N N . MET B 1 692 ? -20.915 26.7 19.664 1 88.94 692 MET B N 1
ATOM 13178 C CA . MET B 1 692 ? -22.273 26.174 19.561 1 88.94 692 MET B CA 1
ATOM 13179 C C . MET B 1 692 ? -22.384 25.173 18.416 1 88.94 692 MET B C 1
ATOM 13181 O O . MET B 1 692 ? -23.234 25.322 17.536 1 88.94 692 MET B O 1
ATOM 13185 N N . GLY B 1 693 ? -21.472 24.226 18.535 1 92.5 693 GLY B N 1
ATOM 13186 C CA . GLY B 1 693 ? -21.523 23.135 17.575 1 92.5 693 GLY B CA 1
ATOM 13187 C C . GLY B 1 693 ? -20.693 23.395 16.332 1 92.5 693 GLY B C 1
ATOM 13188 O O . GLY B 1 693 ? -20.53 22.508 15.491 1 92.5 693 GLY B O 1
ATOM 13189 N N . THR B 1 694 ? -20.182 24.613 16.221 1 94.77 694 THR B N 1
ATOM 13190 C CA . THR B 1 694 ? -19.393 24.946 15.04 1 94.77 694 THR B CA 1
ATOM 13191 C C . THR B 1 694 ? -18.049 25.548 15.44 1 94.77 694 THR B C 1
ATOM 13193 O O . THR B 1 694 ? -17.961 26.284 16.425 1 94.77 694 THR B O 1
ATOM 13196 N N . LEU B 1 695 ? -17.049 25.155 14.729 1 96.08 695 LEU B N 1
ATOM 13197 C CA . LEU B 1 695 ? -15.7 25.65 14.983 1 96.08 695 LEU B CA 1
ATOM 13198 C C . LEU B 1 695 ? -14.848 25.58 13.72 1 96.08 695 LEU B C 1
ATOM 13200 O O . LEU B 1 695 ? -14.913 24.599 12.976 1 96.08 695 LEU B O 1
ATOM 13204 N N . ARG B 1 696 ? -14.221 26.604 13.408 1 96.63 696 ARG B N 1
ATOM 13205 C CA . ARG B 1 696 ? -13.225 26.624 12.342 1 96.63 696 ARG B CA 1
ATOM 13206 C C . ARG B 1 696 ? -11.861 27.048 12.875 1 96.63 696 ARG B C 1
ATOM 13208 O O . ARG B 1 696 ? -11.765 27.973 13.684 1 96.63 696 ARG B O 1
ATOM 13215 N N . SER B 1 697 ? -10.817 26.34 12.557 1 94.22 697 SER B N 1
ATOM 13216 C CA . SER B 1 697 ? -9.493 26.643 13.09 1 94.22 697 SER B CA 1
ATOM 13217 C C . SER B 1 697 ? -8.405 26.369 12.056 1 94.22 697 SER B C 1
ATOM 13219 O O . SER B 1 697 ? -8.552 25.481 11.214 1 94.22 697 SER B O 1
ATOM 13221 N N . THR B 1 698 ? -7.346 27.115 12.12 1 92.59 698 THR B N 1
ATOM 13222 C CA . THR B 1 698 ? -6.209 26.882 11.237 1 92.59 698 THR B CA 1
ATOM 13223 C C . THR B 1 698 ? -5.19 25.958 11.898 1 92.59 698 THR B C 1
ATOM 13225 O O . THR B 1 698 ? -5.047 25.958 13.122 1 92.59 698 THR B O 1
ATOM 13228 N N . GLU B 1 699 ? -4.591 25.15 11.126 1 89.97 699 GLU B N 1
ATOM 13229 C CA . GLU B 1 699 ? -3.421 24.374 11.525 1 89.97 699 GLU B CA 1
ATOM 13230 C C . GLU B 1 699 ? -2.226 24.676 10.626 1 89.97 699 GLU B C 1
ATOM 13232 O O . GLU B 1 699 ? -2.354 24.697 9.4 1 89.97 699 GLU B O 1
ATOM 13237 N N . GLN B 1 700 ? -1.097 24.953 11.257 1 82.82 700 GLN B N 1
ATOM 13238 C CA . GLN B 1 700 ? 0.055 25.416 10.49 1 82.82 700 GLN B CA 1
ATOM 13239 C C . GLN B 1 700 ? 1.03 24.274 10.219 1 82.82 700 GLN B C 1
ATOM 13241 O O . GLN B 1 700 ? 1.194 23.379 11.051 1 82.82 700 GLN B O 1
ATOM 13246 N N . GLY B 1 701 ? 1.829 24.381 9.176 1 76.09 701 GLY B N 1
ATOM 13247 C CA . GLY B 1 701 ? 2.75 23.433 8.57 1 76.09 701 GLY B CA 1
ATOM 13248 C C . GLY B 1 701 ? 3.293 22.416 9.555 1 76.09 701 GLY B C 1
ATOM 13249 O O . GLY B 1 701 ? 2.994 21.224 9.455 1 76.09 701 GLY B O 1
ATOM 13250 N N . GLU B 1 702 ? 4.07 22.888 10.595 1 77.48 702 GLU B N 1
ATOM 13251 C CA . GLU B 1 702 ? 4.68 21.963 11.545 1 77.48 702 GLU B CA 1
ATOM 13252 C C . GLU B 1 702 ? 3.619 21.203 12.334 1 77.48 702 GLU B C 1
ATOM 13254 O O . GLU B 1 702 ? 3.763 20.005 12.586 1 77.48 702 GLU B O 1
ATOM 13259 N N . MET B 1 703 ? 2.587 21.924 12.63 1 82.77 703 MET B N 1
ATOM 13260 C CA . MET B 1 703 ? 1.51 21.301 13.395 1 82.77 703 MET B CA 1
ATOM 13261 C C . MET B 1 703 ? 0.721 20.326 12.528 1 82.77 703 MET B C 1
ATOM 13263 O O . MET B 1 703 ? 0.222 19.313 13.022 1 82.77 703 MET B O 1
ATOM 13267 N N . VAL B 1 704 ? 0.635 20.709 11.281 1 87.29 704 VAL B N 1
ATOM 13268 C CA . VAL B 1 704 ? -0.062 19.813 10.364 1 87.29 704 VAL B CA 1
ATOM 13269 C C . VAL B 1 704 ? 0.647 18.462 10.322 1 87.29 704 VAL B C 1
ATOM 13271 O O . VAL B 1 704 ? 0.001 17.413 10.377 1 87.29 704 VAL B O 1
ATOM 13274 N N . GLN B 1 705 ? 1.942 18.489 10.247 1 83.03 705 GLN B N 1
ATOM 13275 C CA . GLN B 1 705 ? 2.728 17.261 10.199 1 83.03 705 GLN B CA 1
ATOM 13276 C C . GLN B 1 705 ? 2.636 16.498 11.518 1 83.03 705 GLN B C 1
ATOM 13278 O O . GLN B 1 705 ? 2.564 15.268 11.526 1 83.03 705 GLN B O 1
ATOM 13283 N N . ALA B 1 706 ? 2.656 17.21 12.566 1 83.44 706 ALA B N 1
ATOM 13284 C CA . ALA B 1 706 ? 2.642 16.584 13.885 1 83.44 706 ALA B CA 1
ATOM 13285 C C . ALA B 1 706 ? 1.29 15.939 14.172 1 83.44 706 ALA B C 1
ATOM 13287 O O . ALA B 1 706 ? 1.223 14.861 14.767 1 83.44 706 ALA B O 1
ATOM 13288 N N . LYS B 1 707 ? 0.239 16.624 13.77 1 88.83 707 LYS B N 1
ATOM 13289 C CA . LYS B 1 707 ? -1.104 16.173 14.124 1 88.83 707 LYS B CA 1
ATOM 13290 C C . LYS B 1 707 ? -1.663 15.227 13.066 1 88.83 707 LYS B C 1
ATOM 13292 O O . LYS B 1 707 ? -2.427 14.313 13.384 1 88.83 707 LYS B O 1
ATOM 13297 N N . PHE B 1 708 ? -1.266 15.449 11.79 1 91.21 708 PHE B N 1
ATOM 13298 C CA . PHE B 1 708 ? -1.96 14.743 10.72 1 91.21 708 PHE B CA 1
ATOM 13299 C C . PHE B 1 708 ? -0.967 14.029 9.81 1 91.21 708 PHE B C 1
ATOM 13301 O O . PHE B 1 708 ? -1.339 13.536 8.743 1 91.21 708 PHE B O 1
ATOM 13308 N N . GLY B 1 709 ? 0.237 13.978 10.233 1 85.95 709 GLY B N 1
ATOM 13309 C CA . GLY B 1 709 ? 1.258 13.363 9.399 1 85.95 709 GLY B CA 1
ATOM 13310 C C . GLY B 1 709 ? 1.153 11.851 9.344 1 85.95 709 GLY B C 1
ATOM 13311 O O . GLY B 1 709 ? 1.58 11.229 8.369 1 85.95 709 GLY B O 1
ATOM 13312 N N . LEU B 1 710 ? 0.616 11.258 10.403 1 88.35 710 LEU B N 1
ATOM 13313 C CA . LEU B 1 710 ? 0.397 9.818 10.489 1 88.35 710 LEU B CA 1
ATOM 13314 C C . LEU B 1 710 ? -1.083 9.503 10.671 1 88.35 710 LEU B C 1
ATOM 13316 O O . LEU B 1 710 ? -1.783 10.194 11.415 1 88.35 710 LEU B O 1
ATOM 13320 N N . PRO B 1 711 ? -1.516 8.482 10.045 1 90.16 711 PRO B N 1
ATOM 13321 C CA . PRO B 1 711 ? -2.943 8.163 10.135 1 90.16 711 PRO B CA 1
ATOM 13322 C C . PRO B 1 711 ? -3.407 7.933 11.571 1 90.16 711 PRO B C 1
ATOM 13324 O O . PRO B 1 711 ? -4.475 8.411 11.963 1 90.16 711 PRO B O 1
ATOM 13327 N N . GLN B 1 712 ? -2.612 7.276 12.386 1 88.28 712 GLN B N 1
ATOM 13328 C CA . GLN B 1 712 ? -3.009 6.96 13.754 1 88.28 712 GLN B CA 1
ATOM 13329 C C . GLN B 1 712 ? -3.124 8.225 14.6 1 88.28 712 GLN B C 1
ATOM 13331 O O . GLN B 1 712 ? -4.067 8.372 15.38 1 88.28 712 GLN B O 1
ATOM 13336 N N . THR B 1 713 ? -2.181 9.103 14.412 1 90.51 713 THR B N 1
ATOM 13337 C CA . THR B 1 713 ? -2.208 10.366 15.142 1 90.51 713 THR B CA 1
ATOM 13338 C C . THR B 1 713 ? -3.365 11.241 14.669 1 90.51 713 THR B C 1
ATOM 13340 O O . THR B 1 713 ? -3.982 11.949 15.467 1 90.51 713 THR B O 1
ATOM 13343 N N . ALA B 1 714 ? -3.615 11.175 13.36 1 94.23 714 ALA B N 1
ATOM 13344 C CA . ALA B 1 714 ? -4.705 11.967 12.797 1 94.23 714 ALA B CA 1
ATOM 13345 C C . ALA B 1 714 ? -6.051 11.535 13.372 1 94.23 714 ALA B C 1
ATOM 13347 O O . ALA B 1 714 ? -6.889 12.375 13.706 1 94.23 714 ALA B O 1
ATOM 13348 N N . VAL B 1 715 ? -6.288 10.215 13.496 1 93.55 715 VAL B N 1
ATOM 13349 C CA . VAL B 1 715 ? -7.534 9.701 14.054 1 93.55 715 VAL B CA 1
ATOM 13350 C C . VAL B 1 715 ? -7.725 10.235 15.472 1 93.55 715 VAL B C 1
ATOM 13352 O O . VAL B 1 715 ? -8.816 10.682 15.832 1 93.55 715 VAL B O 1
ATOM 13355 N N . ARG B 1 716 ? -6.656 10.191 16.206 1 91.78 716 ARG B N 1
ATOM 13356 C CA . ARG B 1 716 ? -6.709 10.663 17.586 1 91.78 716 ARG B CA 1
ATOM 13357 C C . ARG B 1 716 ? -7.02 12.155 17.643 1 91.78 716 ARG B C 1
ATOM 13359 O O . ARG B 1 716 ? -7.837 12.594 18.455 1 91.78 716 ARG B O 1
ATOM 13366 N N . GLN B 1 717 ? -6.383 12.897 16.807 1 93.39 717 GLN B N 1
ATOM 13367 C CA . GLN B 1 717 ? -6.589 14.341 16.787 1 93.39 717 GLN B CA 1
ATOM 13368 C C . GLN B 1 717 ? -8.015 14.688 16.371 1 93.39 717 GLN B C 1
ATOM 13370 O O . GLN B 1 717 ? -8.621 15.611 16.921 1 93.39 717 GLN B O 1
ATOM 13375 N N . LEU B 1 718 ? -8.554 13.998 15.42 1 96.23 718 LEU B N 1
ATOM 13376 C CA . LEU B 1 718 ? -9.919 14.248 14.969 1 96.23 718 LEU B CA 1
ATOM 13377 C C . LEU B 1 718 ? -10.923 13.928 16.071 1 96.23 718 LEU B C 1
ATOM 13379 O O . LEU B 1 718 ? -11.919 14.637 16.234 1 96.23 718 LEU B O 1
ATOM 13383 N N . GLU B 1 719 ? -10.646 12.899 16.822 1 94.02 719 GLU B N 1
ATOM 13384 C CA . GLU B 1 719 ? -11.494 12.572 17.964 1 94.02 719 GLU B CA 1
ATOM 13385 C C . GLU B 1 719 ? -11.463 13.682 19.011 1 94.02 719 GLU B C 1
ATOM 13387 O O . GLU B 1 719 ? -12.5 14.041 19.572 1 94.02 719 GLU B O 1
ATOM 13392 N N . ILE B 1 720 ? -10.284 14.197 19.234 1 93.78 720 ILE B N 1
ATOM 13393 C CA . ILE B 1 720 ? -10.126 15.25 20.232 1 93.78 720 ILE B CA 1
ATOM 13394 C C . ILE B 1 720 ? -10.9 16.492 19.799 1 93.78 720 ILE B C 1
ATOM 13396 O O . ILE B 1 720 ? -11.593 17.113 20.609 1 93.78 720 ILE B O 1
ATOM 13400 N N . TYR B 1 721 ? -10.834 16.853 18.535 1 95.25 721 TYR B N 1
ATOM 13401 C CA . TYR B 1 721 ? -11.609 17.978 18.022 1 95.25 721 TYR B CA 1
ATOM 13402 C C . TYR B 1 721 ? -13.1 17.76 18.245 1 95.25 721 TYR B C 1
ATOM 13404 O O . TYR B 1 721 ? -13.801 18.657 18.721 1 95.25 721 TYR B O 1
ATOM 13412 N N . THR B 1 722 ? -13.534 16.601 17.93 1 96.11 722 THR B N 1
ATOM 13413 C CA . THR B 1 722 ? -14.952 16.268 18.009 1 96.11 722 THR B CA 1
ATOM 13414 C C . THR B 1 722 ? -15.44 16.319 19.454 1 96.11 722 THR B C 1
ATOM 13416 O O . THR B 1 722 ? -16.465 16.937 19.747 1 96.11 722 THR B O 1
ATOM 13419 N N . THR B 1 723 ? -14.695 15.679 20.34 1 95.48 723 THR B N 1
ATOM 13420 C CA . THR B 1 723 ? -15.132 15.58 21.729 1 95.48 723 THR B CA 1
ATOM 13421 C C . THR B 1 723 ? -15.004 16.928 22.433 1 95.48 723 THR B C 1
ATOM 13423 O O . THR B 1 723 ? -15.846 17.284 23.26 1 95.48 723 THR B O 1
ATOM 13426 N N . ALA B 1 724 ? -13.937 17.683 22.096 1 94.74 724 ALA B N 1
ATOM 13427 C CA . ALA B 1 724 ? -13.758 18.998 22.706 1 94.74 724 ALA B CA 1
ATOM 13428 C C . ALA B 1 724 ? -14.89 19.943 22.315 1 94.74 724 ALA B C 1
ATOM 13430 O O . ALA B 1 724 ? -15.412 20.678 23.157 1 94.74 724 ALA B O 1
ATOM 13431 N N . VAL B 1 725 ? -15.3 19.947 21.064 1 96.13 725 VAL B N 1
ATOM 13432 C CA . VAL B 1 725 ? -16.371 20.809 20.577 1 96.13 725 VAL B CA 1
ATOM 13433 C C . VAL B 1 725 ? -17.706 20.36 21.168 1 96.13 725 VAL B C 1
ATOM 13435 O O . VAL B 1 725 ? -18.53 21.19 21.558 1 96.13 725 VAL B O 1
ATOM 13438 N N . LEU B 1 726 ? -17.909 19.087 21.225 1 96.14 726 LEU B N 1
ATOM 13439 C CA . LEU B 1 726 ? -19.137 18.531 21.783 1 96.14 726 LEU B CA 1
ATOM 13440 C C . LEU B 1 726 ? -19.306 18.94 23.242 1 96.14 726 LEU B C 1
ATOM 13442 O O . LEU B 1 726 ? -20.388 19.37 23.649 1 96.14 726 LEU B O 1
ATOM 13446 N N . LEU B 1 727 ? -18.237 18.827 24.005 1 94.25 727 LEU B N 1
ATOM 13447 C CA . LEU B 1 727 ? -18.269 19.196 25.416 1 94.25 727 LEU B CA 1
ATOM 13448 C C . LEU B 1 727 ? -18.537 20.688 25.581 1 94.25 727 LEU B C 1
ATOM 13450 O O . LEU B 1 727 ? -19.324 21.09 26.441 1 94.25 727 LEU B O 1
ATOM 13454 N N . ALA B 1 728 ? -17.856 21.48 24.783 1 93.86 728 ALA B N 1
ATOM 13455 C CA . ALA B 1 728 ? -18.03 22.928 24.861 1 93.86 728 ALA B CA 1
ATOM 13456 C C . ALA B 1 728 ? -19.455 23.331 24.493 1 93.86 728 ALA B C 1
ATOM 13458 O O . ALA B 1 728 ? -19.958 24.354 24.962 1 93.86 728 ALA B O 1
ATOM 13459 N N . THR B 1 729 ? -20.122 22.516 23.665 1 94.97 729 THR B N 1
ATOM 13460 C CA . THR B 1 729 ? -21.473 22.809 23.198 1 94.97 729 THR B CA 1
ATOM 13461 C C . THR B 1 729 ? -22.508 22.38 24.235 1 94.97 729 THR B C 1
ATOM 13463 O O . THR B 1 729 ? -23.41 23.149 24.573 1 94.97 729 THR B O 1
ATOM 13466 N N . LEU B 1 730 ? -22.375 21.184 24.82 1 95.25 730 LEU B N 1
ATOM 13467 C CA . LEU B 1 730 ? -23.387 20.607 25.698 1 95.25 730 LEU B CA 1
ATOM 13468 C C . LEU B 1 730 ? -23.133 20.995 27.15 1 95.25 730 LEU B C 1
ATOM 13470 O O . LEU B 1 730 ? -24.066 21.053 27.954 1 95.25 730 LEU B O 1
ATOM 13474 N N . ARG B 1 731 ? -21.866 21.206 27.412 1 92.03 731 ARG B N 1
ATOM 13475 C CA . ARG B 1 731 ? -21.446 21.658 28.734 1 92.03 731 ARG B CA 1
ATOM 13476 C C . ARG B 1 731 ? -20.446 22.805 28.629 1 92.03 731 ARG B C 1
ATOM 13478 O O . ARG B 1 731 ? -19.262 22.632 28.923 1 92.03 731 ARG B O 1
ATOM 13485 N N . PRO B 1 732 ? -20.961 23.933 28.28 1 91.35 732 PRO B N 1
ATOM 13486 C CA . PRO B 1 732 ? -20.053 25.066 28.083 1 91.35 732 PRO B CA 1
ATOM 13487 C C . PRO B 1 732 ? -19.198 25.358 29.314 1 91.35 732 PRO B C 1
ATOM 13489 O O . PRO B 1 732 ? -19.636 25.125 30.443 1 91.35 732 PRO B O 1
ATOM 13492 N N . PRO B 1 733 ? -18.015 25.807 29.105 1 90.42 733 PRO B N 1
ATOM 13493 C CA . PRO B 1 733 ? -17.141 26.155 30.228 1 90.42 733 PRO B CA 1
ATOM 13494 C C . PRO B 1 733 ? -17.76 27.198 31.156 1 90.42 733 PRO B C 1
ATOM 13496 O O . PRO B 1 733 ? -18.572 28.016 30.717 1 90.42 733 PRO B O 1
ATOM 13499 N N . LEU B 1 734 ? -17.269 27.267 32.303 1 89.7 734 LEU B N 1
ATOM 13500 C CA . LEU B 1 734 ? -17.815 28.173 33.307 1 89.7 734 LEU B CA 1
ATOM 13501 C C . LEU B 1 734 ? -17.336 29.601 33.068 1 89.7 734 LEU B C 1
ATOM 13503 O O . LEU B 1 734 ? -16.176 29.82 32.711 1 89.7 734 LEU B O 1
ATOM 13507 N N . PRO B 1 735 ? -18.249 30.55 33.136 1 91.18 735 PRO B N 1
ATOM 13508 C CA . PRO B 1 735 ? -17.823 31.951 33.128 1 91.18 735 PRO B CA 1
ATOM 13509 C C . PRO B 1 735 ? -17.174 32.379 34.442 1 91.18 735 PRO B C 1
ATOM 13511 O O . PRO B 1 735 ? -17.179 31.618 35.414 1 91.18 735 PRO B O 1
ATOM 13514 N N . PRO B 1 736 ? -16.622 33.554 34.473 1 92.4 736 PRO B N 1
ATOM 13515 C CA . PRO B 1 736 ? -16.088 34.015 35.757 1 92.4 736 PRO B CA 1
ATOM 13516 C C . PRO B 1 736 ? -17.148 34.058 36.855 1 92.4 736 PRO B C 1
ATOM 13518 O O . PRO B 1 736 ? -18.281 34.478 36.608 1 92.4 736 PRO B O 1
ATOM 13521 N N . ARG B 1 737 ? -16.795 33.604 38 1 89.03 737 ARG B N 1
ATOM 13522 C CA . ARG B 1 737 ? -17.719 33.481 39.123 1 89.03 737 ARG B CA 1
ATOM 13523 C C . ARG B 1 737 ? -18.328 34.832 39.482 1 89.03 737 ARG B C 1
ATOM 13525 O O . ARG B 1 737 ? -19.506 34.914 39.833 1 89.03 737 ARG B O 1
ATOM 13532 N N . GLU B 1 738 ? -17.476 35.875 39.49 1 92.52 738 GLU B N 1
ATOM 13533 C CA . GLU B 1 738 ? -17.933 37.207 39.874 1 92.52 738 GLU B CA 1
ATOM 13534 C C . GLU B 1 738 ? -17.318 38.281 38.982 1 92.52 738 GLU B C 1
ATOM 13536 O O . GLU B 1 738 ? -16.297 38.046 38.333 1 92.52 738 GLU B O 1
ATOM 13541 N N . GLU B 1 739 ? -17.95 39.381 38.987 1 92.7 739 GLU B N 1
ATOM 13542 C CA . GLU B 1 739 ? -17.51 40.508 38.171 1 92.7 739 GLU B CA 1
ATOM 13543 C C . GLU B 1 739 ? -16.136 41.004 38.612 1 92.7 739 GLU B C 1
ATOM 13545 O O . GLU B 1 739 ? -15.363 41.512 37.797 1 92.7 739 GLU B O 1
ATOM 13550 N N . LYS B 1 740 ? -15.844 40.772 39.817 1 95.01 740 LYS B N 1
ATOM 13551 C CA . LYS B 1 740 ? -14.545 41.158 40.359 1 95.01 740 LYS B CA 1
ATOM 13552 C C . LYS B 1 740 ? -13.408 40.499 39.584 1 95.01 740 LYS B C 1
ATOM 13554 O O . LYS B 1 740 ? -12.357 41.108 39.375 1 95.01 740 LYS B O 1
ATOM 13559 N N . TRP B 1 741 ? -13.632 39.276 39.176 1 96.5 741 TRP B N 1
ATOM 13560 C CA . TRP B 1 741 ? -12.613 38.54 38.436 1 96.5 741 TRP B CA 1
ATOM 13561 C C . TRP B 1 741 ? -12.316 39.214 37.101 1 96.5 741 TRP B C 1
ATOM 13563 O O . TRP B 1 741 ? -11.162 39.265 36.667 1 96.5 741 TRP B O 1
ATOM 13573 N N . ARG B 1 742 ? -13.28 39.755 36.447 1 96.15 742 ARG B N 1
ATOM 13574 C CA . ARG B 1 742 ? -13.095 40.471 35.189 1 96.15 742 ARG B CA 1
ATOM 13575 C C . ARG B 1 742 ? -12.298 41.754 35.401 1 96.15 742 ARG B C 1
ATOM 13577 O O . ARG B 1 742 ? -11.447 42.105 34.581 1 96.15 742 ARG B O 1
ATOM 13584 N N . ASN B 1 743 ? -12.606 42.4 36.491 1 95.99 743 ASN B N 1
ATOM 13585 C CA . ASN B 1 743 ? -11.883 43.626 36.809 1 95.99 743 ASN B CA 1
ATOM 13586 C C . ASN B 1 743 ? -10.407 43.353 37.081 1 95.99 743 ASN B C 1
ATOM 13588 O O . ASN B 1 743 ? -9.543 44.141 36.693 1 95.99 743 ASN B O 1
ATOM 13592 N N . VAL B 1 744 ? -10.239 42.276 37.796 1 96.89 744 VAL B N 1
ATOM 13593 C CA . VAL B 1 744 ? -8.862 41.879 38.07 1 96.89 744 VAL B CA 1
ATOM 13594 C C . VAL B 1 744 ? -8.139 41.578 36.759 1 96.89 744 VAL B C 1
ATOM 13596 O O . VAL B 1 744 ? -6.981 41.962 36.58 1 96.89 744 VAL B O 1
ATOM 13599 N N . MET B 1 745 ? -8.823 40.918 35.86 1 97.34 745 MET B N 1
ATOM 13600 C CA . MET B 1 745 ? -8.245 40.604 34.557 1 97.34 745 MET B CA 1
ATOM 13601 C C . MET B 1 745 ? -7.921 41.877 33.783 1 97.34 745 MET B C 1
ATOM 13603 O O . MET B 1 745 ? -6.895 41.953 33.104 1 97.34 745 MET B O 1
ATOM 13607 N N . GLU B 1 746 ? -8.798 42.842 33.873 1 96.17 746 GLU B N 1
ATOM 13608 C CA . GLU B 1 746 ? -8.569 44.124 33.213 1 96.17 746 GLU B CA 1
ATOM 13609 C C . GLU B 1 746 ? -7.318 44.809 33.756 1 96.17 746 GLU B C 1
ATOM 13611 O O . GLU B 1 746 ? -6.553 45.409 32.998 1 96.17 746 GLU B O 1
ATOM 13616 N N . GLU B 1 747 ? -7.171 44.732 35.011 1 95.92 747 GLU B N 1
ATOM 13617 C CA . GLU B 1 747 ? -6.02 45.351 35.662 1 95.92 747 GLU B CA 1
ATOM 13618 C C . GLU B 1 747 ? -4.719 44.673 35.243 1 95.92 747 GLU B C 1
ATOM 13620 O O . GLU B 1 747 ? -3.744 45.347 34.901 1 95.92 747 GLU B O 1
ATOM 13625 N N . ILE B 1 748 ? -4.743 43.397 35.357 1 97.67 748 ILE B N 1
ATOM 13626 C CA . ILE B 1 748 ? -3.557 42.645 34.962 1 97.67 748 ILE B CA 1
ATOM 13627 C C . ILE B 1 748 ? -3.228 42.932 33.498 1 97.67 748 ILE B C 1
ATOM 13629 O O . ILE B 1 748 ? -2.065 43.144 33.147 1 97.67 748 ILE B O 1
ATOM 13633 N N . SER B 1 749 ? -4.249 42.871 32.642 1 96.98 749 SER B N 1
ATOM 13634 C CA . SER B 1 749 ? -4.088 43.106 31.21 1 96.98 749 SER B CA 1
ATOM 13635 C C . SER B 1 749 ? -3.495 44.484 30.939 1 96.98 749 SER B C 1
ATOM 13637 O O . SER B 1 749 ? -2.582 44.623 30.122 1 96.98 749 SER B O 1
ATOM 13639 N N . SER B 1 750 ? -3.949 45.471 31.578 1 96.3 750 SER B N 1
ATOM 13640 C CA . SER B 1 750 ? -3.478 46.838 31.378 1 96.3 750 SER B CA 1
ATOM 13641 C C . SER B 1 750 ? -2.007 46.976 31.756 1 96.3 750 SER B C 1
ATOM 13643 O O . SER B 1 750 ? -1.217 47.545 30.999 1 96.3 750 SER B O 1
ATOM 13645 N N . ILE B 1 751 ? -1.653 46.478 32.894 1 97.27 751 ILE B N 1
ATOM 13646 C CA . ILE B 1 751 ? -0.279 46.564 33.376 1 97.27 751 ILE B CA 1
ATOM 13647 C C . ILE B 1 751 ? 0.64 45.76 32.46 1 97.27 751 ILE B C 1
ATOM 13649 O O . ILE B 1 751 ? 1.738 46.209 32.122 1 97.27 751 ILE B O 1
ATOM 13653 N N . SER B 1 752 ? 0.18 44.556 32.158 1 97.22 752 SER B N 1
ATOM 13654 C CA . SER B 1 752 ? 0.967 43.696 31.28 1 97.22 752 SER B CA 1
ATOM 13655 C C . SER B 1 752 ? 1.21 44.359 29.929 1 97.22 752 SER B C 1
ATOM 13657 O O . SER B 1 752 ? 2.326 44.325 29.407 1 97.22 752 SER B O 1
ATOM 13659 N N . CYS B 1 753 ? 0.173 44.901 29.325 1 96.33 753 CYS B N 1
ATOM 13660 C CA . CYS B 1 753 ? 0.268 45.56 28.027 1 96.33 753 CYS B CA 1
ATOM 13661 C C . CYS B 1 753 ? 1.223 46.745 28.086 1 96.33 753 CYS B C 1
ATOM 13663 O O . CYS B 1 753 ? 2.054 46.923 27.193 1 96.33 753 CYS B O 1
ATOM 13665 N N . GLN B 1 754 ? 1.104 47.51 29.089 1 96.22 754 GLN B N 1
ATOM 13666 C CA . GLN B 1 754 ? 1.958 48.683 29.244 1 96.22 754 GLN B CA 1
ATOM 13667 C C . GLN B 1 754 ? 3.426 48.282 29.357 1 96.22 754 GLN B C 1
ATOM 13669 O O . GLN B 1 754 ? 4.291 48.885 28.719 1 96.22 754 GLN B O 1
ATOM 13674 N N . ASN B 1 755 ? 3.661 47.347 30.192 1 96.45 755 ASN B N 1
ATOM 13675 C CA . ASN B 1 755 ? 5.031 46.871 30.349 1 96.45 755 ASN B CA 1
ATOM 13676 C C . ASN B 1 755 ? 5.591 46.332 29.036 1 96.45 755 ASN B C 1
ATOM 13678 O O . ASN B 1 755 ? 6.747 46.593 28.696 1 96.45 755 ASN B O 1
ATOM 13682 N N . TYR B 1 756 ? 4.834 45.575 28.363 1 96 756 TYR B N 1
ATOM 13683 C CA . TYR B 1 756 ? 5.241 45.018 27.078 1 96 756 TYR B CA 1
ATOM 13684 C C . TYR B 1 756 ? 5.538 46.125 26.073 1 96 756 TYR B C 1
ATOM 13686 O O . TYR B 1 756 ? 6.599 46.131 25.443 1 96 756 TYR B O 1
ATOM 13694 N N . ARG B 1 757 ? 4.639 47.068 25.878 1 94.93 757 ARG B N 1
ATOM 13695 C CA . ARG B 1 757 ? 4.77 48.124 24.879 1 94.93 757 ARG B CA 1
ATOM 13696 C C . ARG B 1 757 ? 5.909 49.074 25.233 1 94.93 757 ARG B C 1
ATOM 13698 O O . ARG B 1 757 ? 6.63 49.544 24.35 1 94.93 757 ARG B O 1
ATOM 13705 N N . THR B 1 758 ? 6.052 49.368 26.519 1 95.3 758 THR B N 1
ATOM 13706 C CA . THR B 1 758 ? 7.14 50.235 26.96 1 95.3 758 THR B CA 1
ATOM 13707 C C . THR B 1 758 ? 8.494 49.622 26.615 1 95.3 758 THR B C 1
ATOM 13709 O O . THR B 1 758 ? 9.431 50.336 26.255 1 95.3 758 THR B O 1
ATOM 13712 N N . THR B 1 759 ? 8.552 48.333 26.678 1 95.5 759 THR B N 1
ATOM 13713 C CA . THR B 1 759 ? 9.806 47.64 26.406 1 95.5 759 THR B CA 1
ATOM 13714 C C . THR B 1 759 ? 10.022 47.48 24.904 1 95.5 759 THR B C 1
ATOM 13716 O O . THR B 1 759 ? 11.076 47.846 24.381 1 95.5 759 THR B O 1
ATOM 13719 N N . VAL B 1 760 ? 9.054 47.017 24.167 1 94.09 760 VAL B N 1
ATOM 13720 C CA . VAL B 1 760 ? 9.209 46.567 22.788 1 94.09 760 VAL B CA 1
ATOM 13721 C C . VAL B 1 760 ? 9.094 47.758 21.839 1 94.09 760 VAL B C 1
ATOM 13723 O O . VAL B 1 760 ? 9.822 47.841 20.847 1 94.09 760 VAL B O 1
ATOM 13726 N N . TYR B 1 761 ? 8.189 48.738 22.099 1 91.94 761 TYR B N 1
ATOM 13727 C CA . TYR B 1 761 ? 7.905 49.779 21.118 1 91.94 761 TYR B CA 1
ATOM 13728 C C . TYR B 1 761 ? 8.475 51.12 21.563 1 91.94 761 TYR B C 1
ATOM 13730 O O . TYR B 1 761 ? 8.879 51.937 20.733 1 91.94 761 TYR B O 1
ATOM 13738 N N . GLU B 1 762 ? 8.57 51.332 22.86 1 92.87 762 GLU B N 1
ATOM 13739 C CA . GLU B 1 762 ? 8.924 52.669 23.33 1 92.87 762 GLU B CA 1
ATOM 13740 C C . GLU B 1 762 ? 10.402 52.75 23.701 1 92.87 762 GLU B C 1
ATOM 13742 O O . GLU B 1 762 ? 10.982 53.837 23.725 1 92.87 762 GLU B O 1
ATOM 13747 N N . ASN B 1 763 ? 10.946 51.658 24.077 1 93.78 763 ASN B N 1
ATOM 13748 C CA . ASN B 1 763 ? 12.373 51.662 24.377 1 93.78 763 ASN B CA 1
ATOM 13749 C C . ASN B 1 763 ? 13.212 51.828 23.113 1 93.78 763 ASN B C 1
ATOM 13751 O O . ASN B 1 763 ? 13.213 50.955 22.244 1 93.78 763 ASN B O 1
ATOM 13755 N N . PRO B 1 764 ? 13.949 52.828 22.943 1 92.02 764 PRO B N 1
ATOM 13756 C CA . PRO B 1 764 ? 14.687 53.111 21.709 1 92.02 764 PRO B CA 1
ATOM 13757 C C . PRO B 1 764 ? 15.816 52.115 21.456 1 92.02 764 PRO B C 1
ATOM 13759 O O . PRO B 1 764 ? 16.258 51.955 20.315 1 92.02 764 PRO B O 1
ATOM 13762 N N . GLU B 1 765 ? 16.182 51.47 22.482 1 93.8 765 GLU B N 1
ATOM 13763 C CA . GLU B 1 765 ? 17.318 50.566 22.333 1 93.8 765 GLU B CA 1
ATOM 13764 C C . GLU B 1 765 ? 16.855 49.142 22.037 1 93.8 765 GLU B C 1
ATOM 13766 O O . GLU B 1 765 ? 17.657 48.291 21.646 1 93.8 765 GLU B O 1
ATOM 13771 N N . PHE B 1 766 ? 15.687 48.928 22.137 1 94.71 766 PHE B N 1
ATOM 13772 C CA . PHE B 1 766 ? 15.193 47.556 22.096 1 94.71 766 PHE B CA 1
ATOM 13773 C C . PHE B 1 766 ? 15.392 46.951 20.712 1 94.71 766 PHE B C 1
ATOM 13775 O O . PHE B 1 766 ? 15.784 45.788 20.587 1 94.71 766 PHE B O 1
ATOM 13782 N N . LEU B 1 767 ? 15.028 47.658 19.717 1 92.7 767 LEU B N 1
ATOM 13783 C CA . LEU B 1 767 ? 15.132 47.138 18.358 1 92.7 767 LEU B CA 1
ATOM 13784 C C . LEU B 1 767 ? 16.568 46.737 18.039 1 92.7 767 LEU B C 1
ATOM 13786 O O . LEU B 1 767 ? 16.803 45.695 17.421 1 92.7 767 LEU B O 1
ATOM 13790 N N . THR B 1 768 ? 17.463 47.618 18.353 1 93.97 768 THR B N 1
ATOM 13791 C CA . THR B 1 768 ? 18.869 47.305 18.125 1 93.97 768 THR B CA 1
ATOM 13792 C C . THR B 1 768 ? 19.296 46.096 18.953 1 93.97 768 THR B C 1
ATOM 13794 O O . THR B 1 768 ? 20.056 45.249 18.479 1 93.97 768 THR B O 1
ATOM 13797 N N . TYR B 1 769 ? 18.858 46.1 20.156 1 95.5 769 TYR B N 1
ATOM 13798 C CA . TYR B 1 769 ? 19.127 44.948 21.009 1 95.5 769 TYR B CA 1
ATOM 13799 C C . TYR B 1 769 ? 18.614 43.664 20.369 1 95.5 769 TYR B C 1
ATOM 13801 O O . TYR B 1 769 ? 19.311 42.646 20.358 1 95.5 769 TYR B O 1
ATOM 13809 N N . PHE B 1 770 ? 17.417 43.697 19.894 1 94.45 770 PHE B N 1
ATOM 13810 C CA . PHE B 1 770 ? 16.783 42.557 19.242 1 94.45 770 PHE B CA 1
ATOM 13811 C C . PHE B 1 770 ? 17.615 42.079 18.058 1 94.45 770 PHE B C 1
ATOM 13813 O O . PHE B 1 770 ? 17.833 40.877 17.89 1 94.45 770 PHE B O 1
ATOM 13820 N N . HIS B 1 771 ? 18.084 42.94 17.286 1 92.51 771 HIS B N 1
ATOM 13821 C CA . HIS B 1 771 ? 18.869 42.609 16.102 1 92.51 771 HIS B CA 1
ATOM 13822 C C . HIS B 1 771 ? 20.21 41.992 16.484 1 92.51 771 HIS B C 1
ATOM 13824 O O . HIS B 1 771 ? 20.709 41.102 15.792 1 92.51 771 HIS B O 1
ATOM 13830 N N . GLU B 1 772 ? 20.699 42.502 17.546 1 94.93 772 GLU B N 1
ATOM 13831 C CA . GLU B 1 772 ? 22.011 42.025 17.972 1 94.93 772 GLU B CA 1
ATOM 13832 C C . GLU B 1 772 ? 21.903 40.682 18.69 1 94.93 772 GLU B C 1
ATOM 13834 O O . GLU B 1 772 ? 22.73 39.792 18.48 1 94.93 772 GLU B O 1
ATOM 13839 N N . ALA B 1 773 ? 20.88 40.566 19.452 1 95.7 773 ALA B N 1
ATOM 13840 C CA . ALA B 1 773 ? 20.793 39.442 20.381 1 95.7 773 ALA B CA 1
ATOM 13841 C C . ALA B 1 773 ? 20.229 38.203 19.692 1 95.7 773 ALA B C 1
ATOM 13843 O O . ALA B 1 773 ? 20.368 37.087 20.198 1 95.7 773 ALA B O 1
ATOM 13844 N N . THR B 1 774 ? 19.501 38.331 18.574 1 95.27 774 THR B N 1
ATOM 13845 C CA . THR B 1 774 ? 18.809 37.211 17.944 1 95.27 774 THR B CA 1
ATOM 13846 C C . THR B 1 774 ? 19.252 37.049 16.493 1 95.27 774 THR B C 1
ATOM 13848 O O . THR B 1 774 ? 19.795 37.981 15.896 1 95.27 774 THR B O 1
ATOM 13851 N N . PRO B 1 775 ? 19.02 35.855 15.917 1 93.88 775 PRO B N 1
ATOM 13852 C CA . PRO B 1 775 ? 19.364 35.642 14.509 1 93.88 775 PRO B CA 1
ATOM 13853 C C . PRO B 1 775 ? 18.246 36.065 13.559 1 93.88 775 PRO B C 1
ATOM 13855 O O . PRO B 1 775 ? 18.019 35.412 12.537 1 93.88 775 PRO B O 1
ATOM 13858 N N . GLN B 1 776 ? 17.487 37.031 13.876 1 89.95 776 GLN B N 1
ATOM 13859 C CA . GLN B 1 776 ? 16.33 37.459 13.097 1 89.95 776 GLN B CA 1
ATOM 13860 C C . GLN B 1 776 ? 16.728 37.806 11.665 1 89.95 776 GLN B C 1
ATOM 13862 O O . GLN B 1 776 ? 16.037 37.431 10.715 1 89.95 776 GLN B O 1
ATOM 13867 N N . ALA B 1 777 ? 17.809 38.447 11.419 1 85.84 777 ALA B N 1
ATOM 13868 C CA . ALA B 1 777 ? 18.244 38.892 10.098 1 85.84 777 ALA B CA 1
ATOM 13869 C C . ALA B 1 777 ? 18.576 37.703 9.2 1 85.84 777 ALA B C 1
ATOM 13871 O O . ALA B 1 777 ? 18.394 37.767 7.982 1 85.84 777 ALA B O 1
ATOM 13872 N N . GLU B 1 778 ? 18.914 36.708 9.89 1 87.84 778 GLU B N 1
ATOM 13873 C CA . GLU B 1 778 ? 19.395 35.551 9.14 1 87.84 778 GLU B CA 1
ATOM 13874 C C . GLU B 1 778 ? 18.266 34.56 8.871 1 87.84 778 GLU B C 1
ATOM 13876 O O . GLU B 1 778 ? 18.406 33.665 8.035 1 87.84 778 GLU B O 1
ATOM 13881 N N . LEU B 1 779 ? 17.145 34.725 9.5 1 86.21 779 LEU B N 1
ATOM 13882 C CA . LEU B 1 779 ? 16.027 33.802 9.337 1 86.21 779 LEU B CA 1
ATOM 13883 C C . LEU B 1 779 ? 15.509 33.823 7.903 1 86.21 779 LEU B C 1
ATOM 13885 O O . LEU B 1 779 ? 14.939 32.837 7.43 1 86.21 779 LEU B O 1
ATOM 13889 N N . GLY B 1 780 ? 15.719 34.886 7.193 1 78.63 780 GLY B N 1
ATOM 13890 C CA . GLY B 1 780 ? 15.237 35.02 5.828 1 78.63 780 GLY B CA 1
ATOM 13891 C C . GLY B 1 780 ? 15.916 34.07 4.859 1 78.63 780 GLY B C 1
ATOM 13892 O O . GLY B 1 780 ? 15.348 33.721 3.823 1 78.63 780 GLY B O 1
ATOM 13893 N N . PHE B 1 781 ? 17.028 33.567 5.309 1 79.04 781 PHE B N 1
ATOM 13894 C CA . PHE B 1 781 ? 17.812 32.724 4.414 1 79.04 781 PHE B CA 1
ATOM 13895 C C . PHE B 1 781 ? 17.355 31.272 4.498 1 79.04 781 PHE B C 1
ATOM 13897 O O . PHE B 1 781 ? 17.811 30.426 3.726 1 79.04 781 PHE B O 1
ATOM 13904 N N . LEU B 1 782 ? 16.426 30.905 5.37 1 78.95 782 LEU B N 1
ATOM 13905 C CA . LEU B 1 782 ? 15.965 29.533 5.547 1 78.95 782 LEU B CA 1
ATOM 13906 C C . LEU B 1 782 ? 15.074 29.105 4.385 1 78.95 782 LEU B C 1
ATOM 13908 O O . LEU B 1 782 ? 14.89 27.91 4.145 1 78.95 782 LEU B O 1
ATOM 13912 N N . ASN B 1 783 ? 14.594 29.938 3.511 1 75.01 783 ASN B N 1
ATOM 13913 C CA . ASN B 1 783 ? 13.753 29.639 2.357 1 75.01 783 ASN B CA 1
ATOM 13914 C C . ASN B 1 783 ? 12.611 28.697 2.726 1 75.01 783 ASN B C 1
ATOM 13916 O O . ASN B 1 783 ? 12.38 27.697 2.043 1 75.01 783 ASN B O 1
ATOM 13920 N N . ILE B 1 784 ? 11.928 28.827 3.813 1 71.92 784 ILE B N 1
ATOM 13921 C CA . ILE B 1 784 ? 10.922 27.91 4.337 1 71.92 784 ILE B CA 1
ATOM 13922 C C . ILE B 1 784 ? 9.572 28.198 3.686 1 71.92 784 ILE B C 1
ATOM 13924 O O . ILE B 1 784 ? 8.691 27.335 3.66 1 71.92 784 ILE B O 1
ATOM 13928 N N . GLY B 1 785 ? 9.317 29.359 3.183 1 71.81 785 GLY B N 1
ATOM 13929 C CA . GLY B 1 785 ? 8.032 29.692 2.591 1 71.81 785 GLY B CA 1
ATOM 13930 C C . GLY B 1 785 ? 8.152 30.563 1.355 1 71.81 785 GLY B C 1
ATOM 13931 O O . GLY B 1 785 ? 9.205 31.153 1.105 1 71.81 785 GLY B O 1
ATOM 13932 N N . SER B 1 786 ? 7.128 30.529 0.58 1 71.76 786 SER B N 1
ATOM 13933 C CA . SER B 1 786 ? 7.085 31.345 -0.629 1 71.76 786 SER B CA 1
ATOM 13934 C C . SER B 1 786 ? 6.928 32.824 -0.292 1 71.76 786 SER B C 1
ATOM 13936 O O . SER B 1 786 ? 7.178 33.689 -1.134 1 71.76 786 SER B O 1
ATOM 13938 N N . ARG B 1 787 ? 6.486 33.033 1.007 1 74.94 787 ARG B N 1
ATOM 13939 C CA . ARG B 1 787 ? 6.202 34.399 1.435 1 74.94 787 ARG B CA 1
ATOM 13940 C C . ARG B 1 787 ? 7.477 35.112 1.873 1 74.94 787 ARG B C 1
ATOM 13942 O O . ARG B 1 787 ? 8.35 34.505 2.498 1 74.94 787 ARG B O 1
ATOM 13949 N N . PRO B 1 788 ? 6.901 35.919 0.989 1 69.24 788 PRO B N 1
ATOM 13950 C CA . PRO B 1 788 ? 7.998 36.688 1.58 1 69.24 788 PRO B CA 1
ATOM 13951 C C . PRO B 1 788 ? 7.896 36.787 3.101 1 69.24 788 PRO B C 1
ATOM 13953 O O . PRO B 1 788 ? 6.802 36.666 3.659 1 69.24 788 PRO B O 1
ATOM 13956 N N . THR B 1 789 ? 9.546 37.482 4.346 1 71.64 789 THR B N 1
ATOM 13957 C CA . THR B 1 789 ? 9.611 37.573 5.801 1 71.64 789 THR B CA 1
ATOM 13958 C C . THR B 1 789 ? 8.999 38.883 6.288 1 71.64 789 THR B C 1
ATOM 13960 O O . THR B 1 789 ? 8.61 38.997 7.453 1 71.64 789 THR B O 1
ATOM 13963 N N . ARG B 1 790 ? 9.049 39.878 5.54 1 72.52 790 ARG B N 1
ATOM 13964 C CA . ARG B 1 790 ? 8.462 41.175 5.86 1 72.52 790 ARG B CA 1
ATOM 13965 C C . ARG B 1 790 ? 7.365 41.54 4.865 1 72.52 790 ARG B C 1
ATOM 13967 O O . ARG B 1 790 ? 7.477 41.243 3.674 1 72.52 790 ARG B O 1
ATOM 13974 N N . ARG B 1 791 ? 6.45 42.156 5.615 1 64.53 791 ARG B N 1
ATOM 13975 C CA . ARG B 1 791 ? 5.362 42.602 4.751 1 64.53 791 ARG B CA 1
ATOM 13976 C C . ARG B 1 791 ? 5.781 43.813 3.924 1 64.53 791 ARG B C 1
ATOM 13978 O O . ARG B 1 791 ? 5.331 43.982 2.789 1 64.53 791 ARG B O 1
ATOM 13985 N N . LYS B 1 792 ? 6.606 44.768 4.621 1 56.91 792 LYS B N 1
ATOM 13986 C CA . LYS B 1 792 ? 7.132 45.967 3.975 1 56.91 792 LYS B CA 1
ATOM 13987 C C . LYS B 1 792 ? 8.627 46.122 4.237 1 56.91 792 LYS B C 1
ATOM 13989 O O . LYS B 1 792 ? 9.153 45.57 5.206 1 56.91 792 LYS B O 1
ATOM 13994 N N . SER B 1 793 ? 9.32 46.882 3.516 1 61.2 793 SER B N 1
ATOM 13995 C CA . SER B 1 793 ? 10.771 47.017 3.576 1 61.2 793 SER B CA 1
ATOM 13996 C C . SER B 1 793 ? 11.199 47.86 4.774 1 61.2 793 SER B C 1
ATOM 13998 O O . SER B 1 793 ? 12.378 47.886 5.132 1 61.2 793 SER B O 1
ATOM 14000 N N . SER B 1 794 ? 10.356 48.322 5.57 1 60.75 794 SER B N 1
ATOM 14001 C CA . SER B 1 794 ? 10.777 49.169 6.681 1 60.75 794 SER B CA 1
ATOM 14002 C C . SER B 1 794 ? 11.281 48.334 7.853 1 60.75 794 SER B C 1
ATOM 14004 O O . SER B 1 794 ? 10.964 47.147 7.958 1 60.75 794 SER B O 1
ATOM 14006 N N . THR B 1 795 ? 12.151 48.898 8.765 1 65.65 795 THR B N 1
ATOM 14007 C CA . THR B 1 795 ? 12.889 48.194 9.808 1 65.65 795 THR B CA 1
ATOM 14008 C C . THR B 1 795 ? 12.077 48.134 11.098 1 65.65 795 THR B C 1
ATOM 14010 O O . THR B 1 795 ? 12.503 47.519 12.078 1 65.65 795 THR B O 1
ATOM 14013 N N . GLY B 1 796 ? 10.902 48.563 11.06 1 71.99 796 GLY B N 1
ATOM 14014 C CA . GLY B 1 796 ? 10.135 48.579 12.296 1 71.99 796 GLY B CA 1
ATOM 14015 C C . GLY B 1 796 ? 9.5 47.24 12.62 1 71.99 796 GLY B C 1
ATOM 14016 O O . GLY B 1 796 ? 9.262 46.426 11.725 1 71.99 796 GLY B O 1
ATOM 14017 N N . ILE B 1 797 ? 9.247 46.922 13.901 1 78.02 797 ILE B N 1
ATOM 14018 C CA . ILE B 1 797 ? 8.678 45.676 14.401 1 78.02 797 ILE B CA 1
ATOM 14019 C C . ILE B 1 797 ? 7.281 45.475 13.819 1 78.02 797 ILE B C 1
ATOM 14021 O O . ILE B 1 797 ? 6.856 44.342 13.585 1 78.02 797 ILE B O 1
ATOM 14025 N N . GLY B 1 798 ? 5.825 46.256 13.211 1 72.04 798 GLY B N 1
ATOM 14026 C CA . GLY B 1 798 ? 4.471 46.161 12.689 1 72.04 798 GLY B CA 1
ATOM 14027 C C . GLY B 1 798 ? 4.4 45.487 11.332 1 72.04 798 GLY B C 1
ATOM 14028 O O . GLY B 1 798 ? 3.386 44.877 10.988 1 72.04 798 GLY B O 1
ATOM 14029 N N . HIS B 1 799 ? 5.467 45.528 10.625 1 71.74 799 HIS B N 1
ATOM 14030 C CA . HIS B 1 799 ? 5.479 44.99 9.269 1 71.74 799 HIS B CA 1
ATOM 14031 C C . HIS B 1 799 ? 6.067 43.584 9.239 1 71.74 799 HIS B C 1
ATOM 14033 O O . HIS B 1 799 ? 6.01 42.904 8.212 1 71.74 799 HIS B O 1
ATOM 14039 N N . LEU B 1 800 ? 7.32 43.495 10.693 1 78.77 800 LEU B N 1
ATOM 14040 C CA . LEU B 1 800 ? 7.824 42.133 10.825 1 78.77 800 LEU B CA 1
ATOM 14041 C C . LEU B 1 800 ? 6.679 41.15 11.047 1 78.77 800 LEU B C 1
ATOM 14043 O O . LEU B 1 800 ? 5.79 41.399 11.864 1 78.77 800 LEU B O 1
ATOM 14047 N N . ARG B 1 801 ? 6.759 40.142 10.403 1 78.3 801 ARG B N 1
ATOM 14048 C CA . ARG B 1 801 ? 5.715 39.136 10.566 1 78.3 801 ARG B CA 1
ATOM 14049 C C . ARG B 1 801 ? 5.832 38.439 11.917 1 78.3 801 ARG B C 1
ATOM 14051 O O . ARG B 1 801 ? 6.912 38.4 12.51 1 78.3 801 ARG B O 1
ATOM 14058 N N . ALA B 1 802 ? 4.83 37.895 12.382 1 78.6 802 ALA B N 1
ATOM 14059 C CA . ALA B 1 802 ? 4.747 37.283 13.706 1 78.6 802 ALA B CA 1
ATOM 14060 C C . ALA B 1 802 ? 5.647 36.054 13.799 1 78.6 802 ALA B C 1
ATOM 14062 O O . ALA B 1 802 ? 6.229 35.781 14.851 1 78.6 802 ALA B O 1
ATOM 14063 N N . ILE B 1 803 ? 5.81 35.357 12.777 1 81.65 803 ILE B N 1
ATOM 14064 C CA . ILE B 1 803 ? 6.521 34.084 12.831 1 81.65 803 ILE B CA 1
ATOM 14065 C C . ILE B 1 803 ? 8.008 34.334 13.071 1 81.65 803 ILE B C 1
ATOM 14067 O O . ILE B 1 803 ? 8.586 33.811 14.027 1 81.65 803 ILE B O 1
ATOM 14071 N N . PRO B 1 804 ? 8.668 35.216 12.292 1 84.38 804 PRO B N 1
ATOM 14072 C CA . PRO B 1 804 ? 10.082 35.483 12.565 1 84.38 804 PRO B CA 1
ATOM 14073 C C . PRO B 1 804 ? 10.308 36.122 13.933 1 84.38 804 PRO B C 1
ATOM 14075 O O . PRO B 1 804 ? 11.341 35.888 14.565 1 84.38 804 PRO B O 1
ATOM 14078 N N . TRP B 1 805 ? 9.323 36.935 14.359 1 88.77 805 TRP B N 1
ATOM 14079 C CA . TRP B 1 805 ? 9.412 37.574 15.668 1 88.77 805 TRP B CA 1
ATOM 14080 C C . TRP B 1 805 ? 9.48 36.531 16.779 1 88.77 805 TRP B C 1
ATOM 14082 O O . TRP B 1 805 ? 10.381 36.569 17.62 1 88.77 805 TRP B O 1
ATOM 14092 N N . VAL B 1 806 ? 8.597 35.614 16.788 1 88.86 806 VAL B N 1
ATOM 14093 C CA . VAL B 1 806 ? 8.542 34.581 17.817 1 88.86 806 VAL B CA 1
ATOM 14094 C C . VAL B 1 806 ? 9.687 33.591 17.618 1 88.86 806 VAL B C 1
ATOM 14096 O O . VAL B 1 806 ? 10.306 33.146 18.587 1 88.86 806 VAL B O 1
ATOM 14099 N N . PHE B 1 807 ? 9.98 33.322 16.381 1 89.33 807 PHE B N 1
ATOM 14100 C CA . PHE B 1 807 ? 10.991 32.324 16.052 1 89.33 807 PHE B CA 1
ATOM 14101 C C . PHE B 1 807 ? 12.37 32.778 16.517 1 89.33 807 PHE B C 1
ATOM 14103 O O . PHE B 1 807 ? 13.149 31.978 17.04 1 89.33 807 PHE B O 1
ATOM 14110 N N . ALA B 1 808 ? 12.662 34.002 16.328 1 92.3 808 ALA B N 1
ATOM 14111 C CA . ALA B 1 808 ? 13.963 34.546 16.709 1 92.3 808 ALA B CA 1
ATOM 14112 C C . ALA B 1 808 ? 14.192 34.419 18.212 1 92.3 808 ALA B C 1
ATOM 14114 O O . ALA B 1 808 ? 15.283 34.048 18.651 1 92.3 808 ALA B O 1
ATOM 14115 N N . TRP B 1 809 ? 13.171 34.697 18.96 1 93.75 809 TRP B N 1
ATOM 14116 C CA . TRP B 1 809 ? 13.29 34.63 20.413 1 93.75 809 TRP B CA 1
ATOM 14117 C C . TRP B 1 809 ? 13.314 33.183 20.891 1 93.75 809 TRP B C 1
ATOM 14119 O O . TRP B 1 809 ? 13.892 32.877 21.937 1 93.75 809 TRP B O 1
ATOM 14129 N N . THR B 1 810 ? 12.661 32.326 20.138 1 91.69 810 THR B N 1
ATOM 14130 C CA . THR B 1 810 ? 12.707 30.905 20.464 1 91.69 810 THR B CA 1
ATOM 14131 C C . THR B 1 810 ? 14.117 30.352 20.276 1 91.69 810 THR B C 1
ATOM 14133 O O . THR B 1 810 ? 14.567 29.507 21.053 1 91.69 810 THR B O 1
ATOM 14136 N N . GLN B 1 811 ? 14.78 30.861 19.298 1 93.74 811 GLN B N 1
ATOM 14137 C CA . GLN B 1 811 ? 16.145 30.426 19.02 1 93.74 811 GLN B CA 1
ATOM 14138 C C . GLN B 1 811 ? 17.065 30.711 20.203 1 93.74 811 GLN B C 1
ATOM 14140 O O . GLN B 1 811 ? 17.979 29.934 20.488 1 93.74 811 GLN B O 1
ATOM 14145 N N . THR B 1 812 ? 16.797 31.796 20.901 1 95.93 812 THR B N 1
ATOM 14146 C CA . THR B 1 812 ? 17.665 32.206 22 1 95.93 812 THR B CA 1
ATOM 14147 C C . THR B 1 812 ? 17.183 31.611 23.32 1 95.93 812 THR B C 1
ATOM 14149 O O . THR B 1 812 ? 17.724 31.925 24.382 1 95.93 812 THR B O 1
ATOM 14152 N N . ARG B 1 813 ? 16.163 30.864 23.321 1 95.12 813 ARG B N 1
ATOM 14153 C CA . ARG B 1 813 ? 15.555 30.235 24.489 1 95.12 813 ARG B CA 1
ATOM 14154 C C . ARG B 1 813 ? 14.982 31.281 25.439 1 95.12 813 ARG B C 1
ATOM 14156 O O . ARG B 1 813 ? 14.855 31.034 26.64 1 95.12 813 ARG B O 1
ATOM 14163 N N . PHE B 1 814 ? 14.797 32.443 24.915 1 95.06 814 PHE B N 1
ATOM 14164 C CA . PHE B 1 814 ? 14.255 33.524 25.73 1 95.06 814 PHE B CA 1
ATOM 14165 C C . PHE B 1 814 ? 12.741 33.61 25.577 1 95.06 814 PHE B C 1
ATOM 14167 O O . PHE B 1 814 ? 12.047 34.086 26.478 1 95.06 814 PHE B O 1
ATOM 14174 N N . VAL B 1 815 ? 12.145 33.234 24.517 1 93.03 815 VAL B N 1
ATOM 14175 C CA . VAL B 1 815 ? 10.731 33.174 24.162 1 93.03 815 VAL B CA 1
ATOM 14176 C C . VAL B 1 815 ? 10.008 34.405 24.706 1 93.03 815 VAL B C 1
ATOM 14178 O O . VAL B 1 815 ? 8.959 34.285 25.343 1 93.03 815 VAL B O 1
ATOM 14181 N N . LEU B 1 816 ? 10.56 35.484 24.51 1 94.14 816 LEU B N 1
ATOM 14182 C CA . LEU B 1 816 ? 10.22 36.763 25.125 1 94.14 816 LEU B CA 1
ATOM 14183 C C . LEU B 1 816 ? 8.767 37.131 24.845 1 94.14 816 LEU B C 1
ATOM 14185 O O . LEU B 1 816 ? 8.034 37.522 25.757 1 94.14 816 LEU B O 1
ATOM 14189 N N . PRO B 1 817 ? 8.284 36.934 23.659 1 90.96 817 PRO B N 1
ATOM 14190 C CA . PRO B 1 817 ? 6.933 37.404 23.345 1 90.96 817 PRO B CA 1
ATOM 14191 C C . PRO B 1 817 ? 5.852 36.656 24.123 1 90.96 817 PRO B C 1
ATOM 14193 O O . PRO B 1 817 ? 4.732 37.152 24.264 1 90.96 817 PRO B O 1
ATOM 14196 N N . ALA B 1 818 ? 6.165 35.57 24.71 1 91.37 818 ALA B N 1
ATOM 14197 C CA . ALA B 1 818 ? 5.146 34.7 25.291 1 91.37 818 ALA B CA 1
ATOM 14198 C C . ALA B 1 818 ? 4.975 34.977 26.782 1 91.37 818 ALA B C 1
ATOM 14200 O O . ALA B 1 818 ? 3.99 34.55 27.39 1 91.37 818 ALA B O 1
ATOM 14201 N N . TRP B 1 819 ? 5.883 35.773 27.366 1 95.18 819 TRP B N 1
ATOM 14202 C CA . TRP B 1 819 ? 5.755 35.914 28.812 1 95.18 819 TRP B CA 1
ATOM 14203 C C . TRP B 1 819 ? 5.959 37.364 29.239 1 95.18 819 TRP B C 1
ATOM 14205 O O . TRP B 1 819 ? 5.642 37.735 30.371 1 95.18 819 TRP B O 1
ATOM 14215 N N . LEU B 1 820 ? 6.575 38.218 28.358 1 96.39 820 LEU B N 1
ATOM 14216 C CA . LEU B 1 820 ? 6.898 39.586 28.749 1 96.39 820 LEU B CA 1
ATOM 14217 C C . LEU B 1 820 ? 5.642 40.34 29.175 1 96.39 820 LEU B C 1
ATOM 14219 O O . LEU B 1 820 ? 4.639 40.337 28.459 1 96.39 820 LEU B O 1
ATOM 14223 N N . GLY B 1 821 ? 5.669 40.94 30.281 1 96.27 821 GLY B N 1
ATOM 14224 C CA . GLY B 1 821 ? 4.567 41.727 30.809 1 96.27 821 GLY B CA 1
ATOM 14225 C C . GLY B 1 821 ? 3.692 40.953 31.777 1 96.27 821 GLY B C 1
ATOM 14226 O O . GLY B 1 821 ? 3 41.547 32.607 1 96.27 821 GLY B O 1
ATOM 14227 N N . VAL B 1 822 ? 3.68 39.652 31.738 1 97.09 822 VAL B N 1
ATOM 14228 C CA . VAL B 1 822 ? 2.812 38.811 32.556 1 97.09 822 VAL B CA 1
ATOM 14229 C C . VAL B 1 822 ? 3.196 38.949 34.027 1 97.09 822 VAL B C 1
ATOM 14231 O O . VAL B 1 822 ? 2.327 39.084 34.892 1 97.09 822 VAL B O 1
ATOM 14234 N N . GLY B 1 823 ? 4.495 38.86 34.299 1 96.98 823 GLY B N 1
ATOM 14235 C CA . GLY B 1 823 ? 4.973 39 35.666 1 96.98 823 GLY B CA 1
ATOM 14236 C C . GLY B 1 823 ? 4.585 40.321 36.302 1 96.98 823 GLY B C 1
ATOM 14237 O O . GLY B 1 823 ? 4.172 40.36 37.462 1 96.98 823 GLY B O 1
ATOM 14238 N N . ALA B 1 824 ? 4.748 41.395 35.534 1 97.17 824 ALA B N 1
ATOM 14239 C CA . ALA B 1 824 ? 4.371 42.722 36.013 1 97.17 824 ALA B CA 1
ATOM 14240 C C . ALA B 1 824 ? 2.879 42.789 36.326 1 97.17 824 ALA B C 1
ATOM 14242 O O . ALA B 1 824 ? 2.476 43.376 37.333 1 97.17 824 ALA B O 1
ATOM 14243 N N . GLY B 1 825 ? 2.096 42.221 35.462 1 97.76 825 GLY B N 1
ATOM 14244 C CA . GLY B 1 825 ? 0.658 42.207 35.676 1 97.76 825 GLY B CA 1
ATOM 14245 C C . GLY B 1 825 ? 0.245 41.427 36.91 1 97.76 825 GLY B C 1
ATOM 14246 O O . GLY B 1 825 ? -0.578 41.894 37.699 1 97.76 825 GLY B O 1
ATOM 14247 N N . LEU B 1 826 ? 0.765 40.269 37.101 1 97.96 826 LEU B N 1
ATOM 14248 C CA . LEU B 1 826 ? 0.426 39.424 38.241 1 97.96 826 LEU B CA 1
ATOM 14249 C C . LEU B 1 826 ? 0.901 40.056 39.545 1 97.96 826 LEU B C 1
ATOM 14251 O O . LEU B 1 826 ? 0.196 40.011 40.555 1 97.96 826 LEU B O 1
ATOM 14255 N N . ARG B 1 827 ? 2.118 40.604 39.527 1 97.21 827 ARG B N 1
ATOM 14256 C CA . ARG B 1 827 ? 2.639 41.297 40.702 1 97.21 827 ARG B CA 1
ATOM 14257 C C . ARG B 1 827 ? 1.735 42.46 41.096 1 97.21 827 ARG B C 1
ATOM 14259 O O . ARG B 1 827 ? 1.421 42.637 42.275 1 97.21 827 ARG B O 1
ATOM 14266 N N . GLY B 1 828 ? 1.387 43.259 40.069 1 96.53 828 GLY B N 1
ATOM 14267 C CA . GLY B 1 828 ? 0.483 44.367 40.333 1 96.53 828 GLY B CA 1
ATOM 14268 C C . GLY B 1 828 ? -0.809 43.937 41.002 1 96.53 828 GLY B C 1
ATOM 14269 O O . GLY B 1 828 ? -1.295 44.609 41.914 1 96.53 828 GLY B O 1
ATOM 14270 N N . ALA B 1 829 ? -1.402 42.843 40.594 1 97.1 829 ALA B N 1
ATOM 14271 C CA . ALA B 1 829 ? -2.64 42.326 41.172 1 97.1 829 ALA B CA 1
ATOM 14272 C C . ALA B 1 829 ? -2.405 41.791 42.582 1 97.1 829 ALA B C 1
ATOM 14274 O O . ALA B 1 829 ? -3.231 41.994 43.475 1 97.1 829 ALA B O 1
ATOM 14275 N N . CYS B 1 830 ? -1.287 41.126 42.769 1 96.03 830 CYS B N 1
ATOM 14276 C CA . CYS B 1 830 ? -0.96 40.604 44.091 1 96.03 830 CYS B CA 1
ATOM 14277 C C . CYS B 1 830 ? -0.736 41.737 45.085 1 96.03 830 CYS B C 1
ATOM 14279 O O . CYS B 1 830 ? -1.171 41.655 46.235 1 96.03 830 CYS B O 1
ATOM 14281 N N . ASP B 1 831 ? -0.048 42.783 44.685 1 95.75 831 ASP B N 1
ATOM 14282 C CA . ASP B 1 831 ? 0.236 43.933 45.538 1 95.75 831 ASP B CA 1
ATOM 14283 C C . ASP B 1 831 ? -1.054 44.628 45.97 1 95.75 831 ASP B C 1
ATOM 14285 O O . ASP B 1 831 ? -1.104 45.249 47.033 1 95.75 831 ASP B O 1
ATOM 14289 N N . LYS B 1 832 ? -2.041 44.488 45.169 1 95.79 832 LYS B N 1
ATOM 14290 C CA . LYS B 1 832 ? -3.325 45.11 45.48 1 95.79 832 LYS B CA 1
ATOM 14291 C C . LYS B 1 832 ? -4.2 44.177 46.313 1 95.79 832 LYS B C 1
ATOM 14293 O O . LYS B 1 832 ? -5.372 44.471 46.558 1 95.79 832 LYS B O 1
ATOM 14298 N N . GLY B 1 833 ? -3.769 42.983 46.652 1 93.8 833 GLY B N 1
ATOM 14299 C CA . GLY B 1 833 ? -4.445 42.081 47.571 1 93.8 833 GLY B CA 1
ATOM 14300 C C . GLY B 1 833 ? -5.306 41.048 46.869 1 93.8 833 GLY B C 1
ATOM 14301 O O . GLY B 1 833 ? -6.162 40.417 47.494 1 93.8 833 GLY B O 1
ATOM 14302 N N . TYR B 1 834 ? -5.074 40.805 45.584 1 95.7 834 TYR B N 1
ATOM 14303 C CA . TYR B 1 834 ? -5.952 39.912 44.837 1 95.7 834 TYR B CA 1
ATOM 14304 C C . TYR B 1 834 ? -5.353 38.514 44.74 1 95.7 834 TYR B C 1
ATOM 14306 O O . TYR B 1 834 ? -5.742 37.724 43.876 1 95.7 834 TYR B O 1
ATOM 14314 N N . THR B 1 835 ? -4.395 38.098 45.516 1 96.39 835 THR B N 1
ATOM 14315 C CA . THR B 1 835 ? -3.698 36.819 45.433 1 96.39 835 THR B CA 1
ATOM 14316 C C . THR B 1 835 ? -4.677 35.659 45.593 1 96.39 835 THR B C 1
ATOM 14318 O O . THR B 1 835 ? -4.616 34.681 44.845 1 96.39 835 THR B O 1
ATOM 14321 N N . GLU B 1 836 ? -5.554 35.759 46.577 1 95.19 836 GLU B N 1
ATOM 14322 C CA . GLU B 1 836 ? -6.516 34.687 46.814 1 95.19 836 GLU B CA 1
ATOM 14323 C C . GLU B 1 836 ? -7.521 34.585 45.67 1 95.19 836 GLU B C 1
ATOM 14325 O O . GLU B 1 836 ? -7.977 33.491 45.333 1 95.19 836 GLU B O 1
ATOM 14330 N N . ASP B 1 837 ? -7.826 35.681 45.097 1 95.91 837 ASP B N 1
ATOM 14331 C CA . ASP B 1 837 ? -8.709 35.676 43.934 1 95.91 837 ASP B CA 1
ATOM 14332 C C . ASP B 1 837 ? -8.052 34.971 42.749 1 95.91 837 ASP B C 1
ATOM 14334 O O . ASP B 1 837 ? -8.703 34.201 42.04 1 95.91 837 ASP B O 1
ATOM 14338 N N . LEU B 1 838 ? -6.807 35.27 42.587 1 97.49 838 LEU B N 1
ATOM 14339 C CA . LEU B 1 838 ? -6.075 34.667 41.479 1 97.49 838 LEU B CA 1
ATOM 14340 C C . LEU B 1 838 ? -5.996 33.152 41.64 1 97.49 838 LEU B C 1
ATOM 14342 O O . LEU B 1 838 ? -6.13 32.412 40.663 1 97.49 838 LEU B O 1
ATOM 14346 N N . ARG B 1 839 ? -5.787 32.695 42.765 1 96.72 839 ARG B N 1
ATOM 14347 C CA . ARG B 1 839 ? -5.742 31.262 43.036 1 96.72 839 ARG B CA 1
ATOM 14348 C C . ARG B 1 839 ? -7.106 30.619 42.806 1 96.72 839 ARG B C 1
ATOM 14350 O O . ARG B 1 839 ? -7.193 29.5 42.297 1 96.72 839 ARG B O 1
ATOM 14357 N N . ALA B 1 840 ? -8.13 31.303 43.24 1 96.21 840 ALA B N 1
ATOM 14358 C CA . ALA B 1 840 ? -9.485 30.813 43.004 1 96.21 840 ALA B CA 1
ATOM 14359 C C . ALA B 1 840 ? -9.803 30.777 41.512 1 96.21 840 ALA B C 1
ATOM 14361 O O . ALA B 1 840 ? -10.459 29.848 41.033 1 96.21 840 ALA B O 1
ATOM 14362 N N . MET B 1 841 ? -9.385 31.811 40.792 1 96.69 841 MET B N 1
ATOM 14363 C CA . MET B 1 841 ? -9.576 31.854 39.345 1 96.69 841 MET B CA 1
ATOM 14364 C C . MET B 1 841 ? -8.891 30.67 38.67 1 96.69 841 MET B C 1
ATOM 14366 O O . MET B 1 841 ? -9.453 30.06 37.758 1 96.69 841 MET B O 1
ATOM 14370 N N . TYR B 1 842 ? -7.707 30.332 39.083 1 95.62 842 TYR B N 1
ATOM 14371 C CA . TYR B 1 842 ? -6.952 29.224 38.508 1 95.62 842 TYR B CA 1
ATOM 14372 C C . TYR B 1 842 ? -7.66 27.897 38.751 1 95.62 842 TYR B C 1
ATOM 14374 O O . TYR B 1 842 ? -7.646 27.012 37.891 1 95.62 842 TYR B O 1
ATOM 14382 N N . LYS B 1 843 ? -8.311 27.745 39.776 1 93.86 843 LYS B N 1
ATOM 14383 C CA . LYS B 1 843 ? -8.958 26.49 40.148 1 93.86 843 LYS B CA 1
ATOM 14384 C C . LYS B 1 843 ? -10.321 26.353 39.474 1 93.86 843 LYS B C 1
ATOM 14386 O O . LYS B 1 843 ? -10.742 25.246 39.132 1 93.86 843 LYS B O 1
ATOM 14391 N N . GLU B 1 844 ? -10.95 27.486 39.266 1 93.75 844 GLU B N 1
ATOM 14392 C CA . GLU B 1 844 ? -12.372 27.371 38.96 1 93.75 844 GLU B CA 1
ATOM 14393 C C . GLU B 1 844 ? -12.68 27.896 37.56 1 93.75 844 GLU B C 1
ATOM 14395 O O . GLU B 1 844 ? -13.733 27.593 36.995 1 93.75 844 GLU B O 1
ATOM 14400 N N . TRP B 1 845 ? -11.868 28.754 37.061 1 95.1 845 TRP B N 1
ATOM 14401 C CA . TRP B 1 845 ? -12.144 29.393 35.779 1 95.1 845 TRP B CA 1
ATOM 14402 C C . TRP B 1 845 ? -11.27 28.802 34.677 1 95.1 845 TRP B C 1
ATOM 14404 O O . TRP B 1 845 ? -10.093 29.15 34.556 1 95.1 845 TRP B O 1
ATOM 14414 N N . PRO B 1 846 ? -11.846 27.96 33.779 1 92.63 846 PRO B N 1
ATOM 14415 C CA . PRO B 1 846 ? -11.074 27.226 32.774 1 92.63 846 PRO B CA 1
ATOM 14416 C C . PRO B 1 846 ? -10.219 28.142 31.902 1 92.63 846 PRO B C 1
ATOM 14418 O O . PRO B 1 846 ? -9.095 27.783 31.54 1 92.63 846 PRO B O 1
ATOM 14421 N N . PHE B 1 847 ? -10.715 29.34 31.575 1 94.46 847 PHE B N 1
ATOM 14422 C CA . PHE B 1 847 ? -9.954 30.269 30.747 1 94.46 847 PHE B CA 1
ATOM 14423 C C . PHE B 1 847 ? -8.659 30.676 31.44 1 94.46 847 PHE B C 1
ATOM 14425 O O . PHE B 1 847 ? -7.585 30.626 30.838 1 94.46 847 PHE B O 1
ATOM 14432 N N . PHE B 1 848 ? -8.765 31.077 32.646 1 96.1 848 PHE B N 1
ATOM 14433 C CA . PHE B 1 848 ? -7.598 31.531 33.393 1 96.1 848 PHE B CA 1
ATOM 14434 C C . PHE B 1 848 ? -6.636 30.377 33.649 1 96.1 848 PHE B C 1
ATOM 14436 O O . PHE B 1 848 ? -5.418 30.544 33.555 1 96.1 848 PHE B O 1
ATOM 14443 N N . GLN B 1 849 ? -7.16 29.277 34.013 1 93.29 849 GLN B N 1
ATOM 14444 C CA . GLN B 1 849 ? -6.336 28.091 34.221 1 93.29 849 GLN B CA 1
ATOM 14445 C C . GLN B 1 849 ? -5.501 27.777 32.983 1 93.29 849 GLN B C 1
ATOM 14447 O O . GLN B 1 849 ? -4.291 27.56 33.082 1 93.29 849 GLN B O 1
ATOM 14452 N N . SER B 1 850 ? -6.171 27.741 31.839 1 91.32 850 SER B N 1
ATOM 14453 C CA . SER B 1 850 ? -5.485 27.411 30.594 1 91.32 850 SER B CA 1
ATOM 14454 C C . SER B 1 850 ? -4.418 28.448 30.259 1 91.32 850 SER B C 1
ATOM 14456 O O . SER B 1 850 ? -3.343 28.102 29.764 1 91.32 850 SER B O 1
ATOM 14458 N N . THR B 1 851 ? -4.713 29.671 30.402 1 93.09 851 THR B N 1
ATOM 14459 C CA . THR B 1 851 ? -3.761 30.74 30.12 1 93.09 851 THR B CA 1
ATOM 14460 C C . THR B 1 851 ? -2.507 30.588 30.976 1 93.09 851 THR B C 1
ATOM 14462 O O . THR B 1 851 ? -1.387 30.682 30.468 1 93.09 851 THR B O 1
ATOM 14465 N N . MET B 1 852 ? -2.74 30.289 32.241 1 93.36 852 MET B N 1
ATOM 14466 C CA . MET B 1 852 ? -1.618 30.126 33.162 1 93.36 852 MET B CA 1
ATOM 14467 C C . MET B 1 852 ? -0.806 28.882 32.815 1 93.36 852 MET B C 1
ATOM 14469 O O . MET B 1 852 ? 0.425 28.909 32.855 1 93.36 852 MET B O 1
ATOM 14473 N N . ASP B 1 853 ? -1.488 27.862 32.518 1 90.52 853 ASP B N 1
ATOM 14474 C CA . ASP B 1 853 ? -0.808 26.619 32.168 1 90.52 853 ASP B CA 1
ATOM 14475 C C . ASP B 1 853 ? 0.059 26.798 30.924 1 90.52 853 ASP B C 1
ATOM 14477 O O . ASP B 1 853 ? 1.163 26.255 30.846 1 90.52 853 ASP B O 1
ATOM 14481 N N . LEU B 1 854 ? -0.433 27.458 29.953 1 90.25 854 LEU B N 1
ATOM 14482 C CA . LEU B 1 854 ? 0.312 27.677 28.718 1 90.25 854 LEU B CA 1
ATOM 14483 C C . LEU B 1 854 ? 1.543 28.54 28.972 1 90.25 854 LEU B C 1
ATOM 14485 O O . LEU B 1 854 ? 2.613 28.282 28.416 1 90.25 854 LEU B O 1
ATOM 14489 N N . ILE B 1 855 ? 1.39 29.545 29.758 1 92.46 855 ILE B N 1
ATOM 14490 C CA . ILE B 1 855 ? 2.52 30.403 30.099 1 92.46 855 ILE B CA 1
ATOM 14491 C C . ILE B 1 855 ? 3.567 29.597 30.865 1 92.46 855 ILE B C 1
ATOM 14493 O O . ILE B 1 855 ? 4.769 29.752 30.634 1 92.46 855 ILE B O 1
ATOM 14497 N N . GLU B 1 856 ? 3.082 28.802 31.779 1 92.04 856 GLU B N 1
ATOM 14498 C CA . GLU B 1 856 ? 3.997 27.958 32.544 1 92.04 856 GLU B CA 1
ATOM 14499 C C . GLU B 1 856 ? 4.787 27.029 31.627 1 92.04 856 GLU B C 1
ATOM 14501 O O . GLU B 1 856 ? 5.969 26.773 31.863 1 92.04 856 GLU B O 1
ATOM 14506 N N . MET B 1 857 ? 4.153 26.546 30.642 1 88.71 857 MET B N 1
ATOM 14507 C CA . MET B 1 857 ? 4.82 25.68 29.674 1 88.71 857 MET B CA 1
ATOM 14508 C C . MET B 1 857 ? 5.939 26.427 28.957 1 88.71 857 MET B C 1
ATOM 14510 O O . MET B 1 857 ? 6.991 25.852 28.67 1 88.71 857 MET B O 1
ATOM 14514 N N . VAL B 1 858 ? 5.692 27.638 28.593 1 90.25 858 VAL B N 1
ATOM 14515 C CA . VAL B 1 858 ? 6.688 28.467 27.921 1 90.25 858 VAL B CA 1
ATOM 14516 C C . VAL B 1 858 ? 7.869 28.716 28.856 1 90.25 858 VAL B C 1
ATOM 14518 O O . VAL B 1 858 ? 9.025 28.683 28.428 1 90.25 858 VAL B O 1
ATOM 14521 N N . LEU B 1 859 ? 7.536 28.966 30.106 1 92.54 859 LEU B N 1
ATOM 14522 C CA . LEU B 1 859 ? 8.581 29.216 31.093 1 92.54 859 LEU B CA 1
ATOM 14523 C C . LEU B 1 859 ? 9.455 27.981 31.285 1 92.54 859 LEU B C 1
ATOM 14525 O O . LEU B 1 859 ? 10.655 28.1 31.544 1 92.54 859 LEU B O 1
ATOM 14529 N N . GLY B 1 860 ? 8.864 26.863 31.141 1 88.51 860 GLY B N 1
ATOM 14530 C CA . GLY B 1 860 ? 9.622 25.625 31.225 1 88.51 860 GLY B CA 1
ATOM 14531 C C . GLY B 1 860 ? 10.61 25.452 30.087 1 88.51 860 GLY B C 1
ATOM 14532 O O . GLY B 1 860 ? 11.633 24.781 30.242 1 88.51 860 GLY B O 1
ATOM 14533 N N . LYS B 1 861 ? 10.372 26.093 28.957 1 89.29 861 LYS B N 1
ATOM 14534 C CA . LYS B 1 861 ? 11.226 25.97 27.779 1 89.29 861 LYS B CA 1
ATOM 14535 C C . LYS B 1 861 ? 12.278 27.076 27.746 1 89.29 861 LYS B C 1
ATOM 14537 O O . LYS B 1 861 ? 13.268 26.976 27.018 1 89.29 861 LYS B O 1
ATOM 14542 N N . ALA B 1 862 ? 12.034 28.118 28.477 1 93.06 862 ALA B N 1
ATOM 14543 C CA . ALA B 1 862 ? 12.986 29.224 28.532 1 93.06 862 ALA B CA 1
ATOM 14544 C C . ALA B 1 862 ? 14.227 28.84 29.333 1 93.06 862 ALA B C 1
ATOM 14546 O O . ALA B 1 862 ? 14.158 27.994 30.228 1 93.06 862 ALA B O 1
ATOM 14547 N N . ASP B 1 863 ? 15.378 29.434 29.006 1 94.41 863 ASP B N 1
ATOM 14548 C CA . ASP B 1 863 ? 16.658 29.143 29.644 1 94.41 863 ASP B CA 1
ATOM 14549 C C . ASP B 1 863 ? 17.473 30.418 29.846 1 94.41 863 ASP B C 1
ATOM 14551 O O . ASP B 1 863 ? 18.106 30.911 28.91 1 94.41 863 ASP B O 1
ATOM 14555 N N . ILE B 1 864 ? 17.576 30.88 31.015 1 94.38 864 ILE B N 1
ATOM 14556 C CA . ILE B 1 864 ? 18.183 32.166 31.341 1 94.38 864 ILE B CA 1
ATOM 14557 C C . ILE B 1 864 ? 19.683 32.115 31.056 1 94.38 864 ILE B C 1
ATOM 14559 O O . ILE B 1 864 ? 20.23 33.015 30.415 1 94.38 864 ILE B O 1
ATOM 14563 N N . PRO B 1 865 ? 20.375 31.02 31.455 1 94.11 865 PRO B N 1
ATOM 14564 C CA . PRO B 1 865 ? 21.811 30.969 31.17 1 94.11 865 PRO B CA 1
ATOM 14565 C C . PRO B 1 865 ? 22.119 31.032 29.676 1 94.11 865 PRO B C 1
ATOM 14567 O O . PRO B 1 865 ? 23.082 31.687 29.268 1 94.11 865 PRO B O 1
ATOM 14570 N N . ILE B 1 866 ? 21.392 30.392 28.875 1 95.58 866 ILE B N 1
ATOM 14571 C CA . ILE B 1 866 ? 21.62 30.401 27.434 1 95.58 866 ILE B CA 1
ATOM 14572 C C . ILE B 1 866 ? 21.356 31.799 26.878 1 95.58 866 ILE B C 1
ATOM 14574 O O . ILE B 1 866 ? 22.128 32.303 26.058 1 95.58 866 ILE B O 1
ATOM 14578 N N . ALA B 1 867 ? 20.242 32.417 27.289 1 96.35 867 ALA B N 1
ATOM 14579 C CA . ALA B 1 867 ? 19.934 33.776 26.852 1 96.35 867 ALA B CA 1
ATOM 14580 C C . ALA B 1 867 ? 21.042 34.745 27.255 1 96.35 867 ALA B C 1
ATOM 14582 O O . ALA B 1 867 ? 21.373 35.666 26.504 1 96.35 867 ALA B O 1
ATOM 14583 N N . LYS B 1 868 ? 21.548 34.552 28.439 1 96.04 868 LYS B N 1
ATOM 14584 C CA . LYS B 1 868 ? 22.645 35.383 28.927 1 96.04 868 LYS B CA 1
ATOM 14585 C C . LYS B 1 868 ? 23.878 35.243 28.039 1 96.04 868 LYS B C 1
ATOM 14587 O O . LYS B 1 868 ? 24.554 36.232 27.747 1 96.04 868 LYS B O 1
ATOM 14592 N N . HIS B 1 869 ? 24.147 34.063 27.645 1 95.51 869 HIS B N 1
ATOM 14593 C CA . HIS B 1 869 ? 25.297 33.818 26.783 1 95.51 869 HIS B CA 1
ATOM 14594 C C . HIS B 1 869 ? 25.151 34.543 25.449 1 95.51 869 HIS B C 1
ATOM 14596 O O . HIS B 1 869 ? 26.118 35.111 24.937 1 95.51 869 HIS B O 1
ATOM 14602 N N . TYR B 1 870 ? 23.995 34.557 24.829 1 97.24 870 TYR B N 1
ATOM 14603 C CA . TYR B 1 870 ? 23.745 35.311 23.606 1 97.24 870 TYR B CA 1
ATOM 14604 C C . TYR B 1 870 ? 24.047 36.791 23.806 1 97.24 870 TYR B C 1
ATOM 14606 O O . TYR B 1 870 ? 24.682 37.422 22.958 1 97.24 870 TYR B O 1
ATOM 14614 N N . ASP B 1 871 ? 23.66 37.309 24.907 1 95.52 871 ASP B N 1
ATOM 14615 C CA . ASP B 1 871 ? 23.83 38.721 25.232 1 95.52 871 ASP B CA 1
ATOM 14616 C C . ASP B 1 871 ? 25.306 39.073 25.401 1 95.52 871 ASP B C 1
ATOM 14618 O O . ASP B 1 871 ? 25.787 40.05 24.823 1 95.52 871 ASP B O 1
ATOM 14622 N N . GLU B 1 872 ? 25.942 38.33 26.105 1 94.58 872 GLU B N 1
ATOM 14623 C CA . GLU B 1 872 ? 27.326 38.616 26.472 1 94.58 872 GLU B CA 1
ATOM 14624 C C . GLU B 1 872 ? 28.239 38.586 25.25 1 94.58 872 GLU B C 1
ATOM 14626 O O . GLU B 1 872 ? 29.218 39.332 25.181 1 94.58 872 GLU B O 1
ATOM 14631 N N . VAL B 1 873 ? 27.914 37.757 24.348 1 95.29 873 VAL B N 1
ATOM 14632 C CA . VAL B 1 873 ? 28.827 37.551 23.228 1 95.29 873 VAL B CA 1
ATOM 14633 C C . VAL B 1 873 ? 28.415 38.44 22.056 1 95.29 873 VAL B C 1
ATOM 14635 O O . VAL B 1 873 ? 29.269 38.99 21.356 1 95.29 873 VAL B O 1
ATOM 14638 N N . LEU B 1 874 ? 27.167 38.722 21.78 1 96.51 874 LEU B N 1
ATOM 14639 C CA . LEU B 1 874 ? 26.727 39.313 20.521 1 96.51 874 LEU B CA 1
ATOM 14640 C C . LEU B 1 874 ? 26.344 40.777 20.712 1 96.51 874 LEU B C 1
ATOM 14642 O O . LEU B 1 874 ? 26.373 41.56 19.759 1 96.51 874 LEU B O 1
ATOM 14646 N N . VAL B 1 875 ? 25.9 41.205 21.844 1 96.65 875 VAL B N 1
ATOM 14647 C CA . VAL B 1 875 ? 25.338 42.535 22.058 1 96.65 875 VAL B CA 1
ATOM 14648 C C . VAL B 1 875 ? 26.44 43.498 22.494 1 96.65 875 VAL B C 1
ATOM 14650 O O . VAL B 1 875 ? 27.303 43.139 23.299 1 96.65 875 VAL B O 1
ATOM 14653 N N . SER B 1 876 ? 26.16 44.964 21.695 1 93.73 876 SER B N 1
ATOM 14654 C CA . SER B 1 876 ? 27.093 46.032 22.039 1 93.73 876 SER B CA 1
ATOM 14655 C C . SER B 1 876 ? 27.055 46.339 23.532 1 93.73 876 SER B C 1
ATOM 14657 O O . SER B 1 876 ? 26.004 46.234 24.167 1 93.73 876 SER B O 1
ATOM 14659 N N . GLU B 1 877 ? 28.241 46.503 24.443 1 93.04 877 GLU B N 1
ATOM 14660 C CA . GLU B 1 877 ? 28.357 46.69 25.886 1 93.04 877 GLU B CA 1
ATOM 14661 C C . GLU B 1 877 ? 27.339 47.707 26.395 1 93.04 877 GLU B C 1
ATOM 14663 O O . GLU B 1 877 ? 26.783 47.545 27.483 1 93.04 877 GLU B O 1
ATOM 14668 N N . ASN B 1 878 ? 27.098 48.69 25.767 1 92.06 878 ASN B N 1
ATOM 14669 C CA . ASN B 1 878 ? 26.201 49.765 26.178 1 92.06 878 ASN B CA 1
ATOM 14670 C C . ASN B 1 878 ? 24.752 49.293 26.241 1 92.06 878 ASN B C 1
ATOM 14672 O O . ASN B 1 878 ? 23.913 49.931 26.88 1 92.06 878 ASN B O 1
ATOM 14676 N N . ARG B 1 879 ? 24.407 48.14 25.69 1 94.4 879 ARG B N 1
ATOM 14677 C CA . ARG B 1 879 ? 23.017 47.701 25.617 1 94.4 879 ARG B CA 1
ATOM 14678 C C . ARG B 1 879 ? 22.802 46.427 26.428 1 94.4 879 ARG B C 1
ATOM 14680 O O . ARG B 1 879 ? 21.673 45.948 26.553 1 94.4 879 ARG B O 1
ATOM 14687 N N . ARG B 1 880 ? 23.736 45.838 27.075 1 95.06 880 ARG B N 1
ATOM 14688 C CA . ARG B 1 880 ? 23.653 44.588 27.823 1 95.06 880 ARG B CA 1
ATOM 14689 C C . ARG B 1 880 ? 22.776 44.747 29.061 1 95.06 880 ARG B C 1
ATOM 14691 O O . ARG B 1 880 ? 22.204 43.772 29.552 1 95.06 880 ARG B O 1
ATOM 14698 N N . GLN B 1 881 ? 22.719 45.966 29.513 1 94.71 881 GLN B N 1
ATOM 14699 C CA . GLN B 1 881 ? 21.886 46.235 30.68 1 94.71 881 GLN B CA 1
ATOM 14700 C C . GLN B 1 881 ? 20.422 45.912 30.398 1 94.71 881 GLN B C 1
ATOM 14702 O O . GLN B 1 881 ? 19.704 45.435 31.28 1 94.71 881 GLN B O 1
ATOM 14707 N N . LEU B 1 882 ? 20.069 46.21 29.242 1 96.03 882 LEU B N 1
ATOM 14708 C CA . LEU B 1 882 ? 18.702 45.88 28.857 1 96.03 882 LEU B CA 1
ATOM 14709 C C . LEU B 1 882 ? 18.454 44.379 28.963 1 96.03 882 LEU B C 1
ATOM 14711 O O . LEU B 1 882 ? 17.407 43.951 29.455 1 96.03 882 LEU B O 1
ATOM 14715 N N . GLY B 1 883 ? 19.378 43.585 28.511 1 96.59 883 GLY B N 1
ATOM 14716 C CA . GLY B 1 883 ? 19.269 42.139 28.622 1 96.59 883 GLY B CA 1
ATOM 14717 C C . GLY B 1 883 ? 19.182 41.655 30.057 1 96.59 883 GLY B C 1
ATOM 14718 O O . GLY B 1 883 ? 18.426 40.73 30.361 1 96.59 883 GLY B O 1
ATOM 14719 N N . ASN B 1 884 ? 19.924 42.248 30.883 1 96.36 884 ASN B N 1
ATOM 14720 C CA . ASN B 1 884 ? 19.899 41.903 32.301 1 96.36 884 ASN B CA 1
ATOM 14721 C C . ASN B 1 884 ? 18.536 42.191 32.924 1 96.36 884 ASN B C 1
ATOM 14723 O O . ASN B 1 884 ? 18.029 41.394 33.714 1 96.36 884 ASN B O 1
ATOM 14727 N N . GLU B 1 885 ? 18.003 43.285 32.593 1 96.12 885 GLU B N 1
ATOM 14728 C CA . GLU B 1 885 ? 16.69 43.663 33.109 1 96.12 885 GLU B CA 1
ATOM 14729 C C . GLU B 1 885 ? 15.612 42.69 32.64 1 96.12 885 GLU B C 1
ATOM 14731 O O . GLU B 1 885 ? 14.725 42.319 33.411 1 96.12 885 GLU B O 1
ATOM 14736 N N . LEU B 1 886 ? 15.758 42.344 31.396 1 97.14 886 LEU B N 1
ATOM 14737 C CA . LEU B 1 886 ? 14.774 41.426 30.833 1 97.14 886 LEU B CA 1
ATOM 14738 C C . LEU B 1 886 ? 14.883 40.049 31.479 1 97.14 886 LEU B C 1
ATOM 14740 O O . LEU B 1 886 ? 13.869 39.39 31.722 1 97.14 886 LEU B O 1
ATOM 14744 N N . ARG B 1 887 ? 16.068 39.523 31.746 1 97.18 887 ARG B N 1
ATOM 14745 C CA . ARG B 1 887 ? 16.255 38.232 32.4 1 97.18 887 ARG B CA 1
ATOM 14746 C C . ARG B 1 887 ? 15.739 38.264 33.834 1 97.18 887 ARG B C 1
ATOM 14748 O O . ARG B 1 887 ? 15.201 37.272 34.329 1 97.18 887 ARG B O 1
ATOM 14755 N N . MET B 1 888 ? 15.878 39.362 34.478 1 96.51 888 MET B N 1
ATOM 14756 C CA . MET B 1 888 ? 15.314 39.528 35.815 1 96.51 888 MET B CA 1
ATOM 14757 C C . MET B 1 888 ? 13.79 39.49 35.77 1 96.51 888 MET B C 1
ATOM 14759 O O . MET B 1 888 ? 13.154 38.896 36.643 1 96.51 888 MET B O 1
ATOM 14763 N N . GLU B 1 889 ? 13.28 40.179 34.781 1 96.64 889 GLU B N 1
ATOM 14764 C CA . GLU B 1 889 ? 11.831 40.158 34.61 1 96.64 889 GLU B CA 1
ATOM 14765 C C . GLU B 1 889 ? 11.324 38.74 34.366 1 96.64 889 GLU B C 1
ATOM 14767 O O . GLU B 1 889 ? 10.227 38.383 34.801 1 96.64 889 GLU B O 1
ATOM 14772 N N . LEU B 1 890 ? 12.084 37.945 33.599 1 97.06 890 LEU B N 1
ATOM 14773 C CA . LEU B 1 890 ? 11.725 36.55 33.363 1 97.06 890 LEU B CA 1
ATOM 14774 C C . LEU B 1 890 ? 11.673 35.773 34.674 1 97.06 890 LEU B C 1
ATOM 14776 O O . LEU B 1 890 ? 10.742 34.998 34.904 1 97.06 890 LEU B O 1
ATOM 14780 N N . SER B 1 891 ? 12.607 35.961 35.531 1 96.02 891 SER B N 1
ATOM 14781 C CA . SER B 1 891 ? 12.648 35.301 36.832 1 96.02 891 SER B CA 1
ATOM 14782 C C . SER B 1 891 ? 11.47 35.724 37.704 1 96.02 891 SER B C 1
ATOM 14784 O O . SER B 1 891 ? 10.893 34.903 38.419 1 96.02 891 SER B O 1
ATOM 14786 N N . ARG B 1 892 ? 11.147 36.987 37.635 1 96.07 892 ARG B N 1
ATOM 14787 C CA . ARG B 1 892 ? 10.006 37.5 38.387 1 96.07 892 ARG B CA 1
ATOM 14788 C C . ARG B 1 892 ? 8.701 36.895 37.882 1 96.07 892 ARG B C 1
ATOM 14790 O O . ARG B 1 892 ? 7.813 36.572 38.673 1 96.07 892 ARG B O 1
ATOM 14797 N N . THR B 1 893 ? 8.604 36.825 36.59 1 97.16 893 THR B N 1
ATOM 14798 C CA . THR B 1 893 ? 7.413 36.224 35.998 1 97.16 893 THR B CA 1
ATOM 14799 C C . THR B 1 893 ? 7.233 34.789 36.486 1 97.16 893 THR B C 1
ATOM 14801 O O . THR B 1 893 ? 6.122 34.38 36.83 1 97.16 893 THR B O 1
ATOM 14804 N N . GLU B 1 894 ? 8.298 33.985 36.497 1 96.17 894 GLU B N 1
ATOM 14805 C CA . GLU B 1 894 ? 8.245 32.608 36.98 1 96.17 894 GLU B CA 1
ATOM 14806 C C . GLU B 1 894 ? 7.778 32.55 38.432 1 96.17 894 GLU B C 1
ATOM 14808 O O . GLU B 1 894 ? 6.95 31.71 38.79 1 96.17 894 GLU B O 1
ATOM 14813 N N . LYS B 1 895 ? 8.268 33.392 39.216 1 95.83 895 LYS B N 1
ATOM 14814 C CA . LYS B 1 895 ? 7.922 33.433 40.634 1 95.83 895 LYS B CA 1
ATOM 14815 C C . LYS B 1 895 ? 6.428 33.675 40.829 1 95.83 895 LYS B C 1
ATOM 14817 O O . LYS B 1 895 ? 5.772 32.961 41.59 1 95.83 895 LYS B O 1
ATOM 14822 N N . TYR B 1 896 ? 5.915 34.63 40.132 1 96.59 896 TYR B N 1
ATOM 14823 C CA . TYR B 1 896 ? 4.522 35.005 40.348 1 96.59 896 TYR B CA 1
ATOM 14824 C C . TYR B 1 896 ? 3.58 33.98 39.729 1 96.59 896 TYR B C 1
ATOM 14826 O O . TYR B 1 896 ? 2.468 33.772 40.221 1 96.59 896 TYR B O 1
ATOM 14834 N N . VAL B 1 897 ? 3.969 33.359 38.584 1 96.46 897 VAL B N 1
ATOM 14835 C CA . VAL B 1 897 ? 3.169 32.273 38.028 1 96.46 897 VAL B CA 1
ATOM 14836 C C . VAL B 1 897 ? 3.065 31.136 39.043 1 96.46 897 VAL B C 1
ATOM 14838 O O . VAL B 1 897 ? 1.998 30.539 39.208 1 96.46 897 VAL B O 1
ATOM 14841 N N . LEU B 1 898 ? 4.129 30.815 39.791 1 96.07 898 LEU B N 1
ATOM 14842 C CA . LEU B 1 898 ? 4.129 29.762 40.801 1 96.07 898 LEU B CA 1
ATOM 14843 C C . LEU B 1 898 ? 3.267 30.155 41.996 1 96.07 898 LEU B C 1
ATOM 14845 O O . LEU B 1 898 ? 2.609 29.304 42.599 1 96.07 898 LEU B O 1
ATOM 14849 N N . VAL B 1 899 ? 3.259 31.411 42.275 1 95.56 899 VAL B N 1
ATOM 14850 C CA . VAL B 1 899 ? 2.438 31.904 43.375 1 95.56 899 VAL B CA 1
ATOM 14851 C C . VAL B 1 899 ? 0.96 31.7 43.049 1 95.56 899 VAL B C 1
ATOM 14853 O O . VAL B 1 899 ? 0.178 31.293 43.911 1 95.56 899 VAL B O 1
ATOM 14856 N N . VAL B 1 900 ? 0.625 31.969 41.862 1 95.85 900 VAL B N 1
ATOM 14857 C CA . VAL B 1 900 ? -0.771 31.903 41.443 1 95.85 900 VAL B CA 1
ATOM 14858 C C . VAL B 1 900 ? -1.197 30.445 41.289 1 95.85 900 VAL B C 1
ATOM 14860 O O . VAL B 1 900 ? -2.302 30.068 41.687 1 95.85 900 VAL B O 1
ATOM 14863 N N . THR B 1 901 ? -0.394 29.614 40.657 1 94.51 901 THR B N 1
ATOM 14864 C CA . THR B 1 901 ? -0.743 28.224 40.382 1 94.51 901 THR B CA 1
ATOM 14865 C C . THR B 1 901 ? -0.607 27.374 41.642 1 94.51 901 THR B C 1
ATOM 14867 O O . THR B 1 901 ? -1.238 26.32 41.757 1 94.51 901 THR B O 1
ATOM 14870 N N . GLY B 1 902 ? 0.221 27.766 42.562 1 92.26 902 GLY B N 1
ATOM 14871 C CA . GLY B 1 902 ? 0.49 26.999 43.768 1 92.26 902 GLY B CA 1
ATOM 14872 C C . GLY B 1 902 ? 1.49 25.878 43.552 1 92.26 902 GLY B C 1
ATOM 14873 O O . GLY B 1 902 ? 1.675 25.028 44.425 1 92.26 902 GLY B O 1
ATOM 14874 N N . HIS B 1 903 ? 2.169 25.883 42.467 1 91.93 903 HIS B N 1
ATOM 14875 C CA . HIS B 1 903 ? 3.14 24.843 42.149 1 91.93 903 HIS B CA 1
ATOM 14876 C C . HIS B 1 903 ? 4.486 25.125 42.81 1 91.93 903 HIS B C 1
ATOM 14878 O O . HIS B 1 903 ? 4.872 26.285 42.97 1 91.93 903 HIS B O 1
ATOM 14884 N N . GLU B 1 904 ? 5.19 24.063 43.165 1 87.53 904 GLU B N 1
ATOM 14885 C CA . GLU B 1 904 ? 6.523 24.214 43.742 1 87.53 904 GLU B CA 1
ATOM 14886 C C . GLU B 1 904 ? 7.573 24.427 42.656 1 87.53 904 GLU B C 1
ATOM 14888 O O . GLU B 1 904 ? 8.541 25.164 42.857 1 87.53 904 GLU B O 1
ATOM 14893 N N . LYS B 1 905 ? 7.322 23.647 41.573 1 86.43 905 LYS B N 1
ATOM 14894 C CA . LYS B 1 905 ? 8.223 23.772 40.431 1 86.43 905 LYS B CA 1
ATOM 14895 C C . LYS B 1 905 ? 7.442 23.932 39.129 1 86.43 905 LYS B C 1
ATOM 14897 O O . LYS B 1 905 ? 6.281 23.526 39.042 1 86.43 905 LYS B O 1
ATOM 14902 N N . ALA B 1 906 ? 8.165 24.568 38.254 1 84.77 906 ALA B N 1
ATOM 14903 C CA . ALA B 1 906 ? 7.532 24.753 36.95 1 84.77 906 ALA B CA 1
ATOM 14904 C C . ALA B 1 906 ? 7.138 23.412 36.337 1 84.77 906 ALA B C 1
ATOM 14906 O O . ALA B 1 906 ? 7.9 22.445 36.402 1 84.77 906 ALA B O 1
ATOM 14907 N N . LEU B 1 907 ? 5.943 23.243 35.816 1 86.05 907 LEU B N 1
ATOM 14908 C CA . LEU B 1 907 ? 5.399 22.084 35.117 1 86.05 907 LEU B CA 1
ATOM 14909 C C . LEU B 1 907 ? 5.184 20.921 36.078 1 86.05 907 LEU B C 1
ATOM 14911 O O . LEU B 1 907 ? 5.407 19.763 35.718 1 86.05 907 LEU B O 1
ATOM 14915 N N . GLU B 1 908 ? 4.857 21.193 37.232 1 81.64 908 GLU B N 1
ATOM 14916 C CA . GLU B 1 908 ? 4.58 20.162 38.227 1 81.64 908 GLU B CA 1
ATOM 14917 C C . GLU B 1 908 ? 3.405 19.286 37.801 1 81.64 908 GLU B C 1
ATOM 14919 O O . GLU B 1 908 ? 3.383 18.086 38.084 1 81.64 908 GLU B O 1
ATOM 14924 N N . ASN B 1 909 ? 2.512 19.859 37.116 1 78.99 909 ASN B N 1
ATOM 14925 C CA . ASN B 1 909 ? 1.323 19.125 36.696 1 78.99 909 ASN B CA 1
ATOM 14926 C C . ASN B 1 909 ? 1.546 18.412 35.365 1 78.99 909 ASN B C 1
ATOM 14928 O O . ASN B 1 909 ? 0.639 17.759 34.846 1 78.99 909 ASN B O 1
ATOM 14932 N N . ASN B 1 910 ? 2.677 18.572 34.788 1 82.68 910 ASN B N 1
ATOM 14933 C CA . ASN B 1 910 ? 3.031 17.933 33.525 1 82.68 910 ASN B CA 1
ATOM 14934 C C . ASN B 1 910 ? 4.438 17.342 33.57 1 82.68 910 ASN B C 1
ATOM 14936 O O . ASN B 1 910 ? 5.33 17.798 32.852 1 82.68 910 ASN B O 1
ATOM 14940 N N . ARG B 1 911 ? 4.547 16.293 34.225 1 82.27 911 ARG B N 1
ATOM 14941 C CA . ARG B 1 911 ? 5.839 15.662 34.473 1 82.27 911 ARG B CA 1
ATOM 14942 C C . ARG B 1 911 ? 6.423 15.088 33.186 1 82.27 911 ARG B C 1
ATOM 14944 O O . ARG B 1 911 ? 7.642 15.078 33.002 1 82.27 911 ARG B O 1
ATOM 14951 N N . SER B 1 912 ? 5.53 14.629 32.343 1 83.02 912 SER B N 1
ATOM 14952 C CA . SER B 1 912 ? 5.987 14.051 31.083 1 83.02 912 SER B CA 1
ATOM 14953 C C . SER B 1 912 ? 6.685 15.095 30.218 1 83.02 912 SER B C 1
ATOM 14955 O O . SER B 1 912 ? 7.743 14.826 29.644 1 83.02 912 SER B O 1
ATOM 14957 N N . LEU B 1 913 ? 6.12 16.27 30.166 1 84.46 913 LEU B N 1
ATOM 14958 C CA . LEU B 1 913 ? 6.719 17.334 29.368 1 84.46 913 LEU B CA 1
ATOM 14959 C C . LEU B 1 913 ? 8.058 17.767 29.957 1 84.46 913 LEU B C 1
ATOM 14961 O O . LEU B 1 913 ? 9.008 18.035 29.219 1 84.46 913 LEU B O 1
ATOM 14965 N N . ARG B 1 914 ? 8.121 17.836 31.244 1 86.69 914 ARG B N 1
ATOM 14966 C CA . ARG B 1 914 ? 9.364 18.212 31.912 1 86.69 914 ARG B CA 1
ATOM 14967 C C . ARG B 1 914 ? 10.482 17.229 31.583 1 86.69 914 ARG B C 1
ATOM 14969 O O . ARG B 1 914 ? 11.601 17.636 31.265 1 86.69 914 ARG B O 1
ATOM 14976 N N . ARG B 1 915 ? 10.167 15.956 31.591 1 85.84 915 ARG B N 1
ATOM 14977 C CA . ARG B 1 915 ? 11.157 14.924 31.3 1 85.84 915 ARG B CA 1
ATOM 14978 C C . ARG B 1 915 ? 11.607 14.992 29.844 1 85.84 915 ARG B C 1
ATOM 14980 O O . ARG B 1 915 ? 12.771 14.726 29.536 1 85.84 915 ARG B O 1
ATOM 14987 N N . LEU B 1 916 ? 10.692 15.274 28.998 1 88.15 916 LEU B N 1
ATOM 14988 C CA . LEU B 1 916 ? 11.017 15.375 27.579 1 88.15 916 LEU B CA 1
ATOM 14989 C C . LEU B 1 916 ? 11.95 16.553 27.318 1 88.15 916 LEU B C 1
ATOM 14991 O O . LEU B 1 916 ? 12.892 16.441 26.53 1 88.15 916 LEU B O 1
ATOM 14995 N N . ILE B 1 917 ? 11.698 17.667 27.957 1 88.44 917 ILE B N 1
ATOM 14996 C CA . ILE B 1 917 ? 12.543 18.846 27.803 1 88.44 917 ILE B CA 1
ATOM 14997 C C . ILE B 1 917 ? 13.945 18.549 28.331 1 88.44 917 ILE B C 1
ATOM 14999 O O . ILE B 1 917 ? 14.941 18.847 27.667 1 88.44 917 ILE B O 1
ATOM 15003 N N . GLU B 1 918 ? 14 17.904 29.463 1 88.33 918 GLU B N 1
ATOM 15004 C CA . GLU B 1 918 ? 15.275 17.609 30.11 1 88.33 918 GLU B CA 1
ATOM 15005 C C . GLU B 1 918 ? 16.113 16.65 29.269 1 88.33 918 GLU B C 1
ATOM 15007 O O . GLU B 1 918 ? 17.339 16.764 29.224 1 88.33 918 GLU B O 1
ATOM 15012 N N . SER B 1 919 ? 15.462 15.767 28.649 1 89.4 919 SER B N 1
ATOM 15013 C CA . SER B 1 919 ? 16.169 14.753 27.874 1 89.4 919 SER B CA 1
ATOM 15014 C C . SER B 1 919 ? 16.823 15.359 26.637 1 89.4 919 SER B C 1
ATOM 15016 O O . SER B 1 919 ? 17.765 14.788 26.083 1 89.4 919 SER B O 1
ATOM 15018 N N . ARG B 1 920 ? 16.419 16.567 26.215 1 93.21 920 ARG B N 1
ATOM 15019 C CA . ARG B 1 920 ? 16.916 17.167 24.981 1 93.21 920 ARG B CA 1
ATOM 15020 C C . ARG B 1 920 ? 18.031 18.167 25.269 1 93.21 920 ARG B C 1
ATOM 15022 O O . ARG B 1 920 ? 18.81 18.51 24.377 1 93.21 920 ARG B O 1
ATOM 15029 N N . LEU B 1 921 ? 18.167 18.585 26.498 1 94.4 921 LEU B N 1
ATOM 15030 C CA . LEU B 1 921 ? 19.029 19.703 26.867 1 94.4 921 LEU B CA 1
ATOM 15031 C C . LEU B 1 921 ? 20.487 19.396 26.542 1 94.4 921 LEU B C 1
ATOM 15033 O O . LEU B 1 921 ? 21.213 20.262 26.049 1 94.4 921 LEU B O 1
ATOM 15037 N N . PRO B 1 922 ? 20.923 18.152 26.72 1 94.49 922 PRO B N 1
ATOM 15038 C CA . PRO B 1 922 ? 22.326 17.85 26.425 1 94.49 922 PRO B CA 1
ATOM 15039 C C . PRO B 1 922 ? 22.67 18.028 24.948 1 94.49 922 PRO B C 1
ATOM 15041 O O . PRO B 1 922 ? 23.845 18.153 24.594 1 94.49 922 PRO B O 1
ATOM 15044 N N . TYR B 1 923 ? 21.712 18.021 24.119 1 95.6 923 TYR B N 1
ATOM 15045 C CA . TYR B 1 923 ? 21.93 18.177 22.685 1 95.6 923 TYR B CA 1
ATOM 15046 C C . TYR B 1 923 ? 21.571 19.586 22.23 1 95.6 923 TYR B C 1
ATOM 15048 O O . TYR B 1 923 ? 22.203 20.131 21.322 1 95.6 923 TYR B O 1
ATOM 15056 N N . LEU B 1 924 ? 20.611 20.174 22.879 1 95.88 924 LEU B N 1
ATOM 15057 C CA . LEU B 1 924 ? 20.095 21.487 22.508 1 95.88 924 LEU B CA 1
ATOM 15058 C C . LEU B 1 924 ? 21.059 22.59 22.933 1 95.88 924 LEU B C 1
ATOM 15060 O O . LEU B 1 924 ? 21.306 23.53 22.174 1 95.88 924 LEU B O 1
ATOM 15064 N N . ASN B 1 925 ? 21.669 22.496 24.096 1 96.5 925 ASN B N 1
ATOM 15065 C CA . ASN B 1 925 ? 22.538 23.538 24.632 1 96.5 925 ASN B CA 1
ATOM 15066 C C . ASN B 1 925 ? 23.799 23.705 23.789 1 96.5 925 ASN B C 1
ATOM 15068 O O . ASN B 1 925 ? 24.198 24.829 23.477 1 96.5 925 ASN B O 1
ATOM 15072 N N . PRO B 1 926 ? 24.37 22.591 23.392 1 96.61 926 PRO B N 1
ATOM 15073 C CA . PRO B 1 926 ? 25.548 22.743 22.534 1 96.61 926 PRO B CA 1
ATOM 15074 C C . PRO B 1 926 ? 25.232 23.448 21.217 1 96.61 926 PRO B C 1
ATOM 15076 O O . PRO B 1 926 ? 26.047 24.229 20.72 1 96.61 926 PRO B O 1
ATOM 15079 N N . ILE B 1 927 ? 24.14 23.222 20.681 1 96.61 927 ILE B N 1
ATOM 15080 C CA . ILE B 1 927 ? 23.787 23.855 19.414 1 96.61 927 ILE B CA 1
ATOM 15081 C C . ILE B 1 927 ? 23.554 25.348 19.631 1 96.61 927 ILE B C 1
ATOM 15083 O O . ILE B 1 927 ? 23.879 26.165 18.766 1 96.61 927 ILE B O 1
ATOM 15087 N N . ASN B 1 928 ? 22.996 25.696 20.72 1 96.81 928 ASN B N 1
ATOM 15088 C CA . ASN B 1 928 ? 22.83 27.111 21.033 1 96.81 928 ASN B CA 1
ATOM 15089 C C . ASN B 1 928 ? 24.176 27.817 21.167 1 96.81 928 ASN B C 1
ATOM 15091 O O . ASN B 1 928 ? 24.355 28.925 20.658 1 96.81 928 ASN B O 1
ATOM 15095 N N . MET B 1 929 ? 25.076 27.156 21.887 1 96.38 929 MET B N 1
ATOM 15096 C CA . MET B 1 929 ? 26.403 27.737 22.064 1 96.38 929 MET B CA 1
ATOM 15097 C C . MET B 1 929 ? 27.115 27.887 20.724 1 96.38 929 MET B C 1
ATOM 15099 O O . MET B 1 929 ? 27.814 28.876 20.495 1 96.38 929 MET B O 1
ATOM 15103 N N . LEU B 1 930 ? 26.9 26.923 19.951 1 96.71 930 LEU B N 1
ATOM 15104 C CA . LEU B 1 930 ? 27.502 26.961 18.623 1 96.71 930 LEU B CA 1
ATOM 15105 C C . LEU B 1 930 ? 26.884 28.069 17.777 1 96.71 930 LEU B C 1
ATOM 15107 O O . LEU B 1 930 ? 27.582 28.725 17 1 96.71 930 LEU B O 1
ATOM 15111 N N . GLN B 1 931 ? 25.586 28.23 17.839 1 97.28 931 GLN B N 1
ATOM 15112 C CA . GLN B 1 931 ? 24.906 29.273 17.079 1 97.28 931 GLN B CA 1
ATOM 15113 C C . GLN B 1 931 ? 25.45 30.654 17.433 1 97.28 931 GLN B C 1
ATOM 15115 O O . GLN B 1 931 ? 25.625 31.502 16.554 1 97.28 931 GLN B O 1
ATOM 15120 N N . VAL B 1 932 ? 25.75 30.903 18.735 1 97.05 932 VAL B N 1
ATOM 15121 C CA . VAL B 1 932 ? 26.292 32.179 19.191 1 97.05 932 VAL B CA 1
ATOM 15122 C C . VAL B 1 932 ? 27.657 32.419 18.55 1 97.05 932 VAL B C 1
ATOM 15124 O O . VAL B 1 932 ? 27.937 33.517 18.062 1 97.05 932 VAL B O 1
ATOM 15127 N N . GLU B 1 933 ? 28.438 31.395 18.532 1 96.18 933 GLU B N 1
ATOM 15128 C CA . GLU B 1 933 ? 29.775 31.502 17.955 1 96.18 933 GLU B CA 1
ATOM 15129 C C . GLU B 1 933 ? 29.709 31.761 16.453 1 96.18 933 GLU B C 1
ATOM 15131 O O . GLU B 1 933 ? 30.441 32.603 15.93 1 96.18 933 GLU B O 1
ATOM 15136 N N . ILE B 1 934 ? 28.871 31.079 15.796 1 96.47 934 ILE B N 1
ATOM 15137 C CA . ILE B 1 934 ? 28.744 31.219 14.349 1 96.47 934 ILE B CA 1
ATOM 15138 C C . ILE B 1 934 ? 28.212 32.61 14.01 1 96.47 934 ILE B C 1
ATOM 15140 O O . ILE B 1 934 ? 28.652 33.229 13.038 1 96.47 934 ILE B O 1
ATOM 15144 N N . LEU B 1 935 ? 27.283 33.096 14.769 1 96.28 935 LEU B N 1
ATOM 15145 C CA . LEU B 1 935 ? 26.742 34.434 14.558 1 96.28 935 LEU B CA 1
ATOM 15146 C C . LEU B 1 935 ? 27.822 35.494 14.749 1 96.28 935 LEU B C 1
ATOM 15148 O O . LEU B 1 935 ? 27.9 36.453 13.978 1 96.28 935 LEU B O 1
ATOM 15152 N N . ARG B 1 936 ? 28.835 35.367 16.018 1 95.62 936 ARG B N 1
ATOM 15153 C CA . ARG B 1 936 ? 29.93 36.296 16.278 1 95.62 936 ARG B CA 1
ATOM 15154 C C . ARG B 1 936 ? 30.888 36.36 15.093 1 95.62 936 ARG B C 1
ATOM 15156 O O . ARG B 1 936 ? 31.273 37.447 14.658 1 95.62 936 ARG B O 1
ATOM 15163 N N . ARG B 1 937 ? 30.946 35.219 14.303 1 95.5 937 ARG B N 1
ATOM 15164 C CA . ARG B 1 937 ? 31.852 35.135 13.163 1 95.5 937 ARG B CA 1
ATOM 15165 C C . ARG B 1 937 ? 31.198 35.687 11.901 1 95.5 937 ARG B C 1
ATOM 15167 O O . ARG B 1 937 ? 31.84 36.39 11.118 1 95.5 937 ARG B O 1
ATOM 15174 N N . LEU B 1 938 ? 29.975 35.325 11.684 1 95.16 938 LEU B N 1
ATOM 15175 C CA . LEU B 1 938 ? 29.269 35.72 10.47 1 95.16 938 LEU B CA 1
ATOM 15176 C C . LEU B 1 938 ? 29.094 37.233 10.411 1 95.16 938 LEU B C 1
ATOM 15178 O O . LEU B 1 938 ? 29.193 37.833 9.338 1 95.16 938 LEU B O 1
ATOM 15182 N N . ARG B 1 939 ? 28.81 37.867 11.47 1 93.13 939 ARG B N 1
ATOM 15183 C CA . ARG B 1 939 ? 28.58 39.307 11.519 1 93.13 939 ARG B CA 1
ATOM 15184 C C . ARG B 1 939 ? 29.877 40.077 11.297 1 93.13 939 ARG B C 1
ATOM 15186 O O . ARG B 1 939 ? 29.852 41.258 10.946 1 93.13 939 ARG B O 1
ATOM 15193 N N . CYS B 1 940 ? 31.006 39.371 11.385 1 91.6 940 CYS B N 1
ATOM 15194 C CA . CYS B 1 940 ? 32.299 39.955 11.049 1 91.6 940 CYS B CA 1
ATOM 15195 C C . CYS B 1 940 ? 32.657 39.688 9.592 1 91.6 940 CYS B C 1
ATOM 15197 O O . CYS B 1 940 ? 33.531 40.351 9.031 1 91.6 940 CYS B O 1
ATOM 15199 N N . ASP B 1 941 ? 31.949 38.688 8.979 1 91.26 941 ASP B N 1
ATOM 15200 C CA . ASP B 1 941 ? 32.157 38.274 7.595 1 91.26 941 ASP B CA 1
ATOM 15201 C C . ASP B 1 941 ? 30.831 37.93 6.919 1 91.26 941 ASP B C 1
ATOM 15203 O O . ASP B 1 941 ? 30.534 36.757 6.684 1 91.26 941 ASP B O 1
ATOM 15207 N N . ASP B 1 942 ? 30.136 38.833 6.499 1 83.5 942 ASP B N 1
ATOM 15208 C CA . ASP B 1 942 ? 28.736 38.703 6.109 1 83.5 942 ASP B CA 1
ATOM 15209 C C . ASP B 1 942 ? 28.599 37.92 4.805 1 83.5 942 ASP B C 1
ATOM 15211 O O . ASP B 1 942 ? 27.547 37.339 4.531 1 83.5 942 ASP B O 1
ATOM 15215 N N . ASP B 1 943 ? 29.568 37.831 4.051 1 85.87 943 ASP B N 1
ATOM 15216 C CA . ASP B 1 943 ? 29.445 37.242 2.721 1 85.87 943 ASP B CA 1
ATOM 15217 C C . ASP B 1 943 ? 29.942 35.798 2.711 1 85.87 943 ASP B C 1
ATOM 15219 O O . ASP B 1 943 ? 30.036 35.175 1.652 1 85.87 943 ASP B O 1
ATOM 15223 N N . ASN B 1 944 ? 30.141 35.317 3.925 1 91.41 944 ASN B N 1
ATOM 15224 C CA . ASN B 1 944 ? 30.619 33.941 4 1 91.41 944 ASN B CA 1
ATOM 15225 C C . ASN B 1 944 ? 29.467 32.943 3.931 1 91.41 944 ASN B C 1
ATOM 15227 O O . ASN B 1 944 ? 28.799 32.689 4.935 1 91.41 944 ASN B O 1
ATOM 15231 N N . ASN B 1 945 ? 29.29 32.262 2.87 1 89.09 945 ASN B N 1
ATOM 15232 C CA . ASN B 1 945 ? 28.172 31.357 2.626 1 89.09 945 ASN B CA 1
ATOM 15233 C C . ASN B 1 945 ? 28.258 30.111 3.501 1 89.09 945 ASN B C 1
ATOM 15235 O O . ASN B 1 945 ? 27.233 29.554 3.899 1 89.09 945 ASN B O 1
ATOM 15239 N N . GLU B 1 946 ? 29.381 29.697 3.812 1 91.04 946 GLU B N 1
ATOM 15240 C CA . GLU B 1 946 ? 29.547 28.505 4.637 1 91.04 946 GLU B CA 1
ATOM 15241 C C . GLU B 1 946 ? 29.108 28.764 6.076 1 91.04 946 GLU B C 1
ATOM 15243 O O . GLU B 1 946 ? 28.518 27.893 6.717 1 91.04 946 GLU B O 1
ATOM 15248 N N . LEU B 1 947 ? 29.498 29.969 6.508 1 93.65 947 LEU B N 1
ATOM 15249 C CA . LEU B 1 947 ? 29.041 30.362 7.836 1 93.65 947 LEU B CA 1
ATOM 15250 C C . LEU B 1 947 ? 27.52 30.476 7.876 1 93.65 947 LEU B C 1
ATOM 15252 O O . LEU B 1 947 ? 26.893 30.113 8.874 1 93.65 947 LEU B O 1
ATOM 15256 N N . ARG B 1 948 ? 27.021 30.921 6.836 1 93.29 948 ARG B N 1
ATOM 15257 C CA . ARG B 1 948 ? 25.568 31.036 6.751 1 93.29 948 ARG B CA 1
ATOM 15258 C C . ARG B 1 948 ? 24.908 29.661 6.781 1 93.29 948 ARG B C 1
ATOM 15260 O O . ARG B 1 948 ? 23.885 29.473 7.443 1 93.29 948 ARG B O 1
ATOM 15267 N N . ASP B 1 949 ? 25.457 28.814 6.097 1 91.76 949 ASP B N 1
ATOM 15268 C CA . ASP B 1 949 ? 24.927 27.454 6.101 1 91.76 949 ASP B CA 1
ATOM 15269 C C . ASP B 1 949 ? 24.952 26.858 7.507 1 91.76 949 ASP B C 1
ATOM 15271 O O . ASP B 1 949 ? 23.983 26.23 7.937 1 91.76 949 ASP B O 1
ATOM 15275 N N . ALA B 1 950 ? 26.043 27.038 8.147 1 94.46 950 ALA B N 1
ATOM 15276 C CA . ALA B 1 950 ? 26.172 26.525 9.509 1 94.46 950 ALA B CA 1
ATOM 15277 C C . ALA B 1 950 ? 25.118 27.137 10.427 1 94.46 950 ALA B C 1
ATOM 15279 O O . ALA B 1 950 ? 24.549 26.447 11.276 1 94.46 950 ALA B O 1
ATOM 15280 N N . LEU B 1 951 ? 24.949 28.404 10.209 1 95.45 951 LEU B N 1
ATOM 15281 C CA . LEU B 1 951 ? 23.952 29.096 11.018 1 95.45 951 LEU B CA 1
ATOM 15282 C C . LEU B 1 951 ? 22.558 28.531 10.764 1 95.45 951 LEU B C 1
ATOM 15284 O O . LEU B 1 951 ? 21.803 28.284 11.707 1 95.45 951 LEU B O 1
ATOM 15288 N N . LEU B 1 952 ? 22.256 28.327 9.531 1 93.41 952 LEU B N 1
ATOM 15289 C CA . LEU B 1 952 ? 20.937 27.815 9.175 1 93.41 952 LEU B CA 1
ATOM 15290 C C . LEU B 1 952 ? 20.723 26.417 9.746 1 93.41 952 LEU B C 1
ATOM 15292 O O . LEU B 1 952 ? 19.615 26.076 10.165 1 93.41 952 LEU B O 1
ATOM 15296 N N . ILE B 1 953 ? 21.685 25.661 9.821 1 94.29 953 ILE B N 1
ATOM 15297 C CA . ILE B 1 953 ? 21.599 24.314 10.374 1 94.29 953 ILE B CA 1
ATOM 15298 C C . ILE B 1 953 ? 21.345 24.389 11.878 1 94.29 953 ILE B C 1
ATOM 15300 O O . ILE B 1 953 ? 20.565 23.604 12.422 1 94.29 953 ILE B O 1
ATOM 15304 N N . THR B 1 954 ? 22.015 25.308 12.521 1 95.57 954 THR B N 1
ATOM 15305 C CA . THR B 1 954 ? 21.778 25.477 13.95 1 95.57 954 THR B CA 1
ATOM 15306 C C . THR B 1 954 ? 20.346 25.936 14.21 1 95.57 954 THR B C 1
ATOM 15308 O O . THR B 1 954 ? 19.721 25.515 15.186 1 95.57 954 THR B O 1
ATOM 15311 N N . ILE B 1 955 ? 19.871 26.772 13.331 1 93.92 955 ILE B N 1
ATOM 15312 C CA . ILE B 1 955 ? 18.495 27.235 13.469 1 93.92 955 ILE B CA 1
ATOM 15313 C C . ILE B 1 955 ? 17.537 26.051 13.351 1 93.92 955 ILE B C 1
ATOM 15315 O O . ILE B 1 955 ? 16.614 25.909 14.156 1 93.92 955 ILE B O 1
ATOM 15319 N N . ASN B 1 956 ? 17.789 25.219 12.453 1 91.13 956 ASN B N 1
ATOM 15320 C CA . ASN B 1 956 ? 16.959 24.036 12.254 1 91.13 956 ASN B CA 1
ATOM 15321 C C . ASN B 1 956 ? 17.04 23.087 13.447 1 91.13 956 ASN B C 1
ATOM 15323 O O . ASN B 1 956 ? 16.034 22.497 13.845 1 91.13 956 ASN B O 1
ATOM 15327 N N . GLY B 1 957 ? 18.205 22.939 13.893 1 93.28 957 GLY B N 1
ATOM 15328 C CA . GLY B 1 957 ? 18.407 22.043 15.02 1 93.28 957 GLY B CA 1
ATOM 15329 C C . GLY B 1 957 ? 17.688 22.495 16.278 1 93.28 957 GLY B C 1
ATOM 15330 O O . GLY B 1 957 ? 17.073 21.683 16.973 1 93.28 957 GLY B O 1
ATOM 15331 N N . ILE B 1 958 ? 17.816 23.763 16.539 1 94.59 958 ILE B N 1
ATOM 15332 C CA . ILE B 1 958 ? 17.16 24.309 17.722 1 94.59 958 ILE B CA 1
ATOM 15333 C C . ILE B 1 958 ? 15.645 24.213 17.563 1 94.59 958 ILE B C 1
ATOM 15335 O O . ILE B 1 958 ? 14.933 23.898 18.52 1 94.59 958 ILE B O 1
ATOM 15339 N N . ALA B 1 959 ? 15.197 24.484 16.386 1 90.1 959 ALA B N 1
ATOM 15340 C CA . ALA B 1 959 ? 13.767 24.348 16.118 1 90.1 959 ALA B CA 1
ATOM 15341 C C . ALA B 1 959 ? 13.3 22.913 16.344 1 90.1 959 ALA B C 1
ATOM 15343 O O . ALA B 1 959 ? 12.218 22.685 16.888 1 90.1 959 ALA B O 1
ATOM 15344 N N . ALA B 1 960 ? 14.057 21.998 15.903 1 88.93 960 ALA B N 1
ATOM 15345 C CA . ALA B 1 960 ? 13.729 20.586 16.085 1 88.93 960 ALA B CA 1
ATOM 15346 C C . ALA B 1 960 ? 13.695 20.218 17.565 1 88.93 960 ALA B C 1
ATOM 15348 O O . ALA B 1 960 ? 12.854 19.425 17.995 1 88.93 960 ALA B O 1
ATOM 15349 N N . GLY B 1 961 ? 14.643 20.773 18.27 1 89.88 961 GLY B N 1
ATOM 15350 C CA . GLY B 1 961 ? 14.713 20.501 19.697 1 89.88 961 GLY B CA 1
ATOM 15351 C C . GLY B 1 961 ? 13.565 21.112 20.478 1 89.88 961 GLY B C 1
ATOM 15352 O O . GLY B 1 961 ? 13.048 20.499 21.413 1 89.88 961 GLY B O 1
ATOM 15353 N N . MET B 1 962 ? 13.251 22.28 20.022 1 87.79 962 MET B N 1
ATOM 15354 C CA . MET B 1 962 ? 12.174 22.995 20.702 1 87.79 962 MET B CA 1
ATOM 15355 C C . MET B 1 962 ? 10.812 22.554 20.177 1 87.79 962 MET B C 1
ATOM 15357 O O . MET B 1 962 ? 9.785 22.823 20.801 1 87.79 962 MET B O 1
ATOM 15361 N N . ARG B 1 963 ? 10.804 21.805 19.048 1 77.37 963 ARG B N 1
ATOM 15362 C CA . ARG B 1 963 ? 9.611 21.32 18.361 1 77.37 963 ARG B CA 1
ATOM 15363 C C . ARG B 1 963 ? 8.656 22.466 18.046 1 77.37 963 ARG B C 1
ATOM 15365 O O . ARG B 1 963 ? 7.444 22.341 18.238 1 77.37 963 ARG B O 1
ATOM 15372 N N . ASN B 1 964 ? 9.283 23.591 17.749 1 74.81 964 ASN B N 1
ATOM 15373 C CA . ASN B 1 964 ? 8.457 24.763 17.476 1 74.81 964 ASN B CA 1
ATOM 15374 C C . ASN B 1 964 ? 9.203 25.788 16.626 1 74.81 964 ASN B C 1
ATOM 15376 O O . ASN B 1 964 ? 10.314 26.194 16.968 1 74.81 964 ASN B O 1
ATOM 15380 N N . THR B 1 965 ? 8.771 26.025 15.446 1 64.03 965 THR B N 1
ATOM 15381 C CA . THR B 1 965 ? 9.366 27.052 14.599 1 64.03 965 THR B CA 1
ATOM 15382 C C . THR B 1 965 ? 8.606 28.369 14.729 1 64.03 965 THR B C 1
ATOM 15384 O O . THR B 1 965 ? 8.795 29.284 13.925 1 64.03 965 THR B O 1
ATOM 15387 N N . GLY B 1 966 ? 7.939 28.522 15.898 1 66.59 966 GLY B N 1
ATOM 15388 C CA . GLY B 1 966 ? 7.222 29.771 16.101 1 66.59 966 GLY B CA 1
ATOM 15389 C C . GLY B 1 966 ? 5.766 29.697 15.681 1 66.59 966 GLY B C 1
ATOM 15390 O O . GLY B 1 966 ? 5.355 28.751 15.007 1 66.59 966 GLY B O 1
#

Secondary structure (DSSP, 8-state):
--TT-S--S-----HHHHHHHHHHHHHHHHHHHHHT-HHHHHHHHHHHHHHHHHHHHHHTT-HHHHHHHHHHHHHHHHT--HHHHHHHHHHHHHHHHHHHHHHHHHHHHHHHH-SS-TT-HHHHHHHHHHTT--HHHHHHHHHH-EEEEEE---TT--S-HHHHHHHHHHHHHHHHHT-TT--HHHHHHHHHHHHHHHHHHHHS--S--SPPPHHHHHHHHHHHIIIIIHHHHHHHHHHHHHHHHHHHS-PPPTT--SEEEEE-TTTB-TT-TT--HHHHHHHHHHHHHHHHHHHHHHHHHHHHH-------HHHHHHHHHHHHHHHHHHHHHHHHTS-------------TTHHHHHHHHHHHHHHHHHS-----SSS--HHHHHHHHHHHHHHHHHHHHHHHHTT------GGGS--SHHHHHHHHHHHHHHHHHTT-HHHIIIIIHHHHHHHHHHTTTSSEEEEEEEHHHHHHHHHHHHHHTTS--GGGS-HHHHHHHHHHHHH--S-SS-TT----HHHHHHHHHHHHHHHH-TTTEEEEEEET--SHHHHHHHHHHHHHHHHHHHHHHTSPPSS-PPEEEEEE-SHHHHHHHHHHHHHHHHSHHHHHHHHHHHTTEEEEEEESHHHHHHH-HHHHHHHHHHHHHHHHHHHHHTT-EEEEEEE--SSGGGT-S-HHHHHHTSPTTS-SSEEEEEE-HHHHHHHHSSHHHHHHHHHHHHHHHHHHHHSPPPPPSSHHHHHHHHHHHHHHHHHHHIIIII-TTHHHHHHHHS-GGGGGGG---SS-SBSSS--SGGGB-HHHHHHHHHHTT--GGGTTTHHHHHHHHHHTT-HHHHHHHHHH-HHHHHHHHHHHHHHHH--HHHHHHHHHHHS-GGGHHHHHHHHHHHHHHHHHHHHHH--SSTTTT-HHHHHHHHHHHHHHHHHHHHHHHHHHHHTTSTT-HHHHHHHHHHHHHHHHHHT---/--TT-S--S-----HHHHHHHHHHHHHHHHHHHHHT-HHHHHHHHHHHHHHHHHHHHHHTT-HHHHHHHHHHHHHHHHT--HHHHHHHHHHHHHHHHHHHHHHHHHHHHHHHH-SS-TT-HHHHHHHHHHTT--HHHHHHHHHH-EEEEEEE-GGG--S-HHHHHHHHHHHHHHHHHT-TT--HHHHHHHHHHHHHHHHHHHHS--S--SPPPHHHHHHHHHHHIIIIIHHHHHHHHHHHHHHHHHHHS-PPPTT--SEEEEE-TTTB-TT-TT--HHHHHHHHHHHHHHHHHHHHHHHHHHHHH-------HHHHHHHHHHHHHHHHHHHHHHHHTS--------------TTHHHHHHHHHHHHHHHHSPPP--SSS--HHHHHHHHHHHHHHHHHHHHHHHHTT------GGGS--SHHHHHHHHHHHHHHHHHTT-HHHIIIIIHHHHHHHHHHTTTSSEEEEEEEHHHHHHHHHHHHHHTTS--GGGS-HHHHHHHHHHHHH--S-SS-TT----HHHHHHHHHHHHHHHH-TTTEEEEEEET--SHHHHHHHHHHHHHHHHHHHHHHTSPPSS-PPEEEEEE-SHHHHHHHHHHHHHHHHSHHHHHHHHHHHTTEEEEEEESHHHHHHH-HHHHHHHHHHHHHHHHHHHHHTT-EEEEEEE--SSGGGT---HHHHHHTSPTTS-SSEEEEEEEHHHHHHHHSSHHHHHHHHHHHHHHHHHHHHSPPPPPSSHHHHHHHHHHHHHHHHHHHIIIII-TTHHHHHHHHS-GGGGGGG---SS-SBSSS--SGGGB-HHHHHHHHHHTT--GGGTTTHHHHHHHHHHTT-HHHHHHHHHH-HHHHHHHHHHHHHHHH--HHHHHHHHHHHS-GGGHHHHHHHHHHHHHHHHHHHHHH--SSTTTT-HHHHHHHHHHHHHHHHHHHHHHHHHHHHTTSTT-HHHHHHHHHHHHHHHHHHT---

Solvent-accessible surface area (backbone atoms only — not comparable to full-atom values): 98762 Å² total; per-residue (Å²): 90,57,64,48,60,74,77,45,73,64,90,62,81,58,60,68,41,49,49,46,40,50,53,54,50,50,45,48,50,53,46,43,37,74,73,73,29,62,70,52,51,50,51,54,51,48,51,31,48,40,37,40,49,20,52,52,29,44,77,71,67,39,53,69,60,18,51,52,36,48,51,50,50,45,52,57,55,65,68,48,50,70,69,54,47,35,53,50,28,48,50,39,23,49,52,30,42,51,43,49,44,32,50,54,48,41,53,54,53,49,63,31,66,37,90,74,56,84,60,30,51,54,48,45,54,49,52,41,44,75,71,66,46,48,46,64,57,53,52,52,48,54,67,63,19,38,33,33,46,25,41,36,56,46,58,34,35,73,66,43,70,62,56,49,51,50,50,51,49,50,45,51,52,50,57,57,64,67,47,83,66,63,31,72,68,55,47,51,52,48,52,49,49,49,44,26,48,51,46,44,55,71,51,29,76,69,69,50,88,58,62,46,50,46,66,54,40,27,51,56,57,55,45,37,36,70,70,6,46,66,62,17,50,45,54,38,49,48,50,47,19,51,34,36,25,74,70,53,70,46,60,58,61,69,67,57,48,46,54,39,48,31,28,33,44,31,28,51,28,62,66,20,86,78,44,36,42,66,46,30,51,50,45,49,50,48,34,24,40,53,33,38,54,54,49,36,55,50,31,55,52,46,32,58,64,39,51,36,54,80,60,40,68,69,52,49,51,50,28,51,53,52,50,51,56,51,50,54,52,51,51,51,54,57,60,63,67,46,80,66,77,78,75,67,83,75,84,82,75,92,73,75,75,65,67,68,66,59,64,60,62,49,59,54,55,52,51,45,71,75,37,82,83,79,80,86,70,98,83,50,33,40,52,29,49,46,33,46,49,51,32,51,27,39,51,46,31,41,52,47,46,53,34,48,76,51,73,40,90,75,91,67,64,75,83,52,36,68,87,48,46,64,66,59,43,49,64,53,49,49,53,39,53,24,26,38,76,68,69,37,43,64,54,31,66,40,69,59,41,37,49,49,34,46,39,53,43,25,40,55,26,44,42,29,36,23,37,31,39,40,38,66,60,54,46,52,36,47,25,53,53,32,43,73,68,70,74,50,58,58,85,74,50,54,72,67,58,46,43,51,51,48,51,51,51,61,73,44,88,65,72,80,74,64,86,95,69,89,69,56,69,73,44,43,46,52,54,44,33,34,37,48,48,28,65,57,10,40,72,44,26,43,39,38,35,27,38,73,31,75,50,46,53,54,56,47,52,52,52,42,50,46,50,36,26,32,53,53,50,18,60,73,68,74,40,80,46,50,58,55,79,58,50,69,24,47,22,25,30,44,67,69,28,25,73,41,40,20,58,31,51,33,53,41,54,77,36,66,67,53,41,50,45,31,38,72,76,47,73,27,46,47,48,41,29,44,40,33,32,55,15,15,75,68,34,16,32,64,30,28,54,52,46,49,48,50,23,50,54,37,38,52,52,36,31,52,75,74,71,35,46,69,33,46,30,40,45,33,38,56,23,63,52,19,54,22,48,21,62,49,57,57,51,45,34,44,54,58,71,51,34,71,37,33,38,32,36,42,37,28,29,48,44,39,47,69,41,33,52,39,34,70,48,26,28,53,47,52,34,35,54,52,41,32,44,48,40,26,43,78,54,44,37,62,64,72,91,45,70,64,56,55,52,51,49,51,51,24,29,50,45,13,23,49,48,27,40,47,46,66,72,62,32,84,57,36,59,60,46,50,60,40,46,29,60,50,84,58,56,66,69,50,32,46,32,63,48,62,77,45,64,48,92,64,91,54,78,94,38,46,36,55,45,60,57,44,26,23,28,47,66,42,25,52,41,47,62,43,49,48,21,46,27,58,7,50,47,55,41,40,76,72,69,41,50,68,55,45,35,49,36,44,75,63,20,47,41,54,29,47,53,50,51,53,42,42,54,52,57,64,63,38,36,66,70,58,33,48,51,33,36,70,70,49,34,66,80,91,52,43,61,58,54,52,53,50,52,49,47,53,53,46,23,54,52,45,53,29,63,38,72,66,45,92,48,83,47,66,75,24,54,56,59,50,51,54,54,59,70,42,42,31,46,42,51,52,38,48,50,44,40,47,49,43,50,59,49,29,76,76,40,78,83,42,63,68,50,49,50,35,41,50,39,26,52,50,21,46,25,43,49,54,45,45,53,54,88,59,64,47,60,74,77,44,73,63,91,64,81,56,58,68,41,50,50,46,39,50,53,54,50,50,46,48,50,53,43,43,37,73,74,73,29,63,70,53,51,51,50,53,50,50,51,30,49,40,36,39,50,22,52,52,30,42,76,71,66,38,53,70,60,17,51,52,36,48,50,50,51,46,52,54,54,64,68,48,51,69,69,54,48,35,52,51,28,50,51,39,22,50,52,30,42,52,42,49,44,30,50,55,48,42,53,53,52,51,63,32,66,36,91,74,56,84,58,29,51,56,47,45,54,49,52,40,44,74,69,67,47,47,46,64,58,53,51,52,49,55,64,64,19,39,33,35,44,26,42,35,54,48,58,35,36,72,68,43,69,63,55,49,52,48,50,52,49,50,44,50,52,52,58,57,64,67,47,83,68,61,30,71,68,56,48,52,51,49,53,50,50,50,44,25,49,52,46,44,56,70,53,28,78,70,68,49,89,57,62,44,49,46,66,53,40,26,50,57,56,54,45,37,37,71,71,6,46,64,61,17,50,44,55,38,50,49,50,44,17,51,34,35,24,74,70,54,72,45,60,58,61,68,67,58,48,47,52,37,48,31,29,33,43,32,28,52,29,62,65,20,86,76,45,37,42,66,47,31,52,51,47,51,52,50,34,23,39,52,32,38,53,54,49,36,55,52,31,54,52,44,32,60,63,39,51,36,54,81,59,44,68,71,55,50,50,51,28,51,53,53,51,50,56,51,51,54,52,51,51,52,53,59,61,64,68,47,81,69,77,78,75,68,84,74,84,82,77,92,74,74,78,66,69,67,66,60,65,62,62,48,57,56,56,53,52,49,71,76,36,82,81,77,77,87,69,98,83,50,35,40,54,28,50,46,33,48,50,52,31,52,26,37,51,47,30,40,51,49,47,52,34,50,75,52,71,40,90,73,90,67,63,74,84,52,38,69,87,48,45,65,66,59,43,48,63,55,49,49,52,39,53,23,25,38,79,63,69,38,42,63,55,31,66,39,69,59,40,37,50,48,34,46,40,54,40,26,40,54,27,44,42,27,37,24,36,31,39,42,39,65,58,55,48,51,37,47,24,53,52,32,43,72,67,71,73,51,59,57,84,74,50,53,70,67,58,46,42,51,52,49,52,52,51,61,72,43,90,66,72,82,74,64,86,96,68,89,67,56,68,72,45,43,46,52,53,45,34,35,38,48,47,28,65,56,9,38,73,43,26,44,39,36,34,28,39,72,30,76,50,47,53,56,58,47,51,53,53,42,50,47,50,36,27,32,52,53,50,18,61,72,67,73,41,80,46,50,58,56,79,58,49,68,24,46,21,24,30,44,66,70,31,24,72,41,40,20,57,33,51,32,54,40,56,78,37,67,67,54,41,50,46,32,39,72,76,46,74,28,46,47,49,41,28,43,40,33,32,54,15,14,74,68,33,16,32,64,31,29,53,51,46,48,48,50,22,49,53,36,39,50,53,35,31,52,76,73,71,34,46,67,32,46,29,41,45,32,36,57,22,63,49,20,54,23,48,23,64,48,58,58,52,46,33,43,55,59,71,53,34,72,38,33,39,33,35,43,37,28,30,49,46,38,48,68,42,33,53,40,34,72,47,25,29,53,47,52,33,33,54,52,42,31,44,48,40,27,43,79,53,44,38,62,65,72,92,45,70,64,57,54,53,50,48,52,50,26,26,51,45,12,24,49,50,28,39,48,46,66,72,62,32,84,58,37,61,60,48,49,60,41,46,28,62,50,84,58,54,68,68,51,32,46,33,62,48,62,75,46,66,50,92,64,92,54,77,95,38,44,37,55,48,59,57,44,26,24,29,46,66,41,25,53,43,46,63,44,50,48,21,48,27,58,8,50,46,56,41,39,77,71,67,40,48,67,55,46,34,49,36,43,74,66,20,46,41,54,28,47,53,50,51,53,42,40,52,51,58,65,63,38,37,65,70,58,33,48,51,32,36,71,70,50,34,64,80,91,53,45,61,58,56,52,52,51,51,51,47,51,54,47,23,54,53,46,51,30,63,40,71,67,45,93,48,84,48,67,77,24,55,56,58,50,51,54,53,59,70,42,42,30,46,43,50,52,36,48,50,43,38,47,47,43,51,60,50,30,78,76,39,78,83,43,63,66,49,48,50,37,42,51,40,24,51,50,20,46,26,43,48,55,43,45,53,52

Radius of gyration: 40.02 Å; Cα contacts (8 Å, |Δi|>4): 2992; chains: 2; bounding box: 73×124×103 Å

Sequence (1932 aa):
MTDTTDDIAEEISFQSFEDDCRLLGSLLNDVLQREVGDQFIQTIERKRILAQSACNMRMAGIEDTAELLEKQLASEMSKMTLQEALTVARAFSHYLTIMGIAETHHRVRKARNAAHLSKSCDDIFNQLIQGGVSPEDLYNTVCKQEVEIVLTAHPTQINRRTLQFKHVRIAQLLEYNDRPDLNHEDREMLIEDLAREITAIWQTDELRRQKPTPVDEARSGLHIVEQSLWKAVPHYLRRVSNALKKHTGRPLPLTCTPIKFGSWMGGDRDGNPNVTAKVTRDVSLLSRWMAIDFYIKEADSLRFELSMNRCNDKLSRLAHEILHKETTTENWHESWNQPSQPQFPFASGITQRKTISESQIGQSNFHKLLEPSLPQFPGIAPYRIVLGNVKEKLMKTRRRLELLLEDHPCDNDSWDYYETSDQLLEPLLLCYESLHSCGSGVLADGRLADLIRRVATFGMVLMKLDLRQESGRHAETLDAIIEYLDMGVYSEWDEDKKLEFLTRELKGKRPLVPHSIQVAPDVKEVLDTFRVAAELGSDSLGAYVISMASNASDVLAVELLQKDARLAVSGELGRPCPGGTLRVVPLFETVKDLREAGSVIKKLLSIDWYREHVIRNHDGHQEVMVGYSDSGKDAGRFTAAWELYKAQEDVVAACNVFGIKVTLFHGRGGSIGRGGGPTYLAIQSQPPGSVMGTLRSTEQGEMVQAKFGLPQTAVRQLEIYTTAVLLATLRPPLPPREEKWRNVMEEISSISCQNYRTTVYENPEFLTYFHEATPQAELGFLNIGSRPTRRKSSTGIGHLRAIPWVFAWTQTRFVLPAWLGVGAGLRGACDKGYTEDLRAMYKEWPFFQSTMDLIEMVLGKADIPIAKHYDEVLVSENRRQLGNELRMELSRTEKYVLVVTGHEKALENNRSLRRLIESRLPYLNPINMLQVEILRRLRCDDDNNELRDALLITINGIAAGMRNTGMTDTTDDIAEEISFQSFEDDCRLLGSLLNDVLQREVGDQFIQTIERKRILAQSACNMRMAGIEDTAELLEKQLASEMSKMTLQEALTVARAFSHYLTIMGIAETHHRVRKARNAAHLSKSCDDIFNQLIQGGVSPEDLYNTVCKQEVEIVLTAHPTQINRRTLQFKHVRIAQLLEYNDRPDLNHEDREMLIEDLAREITAIWQTDELRRQKPTPVDEARSGLHIVEQSLWKAVPHYLRRVSNALKKHTGRPLPLTCTPIKFGSWMGGDRDGNPNVTAKVTRDVSLLSRWMAIDFYIKEADSLRFELSMNRCNDKLSRLAHEILHKETTTENWHESWNQPSQPQFPFASGITQRKTISESQIGQSNFHKLLEPSLPQFPGIAPYRIVLGNVKEKLMKTRRRLELLLEDHPCDNDSWDYYETSDQLLEPLLLCYESLHSCGSGVLADGRLADLIRRVATFGMVLMKLDLRQESGRHAETLDAIIEYLDMGVYSEWDEDKKLEFLTRELKGKRPLVPHSIQVAPDVKEVLDTFRVAAELGSDSLGAYVISMASNASDVLAVELLQKDARLAVSGELGRPCPGGTLRVVPLFETVKDLREAGSVIKKLLSIDWYREHVIRNHDGHQEVMVGYSDSGKDAGRFTAAWELYKAQEDVVAACNVFGIKVTLFHGRGGSIGRGGGPTYLAIQSQPPGSVMGTLRSTEQGEMVQAKFGLPQTAVRQLEIYTTAVLLATLRPPLPPREEKWRNVMEEISSISCQNYRTTVYENPEFLTYFHEATPQAELGFLNIGSRPTRRKSSTGIGHLRAIPWVFAWTQTRFVLPAWLGVGAGLRGACDKGYTEDLRAMYKEWPFFQSTMDLIEMVLGKADIPIAKHYDEVLVSENRRQLGNELRMELSRTEKYVLVVTGHEKALENNRSLRRLIESRLPYLNPINMLQVEILRRLRCDDDNNELRDALLITINGIAAGMRNTG